Protein 6YCA (pdb70)

Foldseek 3Di:
DDKAFDDDQVVQVVLLVLLCQQVVDDDDQPGSVLLADHDFKIFDDDPNHTFWIKGWDFKWFQFAPQFTFTETEIDSGGGHPVDPPPCRVVVRLLVNLVVCVVVVGFKYKAFDPDPPPCVVQLWAQAFKFFKKKFQLVQFDFPDDADAPQKDWCFVVDDLVVQLVLCVPARFHGAMHCDVSNSVVVVVVQVVDPFGWTWMDGPRWIWTKTWDPVVQLPDDDQTEIEILDTGGPDPSSNRNRVVVVSPDPSHGMYMYPGDGPVPCSLNGGPHSVSMDTPDMDGGIGMHGSNVQVLLVSHAWDQAAWFKEQEDHDSRCVNRFIWTHHRPDIDTDDPDGQKYAYSNVCSNLRRQQDALVVCVVVVGMDGDDVCSRVRRRNTSHDDGGHDHSDHD/DDKAFDADQVVQVVLLVLLCQFVVDDDDDRSVLQADRGFKMFDDDPNDTFWTKGWDFKWFQFAPQFTFTETEIDSGGGHPVCPPPCRSVVRLLVNLVVCVVVVGFKYKAFDPDPPPPVVQLWALAFKWFKKKFQLVQFDFPDDADQPQKDWCFPVDDLVNQLVLLVLDRFGGAMHCDSSNSVVVVVVQVVDPFGWTWMDGPRWIWTKTWPPPVQLVPPDQGEIETLDTGGPDPSRNRNRVVVVSPDPSHRMYMYPGHGPPDCSLNGGPHSVSMDTPDMGGGIGMHGSNVQVLLFSHAWDQFDWFKEQEDHDSRCNNRFIWTHHRVDIDTDPDDGQKYAYSNVCSNLRRQQDALVVCVVVVGMDGPDPCSSVRRRRTSHDDGGHDHSGHD/DKDKDFDDDLVVVVVLLVLLCQQVVDDDNCVLLADGPFKMFIDDPHDTFWIKGWDFKWFQFAPQFTFTETEIDSGGGHPVDPPPCRSVVRLLVNLVVCVVVVGFKYKAFDPDPPPPVVQLWAQAFKFFKKKFQLVQFDFPDDADAPQKDWCFVVDDLVVQLVLCVPDRFGGAMHCDPSNSVVVVVVQVVDPFHWTWMDGPRWIWTKTWPPPVCLPPPDFTEIEILDTGGPDPNSNRNRVVVVSPDDSHRMYMYPGDGPPPVSLNGGPHSVSMDTPDMGGGIGMHGSNVQVLLFSHAWDQADWFKEQEDHDSRCVNRFIWTHHRVDIDTDPDDGQKYAYSRVVSNLRRQQDALVVVVVVVGMDGDDPCSSVRRRRTSHDDGGHDHSDHD/DKDKDFDDDVVVVVVLLVLLCVQVPDDDCLADPPFKIFIDDPNRTFWIKGWDFKWFQFAPQFTFTETEIDSGGGHPVDPPPCPSVVRLLVNLVVCVVVVGFKYKAFDPDPPPCVVQLWAQAAKFFKKKFQLVQFDFPDDADQPQKDWCFPVDDLVNQLVLQVLDRFGGAMHCDPSNSVVVVVVQVVDPWGWTWMDGPRWIWTKTWPPPVCLVDPPFTEIEILDTGGPDPNSNRNRVVCVSPDPSHRMYMYPGHHPPPCSLVGGPHSVSMDTPDMDGGIGMHGSNVQVLLVSHAWDQAAWFKEQEAHDSRCVNRFIWTHHRVDIDTDPPDGQKYAYSNVCSNLRRQQDALVVCVVVVGMDGDDPCRRVRRRNTSHDDGGHDHSDHD/DKDKDADDDLVSQQVLVVLLCQQVPDDDPGPVLADPDFKMFIDDPHDTFWIKGWDFKWFQFAPQFTFTETEIDSGGGHPVDPPPCRSVVRLLVNLVVCVVVVGFKYKAFDPDPPPCVVQLWAQAFKFFKKKFQLVQFDFPDDADLPQKDWCFPVDDLVNQLVLCVPARFGGAMHCDPSNSVVVVVVQVVDPFHWTWMAGPRWIWTKTWPPPVCLVPPDAGEIEILDTGGPDPSSNRSRVVCVSPDPSGRMYMYPGDGPPDCSLNGGPHSVSMDTPDMGGGIGMHGSNVQVLLVSHAWDQAAWFKEQEDHDSRCNNRFIWTHHRVDIDTDPPDGQKYAYSNVVSNLRRQQDALVVCVVVVGMDGPDPCSSVRRRRTSHDDGGHDHSDHD/DKDKDFDDDVVVVVVLLVLLCQQVPDDDDLLADHPFKIFIDDPNDTFWIKGWDFKWFQFAPQFTFTETEIDSGGGHPVDPPPCPSVVRLLVNLVVCVVVVGFKYKAFDPDPPPCVVQLWAQAFKWFKKKFQLVQFDFPDDADAPQKDWCFPVDDLVNQLVLQVLDRFGGAMHCDPSNSSVVVVVQVVDPFHWTWIDGPRWIWTKTWPPPVCQVDDDFTEIEILDTGGPDPNRNRNRVVVVSPDPSHRMYMYPGDGPVPCSLVGGPHSVSMDTPDMGGGIGMHGSNVQVLLVSHAWDQADWFKEQEAHDSRCNNRFIWTHHRVDIDTDPPDGQKYAYSRVVSNLRRPQDALVVCVVVVGMDGPDPCNSVRRCNTSHDDGGHDHSDHD

Radius of gyration: 40.38 Å; Cα contacts (8 Å, |Δi|>4): 5556; chains: 6; bounding box: 116×80×118 Å

Secondary structure (DSSP, 8-state):
-EEEE--SHHHHHHHHHHHHHHHSS------HHHH--TT--EEEESSS-EEEEEEEEEEEEEPTTS-EEEEEEEEEEEE-GGG-SSSHHHHHHHHHHHHHHHTT--EEEE--SSTTSSGGGT-EEEEEEEEEEEEGGG--BSS----TT-EE-TTT--HHHHHHHHHT--STT-B---HHHHHHHHHHHHH-SSPPEEEEETTEEEEEEES-GGGSSSSS--EEEEEEEEESSHHHHHHHHHHHHT-TT--EEEEEEEETT--GGGTBS-GGGEEEEEEEEEEEEEESSHHHHHHHS---S---EEEEEE-SS-GGG-EEEEE-SS-EEEE-SPPSEEEEHHHHHHHHTSSS-HHHHHHTT-EEE-STTHHHHHHHHH--SS--------/-EEEE--SHHHHHHHHHHHHHHHSS-----HHHH--TT--EEEEETTEEEEEEEEEEEEEEPTTS-EEEEEEEEEEEE-GGG-SSSHHHHHHHHHHHHHHHTT--EEEE--SSTTSSGGGTEEEEEEEEEEEEEGGG--BSS----TT-EE-TTT--HHHHHHHHTT--STT-B---HHHHHHHHHHHHH-SSPPEEEEETTEEEEEEES-GGGTTSSS--EEEEEEEEESSHHHHHHHHHHHHT-TT--EEEEEEEETT--HHHHBS-GGGEEEEEEEEEEEEEESSHHHHHHHS---S---EEEEEE-SS-TTT-SEEEE-SS-EEE--SPPSEEEEHHHHHHHHTSSS-HHHHHHTT-EEESSHHHHHHHHHHH--SS--------/-EEEEE--SHHHHHHHHHHHHHHHSS----TTS--TT--EEEEETTEEEEEEEEEEEEEEPTTS-EEEEEEEEEEEE-GGG-SSSHHHHHHHHHHHHHHHTT--EEEE--SSTTSSGGGTEEEEEEEEEEEEEGGG--BSS----TT-EE-TTT--HHHHHHHHTT--STT-B---HHHHHHHHHHHHH-SSPPEEEEETTEEEEEEES-GGGTTSSS--EEEEEEEEESSHHHHHHHHHHHHT-TT-SEEEEEEEETT--GGGTBS-GGGEEEEEEEEEEEEEESSHHHHHHHS---S---EEEEEE-SS-GGG-EEEEE-SS-EEEE-SPPSEEEEHHHHHHHHTTSS-HHHHHHTT-EEE-STTHHHHHHHHH--SS--------/-EEEEE--SHHHHHHHHHHHHHHTSS----S-TT--EEEEETTEEEEEEEEEEEEEEPTTS-EEEEEEEEEEEE-GGG-SSSHHHHHHHHHHHHHHHTT--EEEE--SSTTSSGGGT-EEEEEEEEEEEEGGG--BSS----TT-EE-TTT--HHHHHHHHTT--STT-B---HHHHHHHHHHHHHSSSPPEEEEETTEEEEEEES-GGGTTSSS--EEEEEEEEESSHHHHHHHHHHHHT-TT--EEEEEEEETT-SGGGTBS-GGGEEEEEEEEEEEEEESSHHHHHHHS---S---EEEEEE-SS-GGG-SEEEE-SS-EEEE-SPPSEEEEHHHHHHHHTSSS-HHHHHHTTSEEE-STTHHHHHHHHH--SS--------/-EEEEE--SHHHHHHHHHHHHHHHSS----SSSS-TT--EEEEETTEEEEEEEEEEEEEE-TTS-EEEEEEEEEEEE-GGG-SSSHHHHHHHHHHHHHHHTT--EEEE--SSTTSSGGGTEEEEEEEEEEEEEGGG--BSS----TT-EE-TTT--HHHHHHHHHT--STT-B---HHHHHHHHHHHHHSSSPPEEEEETTEEEEEEESSGGGTTSSS--EEEEEEEEESSHHHHHHHHHHHHT-TT--EEEEEEEETT--GGGTBS-GGGEEEEEEEEEEEEEESSHHHHHHHS---S---EEEEEE-SS-GGG-SEEEE-SS-EEEE-SPPSEEEEHHHHHHHHTSSS-HHHHHHTT-EEESSHHHHHHHHHHH--SS--------/-EEEEE--SHHHHHHHHHHHHHHHSS-----S-TT--EEEEETTEEEEEEEEEEEEEE-TTS-EEEEEEEEEEEE-GGG-SSSHHHHHHHHHHHHHHHTT--EEEE--SSTTSSGGGTEEE--EEEEEEEEGGG--BSS----TT-EE-TTT--HHHHHHHHTT--STT-B---HHHHHHHHHHHHH-SSPPEEEEETTEEEEEEES-GGG-SSSS--EEEEEEEEESSHHHHHHHHHHHHT-TT-SEEEEEEEETT--GGGTBS-GGGEEEEEEEE--EEEESSHHHHHHHS---S---EEEEEE-SS-GGG-EEEEE-SS-EEE--SPPSEEEEHHHHHHHHTSSS-HHHHHHTT--EESSTTHHHHHHHHH--SS--------

Nearest PDB structures (foldseek):
  6yca-assembly1_D  TM=1.003E+00  e=1.458E-87  Mycobacteroides abscessus
  6yca-assembly1_F  TM=1.001E+00  e=1.732E-85  Mycobacteroides abscessus
  6yca-assembly1_E  TM=9.999E-01  e=5.463E-85  Mycobacteroides abscessus
  6yca-assembly1_A  TM=1.001E+00  e=7.816E-84  Mycobacteroides abscessus
  6yca-assembly1_B  TM=1.000E+00  e=3.545E-83  Mycobacteroides abscessus

B-factor: mean 34.05, std 12.4, range [13.7, 95.63]

Solvent-accessible surface area: 89051 Å² total; per-residue (Å²): 120,75,32,79,47,5,155,32,182,66,37,12,99,148,2,25,79,8,19,57,14,17,13,3,0,43,57,101,54,122,52,8,93,54,10,7,48,110,37,8,1,0,0,0,16,19,183,81,93,14,0,0,2,0,0,4,23,75,11,42,1,0,0,6,62,38,51,95,5,63,0,0,6,0,19,21,20,9,21,15,21,40,34,26,190,167,48,11,40,65,39,0,1,59,99,4,0,76,35,1,44,71,107,52,12,17,0,0,0,5,23,2,16,44,4,62,34,14,59,169,8,6,1,2,28,1,3,29,15,1,39,5,122,3,48,44,108,69,3,55,56,38,94,135,35,119,50,65,52,13,45,43,66,40,109,81,27,44,48,123,35,8,26,68,40,3,95,119,3,74,62,23,2,0,1,16,21,30,109,36,30,27,65,49,61,63,43,92,34,72,89,40,118,45,113,20,30,4,0,22,19,97,45,0,0,0,34,0,41,7,86,93,24,94,96,6,67,70,78,84,56,23,30,0,35,2,65,19,10,2,9,44,30,34,102,0,0,45,8,0,2,6,10,1,14,87,2,35,8,1,24,10,0,56,1,23,50,14,8,62,37,5,2,4,42,32,5,5,51,20,21,39,2,15,50,34,58,23,54,77,24,10,2,2,0,1,0,4,43,0,45,38,0,0,59,29,10,72,21,35,126,34,77,80,4,13,0,65,3,124,7,113,42,16,96,123,0,53,26,75,0,15,0,14,51,143,138,24,100,86,12,168,116,109,8,34,0,30,8,29,6,2,1,0,0,6,2,0,0,10,17,32,36,0,34,29,0,46,37,3,31,14,13,57,43,84,45,142,45,7,15,193,43,0,13,31,1,6,29,48,20,36,55,1,9,0,13,4,79,55,113,73,35,84,46,6,136,55,164,70,39,2,106,159,2,25,84,12,20,98,13,12,16,4,0,45,111,149,54,64,8,68,81,22,11,40,127,56,7,2,2,0,0,12,36,175,76,109,14,0,0,3,0,0,4,22,78,12,42,3,1,0,4,57,44,49,96,5,62,0,0,6,0,16,22,19,9,22,20,22,37,32,25,200,157,45,10,40,63,37,0,0,54,100,5,0,72,34,1,44,75,100,49,11,17,0,0,1,5,48,12,14,42,4,62,36,16,57,156,6,7,1,2,25,1,2,27,13,1,44,4,102,2,65,40,97,64,2,58,58,39,101,133,31,122,50,69,51,15,47,46,64,38,106,82,27,45,46,125,34,8,29,66,36,4,93,113,2,74,60,21,3,0,2,15,22,26,111,35,29,28,66,55,61,63,51,106,34,75,85,45,116,46,115,20,29,5,0,18,23,91,44,0,1,0,34,0,35,7,77,100,28,96,108,7,80,51,99,54,62,22,22,0,34,3,56,20,12,1,10,47,25,31,102,0,0,53,1,0,1,6,10,2,13,79,2,32,7,2,13,5,0,55,1,22,55,21,7,64,37,6,3,3,42,31,6,4,56,13,18,36,1,12,51,29,62,19,56,79,22,9,3,4,0,1,0,4,40,0,46,36,0,0,59,31,9,77,21,25,109,25,70,81,2,13,0,57,4,122,9,114,45,18,94,122,0,49,24,70,0,5,0,7,50,137,130,22,111,95,31,168,118,92,16,46,0,37,6,27,6,2,2,0,0,5,1,0,0,9,18,32,32,0,38,18,0,42,32,3,34,12,12,60,37,115,50,125,18,8,8,171,38,0,8,22,0,4,24,42,17,34,54,2,10,1,16,4,88,54,165,70,79,37,75,49,6,130,49,175,77,41,4,79,140,3,29,71,5,19,92,11,12,15,4,0,46,110,105,6,38,96,26,11,46,115,45,6,3,1,0,0,14,16,172,65,103,17,1,1,3,0,1,4,25,76,11,39,0,1,0,3,63,43,51,94,4,63,0,0,6,0,16,20,20,10,22,20,21,33,19,24,197,145,45,6,41,64,37,0,1,58,104,3,0,74,32,0,46,72,100,50,14,17,0,0,0,5,46,9,15,43,6,62,35,15,52,162,6,7,1,0,23,1,3,31,15,1,51,5,88,2,76,45,115,53,3,57,57,39,96,135,35,123,54,69,52,13,40,42,62,40,108,89,26,46,54,126,30,13,28,65,38,3,91,114,4,75,63,23,1,0,1,15,20,24,83,37,31,26,120,53,48,77,95,120,36,78,86,45,112,43,116,22,24,8,0,16,23,95,42,0,1,0,24,0,37,9,79,100,23,102,92,6,90,44,103,53,59,22,18,0,31,2,63,21,10,1,9,44,30,32,105,0,0,44,6,0,2,8,9,2,12,74,2,40,10,1,36,2,0,43,1,22,54,15,7,65,38,5,3,3,41,32,5,4,52,19,20,40,1,14,53,32,64,23,53,70,24,9,1,4,0,1,0,5,39,0,49,34,0,0,61,32,10,73,19,26,120,27,72,80,4,10,0,56,2,122,9,118,52,22,95,119,1,51,25,71,0,18,0,13,55,137,124,15,121,92,32,171,121,83,10,30,0,22,8,31,6,3,0,0,0,1,2,0,0,11,18,34,38,0,42,29,0,44,40,4,34,12,10,61,46,93,39,140,23,5,13,183,36,0,14,21,2,6,28,47,17,35,53,2,9,0,15,4,90,56,178,61,69,33,68,51,10,140,47,200,72,31,19,122,160,3,44,86,10,19,74,13,14,14,5,1,42,100,173,29,37,42,149,34,6,2,1,0,0,17,27,172,85,91,11,0,0,3,0,0,3,23,76,12,40,1,1,0,5,62,45,49,100,4,64,0,0,6,0,15,20,21,9,22,17,24,40,36,26,197,176,46,10,41,67,40,0,1,54,97,4,0,66,34,0,48,73,101,48,12,17,0,0,0,6,46,12,19,46,4,64,34,16,55,162,6,7,2,2,27,1,3,29,13,1,39,5,98,4,57,43,109,74,3,55,56,36,100,134,32,124,52,66,50,14,46,45,63,34,106,84,26,47,42,105,34,12,28,67,33,4,90,114,3,74,63,22,1,0,1,16,22,27,84,35,28,22,100,52,58,68,81,103,37,78,82,42,120,47,117,21,28,6,0,24,19,91,46,0,1,0,28,0,34,10,74,110,25,90,98,7,87,44,99,73,57,24,26,0,28,2,56,14,10,2,10,48,27,31,107,0,0,49,2,0,2,5,10,2,14,84,1,33,9,3,31,3,0,54,2,23,54,21,10,64,39,5,2,3,42,34,5,6,64,16,19,42,1,14,47,34,58,22,56,69,24,9,1,3,0,1,0,5,43,0,47,36,0,0,59,32,8,71,19,37,128,34,75,79,5,11,0,50,5,122,8,112,42,15,96,124,1,51,26,71,0,27,0,15,55,138,125,24,138,85,45,162,106,97,17,27,0,30,7,27,6,2,2,0,0,7,2,0,0,11,18,35,38,0,34,19,0,43,33,4,32,14,10,54,45,104,36,140,52,4,16,194,42,0,15,31,1,6,32,51,19,35,55,2,8,0,18,3,83,56,157,67,76,34,80,52,9,141,46,205,76,31,19,73,154,2,31,88,8,19,94,12,17,16,7,0,40,102,93,67,37,90,18,20,46,159,36,8,4,0,0,0,15,17,174,60,101,12,0,0,2,0,0,3,25,77,12,40,2,1,0,7,62,42,49,96,4,62,0,0,7,0,17,22,22,10,22,19,19,39,33,14,195,157,45,8,39,64,37,0,1,54,102,5,0,75,32,1,46,73,96,46,13,23,0,0,1,5,49,10,16,46,3,53,35,14,56,154,7,6,1,1,26,1,2,28,13,1,53,4,88,2,59,46,97,60,3,61,59,38,102,135,34,125,45,61,46,17,51,45,62,33,106,82,26,45,50,124,31,8,29,68,31,3,88,109,2,74,63,22,1,0,2,16,19,28,110,42,29,30,79,56,56,63,61,98,33,75,82,45,118,54,115,19,29,4,0,19,21,91,48,0,1,0,33,0,36,9,72,102,32,93,104,7,92,48,97,72,44,24,22,0,33,3,60,20,12,1,9,49,30,35,106,0,0,48,5,0,2,5,10,2,14,85,2,31,9,3,22,2,0,40,2,24,56,13,6,63,36,5,2,2,41,31,6,2,58,16,19,38,2,13,51,30,59,21,51,68,23,9,2,4,0,1,0,5,40,0,48,34,0,0,60,33,8,75,20,27,112,27,68,80,4,15,0,57,3,112,7,101,42,15,99,118,1,50,23,74,0,13,0,13,52,142,130,30,90,94,13,168,112,99,19,49,2,45,6,30,6,2,1,0,0,5,1,0,0,10,17,34,34,0,40,28,0,39,38,3,30,12,13,72,36,134,55,126,12,13,7,171,36,0,9,22,1,5,28,42,18,35,54,1,10,1,17,4,82,59,175,58,74,35,74,39,6,150,45,155,53,44,7,112,156,2,36,85,11,21,69,14,14,14,4,0,43,61,140,177,28,26,46,124,40,6,1,0,0,0,13,22,177,79,92,14,0,0,3,0,0,2,24,78,10,41,0,1,0,6,58,42,50,94,3,63,0,0,6,1,17,19,18,8,22,18,22,39,26,26,198,159,44,9,41,63,39,0,1,55,100,4,0,63,30,0,48,72,102,50,11,17,0,0,0,5,44,9,18,43,3,68,36,15,57,164,8,6,2,2,27,2,4,30,14,1,44,4,84,3,64,43,104,65,3,55,56,39,105,136,35,119,57,72,49,12,45,45,66,35,105,81,28,43,48,126,34,12,29,65,35,4,94,112,2,71,65,20,1,0,2,17,21,28,87,33,27,23,117,48,46,74,103,111,39,75,83,44,108,46,113,24,29,5,0,24,20,90,42,0,1,0,18,0,39,8,82,100,26,100,106,4,69,60,58,107,51,26,17,0,28,2,51,16,11,1,10,44,25,30,106,0,0,48,7,0,2,6,10,2,12,80,3,38,11,1,36,5,0,43,0,20,53,18,8,67,40,6,2,3,39,28,5,4,59,10,21,42,2,14,52,34,58,22,54,78,23,9,1,3,0,1,0,4,39,0,41,35,0,0,63,26,8,80,25,28,118,27,70,83,4,12,0,60,4,125,10,119,47,14,96,110,0,53,28,81,0,12,0,14,47,138,122,16,125,86,40,171,117,86,10,37,0,28,7,29,5,2,1,0,0,6,2,0,1,10,18,34,35,0,38,22,0,39,32,4,30,14,11,57,40,103,45,129,19,5,12,168,38,0,10,26,1,5,28,50,16,37,56,2,10,0,15,5,85,57

Structure (mmCIF, N/CA/C/O backbone):
data_6YCA
#
_entry.id   6YCA
#
_cell.length_a   118.390
_cell.length_b   150.690
_cell.length_c   166.740
_cell.angle_alpha   90.000
_cell.angle_beta   90.000
_cell.angle_gamma   90.000
#
_symmetry.space_group_name_H-M   'P 21 21 21'
#
loop_
_entity.id
_entity.type
_entity.pdbx_description
1 polymer 'Uncharacterized N-acetyltransferase D2E76_00625'
2 non-polymer 'ACETYL COENZYME *A'
3 non-polymer 'SULFATE ION'
#
loop_
_atom_site.group_PDB
_atom_site.id
_atom_site.type_symbol
_atom_site.label_atom_id
_atom_site.label_alt_id
_atom_site.label_comp_id
_atom_site.label_asym_id
_atom_site.label_entity_id
_atom_site.label_seq_id
_atom_site.pdbx_PDB_ins_code
_atom_site.Cartn_x
_atom_site.Cartn_y
_atom_site.Cartn_z
_atom_site.occupancy
_atom_site.B_iso_or_equiv
_atom_site.auth_seq_id
_atom_site.auth_comp_id
_atom_site.auth_asym_id
_atom_site.auth_atom_id
_atom_site.pdbx_PDB_model_num
ATOM 1 N N . THR A 1 24 ? 99.49960 60.23703 79.92766 1.000 49.65227 24 THR A N 1
ATOM 2 C CA . THR A 1 24 ? 99.11756 60.25423 78.51779 1.000 58.49242 24 THR A CA 1
ATOM 3 C C . THR A 1 24 ? 100.21843 59.67309 77.62206 1.000 66.50645 24 THR A C 1
ATOM 4 O O . THR A 1 24 ? 101.37214 60.09766 77.67993 1.000 75.25503 24 THR A O 1
ATOM 8 N N . ASP A 1 25 ? 99.84851 58.69620 76.79715 1.000 58.76988 25 ASP A N 1
ATOM 9 C CA . ASP A 1 25 ? 100.78093 57.96904 75.94701 1.000 52.69556 25 ASP A CA 1
ATOM 10 C C . ASP A 1 25 ? 100.45927 58.23106 74.48032 1.000 54.49403 25 ASP A C 1
ATOM 11 O O . ASP A 1 25 ? 99.28851 58.20337 74.08294 1.000 58.81181 25 ASP A O 1
ATOM 16 N N . ILE A 1 26 ? 101.49353 58.50895 73.68683 1.000 48.44953 26 ILE A N 1
ATOM 17 C CA . ILE A 1 26 ? 101.36253 58.74944 72.25141 1.000 40.48674 26 ILE A CA 1
ATOM 18 C C . ILE A 1 26 ? 102.10584 57.62940 71.53589 1.000 44.38606 26 ILE A C 1
ATOM 19 O O . ILE A 1 26 ? 103.34216 57.59751 71.54217 1.000 56.51118 26 ILE A O 1
ATOM 24 N N . ARG A 1 27 ? 101.36572 56.71802 70.90914 1.000 41.09876 27 ARG A N 1
ATOM 25 C CA . ARG A 1 27 ? 101.97276 55.61075 70.18243 1.000 44.18111 27 ARG A CA 1
ATOM 26 C C . ARG A 1 27 ? 101.20221 55.34558 68.89504 1.000 43.05511 27 ARG A C 1
ATOM 27 O O . ARG A 1 27 ? 100.05795 55.77336 68.73200 1.000 40.85876 27 ARG A O 1
ATOM 35 N N . PHE A 1 28 ? 101.84334 54.61625 67.98243 1.000 44.23649 28 PHE A N 1
ATOM 36 C CA . PHE A 1 28 ? 101.19147 54.23561 66.73678 1.000 41.36073 28 PHE A CA 1
ATOM 37 C C . PHE A 1 28 ? 100.18562 53.12314 66.98578 1.000 47.68519 28 PHE A C 1
ATOM 38 O O . PHE A 1 28 ? 100.43050 52.20567 67.77472 1.000 58.74250 28 PHE A O 1
ATOM 46 N N . LEU A 1 29 ? 99.04822 53.20200 66.30471 1.000 44.19016 29 LEU A N 1
ATOM 47 C CA . LEU A 1 29 ? 98.06069 52.14101 66.41355 1.000 47.53764 29 LEU A CA 1
ATOM 48 C C . LEU A 1 29 ? 98.55671 50.89695 65.69244 1.000 50.71805 29 LEU A C 1
ATOM 49 O O . LEU A 1 29 ? 99.23918 50.98840 64.66737 1.000 54.99273 29 LEU A O 1
ATOM 54 N N . GLN A 1 30 ? 98.22699 49.72615 66.23840 1.000 48.84230 30 GLN A N 1
ATOM 55 C CA . GLN A 1 30 ? 98.71813 48.47580 65.66325 1.000 53.05971 30 GLN A CA 1
ATOM 56 C C . GLN A 1 30 ? 97.67023 47.36376 65.72470 1.000 56.02164 30 GLN A C 1
ATOM 57 O O . GLN A 1 30 ? 97.98781 46.20376 66.00579 1.000 59.36069 30 GLN A O 1
ATOM 63 N N . SER A 1 31 ? 96.40863 47.69808 65.45882 1.000 54.90642 31 SER A N 1
ATOM 64 C CA . SER A 1 31 ? 95.34658 46.69890 65.42832 1.000 56.28195 31 SER A CA 1
ATOM 65 C C . SER A 1 31 ? 94.15539 47.27370 64.67817 1.000 58.70456 31 SER A C 1
ATOM 66 O O . SER A 1 31 ? 93.98546 48.49203 64.58915 1.000 54.25269 31 SER A O 1
ATOM 69 N N . ARG A 1 32 ? 93.33264 46.37488 64.12969 1.000 64.10031 32 ARG A N 1
ATOM 70 C CA . ARG A 1 32 ? 92.11304 46.81278 63.45495 1.000 61.21206 32 ARG A CA 1
ATOM 71 C C . ARG A 1 32 ? 91.12081 47.43886 64.42929 1.000 58.46194 32 ARG A C 1
ATOM 72 O O . ARG A 1 32 ? 90.38372 48.35773 64.05528 1.000 54.54902 32 ARG A O 1
ATOM 80 N N . ALA A 1 33 ? 91.08890 46.96318 65.67689 1.000 58.24753 33 ALA A N 1
ATOM 81 C CA . ALA A 1 33 ? 90.21191 47.56699 66.67388 1.000 55.72544 33 ALA A CA 1
ATOM 82 C C . ALA A 1 33 ? 90.61591 49.00512 66.96754 1.000 49.53437 33 ALA A C 1
ATOM 83 O O . ALA A 1 33 ? 89.75600 49.88184 67.10205 1.000 51.87939 33 ALA A O 1
ATOM 85 N N . GLU A 1 34 ? 91.92135 49.26611 67.06616 1.000 45.84795 34 GLU A N 1
ATOM 86 C CA . GLU A 1 34 ? 92.38719 50.62337 67.32579 1.000 49.81550 34 GLU A CA 1
ATOM 87 C C . GLU A 1 34 ? 92.14443 51.54629 66.13736 1.000 54.34438 34 GLU A C 1
ATOM 88 O O . GLU A 1 34 ? 91.73317 52.69842 66.31921 1.000 56.07900 34 GLU A O 1
ATOM 94 N N . HIS A 1 35 ? 92.36909 51.05857 64.91438 1.000 55.01495 35 HIS A N 1
ATOM 95 C CA . HIS A 1 35 ? 92.13451 51.89732 63.74212 1.000 54.60682 35 HIS A CA 1
ATOM 96 C C . HIS A 1 35 ? 90.67319 52.31251 63.64130 1.000 49.40707 35 HIS A C 1
ATOM 97 O O . HIS A 1 35 ? 90.37315 53.45552 63.28019 1.000 46.25420 35 HIS A O 1
ATOM 104 N N . GLU A 1 36 ? 89.74821 51.39878 63.95336 1.000 51.38971 36 GLU A N 1
ATOM 105 C CA . GLU A 1 36 ? 88.32907 51.73756 63.87692 1.000 52.20107 36 GLU A CA 1
ATOM 106 C C . GLU A 1 36 ? 87.95358 52.77355 64.92882 1.000 50.11994 36 GLU A C 1
ATOM 107 O O . GLU A 1 36 ? 87.13192 53.66219 64.66997 1.000 43.69831 36 GLU A O 1
ATOM 113 N N . ARG A 1 37 ? 88.55626 52.68452 66.11705 1.000 52.44458 37 ARG A N 1
ATOM 114 C CA . ARG A 1 37 ? 88.26412 53.65949 67.15997 1.000 51.41767 37 ARG A CA 1
ATOM 115 C C . ARG A 1 37 ? 88.82591 55.03135 66.81476 1.000 47.49888 37 ARG A C 1
ATOM 116 O O . ARG A 1 37 ? 88.17251 56.05270 67.05755 1.000 50.46461 37 ARG A O 1
ATOM 124 N N . ALA A 1 38 ? 90.02430 55.07562 66.23135 1.000 38.52923 38 ALA A N 1
ATOM 125 C CA . ALA A 1 38 ? 90.59214 56.35148 65.81721 1.000 31.35977 38 ALA A CA 1
ATOM 126 C C . ALA A 1 38 ? 89.74403 57.03657 64.75237 1.000 32.80157 38 ALA A C 1
ATOM 127 O O . ALA A 1 38 ? 89.66166 58.27055 64.72445 1.000 34.81887 38 ALA A O 1
ATOM 129 N N . PHE A 1 39 ? 89.10016 56.26090 63.87784 1.000 34.00637 39 PHE A N 1
ATOM 130 C CA . PHE A 1 39 ? 88.21497 56.85463 62.88210 1.000 40.98878 39 PHE A CA 1
ATOM 131 C C . PHE A 1 39 ? 86.99566 57.49137 63.53558 1.000 45.31010 39 PHE A C 1
ATOM 132 O O . PHE A 1 39 ? 86.59971 58.60509 63.17313 1.000 47.62688 39 PHE A O 1
ATOM 140 N N . THR A 1 40 ? 86.38749 56.80067 64.50074 1.000 47.48700 40 THR A N 1
ATOM 141 C CA . THR A 1 40 ? 85.25140 57.37276 65.21466 1.000 45.94586 40 THR A CA 1
ATOM 142 C C . THR A 1 40 ? 85.66469 58.58957 66.03349 1.000 41.31718 40 THR A C 1
ATOM 143 O O . THR A 1 40 ? 84.88280 59.53822 66.17142 1.000 40.03095 40 THR A O 1
ATOM 147 N N . VAL A 1 41 ? 86.88144 58.57448 66.58453 1.000 35.78462 41 VAL A N 1
ATOM 148 C CA . VAL A 1 41 ? 87.37870 59.71636 67.34414 1.000 29.88927 41 VAL A CA 1
ATOM 149 C C . VAL A 1 41 ? 87.58759 60.91689 66.43316 1.000 30.76735 41 VAL A C 1
ATOM 150 O O . VAL A 1 41 ? 87.21856 62.04602 66.77750 1.000 33.91887 41 VAL A O 1
ATOM 154 N N . PHE A 1 42 ? 88.16602 60.69392 65.25238 1.000 32.95656 42 PHE A N 1
ATOM 155 C CA . PHE A 1 42 ? 88.36390 61.79231 64.31337 1.000 34.04830 42 PHE A CA 1
ATOM 156 C C . PHE A 1 42 ? 87.03584 62.33820 63.80654 1.000 31.93836 42 PHE A C 1
ATOM 157 O O . PHE A 1 42 ? 86.85526 63.55858 63.71668 1.000 30.33464 42 PHE A O 1
ATOM 165 N N . TRP A 1 43 ? 86.09725 61.45237 63.46438 1.000 30.95846 43 TRP A N 1
ATOM 166 C CA . TRP A 1 43 ? 84.79324 61.91247 63.00124 1.000 33.54163 43 TRP A CA 1
ATOM 167 C C . TRP A 1 43 ? 84.07696 62.69768 64.09014 1.000 32.56931 43 TRP A C 1
ATOM 168 O O . TRP A 1 43 ? 83.38075 63.68072 63.80705 1.000 31.10115 43 TRP A O 1
ATOM 179 N N . ARG A 1 44 ? 84.24109 62.27636 65.34460 1.000 33.73258 44 ARG A N 1
ATOM 180 C CA . ARG A 1 44 ? 83.60722 62.97373 66.45587 1.000 34.08867 44 ARG A CA 1
ATOM 181 C C . ARG A 1 44 ? 84.20658 64.36576 66.61724 1.000 36.13229 44 ARG A C 1
ATOM 182 O O . ARG A 1 44 ? 83.48771 65.33171 66.89737 1.000 38.45357 44 ARG A O 1
ATOM 190 N N . ALA A 1 45 ? 85.52845 64.48307 66.45144 1.000 32.56871 45 ALA A N 1
ATOM 191 C CA . ALA A 1 45 ? 86.18211 65.78206 66.57140 1.000 26.14717 45 ALA A CA 1
ATOM 192 C C . ALA A 1 45 ? 85.74993 66.72791 65.45601 1.000 24.98659 45 ALA A C 1
ATOM 193 O O . ALA A 1 45 ? 85.56637 67.92677 65.69420 1.000 26.98654 45 ALA A O 1
ATOM 195 N N . MET A 1 46 ? 85.57678 66.20565 64.23438 1.000 24.88031 46 MET A N 1
ATOM 196 C CA . MET A 1 46 ? 85.09819 67.00958 63.11023 1.000 26.75525 46 MET A CA 1
ATOM 197 C C . MET A 1 46 ? 83.63670 67.41008 63.25582 1.000 31.84557 46 MET A C 1
ATOM 198 O O . MET A 1 46 ? 83.17733 68.30056 62.53158 1.000 30.32193 46 MET A O 1
ATOM 203 N N . VAL A 1 47 ? 82.89494 66.74823 64.14230 1.000 32.19816 47 VAL A N 1
ATOM 204 C CA . VAL A 1 47 ? 81.50606 67.08319 64.44454 1.000 32.16929 47 VAL A CA 1
ATOM 205 C C . VAL A 1 47 ? 80.59263 66.85124 63.24811 1.000 35.43628 47 VAL A C 1
ATOM 206 O O . VAL A 1 47 ? 79.73531 65.96093 63.27417 1.000 41.08697 47 VAL A O 1
ATOM 210 N N . GLY A 1 48 ? 80.76502 67.64810 62.19543 1.000 31.72979 48 GLY A N 1
ATOM 211 C CA . GLY A 1 48 ? 79.80615 67.65457 61.10727 1.000 33.76694 48 GLY A CA 1
ATOM 212 C C . GLY A 1 48 ? 80.32410 67.10671 59.79642 1.000 37.95233 48 GLY A C 1
ATOM 213 O O . GLY A 1 48 ? 79.87453 67.51496 58.72187 1.000 43.90465 48 GLY A O 1
ATOM 214 N N . LEU A 1 49 ? 81.22838 66.15620 59.87250 1.000 35.71280 49 LEU A N 1
ATOM 215 C CA . LEU A 1 49 ? 81.73801 65.52121 58.67022 1.000 32.10402 49 LEU A CA 1
ATOM 216 C C . LEU A 1 49 ? 80.71977 64.48157 58.19884 1.000 37.97894 49 LEU A C 1
ATOM 217 O O . LEU A 1 49 ? 80.07420 63.83117 59.02599 1.000 42.97207 49 LEU A O 1
ATOM 222 N N . PRO A 1 50 ? 80.53289 64.31937 56.87955 1.000 41.14949 50 PRO A N 1
ATOM 223 C CA . PRO A 1 50 ? 79.49502 63.39550 56.38442 1.000 42.60544 50 PRO A CA 1
ATOM 224 C C . PRO A 1 50 ? 79.63350 61.93495 56.80232 1.000 47.97469 50 PRO A C 1
ATOM 225 O O . PRO A 1 50 ? 80.58537 61.54691 57.48862 1.000 45.83965 50 PRO A O 1
ATOM 229 N N . ALA A 1 51 ? 78.66829 61.11823 56.36006 1.000 56.39391 51 ALA A N 1
ATOM 230 C CA . ALA A 1 51 ? 78.41252 59.81404 56.97146 1.000 58.38405 51 ALA A CA 1
ATOM 231 C C . ALA A 1 51 ? 79.53913 58.81361 56.74237 1.000 61.77944 51 ALA A C 1
ATOM 232 O O . ALA A 1 51 ? 79.72969 57.90931 57.56432 1.000 63.81354 51 ALA A O 1
ATOM 234 N N . LEU A 1 52 ? 80.27450 58.93701 55.64206 1.000 61.51296 52 LEU A N 1
ATOM 235 C CA . LEU A 1 52 ? 81.34381 57.99233 55.33070 1.000 61.60949 52 LEU A CA 1
ATOM 236 C C . LEU A 1 52 ? 82.35914 57.91287 56.46734 1.000 61.17205 52 LEU A C 1
ATOM 237 O O . LEU A 1 52 ? 82.78761 56.82433 56.85131 1.000 64.88838 52 LEU A O 1
ATOM 242 N N . VAL A 1 55 ? 81.77800 49.81245 54.83470 1.000 76.73499 55 VAL A N 1
ATOM 243 C CA . VAL A 1 55 ? 83.00587 50.58833 54.69700 1.000 76.32212 55 VAL A CA 1
ATOM 244 C C . VAL A 1 55 ? 83.94537 50.31804 55.87657 1.000 76.49634 55 VAL A C 1
ATOM 245 O O . VAL A 1 55 ? 83.61192 50.61782 57.02275 1.000 76.35318 55 VAL A O 1
ATOM 249 N N . ALA A 1 56 ? 85.11134 49.74071 55.59528 1.000 75.28909 56 ALA A N 1
ATOM 250 C CA . ALA A 1 56 ? 86.07856 49.38427 56.62322 1.000 73.15732 56 ALA A CA 1
ATOM 251 C C . ALA A 1 56 ? 87.20587 50.40819 56.65804 1.000 73.16017 56 ALA A C 1
ATOM 252 O O . ALA A 1 56 ? 87.51764 51.04788 55.65146 1.000 74.14136 56 ALA A O 1
ATOM 254 N N . ALA A 1 57 ? 87.81254 50.57138 57.83644 1.000 74.38113 57 ALA A N 1
ATOM 255 C CA . ALA A 1 57 ? 88.93078 51.50394 57.94658 1.000 71.57142 57 ALA A CA 1
ATOM 256 C C . ALA A 1 57 ? 90.16957 50.97394 57.23499 1.000 71.89540 57 ALA A C 1
ATOM 257 O O . ALA A 1 57 ? 90.98745 51.76207 56.74645 1.000 68.77990 57 ALA A O 1
ATOM 259 N N . ASP A 1 58 ? 90.30301 49.64659 57.14185 1.000 72.05866 58 ASP A N 1
ATOM 260 C CA . ASP A 1 58 ? 91.46285 49.04251 56.49406 1.000 69.71925 58 ASP A CA 1
ATOM 261 C C . ASP A 1 58 ? 91.55258 49.41142 55.01358 1.000 69.70271 58 ASP A C 1
ATOM 262 O O . ASP A 1 58 ? 92.65501 49.44823 54.45378 1.000 71.41853 58 ASP A O 1
ATOM 267 N N . GLU A 1 59 ? 90.41989 49.70346 54.36339 1.000 69.14868 59 GLU A N 1
ATOM 268 C CA . GLU A 1 59 ? 90.45908 49.98637 52.92995 1.000 70.03040 59 GLU A CA 1
ATOM 269 C C . GLU A 1 59 ? 90.81084 51.44140 52.64867 1.000 59.98455 59 GLU A C 1
ATOM 270 O O . GLU A 1 59 ? 91.35804 51.74724 51.58440 1.000 58.54738 59 GLU A O 1
ATOM 276 N N . LEU A 1 60 ? 90.51847 52.34564 53.57789 1.000 53.97015 60 LEU A N 1
ATOM 277 C CA . LEU A 1 60 ? 90.79572 53.75889 53.37558 1.000 54.88419 60 LEU A CA 1
ATOM 278 C C . LEU A 1 60 ? 92.05769 54.23762 54.08016 1.000 55.94906 60 LEU A C 1
ATOM 279 O O . LEU A 1 60 ? 92.37045 55.42888 54.00977 1.000 54.81435 60 LEU A O 1
ATOM 284 N N . LEU A 1 61 ? 92.79255 53.35089 54.74430 1.000 58.31631 61 LEU A N 1
ATOM 285 C CA . LEU A 1 61 ? 93.95982 53.73682 55.52095 1.000 57.27291 61 LEU A CA 1
ATOM 286 C C . LEU A 1 61 ? 95.20756 53.01972 55.02617 1.000 58.48100 61 LEU A C 1
ATOM 287 O O . LEU A 1 61 ? 95.13922 51.95038 54.41160 1.000 62.35436 61 LEU A O 1
ATOM 292 N N . GLU A 1 62 ? 96.35651 53.62300 55.32202 1.000 56.09455 62 GLU A N 1
ATOM 293 C CA . GLU A 1 62 ? 97.65143 52.99499 55.11280 1.000 55.59019 62 GLU A CA 1
ATOM 294 C C . GLU A 1 62 ? 98.16896 52.60871 56.49007 1.000 57.17312 62 GLU A C 1
ATOM 295 O O . GLU A 1 62 ? 98.41122 53.48202 57.33397 1.000 60.00383 62 GLU A O 1
ATOM 301 N N . LEU A 1 63 ? 98.34571 51.30869 56.71075 1.000 54.84295 63 LEU A N 1
ATOM 302 C CA . LEU A 1 63 ? 98.67653 50.81841 58.04148 1.000 55.08126 63 LEU A CA 1
ATOM 303 C C . LEU A 1 63 ? 100.10147 51.18442 58.43083 1.000 52.54741 63 LEU A C 1
ATOM 304 O O . LEU A 1 63 ? 101.03795 51.02760 57.64398 1.000 54.68317 63 LEU A O 1
ATOM 309 N N . GLY A 1 64 ? 100.25223 51.71668 59.63907 1.000 46.39835 64 GLY A N 1
ATOM 310 C CA . GLY A 1 64 ? 101.56220 52.00779 60.18313 1.000 43.11603 64 GLY A CA 1
ATOM 311 C C . GLY A 1 64 ? 101.93084 53.46643 60.19731 1.000 35.29940 64 GLY A C 1
ATOM 312 O O . GLY A 1 64 ? 103.11142 53.79639 60.35817 1.000 34.08607 64 GLY A O 1
ATOM 313 N N . ARG A 1 65 ? 100.95338 54.35046 60.06604 1.000 33.68932 65 ARG A N 1
ATOM 314 C CA . ARG A 1 65 ? 101.19539 55.77940 59.99775 1.000 32.53211 65 ARG A CA 1
ATOM 315 C C . ARG A 1 65 ? 100.22018 56.52897 60.88723 1.000 28.80839 65 ARG A C 1
ATOM 316 O O . ARG A 1 65 ? 100.20246 57.76365 60.86803 1.000 27.08292 65 ARG A O 1
ATOM 324 N N . TYR A 1 66 ? 99.41719 55.81549 61.66598 1.000 30.00208 66 TYR A N 1
ATOM 325 C CA . TYR A 1 66 ? 98.35899 56.41714 62.45502 1.000 29.24792 66 TYR A CA 1
ATOM 326 C C . TYR A 1 66 ? 98.81976 56.46375 63.90275 1.000 36.47589 66 TYR A C 1
ATOM 327 O O . TYR A 1 66 ? 99.03441 55.42071 64.52980 1.000 45.66358 66 TYR A O 1
ATOM 336 N N . LEU A 1 67 ? 98.96616 57.67288 64.42427 1.000 34.12490 67 LEU A N 1
ATOM 337 C CA . LEU A 1 67 ? 99.34494 57.87888 65.80756 1.000 35.50911 67 LEU A CA 1
ATOM 338 C C . LEU A 1 67 ? 98.08536 58.03828 66.63995 1.000 38.57389 67 LEU A C 1
ATOM 339 O O . LEU A 1 67 ? 97.08846 58.60215 66.17988 1.000 39.80204 67 LEU A O 1
ATOM 344 N N . GLY A 1 68 ? 98.13493 57.53423 67.86277 1.000 38.56049 68 GLY A N 1
ATOM 345 C CA . GLY A 1 68 ? 97.00596 57.61761 68.76038 1.000 31.71474 68 GLY A CA 1
ATOM 346 C C . GLY A 1 68 ? 97.42159 58.24502 70.07272 1.000 32.40964 68 GLY A C 1
ATOM 347 O O . GLY A 1 68 ? 98.55878 58.10994 70.52097 1.000 33.56336 68 GLY A O 1
ATOM 348 N N . ALA A 1 69 ? 96.47621 58.94780 70.67898 1.000 33.91856 69 ALA A N 1
ATOM 349 C CA . ALA A 1 69 ? 96.66883 59.58082 71.97360 1.000 36.91522 69 ALA A CA 1
ATOM 350 C C . ALA A 1 69 ? 95.79090 58.84357 72.97051 1.000 44.67802 69 ALA A C 1
ATOM 351 O O . ALA A 1 69 ? 94.56334 58.82993 72.82804 1.000 53.28474 69 ALA A O 1
ATOM 353 N N . PHE A 1 70 ? 96.41833 58.22123 73.96302 1.000 41.36341 70 PHE A N 1
ATOM 354 C CA . PHE A 1 70 ? 95.72306 57.40075 74.94433 1.000 40.74577 70 PHE A CA 1
ATOM 355 C C . PHE A 1 70 ? 95.83965 58.07543 76.30234 1.000 39.61103 70 PHE A C 1
ATOM 356 O O . PHE A 1 70 ? 96.94970 58.38025 76.75015 1.000 40.57752 70 PHE A O 1
ATOM 364 N N . VAL A 1 71 ? 94.69997 58.32017 76.94551 1.000 39.74859 71 VAL A N 1
ATOM 365 C CA . VAL A 1 71 ? 94.65833 58.75941 78.33691 1.000 48.79758 71 VAL A CA 1
ATOM 366 C C . VAL A 1 71 ? 93.91647 57.70234 79.14504 1.000 51.82676 71 VAL A C 1
ATOM 367 O O . VAL A 1 71 ? 92.76910 57.35800 78.82974 1.000 52.57282 71 VAL A O 1
ATOM 371 N N . GLN A 1 72 ? 94.58423 57.16914 80.16445 1.000 52.96633 72 GLN A N 1
ATOM 372 C CA . GLN A 1 72 ? 94.07022 56.05881 80.95881 1.000 55.12652 72 GLN A CA 1
ATOM 373 C C . GLN A 1 72 ? 93.64170 54.90765 80.04656 1.000 55.05125 72 GLN A C 1
ATOM 374 O O . GLN A 1 72 ? 92.49269 54.46319 80.05122 1.000 53.31933 72 GLN A O 1
ATOM 380 N N . GLY A 1 73 ? 94.61751 54.40053 79.29819 1.000 59.24854 73 GLY A N 1
ATOM 381 C CA . GLY A 1 73 ? 94.38497 53.29291 78.36873 1.000 63.13919 73 GLY A CA 1
ATOM 382 C C . GLY A 1 73 ? 93.16785 53.44730 77.48207 1.000 61.17097 73 GLY A C 1
ATOM 383 O O . GLY A 1 73 ? 92.44406 52.47246 77.24334 1.000 69.34348 73 GLY A O 1
ATOM 384 N N . GLU A 1 74 ? 92.93081 54.65194 76.96968 1.000 50.97980 74 GLU A N 1
ATOM 385 C CA . GLU A 1 74 ? 91.73606 54.93682 76.18523 1.000 50.74273 74 GLU A CA 1
ATOM 386 C C . GLU A 1 74 ? 92.10422 55.87927 75.05194 1.000 48.12468 74 GLU A C 1
ATOM 387 O O . GLU A 1 74 ? 92.66127 56.95332 75.29559 1.000 48.62825 74 GLU A O 1
ATOM 393 N N . LEU A 1 75 ? 91.78462 55.48559 73.82071 1.000 44.05952 75 LEU A N 1
ATOM 394 C CA . LEU A 1 75 ? 92.13454 56.29973 72.66437 1.000 41.99765 75 LEU A CA 1
ATOM 395 C C . LEU A 1 75 ? 91.20643 57.50579 72.59490 1.000 45.07329 75 LEU A C 1
ATOM 396 O O . LEU A 1 75 ? 89.98740 57.35543 72.45645 1.000 47.50142 75 LEU A O 1
ATOM 401 N N . ILE A 1 76 ? 91.78629 58.70682 72.67938 1.000 40.30476 76 ILE A N 1
ATOM 402 C CA . ILE A 1 76 ? 91.01560 59.93871 72.75229 1.000 35.05720 76 ILE A CA 1
ATOM 403 C C . ILE A 1 76 ? 91.42454 60.97787 71.71869 1.000 34.03000 76 ILE A C 1
ATOM 404 O O . ILE A 1 76 ? 90.88197 62.08530 71.72169 1.000 31.73495 76 ILE A O 1
ATOM 409 N N . GLY A 1 77 ? 92.36781 60.66142 70.83802 1.000 34.93112 77 GLY A N 1
ATOM 410 C CA . GLY A 1 77 ? 92.79431 61.57903 69.79470 1.000 31.18384 77 GLY A CA 1
ATOM 411 C C . GLY A 1 77 ? 93.77785 60.87747 68.88704 1.000 31.36249 77 GLY A C 1
ATOM 412 O O . GLY A 1 77 ? 94.24211 59.77247 69.18088 1.000 37.03734 77 GLY A O 1
ATOM 413 N N . GLY A 1 78 ? 94.09158 61.52776 67.77057 1.000 26.36872 78 GLY A N 1
ATOM 414 C CA . GLY A 1 78 ? 95.00988 60.90091 66.83645 1.000 27.68391 78 GLY A CA 1
ATOM 415 C C . GLY A 1 78 ? 95.39208 61.81363 65.69467 1.000 34.16243 78 GLY A C 1
ATOM 416 O O . GLY A 1 78 ? 94.84418 62.90625 65.52472 1.000 39.78023 78 GLY A O 1
ATOM 417 N N . ALA A 1 79 ? 96.36235 61.33710 64.91391 1.000 34.37273 79 ALA A N 1
ATOM 418 C CA . ALA A 1 79 ? 96.84577 62.03332 63.72700 1.000 29.55237 79 ALA A CA 1
ATOM 419 C C . ALA A 1 79 ? 97.43522 60.99152 62.78537 1.000 30.64856 79 ALA A C 1
ATOM 420 O O . ALA A 1 79 ? 98.20467 60.12868 63.22011 1.000 30.40326 79 ALA A O 1
ATOM 422 N N . ASP A 1 80 ? 97.06313 61.06476 61.51099 1.000 29.67737 80 ASP A N 1
ATOM 423 C CA . ASP A 1 80 ? 97.42763 60.08442 60.49683 1.000 31.83627 80 ASP A CA 1
ATOM 424 C C . ASP A 1 80 ? 98.10857 60.78129 59.32600 1.000 35.98568 80 ASP A C 1
ATOM 425 O O . ASP A 1 80 ? 98.09697 62.00950 59.20822 1.000 39.46309 80 ASP A O 1
ATOM 430 N N . SER A 1 81 ? 98.70445 59.97867 58.44890 1.000 33.87482 81 SER A N 1
ATOM 431 C CA . SER A 1 81 ? 99.33767 60.50487 57.24768 1.000 30.16306 81 SER A CA 1
ATOM 432 C C . SER A 1 81 ? 99.41842 59.39719 56.20669 1.000 32.32427 81 SER A C 1
ATOM 433 O O . SER A 1 81 ? 99.23597 58.21585 56.50906 1.000 33.38212 81 SER A O 1
ATOM 436 N N . TYR A 1 82 ? 99.69108 59.80077 54.96855 1.000 28.59902 82 TYR A N 1
ATOM 437 C CA . TYR A 1 82 ? 99.83779 58.88342 53.85135 1.000 24.88840 82 TYR A CA 1
ATOM 438 C C . TYR A 1 82 ? 101.18651 59.10273 53.18526 1.000 24.02529 82 TYR A C 1
ATOM 439 O O . TYR A 1 82 ? 101.68893 60.22712 53.11890 1.000 23.60108 82 TYR A O 1
ATOM 448 N N . THR A 1 83 ? 101.76318 58.01608 52.68118 1.000 25.58122 83 THR A N 1
ATOM 449 C CA . THR A 1 83 ? 102.97921 58.10692 51.88397 1.000 25.89128 83 THR A CA 1
ATOM 450 C C . THR A 1 83 ? 102.63124 58.73989 50.54251 1.000 25.10140 83 THR A C 1
ATOM 451 O O . THR A 1 83 ? 101.83320 58.18773 49.77860 1.000 26.35725 83 THR A O 1
ATOM 455 N N . SER A 1 84 ? 103.22415 59.89385 50.25042 1.000 23.60968 84 SER A N 1
ATOM 456 C CA . SER A 1 84 ? 102.83924 60.65874 49.07565 1.000 22.93220 84 SER A CA 1
ATOM 457 C C . SER A 1 84 ? 104.06940 61.35101 48.50225 1.000 24.68033 84 SER A C 1
ATOM 458 O O . SER A 1 84 ? 105.17980 61.23240 49.02989 1.000 22.62727 84 SER A O 1
ATOM 461 N N . TRP A 1 85 ? 103.86000 62.08149 47.40762 1.000 25.43788 85 TRP A N 1
ATOM 462 C CA . TRP A 1 85 ? 104.87537 62.95924 46.84677 1.000 25.92716 85 TRP A CA 1
ATOM 463 C C . TRP A 1 85 ? 104.27412 64.34095 46.61153 1.000 25.39325 85 TRP A C 1
ATOM 464 O O . TRP A 1 85 ? 103.05498 64.51925 46.62363 1.000 27.38561 85 TRP A O 1
ATOM 475 N N . LEU A 1 86 ? 105.14712 65.32842 46.42393 1.000 21.64977 86 LEU A N 1
ATOM 476 C CA . LEU A 1 86 ? 104.72538 66.70006 46.16739 1.000 23.09886 86 LEU A CA 1
ATOM 477 C C . LEU A 1 86 ? 105.65226 67.30842 45.12925 1.000 27.69679 86 LEU A C 1
ATOM 478 O O . LEU A 1 86 ? 106.87710 67.20319 45.25080 1.000 28.38274 86 LEU A O 1
ATOM 483 N N . THR A 1 87 ? 105.06662 67.94362 44.11721 1.000 29.70778 87 THR A N 1
ATOM 484 C CA . THR A 1 87 ? 105.82583 68.55316 43.03158 1.000 31.93995 87 THR A CA 1
ATOM 485 C C . THR A 1 87 ? 106.25593 69.96414 43.42606 1.000 27.88333 87 THR A C 1
ATOM 486 O O . THR A 1 87 ? 105.40998 70.83485 43.65342 1.000 23.94356 87 THR A O 1
ATOM 490 N N . VAL A 1 88 ? 107.56652 70.18338 43.49892 1.000 26.84483 88 VAL A N 1
ATOM 491 C CA . VAL A 1 88 ? 108.15569 71.47110 43.86381 1.000 29.57184 88 VAL A CA 1
ATOM 492 C C . VAL A 1 88 ? 108.54644 72.21338 42.58743 1.000 32.42128 88 VAL A C 1
ATOM 493 O O . VAL A 1 88 ? 108.59587 71.59264 41.51517 1.000 34.55836 88 VAL A O 1
ATOM 497 N N . PRO A 1 89 ? 108.81374 73.52211 42.63984 1.000 29.51440 89 PRO A N 1
ATOM 498 C CA . PRO A 1 89 ? 109.19517 74.24873 41.42004 1.000 26.55721 89 PRO A CA 1
ATOM 499 C C . PRO A 1 89 ? 110.36022 73.59128 40.69524 1.000 26.12611 89 PRO A C 1
ATOM 500 O O . PRO A 1 89 ? 111.39334 73.27787 41.28911 1.000 34.01378 89 PRO A O 1
ATOM 504 N N . GLY A 1 90 ? 110.18881 73.40035 39.38999 1.000 21.43863 90 GLY A N 1
ATOM 505 C CA . GLY A 1 90 ? 111.12903 72.66115 38.58291 1.000 22.59051 90 GLY A CA 1
ATOM 506 C C . GLY A 1 90 ? 110.67627 71.26849 38.20990 1.000 24.12155 90 GLY A C 1
ATOM 507 O O . GLY A 1 90 ? 111.33143 70.62280 37.38393 1.000 23.96046 90 GLY A O 1
ATOM 508 N N . GLY A 1 91 ? 109.58755 70.78503 38.80089 1.000 24.90998 91 GLY A N 1
ATOM 509 C CA . GLY A 1 91 ? 109.00567 69.51058 38.44632 1.000 27.41866 91 GLY A CA 1
ATOM 510 C C . GLY A 1 91 ? 109.41680 68.35047 39.32321 1.000 28.38861 91 GLY A C 1
ATOM 511 O O . GLY A 1 91 ? 108.79527 67.28537 39.23987 1.000 31.70844 91 GLY A O 1
ATOM 512 N N . SER A 1 92 ? 110.43558 68.52270 40.15724 1.000 30.22775 92 SER A N 1
ATOM 513 C CA . SER A 1 92 ? 110.90678 67.43302 40.99976 1.000 31.36119 92 SER A CA 1
ATOM 514 C C . SER A 1 92 ? 109.82261 67.00566 41.99004 1.000 33.83730 92 SER A C 1
ATOM 515 O O . SER A 1 92 ? 109.05083 67.82971 42.48816 1.000 30.13479 92 SER A O 1
ATOM 518 N N . ARG A 1 93 ? 109.76411 65.69969 42.26662 1.000 35.31544 93 ARG A N 1
ATOM 519 C CA . ARG A 1 93 ? 108.73951 65.08927 43.11324 1.000 25.93353 93 ARG A CA 1
ATOM 520 C C . ARG A 1 93 ? 109.38540 64.65335 44.42375 1.000 23.43108 93 ARG A C 1
ATOM 521 O O . ARG A 1 93 ? 110.12024 63.66051 44.46096 1.000 23.06510 93 ARG A O 1
ATOM 529 N N . VAL A 1 94 ? 109.11543 65.39124 45.49430 1.000 20.90830 94 VAL A N 1
ATOM 530 C CA . VAL A 1 94 ? 109.80269 65.17812 46.76585 1.000 21.14768 94 VAL A CA 1
ATOM 531 C C . VAL A 1 94 ? 108.98307 64.23707 47.64160 1.000 21.76764 94 VAL A C 1
ATOM 532 O O . VAL A 1 94 ? 107.75723 64.15480 47.47685 1.000 21.51514 94 VAL A O 1
ATOM 536 N N . PRO A 1 95 ? 109.60778 63.49578 48.55892 1.000 22.24043 95 PRO A N 1
ATOM 537 C CA . PRO A 1 95 ? 108.82985 62.67518 49.49276 1.000 22.53631 95 PRO A CA 1
ATOM 538 C C . PRO A 1 95 ? 107.97216 63.55706 50.38945 1.000 43.61915 95 PRO A C 1
ATOM 539 O O . PRO A 1 95 ? 108.46672 64.46745 51.05900 1.000 41.60381 95 PRO A O 1
ATOM 543 N N . HIS A 1 96 ? 106.67517 63.27420 50.40357 1.000 38.13412 96 HIS A N 1
ATOM 544 C CA . HIS A 1 96 ? 105.69845 64.14245 51.03701 1.000 30.94042 96 HIS A CA 1
ATOM 545 C C . HIS A 1 96 ? 104.78107 63.31380 51.92229 1.000 30.35957 96 HIS A C 1
ATOM 546 O O . HIS A 1 96 ? 104.29416 62.25572 51.51132 1.000 28.51159 96 HIS A O 1
ATOM 553 N N . ALA A 1 97 ? 104.50753 63.82473 53.12018 1.000 29.24879 97 ALA A N 1
ATOM 554 C CA . ALA A 1 97 ? 103.61886 63.16959 54.07422 1.000 24.84190 97 ALA A CA 1
ATOM 555 C C . ALA A 1 97 ? 102.29242 63.91773 54.09259 1.000 28.31788 97 ALA A C 1
ATOM 556 O O . ALA A 1 97 ? 102.21669 65.05558 54.57108 1.000 30.30926 97 ALA A O 1
ATOM 558 N N . ALA A 1 98 ? 101.25378 63.27845 53.56112 1.000 29.78218 98 ALA A N 1
ATOM 559 C CA . ALA A 1 98 ? 99.91538 63.85966 53.50509 1.000 29.17347 98 ALA A CA 1
ATOM 560 C C . ALA A 1 98 ? 99.23201 63.61994 54.84850 1.000 31.37368 98 ALA A C 1
ATOM 561 O O . ALA A 1 98 ? 98.62611 62.57365 55.08898 1.000 32.00901 98 ALA A O 1
ATOM 563 N N . VAL A 1 99 ? 99.33457 64.61017 55.73611 1.000 27.32571 99 VAL A N 1
ATOM 564 C CA . VAL A 1 99 ? 98.79414 64.50833 57.08765 1.000 22.87397 99 VAL A CA 1
ATOM 565 C C . VAL A 1 99 ? 97.29194 64.74129 57.05695 1.000 28.82564 99 VAL A C 1
ATOM 566 O O . VAL A 1 99 ? 96.79701 65.63448 56.35644 1.000 37.83682 99 VAL A O 1
ATOM 570 N N . THR A 1 100 ? 96.56077 63.93531 57.82047 1.000 25.78692 100 THR A N 1
ATOM 571 C CA . THR A 1 100 ? 95.11215 64.05879 57.91246 1.000 26.27806 100 THR A CA 1
ATOM 572 C C . THR A 1 100 ? 94.65329 63.30891 59.15968 1.000 27.81230 100 THR A C 1
ATOM 573 O O . THR A 1 100 ? 95.46720 62.79514 59.93276 1.000 24.58280 100 THR A O 1
ATOM 577 N N . HIS A 1 101 ? 93.33467 63.26682 59.35913 1.000 27.00493 101 HIS A N 1
ATOM 578 C CA . HIS A 1 101 ? 92.70837 62.54646 60.46694 1.000 25.11322 101 HIS A CA 1
ATOM 579 C C . HIS A 1 101 ? 93.09047 63.10209 61.83919 1.000 28.02982 101 HIS A C 1
ATOM 580 O O . HIS A 1 101 ? 92.98061 62.39696 62.84802 1.000 32.84266 101 HIS A O 1
ATOM 587 N N . ILE A 1 102 ? 93.55091 64.34811 61.90244 1.000 23.07163 102 ILE A N 1
ATOM 588 C CA . ILE A 1 102 ? 93.92952 64.95688 63.17255 1.000 23.62288 102 ILE A CA 1
ATOM 589 C C . ILE A 1 102 ? 92.66610 65.35555 63.92093 1.000 23.98503 102 ILE A C 1
ATOM 590 O O . ILE A 1 102 ? 91.77719 66.00206 63.35666 1.000 30.82936 102 ILE A O 1
ATOM 595 N N . GLY A 1 103 ? 92.58310 64.97891 65.19444 1.000 22.56076 103 GLY A N 1
ATOM 596 C CA . GLY A 1 103 ? 91.43273 65.33432 66.00358 1.000 23.69289 103 GLY A CA 1
ATOM 597 C C . GLY A 1 103 ? 91.50864 64.82223 67.42813 1.000 30.95802 103 GLY A C 1
ATOM 598 O O . GLY A 1 103 ? 92.08837 63.76247 67.68235 1.000 36.08393 103 GLY A O 1
ATOM 599 N N . VAL A 1 104 ? 90.95092 65.58093 68.37120 1.000 29.74437 104 VAL A N 1
ATOM 600 C CA . VAL A 1 104 ? 90.88106 65.19172 69.77493 1.000 29.21813 104 VAL A CA 1
ATOM 601 C C . VAL A 1 104 ? 89.44965 65.39328 70.25909 1.000 31.80090 104 VAL A C 1
ATOM 602 O O . VAL A 1 104 ? 88.80709 66.39052 69.90941 1.000 31.32979 104 VAL A O 1
ATOM 606 N N . LEU A 1 105 ? 88.94651 64.45023 71.06015 1.000 29.67859 105 LEU A N 1
ATOM 607 C CA . LEU A 1 105 ? 87.59868 64.59804 71.59294 1.000 31.43735 105 LEU A CA 1
ATOM 608 C C . LEU A 1 105 ? 87.49920 65.85825 72.44996 1.000 32.64153 105 LEU A C 1
ATOM 609 O O . LEU A 1 105 ? 88.46233 66.24198 73.11974 1.000 35.06965 105 LEU A O 1
ATOM 614 N N . PRO A 1 106 ? 86.33923 66.51990 72.44913 1.000 33.32537 106 PRO A N 1
ATOM 615 C CA . PRO A 1 106 ? 86.19780 67.75643 73.23549 1.000 35.45894 106 PRO A CA 1
ATOM 616 C C . PRO A 1 106 ? 86.39610 67.55885 74.72697 1.000 40.37572 106 PRO A C 1
ATOM 617 O O . PRO A 1 106 ? 86.64252 68.54076 75.43987 1.000 43.30731 106 PRO A O 1
ATOM 621 N N . THR A 1 107 ? 86.30453 66.32567 75.22162 1.000 40.69511 107 THR A N 1
ATOM 622 C CA . THR A 1 107 ? 86.54084 66.04909 76.63142 1.000 38.75359 107 THR A CA 1
ATOM 623 C C . THR A 1 107 ? 88.02084 66.00077 76.98713 1.000 42.13248 107 THR A C 1
ATOM 624 O O . THR A 1 107 ? 88.34833 65.79019 78.16105 1.000 45.75415 107 THR A O 1
ATOM 628 N N . HIS A 1 108 ? 88.92360 66.18874 76.01392 1.000 39.60532 108 HIS A N 1
ATOM 629 C CA . HIS A 1 108 ? 90.35323 66.10739 76.29453 1.000 36.49678 108 HIS A CA 1
ATOM 630 C C . HIS A 1 108 ? 91.14257 67.16864 75.54080 1.000 35.04938 108 HIS A C 1
ATOM 631 O O . HIS A 1 108 ? 92.33236 66.98236 75.26260 1.000 33.16715 108 HIS A O 1
ATOM 638 N N . THR A 1 109 ? 90.50486 68.28713 75.21899 1.000 36.68702 109 THR A N 1
ATOM 639 C CA . THR A 1 109 ? 91.15493 69.36684 74.49683 1.000 36.20454 109 THR A CA 1
ATOM 640 C C . THR A 1 109 ? 91.83148 70.33489 75.46208 1.000 40.88892 109 THR A C 1
ATOM 641 O O . THR A 1 109 ? 91.59458 70.32327 76.67298 1.000 44.15417 109 THR A O 1
ATOM 645 N N . ARG A 1 110 ? 92.69292 71.17909 74.89537 1.000 39.89360 110 ARG A N 1
ATOM 646 C CA . ARG A 1 110 ? 93.39899 72.22669 75.63335 1.000 40.84290 110 ARG A CA 1
ATOM 647 C C . ARG A 1 110 ? 94.27206 71.62819 76.73231 1.000 42.97605 110 ARG A C 1
ATOM 648 O O . ARG A 1 110 ? 94.40140 72.18545 77.82395 1.000 44.61587 110 ARG A O 1
ATOM 656 N N . ARG A 1 111 ? 94.87768 70.47797 76.43435 1.000 41.79218 111 ARG A N 1
ATOM 657 C CA . ARG A 1 111 ? 95.76865 69.79363 77.36036 1.000 40.21249 111 ARG A CA 1
ATOM 658 C C . ARG A 1 111 ? 97.13189 69.50429 76.74513 1.000 36.81862 111 ARG A C 1
ATOM 659 O O . ARG A 1 111 ? 97.91552 68.75432 77.33476 1.000 37.43886 111 ARG A O 1
ATOM 667 N N . GLY A 1 112 ? 97.44073 70.07529 75.58570 1.000 37.83830 112 GLY A N 1
ATOM 668 C CA . GLY A 1 112 ? 98.71466 69.81510 74.95114 1.000 38.95670 112 GLY A CA 1
ATOM 669 C C . GLY A 1 112 ? 98.78657 68.52877 74.15857 1.000 36.71254 112 GLY A C 1
ATOM 670 O O . GLY A 1 112 ? 99.88975 68.12232 73.77273 1.000 38.88966 112 GLY A O 1
ATOM 671 N N . ILE A 1 113 ? 97.64943 67.87567 73.89740 1.000 31.69442 113 ILE A N 1
ATOM 672 C CA . ILE A 1 113 ? 97.67836 66.56897 73.24385 1.000 32.92862 113 ILE A CA 1
ATOM 673 C C . ILE A 1 113 ? 98.02351 66.69744 71.76307 1.000 36.11226 113 ILE A C 1
ATOM 674 O O . ILE A 1 113 ? 98.82595 65.92012 71.23292 1.000 40.91696 113 ILE A O 1
ATOM 679 N N . LEU A 1 114 ? 97.43083 67.67304 71.07049 1.000 33.73186 114 LEU A N 1
ATOM 680 C CA . LEU A 1 114 ? 97.77345 67.88087 69.66659 1.000 29.70704 114 LEU A CA 1
ATOM 681 C C . LEU A 1 114 ? 99.24927 68.22477 69.50297 1.000 29.50503 114 LEU A C 1
ATOM 682 O O . LEU A 1 114 ? 99.90674 67.74560 68.57056 1.000 35.63166 114 LEU A O 1
ATOM 687 N N . THR A 1 115 ? 99.78493 69.06273 70.39269 1.000 28.06611 115 THR A N 1
ATOM 688 C CA . THR A 1 115 ? 101.20882 69.37137 70.34151 1.000 32.84607 115 THR A CA 1
ATOM 689 C C . THR A 1 115 ? 102.04214 68.10350 70.46819 1.000 41.56007 115 THR A C 1
ATOM 690 O O . THR A 1 115 ? 103.04265 67.93159 69.76039 1.000 42.81385 115 THR A O 1
ATOM 694 N N . ALA A 1 116 ? 101.62881 67.19001 71.34690 1.000 41.98185 116 ALA A N 1
ATOM 695 C CA . ALA A 1 116 ? 102.32454 65.91433 71.45374 1.000 37.60089 116 ALA A CA 1
ATOM 696 C C . ALA A 1 116 ? 102.18091 65.10384 70.17447 1.000 34.98335 116 ALA A C 1
ATOM 697 O O . ALA A 1 116 ? 103.13780 64.45496 69.73670 1.000 36.68287 116 ALA A O 1
ATOM 699 N N . LEU A 1 117 ? 100.99477 65.13751 69.55703 1.000 31.29705 117 LEU A N 1
ATOM 700 C CA . LEU A 1 117 ? 100.77581 64.40030 68.31584 1.000 28.62323 117 LEU A CA 1
ATOM 701 C C . LEU A 1 117 ? 101.60547 64.97864 67.17766 1.000 31.64409 117 LEU A C 1
ATOM 702 O O . LEU A 1 117 ? 102.29056 64.24019 66.45932 1.000 36.53224 117 LEU A O 1
ATOM 707 N N . VAL A 1 118 ? 101.57242 66.30290 67.01156 1.000 28.24316 118 VAL A N 1
ATOM 708 C CA . VAL A 1 118 ? 102.29387 66.92928 65.90911 1.000 25.98751 118 VAL A CA 1
ATOM 709 C C . VAL A 1 118 ? 103.79670 66.76315 66.08730 1.000 31.66098 118 VAL A C 1
ATOM 710 O O . VAL A 1 118 ? 104.52169 66.49489 65.12183 1.000 33.04832 118 VAL A O 1
ATOM 714 N N . THR A 1 119 ? 104.28949 66.92395 67.31974 1.000 34.09871 119 THR A N 1
ATOM 715 C CA . THR A 1 119 ? 105.71651 66.75172 67.58042 1.000 35.46003 119 THR A CA 1
ATOM 716 C C . THR A 1 119 ? 106.16750 65.33570 67.25137 1.000 38.57594 119 THR A C 1
ATOM 717 O O . THR A 1 119 ? 107.20464 65.13484 66.61026 1.000 40.43167 119 THR A O 1
ATOM 721 N N . ARG A 1 120 ? 105.40077 64.33802 67.69525 1.000 43.43409 120 ARG A N 1
ATOM 722 C CA . ARG A 1 120 ? 105.72814 62.94691 67.39238 1.000 45.87440 120 ARG A CA 1
ATOM 723 C C . ARG A 1 120 ? 105.58991 62.65381 65.90193 1.000 38.29605 120 ARG A C 1
ATOM 724 O O . ARG A 1 120 ? 106.41493 61.93599 65.32366 1.000 35.72115 120 ARG A O 1
ATOM 732 N N . GLN A 1 121 ? 104.55549 63.20658 65.26497 1.000 29.20576 121 GLN A N 1
ATOM 733 C CA . GLN A 1 121 ? 104.31849 62.93845 63.85147 1.000 26.34188 121 GLN A CA 1
ATOM 734 C C . GLN A 1 121 ? 105.44478 63.49340 62.98666 1.000 36.44146 121 GLN A C 1
ATOM 735 O O . GLN A 1 121 ? 105.98050 62.79094 62.12197 1.000 45.66155 121 GLN A O 1
ATOM 741 N N . LEU A 1 122 ? 105.82170 64.75626 63.20912 1.000 35.49433 122 LEU A N 1
ATOM 742 C CA . LEU A 1 122 ? 106.85756 65.37507 62.38565 1.000 35.30994 122 LEU A CA 1
ATOM 743 C C . LEU A 1 122 ? 108.20874 64.68316 62.55639 1.000 38.01705 122 LEU A C 1
ATOM 744 O O . LEU A 1 122 ? 108.94864 64.50716 61.58040 1.000 41.67144 122 LEU A O 1
ATOM 749 N N . THR A 1 123 ? 108.55732 64.29179 63.78585 1.000 31.67410 123 THR A N 1
ATOM 750 C CA . THR A 1 123 ? 109.80572 63.55897 63.98420 1.000 32.10581 123 THR A CA 1
ATOM 751 C C . THR A 1 123 ? 109.78187 62.21193 63.26963 1.000 34.92783 123 THR A C 1
ATOM 752 O O . THR A 1 123 ? 110.80348 61.77430 62.72649 1.000 37.44764 123 THR A O 1
ATOM 756 N N . ASP A 1 124 ? 108.62727 61.53593 63.26416 1.000 32.01912 124 ASP A N 1
ATOM 757 C CA . ASP A 1 124 ? 108.52182 60.26606 62.55087 1.000 30.70745 124 ASP A CA 1
ATOM 758 C C . ASP A 1 124 ? 108.62289 60.46899 61.04488 1.000 29.28635 124 ASP A C 1
ATOM 759 O O . ASP A 1 124 ? 109.24486 59.66237 60.34220 1.000 30.20134 124 ASP A O 1
ATOM 764 N N . ILE A 1 125 ? 108.00014 61.53191 60.53197 1.000 32.28855 125 ILE A N 1
ATOM 765 C CA . ILE A 1 125 ? 108.10666 61.85631 59.11223 1.000 32.25174 125 ILE A CA 1
ATOM 766 C C . ILE A 1 125 ? 109.56025 62.11523 58.72792 1.000 37.99216 125 ILE A C 1
ATOM 767 O O . ILE A 1 125 ? 110.02607 61.67546 57.66801 1.000 40.52708 125 ILE A O 1
ATOM 772 N N . ALA A 1 126 ? 110.30378 62.81740 59.59179 1.000 33.57314 126 ALA A N 1
ATOM 773 C CA . ALA A 1 126 ? 111.71887 63.06046 59.33196 1.000 28.82480 126 ALA A CA 1
ATOM 774 C C . ALA A 1 126 ? 112.49564 61.75325 59.28245 1.000 32.59892 126 ALA A C 1
ATOM 775 O O . ALA A 1 126 ? 113.34211 61.55722 58.40401 1.000 40.88698 126 ALA A O 1
ATOM 777 N N . GLY A 1 127 ? 112.22313 60.84668 60.22176 1.000 33.01169 127 GLY A N 1
ATOM 778 C CA . GLY A 1 127 ? 112.91766 59.57444 60.25801 1.000 34.74464 127 GLY A CA 1
ATOM 779 C C . GLY A 1 127 ? 112.64499 58.69740 59.05754 1.000 37.61302 127 GLY A C 1
ATOM 780 O O . GLY A 1 127 ? 113.46722 57.83214 58.73196 1.000 42.86758 127 GLY A O 1
ATOM 781 N N . ARG A 1 128 ? 111.50446 58.88902 58.39743 1.000 34.78930 128 ARG A N 1
ATOM 782 C CA . ARG A 1 128 ? 111.19654 58.14928 57.18091 1.000 38.55869 128 ARG A CA 1
ATOM 783 C C . ARG A 1 128 ? 111.92067 58.69308 55.95724 1.000 38.20693 128 ARG A C 1
ATOM 784 O O . ARG A 1 128 ? 111.80782 58.10029 54.87954 1.000 41.88326 128 ARG A O 1
ATOM 792 N N . GLY A 1 129 ? 112.66998 59.78447 56.09734 1.000 31.23403 129 GLY A N 1
ATOM 793 C CA . GLY A 1 129 ? 113.33139 60.40098 54.96796 1.000 30.14760 129 GLY A CA 1
ATOM 794 C C . GLY A 1 129 ? 112.47429 61.33745 54.14633 1.000 33.70918 129 GLY A C 1
ATOM 795 O O . GLY A 1 129 ? 112.91355 61.76437 53.07228 1.000 38.39527 129 GLY A O 1
ATOM 796 N N . GLU A 1 130 ? 111.26523 61.66475 54.60425 1.000 34.33530 130 GLU A N 1
ATOM 797 C CA . GLU A 1 130 ? 110.38777 62.58890 53.89415 1.000 30.88492 130 GLU A CA 1
ATOM 798 C C . GLU A 1 130 ? 110.70480 64.02159 54.30317 1.000 31.41002 130 GLU A C 1
ATOM 799 O O . GLU A 1 130 ? 111.00760 64.29049 55.46886 1.000 36.12227 130 GLU A O 1
ATOM 805 N N . ILE A 1 131 ? 110.65145 64.94210 53.33722 1.000 30.68162 131 ILE A N 1
ATOM 806 C CA . ILE A 1 131 ? 111.17692 66.28327 53.57495 1.000 34.45623 131 ILE A CA 1
ATOM 807 C C . ILE A 1 131 ? 110.09814 67.33567 53.79642 1.000 30.69721 131 ILE A C 1
ATOM 808 O O . ILE A 1 131 ? 110.39378 68.38626 54.38477 1.000 32.40936 131 ILE A O 1
ATOM 813 N N . VAL A 1 132 ? 108.87389 67.10443 53.32949 1.000 30.65368 132 VAL A N 1
ATOM 814 C CA . VAL A 1 132 ? 107.77521 68.03696 53.54069 1.000 28.50876 132 VAL A CA 1
ATOM 815 C C . VAL A 1 132 ? 106.53934 67.26629 53.97832 1.000 31.68250 132 VAL A C 1
ATOM 816 O O . VAL A 1 132 ? 106.39338 66.07031 53.70075 1.000 33.45521 132 VAL A O 1
ATOM 820 N N . ALA A 1 133 ? 105.65075 67.96833 54.67834 1.000 28.53516 133 ALA A N 1
ATOM 821 C CA . ALA A 1 133 ? 104.33525 67.46978 55.04771 1.000 22.84807 133 ALA A CA 1
ATOM 822 C C . ALA A 1 133 ? 103.32196 68.57009 54.77947 1.000 28.15150 133 ALA A C 1
ATOM 823 O O . ALA A 1 133 ? 103.62317 69.75557 54.95319 1.000 31.89288 133 ALA A O 1
ATOM 825 N N . SER A 1 134 ? 102.13121 68.17958 54.33051 1.000 27.23709 134 SER A N 1
ATOM 826 C CA . SER A 1 134 ? 101.07389 69.13433 54.03308 1.000 23.03277 134 SER A CA 1
ATOM 827 C C . SER A 1 134 ? 99.73971 68.56448 54.48731 1.000 28.29890 134 SER A C 1
ATOM 828 O O . SER A 1 134 ? 99.57786 67.35041 54.63158 1.000 31.85090 134 SER A O 1
ATOM 831 N N . LEU A 1 135 ? 98.77859 69.45967 54.70808 1.000 29.23679 135 LEU A N 1
ATOM 832 C CA . LEU A 1 135 ? 97.44599 69.06190 55.14226 1.000 28.53943 135 LEU A CA 1
ATOM 833 C C . LEU A 1 135 ? 96.43762 70.08157 54.63782 1.000 18.88120 135 LEU A C 1
ATOM 834 O O . LEU A 1 135 ? 96.79706 71.09471 54.03791 1.000 17.37364 135 LEU A O 1
ATOM 839 N N . ARG A 1 136 ? 95.16224 69.79074 54.87116 1.000 17.38334 136 ARG A N 1
ATOM 840 C CA . ARG A 1 136 ? 94.07777 70.73178 54.61363 1.000 19.12038 136 ARG A CA 1
ATOM 841 C C . ARG A 1 136 ? 93.47825 71.08024 55.96972 1.000 22.49352 136 ARG A C 1
ATOM 842 O O . ARG A 1 136 ? 92.86916 70.22698 56.62300 1.000 27.13638 136 ARG A O 1
ATOM 850 N N . ALA A 1 137 ? 93.63879 72.33358 56.38396 1.000 18.82069 137 ALA A N 1
ATOM 851 C CA . ALA A 1 137 ? 93.28825 72.73257 57.73845 1.000 19.82573 137 ALA A CA 1
ATOM 852 C C . ALA A 1 137 ? 91.79205 72.98919 57.86805 1.000 22.25772 137 ALA A C 1
ATOM 853 O O . ALA A 1 137 ? 91.19106 73.68120 57.04006 1.000 21.47076 137 ALA A O 1
ATOM 855 N N . SER A 1 138 ? 91.19147 72.42998 58.91839 1.000 27.88348 138 SER A N 1
ATOM 856 C CA . SER A 1 138 ? 89.79837 72.74018 59.21283 1.000 32.64386 138 SER A CA 1
ATOM 857 C C . SER A 1 138 ? 89.65395 74.14286 59.79018 1.000 38.38987 138 SER A C 1
ATOM 858 O O . SER A 1 138 ? 88.62414 74.79841 59.58779 1.000 43.56168 138 SER A O 1
ATOM 861 N N . GLU A 1 139 ? 90.65935 74.60535 60.52342 1.000 34.21544 139 GLU A N 1
ATOM 862 C CA . GLU A 1 139 ? 90.71563 75.96387 61.03429 1.000 30.74412 139 GLU A CA 1
ATOM 863 C C . GLU A 1 139 ? 92.07744 76.55841 60.70712 1.000 31.55194 139 GLU A C 1
ATOM 864 O O . GLU A 1 139 ? 93.09060 75.85083 60.70177 1.000 33.33137 139 GLU A O 1
ATOM 870 N N . ALA A 1 140 ? 92.09461 77.84813 60.39062 1.000 31.14988 140 ALA A N 1
ATOM 871 C CA . ALA A 1 140 ? 93.33571 78.50879 60.01465 1.000 32.02170 140 ALA A CA 1
ATOM 872 C C . ALA A 1 140 ? 94.14622 78.98928 61.22004 1.000 33.45964 140 ALA A C 1
ATOM 873 O O . ALA A 1 140 ? 95.13469 79.70767 61.03743 1.000 33.04936 140 ALA A O 1
ATOM 875 N N . VAL A 1 141 ? 93.77459 78.58941 62.43508 1.000 31.85104 141 VAL A N 1
ATOM 876 C CA . VAL A 1 141 ? 94.41104 79.06889 63.65466 1.000 29.55652 141 VAL A CA 1
ATOM 877 C C . VAL A 1 141 ? 95.10027 77.93929 64.41668 1.000 29.97431 141 VAL A C 1
ATOM 878 O O . VAL A 1 141 ? 95.42685 78.09055 65.58874 1.000 33.16752 141 VAL A O 1
ATOM 882 N N . ILE A 1 142 ? 95.32629 76.80570 63.76621 1.000 29.24358 142 ILE A N 1
ATOM 883 C CA . ILE A 1 142 ? 95.78829 75.60323 64.44720 1.000 30.44081 142 ILE A CA 1
ATOM 884 C C . ILE A 1 142 ? 97.26504 75.33618 64.19715 1.000 26.75898 142 ILE A C 1
ATOM 885 O O . ILE A 1 142 ? 98.04047 75.17676 65.13838 1.000 24.99537 142 ILE A O 1
ATOM 890 N N . TYR A 1 143 ? 97.67489 75.28143 62.93094 1.000 26.12017 143 TYR A N 1
ATOM 891 C CA . TYR A 1 143 ? 98.90797 74.59374 62.57618 1.000 29.21272 143 TYR A CA 1
ATOM 892 C C . TYR A 1 143 ? 100.11591 75.49929 62.36753 1.000 32.25838 143 TYR A C 1
ATOM 893 O O . TYR A 1 143 ? 101.23264 74.97935 62.26293 1.000 33.62091 143 TYR A O 1
ATOM 902 N N . ARG A 1 144 ? 99.94339 76.82461 62.31399 1.000 32.12501 144 ARG A N 1
ATOM 903 C CA . ARG A 1 144 ? 101.10875 77.67192 62.06929 1.000 29.57717 144 ARG A CA 1
ATOM 904 C C . ARG A 1 144 ? 102.08365 77.65136 63.23844 1.000 26.24882 144 ARG A C 1
ATOM 905 O O . ARG A 1 144 ? 103.29310 77.80597 63.03553 1.000 26.48781 144 ARG A O 1
ATOM 913 N N . ARG A 1 145 ? 101.58438 77.45257 64.45990 1.000 26.72390 145 ARG A N 1
ATOM 914 C CA . ARG A 1 145 ? 102.46765 77.34859 65.61164 1.000 28.04299 145 ARG A CA 1
ATOM 915 C C . ARG A 1 145 ? 103.38817 76.14018 65.53261 1.000 29.03816 145 ARG A C 1
ATOM 916 O O . ARG A 1 145 ? 104.35850 76.07368 66.29378 1.000 32.06133 145 ARG A O 1
ATOM 924 N N . PHE A 1 146 ? 103.11950 75.19250 64.63654 1.000 27.85878 146 PHE A N 1
ATOM 925 C CA . PHE A 1 146 ? 103.95501 74.00863 64.48041 1.000 28.80576 146 PHE A CA 1
ATOM 926 C C . PHE A 1 146 ? 104.85656 74.08222 63.25336 1.000 30.90802 146 PHE A C 1
ATOM 927 O O . PHE A 1 146 ? 105.50475 73.08838 62.91525 1.000 31.04650 146 PHE A O 1
ATOM 935 N N . GLY A 1 147 ? 104.91935 75.23446 62.58711 1.000 32.09925 147 GLY A N 1
ATOM 936 C CA . GLY A 1 147 ? 105.75049 75.40717 61.41399 1.000 31.65896 147 GLY A CA 1
ATOM 937 C C . GLY A 1 147 ? 105.03837 75.28866 60.08397 1.000 32.64922 147 GLY A C 1
ATOM 938 O O . GLY A 1 147 ? 105.69173 75.41893 59.04108 1.000 34.23487 147 GLY A O 1
ATOM 939 N N . TYR A 1 148 ? 103.72814 75.04946 60.08277 1.000 35.76886 148 TYR A N 1
ATOM 940 C CA . TYR A 1 148 ? 102.96394 74.96392 58.84472 1.000 32.62087 148 TYR A CA 1
ATOM 941 C C . TYR A 1 148 ? 102.66078 76.35643 58.30326 1.000 35.26780 148 TYR A C 1
ATOM 942 O O . TYR A 1 148 ? 102.20504 77.23528 59.04090 1.000 42.05102 148 TYR A O 1
ATOM 951 N N . GLY A 1 149 ? 102.89903 76.54902 57.01295 1.000 29.68684 149 GLY A N 1
ATOM 952 C CA . GLY A 1 149 ? 102.58651 77.80442 56.36052 1.000 27.37856 149 GLY A CA 1
ATOM 953 C C . GLY A 1 149 ? 101.69165 77.56895 55.16289 1.000 25.23666 149 GLY A C 1
ATOM 954 O O . GLY A 1 149 ? 101.72572 76.51110 54.53566 1.000 25.42552 149 GLY A O 1
ATOM 955 N N . ILE A 1 150 ? 100.85450 78.56272 54.87265 1.000 23.00922 150 ILE A N 1
ATOM 956 C CA . ILE A 1 150 ? 99.95961 78.47131 53.72105 1.000 21.85930 150 ILE A CA 1
ATOM 957 C C . ILE A 1 150 ? 100.79456 78.61462 52.45280 1.000 27.72489 150 ILE A C 1
ATOM 958 O O . ILE A 1 150 ? 101.29121 79.70252 52.15010 1.000 32.85922 150 ILE A O 1
ATOM 963 N N . ALA A 1 151 ? 100.94419 77.52333 51.70165 1.000 28.58694 151 ALA A N 1
ATOM 964 C CA . ALA A 1 151 ? 101.82758 77.51605 50.54101 1.000 27.14870 151 ALA A CA 1
ATOM 965 C C . ALA A 1 151 ? 101.10243 77.63302 49.20778 1.000 24.06214 151 ALA A C 1
ATOM 966 O O . ALA A 1 151 ? 101.68729 78.15099 48.24978 1.000 21.04047 151 ALA A O 1
ATOM 968 N N . THR A 1 152 ? 99.85914 77.15750 49.10853 1.000 21.08237 152 THR A N 1
ATOM 969 C CA . THR A 1 152 ? 99.07133 77.31414 47.89334 1.000 22.96242 152 THR A CA 1
ATOM 970 C C . THR A 1 152 ? 97.65920 77.73310 48.26250 1.000 19.14351 152 THR A C 1
ATOM 971 O O . THR A 1 152 ? 97.16957 77.42725 49.35226 1.000 21.17171 152 THR A O 1
ATOM 975 N N . SER A 1 153 ? 96.99809 78.40653 47.32484 1.000 17.46946 153 SER A N 1
ATOM 976 C CA . SER A 1 153 ? 95.59879 78.77090 47.46751 1.000 21.54370 153 SER A CA 1
ATOM 977 C C . SER A 1 153 ? 94.85055 78.33810 46.21616 1.000 28.03504 153 SER A C 1
ATOM 978 O O . SER A 1 153 ? 95.44194 78.12716 45.15287 1.000 28.62508 153 SER A O 1
ATOM 981 N N . SER A 1 154 ? 93.53690 78.19785 46.36155 1.000 28.71641 154 SER A N 1
ATOM 982 C CA . SER A 1 154 ? 92.66119 77.77839 45.28127 1.000 28.11000 154 SER A CA 1
ATOM 983 C C . SER A 1 154 ? 91.54943 78.80162 45.08914 1.000 26.67594 154 SER A C 1
ATOM 984 O O . SER A 1 154 ? 91.19137 79.54391 46.00851 1.000 30.81993 154 SER A O 1
ATOM 987 N N . ALA A 1 155 ? 91.00839 78.84057 43.87479 1.000 23.97944 155 ALA A N 1
ATOM 988 C CA . ALA A 1 155 ? 89.95938 79.78691 43.52203 1.000 25.71636 155 ALA A CA 1
ATOM 989 C C . ALA A 1 155 ? 88.77071 79.04951 42.92016 1.000 25.85289 155 ALA A C 1
ATOM 990 O O . ALA A 1 155 ? 88.88139 77.90384 42.46710 1.000 23.60904 155 ALA A O 1
ATOM 992 N N . THR A 1 156 ? 87.62631 79.73282 42.92772 1.000 23.93992 156 THR A N 1
ATOM 993 C CA . THR A 1 156 ? 86.38309 79.23240 42.36160 1.000 15.66839 156 THR A CA 1
ATOM 994 C C . THR A 1 156 ? 85.86932 80.22313 41.33091 1.000 15.83648 156 THR A C 1
ATOM 995 O O . THR A 1 156 ? 85.68212 81.40413 41.63881 1.000 16.17492 156 THR A O 1
ATOM 999 N N . TYR A 1 157 ? 85.62419 79.74103 40.12011 1.000 15.71411 157 TYR A N 1
ATOM 1000 C CA . TYR A 1 157 ? 85.18211 80.58261 39.02144 1.000 20.05358 157 TYR A CA 1
ATOM 1001 C C . TYR A 1 157 ? 83.74724 80.24866 38.62893 1.000 23.94090 157 TYR A C 1
ATOM 1002 O O . TYR A 1 157 ? 83.35779 79.07708 38.59335 1.000 25.75093 157 TYR A O 1
ATOM 1011 N N . ARG A 1 158 ? 82.96620 81.28811 38.34195 1.000 21.19487 158 ARG A N 1
ATOM 1012 C CA . ARG A 1 158 ? 81.65555 81.16290 37.71513 1.000 20.72968 158 ARG A CA 1
ATOM 1013 C C . ARG A 1 158 ? 81.73023 81.81710 36.34429 1.000 27.22836 158 ARG A C 1
ATOM 1014 O O . ARG A 1 158 ? 82.02955 83.01264 36.23692 1.000 30.27490 158 ARG A O 1
ATOM 1022 N N . ILE A 1 159 ? 81.48109 81.02934 35.30355 1.000 24.15094 159 ILE A N 1
ATOM 1023 C CA . ILE A 1 159 ? 81.51749 81.49384 33.92528 1.000 18.81631 159 ILE A CA 1
ATOM 1024 C C . ILE A 1 159 ? 80.08515 81.57507 33.42125 1.000 24.86110 159 ILE A C 1
ATOM 1025 O O . ILE A 1 159 ? 79.33504 80.59609 33.51165 1.000 30.12299 159 ILE A O 1
ATOM 1030 N N . GLN A 1 160 ? 79.69894 82.73782 32.90380 1.000 25.47562 160 GLN A N 1
ATOM 1031 C CA . GLN A 1 160 ? 78.41125 82.88438 32.23040 1.000 25.58800 160 GLN A CA 1
ATOM 1032 C C . GLN A 1 160 ? 78.62847 82.47594 30.77673 1.000 25.69599 160 GLN A C 1
ATOM 1033 O O . GLN A 1 160 ? 79.17963 83.24042 29.98053 1.000 31.80810 160 GLN A O 1
ATOM 1039 N N . ARG A 1 161 ? 78.21017 81.25180 30.43612 1.000 23.21365 161 ARG A N 1
ATOM 1040 C CA . ARG A 1 161 ? 78.61540 80.63578 29.17127 1.000 22.80272 161 ARG A CA 1
ATOM 1041 C C . ARG A 1 161 ? 78.19897 81.45106 27.95275 1.000 21.55411 161 ARG A C 1
ATOM 1042 O O . ARG A 1 161 ? 78.91673 81.45674 26.94671 1.000 20.41472 161 ARG A O 1
ATOM 1050 N N . ARG A 1 162 ? 77.04070 82.11900 28.00666 1.000 25.12125 162 ARG A N 1
ATOM 1051 C CA . ARG A 1 162 ? 76.58634 82.89923 26.85680 1.000 24.74647 162 ARG A CA 1
ATOM 1052 C C . ARG A 1 162 ? 77.55851 84.02123 26.52337 1.000 22.10083 162 ARG A C 1
ATOM 1053 O O . ARG A 1 162 ? 77.67575 84.41403 25.35865 1.000 22.74685 162 ARG A O 1
ATOM 1061 N N . ARG A 1 163 ? 78.24700 84.55802 27.52663 1.000 21.66089 163 ARG A N 1
ATOM 1062 C CA . ARG A 1 163 ? 79.22532 85.61991 27.33653 1.000 22.08055 163 ARG A CA 1
ATOM 1063 C C . ARG A 1 163 ? 80.64164 85.10690 27.08940 1.000 25.69674 163 ARG A C 1
ATOM 1064 O O . ARG A 1 163 ? 81.55791 85.92052 26.91694 1.000 24.28012 163 ARG A O 1
ATOM 1072 N N . ALA A 1 164 ? 80.85207 83.79395 27.09043 1.000 29.80804 164 ALA A N 1
ATOM 1073 C CA . ALA A 1 164 ? 82.19979 83.22612 27.04391 1.000 28.17683 164 ALA A CA 1
ATOM 1074 C C . ALA A 1 164 ? 82.53386 82.67217 25.65755 1.000 29.75672 164 ALA A C 1
ATOM 1075 O O . ALA A 1 164 ? 82.81821 81.49110 25.48468 1.000 40.24799 164 ALA A O 1
ATOM 1077 N N . ALA A 1 165 ? 82.52395 83.54745 24.66105 1.000 26.47121 165 ALA A N 1
ATOM 1078 C CA . ALA A 1 165 ? 83.01780 83.14586 23.35024 1.000 22.39489 165 ALA A CA 1
ATOM 1079 C C . ALA A 1 165 ? 84.54375 83.24521 23.31893 1.000 26.45660 165 ALA A C 1
ATOM 1080 O O . ALA A 1 165 ? 85.11359 84.19910 23.85512 1.000 31.79556 165 ALA A O 1
ATOM 1082 N N . PRO A 1 166 ? 85.22308 82.28205 22.69451 1.000 24.52678 166 PRO A N 1
ATOM 1083 C CA . PRO A 1 166 ? 86.69189 82.25632 22.74441 1.000 22.12218 166 PRO A CA 1
ATOM 1084 C C . PRO A 1 166 ? 87.31882 83.43596 22.01714 1.000 28.18855 166 PRO A C 1
ATOM 1085 O O . PRO A 1 166 ? 86.85749 83.85137 20.95204 1.000 33.01040 166 PRO A O 1
ATOM 1089 N N . LEU A 1 167 ? 88.38777 83.97281 22.61246 1.000 28.41366 167 LEU A N 1
ATOM 1090 C CA . LEU A 1 167 ? 89.12992 85.06483 21.98982 1.000 30.32099 167 LEU A CA 1
ATOM 1091 C C . LEU A 1 167 ? 89.81950 84.60182 20.71397 1.000 42.14472 167 LEU A C 1
ATOM 1092 O O . LEU A 1 167 ? 89.76819 85.28161 19.68091 1.000 48.61089 167 LEU A O 1
ATOM 1097 N N . ARG A 1 168 ? 90.48411 83.45610 20.77531 1.000 45.34211 168 ARG A N 1
ATOM 1098 C CA . ARG A 1 168 ? 91.06949 82.80482 19.62526 1.000 42.53156 168 ARG A CA 1
ATOM 1099 C C . ARG A 1 168 ? 90.33930 81.48776 19.42531 1.000 37.61516 168 ARG A C 1
ATOM 1100 O O . ARG A 1 168 ? 89.79778 80.93494 20.38664 1.000 37.57162 168 ARG A O 1
ATOM 1108 N N . PRO A 1 169 ? 90.28891 80.96568 18.20247 1.000 35.87781 169 PRO A N 1
ATOM 1109 C CA . PRO A 1 169 ? 89.57948 79.69968 17.98224 1.000 35.32345 169 PRO A CA 1
ATOM 1110 C C . PRO A 1 169 ? 90.19205 78.57312 18.80431 1.000 32.80126 169 PRO A C 1
ATOM 1111 O O . PRO A 1 169 ? 91.41410 78.46159 18.93329 1.000 31.35971 169 PRO A O 1
ATOM 1115 N N . ILE A 1 170 ? 89.32255 77.74627 19.38019 1.000 28.74318 170 ILE A N 1
ATOM 1116 C CA . ILE A 1 170 ? 89.72674 76.63140 20.22814 1.000 23.34282 170 ILE A CA 1
ATOM 1117 C C . ILE A 1 170 ? 89.32607 75.34166 19.53341 1.000 23.27450 170 ILE A C 1
ATOM 1118 O O . ILE A 1 170 ? 88.15012 75.14838 19.20098 1.000 23.22639 170 ILE A O 1
ATOM 1123 N N . ASP A 1 171 ? 90.29666 74.45864 19.31873 1.000 30.01807 171 ASP A N 1
ATOM 1124 C CA . ASP A 1 171 ? 89.99859 73.17685 18.70718 1.000 36.23564 171 ASP A CA 1
ATOM 1125 C C . ASP A 1 171 ? 89.42106 72.22957 19.75687 1.000 40.47252 171 ASP A C 1
ATOM 1126 O O . ASP A 1 171 ? 89.63107 72.39322 20.96123 1.000 48.59777 171 ASP A O 1
ATOM 1131 N N . THR A 1 172 ? 88.76929 71.17028 19.27310 1.000 32.16474 172 THR A N 1
ATOM 1132 C CA . THR A 1 172 ? 88.09104 70.22739 20.16905 1.000 26.57607 172 THR A CA 1
ATOM 1133 C C . THR A 1 172 ? 87.75169 68.93031 19.45169 1.000 33.26237 172 THR A C 1
ATOM 1134 O O . THR A 1 172 ? 86.91906 68.17034 19.95696 1.000 33.67782 172 THR A O 1
ATOM 1138 N N . GLY A 1 173 ? 88.35976 68.65635 18.29475 1.000 34.77207 173 GLY A N 1
ATOM 1139 C CA . GLY A 1 173 ? 88.10170 67.40962 17.60436 1.000 28.13986 173 GLY A CA 1
ATOM 1140 C C . GLY A 1 173 ? 88.62198 66.21880 18.37307 1.000 29.27537 173 GLY A C 1
ATOM 1141 O O . GLY A 1 173 ? 88.04403 65.13064 18.29913 1.000 41.30013 173 GLY A O 1
ATOM 1142 N N . ALA A 1 174 ? 89.70686 66.40555 19.12841 1.000 24.65987 174 ALA A N 1
ATOM 1143 C CA . ALA A 1 174 ? 90.27394 65.33394 19.93897 1.000 27.58268 174 ALA A CA 1
ATOM 1144 C C . ALA A 1 174 ? 89.49158 65.07992 21.22084 1.000 24.58473 174 ALA A C 1
ATOM 1145 O O . ALA A 1 174 ? 89.87038 64.19223 21.99269 1.000 27.71524 174 ALA A O 1
ATOM 1147 N N . ILE A 1 175 ? 88.42498 65.84043 21.46787 1.000 22.82989 175 ILE A N 1
ATOM 1148 C CA . ILE A 1 175 ? 87.59179 65.62123 22.64118 1.000 22.02848 175 ILE A CA 1
ATOM 1149 C C . ILE A 1 175 ? 86.74949 64.37265 22.42714 1.000 23.92389 175 ILE A C 1
ATOM 1150 O O . ILE A 1 175 ? 86.18270 64.16130 21.34536 1.000 26.79555 175 ILE A O 1
ATOM 1155 N N . ALA A 1 176 ? 86.66999 63.52934 23.45478 1.000 23.33496 176 ALA A N 1
ATOM 1156 C CA . ALA A 1 176 ? 85.89219 62.30014 23.39085 1.000 23.04356 176 ALA A CA 1
ATOM 1157 C C . ALA A 1 176 ? 85.03690 62.18001 24.64335 1.000 22.49719 176 ALA A C 1
ATOM 1158 O O . ALA A 1 176 ? 85.53019 62.37728 25.75634 1.000 21.84814 176 ALA A O 1
ATOM 1160 N N . LEU A 1 177 ? 83.75870 61.85948 24.46291 1.000 22.88697 177 LEU A N 1
ATOM 1161 C CA . LEU A 1 177 ? 82.87640 61.64259 25.59878 1.000 22.66530 177 LEU A CA 1
ATOM 1162 C C . LEU A 1 177 ? 83.10180 60.22901 26.10682 1.000 28.18943 177 LEU A C 1
ATOM 1163 O O . LEU A 1 177 ? 83.05586 59.27010 25.32939 1.000 30.94385 177 LEU A O 1
ATOM 1168 N N . LEU A 1 178 ? 83.33732 60.09716 27.41300 1.000 33.98936 178 LEU A N 1
ATOM 1169 C CA . LEU A 1 178 ? 83.69728 58.81045 27.99193 1.000 37.95601 178 LEU A CA 1
ATOM 1170 C C . LEU A 1 178 ? 82.91803 58.56134 29.27766 1.000 47.65032 178 LEU A C 1
ATOM 1171 O O . LEU A 1 178 ? 83.36022 57.80181 30.14120 1.000 62.00234 178 LEU A O 1
ATOM 1176 N N . ASP A 1 179 ? 81.73871 59.17222 29.39731 1.000 42.62757 179 ASP A N 1
ATOM 1177 C CA . ASP A 1 179 ? 81.00740 59.28122 30.65684 1.000 35.15867 179 ASP A CA 1
ATOM 1178 C C . ASP A 1 179 ? 80.89807 57.97507 31.43247 1.000 32.68707 179 ASP A C 1
ATOM 1179 O O . ASP A 1 179 ? 81.54674 57.81205 32.47142 1.000 34.82461 179 ASP A O 1
ATOM 1184 N N . ALA A 1 180 ? 80.11502 57.02402 30.93064 1.000 27.85902 180 ALA A N 1
ATOM 1185 C CA . ALA A 1 180 ? 79.91891 55.80157 31.69530 1.000 29.44411 180 ALA A CA 1
ATOM 1186 C C . ALA A 1 180 ? 81.05018 54.80968 31.48446 1.000 32.85167 180 ALA A C 1
ATOM 1187 O O . ALA A 1 180 ? 81.20952 53.89230 32.29698 1.000 36.64079 180 ALA A O 1
ATOM 1189 N N . ALA A 1 181 ? 81.83277 54.97223 30.41620 1.000 32.90382 181 ALA A N 1
ATOM 1190 C CA . ALA A 1 181 ? 82.98963 54.12343 30.16900 1.000 33.71761 181 ALA A CA 1
ATOM 1191 C C . ALA A 1 181 ? 84.22018 54.56324 30.95219 1.000 32.95167 181 ALA A C 1
ATOM 1192 O O . ALA A 1 181 ? 85.25526 53.89446 30.87415 1.000 38.68311 181 ALA A O 1
ATOM 1194 N N . ALA A 1 182 ? 84.12905 55.64872 31.71555 1.000 27.98998 182 ALA A N 1
ATOM 1195 C CA . ALA A 1 182 ? 85.25276 56.12385 32.50881 1.000 28.44120 182 ALA A CA 1
ATOM 1196 C C . ALA A 1 182 ? 85.42516 55.26884 33.75783 1.000 35.59625 182 ALA A C 1
ATOM 1197 O O . ALA A 1 182 ? 84.45103 54.77438 34.33297 1.000 37.52173 182 ALA A O 1
ATOM 1199 N N . SER A 1 183 ? 86.67841 55.06309 34.15222 1.000 40.12040 183 SER A N 1
ATOM 1200 C CA . SER A 1 183 ? 87.00371 54.29915 35.34361 1.000 41.24266 183 SER A CA 1
ATOM 1201 C C . SER A 1 183 ? 87.90069 55.09500 36.27640 1.000 49.58150 183 SER A C 1
ATOM 1202 O O . SER A 1 183 ? 88.68584 55.93177 35.82026 1.000 55.85583 183 SER A O 1
ATOM 1205 N N . PRO A 1 184 ? 87.82403 54.84090 37.58611 1.000 51.05278 184 PRO A N 1
ATOM 1206 C CA . PRO A 1 184 ? 88.80637 55.44581 38.50015 1.000 45.19225 184 PRO A CA 1
ATOM 1207 C C . PRO A 1 184 ? 90.22994 55.03080 38.17928 1.000 40.41627 184 PRO A C 1
ATOM 1208 O O . PRO A 1 184 ? 91.15569 55.83793 38.32503 1.000 38.72019 184 PRO A O 1
ATOM 1212 N N . GLU A 1 185 ? 90.42489 53.80008 37.70346 1.000 41.09241 185 GLU A N 1
ATOM 1213 C CA . GLU A 1 185 ? 91.76495 53.34391 37.35372 1.000 43.72904 185 GLU A CA 1
ATOM 1214 C C . GLU A 1 185 ? 92.26806 54.00034 36.07739 1.000 38.57008 185 GLU A C 1
ATOM 1215 O O . GLU A 1 185 ? 93.46971 54.25301 35.94839 1.000 34.34405 185 GLU A O 1
ATOM 1221 N N . GLY A 1 186 ? 91.37686 54.26324 35.12098 1.000 39.93177 186 GLY A N 1
ATOM 1222 C CA . GLY A 1 186 ? 91.79546 54.92912 33.89761 1.000 39.99709 186 GLY A CA 1
ATOM 1223 C C . GLY A 1 186 ? 92.07228 56.40472 34.11179 1.000 40.82928 186 GLY A C 1
ATOM 1224 O O . GLY A 1 186 ? 93.01534 56.96210 33.54214 1.000 40.92354 186 GLY A O 1
ATOM 1225 N N . LEU A 1 187 ? 91.23840 57.06346 34.91697 1.000 37.87972 187 LEU A N 1
ATOM 1226 C CA . LEU A 1 187 ? 91.47096 58.46587 35.22821 1.000 27.39408 187 LEU A CA 1
ATOM 1227 C C . LEU A 1 187 ? 92.71075 58.64505 36.08999 1.000 28.61984 187 LEU A C 1
ATOM 1228 O O . LEU A 1 187 ? 93.41967 59.64930 35.95206 1.000 33.83043 187 LEU A O 1
ATOM 1233 N N . ALA A 1 188 ? 92.99015 57.68827 36.97958 1.000 24.71309 188 ALA A N 1
ATOM 1234 C CA . ALA A 1 188 ? 94.20098 57.77455 37.78629 1.000 22.82505 188 ALA A CA 1
ATOM 1235 C C . ALA A 1 188 ? 95.44646 57.68522 36.92238 1.000 23.28839 188 ALA A C 1
ATOM 1236 O O . ALA A 1 188 ? 96.44525 58.35371 37.20917 1.000 23.04366 188 ALA A O 1
ATOM 1238 N N . ALA A 1 189 ? 95.39405 56.89564 35.84515 1.000 24.06649 189 ALA A N 1
ATOM 1239 C CA . ALA A 1 189 ? 96.52687 56.80907 34.92975 1.000 24.68797 189 ALA A CA 1
ATOM 1240 C C . ALA A 1 189 ? 96.76070 58.13607 34.21354 1.000 30.81984 189 ALA A C 1
ATOM 1241 O O . ALA A 1 189 ? 97.91035 58.51594 33.95962 1.000 33.65996 189 ALA A O 1
ATOM 1243 N N . ILE A 1 190 ? 95.68940 58.85910 33.88191 1.000 22.97024 190 ILE A N 1
ATOM 1244 C CA . ILE A 1 190 ? 95.87022 60.17373 33.27812 1.000 26.55297 190 ILE A CA 1
ATOM 1245 C C . ILE A 1 190 ? 96.44288 61.14468 34.30206 1.000 30.09882 190 ILE A C 1
ATOM 1246 O O . ILE A 1 190 ? 97.35516 61.92268 33.99700 1.000 36.02746 190 ILE A O 1
ATOM 1251 N N . TYR A 1 191 ? 95.94063 61.09565 35.54043 1.000 25.60250 191 TYR A N 1
ATOM 1252 C CA . TYR A 1 191 ? 96.43594 62.00639 36.56745 1.000 23.94334 191 TYR A CA 1
ATOM 1253 C C . TYR A 1 191 ? 97.89802 61.73567 36.89932 1.000 22.79878 191 TYR A C 1
ATOM 1254 O O . TYR A 1 191 ? 98.63318 62.66708 37.24525 1.000 23.15043 191 TYR A O 1
ATOM 1263 N N . GLU A 1 192 ? 98.33911 60.48050 36.77602 1.000 22.31781 192 GLU A N 1
ATOM 1264 C CA . GLU A 1 192 ? 99.67332 60.10600 37.23471 1.000 23.15876 192 GLU A CA 1
ATOM 1265 C C . GLU A 1 192 ? 100.76703 60.96661 36.61401 1.000 25.09894 192 GLU A C 1
ATOM 1266 O O . GLU A 1 192 ? 101.79175 61.22088 37.25777 1.000 27.27567 192 GLU A O 1
ATOM 1272 N N . ARG A 1 193 ? 100.57269 61.43947 35.38427 1.000 26.49870 193 ARG A N 1
ATOM 1273 C CA . ARG A 1 193 ? 101.56429 62.28753 34.73565 1.000 26.85402 193 ARG A CA 1
ATOM 1274 C C . ARG A 1 193 ? 101.42654 63.76890 35.08633 1.000 27.18230 193 ARG A C 1
ATOM 1275 O O . ARG A 1 193 ? 101.88471 64.62280 34.31886 1.000 27.87295 193 ARG A O 1
ATOM 1283 N N . ALA A 1 194 ? 100.79810 64.08373 36.22061 1.000 26.09239 194 ALA A N 1
ATOM 1284 C CA . ALA A 1 194 ? 100.63309 65.46821 36.64128 1.000 22.07361 194 ALA A CA 1
ATOM 1285 C C . ALA A 1 194 ? 101.99667 66.07721 36.92934 1.000 24.83712 194 ALA A C 1
ATOM 1286 O O . ALA A 1 194 ? 102.80082 65.50202 37.67087 1.000 25.88502 194 ALA A O 1
ATOM 1288 N N . ALA A 1 195 ? 102.25508 67.25014 36.34461 1.000 25.49286 195 ALA A N 1
ATOM 1289 C CA . ALA A 1 195 ? 103.54548 67.90441 36.48490 1.000 21.95989 195 ALA A CA 1
ATOM 1290 C C . ALA A 1 195 ? 103.47347 69.33321 37.00128 1.000 21.36470 195 ALA A C 1
ATOM 1291 O O . ALA A 1 195 ? 104.52406 69.96498 37.15455 1.000 22.01065 195 ALA A O 1
ATOM 1293 N N . TRP A 1 196 ? 102.28568 69.85299 37.29664 1.000 20.29688 196 TRP A N 1
ATOM 1294 C CA . TRP A 1 196 ? 102.17287 71.22998 37.74854 1.000 19.84471 196 TRP A CA 1
ATOM 1295 C C . TRP A 1 196 ? 102.63358 71.35750 39.19511 1.000 25.23325 196 TRP A C 1
ATOM 1296 O O . TRP A 1 196 ? 102.49421 70.42965 39.99872 1.000 27.27238 196 TRP A O 1
ATOM 1307 N N . THR A 1 197 ? 103.20819 72.51776 39.51362 1.000 27.05260 197 THR A N 1
ATOM 1308 C CA . THR A 1 197 ? 103.74868 72.74836 40.84650 1.000 29.26493 197 THR A CA 1
ATOM 1309 C C . THR A 1 197 ? 102.62603 72.77081 41.87508 1.000 32.77851 197 THR A C 1
ATOM 1310 O O . THR A 1 197 ? 101.60526 73.43958 41.68224 1.000 35.31104 197 THR A O 1
ATOM 1314 N N . GLY A 1 198 ? 102.82116 72.03434 42.97173 1.000 27.01294 198 GLY A N 1
ATOM 1315 C CA . GLY A 1 198 ? 101.82916 71.87884 44.00785 1.000 19.34115 198 GLY A CA 1
ATOM 1316 C C . GLY A 1 198 ? 101.07514 70.56629 43.96314 1.000 18.85809 198 GLY A C 1
ATOM 1317 O O . GLY A 1 198 ? 100.43229 70.20322 44.95391 1.000 18.40920 198 GLY A O 1
ATOM 1318 N N . SER A 1 199 ? 101.14873 69.84427 42.84885 1.000 21.98636 199 SER A N 1
ATOM 1319 C CA . SER A 1 199 ? 100.44766 68.57472 42.72341 1.000 21.60138 199 SER A CA 1
ATOM 1320 C C . SER A 1 199 ? 100.98530 67.54878 43.71760 1.000 23.16806 199 SER A C 1
ATOM 1321 O O . SER A 1 199 ? 102.16890 67.53823 44.06403 1.000 29.17701 199 SER A O 1
ATOM 1324 N N . VAL A 1 200 ? 100.08415 66.70027 44.20707 1.000 19.36186 200 VAL A N 1
ATOM 1325 C CA . VAL A 1 200 ? 100.41556 65.67061 45.17914 1.000 20.06335 200 VAL A CA 1
ATOM 1326 C C . VAL A 1 200 ? 99.92451 64.33384 44.64563 1.000 21.44676 200 VAL A C 1
ATOM 1327 O O . VAL A 1 200 ? 99.06980 64.26852 43.75895 1.000 25.37150 200 VAL A O 1
ATOM 1331 N N . ALA A 1 201 ? 100.49190 63.25912 45.18577 1.000 21.37484 201 ALA A N 1
ATOM 1332 C CA . ALA A 1 201 ? 100.08430 61.92387 44.77508 1.000 21.96420 201 ALA A CA 1
ATOM 1333 C C . ALA A 1 201 ? 98.63669 61.65816 45.17113 1.000 22.91627 201 ALA A C 1
ATOM 1334 O O . ALA A 1 201 ? 98.17448 62.08455 46.23419 1.000 24.98535 201 ALA A O 1
ATOM 1336 N N . ARG A 1 202 ? 97.92434 60.93359 44.30705 1.000 21.73443 202 ARG A N 1
ATOM 1337 C CA . ARG A 1 202 ? 96.58649 60.42680 44.59386 1.000 22.30224 202 ARG A CA 1
ATOM 1338 C C . ARG A 1 202 ? 96.68279 58.91531 44.73033 1.000 28.50350 202 ARG A C 1
ATOM 1339 O O . ARG A 1 202 ? 96.57746 58.18756 43.73214 1.000 32.72118 202 ARG A O 1
ATOM 1347 N N . PRO A 1 203 ? 96.90188 58.39544 45.93468 1.000 33.21686 203 PRO A N 1
ATOM 1348 C CA . PRO A 1 203 ? 97.07863 56.95046 46.10838 1.000 32.82019 203 PRO A CA 1
ATOM 1349 C C . PRO A 1 203 ? 95.78445 56.21788 45.81036 1.000 32.98443 203 PRO A C 1
ATOM 1350 O O . PRO A 1 203 ? 94.71964 56.84555 45.70878 1.000 29.69267 203 PRO A O 1
ATOM 1354 N N . PRO A 1 204 ? 95.82887 54.88940 45.67762 1.000 33.91014 204 PRO A N 1
ATOM 1355 C CA . PRO A 1 204 ? 94.57910 54.13696 45.48381 1.000 32.60621 204 PRO A CA 1
ATOM 1356 C C . PRO A 1 204 ? 93.54213 54.38510 46.56469 1.000 28.15622 204 PRO A C 1
ATOM 1357 O O . PRO A 1 204 ? 92.34158 54.35090 46.26709 1.000 27.75565 204 PRO A O 1
ATOM 1361 N N . GLN A 1 205 ? 93.96341 54.61672 47.81381 1.000 28.62842 205 GLN A N 1
ATOM 1362 C CA . GLN A 1 205 ? 92.99638 54.90550 48.86994 1.000 30.51031 205 GLN A CA 1
ATOM 1363 C C . GLN A 1 205 ? 92.22130 56.18485 48.58516 1.000 35.46781 205 GLN A C 1
ATOM 1364 O O . GLN A 1 205 ? 91.04264 56.28604 48.94519 1.000 42.47527 205 GLN A O 1
ATOM 1370 N N . TRP A 1 206 ? 92.85477 57.16600 47.93332 1.000 31.99530 206 TRP A N 1
ATOM 1371 C CA . TRP A 1 206 ? 92.14124 58.39206 47.59103 1.000 26.63084 206 TRP A CA 1
ATOM 1372 C C . TRP A 1 206 ? 91.05531 58.11620 46.55746 1.000 30.63731 206 TRP A C 1
ATOM 1373 O O . TRP A 1 206 ? 89.94835 58.65841 46.65063 1.000 32.53303 206 TRP A O 1
ATOM 1384 N N . TRP A 1 207 ? 91.34789 57.26474 45.57067 1.000 32.26347 207 TRP A N 1
ATOM 1385 C CA . TRP A 1 207 ? 90.34594 56.93663 44.56367 1.000 32.93971 207 TRP A CA 1
ATOM 1386 C C . TRP A 1 207 ? 89.27724 56.02221 45.15288 1.000 39.76310 207 TRP A C 1
ATOM 1387 O O . TRP A 1 207 ? 88.09341 56.13166 44.80591 1.000 40.92642 207 TRP A O 1
ATOM 1398 N N . ARG A 1 208 ? 89.68547 55.12402 46.06353 1.000 43.90597 208 ARG A N 1
ATOM 1399 C CA . ARG A 1 208 ? 88.74310 54.27699 46.78580 1.000 44.63070 208 ARG A CA 1
ATOM 1400 C C . ARG A 1 208 ? 87.76316 55.13778 47.57643 1.000 43.44706 208 ARG A C 1
ATOM 1401 O O . ARG A 1 208 ? 86.56199 54.84763 47.61528 1.000 46.89400 208 ARG A O 1
ATOM 1409 N N . LEU A 1 209 ? 88.25143 56.23571 48.16855 1.000 39.82330 209 LEU A N 1
ATOM 1410 C CA . LEU A 1 209 ? 87.36746 57.14363 48.89326 1.000 39.02047 209 LEU A CA 1
ATOM 1411 C C . LEU A 1 209 ? 86.37412 57.82076 47.95640 1.000 45.17804 209 LEU A C 1
ATOM 1412 O O . LEU A 1 209 ? 85.18726 57.94298 48.28024 1.000 53.57858 209 LEU A O 1
ATOM 1417 N N . HIS A 1 210 ? 86.83286 58.24932 46.78267 1.000 41.83449 210 HIS A N 1
ATOM 1418 C CA . HIS A 1 210 ? 85.95144 58.92840 45.84519 1.000 37.77100 210 HIS A CA 1
ATOM 1419 C C . HIS A 1 210 ? 85.04928 57.97511 45.07619 1.000 41.81707 210 HIS A C 1
ATOM 1420 O O . HIS A 1 210 ? 84.01806 58.41481 44.55662 1.000 44.72964 210 HIS A O 1
ATOM 1427 N N . GLU A 1 211 ? 85.39584 56.68517 45.00960 1.000 43.98063 211 GLU A N 1
ATOM 1428 C CA . GLU A 1 211 ? 84.45379 55.69732 44.49066 1.000 48.13293 211 GLU A CA 1
ATOM 1429 C C . GLU A 1 211 ? 83.18703 55.65295 45.33765 1.000 55.95302 211 GLU A C 1
ATOM 1430 O O . GLU A 1 211 ? 82.07979 55.52224 44.80528 1.000 60.38892 211 GLU A O 1
ATOM 1436 N N . LEU A 1 212 ? 83.32728 55.77123 46.65968 1.000 56.54375 212 LEU A N 1
ATOM 1437 C CA . LEU A 1 212 ? 82.15216 55.79351 47.52733 1.000 53.33803 212 LEU A CA 1
ATOM 1438 C C . LEU A 1 212 ? 81.37100 57.09246 47.40487 1.000 52.41147 212 LEU A C 1
ATOM 1439 O O . LEU A 1 212 ? 80.13342 57.08102 47.43854 1.000 59.76634 212 LEU A O 1
ATOM 1444 N N . PHE A 1 213 ? 82.06747 58.22435 47.29572 1.000 42.86278 213 PHE A N 1
ATOM 1445 C CA . PHE A 1 213 ? 81.35577 59.48882 47.16434 1.000 47.72688 213 PHE A CA 1
ATOM 1446 C C . PHE A 1 213 ? 80.48888 59.48806 45.91387 1.000 56.11462 213 PHE A C 1
ATOM 1447 O O . PHE A 1 213 ? 79.35289 59.97674 45.93623 1.000 64.38403 213 PHE A O 1
ATOM 1455 N N . ASP A 1 214 ? 81.00273 58.92334 44.81762 1.000 52.41774 214 ASP A N 1
ATOM 1456 C CA . ASP A 1 214 ? 80.24178 58.88469 43.57346 1.000 48.47032 214 ASP A CA 1
ATOM 1457 C C . ASP A 1 214 ? 79.03366 57.96096 43.67575 1.000 46.25258 214 ASP A C 1
ATOM 1458 O O . ASP A 1 214 ? 77.97483 58.25404 43.10737 1.000 51.34962 214 ASP A O 1
ATOM 1463 N N . ALA A 1 215 ? 79.16524 56.84699 44.40036 1.000 37.48009 215 ALA A N 1
ATOM 1464 C CA . ALA A 1 215 ? 78.05155 55.91040 44.50627 1.000 39.08690 215 ALA A CA 1
ATOM 1465 C C . ALA A 1 215 ? 76.90934 56.47245 45.34028 1.000 49.43842 215 ALA A C 1
ATOM 1466 O O . ALA A 1 215 ? 75.74126 56.18010 45.06125 1.000 53.69429 215 ALA A O 1
ATOM 1468 N N . ALA A 1 216 ? 77.21811 57.29550 46.34422 1.000 50.77928 216 ALA A N 1
ATOM 1469 C CA . ALA A 1 216 ? 76.16647 57.85042 47.18854 1.000 51.28663 216 ALA A CA 1
ATOM 1470 C C . ALA A 1 216 ? 75.35240 58.90463 46.45083 1.000 54.15497 216 ALA A C 1
ATOM 1471 O O . ALA A 1 216 ? 74.16537 59.08764 46.74617 1.000 54.09046 216 ALA A O 1
ATOM 1473 N N . ASP A 1 217 ? 75.96797 59.60327 45.50133 1.000 55.18869 217 ASP A N 1
ATOM 1474 C CA . ASP A 1 217 ? 75.28239 60.64928 44.75422 1.000 52.21423 217 ASP A CA 1
ATOM 1475 C C . ASP A 1 217 ? 74.53081 60.02716 43.58141 1.000 53.89509 217 ASP A C 1
ATOM 1476 O O . ASP A 1 217 ? 75.15528 59.37726 42.73569 1.000 60.21790 217 ASP A O 1
ATOM 1481 N N . PRO A 1 218 ? 73.20773 60.18735 43.49546 1.000 50.52375 218 PRO A N 1
ATOM 1482 C CA . PRO A 1 218 ? 72.48629 59.62769 42.34219 1.000 47.38384 218 PRO A CA 1
ATOM 1483 C C . PRO A 1 218 ? 72.84085 60.29971 41.02899 1.000 45.77958 218 PRO A C 1
ATOM 1484 O O . PRO A 1 218 ? 72.71291 59.66672 39.97366 1.000 48.19036 218 PRO A O 1
ATOM 1488 N N . VAL A 1 219 ? 73.27517 61.55831 41.05789 1.000 40.71094 219 VAL A N 1
ATOM 1489 C CA . VAL A 1 219 ? 73.68970 62.25976 39.84568 1.000 42.03556 219 VAL A CA 1
ATOM 1490 C C . VAL A 1 219 ? 75.09048 61.78184 39.48722 1.000 45.61164 219 VAL A C 1
ATOM 1491 O O . VAL A 1 219 ? 76.05400 62.05748 40.20460 1.000 51.83901 219 VAL A O 1
ATOM 1495 N N . LYS A 1 220 ? 75.20437 61.08481 38.38160 1.000 40.50247 220 LYS A N 1
ATOM 1496 C CA . LYS A 1 220 ? 76.50592 60.58321 37.97772 1.000 34.76628 220 LYS A CA 1
ATOM 1497 C C . LYS A 1 220 ? 77.25700 61.64654 37.18832 1.000 38.01802 220 LYS A C 1
ATOM 1498 O O . LYS A 1 220 ? 76.64549 62.44240 36.46789 1.000 42.69458 220 LYS A O 1
ATOM 1504 N N . PRO A 1 221 ? 78.58046 61.69047 37.30941 1.000 33.62459 221 PRO A N 1
ATOM 1505 C CA . PRO A 1 221 ? 79.34189 62.75636 36.65791 1.000 28.17903 221 PRO A CA 1
ATOM 1506 C C . PRO A 1 221 ? 79.67254 62.41728 35.21509 1.000 25.22762 221 PRO A C 1
ATOM 1507 O O . PRO A 1 221 ? 79.93161 61.26993 34.84860 1.000 27.14809 221 PRO A O 1
ATOM 1511 N N . TYR A 1 222 ? 79.66105 63.45123 34.38711 1.000 20.89222 222 TYR A N 1
ATOM 1512 C CA . TYR A 1 222 ? 80.15293 63.31329 33.03071 1.000 27.36375 222 TYR A CA 1
ATOM 1513 C C . TYR A 1 222 ? 81.67263 63.33504 33.05967 1.000 30.11002 222 TYR A C 1
ATOM 1514 O O . TYR A 1 222 ? 82.28255 64.05152 33.85836 1.000 29.75830 222 TYR A O 1
ATOM 1523 N N . VAL A 1 223 ? 82.28467 62.51704 32.21100 1.000 33.10432 223 VAL A N 1
ATOM 1524 C CA . VAL A 1 223 ? 83.73486 62.44478 32.10122 1.000 32.58400 223 VAL A CA 1
ATOM 1525 C C . VAL A 1 223 ? 84.08198 62.62785 30.63407 1.000 31.23392 223 VAL A C 1
ATOM 1526 O O . VAL A 1 223 ? 83.76889 61.76666 29.80139 1.000 31.09443 223 VAL A O 1
ATOM 1530 N N . VAL A 1 224 ? 84.72013 63.74505 30.31938 1.000 28.57024 224 VAL A N 1
ATOM 1531 C CA . VAL A 1 224 ? 85.15192 64.07002 28.97077 1.000 27.26572 224 VAL A CA 1
ATOM 1532 C C . VAL A 1 224 ? 86.67026 64.06185 28.94905 1.000 28.03326 224 VAL A C 1
ATOM 1533 O O . VAL A 1 224 ? 87.31990 64.59455 29.85624 1.000 29.05910 224 VAL A O 1
ATOM 1537 N N . THR A 1 225 ? 87.23279 63.44364 27.92164 1.000 27.92330 225 THR A N 1
ATOM 1538 C CA . THR A 1 225 ? 88.65776 63.18892 27.86337 1.000 25.41378 225 THR A CA 1
ATOM 1539 C C . THR A 1 225 ? 89.29036 63.91631 26.68442 1.000 28.62398 225 THR A C 1
ATOM 1540 O O . THR A 1 225 ? 88.62450 64.28832 25.71300 1.000 30.25922 225 THR A O 1
ATOM 1544 N N . HIS A 1 226 ? 90.59851 64.10995 26.79859 1.000 31.04685 226 HIS A N 1
ATOM 1545 C CA . HIS A 1 226 ? 91.51025 64.60345 25.78289 1.000 30.43928 226 HIS A CA 1
ATOM 1546 C C . HIS A 1 226 ? 92.73190 63.69810 25.80780 1.000 35.08963 226 HIS A C 1
ATOM 1547 O O . HIS A 1 226 ? 92.98823 63.04104 26.82190 1.000 45.32729 226 HIS A O 1
ATOM 1554 N N . PRO A 1 227 ? 93.47204 63.58706 24.69534 1.000 28.54746 227 PRO A N 1
ATOM 1555 C CA . PRO A 1 227 ? 94.70506 62.78708 24.72656 1.000 24.04068 227 PRO A CA 1
ATOM 1556 C C . PRO A 1 227 ? 95.66246 63.15198 25.85687 1.000 23.62704 227 PRO A C 1
ATOM 1557 O O . PRO A 1 227 ? 96.46759 62.31505 26.27394 1.000 25.21238 227 PRO A O 1
ATOM 1561 N N . ASP A 1 228 ? 95.57503 64.37649 26.38534 1.000 22.70459 228 ASP A N 1
ATOM 1562 C CA . ASP A 1 228 ? 96.48228 64.82135 27.43705 1.000 22.37651 228 ASP A CA 1
ATOM 1563 C C . ASP A 1 228 ? 95.74402 65.39543 28.64413 1.000 27.39591 228 ASP A C 1
ATOM 1564 O O . ASP A 1 228 ? 96.27393 66.26689 29.33861 1.000 34.75648 228 ASP A O 1
ATOM 1569 N N . GLY A 1 229 ? 94.53882 64.91457 28.92388 1.000 21.14106 229 GLY A N 1
ATOM 1570 C CA . GLY A 1 229 ? 93.82351 65.36172 30.10361 1.000 19.74244 229 GLY A CA 1
ATOM 1571 C C . GLY A 1 229 ? 92.37232 64.93368 30.06456 1.000 23.23973 229 GLY A C 1
ATOM 1572 O O . GLY A 1 229 ? 91.91953 64.26920 29.12868 1.000 33.26396 229 GLY A O 1
ATOM 1573 N N . TYR A 1 230 ? 91.64141 65.34156 31.10295 1.000 18.79108 230 TYR A N 1
ATOM 1574 C CA . TYR A 1 230 ? 90.22005 65.02800 31.20818 1.000 24.95839 230 TYR A CA 1
ATOM 1575 C C . TYR A 1 230 ? 89.51300 66.10477 32.02450 1.000 19.98932 230 TYR A C 1
ATOM 1576 O O . TYR A 1 230 ? 90.14510 66.97987 32.62275 1.000 17.45509 230 TYR A O 1
ATOM 1585 N N . VAL A 1 231 ? 88.18370 66.01866 32.05771 1.000 18.50058 231 VAL A N 1
ATOM 1586 C CA . VAL A 1 231 ? 87.37093 66.93944 32.84910 1.000 19.05418 231 VAL A CA 1
ATOM 1587 C C . VAL A 1 231 ? 86.10956 66.21865 33.31114 1.000 20.49287 231 VAL A C 1
ATOM 1588 O O . VAL A 1 231 ? 85.44018 65.54937 32.51859 1.000 21.57194 231 VAL A O 1
ATOM 1592 N N . ARG A 1 232 ? 85.80553 66.33852 34.60336 1.000 19.14224 232 ARG A N 1
ATOM 1593 C CA . ARG A 1 232 ? 84.59042 65.80808 35.21182 1.000 17.86900 232 ARG A CA 1
ATOM 1594 C C . ARG A 1 232 ? 83.66665 66.96346 35.56577 1.000 17.58964 232 ARG A C 1
ATOM 1595 O O . ARG A 1 232 ? 84.11213 67.96053 36.14191 1.000 20.66472 232 ARG A O 1
ATOM 1603 N N . TYR A 1 233 ? 82.38603 66.83063 35.23114 1.000 18.05738 233 TYR A N 1
ATOM 1604 C CA . TYR A 1 233 ? 81.41275 67.85802 35.57828 1.000 18.53876 233 TYR A CA 1
ATOM 1605 C C . TYR A 1 233 ? 80.05309 67.23258 35.86051 1.000 18.94630 233 TYR A C 1
ATOM 1606 O O . TYR A 1 233 ? 79.70282 66.19027 35.30152 1.000 21.54318 233 TYR A O 1
ATOM 1615 N N . ARG A 1 234 ? 79.28547 67.89223 36.72876 1.000 19.73798 234 ARG A N 1
ATOM 1616 C CA . ARG A 1 234 ? 78.00300 67.38617 37.19047 1.000 24.18234 234 ARG A CA 1
ATOM 1617 C C . ARG A 1 234 ? 76.93529 68.46992 37.11371 1.000 26.82732 234 ARG A C 1
ATOM 1618 O O . ARG A 1 234 ? 77.18431 69.61839 37.49997 1.000 31.09176 234 ARG A O 1
ATOM 1626 N N . PRO A 1 235 ? 75.73317 68.13417 36.64526 1.000 25.55624 235 PRO A N 1
ATOM 1627 C CA . PRO A 1 235 ? 74.63547 69.10786 36.66821 1.000 23.64376 235 PRO A CA 1
ATOM 1628 C C . PRO A 1 235 ? 74.12462 69.28997 38.09027 1.000 26.18648 235 PRO A C 1
ATOM 1629 O O . PRO A 1 235 ? 74.13744 68.36173 38.90369 1.000 26.16783 235 PRO A O 1
ATOM 1633 N N . GLN A 1 236 ? 73.65966 70.50544 38.38633 1.000 29.40434 236 GLN A N 1
ATOM 1634 C CA . GLN A 1 236 ? 73.20952 70.82219 39.73780 1.000 32.32666 236 GLN A CA 1
ATOM 1635 C C . GLN A 1 236 ? 71.74135 70.51636 40.00506 1.000 39.50560 236 GLN A C 1
ATOM 1636 O O . GLN A 1 236 ? 71.38646 69.37566 40.31796 1.000 51.71778 236 GLN A O 1
ATOM 1642 N N . ASP A 1 237 ? 70.88379 71.52853 39.93464 1.000 38.16953 237 ASP A N 1
ATOM 1643 C CA . ASP A 1 237 ? 69.48992 71.37468 40.34810 1.000 41.30285 237 ASP A CA 1
ATOM 1644 C C . ASP A 1 237 ? 68.69891 70.69262 39.23172 1.000 44.06694 237 ASP A C 1
ATOM 1645 O O . ASP A 1 237 ? 67.89574 71.29852 38.51909 1.000 54.22249 237 ASP A O 1
ATOM 1650 N N . THR A 1 238 ? 68.93562 69.38464 39.10487 1.000 36.34871 238 THR A N 1
ATOM 1651 C CA . THR A 1 238 ? 68.35136 68.61960 38.00944 1.000 33.30145 238 THR A CA 1
ATOM 1652 C C . THR A 1 238 ? 66.83493 68.54921 38.12029 1.000 33.29672 238 THR A C 1
ATOM 1653 O O . THR A 1 238 ? 66.14784 68.37046 37.10628 1.000 31.81525 238 THR A O 1
ATOM 1657 N N . ALA A 1 239 ? 66.29769 68.66846 39.33655 1.000 33.07487 239 ALA A N 1
ATOM 1658 C CA . ALA A 1 239 ? 64.85003 68.64977 39.50000 1.000 36.27472 239 ALA A CA 1
ATOM 1659 C C . ALA A 1 239 ? 64.19157 69.83697 38.80731 1.000 40.84812 239 ALA A C 1
ATOM 1660 O O . ALA A 1 239 ? 63.01691 69.75765 38.43010 1.000 44.82336 239 ALA A O 1
ATOM 1662 N N . GLU A 1 240 ? 64.91812 70.94370 38.63995 1.000 38.98596 240 GLU A N 1
ATOM 1663 C CA . GLU A 1 240 ? 64.40526 72.14227 37.98189 1.000 43.92074 240 GLU A CA 1
ATOM 1664 C C . GLU A 1 240 ? 65.27887 72.54895 36.79785 1.000 41.78456 240 GLU A C 1
ATOM 1665 O O . GLU A 1 240 ? 65.56556 73.72878 36.58847 1.000 46.65952 240 GLU A O 1
ATOM 1671 N N . TRP A 1 241 ? 65.69127 71.57525 35.98896 1.000 36.90175 241 TRP A N 1
ATOM 1672 C CA . TRP A 1 241 ? 66.64075 71.86177 34.92119 1.000 31.46441 241 TRP A CA 1
ATOM 1673 C C . TRP A 1 241 ? 66.01554 72.69030 33.80451 1.000 38.56748 241 TRP A C 1
ATOM 1674 O O . TRP A 1 241 ? 66.54956 73.73863 33.42817 1.000 41.90882 241 TRP A O 1
ATOM 1685 N N . PHE A 1 242 ? 64.87122 72.25639 33.27870 1.000 44.29645 242 PHE A N 1
ATOM 1686 C CA . PHE A 1 242 ? 64.30862 72.92185 32.10538 1.000 50.82149 242 PHE A CA 1
ATOM 1687 C C . PHE A 1 242 ? 63.67863 74.25680 32.45053 1.000 57.87680 242 PHE A C 1
ATOM 1688 O O . PHE A 1 242 ? 63.91606 75.26223 31.77037 1.000 62.32451 242 PHE A O 1
ATOM 1696 N N . SER A 1 243 ? 62.91028 74.30281 33.52349 1.000 58.94502 243 SER A N 1
ATOM 1697 C CA . SER A 1 243 ? 62.22457 75.53946 33.82852 1.000 61.62154 243 SER A CA 1
ATOM 1698 C C . SER A 1 243 ? 63.11654 76.38277 34.72984 1.000 55.75727 243 SER A C 1
ATOM 1699 O O . SER A 1 243 ? 64.30433 76.09400 34.90838 1.000 49.03028 243 SER A O 1
ATOM 1702 N N . SER A 1 244 ? 62.54959 77.46709 35.25947 1.000 62.54118 244 SER A N 1
ATOM 1703 C CA . SER A 1 244 ? 63.28433 78.40193 36.10515 1.000 68.73244 244 SER A CA 1
ATOM 1704 C C . SER A 1 244 ? 64.29808 79.14227 35.24037 1.000 62.32275 244 SER A C 1
ATOM 1705 O O . SER A 1 244 ? 63.93129 79.74276 34.22414 1.000 61.06530 244 SER A O 1
ATOM 1708 N N . SER A 1 245 ? 65.56664 79.10436 35.63047 1.000 54.47843 245 SER A N 1
ATOM 1709 C CA . SER A 1 245 ? 66.63231 79.73921 34.86409 1.000 49.45397 245 SER A CA 1
ATOM 1710 C C . SER A 1 245 ? 67.96932 79.25499 35.41303 1.000 47.27424 245 SER A C 1
ATOM 1711 O O . SER A 1 245 ? 68.02654 78.38276 36.28519 1.000 48.47209 245 SER A O 1
ATOM 1714 N N . ALA A 1 246 ? 69.04269 79.86794 34.91139 1.000 41.93906 246 ALA A N 1
ATOM 1715 C CA . ALA A 1 246 ? 70.43388 79.53317 35.20560 1.000 35.57384 246 ALA A CA 1
ATOM 1716 C C . ALA A 1 246 ? 70.67895 78.04730 35.43426 1.000 33.58530 246 ALA A C 1
ATOM 1717 O O . ALA A 1 246 ? 70.81791 77.60463 36.57915 1.000 35.38489 246 ALA A O 1
ATOM 1719 N N . ARG A 1 247 ? 70.76674 77.27993 34.35089 1.000 28.74604 247 ARG A N 1
ATOM 1720 C CA . ARG A 1 247 ? 71.20002 75.89075 34.42758 1.000 24.23239 247 ARG A CA 1
ATOM 1721 C C . ARG A 1 247 ? 72.70042 75.83418 34.69535 1.000 21.81444 247 ARG A C 1
ATOM 1722 O O . ARG A 1 247 ? 73.49478 76.30943 33.87953 1.000 21.17026 247 ARG A O 1
ATOM 1730 N N . THR A 1 248 ? 73.09645 75.25129 35.82406 1.000 21.57128 248 THR A N 1
ATOM 1731 C CA . THR A 1 248 ? 74.49138 75.24819 36.24329 1.000 20.50268 248 THR A CA 1
ATOM 1732 C C . THR A 1 248 ? 75.05962 73.83201 36.26208 1.000 20.18916 248 THR A C 1
ATOM 1733 O O . THR A 1 248 ? 74.38890 72.88634 36.68600 1.000 20.86088 248 THR A O 1
ATOM 1737 N N . ILE A 1 249 ? 76.30229 73.69614 35.79751 1.000 19.31372 249 ILE A N 1
ATOM 1738 C CA . ILE A 1 249 ? 77.09757 72.48965 35.99033 1.000 18.97861 249 ILE A CA 1
ATOM 1739 C C . ILE A 1 249 ? 78.27405 72.82864 36.89733 1.000 18.65489 249 ILE A C 1
ATOM 1740 O O . ILE A 1 249 ? 78.71362 73.97887 36.99308 1.000 18.31727 249 ILE A O 1
ATOM 1745 N N . SER A 1 250 ? 78.81082 71.80108 37.54668 1.000 21.27956 250 SER A N 1
ATOM 1746 C CA . SER A 1 250 ? 79.91459 71.95428 38.48605 1.000 20.67720 250 SER A CA 1
ATOM 1747 C C . SER A 1 250 ? 81.06110 71.05018 38.05878 1.000 20.59359 250 SER A C 1
ATOM 1748 O O . SER A 1 250 ? 80.89335 69.82903 37.96767 1.000 22.88062 250 SER A O 1
ATOM 1751 N N . VAL A 1 251 ? 82.22401 71.64539 37.82081 1.000 17.87212 251 VAL A N 1
ATOM 1752 C CA . VAL A 1 251 ? 83.42409 70.91685 37.42301 1.000 18.95004 251 VAL A CA 1
ATOM 1753 C C . VAL A 1 251 ? 84.24195 70.66340 38.68460 1.000 22.48744 251 VAL A C 1
ATOM 1754 O O . VAL A 1 251 ? 84.75434 71.60384 39.30221 1.000 18.58008 251 VAL A O 1
ATOM 1758 N N . ASP A 1 252 ? 84.36427 69.39295 39.07895 1.000 29.99108 252 ASP A N 1
ATOM 1759 C CA . ASP A 1 252 ? 85.11949 69.04839 40.27875 1.000 34.98775 252 ASP A CA 1
ATOM 1760 C C . ASP A 1 252 ? 86.57598 68.68393 40.01023 1.000 34.74990 252 ASP A C 1
ATOM 1761 O O . ASP A 1 252 ? 87.38911 68.73412 40.94079 1.000 44.80554 252 ASP A O 1
ATOM 1766 N N . ASP A 1 253 ? 86.93447 68.33628 38.77614 1.000 21.47151 253 ASP A N 1
ATOM 1767 C CA . ASP A 1 253 ? 88.31584 67.97057 38.47661 1.000 24.23611 253 ASP A CA 1
ATOM 1768 C C . ASP A 1 253 ? 88.61550 68.33248 37.02884 1.000 23.61006 253 ASP A C 1
ATOM 1769 O O . ASP A 1 253 ? 87.89485 67.90995 36.11756 1.000 25.64639 253 ASP A O 1
ATOM 1774 N N . LEU A 1 254 ? 89.66123 69.13220 36.82172 1.000 17.95653 254 LEU A N 1
ATOM 1775 C CA . LEU A 1 254 ? 90.14225 69.47636 35.48693 1.000 17.62519 254 LEU A CA 1
ATOM 1776 C C . LEU A 1 254 ? 91.64525 69.22077 35.49295 1.000 24.27299 254 LEU A C 1
ATOM 1777 O O . LEU A 1 254 ? 92.41587 70.01563 36.03718 1.000 28.65817 254 LEU A O 1
ATOM 1782 N N . VAL A 1 255 ? 92.06291 68.11947 34.88140 1.000 27.22487 255 VAL A N 1
ATOM 1783 C CA . VAL A 1 255 ? 93.46815 67.75020 34.79418 1.000 23.93758 255 VAL A CA 1
ATOM 1784 C C . VAL A 1 255 ? 93.89650 67.93231 33.34796 1.000 28.75333 255 VAL A C 1
ATOM 1785 O O . VAL A 1 255 ? 93.32129 67.31350 32.44517 1.000 32.36201 255 VAL A O 1
ATOM 1789 N N . ALA A 1 256 ? 94.89966 68.78097 33.12312 1.000 29.12236 256 ALA A N 1
ATOM 1790 C CA . ALA A 1 256 ? 95.38515 69.06179 31.77376 1.000 31.43938 256 ALA A CA 1
ATOM 1791 C C . ALA A 1 256 ? 96.90203 69.15456 31.81806 1.000 35.29717 256 ALA A C 1
ATOM 1792 O O . ALA A 1 256 ? 97.44793 70.08409 32.42045 1.000 38.93385 256 ALA A O 1
ATOM 1794 N N . HIS A 1 257 ? 97.57529 68.21189 31.15499 1.000 31.24931 257 HIS A N 1
ATOM 1795 C CA . HIS A 1 257 ? 99.03008 68.12794 31.14002 1.000 24.49043 257 HIS A CA 1
ATOM 1796 C C . HIS A 1 257 ? 99.64543 68.86325 29.96464 1.000 24.26821 257 HIS A C 1
ATOM 1797 O O . HIS A 1 257 ? 100.85590 68.75525 29.74304 1.000 32.19982 257 HIS A O 1
ATOM 1804 N N . SER A 1 258 ? 98.84126 69.60797 29.21523 1.000 21.29311 258 SER A N 1
ATOM 1805 C CA . SER A 1 258 ? 99.29652 70.29775 28.02395 1.000 22.14890 258 SER A CA 1
ATOM 1806 C C . SER A 1 258 ? 98.44718 71.54575 27.86045 1.000 26.20990 258 SER A C 1
ATOM 1807 O O . SER A 1 258 ? 97.29329 71.58179 28.29408 1.000 35.30606 258 SER A O 1
ATOM 1810 N N . ASP A 1 259 ? 99.03102 72.58052 27.25032 1.000 27.78962 259 ASP A N 1
ATOM 1811 C CA . ASP A 1 259 ? 98.25503 73.78522 26.96599 1.000 33.91075 259 ASP A CA 1
ATOM 1812 C C . ASP A 1 259 ? 97.08482 73.47423 26.04121 1.000 31.90651 259 ASP A C 1
ATOM 1813 O O . ASP A 1 259 ? 95.98061 74.00117 26.22268 1.000 28.46823 259 ASP A O 1
ATOM 1818 N N . GLU A 1 260 ? 97.30632 72.60610 25.04976 1.000 29.74808 260 GLU A N 1
ATOM 1819 C CA . GLU A 1 260 ? 96.23122 72.22614 24.13943 1.000 24.93907 260 GLU A CA 1
ATOM 1820 C C . GLU A 1 260 ? 95.12957 71.47518 24.87377 1.000 21.54316 260 GLU A C 1
ATOM 1821 O O . GLU A 1 260 ? 93.94100 71.70611 24.62503 1.000 21.61915 260 GLU A O 1
ATOM 1827 N N . ALA A 1 261 ? 95.50136 70.59590 25.80440 1.000 21.22469 261 ALA A N 1
ATOM 1828 C CA . ALA A 1 261 ? 94.49167 69.88748 26.58263 1.000 20.38455 261 ALA A CA 1
ATOM 1829 C C . ALA A 1 261 ? 93.66873 70.85488 27.42371 1.000 22.58983 261 ALA A C 1
ATOM 1830 O O . ALA A 1 261 ? 92.45171 70.68391 27.55972 1.000 26.52563 261 ALA A O 1
ATOM 1832 N N . TYR A 1 262 ? 94.31450 71.87937 27.99299 1.000 21.14210 262 TYR A N 1
ATOM 1833 C CA . TYR A 1 262 ? 93.59658 72.85468 28.80835 1.000 18.47450 262 TYR A CA 1
ATOM 1834 C C . TYR A 1 262 ? 92.55597 73.59927 27.98055 1.000 19.46679 262 TYR A C 1
ATOM 1835 O O . TYR A 1 262 ? 91.38350 73.68545 28.36537 1.000 18.17680 262 TYR A O 1
ATOM 1844 N N . ARG A 1 263 ? 92.96677 74.13896 26.82877 1.000 21.23025 263 ARG A N 1
ATOM 1845 C CA . ARG A 1 263 ? 92.03530 74.89875 26.00028 1.000 19.46779 263 ARG A CA 1
ATOM 1846 C C . ARG A 1 263 ? 90.94357 74.00652 25.42521 1.000 19.64123 263 ARG A C 1
ATOM 1847 O O . ARG A 1 263 ? 89.77263 74.40199 25.38681 1.000 24.59952 263 ARG A O 1
ATOM 1855 N N . ALA A 1 264 ? 91.29990 72.79443 24.98827 1.000 19.83498 264 ALA A N 1
ATOM 1856 C CA . ALA A 1 264 ? 90.29533 71.89678 24.42907 1.000 19.95789 264 ALA A CA 1
ATOM 1857 C C . ALA A 1 264 ? 89.26388 71.50658 25.47999 1.000 20.79973 264 ALA A C 1
ATOM 1858 O O . ALA A 1 264 ? 88.05771 71.52193 25.21012 1.000 24.69326 264 ALA A O 1
ATOM 1860 N N . LEU A 1 265 ? 89.71702 71.18441 26.69549 1.000 21.31206 265 LEU A N 1
ATOM 1861 C CA . LEU A 1 265 ? 88.78865 70.79831 27.75453 1.000 20.95456 265 LEU A CA 1
ATOM 1862 C C . LEU A 1 265 ? 87.91459 71.96565 28.18977 1.000 19.70212 265 LEU A C 1
ATOM 1863 O O . LEU A 1 265 ? 86.70193 71.80377 28.36409 1.000 21.25815 265 LEU A O 1
ATOM 1868 N N . VAL A 1 266 ? 88.51026 73.14270 28.38932 1.000 21.47061 266 VAL A N 1
ATOM 1869 C CA . VAL A 1 266 ? 87.71927 74.32362 28.73069 1.000 22.55844 266 VAL A CA 1
ATOM 1870 C C . VAL A 1 266 ? 86.78039 74.68889 27.58819 1.000 23.41673 266 VAL A C 1
ATOM 1871 O O . VAL A 1 266 ? 85.60948 75.02967 27.80856 1.000 20.18543 266 VAL A O 1
ATOM 1875 N N . GLY A 1 267 ? 87.27627 74.61401 26.34925 1.000 23.10246 267 GLY A N 1
ATOM 1876 C CA . GLY A 1 267 ? 86.43189 74.89182 25.20099 1.000 22.33298 267 GLY A CA 1
ATOM 1877 C C . GLY A 1 267 ? 85.24806 73.95446 25.08629 1.000 20.59184 267 GLY A C 1
ATOM 1878 O O . GLY A 1 267 ? 84.16688 74.36794 24.66127 1.000 27.12912 267 GLY A O 1
ATOM 1879 N N . HIS A 1 268 ? 85.42463 72.69041 25.47936 1.000 18.73079 268 HIS A N 1
ATOM 1880 C CA . HIS A 1 268 ? 84.29992 71.76243 25.49003 1.000 18.86780 268 HIS A CA 1
ATOM 1881 C C . HIS A 1 268 ? 83.18629 72.27217 26.39102 1.000 21.26794 268 HIS A C 1
ATOM 1882 O O . HIS A 1 268 ? 82.00564 72.21515 26.02645 1.000 22.94571 268 HIS A O 1
ATOM 1889 N N . LEU A 1 269 ? 83.54939 72.77930 27.57214 1.000 24.98033 269 LEU A N 1
ATOM 1890 C CA . LEU A 1 269 ? 82.56341 73.31568 28.50248 1.000 21.57692 269 LEU A CA 1
ATOM 1891 C C . LEU A 1 269 ? 81.89541 74.56211 27.93845 1.000 22.69326 269 LEU A C 1
ATOM 1892 O O . LEU A 1 269 ? 80.67561 74.72314 28.05120 1.000 28.06635 269 LEU A O 1
ATOM 1897 N N . LEU A 1 270 ? 82.67218 75.45171 27.31755 1.000 20.61294 270 LEU A N 1
ATOM 1898 C CA . LEU A 1 270 ? 82.09190 76.67959 26.79085 1.000 21.90272 270 LEU A CA 1
ATOM 1899 C C . LEU A 1 270 ? 81.12276 76.41851 25.64913 1.000 21.22587 270 LEU A C 1
ATOM 1900 O O . LEU A 1 270 ? 80.23966 77.24432 25.40471 1.000 26.64191 270 LEU A O 1
ATOM 1905 N N . ASP A 1 271 ? 81.22309 75.26635 24.99386 1.000 21.89595 271 ASP A N 1
ATOM 1906 C CA . ASP A 1 271 ? 80.40526 74.94152 23.83550 1.000 26.51495 271 ASP A CA 1
ATOM 1907 C C . ASP A 1 271 ? 79.29111 73.95637 24.16980 1.000 28.99512 271 ASP A C 1
ATOM 1908 O O . ASP A 1 271 ? 78.60047 73.48257 23.26125 1.000 35.15750 271 ASP A O 1
ATOM 1913 N N . LEU A 1 272 ? 79.09961 73.64399 25.44984 1.000 22.75541 272 LEU A N 1
ATOM 1914 C CA . LEU A 1 272 ? 78.08488 72.68793 25.87264 1.000 20.15715 272 LEU A CA 1
ATOM 1915 C C . LEU A 1 272 ? 76.70115 73.32524 25.83978 1.000 24.41222 272 LEU A C 1
ATOM 1916 O O . LEU A 1 272 ? 76.44492 74.30431 26.54769 1.000 28.36641 272 LEU A O 1
ATOM 1921 N N . ASP A 1 273 ? 75.80377 72.75069 25.04555 1.000 26.50747 273 ASP A N 1
ATOM 1922 C CA . ASP A 1 273 ? 74.48274 73.32628 24.85672 1.000 27.89219 273 ASP A CA 1
ATOM 1923 C C . ASP A 1 273 ? 73.64052 73.12994 26.11154 1.000 30.54972 273 ASP A C 1
ATOM 1924 O O . ASP A 1 273 ? 73.84189 72.18361 26.87862 1.000 30.42190 273 ASP A O 1
ATOM 1929 N N . LEU A 1 274 ? 72.69429 74.05163 26.31260 1.000 31.31802 274 LEU A N 1
ATOM 1930 C CA . LEU A 1 274 ? 71.77603 74.07674 27.45089 1.000 28.75124 274 LEU A CA 1
ATOM 1931 C C . LEU A 1 274 ? 72.41354 74.51111 28.76411 1.000 29.90292 274 LEU A C 1
ATOM 1932 O O . LEU A 1 274 ? 71.70107 74.69754 29.75559 1.000 37.02524 274 LEU A O 1
ATOM 1937 N N . VAL A 1 275 ? 73.72962 74.67469 28.80515 1.000 22.98388 275 VAL A N 1
ATOM 1938 C CA . VAL A 1 275 ? 74.39557 75.07535 30.03810 1.000 22.45274 275 VAL A CA 1
ATOM 1939 C C . VAL A 1 275 ? 74.46753 76.59448 30.08216 1.000 22.06874 275 VAL A C 1
ATOM 1940 O O . VAL A 1 275 ? 74.90126 77.23638 29.11716 1.000 23.74174 275 VAL A O 1
ATOM 1944 N N . ASP A 1 276 ? 74.02700 77.16893 31.19874 1.000 21.01091 276 ASP A N 1
ATOM 1945 C CA . ASP A 1 276 ? 74.03507 78.60835 31.41435 1.000 21.13652 276 ASP A CA 1
ATOM 1946 C C . ASP A 1 276 ? 75.21033 79.08407 32.25535 1.000 20.31580 276 ASP A C 1
ATOM 1947 O O . ASP A 1 276 ? 75.79981 80.12370 31.94718 1.000 20.18802 276 ASP A O 1
ATOM 1952 N N . VAL A 1 277 ? 75.56382 78.35684 33.31450 1.000 19.87848 277 VAL A N 1
ATOM 1953 C CA . VAL A 1 277 ? 76.62828 78.75534 34.22811 1.000 19.20884 277 VAL A CA 1
ATOM 1954 C C . VAL A 1 277 ? 77.58576 77.58636 34.39860 1.000 20.08916 277 VAL A C 1
ATOM 1955 O O . VAL A 1 277 ? 77.15412 76.45510 34.63825 1.000 26.63068 277 VAL A O 1
ATOM 1959 N N . ILE A 1 278 ? 78.88080 77.85684 34.29156 1.000 20.15748 278 ILE A N 1
ATOM 1960 C CA . ILE A 1 278 ? 79.91412 76.85061 34.50546 1.000 26.75188 278 ILE A CA 1
ATOM 1961 C C . ILE A 1 278 ? 80.68133 77.24568 35.75883 1.000 34.12267 278 ILE A C 1
ATOM 1962 O O . ILE A 1 278 ? 81.26267 78.33581 35.81992 1.000 45.73636 278 ILE A O 1
ATOM 1967 N N . GLU A 1 279 ? 80.69449 76.36962 36.75734 1.000 31.44446 279 GLU A N 1
ATOM 1968 C CA . GLU A 1 279 ? 81.41901 76.63095 37.99476 1.000 32.09487 279 GLU A CA 1
ATOM 1969 C C . GLU A 1 279 ? 82.60334 75.68178 38.09643 1.000 30.49548 279 GLU A C 1
ATOM 1970 O O . GLU A 1 279 ? 82.42729 74.45916 38.11891 1.000 37.09818 279 GLU A O 1
ATOM 1976 N N . LEU A 1 280 ? 83.80145 76.25093 38.14309 1.000 23.39492 280 LEU A N 1
ATOM 1977 C CA . LEU A 1 280 ? 85.04380 75.50774 38.27337 1.000 19.92087 280 LEU A CA 1
ATOM 1978 C C . LEU A 1 280 ? 85.55297 75.72255 39.68795 1.000 23.48805 280 LEU A C 1
ATOM 1979 O O . LEU A 1 280 ? 85.58450 76.85959 40.16588 1.000 34.08014 280 LEU A O 1
ATOM 1984 N N . GLY A 1 281 ? 85.92072 74.64151 40.36635 1.000 24.43035 281 GLY A N 1
ATOM 1985 C CA . GLY A 1 281 ? 86.47616 74.75393 41.69371 1.000 27.42521 281 GLY A CA 1
ATOM 1986 C C . GLY A 1 281 ? 86.77477 73.41319 42.32938 1.000 33.30800 281 GLY A C 1
ATOM 1987 O O . GLY A 1 281 ? 85.99691 72.45978 42.21657 1.000 42.09050 281 GLY A O 1
ATOM 1988 N N . PRO A 1 282 ? 87.91656 73.31393 43.02989 1.000 28.09885 282 PRO A N 1
ATOM 1989 C CA . PRO A 1 282 ? 88.93520 74.35997 43.14547 1.000 23.13727 282 PRO A CA 1
ATOM 1990 C C . PRO A 1 282 ? 89.84394 74.41119 41.92290 1.000 19.97565 282 PRO A C 1
ATOM 1991 O O . PRO A 1 282 ? 90.10153 73.37046 41.32198 1.000 15.08468 282 PRO A O 1
ATOM 1995 N N . ARG A 1 283 ? 90.30603 75.60221 41.56545 1.000 22.41868 283 ARG A N 1
ATOM 1996 C CA . ARG A 1 283 ? 91.19772 75.83284 40.43996 1.000 22.28492 283 ARG A CA 1
ATOM 1997 C C . ARG A 1 283 ? 92.34136 76.73016 40.88574 1.000 18.49996 283 ARG A C 1
ATOM 1998 O O . ARG A 1 283 ? 92.27713 77.34489 41.95641 1.000 19.30687 283 ARG A O 1
ATOM 2006 N N . PRO A 1 284 ? 93.42513 76.79731 40.11007 1.000 15.33781 284 PRO A N 1
ATOM 2007 C CA . PRO A 1 284 ? 94.52424 77.70545 40.45846 1.000 15.65503 284 PRO A CA 1
ATOM 2008 C C . PRO A 1 284 ? 94.06868 79.15736 40.49592 1.000 15.75332 284 PRO A C 1
ATOM 2009 O O . PRO A 1 284 ? 93.18399 79.57516 39.74550 1.000 15.69163 284 PRO A O 1
ATOM 2013 N N . ILE A 1 285 ? 94.68896 79.93329 41.39030 1.000 16.01703 285 ILE A N 1
ATOM 2014 C CA . ILE A 1 285 ? 94.33869 81.34589 41.50765 1.000 16.27444 285 ILE A CA 1
ATOM 2015 C C . ILE A 1 285 ? 94.77932 82.15093 40.29051 1.000 17.67871 285 ILE A C 1
ATOM 2016 O O . ILE A 1 285 ? 94.31348 83.27952 40.10063 1.000 26.39489 285 ILE A O 1
ATOM 2021 N N . ASP A 1 286 ? 95.67070 81.60962 39.45997 1.000 16.93441 286 ASP A N 1
ATOM 2022 C CA . ASP A 1 286 ? 96.10360 82.27216 38.23513 1.000 17.52604 286 ASP A CA 1
ATOM 2023 C C . ASP A 1 286 ? 95.65410 81.51872 36.98714 1.000 23.70612 286 ASP A C 1
ATOM 2024 O O . ASP A 1 286 ? 96.29876 81.60517 35.93793 1.000 26.80472 286 ASP A O 1
ATOM 2029 N N . ASP A 1 287 ? 94.54142 80.79729 37.08721 1.000 16.74544 287 ASP A N 1
ATOM 2030 C CA . ASP A 1 287 ? 94.01689 80.06418 35.94780 1.000 19.49513 287 ASP A CA 1
ATOM 2031 C C . ASP A 1 287 ? 93.69780 81.04554 34.82650 1.000 23.53271 287 ASP A C 1
ATOM 2032 O O . ASP A 1 287 ? 92.96638 82.01872 35.05151 1.000 34.54650 287 ASP A O 1
ATOM 2037 N N . PRO A 1 288 ? 94.23853 80.85209 33.63144 1.000 19.92058 288 PRO A N 1
ATOM 2038 C CA . PRO A 1 288 ? 94.04365 81.84740 32.56808 1.000 18.57452 288 PRO A CA 1
ATOM 2039 C C . PRO A 1 288 ? 92.66744 81.82214 31.91458 1.000 18.10923 288 PRO A C 1
ATOM 2040 O O . PRO A 1 288 ? 92.56035 82.10196 30.71789 1.000 20.95260 288 PRO A O 1
ATOM 2044 N N . LEU A 1 289 ? 91.61502 81.48834 32.66970 1.000 17.42414 289 LEU A N 1
ATOM 2045 C CA . LEU A 1 289 ? 90.25690 81.57339 32.12917 1.000 17.37518 289 LEU A CA 1
ATOM 2046 C C . LEU A 1 289 ? 89.90209 82.95492 31.59459 1.000 24.93674 289 LEU A C 1
ATOM 2047 O O . LEU A 1 289 ? 89.36016 83.03837 30.47766 1.000 30.19224 289 LEU A O 1
ATOM 2052 N N . PRO A 1 290 ? 90.15691 84.05792 32.30464 1.000 22.30067 290 PRO A N 1
ATOM 2053 C CA . PRO A 1 290 ? 89.80668 85.37158 31.74294 1.000 23.27089 290 PRO A CA 1
ATOM 2054 C C . PRO A 1 290 ? 90.46809 85.66542 30.41071 1.000 24.25266 290 PRO A C 1
ATOM 2055 O O . PRO A 1 290 ? 89.93189 86.46378 29.63326 1.000 26.11713 290 PRO A O 1
ATOM 2059 N N . HIS A 1 291 ? 91.59511 85.03363 30.10861 1.000 20.00065 291 HIS A N 1
ATOM 2060 C CA . HIS A 1 291 ? 92.31477 85.29860 28.87306 1.000 36.37783 291 HIS A CA 1
ATOM 2061 C C . HIS A 1 291 ? 91.86003 84.43024 27.70725 1.000 34.84194 291 HIS A C 1
ATOM 2062 O O . HIS A 1 291 ? 92.35309 84.61121 26.58826 1.000 33.06732 291 HIS A O 1
ATOM 2069 N N . LEU A 1 292 ? 90.94403 83.49212 27.93882 1.000 35.52035 292 LEU A N 1
ATOM 2070 C CA . LEU A 1 292 ? 90.44145 82.64111 26.86983 1.000 32.58351 292 LEU A CA 1
ATOM 2071 C C . LEU A 1 292 ? 89.25355 83.23865 26.12991 1.000 31.67540 292 LEU A C 1
ATOM 2072 O O . LEU A 1 292 ? 88.94910 82.79252 25.01931 1.000 37.83300 292 LEU A O 1
ATOM 2077 N N . VAL A 1 293 ? 88.58860 84.23722 26.70089 1.000 25.92480 293 VAL A N 1
ATOM 2078 C CA . VAL A 1 293 ? 87.32607 84.73199 26.17001 1.000 27.02661 293 VAL A CA 1
ATOM 2079 C C . VAL A 1 293 ? 87.45650 86.20530 25.81641 1.000 30.84836 293 VAL A C 1
ATOM 2080 O O . VAL A 1 293 ? 88.23660 86.94718 26.42380 1.000 38.17912 293 VAL A O 1
ATOM 2084 N N . THR A 1 294 ? 86.66283 86.62975 24.82876 1.000 27.51841 294 THR A N 1
ATOM 2085 C CA . THR A 1 294 ? 86.64764 88.03069 24.42807 1.000 28.23531 294 THR A CA 1
ATOM 2086 C C . THR A 1 294 ? 86.09735 88.92976 25.52370 1.000 29.58179 294 THR A C 1
ATOM 2087 O O . THR A 1 294 ? 86.40911 90.12567 25.53547 1.000 24.85037 294 THR A O 1
ATOM 2091 N N . ASP A 1 295 ? 85.26963 88.38524 26.42285 1.000 26.18300 295 ASP A N 1
ATOM 2092 C CA . ASP A 1 295 ? 84.68286 89.12476 27.53741 1.000 24.45761 295 ASP A CA 1
ATOM 2093 C C . ASP A 1 295 ? 85.23262 88.56142 28.83895 1.000 21.89525 295 ASP A C 1
ATOM 2094 O O . ASP A 1 295 ? 84.59427 87.70387 29.46699 1.000 21.09501 295 ASP A O 1
ATOM 2099 N N . PRO A 1 296 ? 86.37664 89.05442 29.31950 1.000 22.00872 296 PRO A N 1
ATOM 2100 C CA . PRO A 1 296 ? 86.94293 88.52056 30.57270 1.000 21.11241 296 PRO A CA 1
ATOM 2101 C C . PRO A 1 296 ? 85.99050 88.58107 31.75328 1.000 24.51297 296 PRO A C 1
ATOM 2102 O O . PRO A 1 296 ? 86.11059 87.76433 32.67710 1.000 25.35661 296 PRO A O 1
ATOM 2106 N N . ARG A 1 297 ? 85.03980 89.51456 31.75113 1.000 22.76827 297 ARG A N 1
ATOM 2107 C CA . ARG A 1 297 ? 84.08535 89.61877 32.84649 1.000 27.61496 297 ARG A CA 1
ATOM 2108 C C . ARG A 1 297 ? 83.01659 88.53403 32.81690 1.000 30.70404 297 ARG A C 1
ATOM 2109 O O . ARG A 1 297 ? 82.19793 88.46866 33.74270 1.000 32.24242 297 ARG A O 1
ATOM 2117 N N . ALA A 1 298 ? 82.99883 87.69286 31.77866 1.000 29.27451 298 ALA A N 1
ATOM 2118 C CA . ALA A 1 298 ? 82.18646 86.48643 31.81515 1.000 19.93818 298 ALA A CA 1
ATOM 2119 C C . ALA A 1 298 ? 82.70790 85.48219 32.83157 1.000 19.02495 298 ALA A C 1
ATOM 2120 O O . ALA A 1 298 ? 81.97974 84.56041 33.20690 1.000 18.69462 298 ALA A O 1
ATOM 2122 N N . VAL A 1 299 ? 83.93961 85.64874 33.29340 1.000 18.74444 299 VAL A N 1
ATOM 2123 C CA . VAL A 1 299 ? 84.55845 84.75677 34.26330 1.000 21.85992 299 VAL A CA 1
ATOM 2124 C C . VAL A 1 299 ? 84.67885 85.53582 35.56277 1.000 25.44659 299 VAL A C 1
ATOM 2125 O O . VAL A 1 299 ? 85.40243 86.53609 35.63355 1.000 36.68137 299 VAL A O 1
ATOM 2129 N N . ALA A 1 300 ? 83.96624 85.08903 36.58901 1.000 20.95158 300 ALA A N 1
ATOM 2130 C CA . ALA A 1 300 ? 83.94783 85.75872 37.87906 1.000 22.26693 300 ALA A CA 1
ATOM 2131 C C . ALA A 1 300 ? 84.54893 84.84595 38.93419 1.000 28.36517 300 ALA A C 1
ATOM 2132 O O . ALA A 1 300 ? 84.27701 83.64085 38.95531 1.000 35.97791 300 ALA A O 1
ATOM 2134 N N . VAL A 1 301 ? 85.37028 85.42578 39.80387 1.000 21.38738 301 VAL A N 1
ATOM 2135 C CA . VAL A 1 301 ? 85.93183 84.69599 40.93273 1.000 17.91821 301 VAL A CA 1
ATOM 2136 C C . VAL A 1 301 ? 84.88008 84.67819 42.03734 1.000 22.83308 301 VAL A C 1
ATOM 2137 O O . VAL A 1 301 ? 84.53908 85.72023 42.60015 1.000 21.94356 301 VAL A O 1
ATOM 2141 N N . ALA A 1 302 ? 84.32453 83.50085 42.31199 1.000 31.70938 302 ALA A N 1
ATOM 2142 C CA . ALA A 1 302 ? 83.30040 83.34875 43.33690 1.000 35.61345 302 ALA A CA 1
ATOM 2143 C C . ALA A 1 302 ? 83.87766 83.10765 44.72658 1.000 36.89560 302 ALA A C 1
ATOM 2144 O O . ALA A 1 302 ? 83.10960 83.01249 45.69107 1.000 36.99568 302 ALA A O 1
ATOM 2146 N N . GLY A 1 303 ? 85.20103 83.00647 44.85286 1.000 33.01758 303 GLY A N 1
ATOM 2147 C CA . GLY A 1 303 ? 85.82000 82.80852 46.14839 1.000 29.00324 303 GLY A CA 1
ATOM 2148 C C . GLY A 1 303 ? 87.26464 82.36260 46.07359 1.000 26.62398 303 GLY A C 1
ATOM 2149 O O . GLY A 1 303 ? 87.68189 81.74914 45.08814 1.000 31.90135 303 GLY A O 1
ATOM 2150 N N . ILE A 1 304 ? 88.04499 82.68324 47.10221 1.000 23.27542 304 ILE A N 1
ATOM 2151 C CA . ILE A 1 304 ? 89.43881 82.26032 47.20152 1.000 26.37743 304 ILE A CA 1
ATOM 2152 C C . ILE A 1 304 ? 89.69758 81.81366 48.63180 1.000 26.66226 304 ILE A C 1
ATOM 2153 O O . ILE A 1 304 ? 89.33919 82.52094 49.58031 1.000 29.32364 304 ILE A O 1
ATOM 2158 N N . ARG A 1 305 ? 90.32301 80.64610 48.78802 1.000 20.94980 305 ARG A N 1
ATOM 2159 C CA . ARG A 1 305 ? 90.53222 80.05321 50.09877 1.000 21.49495 305 ARG A CA 1
ATOM 2160 C C . ARG A 1 305 ? 91.93663 79.46942 50.16082 1.000 22.56699 305 ARG A C 1
ATOM 2161 O O . ARG A 1 305 ? 92.50678 79.07516 49.13798 1.000 23.12431 305 ARG A O 1
ATOM 2169 N N . ASP A 1 306 ? 92.49726 79.43332 51.37003 1.000 20.92000 306 ASP A N 1
ATOM 2170 C CA . ASP A 1 306 ? 93.78190 78.77634 51.56924 1.000 17.85431 306 ASP A CA 1
ATOM 2171 C C . ASP A 1 306 ? 93.65909 77.29060 51.25723 1.000 18.89858 306 ASP A C 1
ATOM 2172 O O . ASP A 1 306 ? 92.60781 76.67428 51.45424 1.000 19.84158 306 ASP A O 1
ATOM 2177 N N . GLU A 1 307 ? 94.74140 76.71866 50.73330 1.000 22.91505 307 GLU A N 1
ATOM 2178 C CA . GLU A 1 307 ? 94.71713 75.31529 50.33781 1.000 25.73704 307 GLU A CA 1
ATOM 2179 C C . GLU A 1 307 ? 95.79497 74.50574 51.04581 1.000 26.07603 307 GLU A C 1
ATOM 2180 O O . GLU A 1 307 ? 95.50984 73.79772 52.01754 1.000 30.34529 307 GLU A O 1
ATOM 2186 N N . THR A 1 308 ? 97.03069 74.59123 50.56037 1.000 17.58432 308 THR A N 1
ATOM 2187 C CA . THR A 1 308 ? 98.10636 73.77187 51.09746 1.000 18.80507 308 THR A CA 1
ATOM 2188 C C . THR A 1 308 ? 98.69953 74.44482 52.32786 1.000 21.04798 308 THR A C 1
ATOM 2189 O O . THR A 1 308 ? 99.22784 75.55913 52.24160 1.000 23.29855 308 THR A O 1
ATOM 2193 N N . TRP A 1 309 ? 98.61434 73.77097 53.46884 1.000 20.44317 309 TRP A N 1
ATOM 2194 C CA . TRP A 1 309 ? 99.36494 74.15111 54.65991 1.000 20.96064 309 TRP A CA 1
ATOM 2195 C C . TRP A 1 309 ? 100.62503 73.29181 54.65061 1.000 21.09568 309 TRP A C 1
ATOM 2196 O O . TRP A 1 309 ? 100.58290 72.10202 54.97350 1.000 21.79670 309 TRP A O 1
ATOM 2207 N N . LEU A 1 310 ? 101.73934 73.89293 54.24568 1.000 20.98492 310 LEU A N 1
ATOM 2208 C CA . LEU A 1 310 ? 102.98820 73.18131 54.02045 1.000 21.60680 310 LEU A CA 1
ATOM 2209 C C . LEU A 1 310 ? 103.90072 73.31248 55.23175 1.000 22.11994 310 LEU A C 1
ATOM 2210 O O . LEU A 1 310 ? 104.03021 74.39449 55.81098 1.000 22.30093 310 LEU A O 1
ATOM 2215 N N . ARG A 1 311 ? 104.51959 72.19791 55.61805 1.000 22.82121 311 ARG A N 1
ATOM 2216 C CA . ARG A 1 311 ? 105.46989 72.15141 56.72703 1.000 25.14183 311 ARG A CA 1
ATOM 2217 C C . ARG A 1 311 ? 106.76583 71.53433 56.21835 1.000 30.58120 311 ARG A C 1
ATOM 2218 O O . ARG A 1 311 ? 106.78819 70.35784 55.84334 1.000 37.18680 311 ARG A O 1
ATOM 2226 N N . LEU A 1 312 ? 107.83920 72.32328 56.19859 1.000 26.78543 312 LEU A N 1
ATOM 2227 C CA . LEU A 1 312 ? 109.14927 71.84063 55.76911 1.000 26.07417 312 LEU A CA 1
ATOM 2228 C C . LEU A 1 312 ? 109.77180 71.01272 56.89005 1.000 28.50528 312 LEU A C 1
ATOM 2229 O O . LEU A 1 312 ? 110.11788 71.54696 57.95032 1.000 30.31077 312 LEU A O 1
ATOM 2234 N N . VAL A 1 313 ? 109.92366 69.70768 56.65129 1.000 27.60816 313 VAL A N 1
ATOM 2235 C CA . VAL A 1 313 ? 110.47811 68.80838 57.65952 1.000 28.80686 313 VAL A CA 1
ATOM 2236 C C . VAL A 1 313 ? 112.00335 68.80666 57.61785 1.000 30.11549 313 VAL A C 1
ATOM 2237 O O . VAL A 1 313 ? 112.66423 68.87979 58.65968 1.000 33.92946 313 VAL A O 1
ATOM 2241 N N . ASP A 1 314 ? 112.58852 68.71360 56.42449 1.000 30.21710 314 ASP A N 1
ATOM 2242 C CA . ASP A 1 314 ? 114.03422 68.84899 56.23730 1.000 31.54862 314 ASP A CA 1
ATOM 2243 C C . ASP A 1 314 ? 114.24270 70.05820 55.33059 1.000 34.76377 314 ASP A C 1
ATOM 2244 O O . ASP A 1 314 ? 114.11503 69.95581 54.10720 1.000 41.32166 314 ASP A O 1
ATOM 2249 N N . VAL A 1 315 ? 114.55658 71.20542 55.93356 1.000 34.10011 315 VAL A N 1
ATOM 2250 C CA . VAL A 1 315 ? 114.63080 72.45157 55.17458 1.000 32.76126 315 VAL A CA 1
ATOM 2251 C C . VAL A 1 315 ? 115.72963 72.39572 54.11917 1.000 35.21382 315 VAL A C 1
ATOM 2252 O O . VAL A 1 315 ? 115.52052 72.80227 52.96959 1.000 34.47531 315 VAL A O 1
ATOM 2256 N N . GLU A 1 316 ? 116.91271 71.89088 54.48202 1.000 33.54580 316 GLU A N 1
ATOM 2257 C CA . GLU A 1 316 ? 118.02214 71.88228 53.53202 1.000 34.77876 316 GLU A CA 1
ATOM 2258 C C . GLU A 1 316 ? 117.69739 71.03023 52.30974 1.000 36.43049 316 GLU A C 1
ATOM 2259 O O . GLU A 1 316 ? 117.90731 71.45456 51.16650 1.000 34.90351 316 GLU A O 1
ATOM 2265 N N . ALA A 1 317 ? 117.16818 69.82657 52.53156 1.000 35.07306 317 ALA A N 1
ATOM 2266 C CA . ALA A 1 317 ? 116.83920 68.95264 51.41171 1.000 34.44649 317 ALA A CA 1
ATOM 2267 C C . ALA A 1 317 ? 115.70326 69.51435 50.56735 1.000 32.02357 317 ALA A C 1
ATOM 2268 O O . ALA A 1 317 ? 115.68346 69.31444 49.34804 1.000 31.98275 317 ALA A O 1
ATOM 2270 N N . ALA A 1 318 ? 114.75335 70.21502 51.18897 1.000 33.17004 318 ALA A N 1
ATOM 2271 C CA . ALA A 1 318 ? 113.68154 70.84174 50.42285 1.000 31.82923 318 ALA A CA 1
ATOM 2272 C C . ALA A 1 318 ? 114.23099 71.94684 49.52975 1.000 33.86977 318 ALA A C 1
ATOM 2273 O O . ALA A 1 318 ? 113.91771 72.00799 48.33429 1.000 36.44430 318 ALA A O 1
ATOM 2275 N N . LEU A 1 319 ? 115.07047 72.82096 50.09364 1.000 31.72211 319 LEU A N 1
ATOM 2276 C CA . LEU A 1 319 ? 115.65781 73.90521 49.31428 1.000 31.87433 319 LEU A CA 1
ATOM 2277 C C . LEU A 1 319 ? 116.51193 73.37802 48.17086 1.000 32.35065 319 LEU A C 1
ATOM 2278 O O . LEU A 1 319 ? 116.64542 74.04280 47.13749 1.000 32.57051 319 LEU A O 1
ATOM 2283 N N . ALA A 1 320 ? 117.10263 72.19678 48.33669 1.000 33.23627 320 ALA A N 1
ATOM 2284 C CA . ALA A 1 320 ? 117.94759 71.64502 47.28978 1.000 34.53523 320 ALA A CA 1
ATOM 2285 C C . ALA A 1 320 ? 117.13325 70.97306 46.19502 1.000 33.64136 320 ALA A C 1
ATOM 2286 O O . ALA A 1 320 ? 117.59523 70.88741 45.05252 1.000 37.53276 320 ALA A O 1
ATOM 2288 N N . ALA A 1 321 ? 115.92185 70.51260 46.51176 1.000 32.08449 321 ALA A N 1
ATOM 2289 C CA . ALA A 1 321 ? 115.12022 69.78300 45.53813 1.000 31.31935 321 ALA A CA 1
ATOM 2290 C C . ALA A 1 321 ? 114.45471 70.68370 44.51081 1.000 33.18303 321 ALA A C 1
ATOM 2291 O O . ALA A 1 321 ? 114.06910 70.19379 43.44340 1.000 35.64910 321 ALA A O 1
ATOM 2293 N N . ARG A 1 322 ? 114.29242 71.96906 44.80881 1.000 37.45792 322 ARG A N 1
ATOM 2294 C CA . ARG A 1 322 ? 113.69268 72.91799 43.88265 1.000 35.67673 322 ARG A CA 1
ATOM 2295 C C . ARG A 1 322 ? 114.77248 73.64394 43.09010 1.000 32.06422 322 ARG A C 1
ATOM 2296 O O . ARG A 1 322 ? 115.95554 73.62432 43.43555 1.000 32.40720 322 ARG A O 1
ATOM 2304 N N . THR A 1 323 ? 114.34874 74.25231 41.99252 1.000 33.43897 323 THR A N 1
ATOM 2305 C CA . THR A 1 323 ? 115.21335 75.02052 41.11140 1.000 35.31845 323 THR A CA 1
ATOM 2306 C C . THR A 1 323 ? 115.08644 76.52091 41.35529 1.000 32.16063 323 THR A C 1
ATOM 2307 O O . THR A 1 323 ? 114.10846 77.00648 41.92824 1.000 30.41933 323 THR A O 1
ATOM 2311 N N . TYR A 1 324 ? 116.11426 77.24981 40.91960 1.000 33.48125 324 TYR A N 1
ATOM 2312 C CA . TYR A 1 324 ? 116.19181 78.69435 41.07616 1.000 35.90525 324 TYR A CA 1
ATOM 2313 C C . TYR A 1 324 ? 116.70187 79.30547 39.77877 1.000 38.38938 324 TYR A C 1
ATOM 2314 O O . TYR A 1 324 ? 117.10544 78.59856 38.85229 1.000 42.61575 324 TYR A O 1
ATOM 2323 N N . THR A 1 325 ? 116.69280 80.63590 39.71935 1.000 38.01099 325 THR A N 1
ATOM 2324 C CA . THR A 1 325 ? 117.20697 81.33980 38.55484 1.000 39.79005 325 THR A CA 1
ATOM 2325 C C . THR A 1 325 ? 118.70860 81.57313 38.69857 1.000 42.58771 325 THR A C 1
ATOM 2326 O O . THR A 1 325 ? 119.28303 81.46710 39.78320 1.000 45.30586 325 THR A O 1
ATOM 2330 N N . ASP A 1 326 ? 119.34404 81.93228 37.58426 1.000 46.71322 326 ASP A N 1
ATOM 2331 C CA . ASP A 1 326 ? 120.79495 82.11840 37.55414 1.000 57.92247 326 ASP A CA 1
ATOM 2332 C C . ASP A 1 326 ? 121.16027 83.44764 38.21512 1.000 65.54988 326 ASP A C 1
ATOM 2333 O O . ASP A 1 326 ? 121.60503 84.40717 37.58028 1.000 73.09161 326 ASP A O 1
ATOM 2338 N N . GLY A 1 327 ? 120.96438 83.48535 39.53297 1.000 61.50185 327 GLY A N 1
ATOM 2339 C CA . GLY A 1 327 ? 121.29533 84.63453 40.33961 1.000 59.25681 327 GLY A CA 1
ATOM 2340 C C . GLY A 1 327 ? 122.43496 84.34636 41.30358 1.000 59.23111 327 GLY A C 1
ATOM 2341 O O . GLY A 1 327 ? 122.95460 83.23754 41.39779 1.000 65.58135 327 GLY A O 1
ATOM 2342 N N . ALA A 1 328 ? 122.81237 85.38763 42.03119 1.000 54.18317 328 ALA A N 1
ATOM 2343 C CA . ALA A 1 328 ? 123.84235 85.23923 43.04186 1.000 52.97223 328 ALA A CA 1
ATOM 2344 C C . ALA A 1 328 ? 123.25129 84.60324 44.30067 1.000 50.65174 328 ALA A C 1
ATOM 2345 O O . ALA A 1 328 ? 122.07217 84.79726 44.61107 1.000 49.18677 328 ALA A O 1
ATOM 2347 N N . PRO A 1 329 ? 124.04756 83.82438 45.02991 1.000 51.17450 329 PRO A N 1
ATOM 2348 C CA . PRO A 1 329 ? 123.52216 83.13185 46.21151 1.000 47.21542 329 PRO A CA 1
ATOM 2349 C C . PRO A 1 329 ? 123.04141 84.10001 47.28365 1.000 44.46423 329 PRO A C 1
ATOM 2350 O O . PRO A 1 329 ? 123.56366 85.20500 47.44582 1.000 45.87033 329 PRO A O 1
ATOM 2354 N N . VAL A 1 330 ? 122.01907 83.66647 48.01241 1.000 42.39717 330 VAL A N 1
ATOM 2355 C CA . VAL A 1 330 ? 121.48202 84.38592 49.15799 1.000 42.40734 330 VAL A CA 1
ATOM 2356 C C . VAL A 1 330 ? 121.53616 83.45497 50.36160 1.000 45.14499 330 VAL A C 1
ATOM 2357 O O . VAL A 1 330 ? 121.25537 82.25752 50.24148 1.000 48.37668 330 VAL A O 1
ATOM 2361 N N . VAL A 1 331 ? 121.90408 83.99878 51.51837 1.000 44.33426 331 VAL A N 1
ATOM 2362 C CA . VAL A 1 331 ? 121.99528 83.22629 52.75277 1.000 44.10068 331 VAL A CA 1
ATOM 2363 C C . VAL A 1 331 ? 120.75046 83.49905 53.58426 1.000 45.36516 331 VAL A C 1
ATOM 2364 O O . VAL A 1 331 ? 120.46530 84.65213 53.93053 1.000 48.33541 331 VAL A O 1
ATOM 2368 N N . ILE A 1 332 ? 120.00288 82.44212 53.89117 1.000 43.68097 332 ILE A N 1
ATOM 2369 C CA . ILE A 1 332 ? 118.75224 82.53342 54.63748 1.000 40.70871 332 ILE A CA 1
ATOM 2370 C C . ILE A 1 332 ? 118.95129 81.88459 55.99979 1.000 39.62496 332 ILE A C 1
ATOM 2371 O O . ILE A 1 332 ? 119.31771 80.70640 56.08452 1.000 45.84399 332 ILE A O 1
ATOM 2376 N N . GLU A 1 333 ? 118.70828 82.64319 57.06490 1.000 37.23192 333 GLU A N 1
ATOM 2377 C CA . GLU A 1 333 ? 118.72321 82.09104 58.41357 1.000 42.33493 333 GLU A CA 1
ATOM 2378 C C . GLU A 1 333 ? 117.30120 81.67805 58.77953 1.000 42.25830 333 GLU A C 1
ATOM 2379 O O . GLU A 1 333 ? 116.39556 82.51880 58.83218 1.000 39.13173 333 GLU A O 1
ATOM 2385 N N . VAL A 1 334 ? 117.11021 80.38666 59.03564 1.000 41.48733 334 VAL A N 1
ATOM 2386 C CA . VAL A 1 334 ? 115.79634 79.80965 59.29019 1.000 37.61334 334 VAL A CA 1
ATOM 2387 C C . VAL A 1 334 ? 115.68054 79.48853 60.77288 1.000 37.01483 334 VAL A C 1
ATOM 2388 O O . VAL A 1 334 ? 116.61013 78.92690 61.36818 1.000 36.88789 334 VAL A O 1
ATOM 2392 N N . GLN A 1 335 ? 114.54562 79.85143 61.36720 1.000 33.18612 335 GLN A N 1
ATOM 2393 C CA . GLN A 1 335 ? 114.23363 79.51993 62.75015 1.000 36.46274 335 GLN A CA 1
ATOM 2394 C C . GLN A 1 335 ? 113.18808 78.41631 62.78322 1.000 39.23320 335 GLN A C 1
ATOM 2395 O O . GLN A 1 335 ? 112.13863 78.53152 62.14288 1.000 43.30947 335 GLN A O 1
ATOM 2401 N N . ASP A 1 336 ? 113.46849 77.35919 63.54115 1.000 41.42203 336 ASP A N 1
ATOM 2402 C CA . ASP A 1 336 ? 112.57786 76.20843 63.63638 1.000 40.00757 336 ASP A CA 1
ATOM 2403 C C . ASP A 1 336 ? 112.62115 75.69206 65.06405 1.000 42.04573 336 ASP A C 1
ATOM 2404 O O . ASP A 1 336 ? 113.66459 75.22175 65.52289 1.000 51.59600 336 ASP A O 1
ATOM 2409 N N . THR A 1 337 ? 111.48995 75.77994 65.76258 1.000 38.44379 337 THR A N 1
ATOM 2410 C CA . THR A 1 337 ? 111.44686 75.36480 67.15977 1.000 38.99879 337 THR A CA 1
ATOM 2411 C C . THR A 1 337 ? 111.21388 73.86574 67.30356 1.000 39.28598 337 THR A C 1
ATOM 2412 O O . THR A 1 337 ? 111.88570 73.20745 68.10453 1.000 40.15071 337 THR A O 1
ATOM 2416 N N . LEU A 1 338 ? 110.27707 73.30604 66.53550 1.000 40.04265 338 LEU A N 1
ATOM 2417 C CA . LEU A 1 338 ? 109.96973 71.88675 66.67872 1.000 40.83782 338 LEU A CA 1
ATOM 2418 C C . LEU A 1 338 ? 111.11501 71.01538 66.18621 1.000 42.84801 338 LEU A C 1
ATOM 2419 O O . LEU A 1 338 ? 111.42980 69.98947 66.79973 1.000 44.88517 338 LEU A O 1
ATOM 2424 N N . LEU A 1 339 ? 111.75225 71.40434 65.08465 1.000 43.23550 339 LEU A N 1
ATOM 2425 C CA . LEU A 1 339 ? 112.84149 70.63426 64.48992 1.000 43.22801 339 LEU A CA 1
ATOM 2426 C C . LEU A 1 339 ? 114.09258 71.49962 64.50976 1.000 44.08119 339 LEU A C 1
ATOM 2427 O O . LEU A 1 339 ? 114.40302 72.17778 63.51772 1.000 44.80975 339 LEU A O 1
ATOM 2432 N N . PRO A 1 340 ? 114.84623 71.50255 65.61469 1.000 44.55948 340 PRO A N 1
ATOM 2433 C CA . PRO A 1 340 ? 116.05538 72.34388 65.68845 1.000 45.12299 340 PRO A CA 1
ATOM 2434 C C . PRO A 1 340 ? 117.12036 71.97363 64.67252 1.000 43.80837 340 PRO A C 1
ATOM 2435 O O . PRO A 1 340 ? 118.05841 72.75732 64.47387 1.000 39.17121 340 PRO A O 1
ATOM 2439 N N . HIS A 1 341 ? 117.00881 70.80366 64.03786 1.000 45.88179 341 HIS A N 1
ATOM 2440 C CA . HIS A 1 341 ? 117.92667 70.44185 62.96561 1.000 47.06536 341 HIS A CA 1
ATOM 2441 C C . HIS A 1 341 ? 117.86385 71.44625 61.82011 1.000 46.90510 341 HIS A C 1
ATOM 2442 O O . HIS A 1 341 ? 118.85420 71.63520 61.10545 1.000 50.96146 341 HIS A O 1
ATOM 2449 N N . ASN A 1 342 ? 116.71705 72.10446 61.63578 1.000 42.53357 342 ASN A N 1
ATOM 2450 C CA . ASN A 1 342 ? 116.54870 73.09516 60.57864 1.000 40.15353 342 ASN A CA 1
ATOM 2451 C C . ASN A 1 342 ? 117.00763 74.49346 60.97428 1.000 39.02057 342 ASN A C 1
ATOM 2452 O O . ASN A 1 342 ? 117.17941 75.34507 60.09430 1.000 37.82498 342 ASN A O 1
ATOM 2457 N N . ALA A 1 343 ? 117.20833 74.75389 62.26409 1.000 39.56342 343 ALA A N 1
ATOM 2458 C CA . ALA A 1 343 ? 117.65466 76.06705 62.71016 1.000 38.19853 343 ALA A CA 1
ATOM 2459 C C . ALA A 1 343 ? 119.11163 76.29182 62.33338 1.000 38.89503 343 ALA A C 1
ATOM 2460 O O . ALA A 1 343 ? 120.01524 75.94521 63.09907 1.000 42.32961 343 ALA A O 1
ATOM 2462 N N . ALA A 1 344 ? 119.34717 76.87006 61.16112 1.000 38.37366 344 ALA A N 1
ATOM 2463 C CA . ALA A 1 344 ? 120.69540 77.08999 60.65566 1.000 41.57237 344 ALA A CA 1
ATOM 2464 C C . ALA A 1 344 ? 120.63104 78.15188 59.56229 1.000 44.61575 344 ALA A C 1
ATOM 2465 O O . ALA A 1 344 ? 119.58954 78.77959 59.34373 1.000 45.61314 344 ALA A O 1
ATOM 2467 N N . ARG A 1 345 ? 121.75857 78.37608 58.89312 1.000 45.01368 345 ARG A N 1
ATOM 2468 C CA . ARG A 1 345 ? 121.84450 79.29908 57.76992 1.000 43.93473 345 ARG A CA 1
ATOM 2469 C C . ARG A 1 345 ? 122.15029 78.50739 56.50774 1.000 46.04929 345 ARG A C 1
ATOM 2470 O O . ARG A 1 345 ? 123.06573 77.67819 56.50196 1.000 52.71918 345 ARG A O 1
ATOM 2478 N N . PHE A 1 346 ? 121.39136 78.76215 55.44366 1.000 42.65582 346 PHE A N 1
ATOM 2479 C CA . PHE A 1 346 ? 121.53620 78.03431 54.18995 1.000 44.96382 346 PHE A CA 1
ATOM 2480 C C . PHE A 1 346 ? 121.82817 79.00844 53.06086 1.000 48.41634 346 PHE A C 1
ATOM 2481 O O . PHE A 1 346 ? 121.07987 79.96892 52.85465 1.000 50.95657 346 PHE A O 1
ATOM 2489 N N . SER A 1 347 ? 122.90847 78.75216 52.32923 1.000 48.34963 347 SER A N 1
ATOM 2490 C CA . SER A 1 347 ? 123.21979 79.49099 51.11295 1.000 46.49485 347 SER A CA 1
ATOM 2491 C C . SER A 1 347 ? 122.53500 78.77908 49.95346 1.000 41.38268 347 SER A C 1
ATOM 2492 O O . SER A 1 347 ? 122.91307 77.66010 49.59503 1.000 44.32432 347 SER A O 1
ATOM 2495 N N . VAL A 1 348 ? 121.52408 79.41729 49.37313 1.000 39.96465 348 VAL A N 1
ATOM 2496 C CA . VAL A 1 348 ? 120.73795 78.83381 48.29235 1.000 41.83781 348 VAL A CA 1
ATOM 2497 C C . VAL A 1 348 ? 121.12034 79.51384 46.98473 1.000 41.37351 348 VAL A C 1
ATOM 2498 O O . VAL A 1 348 ? 121.16724 80.74723 46.90413 1.000 40.15574 348 VAL A O 1
ATOM 2502 N N . SER A 1 349 ? 121.41291 78.70812 45.96976 1.000 41.70558 349 SER A N 1
ATOM 2503 C CA . SER A 1 349 ? 121.72532 79.21610 44.64493 1.000 45.20579 349 SER A CA 1
ATOM 2504 C C . SER A 1 349 ? 121.37989 78.13640 43.63374 1.000 53.25108 349 SER A C 1
ATOM 2505 O O . SER A 1 349 ? 121.15658 76.97513 43.98580 1.000 55.83346 349 SER A O 1
ATOM 2508 N N . SER A 1 350 ? 121.33836 78.53386 42.36129 1.000 59.01045 350 SER A N 1
ATOM 2509 C CA . SER A 1 350 ? 121.02589 77.58577 41.29793 1.000 61.35580 350 SER A CA 1
ATOM 2510 C C . SER A 1 350 ? 122.04913 76.45439 41.19298 1.000 60.33726 350 SER A C 1
ATOM 2511 O O . SER A 1 350 ? 121.73596 75.40707 40.61613 1.000 58.79818 350 SER A O 1
ATOM 2514 N N . ASP A 1 351 ? 123.25366 76.62579 41.74139 1.000 60.12860 351 ASP A N 1
ATOM 2515 C CA . ASP A 1 351 ? 124.28997 75.60267 41.63776 1.000 62.15318 351 ASP A CA 1
ATOM 2516 C C . ASP A 1 351 ? 124.37738 74.69268 42.85540 1.000 64.31970 351 ASP A C 1
ATOM 2517 O O . ASP A 1 351 ? 124.58229 73.48574 42.70164 1.000 67.72315 351 ASP A O 1
ATOM 2522 N N . LYS A 1 352 ? 124.22210 75.23076 44.06180 1.000 62.00750 352 LYS A N 1
ATOM 2523 C CA . LYS A 1 352 ? 124.46103 74.43876 45.25931 1.000 58.38111 352 LYS A CA 1
ATOM 2524 C C . LYS A 1 352 ? 123.67269 75.04005 46.41247 1.000 55.92833 352 LYS A C 1
ATOM 2525 O O . LYS A 1 352 ? 123.46190 76.25447 46.47344 1.000 54.22229 352 LYS A O 1
ATOM 2531 N N . VAL A 1 353 ? 123.21952 74.16740 47.30772 1.000 53.27215 353 VAL A N 1
ATOM 2532 C CA . VAL A 1 353 ? 122.55930 74.55384 48.54773 1.000 45.85325 353 VAL A CA 1
ATOM 2533 C C . VAL A 1 353 ? 123.31689 73.89914 49.68978 1.000 48.98183 353 VAL A C 1
ATOM 2534 O O . VAL A 1 353 ? 123.34456 72.66674 49.79692 1.000 53.37663 353 VAL A O 1
ATOM 2538 N N . ARG A 1 354 ? 123.91340 74.71850 50.54953 1.000 43.18683 354 ARG A N 1
ATOM 2539 C CA . ARG A 1 354 ? 124.75298 74.22969 51.63162 1.000 49.37458 354 ARG A CA 1
ATOM 2540 C C . ARG A 1 354 ? 124.44380 75.00253 52.90257 1.000 44.52977 354 ARG A C 1
ATOM 2541 O O . ARG A 1 354 ? 123.94311 76.12933 52.86690 1.000 43.21633 354 ARG A O 1
ATOM 2549 N N . ARG A 1 355 ? 124.76099 74.37892 54.03316 1.000 44.58600 355 ARG A N 1
ATOM 2550 C CA . ARG A 1 355 ? 124.70921 75.06631 55.31157 1.000 44.59798 355 ARG A CA 1
ATOM 2551 C C . ARG A 1 355 ? 125.90483 75.99969 55.40291 1.000 48.98764 355 ARG A C 1
ATOM 2552 O O . ARG A 1 355 ? 127.01145 75.65754 54.97388 1.000 52.43042 355 ARG A O 1
ATOM 2560 N N . THR A 1 356 ? 125.67815 77.18927 55.95051 1.000 46.38449 356 THR A N 1
ATOM 2561 C CA . THR A 1 356 ? 126.70825 78.21202 55.96559 1.000 53.36899 356 THR A CA 1
ATOM 2562 C C . THR A 1 356 ? 126.71849 78.90490 57.31523 1.000 53.40229 356 THR A C 1
ATOM 2563 O O . THR A 1 356 ? 125.73602 78.88361 58.05955 1.000 54.40745 356 THR A O 1
ATOM 2567 N N . GLN A 1 357 ? 127.86313 79.49874 57.63164 1.000 52.78940 357 GLN A N 1
ATOM 2568 C CA . GLN A 1 357 ? 127.98576 80.39184 58.76805 1.000 54.80283 357 GLN A CA 1
ATOM 2569 C C . GLN A 1 357 ? 128.17542 81.84861 58.36725 1.000 57.80668 357 GLN A C 1
ATOM 2570 O O . GLN A 1 357 ? 128.38317 82.69217 59.24511 1.000 61.37873 357 GLN A O 1
ATOM 2576 N N . HIS A 1 358 ? 128.14037 82.16407 57.07166 1.000 57.36686 358 HIS A N 1
ATOM 2577 C CA . HIS A 1 358 ? 128.22939 83.55423 56.64302 1.000 60.51458 358 HIS A CA 1
ATOM 2578 C C . HIS A 1 358 ? 127.06295 84.34397 57.22456 1.000 57.12612 358 HIS A C 1
ATOM 2579 O O . HIS A 1 358 ? 126.01258 83.78732 57.55933 1.000 52.36188 358 HIS A O 1
ATOM 2586 N N . THR A 1 359 ? 127.26178 85.64688 57.37237 1.000 57.34980 359 THR A N 1
ATOM 2587 C CA . THR A 1 359 ? 126.19452 86.48835 57.88458 1.000 59.39455 359 THR A CA 1
ATOM 2588 C C . THR A 1 359 ? 124.99959 86.37976 56.94348 1.000 59.08039 359 THR A C 1
ATOM 2589 O O . THR A 1 359 ? 125.17154 86.46609 55.71858 1.000 62.54354 359 THR A O 1
ATOM 2593 N N . PRO A 1 360 ? 123.79280 86.16658 57.46000 1.000 52.44786 360 PRO A N 1
ATOM 2594 C CA . PRO A 1 360 ? 122.64812 85.91965 56.57938 1.000 47.05669 360 PRO A CA 1
ATOM 2595 C C . PRO A 1 360 ? 122.16312 87.18968 55.90100 1.000 47.39495 360 PRO A C 1
ATOM 2596 O O . PRO A 1 360 ? 122.35041 88.30756 56.38488 1.000 53.41034 360 PRO A O 1
ATOM 2600 N N . ASP A 1 361 ? 121.52419 86.99250 54.75131 1.000 44.06320 361 ASP A N 1
ATOM 2601 C CA . ASP A 1 361 ? 120.83198 88.07088 54.06147 1.000 44.25220 361 ASP A CA 1
ATOM 2602 C C . ASP A 1 361 ? 119.37870 88.19136 54.48611 1.000 44.24557 361 ASP A C 1
ATOM 2603 O O . ASP A 1 361 ? 118.78951 89.26868 54.34591 1.000 45.75086 361 ASP A O 1
ATOM 2608 N N . ILE A 1 362 ? 118.78378 87.10877 54.98185 1.000 44.55569 362 ILE A N 1
ATOM 2609 C CA . ILE A 1 362 ? 117.36050 87.07652 55.30300 1.000 42.82737 362 ILE A CA 1
ATOM 2610 C C . ILE A 1 362 ? 117.14618 86.17045 56.50929 1.000 43.64533 362 ILE A C 1
ATOM 2611 O O . ILE A 1 362 ? 117.78128 85.11901 56.63003 1.000 44.05380 362 ILE A O 1
ATOM 2616 N N . SER A 1 363 ? 116.25229 86.58381 57.40708 1.000 35.87445 363 SER A N 1
ATOM 2617 C CA . SER A 1 363 ? 115.85107 85.77975 58.55434 1.000 37.27796 363 SER A CA 1
ATOM 2618 C C . SER A 1 363 ? 114.34945 85.55250 58.47421 1.000 33.53076 363 SER A C 1
ATOM 2619 O O . SER A 1 363 ? 113.58983 86.49418 58.22916 1.000 33.08715 363 SER A O 1
ATOM 2622 N N . VAL A 1 364 ? 113.92722 84.29908 58.63894 1.000 33.29292 364 VAL A N 1
ATOM 2623 C CA . VAL A 1 364 ? 112.51913 83.94095 58.51866 1.000 31.01715 364 VAL A CA 1
ATOM 2624 C C . VAL A 1 364 ? 112.30012 82.67385 59.33374 1.000 38.75641 364 VAL A C 1
ATOM 2625 O O . VAL A 1 364 ? 113.20565 81.84673 59.47114 1.000 46.20052 364 VAL A O 1
ATOM 2629 N N . ASP A 1 365 ? 111.09478 82.52223 59.88252 1.000 39.74378 365 ASP A N 1
ATOM 2630 C CA . ASP A 1 365 ? 110.72708 81.27779 60.54528 1.000 39.65078 365 ASP A CA 1
ATOM 2631 C C . ASP A 1 365 ? 110.27888 80.23351 59.52456 1.000 32.32348 365 ASP A C 1
ATOM 2632 O O . ASP A 1 365 ? 109.85811 80.55438 58.41031 1.000 27.64135 365 ASP A O 1
ATOM 2637 N N . VAL A 1 366 ? 110.34925 78.96349 59.93648 1.000 33.43251 366 VAL A N 1
ATOM 2638 C CA . VAL A 1 366 ? 110.12215 77.85647 59.00832 1.000 32.63544 366 VAL A CA 1
ATOM 2639 C C . VAL A 1 366 ? 108.71599 77.88886 58.41877 1.000 34.75787 366 VAL A C 1
ATOM 2640 O O . VAL A 1 366 ? 108.49964 77.43246 57.28844 1.000 36.33153 366 VAL A O 1
ATOM 2644 N N . ALA A 1 367 ? 107.74157 78.42208 59.15892 1.000 33.66420 367 ALA A N 1
ATOM 2645 C CA . ALA A 1 367 ? 106.38492 78.50936 58.62736 1.000 30.04426 367 ALA A CA 1
ATOM 2646 C C . ALA A 1 367 ? 106.32192 79.45730 57.43520 1.000 29.15453 367 ALA A C 1
ATOM 2647 O O . ALA A 1 367 ? 105.70843 79.14072 56.40924 1.000 24.26298 367 ALA A O 1
ATOM 2649 N N . ALA A 1 368 ? 106.94665 80.63340 57.55485 1.000 33.30146 368 ALA A N 1
ATOM 2650 C CA . ALA A 1 368 ? 106.90876 81.59619 56.45910 1.000 33.27596 368 ALA A CA 1
ATOM 2651 C C . ALA A 1 368 ? 107.75526 81.14774 55.27485 1.000 29.22340 368 ALA A C 1
ATOM 2652 O O . ALA A 1 368 ? 107.40678 81.43791 54.12371 1.000 27.48187 368 ALA A O 1
ATOM 2654 N N . LEU A 1 369 ? 108.85977 80.44145 55.52939 1.000 26.16731 369 LEU A N 1
ATOM 2655 C CA . LEU A 1 369 ? 109.64903 79.89458 54.42961 1.000 26.29292 369 LEU A CA 1
ATOM 2656 C C . LEU A 1 369 ? 108.83226 78.90227 53.61167 1.000 29.32100 369 LEU A C 1
ATOM 2657 O O . LEU A 1 369 ? 108.96703 78.83414 52.38409 1.000 33.79018 369 LEU A O 1
ATOM 2662 N N . GLY A 1 370 ? 107.98549 78.11675 54.27586 1.000 28.82158 370 GLY A N 1
ATOM 2663 C CA . GLY A 1 370 ? 107.08621 77.24184 53.54826 1.000 27.72026 370 GLY A CA 1
ATOM 2664 C C . GLY A 1 370 ? 106.09804 77.99480 52.68016 1.000 25.91198 370 GLY A C 1
ATOM 2665 O O . GLY A 1 370 ? 105.76037 77.54200 51.58426 1.000 26.46689 370 GLY A O 1
ATOM 2666 N N . SER A 1 371 ? 105.63584 79.15964 53.14116 1.000 26.17376 371 SER A N 1
ATOM 2667 C CA . SER A 1 371 ? 104.69845 79.94295 52.34111 1.000 30.19903 371 SER A CA 1
ATOM 2668 C C . SER A 1 371 ? 105.32794 80.37798 51.02380 1.000 36.43708 371 SER A C 1
ATOM 2669 O O . SER A 1 371 ? 104.64360 80.45502 49.99590 1.000 39.35478 371 SER A O 1
ATOM 2672 N N . VAL A 1 372 ? 106.63042 80.67453 51.03840 1.000 36.53991 372 VAL A N 1
ATOM 2673 C CA . VAL A 1 372 ? 107.33764 81.06518 49.82290 1.000 32.25246 372 VAL A CA 1
ATOM 2674 C C . VAL A 1 372 ? 107.78878 79.86117 49.00615 1.000 30.77222 372 VAL A C 1
ATOM 2675 O O . VAL A 1 372 ? 107.96479 79.98059 47.78511 1.000 31.83149 372 VAL A O 1
ATOM 2679 N N . TYR A 1 373 ? 107.94294 78.69606 49.64416 1.000 24.68165 373 TYR A N 1
ATOM 2680 C CA . TYR A 1 373 ? 108.71679 77.61103 49.04756 1.000 23.87230 373 TYR A CA 1
ATOM 2681 C C . TYR A 1 373 ? 108.15628 77.17397 47.69788 1.000 24.49032 373 TYR A C 1
ATOM 2682 O O . TYR A 1 373 ? 108.91880 76.86321 46.77516 1.000 23.91533 373 TYR A O 1
ATOM 2691 N N . LEU A 1 374 ? 106.83424 77.16025 47.55376 1.000 28.43025 374 LEU A N 1
ATOM 2692 C CA . LEU A 1 374 ? 106.20551 76.65886 46.33985 1.000 27.45396 374 LEU A CA 1
ATOM 2693 C C . LEU A 1 374 ? 105.96467 77.73671 45.29405 1.000 33.20228 374 LEU A C 1
ATOM 2694 O O . LEU A 1 374 ? 105.41670 77.43305 44.22810 1.000 38.15723 374 LEU A O 1
ATOM 2699 N N . GLY A 1 375 ? 106.36050 78.97686 45.56635 1.000 30.87257 375 GLY A N 1
ATOM 2700 C CA . GLY A 1 375 ? 106.13238 80.07100 44.65017 1.000 27.17384 375 GLY A CA 1
ATOM 2701 C C . GLY A 1 375 ? 104.81353 80.78298 44.83695 1.000 24.04614 375 GLY A C 1
ATOM 2702 O O . GLY A 1 375 ? 104.50106 81.68878 44.05321 1.000 21.29025 375 GLY A O 1
ATOM 2703 N N . GLY A 1 376 ? 104.02679 80.39687 45.84349 1.000 25.47809 376 GLY A N 1
ATOM 2704 C CA . GLY A 1 376 ? 102.74597 81.01975 46.11570 1.000 23.77955 376 GLY A CA 1
ATOM 2705 C C . GLY A 1 376 ? 102.80965 82.31962 46.86527 1.000 20.27415 376 GLY A C 1
ATOM 2706 O O . GLY A 1 376 ? 101.77115 82.95685 47.04642 1.000 23.64781 376 GLY A O 1
ATOM 2707 N N . ASN A 1 377 ? 103.99582 82.71655 47.31675 1.000 21.20060 377 ASN A N 1
ATOM 2708 C CA . ASN A 1 377 ? 104.19834 83.99528 47.97842 1.000 21.85216 377 ASN A CA 1
ATOM 2709 C C . ASN A 1 377 ? 105.60275 84.47063 47.65128 1.000 23.05474 377 ASN A C 1
ATOM 2710 O O . ASN A 1 377 ? 106.48762 83.67653 47.32069 1.000 24.83603 377 ASN A O 1
ATOM 2715 N N . THR A 1 378 ? 105.80415 85.77511 47.75089 1.000 23.81566 378 THR A N 1
ATOM 2716 C CA . THR A 1 378 ? 107.11306 86.35483 47.50945 1.000 26.51647 378 THR A CA 1
ATOM 2717 C C . THR A 1 378 ? 107.68485 86.90403 48.80707 1.000 27.49405 378 THR A C 1
ATOM 2718 O O . THR A 1 378 ? 106.97241 87.11035 49.79244 1.000 30.23867 378 THR A O 1
ATOM 2722 N N . TRP A 1 379 ? 108.99422 87.14191 48.79242 1.000 28.90299 379 TRP A N 1
ATOM 2723 C CA . TRP A 1 379 ? 109.64985 87.67199 49.97880 1.000 31.25467 379 TRP A CA 1
ATOM 2724 C C . TRP A 1 379 ? 109.20852 89.09992 50.27085 1.000 33.39053 379 TRP A C 1
ATOM 2725 O O . TRP A 1 379 ? 109.12754 89.49076 51.44129 1.000 37.82324 379 TRP A O 1
ATOM 2736 N N . THR A 1 380 ? 108.89783 89.88363 49.23243 1.000 28.92690 380 THR A N 1
ATOM 2737 C CA . THR A 1 380 ? 108.50241 91.26985 49.45764 1.000 29.56622 380 THR A CA 1
ATOM 2738 C C . THR A 1 380 ? 107.20529 91.34802 50.24100 1.000 32.81106 380 THR A C 1
ATOM 2739 O O . THR A 1 380 ? 107.08398 92.14424 51.17799 1.000 38.98551 380 THR A O 1
ATOM 2743 N N . ARG A 1 381 ? 106.22040 90.53086 49.87603 1.000 35.54786 381 ARG A N 1
ATOM 2744 C CA . ARG A 1 381 ? 104.93467 90.62651 50.55365 1.000 34.96293 381 ARG A CA 1
ATOM 2745 C C . ARG A 1 381 ? 105.00063 90.06636 51.96618 1.000 35.34869 381 ARG A C 1
ATOM 2746 O O . ARG A 1 381 ? 104.36110 90.60752 52.87383 1.000 42.97135 381 ARG A O 1
ATOM 2754 N N . LEU A 1 382 ? 105.78701 89.01267 52.18321 1.000 29.31829 382 LEU A N 1
ATOM 2755 C CA . LEU A 1 382 ? 105.94040 88.50187 53.53949 1.000 28.68951 382 LEU A CA 1
ATOM 2756 C C . LEU A 1 382 ? 106.74968 89.46682 54.39831 1.000 30.73846 382 LEU A C 1
ATOM 2757 O O . LEU A 1 382 ? 106.48523 89.60640 55.59847 1.000 33.40968 382 LEU A O 1
ATOM 2762 N N . GLU A 1 383 ? 107.74222 90.13815 53.80459 1.000 28.60424 383 GLU A N 1
ATOM 2763 C CA . GLU A 1 383 ? 108.44939 91.19286 54.52544 1.000 33.85429 383 GLU A CA 1
ATOM 2764 C C . GLU A 1 383 ? 107.49986 92.31817 54.91010 1.000 32.55424 383 GLU A C 1
ATOM 2765 O O . GLU A 1 383 ? 107.62643 92.90967 55.98987 1.000 33.82472 383 GLU A O 1
ATOM 2771 N N . ARG A 1 384 ? 106.54917 92.63405 54.02774 1.000 30.30453 384 ARG A N 1
ATOM 2772 C CA . ARG A 1 384 ? 105.56332 93.66797 54.32177 1.000 33.25005 384 ARG A CA 1
ATOM 2773 C C . ARG A 1 384 ? 104.68817 93.27319 55.50413 1.000 35.60133 384 ARG A C 1
ATOM 2774 O O . ARG A 1 384 ? 104.33043 94.11744 56.33382 1.000 39.81241 384 ARG A O 1
ATOM 2782 N N . ALA A 1 385 ? 104.35791 91.98953 55.61559 1.000 31.21906 385 ALA A N 1
ATOM 2783 C CA . ALA A 1 385 ? 103.55810 91.50474 56.73044 1.000 27.68860 385 ALA A CA 1
ATOM 2784 C C . ALA A 1 385 ? 104.35763 91.36481 58.01400 1.000 28.91787 385 ALA A C 1
ATOM 2785 O O . ALA A 1 385 ? 103.77456 91.04214 59.05223 1.000 32.37697 385 ALA A O 1
ATOM 2787 N N . GLY A 1 386 ? 105.66564 91.59581 57.97193 1.000 30.46639 386 GLY A N 1
ATOM 2788 C CA . GLY A 1 386 ? 106.47367 91.50909 59.16912 1.000 32.70186 386 GLY A CA 1
ATOM 2789 C C . GLY A 1 386 ? 106.95499 90.12343 59.51158 1.000 30.20805 386 GLY A C 1
ATOM 2790 O O . GLY A 1 386 ? 107.29821 89.86845 60.66841 1.000 30.55230 386 GLY A O 1
ATOM 2791 N N . LEU A 1 387 ? 106.98139 89.21304 58.54281 1.000 32.49957 387 LEU A N 1
ATOM 2792 C CA . LEU A 1 387 ? 107.42501 87.84629 58.76621 1.000 28.58561 387 LEU A CA 1
ATOM 2793 C C . LEU A 1 387 ? 108.80443 87.58042 58.19198 1.000 31.11501 387 LEU A C 1
ATOM 2794 O O . LEU A 1 387 ? 109.28723 86.44792 58.28457 1.000 36.04928 387 LEU A O 1
ATOM 2799 N N . VAL A 1 388 ? 109.44868 88.58717 57.60314 1.000 32.35525 388 VAL A N 1
ATOM 2800 C CA . VAL A 1 388 ? 110.77577 88.44466 57.01146 1.000 33.94440 388 VAL A CA 1
ATOM 2801 C C . VAL A 1 388 ? 111.61977 89.64763 57.41110 1.000 32.64182 388 VAL A C 1
ATOM 2802 O O . VAL A 1 388 ? 111.16132 90.79144 57.32990 1.000 32.94576 388 VAL A O 1
ATOM 2806 N N . SER A 1 389 ? 112.84628 89.38555 57.85100 1.000 34.33373 389 SER A N 1
ATOM 2807 C CA . SER A 1 389 ? 113.80319 90.41236 58.23428 1.000 36.00561 389 SER A CA 1
ATOM 2808 C C . SER A 1 389 ? 114.96099 90.39778 57.24516 1.000 40.58716 389 SER A C 1
ATOM 2809 O O . SER A 1 389 ? 115.58547 89.35059 57.03457 1.000 42.83664 389 SER A O 1
ATOM 2812 N N . ALA A 1 390 ? 115.24964 91.55020 56.64097 1.000 39.59557 390 ALA A N 1
ATOM 2813 C CA . ALA A 1 390 ? 116.32322 91.64707 55.66173 1.000 39.26437 390 ALA A CA 1
ATOM 2814 C C . ALA A 1 390 ? 117.52859 92.33375 56.29449 1.000 46.17483 390 ALA A C 1
ATOM 2815 O O . ALA A 1 390 ? 117.37720 93.26425 57.09022 1.000 54.88346 390 ALA A O 1
ATOM 2817 N N . GLN A 1 391 ? 118.72895 91.84622 55.96412 1.000 48.81554 391 GLN A N 1
ATOM 2818 C CA . GLN A 1 391 ? 119.97127 92.38066 56.51397 1.000 53.80867 391 GLN A CA 1
ATOM 2819 C C . GLN A 1 391 ? 120.80204 93.19635 55.53798 1.000 61.60537 391 GLN A C 1
ATOM 2820 O O . GLN A 1 391 ? 121.74074 93.86860 55.97549 1.000 65.74513 391 GLN A O 1
ATOM 2826 N N . SER A 1 392 ? 120.50353 93.14564 54.24581 1.000 63.37143 392 SER A N 1
ATOM 2827 C CA . SER A 1 392 ? 121.28758 93.84660 53.24476 1.000 61.97745 392 SER A CA 1
ATOM 2828 C C . SER A 1 392 ? 120.38697 94.59248 52.27396 1.000 59.48637 392 SER A C 1
ATOM 2829 O O . SER A 1 392 ? 119.26967 94.15270 51.98452 1.000 55.67806 392 SER A O 1
ATOM 2832 N N . PRO A 1 393 ? 120.85545 95.72639 51.75407 1.000 61.17359 393 PRO A N 1
ATOM 2833 C CA . PRO A 1 393 ? 120.08821 96.45154 50.72915 1.000 64.14034 393 PRO A CA 1
ATOM 2834 C C . PRO A 1 393 ? 119.93254 95.58866 49.48722 1.000 67.00452 393 PRO A C 1
ATOM 2835 O O . PRO A 1 393 ? 120.91651 95.12289 48.90657 1.000 69.06502 393 PRO A O 1
ATOM 2839 N N . GLY A 1 394 ? 118.68299 95.36768 49.08265 1.000 66.30887 394 GLY A N 1
ATOM 2840 C CA . GLY A 1 394 ? 118.41465 94.55802 47.91440 1.000 60.33402 394 GLY A CA 1
ATOM 2841 C C . GLY A 1 394 ? 118.33913 93.07254 48.18228 1.000 51.67829 394 GLY A C 1
ATOM 2842 O O . GLY A 1 394 ? 118.10673 92.30193 47.24216 1.000 49.03287 394 GLY A O 1
ATOM 2843 N N . ALA A 1 395 ? 118.55700 92.64715 49.42982 1.000 47.91034 395 ALA A N 1
ATOM 2844 C CA . ALA A 1 395 ? 118.48333 91.22965 49.76986 1.000 43.79225 395 ALA A CA 1
ATOM 2845 C C . ALA A 1 395 ? 117.10383 90.65827 49.47435 1.000 42.91592 395 ALA A C 1
ATOM 2846 O O . ALA A 1 395 ? 116.98217 89.51422 49.02040 1.000 43.64784 395 ALA A O 1
ATOM 2848 N N . ILE A 1 396 ? 116.05154 91.43626 49.73552 1.000 43.02862 396 ILE A N 1
ATOM 2849 C CA . ILE A 1 396 ? 114.69547 90.97657 49.44758 1.000 36.04163 396 ILE A CA 1
ATOM 2850 C C . ILE A 1 396 ? 114.49050 90.79132 47.94868 1.000 35.79700 396 ILE A C 1
ATOM 2851 O O . ILE A 1 396 ? 113.93301 89.78004 47.50600 1.000 34.41762 396 ILE A O 1
ATOM 2856 N N . ARG A 1 397 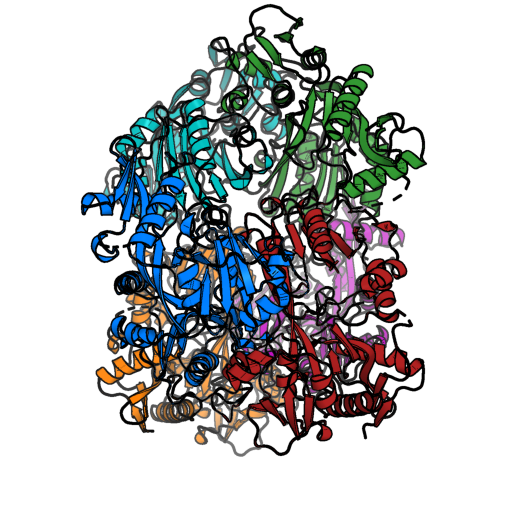? 114.92084 91.76704 47.14134 1.000 38.96545 397 ARG A N 1
ATOM 2857 C CA . ARG A 1 397 ? 114.75232 91.60913 45.69609 1.000 41.82336 397 ARG A CA 1
ATOM 2858 C C . ARG A 1 397 ? 115.61555 90.48778 45.13280 1.000 37.93043 397 ARG A C 1
ATOM 2859 O O . ARG A 1 397 ? 115.17292 89.74842 44.24418 1.000 36.67771 397 ARG A O 1
ATOM 2867 N N . ALA A 1 398 ? 116.84249 90.34136 45.63882 1.000 40.76792 398 ALA A N 1
ATOM 2868 C CA . ALA A 1 398 ? 117.71628 89.26021 45.18328 1.000 41.38600 398 ALA A CA 1
ATOM 2869 C C . ALA A 1 398 ? 117.12620 87.89274 45.50667 1.000 41.44261 398 ALA A C 1
ATOM 2870 O O . ALA A 1 398 ? 117.24513 86.95013 44.71297 1.000 45.21434 398 ALA A O 1
ATOM 2872 N N . ALA A 1 399 ? 116.52102 87.75448 46.68533 1.000 36.56734 399 ALA A N 1
ATOM 2873 C CA . ALA A 1 399 ? 115.87629 86.49484 47.02670 1.000 34.88270 399 ALA A CA 1
ATOM 2874 C C . ALA A 1 399 ? 114.67684 86.24358 46.12854 1.000 35.95385 399 ALA A C 1
ATOM 2875 O O . ALA A 1 399 ? 114.46371 85.11569 45.66721 1.000 36.40730 399 ALA A O 1
ATOM 2877 N N . ASP A 1 400 ? 113.88087 87.28708 45.87301 1.000 37.13784 400 ASP A N 1
ATOM 2878 C CA . ASP A 1 400 ? 112.73541 87.14582 44.97936 1.000 40.36795 400 ASP A CA 1
ATOM 2879 C C . ASP A 1 400 ? 113.16238 86.81991 43.55289 1.000 40.14470 400 ASP A C 1
ATOM 2880 O O . ASP A 1 400 ? 112.44882 86.09791 42.84272 1.000 36.50440 400 ASP A O 1
ATOM 2885 N N . ALA A 1 401 ? 114.31596 87.33592 43.11699 1.000 38.73440 401 ALA A N 1
ATOM 2886 C CA . ALA A 1 401 ? 114.81696 86.99630 41.78951 1.000 40.05988 401 ALA A CA 1
ATOM 2887 C C . ALA A 1 401 ? 115.13157 85.50856 41.68885 1.000 42.36940 401 ALA A C 1
ATOM 2888 O O . ALA A 1 401 ? 114.88888 84.88121 40.64956 1.000 43.21876 401 ALA A O 1
ATOM 2890 N N . LEU A 1 402 ? 115.65803 84.92557 42.76980 1.000 40.39550 402 LEU A N 1
ATOM 2891 C CA . LEU A 1 402 ? 115.99793 83.50624 42.77379 1.000 35.90282 402 LEU A CA 1
ATOM 2892 C C . LEU A 1 402 ? 114.74780 82.63840 42.82534 1.000 38.13164 402 LEU A C 1
ATOM 2893 O O . LEU A 1 402 ? 114.62528 81.66440 42.07331 1.000 47.23383 402 LEU A O 1
ATOM 2898 N N . PHE A 1 403 ? 113.81164 82.97355 43.71566 1.000 32.96676 403 PHE A N 1
ATOM 2899 C CA . PHE A 1 403 ? 112.66523 82.12317 44.01829 1.000 32.09499 403 PHE A CA 1
ATOM 2900 C C . PHE A 1 403 ? 111.48728 82.29771 43.06423 1.000 33.27554 403 PHE A C 1
ATOM 2901 O O . PHE A 1 403 ? 110.52955 81.52227 43.15754 1.000 33.90428 403 PHE A O 1
ATOM 2909 N N . SER A 1 404 ? 111.52928 83.27829 42.16340 1.000 35.78312 404 SER A N 1
ATOM 2910 C CA . SER A 1 404 ? 110.37697 83.58724 41.32447 1.000 38.51700 404 SER A CA 1
ATOM 2911 C C . SER A 1 404 ? 109.97075 82.38639 40.47777 1.000 34.19088 404 SER A C 1
ATOM 2912 O O . SER A 1 404 ? 110.81532 81.59760 40.04056 1.000 28.13379 404 SER A O 1
ATOM 2915 N N . THR A 1 405 ? 108.65693 82.23338 40.28395 1.000 26.77177 405 THR A N 1
ATOM 2916 C CA . THR A 1 405 ? 108.08475 81.20234 39.42686 1.000 25.25429 405 THR A CA 1
ATOM 2917 C C . THR A 1 405 ? 107.02643 81.82197 38.52114 1.000 28.19854 405 THR A C 1
ATOM 2918 O O . THR A 1 405 ? 106.46177 82.87674 38.82079 1.000 30.56318 405 THR A O 1
ATOM 2922 N N . GLY A 1 406 ? 106.74173 81.13997 37.41406 1.000 29.83418 406 GLY A N 1
ATOM 2923 C CA . GLY A 1 406 ? 105.79957 81.65601 36.43934 1.000 31.25462 406 GLY A CA 1
ATOM 2924 C C . GLY A 1 406 ? 104.34729 81.33351 36.73016 1.000 35.29564 406 GLY A C 1
ATOM 2925 O O . GLY A 1 406 ? 103.44388 82.04244 36.27461 1.000 40.94565 406 GLY A O 1
ATOM 2926 N N . THR A 1 407 ? 104.10337 80.26840 37.48807 1.000 29.94918 407 THR A N 1
ATOM 2927 C CA . THR A 1 407 ? 102.75264 79.82534 37.79842 1.000 23.19632 407 THR A CA 1
ATOM 2928 C C . THR A 1 407 ? 102.55823 79.77392 39.30469 1.000 20.11191 407 THR A C 1
ATOM 2929 O O . THR A 1 407 ? 103.47906 79.42180 40.04939 1.000 23.53830 407 THR A O 1
ATOM 2933 N N . GLN A 1 408 ? 101.35915 80.12848 39.74587 1.000 19.28787 408 GLN A N 1
ATOM 2934 C CA . GLN A 1 408 ? 101.02239 79.96389 41.14572 1.000 22.91224 408 GLN A CA 1
ATOM 2935 C C . GLN A 1 408 ? 100.84699 78.47866 41.45174 1.000 32.29308 408 GLN A C 1
ATOM 2936 O O . GLN A 1 408 ? 100.21153 77.75328 40.67700 1.000 39.25233 408 GLN A O 1
ATOM 2942 N N . PRO A 1 409 ? 101.39408 77.99867 42.56496 1.000 26.67491 409 PRO A N 1
ATOM 2943 C CA . PRO A 1 409 ? 101.25867 76.58060 42.89976 1.000 23.29031 409 PRO A CA 1
ATOM 2944 C C . PRO A 1 409 ? 99.82376 76.24968 43.26119 1.000 23.13214 409 PRO A C 1
ATOM 2945 O O . PRO A 1 409 ? 99.06124 77.09666 43.73210 1.000 26.70975 409 PRO A O 1
ATOM 2949 N N . PHE A 1 410 ? 99.46402 74.98915 43.04539 1.000 22.13601 410 PHE A N 1
ATOM 2950 C CA . PHE A 1 410 ? 98.07993 74.57102 43.19400 1.000 21.20377 410 PHE A CA 1
ATOM 2951 C C . PHE A 1 410 ? 98.03561 73.05407 43.27522 1.000 20.44383 410 PHE A C 1
ATOM 2952 O O . PHE A 1 410 ? 98.66467 72.37148 42.46190 1.000 23.02934 410 PHE A O 1
ATOM 2960 N N . ALA A 1 411 ? 97.31188 72.53469 44.26199 1.000 17.62462 411 ALA A N 1
ATOM 2961 C CA . ALA A 1 411 ? 97.10607 71.09801 44.43567 1.000 20.85370 411 ALA A CA 1
ATOM 2962 C C . ALA A 1 411 ? 95.64485 70.80070 44.11579 1.000 30.49395 411 ALA A C 1
ATOM 2963 O O . ALA A 1 411 ? 94.76800 71.00395 44.95703 1.000 46.85953 411 ALA A O 1
ATOM 2965 N N . GLY A 1 412 ? 95.37321 70.29222 42.92153 1.000 24.10956 412 GLY A N 1
ATOM 2966 C CA . GLY A 1 412 ? 93.98846 70.04899 42.55044 1.000 27.99295 412 GLY A CA 1
ATOM 2967 C C . GLY A 1 412 ? 93.27104 68.96223 43.33253 1.000 30.55942 412 GLY A C 1
ATOM 2968 O O . GLY A 1 412 ? 92.18798 68.51972 42.93512 1.000 32.93205 412 GLY A O 1
ATOM 2969 N N . THR A 1 413 ? 93.85279 68.53546 44.45334 1.000 25.14764 413 THR A N 1
ATOM 2970 C CA . THR A 1 413 ? 93.36517 67.39240 45.20901 1.000 22.14113 413 THR A CA 1
ATOM 2971 C C . THR A 1 413 ? 93.37478 67.70658 46.69791 1.000 21.91506 413 THR A C 1
ATOM 2972 O O . THR A 1 413 ? 94.27889 68.38708 47.19201 1.000 20.48065 413 THR A O 1
ATOM 2976 N N . ASN A 1 414 ? 92.36276 67.20483 47.40647 1.000 22.10033 414 ASN A N 1
ATOM 2977 C CA . ASN A 1 414 ? 92.23828 67.37395 48.84640 1.000 22.95072 414 ASN A CA 1
ATOM 2978 C C . ASN A 1 414 ? 92.30363 66.02028 49.54204 1.000 28.27424 414 ASN A C 1
ATOM 2979 O O . ASN A 1 414 ? 92.04076 64.97275 48.94397 1.000 30.72486 414 ASN A O 1
ATOM 2984 N N . PHE A 1 415 ? 92.68219 66.05654 50.81635 1.000 24.22446 415 PHE A N 1
ATOM 2985 C CA . PHE A 1 415 ? 92.79106 64.84917 51.62726 1.000 20.82010 415 PHE A CA 1
ATOM 2986 C C . PHE A 1 415 ? 92.66184 65.16963 53.11673 1.000 21.42609 415 PHE A C 1
ATOM 2987 O O . PHE A 1 415 ? 92.56763 64.27078 53.95065 1.000 22.44363 415 PHE A O 1
ATOM 2996 N N . THR B 1 24 ? 77.30283 60.94702 6.88828 1.000 52.25433 24 THR B N 1
ATOM 2997 C CA . THR B 1 24 ? 76.18972 61.04464 7.82913 1.000 53.95116 24 THR B CA 1
ATOM 2998 C C . THR B 1 24 ? 74.89536 60.42617 7.28506 1.000 53.03122 24 THR B C 1
ATOM 2999 O O . THR B 1 24 ? 74.43575 60.76342 6.19198 1.000 55.50532 24 THR B O 1
ATOM 3003 N N . ASP B 1 25 ? 74.32896 59.49571 8.05263 1.000 49.45266 25 ASP B N 1
ATOM 3004 C CA . ASP B 1 25 ? 73.13059 58.76470 7.66304 1.000 49.18192 25 ASP B CA 1
ATOM 3005 C C . ASP B 1 25 ? 71.99851 59.05846 8.63504 1.000 41.54883 25 ASP B C 1
ATOM 3006 O O . ASP B 1 25 ? 72.16990 58.92809 9.84986 1.000 38.49478 25 ASP B O 1
ATOM 3011 N N . ILE B 1 26 ? 70.83542 59.40690 8.09594 1.000 42.48891 26 ILE B N 1
ATOM 3012 C CA . ILE B 1 26 ? 69.64315 59.69966 8.88273 1.000 40.15265 26 ILE B CA 1
ATOM 3013 C C . ILE B 1 26 ? 68.62286 58.62206 8.55276 1.000 50.50049 26 ILE B C 1
ATOM 3014 O O . ILE B 1 26 ? 68.05903 58.60117 7.45189 1.000 58.06955 26 ILE B O 1
ATOM 3019 N N . ARG B 1 27 ? 68.38419 57.72070 9.49867 1.000 44.77622 27 ARG B N 1
ATOM 3020 C CA . ARG B 1 27 ? 67.42582 56.64599 9.30227 1.000 40.48996 27 ARG B CA 1
ATOM 3021 C C . ARG B 1 27 ? 66.64553 56.41932 10.58882 1.000 48.40999 27 ARG B C 1
ATOM 3022 O O . ARG B 1 27 ? 67.00967 56.91141 11.66055 1.000 35.62640 27 ARG B O 1
ATOM 3030 N N . PHE B 1 28 ? 65.53916 55.69465 10.45497 1.000 50.66528 28 PHE B N 1
ATOM 3031 C CA . PHE B 1 28 ? 64.72309 55.32030 11.59804 1.000 38.58866 28 PHE B CA 1
ATOM 3032 C C . PHE B 1 28 ? 65.38835 54.19892 12.38430 1.000 37.85744 28 PHE B C 1
ATOM 3033 O O . PHE B 1 28 ? 66.01163 53.30070 11.81077 1.000 39.41660 28 PHE B O 1
ATOM 3041 N N . LEU B 1 29 ? 65.26797 54.26933 13.70722 1.000 36.04413 29 LEU B N 1
ATOM 3042 C CA . LEU B 1 29 ? 65.76629 53.20638 14.56605 1.000 41.78745 29 LEU B CA 1
ATOM 3043 C C . LEU B 1 29 ? 64.90645 51.95651 14.42143 1.000 45.27211 29 LEU B C 1
ATOM 3044 O O . LEU B 1 29 ? 63.70649 52.02625 14.14103 1.000 40.15622 29 LEU B O 1
ATOM 3049 N N . GLN B 1 30 ? 65.53459 50.79970 14.61868 1.000 40.18842 30 GLN B N 1
ATOM 3050 C CA . GLN B 1 30 ? 64.85414 49.54044 14.35948 1.000 48.00214 30 GLN B CA 1
ATOM 3051 C C . GLN B 1 30 ? 65.07997 48.53247 15.48000 1.000 44.70847 30 GLN B C 1
ATOM 3052 O O . GLN B 1 30 ? 64.11579 47.99370 16.03230 1.000 46.49328 30 GLN B O 1
ATOM 3058 N N . SER B 1 31 ? 66.33663 48.27182 15.83035 1.000 46.50652 31 SER B N 1
ATOM 3059 C CA . SER B 1 31 ? 66.61934 47.32170 16.89584 1.000 51.02174 31 SER B CA 1
ATOM 3060 C C . SER B 1 31 ? 66.42821 47.96585 18.26404 1.000 44.20778 31 SER B C 1
ATOM 3061 O O . SER B 1 31 ? 66.55071 49.18073 18.42653 1.000 40.97349 31 SER B O 1
ATOM 3064 N N . ARG B 1 32 ? 66.13133 47.12787 19.25940 1.000 53.05337 32 ARG B N 1
ATOM 3065 C CA . ARG B 1 32 ? 65.96197 47.63050 20.61830 1.000 46.75741 32 ARG B CA 1
ATOM 3066 C C . ARG B 1 32 ? 67.25856 48.17683 21.18621 1.000 44.00105 32 ARG B C 1
ATOM 3067 O O . ARG B 1 32 ? 67.23011 49.10779 21.99690 1.000 44.23659 32 ARG B O 1
ATOM 3075 N N . ALA B 1 33 ? 68.39750 47.62112 20.77331 1.000 44.58836 33 ALA B N 1
ATOM 3076 C CA . ALA B 1 33 ? 69.67602 48.16767 21.20700 1.000 42.95037 33 ALA B CA 1
ATOM 3077 C C . ALA B 1 33 ? 69.82076 49.61266 20.74888 1.000 38.82429 33 ALA B C 1
ATOM 3078 O O . ALA B 1 33 ? 70.31231 50.46605 21.49632 1.000 36.71068 33 ALA B O 1
ATOM 3080 N N . GLU B 1 34 ? 69.36161 49.91325 19.53372 1.000 38.09157 34 GLU B N 1
ATOM 3081 C CA . GLU B 1 34 ? 69.43134 51.28107 19.03771 1.000 34.95972 34 GLU B CA 1
ATOM 3082 C C . GLU B 1 34 ? 68.51836 52.19347 19.84038 1.000 33.05108 34 GLU B C 1
ATOM 3083 O O . GLU B 1 34 ? 68.88086 53.33877 20.13435 1.000 38.31166 34 GLU B O 1
ATOM 3089 N N . HIS B 1 35 ? 67.32758 51.70268 20.20226 1.000 45.08821 35 HIS B N 1
ATOM 3090 C CA . HIS B 1 35 ? 66.42073 52.49221 21.03071 1.000 37.25928 35 HIS B CA 1
ATOM 3091 C C . HIS B 1 35 ? 67.03194 52.78130 22.39912 1.000 36.52160 35 HIS B C 1
ATOM 3092 O O . HIS B 1 35 ? 66.90134 53.89535 22.91730 1.000 33.94388 35 HIS B O 1
ATOM 3099 N N . GLU B 1 36 ? 67.70839 51.79557 23.00254 1.000 40.77911 36 GLU B N 1
ATOM 3100 C CA . GLU B 1 36 ? 68.34992 52.04161 24.29240 1.000 39.11657 36 GLU B CA 1
ATOM 3101 C C . GLU B 1 36 ? 69.48568 53.05124 24.14801 1.000 33.36424 36 GLU B C 1
ATOM 3102 O O . GLU B 1 36 ? 69.65189 53.93371 24.99645 1.000 33.82415 36 GLU B O 1
ATOM 3108 N N . ARG B 1 37 ? 70.24904 52.97090 23.05812 1.000 33.25937 37 ARG B N 1
ATOM 3109 C CA . ARG B 1 37 ? 71.36339 53.89762 22.89153 1.000 29.26979 37 ARG B CA 1
ATOM 3110 C C . ARG B 1 37 ? 70.86769 55.31692 22.63395 1.000 26.68781 37 ARG B C 1
ATOM 3111 O O . ARG B 1 37 ? 71.45518 56.28660 23.12962 1.000 25.15830 37 ARG B O 1
ATOM 3119 N N . ALA B 1 38 ? 69.78248 55.45860 21.86759 1.000 29.78750 38 ALA B N 1
ATOM 3120 C CA . ALA B 1 38 ? 69.22330 56.77960 21.59391 1.000 31.04673 38 ALA B CA 1
ATOM 3121 C C . ALA B 1 38 ? 68.75226 57.48546 22.85900 1.000 30.06104 38 ALA B C 1
ATOM 3122 O O . ALA B 1 38 ? 68.80183 58.71842 22.93444 1.000 25.92250 38 ALA B O 1
ATOM 3124 N N . PHE B 1 39 ? 68.27970 56.73065 23.85165 1.000 31.32168 39 PHE B N 1
ATOM 3125 C CA . PHE B 1 39 ? 67.88895 57.34194 25.11627 1.000 30.81055 39 PHE B CA 1
ATOM 3126 C C . PHE B 1 39 ? 69.09280 57.91796 25.84642 1.000 33.32157 39 PHE B C 1
ATOM 3127 O O . PHE B 1 39 ? 69.02552 59.02944 26.38077 1.000 42.55748 39 PHE B O 1
ATOM 3135 N N . THR B 1 40 ? 70.20341 57.18053 25.88596 1.000 29.66656 40 THR B N 1
ATOM 3136 C CA . THR B 1 40 ? 71.40048 57.72538 26.51431 1.000 25.86709 40 THR B CA 1
ATOM 3137 C C . THR B 1 40 ? 71.92786 58.93245 25.74686 1.000 22.86759 40 THR B C 1
ATOM 3138 O O . THR B 1 40 ? 72.41963 59.88381 26.36244 1.000 24.87103 40 THR B O 1
ATOM 3142 N N . VAL B 1 41 ? 71.81038 58.92254 24.41437 1.000 22.52520 41 VAL B N 1
ATOM 3143 C CA . VAL B 1 41 ? 72.24939 60.05862 23.60627 1.000 22.65889 41 VAL B CA 1
ATOM 3144 C C . VAL B 1 41 ? 71.37946 61.28012 23.87572 1.000 21.34716 41 VAL B C 1
ATOM 3145 O O . VAL B 1 41 ? 71.87394 62.41221 23.94861 1.000 19.46694 41 VAL B O 1
ATOM 3149 N N . PHE B 1 42 ? 70.07158 61.07659 24.01105 1.000 23.68850 42 PHE B N 1
ATOM 3150 C CA . PHE B 1 42 ? 69.18822 62.18941 24.33383 1.000 21.21592 42 PHE B CA 1
ATOM 3151 C C . PHE B 1 42 ? 69.49879 62.74483 25.71810 1.000 28.22937 42 PHE B C 1
ATOM 3152 O O . PHE B 1 42 ? 69.52017 63.96662 25.91352 1.000 30.18286 42 PHE B O 1
ATOM 3160 N N . TRP B 1 43 ? 69.74842 61.85833 26.68713 1.000 23.92927 43 TRP B N 1
ATOM 3161 C CA . TRP B 1 43 ? 70.10336 62.29250 28.03461 1.000 26.25614 43 TRP B CA 1
ATOM 3162 C C . TRP B 1 43 ? 71.39844 63.10001 28.03632 1.000 28.52345 43 TRP B C 1
ATOM 3163 O O . TRP B 1 43 ? 71.54526 64.04848 28.81690 1.000 30.60889 43 TRP B O 1
ATOM 3174 N N . ARG B 1 44 ? 72.35463 62.73126 27.17873 1.000 20.07329 44 ARG B N 1
ATOM 3175 C CA . ARG B 1 44 ? 73.59916 63.48860 27.08333 1.000 19.39469 44 ARG B CA 1
ATOM 3176 C C . ARG B 1 44 ? 73.34409 64.89435 26.57028 1.000 22.97116 44 ARG B C 1
ATOM 3177 O O . ARG B 1 44 ? 73.92993 65.86511 27.06687 1.000 27.71987 44 ARG B O 1
ATOM 3185 N N . ALA B 1 45 ? 72.47323 65.02333 25.57270 1.000 19.01663 45 ALA B N 1
ATOM 3186 C CA . ALA B 1 45 ? 72.20111 66.33821 25.02139 1.000 19.39503 45 ALA B CA 1
ATOM 3187 C C . ALA B 1 45 ? 71.50450 67.22797 26.03958 1.000 20.31536 45 ALA B C 1
ATOM 3188 O O . ALA B 1 45 ? 71.82301 68.41698 26.14592 1.000 21.75182 45 ALA B O 1
ATOM 3190 N N . MET B 1 46 ? 70.57111 66.66821 26.81713 1.000 21.03576 46 MET B N 1
ATOM 3191 C CA . MET B 1 46 ? 69.87360 67.46971 27.81508 1.000 22.71631 46 MET B CA 1
ATOM 3192 C C . MET B 1 46 ? 70.75490 67.80346 29.00965 1.000 23.92608 46 MET B C 1
ATOM 3193 O O . MET B 1 46 ? 70.43785 68.73509 29.75531 1.000 30.39025 46 MET B O 1
ATOM 3198 N N . VAL B 1 47 ? 71.84835 67.06917 29.20331 1.000 21.50892 47 VAL B N 1
ATOM 3199 C CA . VAL B 1 47 ? 72.80007 67.31788 30.28321 1.000 22.71189 47 VAL B CA 1
ATOM 3200 C C . VAL B 1 47 ? 72.20251 67.05611 31.66321 1.000 25.90864 47 VAL B C 1
ATOM 3201 O O . VAL B 1 47 ? 72.65813 66.16097 32.38530 1.000 30.58905 47 VAL B O 1
ATOM 3205 N N . GLY B 1 48 ? 71.19769 67.83971 32.05080 1.000 26.36110 48 GLY B N 1
ATOM 3206 C CA . GLY B 1 48 ? 70.73036 67.81892 33.42660 1.000 28.58265 48 GLY B CA 1
ATOM 3207 C C . GLY B 1 48 ? 69.35203 67.24551 33.69529 1.000 32.47545 48 GLY B C 1
ATOM 3208 O O . GLY B 1 48 ? 68.66728 67.69067 34.62008 1.000 37.42572 48 GLY B O 1
ATOM 3209 N N . LEU B 1 49 ? 68.93323 66.26270 32.90836 1.000 32.80479 49 LEU B N 1
ATOM 3210 C CA . LEU B 1 49 ? 67.67845 65.56346 33.16009 1.000 35.90249 49 LEU B CA 1
ATOM 3211 C C . LEU B 1 49 ? 67.86733 64.49277 34.23803 1.000 41.52925 49 LEU B C 1
ATOM 3212 O O . LEU B 1 49 ? 68.93038 63.86931 34.31604 1.000 46.91143 49 LEU B O 1
ATOM 3217 N N . PRO B 1 50 ? 66.87327 64.29605 35.12119 1.000 37.99678 50 PRO B N 1
ATOM 3218 C CA . PRO B 1 50 ? 66.94219 63.23432 36.13343 1.000 38.70897 50 PRO B CA 1
ATOM 3219 C C . PRO B 1 50 ? 66.97415 61.84787 35.48047 1.000 40.74381 50 PRO B C 1
ATOM 3220 O O . PRO B 1 50 ? 67.29600 60.84699 36.12672 1.000 48.66485 50 PRO B O 1
ATOM 3224 N N . ALA B 1 54 ? 65.67359 53.71504 36.04455 1.000 58.74674 54 ALA B N 1
ATOM 3225 C CA . ALA B 1 54 ? 65.99462 52.44072 35.40680 1.000 58.57285 54 ALA B CA 1
ATOM 3226 C C . ALA B 1 54 ? 64.73685 51.73935 34.89472 1.000 59.17403 54 ALA B C 1
ATOM 3227 O O . ALA B 1 54 ? 64.06383 51.02572 35.64166 1.000 55.58406 54 ALA B O 1
ATOM 3229 N N . VAL B 1 55 ? 64.43195 51.94248 33.61448 1.000 60.06962 55 VAL B N 1
ATOM 3230 C CA . VAL B 1 55 ? 63.24321 51.36744 32.99034 1.000 58.84465 55 VAL B CA 1
ATOM 3231 C C . VAL B 1 55 ? 63.55364 51.07143 31.52949 1.000 52.94656 55 VAL B C 1
ATOM 3232 O O . VAL B 1 55 ? 64.30177 51.80732 30.87971 1.000 49.52795 55 VAL B O 1
ATOM 3236 N N . ALA B 1 56 ? 62.99017 49.97510 31.02314 1.000 53.58624 56 ALA B N 1
ATOM 3237 C CA . ALA B 1 56 ? 63.19480 49.60302 29.63085 1.000 55.21121 56 ALA B CA 1
ATOM 3238 C C . ALA B 1 56 ? 62.60315 50.65643 28.70149 1.000 50.43868 56 ALA B C 1
ATOM 3239 O O . ALA B 1 56 ? 61.52585 51.20220 28.95497 1.000 53.19909 56 ALA B O 1
ATOM 3241 N N . ALA B 1 57 ? 63.31741 50.92925 27.60744 1.000 45.22553 57 ALA B N 1
ATOM 3242 C CA . ALA B 1 57 ? 62.91207 51.98467 26.68626 1.000 40.99096 57 ALA B CA 1
ATOM 3243 C C . ALA B 1 57 ? 61.59991 51.66509 25.97905 1.000 48.38016 57 ALA B C 1
ATOM 3244 O O . ALA B 1 57 ? 60.87536 52.58607 25.58454 1.000 49.61760 57 ALA B O 1
ATOM 3246 N N . ASP B 1 58 ? 61.27657 50.37903 25.80685 1.000 52.70206 58 ASP B N 1
ATOM 3247 C CA . ASP B 1 58 ? 60.07287 50.00855 25.06499 1.000 55.48927 58 ASP B CA 1
ATOM 3248 C C . ASP B 1 58 ? 58.80038 50.47062 25.76750 1.000 54.72871 58 ASP B C 1
ATOM 3249 O O . ASP B 1 58 ? 57.78111 50.70946 25.10808 1.000 57.23198 58 ASP B O 1
ATOM 3254 N N . GLU B 1 59 ? 58.83504 50.60022 27.09696 1.000 49.89048 59 GLU B N 1
ATOM 3255 C CA . GLU B 1 59 ? 57.64730 51.02807 27.82946 1.000 46.68926 59 GLU B CA 1
ATOM 3256 C C . GLU B 1 59 ? 57.33064 52.50169 27.59695 1.000 44.70786 59 GLU B C 1
ATOM 3257 O O . GLU B 1 59 ? 56.16888 52.90603 27.71498 1.000 44.53127 59 GLU B O 1
ATOM 3263 N N . LEU B 1 60 ? 58.34166 53.31843 27.29450 1.000 44.52659 60 LEU B N 1
ATOM 3264 C CA . LEU B 1 60 ? 58.16709 54.74994 27.06773 1.000 42.19259 60 LEU B CA 1
ATOM 3265 C C . LEU B 1 60 ? 58.22020 55.16916 25.59980 1.000 43.92547 60 LEU B C 1
ATOM 3266 O O . LEU B 1 60 ? 58.12784 56.36710 25.31658 1.000 40.88230 60 LEU B O 1
ATOM 3271 N N . LEU B 1 61 ? 58.36485 54.23530 24.66255 1.000 45.69302 61 LEU B N 1
ATOM 3272 C CA . LEU B 1 61 ? 58.57743 54.58500 23.26606 1.000 40.00819 61 LEU B CA 1
ATOM 3273 C C . LEU B 1 61 ? 57.51098 53.99367 22.34902 1.000 46.24670 61 LEU B C 1
ATOM 3274 O O . LEU B 1 61 ? 56.80343 53.04470 22.69844 1.000 52.68251 61 LEU B O 1
ATOM 3279 N N . GLU B 1 62 ? 57.41463 54.58909 21.16122 1.000 48.32362 62 GLU B N 1
ATOM 3280 C CA . GLU B 1 62 ? 56.63741 54.06974 20.04109 1.000 49.87607 62 GLU B CA 1
ATOM 3281 C C . GLU B 1 62 ? 57.62358 53.47309 19.04395 1.000 53.91136 62 GLU B C 1
ATOM 3282 O O . GLU B 1 62 ? 58.57677 54.14302 18.63041 1.000 55.69653 62 GLU B O 1
ATOM 3288 N N . LEU B 1 63 ? 57.37913 52.21957 18.65490 1.000 56.82221 63 LEU B N 1
ATOM 3289 C CA . LEU B 1 63 ? 58.38704 51.41721 17.96328 1.000 57.35705 63 LEU B CA 1
ATOM 3290 C C . LEU B 1 63 ? 58.77107 52.00275 16.60451 1.000 57.97547 63 LEU B C 1
ATOM 3291 O O . LEU B 1 63 ? 59.96016 52.11688 16.27989 1.000 61.60407 63 LEU B O 1
ATOM 3296 N N . GLY B 1 64 ? 57.78975 52.40867 15.81094 1.000 51.38080 64 GLY B N 1
ATOM 3297 C CA . GLY B 1 64 ? 58.06905 52.90933 14.47685 1.000 50.35333 64 GLY B CA 1
ATOM 3298 C C . GLY B 1 64 ? 58.22399 54.40234 14.27580 1.000 47.55242 64 GLY B C 1
ATOM 3299 O O . GLY B 1 64 ? 57.97295 54.89101 13.17030 1.000 54.45825 64 GLY B O 1
ATOM 3300 N N . ARG B 1 65 ? 58.64103 55.15221 15.29386 1.000 38.10080 65 ARG B N 1
ATOM 3301 C CA . ARG B 1 65 ? 58.56977 56.60124 15.17845 1.000 28.74042 65 ARG B CA 1
ATOM 3302 C C . ARG B 1 65 ? 59.82851 57.35609 15.59989 1.000 28.48646 65 ARG B C 1
ATOM 3303 O O . ARG B 1 65 ? 59.80681 58.59146 15.62447 1.000 30.25819 65 ARG B O 1
ATOM 3311 N N . TYR B 1 66 ? 60.92900 56.67198 15.89020 1.000 29.94340 66 TYR B N 1
ATOM 3312 C CA . TYR B 1 66 ? 62.13630 57.31120 16.40374 1.000 25.83590 66 TYR B CA 1
ATOM 3313 C C . TYR B 1 66 ? 63.15101 57.43268 15.27153 1.000 27.13637 66 TYR B C 1
ATOM 3314 O O . TYR B 1 66 ? 63.57846 56.42439 14.70052 1.000 39.40612 66 TYR B O 1
ATOM 3323 N N . LEU B 1 67 ? 63.53450 58.66400 14.95576 1.000 24.99759 67 LEU B N 1
ATOM 3324 C CA . LEU B 1 67 ? 64.51475 58.93991 13.91598 1.000 24.68098 67 LEU B CA 1
ATOM 3325 C C . LEU B 1 67 ? 65.89964 59.02752 14.53964 1.000 27.02310 67 LEU B C 1
ATOM 3326 O O . LEU B 1 67 ? 66.06037 59.57429 15.63219 1.000 30.74017 67 LEU B O 1
ATOM 3331 N N . GLY B 1 68 ? 66.90174 58.52165 13.82851 1.000 29.46382 68 GLY B N 1
ATOM 3332 C CA . GLY B 1 68 ? 68.26232 58.50897 14.33430 1.000 28.89289 68 GLY B CA 1
ATOM 3333 C C . GLY B 1 68 ? 69.25018 59.13444 13.37195 1.000 31.21906 68 GLY B C 1
ATOM 3334 O O . GLY B 1 68 ? 69.09263 59.07243 12.15156 1.000 35.86053 68 GLY B O 1
ATOM 3335 N N . ALA B 1 69 ? 70.29152 59.73838 13.94627 1.000 27.47671 69 ALA B N 1
ATOM 3336 C CA . ALA B 1 69 ? 71.37044 60.37734 13.19785 1.000 25.82550 69 ALA B CA 1
ATOM 3337 C C . ALA B 1 69 ? 72.66592 59.60465 13.41383 1.000 27.09831 69 ALA B C 1
ATOM 3338 O O . ALA B 1 69 ? 73.16240 59.52372 14.54052 1.000 37.56337 69 ALA B O 1
ATOM 3340 N N . PHE B 1 70 ? 73.21243 59.04505 12.34097 1.000 28.84072 70 PHE B N 1
ATOM 3341 C CA . PHE B 1 70 ? 74.40068 58.20400 12.40760 1.000 36.48085 70 PHE B CA 1
ATOM 3342 C C . PHE B 1 70 ? 75.55271 58.83834 11.63341 1.000 48.92674 70 PHE B C 1
ATOM 3343 O O . PHE B 1 70 ? 75.41026 59.15684 10.44711 1.000 58.73264 70 PHE B O 1
ATOM 3351 N N . VAL B 1 71 ? 76.69017 59.01159 12.30549 1.000 43.41539 71 VAL B N 1
ATOM 3352 C CA . VAL B 1 71 ? 77.96465 59.36617 11.68288 1.000 38.35624 71 VAL B CA 1
ATOM 3353 C C . VAL B 1 71 ? 78.92846 58.21768 11.92258 1.000 38.42591 71 VAL B C 1
ATOM 3354 O O . VAL B 1 71 ? 79.13862 57.81230 13.07268 1.000 35.57906 71 VAL B O 1
ATOM 3358 N N . GLN B 1 72 ? 79.51795 57.71071 10.84379 1.000 38.73221 72 GLN B N 1
ATOM 3359 C CA . GLN B 1 72 ? 80.25874 56.44128 10.87408 1.000 40.15517 72 GLN B CA 1
ATOM 3360 C C . GLN B 1 72 ? 79.25022 55.40962 11.38587 1.000 46.22104 72 GLN B C 1
ATOM 3361 O O . GLN B 1 72 ? 78.05696 55.50923 11.05886 1.000 51.40798 72 GLN B O 1
ATOM 3367 N N . GLY B 1 73 ? 79.66231 54.41991 12.16768 1.000 45.49508 73 GLY B N 1
ATOM 3368 C CA . GLY B 1 73 ? 78.65278 53.51662 12.68406 1.000 44.65867 73 GLY B CA 1
ATOM 3369 C C . GLY B 1 73 ? 77.88451 54.05396 13.87005 1.000 39.54218 73 GLY B C 1
ATOM 3370 O O . GLY B 1 73 ? 76.87255 53.46557 14.26310 1.000 37.43055 73 GLY B O 1
ATOM 3371 N N . GLU B 1 74 ? 78.32723 55.18298 14.41805 1.000 37.68986 74 GLU B N 1
ATOM 3372 C CA . GLU B 1 74 ? 77.92055 55.63335 15.74032 1.000 40.96901 74 GLU B CA 1
ATOM 3373 C C . GLU B 1 74 ? 76.66086 56.48800 15.66524 1.000 38.52659 74 GLU B C 1
ATOM 3374 O O . GLU B 1 74 ? 76.58726 57.43785 14.87703 1.000 37.83523 74 GLU B O 1
ATOM 3380 N N . LEU B 1 75 ? 75.67372 56.14470 16.48898 1.000 33.53118 75 LEU B N 1
ATOM 3381 C CA . LEU B 1 75 ? 74.48812 56.97407 16.64997 1.000 29.42938 75 LEU B CA 1
ATOM 3382 C C . LEU B 1 75 ? 74.83114 58.13703 17.56861 1.000 27.80937 75 LEU B C 1
ATOM 3383 O O . LEU B 1 75 ? 75.21970 57.92971 18.72222 1.000 30.08427 75 LEU B O 1
ATOM 3388 N N . ILE B 1 76 ? 74.67578 59.36227 17.06611 1.000 26.45983 76 ILE B N 1
ATOM 3389 C CA . ILE B 1 76 ? 75.09462 60.55147 17.79320 1.000 25.21172 76 ILE B CA 1
ATOM 3390 C C . ILE B 1 76 ? 73.98549 61.57561 17.95140 1.000 27.27181 76 ILE B C 1
ATOM 3391 O O . ILE B 1 76 ? 74.23445 62.66362 18.47150 1.000 30.45844 76 ILE B O 1
ATOM 3396 N N . GLY B 1 77 ? 72.77700 61.27623 17.49519 1.000 25.42059 77 GLY B N 1
ATOM 3397 C CA . GLY B 1 77 ? 71.66587 62.19245 17.66251 1.000 25.13471 77 GLY B CA 1
ATOM 3398 C C . GLY B 1 77 ? 70.39465 61.53794 17.17892 1.000 26.18790 77 GLY B C 1
ATOM 3399 O O . GLY B 1 77 ? 70.41828 60.48439 16.53531 1.000 23.37550 77 GLY B O 1
ATOM 3400 N N . GLY B 1 78 ? 69.27698 62.18931 17.48610 1.000 24.85363 78 GLY B N 1
ATOM 3401 C CA . GLY B 1 78 ? 67.99277 61.63428 17.10242 1.000 25.41976 78 GLY B CA 1
ATOM 3402 C C . GLY B 1 78 ? 66.85882 62.59063 17.38846 1.000 28.15967 78 GLY B C 1
ATOM 3403 O O . GLY B 1 78 ? 67.03232 63.63554 18.02144 1.000 24.86243 78 GLY B O 1
ATOM 3404 N N . ALA B 1 79 ? 65.67972 62.19639 16.91303 1.000 33.84072 79 ALA B N 1
ATOM 3405 C CA . ALA B 1 79 ? 64.44650 62.94968 17.09129 1.000 27.35585 79 ALA B CA 1
ATOM 3406 C C . ALA B 1 79 ? 63.30808 61.94484 17.04300 1.000 23.21202 79 ALA B C 1
ATOM 3407 O O . ALA B 1 79 ? 63.30610 61.05714 16.18783 1.000 22.27266 79 ALA B O 1
ATOM 3409 N N . ASP B 1 80 ? 62.37300 62.06138 17.98036 1.000 22.44183 80 ASP B N 1
ATOM 3410 C CA . ASP B 1 80 ? 61.30323 61.09258 18.15935 1.000 24.61781 80 ASP B CA 1
ATOM 3411 C C . ASP B 1 80 ? 59.95308 61.80504 18.11530 1.000 25.98344 80 ASP B C 1
ATOM 3412 O O . ASP B 1 80 ? 59.87260 63.03616 18.12292 1.000 24.43847 80 ASP B O 1
ATOM 3417 N N . SER B 1 81 ? 58.87943 61.01976 18.05906 1.000 27.66761 81 SER B N 1
ATOM 3418 C CA . SER B 1 81 ? 57.52882 61.57060 18.08999 1.000 29.74596 81 SER B CA 1
ATOM 3419 C C . SER B 1 81 ? 56.56668 60.49040 18.56526 1.000 32.20905 81 SER B C 1
ATOM 3420 O O . SER B 1 81 ? 56.91242 59.30927 18.63226 1.000 37.67925 81 SER B O 1
ATOM 3423 N N . TYR B 1 82 ? 55.35640 60.91742 18.92350 1.000 28.22292 82 TYR B N 1
ATOM 3424 C CA . TYR B 1 82 ? 54.28901 60.01307 19.32989 1.000 25.75412 82 TYR B CA 1
ATOM 3425 C C . TYR B 1 82 ? 53.05251 60.28422 18.48086 1.000 27.85101 82 TYR B C 1
ATOM 3426 O O . TYR B 1 82 ? 52.79495 61.42164 18.07580 1.000 25.86475 82 TYR B O 1
ATOM 3435 N N . THR B 1 83 ? 52.29253 59.22766 18.20204 1.000 32.90172 83 THR B N 1
ATOM 3436 C CA . THR B 1 83 ? 50.99964 59.38615 17.54461 1.000 31.33607 83 THR B CA 1
ATOM 3437 C C . THR B 1 83 ? 50.02592 60.00654 18.53939 1.000 25.45842 83 THR B C 1
ATOM 3438 O O . THR B 1 83 ? 49.74709 59.41937 19.58989 1.000 25.15445 83 THR B O 1
ATOM 3442 N N . SER B 1 84 ? 49.50426 61.18626 18.21438 1.000 23.43938 84 SER B N 1
ATOM 3443 C CA . SER B 1 84 ? 48.72283 61.95851 19.16961 1.000 23.05433 84 SER B CA 1
ATOM 3444 C C . SER B 1 84 ? 47.61131 62.69974 18.43787 1.000 23.10573 84 SER B C 1
ATOM 3445 O O . SER B 1 84 ? 47.45237 62.58620 17.21931 1.000 23.50106 84 SER B O 1
ATOM 3448 N N . TRP B 1 85 ? 46.82012 63.44356 19.20644 1.000 25.36295 85 TRP B N 1
ATOM 3449 C CA . TRP B 1 85 ? 45.84634 64.37555 18.66192 1.000 28.20721 85 TRP B CA 1
ATOM 3450 C C . TRP B 1 85 ? 45.99303 65.72710 19.34928 1.000 26.48454 85 TRP B C 1
ATOM 3451 O O . TRP B 1 85 ? 46.59135 65.83990 20.42119 1.000 26.48877 85 TRP B O 1
ATOM 3462 N N . LEU B 1 86 ? 45.43245 66.75701 18.71828 1.000 22.86332 86 LEU B N 1
ATOM 3463 C CA . LEU B 1 86 ? 45.46508 68.11120 19.25449 1.000 21.29076 86 LEU B CA 1
ATOM 3464 C C . LEU B 1 86 ? 44.11764 68.76326 18.98576 1.000 22.10423 86 LEU B C 1
ATOM 3465 O O . LEU B 1 86 ? 43.59923 68.67910 17.86778 1.000 22.67671 86 LEU B O 1
ATOM 3470 N N . THR B 1 87 ? 43.54334 69.38583 20.01481 1.000 22.37043 87 THR B N 1
ATOM 3471 C CA . THR B 1 87 ? 42.24345 70.03845 19.90321 1.000 26.69643 87 THR B CA 1
ATOM 3472 C C . THR B 1 87 ? 42.43475 71.46165 19.38203 1.000 28.78242 87 THR B C 1
ATOM 3473 O O . THR B 1 87 ? 43.04228 72.30040 20.05629 1.000 35.05611 87 THR B O 1
ATOM 3477 N N . VAL B 1 88 ? 41.89911 71.73505 18.19668 1.000 24.87502 88 VAL B N 1
ATOM 3478 C CA . VAL B 1 88 ? 42.02495 73.03995 17.55249 1.000 24.84706 88 VAL B CA 1
ATOM 3479 C C . VAL B 1 88 ? 40.75415 73.83389 17.84037 1.000 27.78232 88 VAL B C 1
ATOM 3480 O O . VAL B 1 88 ? 39.76251 73.24705 18.29772 1.000 25.71839 88 VAL B O 1
ATOM 3484 N N . PRO B 1 89 ? 40.73922 75.15245 17.62656 1.000 31.78197 89 PRO B N 1
ATOM 3485 C CA . PRO B 1 89 ? 39.51667 75.93120 17.87067 1.000 26.88767 89 PRO B CA 1
ATOM 3486 C C . PRO B 1 89 ? 38.30810 75.35678 17.14332 1.000 28.00042 89 PRO B C 1
ATOM 3487 O O . PRO B 1 89 ? 38.35222 75.07103 15.94403 1.000 29.22036 89 PRO B O 1
ATOM 3491 N N . GLY B 1 90 ? 37.20989 75.21094 17.88000 1.000 28.87798 90 GLY B N 1
ATOM 3492 C CA . GLY B 1 90 ? 36.02209 74.54773 17.39152 1.000 30.03279 90 GLY B CA 1
ATOM 3493 C C . GLY B 1 90 ? 35.80977 73.16159 17.95514 1.000 29.81488 90 GLY B C 1
ATOM 3494 O O . GLY B 1 90 ? 34.73376 72.58640 17.75539 1.000 30.99262 90 GLY B O 1
ATOM 3495 N N . GLY B 1 91 ? 36.80158 72.61138 18.65048 1.000 29.25305 91 GLY B N 1
ATOM 3496 C CA . GLY B 1 91 ? 36.67613 71.33474 19.31619 1.000 30.23108 91 GLY B CA 1
ATOM 3497 C C . GLY B 1 91 ? 37.19476 70.15753 18.52492 1.000 31.57452 91 GLY B C 1
ATOM 3498 O O . GLY B 1 91 ? 37.33938 69.06728 19.09228 1.000 30.35668 91 GLY B O 1
ATOM 3499 N N . SER B 1 92 ? 37.47894 70.34630 17.23833 1.000 34.23452 92 SER B N 1
ATOM 3500 C CA . SER B 1 92 ? 37.94379 69.25017 16.40370 1.000 30.39871 92 SER B CA 1
ATOM 3501 C C . SER B 1 92 ? 39.27441 68.72636 16.92300 1.000 29.29245 92 SER B C 1
ATOM 3502 O O . SER B 1 92 ? 40.11962 69.48586 17.40309 1.000 25.55396 92 SER B O 1
ATOM 3505 N N . ARG B 1 93 ? 39.45585 67.41763 16.82341 1.000 31.34874 93 ARG B N 1
ATOM 3506 C CA . ARG B 1 93 ? 40.62594 66.73497 17.35835 1.000 27.43140 93 ARG B CA 1
ATOM 3507 C C . ARG B 1 93 ? 41.45877 66.29768 16.16229 1.000 25.75438 93 ARG B C 1
ATOM 3508 O O . ARG B 1 93 ? 41.09817 65.35441 15.45212 1.000 26.81970 93 ARG B O 1
ATOM 3516 N N . VAL B 1 94 ? 42.55820 67.00025 15.93287 1.000 24.59881 94 VAL B N 1
ATOM 3517 C CA . VAL B 1 94 ? 43.32769 66.87935 14.70044 1.000 25.19901 94 VAL B CA 1
ATOM 3518 C C . VAL B 1 94 ? 44.47545 65.88509 14.85437 1.000 27.48122 94 VAL B C 1
ATOM 3519 O O . VAL B 1 94 ? 45.00712 65.73129 15.96230 1.000 26.06827 94 VAL B O 1
ATOM 3523 N N . PRO B 1 95 ? 44.89824 65.19895 13.78771 1.000 37.88503 95 PRO B N 1
ATOM 3524 C CA . PRO B 1 95 ? 46.06680 64.30694 13.90104 1.000 36.57839 95 PRO B CA 1
ATOM 3525 C C . PRO B 1 95 ? 47.31944 65.11085 14.21869 1.000 31.23384 95 PRO B C 1
ATOM 3526 O O . PRO B 1 95 ? 47.68829 66.03888 13.49361 1.000 27.61451 95 PRO B O 1
ATOM 3530 N N . HIS B 1 96 ? 47.98511 64.73718 15.30718 1.000 28.93665 96 HIS B N 1
ATOM 3531 C CA . HIS B 1 96 ? 49.06818 65.53105 15.86607 1.000 26.02203 96 HIS B CA 1
ATOM 3532 C C . HIS B 1 96 ? 50.25898 64.63489 16.15860 1.000 23.08042 96 HIS B C 1
ATOM 3533 O O . HIS B 1 96 ? 50.09559 63.51291 16.64022 1.000 26.78663 96 HIS B O 1
ATOM 3540 N N . ALA B 1 97 ? 51.45472 65.12931 15.86141 1.000 24.27780 97 ALA B N 1
ATOM 3541 C CA . ALA B 1 97 ? 52.69417 64.40978 16.13259 1.000 25.78022 97 ALA B CA 1
ATOM 3542 C C . ALA B 1 97 ? 53.36839 65.06627 17.32906 1.000 27.08250 97 ALA B C 1
ATOM 3543 O O . ALA B 1 97 ? 53.87887 66.18642 17.22286 1.000 29.86644 97 ALA B O 1
ATOM 3545 N N . ALA B 1 98 ? 53.38371 64.36447 18.45946 1.000 23.17241 98 ALA B N 1
ATOM 3546 C CA . ALA B 1 98 ? 53.99068 64.88115 19.68457 1.000 21.80068 98 ALA B CA 1
ATOM 3547 C C . ALA B 1 98 ? 55.49124 64.64741 19.58459 1.000 26.00620 98 ALA B C 1
ATOM 3548 O O . ALA B 1 98 ? 55.99453 63.56883 19.90651 1.000 28.07097 98 ALA B O 1
ATOM 3550 N N . VAL B 1 99 ? 56.21450 65.67831 19.11806 1.000 24.91655 99 VAL B N 1
ATOM 3551 C CA . VAL B 1 99 ? 57.65536 65.58650 18.88629 1.000 23.13328 99 VAL B CA 1
ATOM 3552 C C . VAL B 1 99 ? 58.40198 65.71947 20.20916 1.000 20.74870 99 VAL B C 1
ATOM 3553 O O . VAL B 1 99 ? 58.07553 66.57508 21.04125 1.000 25.35944 99 VAL B O 1
ATOM 3557 N N . THR B 1 100 ? 59.41168 64.87250 20.40909 1.000 17.24426 100 THR B N 1
ATOM 3558 C CA . THR B 1 100 ? 60.22157 64.91458 21.62209 1.000 19.23217 100 THR B CA 1
ATOM 3559 C C . THR B 1 100 ? 61.50424 64.11687 21.39818 1.000 19.39626 100 THR B C 1
ATOM 3560 O O . THR B 1 100 ? 61.73959 63.56266 20.32021 1.000 18.04115 100 THR B O 1
ATOM 3564 N N . HIS B 1 101 ? 62.32102 64.04069 22.45146 1.000 17.89768 101 HIS B N 1
ATOM 3565 C CA . HIS B 1 101 ? 63.57780 63.29328 22.46383 1.000 18.52395 101 HIS B CA 1
ATOM 3566 C C . HIS B 1 101 ? 64.60449 63.83935 21.47439 1.000 18.07758 101 HIS B C 1
ATOM 3567 O O . HIS B 1 101 ? 65.55371 63.13685 21.11410 1.000 18.72652 101 HIS B O 1
ATOM 3574 N N . ILE B 1 102 ? 64.44470 65.08653 21.03814 1.000 17.20910 102 ILE B N 1
ATOM 3575 C CA . ILE B 1 102 ? 65.35652 65.68482 20.06779 1.000 17.85604 102 ILE B CA 1
ATOM 3576 C C . ILE B 1 102 ? 66.65346 66.07134 20.76390 1.000 22.30371 102 ILE B C 1
ATOM 3577 O O . ILE B 1 102 ? 66.64027 66.74611 21.79941 1.000 33.88918 102 ILE B O 1
ATOM 3582 N N . GLY B 1 103 ? 67.77925 65.67734 20.17976 1.000 17.58218 103 GLY B N 1
ATOM 3583 C CA . GLY B 1 103 ? 69.06413 66.01805 20.75210 1.000 17.77507 103 GLY B CA 1
ATOM 3584 C C . GLY B 1 103 ? 70.24096 65.51033 19.94933 1.000 19.95511 103 GLY B C 1
ATOM 3585 O O . GLY B 1 103 ? 70.16240 64.45325 19.31866 1.000 29.41254 103 GLY B O 1
ATOM 3586 N N . VAL B 1 104 ? 71.34021 66.25759 19.96219 1.000 18.61347 104 VAL B N 1
ATOM 3587 C CA . VAL B 1 104 ? 72.57088 65.87245 19.28347 1.000 19.48762 104 VAL B CA 1
ATOM 3588 C C . VAL B 1 104 ? 73.71517 65.97231 20.28246 1.000 19.88545 104 VAL B C 1
ATOM 3589 O O . VAL B 1 104 ? 73.74983 66.89008 21.10900 1.000 24.88927 104 VAL B O 1
ATOM 3593 N N . LEU B 1 105 ? 74.63135 65.01150 20.22570 1.000 20.91773 105 LEU B N 1
ATOM 3594 C CA . LEU B 1 105 ? 75.76235 65.00790 21.13910 1.000 21.54559 105 LEU B CA 1
ATOM 3595 C C . LEU B 1 105 ? 76.59750 66.26873 20.93240 1.000 21.44821 105 LEU B C 1
ATOM 3596 O O . LEU B 1 105 ? 76.70935 66.76132 19.80447 1.000 22.68409 105 LEU B O 1
ATOM 3601 N N . PRO B 1 106 ? 77.18898 66.82428 21.99207 1.000 21.59927 106 PRO B N 1
ATOM 3602 C CA . PRO B 1 106 ? 77.98790 68.04738 21.82368 1.000 24.69705 106 PRO B CA 1
ATOM 3603 C C . PRO B 1 106 ? 79.18799 67.87613 20.90393 1.000 27.23914 106 PRO B C 1
ATOM 3604 O O . PRO B 1 106 ? 79.72529 68.87967 20.41623 1.000 24.58626 106 PRO B O 1
ATOM 3608 N N . THR B 1 107 ? 79.62088 66.64320 20.64835 1.000 23.55170 107 THR B N 1
ATOM 3609 C CA . THR B 1 107 ? 80.71547 66.37211 19.72604 1.000 24.72768 107 THR B CA 1
ATOM 3610 C C . THR B 1 107 ? 80.29659 66.41256 18.25916 1.000 24.76498 107 THR B C 1
ATOM 3611 O O . THR B 1 107 ? 81.13423 66.16341 17.38363 1.000 25.95020 107 THR B O 1
ATOM 3615 N N . HIS B 1 108 ? 79.02652 66.69252 17.96298 1.000 24.42167 108 HIS B N 1
ATOM 3616 C CA . HIS B 1 108 ? 78.56624 66.69928 16.57977 1.000 28.92635 108 HIS B CA 1
ATOM 3617 C C . HIS B 1 108 ? 77.58822 67.84123 16.31909 1.000 34.83072 108 HIS B C 1
ATOM 3618 O O . HIS B 1 108 ? 76.74425 67.74688 15.41913 1.000 35.36195 108 HIS B O 1
ATOM 3625 N N . THR B 1 109 ? 77.69476 68.92899 17.07689 1.000 37.86030 109 THR B N 1
ATOM 3626 C CA . THR B 1 109 ? 76.77924 70.04894 16.92279 1.000 38.63955 109 THR B CA 1
ATOM 3627 C C . THR B 1 109 ? 77.27510 71.03276 15.86803 1.000 43.02984 109 THR B C 1
ATOM 3628 O O . THR B 1 109 ? 78.44364 71.02895 15.47293 1.000 48.06576 109 THR B O 1
ATOM 3632 N N . ARG B 1 110 ? 76.35570 71.88937 15.42025 1.000 37.13168 110 ARG B N 1
ATOM 3633 C CA . ARG B 1 110 ? 76.65853 72.93001 14.43759 1.000 32.69593 110 ARG B CA 1
ATOM 3634 C C . ARG B 1 110 ? 77.19474 72.32949 13.14388 1.000 32.46090 110 ARG B C 1
ATOM 3635 O O . ARG B 1 110 ? 78.10542 72.86905 12.51211 1.000 34.03056 110 ARG B O 1
ATOM 3643 N N . ARG B 1 111 ? 76.63409 71.18102 12.76288 1.000 30.46168 111 ARG B N 1
ATOM 3644 C CA . ARG B 1 111 ? 77.01119 70.50353 11.53184 1.000 26.56870 111 ARG B CA 1
ATOM 3645 C C . ARG B 1 111 ? 75.80883 70.17548 10.65622 1.000 26.15834 111 ARG B C 1
ATOM 3646 O O . ARG B 1 111 ? 75.93986 69.38672 9.71543 1.000 27.35708 111 ARG B O 1
ATOM 3654 N N . GLY B 1 112 ? 74.64386 70.74813 10.95023 1.000 25.83034 112 GLY B N 1
ATOM 3655 C CA . GLY B 1 112 ? 73.44328 70.51378 10.17627 1.000 27.39306 112 GLY B CA 1
ATOM 3656 C C . GLY B 1 112 ? 72.69706 69.24798 10.51781 1.000 30.74638 112 GLY B C 1
ATOM 3657 O O . GLY B 1 112 ? 71.77188 68.87723 9.78510 1.000 32.85711 112 GLY B O 1
ATOM 3658 N N . ILE B 1 113 ? 73.05286 68.58313 11.61825 1.000 31.25837 113 ILE B N 1
ATOM 3659 C CA . ILE B 1 113 ? 72.45311 67.28883 11.92888 1.000 27.72790 113 ILE B CA 1
ATOM 3660 C C . ILE B 1 113 ? 71.01893 67.45091 12.41515 1.000 23.77435 113 ILE B C 1
ATOM 3661 O O . ILE B 1 113 ? 70.12658 66.69483 12.00958 1.000 22.07649 113 ILE B O 1
ATOM 3666 N N . LEU B 1 114 ? 70.77077 68.43201 13.28837 1.000 20.80059 114 LEU B N 1
ATOM 3667 C CA . LEU B 1 114 ? 69.40202 68.68961 13.72606 1.000 22.02691 114 LEU B CA 1
ATOM 3668 C C . LEU B 1 114 ? 68.51431 69.09217 12.55621 1.000 25.25524 114 LEU B C 1
ATOM 3669 O O . LEU B 1 114 ? 67.37709 68.61882 12.43809 1.000 25.66737 114 LEU B O 1
ATOM 3674 N N . THR B 1 115 ? 69.01885 69.96536 11.68085 1.000 27.41713 115 THR B N 1
ATOM 3675 C CA . THR B 1 115 ? 68.25536 70.36382 10.50233 1.000 31.38836 115 THR B CA 1
ATOM 3676 C C . THR B 1 115 ? 67.92033 69.16236 9.62376 1.000 27.71517 115 THR B C 1
ATOM 3677 O O . THR B 1 115 ? 66.81538 69.07338 9.07372 1.000 23.98663 115 THR B O 1
ATOM 3681 N N . ALA B 1 116 ? 68.86647 68.23341 9.47014 1.000 26.97186 116 ALA B N 1
ATOM 3682 C CA . ALA B 1 116 ? 68.58156 67.01132 8.72629 1.000 31.68457 116 ALA B CA 1
ATOM 3683 C C . ALA B 1 116 ? 67.52756 66.17016 9.43708 1.000 34.86943 116 ALA B C 1
ATOM 3684 O O . ALA B 1 116 ? 66.66407 65.56582 8.78824 1.000 38.76583 116 ALA B O 1
ATOM 3686 N N . LEU B 1 117 ? 67.58238 66.12094 10.77106 1.000 30.16356 117 LEU B N 1
ATOM 3687 C CA . LEU B 1 117 ? 66.59914 65.35576 11.52958 1.000 27.31503 117 LEU B CA 1
ATOM 3688 C C . LEU B 1 117 ? 65.21126 65.97605 11.41239 1.000 32.35462 117 LEU B C 1
ATOM 3689 O O . LEU B 1 117 ? 64.22739 65.27405 11.15075 1.000 37.98998 117 LEU B O 1
ATOM 3694 N N . VAL B 1 118 ? 65.11752 67.29738 11.59529 1.000 28.73718 118 VAL B N 1
ATOM 3695 C CA . VAL B 1 118 ? 63.82494 67.97903 11.56552 1.000 20.22649 118 VAL B CA 1
ATOM 3696 C C . VAL B 1 118 ? 63.21083 67.91929 10.17381 1.000 21.54666 118 VAL B C 1
ATOM 3697 O O . VAL B 1 118 ? 62.00441 67.69227 10.02480 1.000 21.61846 118 VAL B O 1
ATOM 3701 N N . THR B 1 119 ? 64.02505 68.12191 9.13443 1.000 22.81407 119 THR B N 1
ATOM 3702 C CA . THR B 1 119 ? 63.51659 68.05229 7.76733 1.000 27.86022 119 THR B CA 1
ATOM 3703 C C . THR B 1 119 ? 62.95783 66.66845 7.46327 1.000 26.11498 119 THR B C 1
ATOM 3704 O O . THR B 1 119 ? 61.86555 66.53650 6.89824 1.000 25.78855 119 THR B O 1
ATOM 3708 N N . ARG B 1 120 ? 63.70100 65.62080 7.82898 1.000 26.27953 120 ARG B N 1
ATOM 3709 C CA . ARG B 1 120 ? 63.21470 64.26230 7.61586 1.000 30.60328 120 ARG B CA 1
ATOM 3710 C C . ARG B 1 120 ? 61.99323 63.97887 8.48003 1.000 32.64423 120 ARG B C 1
ATOM 3711 O O . ARG B 1 120 ? 61.03888 63.33758 8.02496 1.000 36.61543 120 ARG B O 1
ATOM 3719 N N . GLN B 1 121 ? 62.00042 64.46631 9.72405 1.000 26.03466 121 GLN B N 1
ATOM 3720 C CA . GLN B 1 121 ? 60.89345 64.20682 10.63853 1.000 24.06361 121 GLN B CA 1
ATOM 3721 C C . GLN B 1 121 ? 59.60395 64.84681 10.14056 1.000 31.39344 121 GLN B C 1
ATOM 3722 O O . GLN B 1 121 ? 58.54625 64.20469 10.12082 1.000 33.99113 121 GLN B O 1
ATOM 3728 N N . LEU B 1 122 ? 59.67046 66.12562 9.75323 1.000 31.56496 122 LEU B N 1
ATOM 3729 C CA . LEU B 1 122 ? 58.47781 66.82911 9.28753 1.000 32.55605 122 LEU B CA 1
ATOM 3730 C C . LEU B 1 122 ? 57.93151 66.21995 7.99843 1.000 24.41781 122 LEU B C 1
ATOM 3731 O O . LEU B 1 122 ? 56.71296 66.09696 7.83142 1.000 24.80632 122 LEU B O 1
ATOM 3736 N N . THR B 1 123 ? 58.81565 65.83261 7.07511 1.000 25.71228 123 THR B N 1
ATOM 3737 C CA . THR B 1 123 ? 58.36462 65.17470 5.85079 1.000 29.58762 123 THR B CA 1
ATOM 3738 C C . THR B 1 123 ? 57.69302 63.84162 6.15925 1.000 28.04762 123 THR B C 1
ATOM 3739 O O . THR B 1 123 ? 56.67288 63.49495 5.55178 1.000 29.24182 123 THR B O 1
ATOM 3743 N N . ASP B 1 124 ? 58.23866 63.09270 7.12204 1.000 27.17985 124 ASP B N 1
ATOM 3744 C CA . ASP B 1 124 ? 57.63210 61.82617 7.52147 1.000 27.66863 124 ASP B CA 1
ATOM 3745 C C . ASP B 1 124 ? 56.29287 62.03782 8.21963 1.000 30.19978 124 ASP B C 1
ATOM 3746 O O . ASP B 1 124 ? 55.35468 61.25742 8.02122 1.000 32.98573 124 ASP B O 1
ATOM 3751 N N . ILE B 1 125 ? 56.19025 63.06841 9.06097 1.000 26.14533 125 ILE B N 1
ATOM 3752 C CA . ILE B 1 125 ? 54.91345 63.37204 9.70167 1.000 24.96639 125 ILE B CA 1
ATOM 3753 C C . ILE B 1 125 ? 53.84340 63.67563 8.65986 1.000 30.25961 125 ILE B C 1
ATOM 3754 O O . ILE B 1 125 ? 52.68392 63.26753 8.80422 1.000 36.36844 125 ILE B O 1
ATOM 3759 N N . ALA B 1 126 ? 54.21226 64.38931 7.59242 1.000 28.83016 126 ALA B N 1
ATOM 3760 C CA . ALA B 1 126 ? 53.24869 64.69157 6.53790 1.000 27.86815 126 ALA B CA 1
ATOM 3761 C C . ALA B 1 126 ? 52.74934 63.41728 5.87361 1.000 32.52164 126 ALA B C 1
ATOM 3762 O O . ALA B 1 126 ? 51.54207 63.23816 5.67516 1.000 33.93311 126 ALA B O 1
ATOM 3764 N N . GLY B 1 127 ? 53.66730 62.50249 5.55385 1.000 33.25212 127 GLY B N 1
ATOM 3765 C CA . GLY B 1 127 ? 53.29849 61.26749 4.88641 1.000 32.56813 127 GLY B CA 1
ATOM 3766 C C . GLY B 1 127 ? 52.40418 60.37332 5.71273 1.000 32.45998 127 GLY B C 1
ATOM 3767 O O . GLY B 1 127 ? 51.66568 59.55731 5.15141 1.000 42.14987 127 GLY B O 1
ATOM 3768 N N . ARG B 1 128 ? 52.45545 60.50203 7.03403 1.000 30.57142 128 ARG B N 1
ATOM 3769 C CA . ARG B 1 128 ? 51.57235 59.74954 7.91055 1.000 30.57374 128 ARG B CA 1
ATOM 3770 C C . ARG B 1 128 ? 50.16666 60.32468 7.95269 1.000 31.20584 128 ARG B C 1
ATOM 3771 O O . ARG B 1 128 ? 49.30765 59.76355 8.63665 1.000 34.33543 128 ARG B O 1
ATOM 3779 N N . GLY B 1 129 ? 49.91582 61.42835 7.25653 1.000 31.31102 129 GLY B N 1
ATOM 3780 C CA . GLY B 1 129 ? 48.62101 62.07005 7.29542 1.000 33.30130 129 GLY B CA 1
ATOM 3781 C C . GLY B 1 129 ? 48.39512 62.97536 8.48409 1.000 30.38481 129 GLY B C 1
ATOM 3782 O O . GLY B 1 129 ? 47.27560 63.46367 8.66971 1.000 29.72534 129 GLY B O 1
ATOM 3783 N N . GLU B 1 130 ? 49.41429 63.22181 9.29497 1.000 26.94529 130 GLU B N 1
ATOM 3784 C CA . GLU B 1 130 ? 49.27327 64.12481 10.42392 1.000 29.48754 130 GLU B CA 1
ATOM 3785 C C . GLU B 1 130 ? 49.54356 65.54450 9.95676 1.000 33.73522 130 GLU B C 1
ATOM 3786 O O . GLU B 1 130 ? 50.44296 65.78490 9.14692 1.000 37.00508 130 GLU B O 1
ATOM 3792 N N . ILE B 1 131 ? 48.75441 66.48276 10.46494 1.000 31.77318 131 ILE B N 1
ATOM 3793 C CA . ILE B 1 131 ? 48.75578 67.83814 9.93716 1.000 33.26422 131 ILE B CA 1
ATOM 3794 C C . ILE B 1 131 ? 49.47003 68.84676 10.83049 1.000 29.49533 131 ILE B C 1
ATOM 3795 O O . ILE B 1 131 ? 49.85307 69.91778 10.33510 1.000 23.13105 131 ILE B O 1
ATOM 3800 N N . VAL B 1 132 ? 49.65787 68.55254 12.11781 1.000 29.10764 132 VAL B N 1
ATOM 3801 C CA . VAL B 1 132 ? 50.37020 69.44337 13.02453 1.000 23.76428 132 VAL B CA 1
ATOM 3802 C C . VAL B 1 132 ? 51.38727 68.64307 13.82354 1.000 19.78730 132 VAL B C 1
ATOM 3803 O O . VAL B 1 132 ? 51.25182 67.43024 14.01295 1.000 20.13908 132 VAL B O 1
ATOM 3807 N N . ALA B 1 133 ? 52.42298 69.33841 14.27876 1.000 18.98636 133 ALA B N 1
ATOM 3808 C CA . ALA B 1 133 ? 53.41678 68.79600 15.18742 1.000 18.22779 133 ALA B CA 1
ATOM 3809 C C . ALA B 1 133 ? 53.68124 69.84104 16.25749 1.000 28.18599 133 ALA B C 1
ATOM 3810 O O . ALA B 1 133 ? 53.64923 71.04333 15.97702 1.000 31.80096 133 ALA B O 1
ATOM 3812 N N . SER B 1 134 ? 53.91524 69.38736 17.48599 1.000 23.41726 134 SER B N 1
ATOM 3813 C CA . SER B 1 134 ? 54.18354 70.29569 18.59018 1.000 18.83541 134 SER B CA 1
ATOM 3814 C C . SER B 1 134 ? 55.27518 69.71017 19.47311 1.000 16.17734 134 SER B C 1
ATOM 3815 O O . SER B 1 134 ? 55.53766 68.50484 19.45428 1.000 16.35669 134 SER B O 1
ATOM 3818 N N . LEU B 1 135 ? 55.93195 70.58734 20.22960 1.000 15.86448 135 LEU B N 1
ATOM 3819 C CA . LEU B 1 135 ? 56.99466 70.17225 21.13445 1.000 17.72709 135 LEU B CA 1
ATOM 3820 C C . LEU B 1 135 ? 57.07286 71.14843 22.30002 1.000 20.18014 135 LEU B C 1
ATOM 3821 O O . LEU B 1 135 ? 56.38450 72.17151 22.32985 1.000 25.98647 135 LEU B O 1
ATOM 3826 N N . ARG B 1 136 ? 57.91779 70.80930 23.27291 1.000 18.91895 136 ARG B N 1
ATOM 3827 C CA . ARG B 1 136 ? 58.26698 71.69456 24.37949 1.000 16.01365 136 ARG B CA 1
ATOM 3828 C C . ARG B 1 136 ? 59.74919 72.01711 24.24858 1.000 19.65568 136 ARG B C 1
ATOM 3829 O O . ARG B 1 136 ? 60.59341 71.12671 24.38993 1.000 21.09357 136 ARG B O 1
ATOM 3837 N N . ALA B 1 137 ? 60.06406 73.28607 23.99003 1.000 23.64366 137 ALA B N 1
ATOM 3838 C CA . ALA B 1 137 ? 61.43160 73.68565 23.68033 1.000 21.29027 137 ALA B CA 1
ATOM 3839 C C . ALA B 1 137 ? 62.25947 73.85940 24.95114 1.000 22.78767 137 ALA B C 1
ATOM 3840 O O . ALA B 1 137 ? 61.83255 74.52171 25.90023 1.000 16.77221 137 ALA B O 1
ATOM 3842 N N . SER B 1 138 ? 63.45228 73.26073 24.96072 1.000 25.36879 138 SER B N 1
ATOM 3843 C CA . SER B 1 138 ? 64.40777 73.47406 26.04223 1.000 25.27645 138 SER B CA 1
ATOM 3844 C C . SER B 1 138 ? 65.07324 74.83738 25.94086 1.000 24.78182 138 SER B C 1
ATOM 3845 O O . SER B 1 138 ? 65.46042 75.41488 26.96171 1.000 27.88914 138 SER B O 1
ATOM 3848 N N . GLU B 1 139 ? 65.25428 75.33517 24.72336 1.000 26.03450 139 GLU B N 1
ATOM 3849 C CA . GLU B 1 139 ? 65.71939 76.68751 24.46374 1.000 29.13186 139 GLU B CA 1
ATOM 3850 C C . GLU B 1 139 ? 64.77662 77.31907 23.45417 1.000 25.36382 139 GLU B C 1
ATOM 3851 O O . GLU B 1 139 ? 64.31603 76.65051 22.52277 1.000 19.60684 139 GLU B O 1
ATOM 3857 N N . ALA B 1 140 ? 64.48203 78.60391 23.64797 1.000 25.37518 140 ALA B N 1
ATOM 3858 C CA . ALA B 1 140 ? 63.51658 79.30011 22.80782 1.000 23.81942 140 ALA B CA 1
ATOM 3859 C C . ALA B 1 140 ? 64.12509 79.83516 21.51758 1.000 21.79018 140 ALA B C 1
ATOM 3860 O O . ALA B 1 140 ? 63.45170 80.56597 20.78502 1.000 19.74182 140 ALA B O 1
ATOM 3862 N N . VAL B 1 141 ? 65.35546 79.44754 21.20057 1.000 23.00580 141 VAL B N 1
ATOM 3863 C CA . VAL B 1 141 ? 66.10164 80.00220 20.08250 1.000 21.26703 141 VAL B CA 1
ATOM 3864 C C . VAL B 1 141 ? 66.39975 78.93590 19.02511 1.000 22.40520 141 VAL B C 1
ATOM 3865 O O . VAL B 1 141 ? 67.20846 79.15053 18.12681 1.000 26.79793 141 VAL B O 1
ATOM 3869 N N . ILE B 1 142 ? 65.71084 77.80274 19.09110 1.000 22.79515 142 ILE B N 1
ATOM 3870 C CA . ILE B 1 142 ? 66.05528 76.63155 18.29076 1.000 25.38150 142 ILE B CA 1
ATOM 3871 C C . ILE B 1 142 ? 65.10628 76.43312 17.11393 1.000 26.98935 142 ILE B C 1
ATOM 3872 O O . ILE B 1 142 ? 65.54481 76.33196 15.96856 1.000 26.96351 142 ILE B O 1
ATOM 3877 N N . TYR B 1 143 ? 63.79786 76.37745 17.37741 1.000 25.22470 143 TYR B N 1
ATOM 3878 C CA . TYR B 1 143 ? 62.85135 75.74307 16.46440 1.000 23.72180 143 TYR B CA 1
ATOM 3879 C C . TYR B 1 143 ? 62.08445 76.68956 15.54542 1.000 23.89528 143 TYR B C 1
ATOM 3880 O O . TYR B 1 143 ? 61.38404 76.20670 14.64911 1.000 22.97052 143 TYR B O 1
ATOM 3889 N N . ARG B 1 144 ? 62.17852 78.00773 15.72800 1.000 22.60085 144 ARG B N 1
ATOM 3890 C CA . ARG B 1 144 ? 61.40924 78.88149 14.84882 1.000 20.50536 144 ARG B CA 1
ATOM 3891 C C . ARG B 1 144 ? 61.92381 78.83285 13.41571 1.000 21.82974 144 ARG B C 1
ATOM 3892 O O . ARG B 1 144 ? 61.14342 79.01237 12.47362 1.000 27.78295 144 ARG B O 1
ATOM 3900 N N . ARG B 1 145 ? 63.21981 78.57154 13.22601 1.000 21.70364 145 ARG B N 1
ATOM 3901 C CA . ARG B 1 145 ? 63.76269 78.46176 11.87592 1.000 22.96242 145 ARG B CA 1
ATOM 3902 C C . ARG B 1 145 ? 63.15957 77.30371 11.08937 1.000 28.56443 145 ARG B C 1
ATOM 3903 O O . ARG B 1 145 ? 63.29833 77.26846 9.86148 1.000 28.60340 145 ARG B O 1
ATOM 3911 N N . PHE B 1 146 ? 62.48171 76.36646 11.75171 1.000 28.28351 146 PHE B N 1
ATOM 3912 C CA . PHE B 1 146 ? 61.87441 75.23543 11.06431 1.000 26.90399 146 PHE B CA 1
ATOM 3913 C C . PHE B 1 146 ? 60.36771 75.38676 10.89736 1.000 27.41831 146 PHE B C 1
ATOM 3914 O O . PHE B 1 146 ? 59.70983 74.44260 10.44959 1.000 28.65112 146 PHE B O 1
ATOM 3922 N N . GLY B 1 147 ? 59.80847 76.54940 11.23248 1.000 21.88410 147 GLY B N 1
ATOM 3923 C CA . GLY B 1 147 ? 58.38647 76.78227 11.09229 1.000 22.21151 147 GLY B CA 1
ATOM 3924 C C . GLY B 1 147 ? 57.56723 76.60787 12.35386 1.000 21.95461 147 GLY B C 1
ATOM 3925 O O . GLY B 1 147 ? 56.34088 76.77194 12.29965 1.000 21.95075 147 GLY B O 1
ATOM 3926 N N . TYR B 1 148 ? 58.19561 76.26689 13.47810 1.000 26.43247 148 TYR B N 1
ATOM 3927 C CA . TYR B 1 148 ? 57.49030 76.14449 14.74784 1.000 27.86564 148 TYR B CA 1
ATOM 3928 C C . TYR B 1 148 ? 57.26344 77.53203 15.33801 1.000 31.71884 148 TYR B C 1
ATOM 3929 O O . TYR B 1 148 ? 58.18902 78.34937 15.39760 1.000 32.66491 148 TYR B O 1
ATOM 3938 N N . GLY B 1 149 ? 56.03949 77.79398 15.78033 1.000 29.41274 149 GLY B N 1
ATOM 3939 C CA . GLY B 1 149 ? 55.71884 79.05076 16.42673 1.000 20.97269 149 GLY B CA 1
ATOM 3940 C C . GLY B 1 149 ? 55.10813 78.82133 17.79294 1.000 18.74662 149 GLY B C 1
ATOM 3941 O O . GLY B 1 149 ? 54.42439 77.82734 18.03245 1.000 23.20976 149 GLY B O 1
ATOM 3942 N N . ILE B 1 150 ? 55.36412 79.76411 18.69695 1.000 18.94713 150 ILE B N 1
ATOM 3943 C CA . ILE B 1 150 ? 54.79357 79.67243 20.03732 1.000 18.66401 150 ILE B CA 1
ATOM 3944 C C . ILE B 1 150 ? 53.29266 79.90619 19.91060 1.000 18.61600 150 ILE B C 1
ATOM 3945 O O . ILE B 1 150 ? 52.85053 81.03073 19.65988 1.000 19.11091 150 ILE B O 1
ATOM 3950 N N . ALA B 1 151 ? 52.50708 78.84402 20.08342 1.000 21.00826 151 ALA B N 1
ATOM 3951 C CA . ALA B 1 151 ? 51.06597 78.89688 19.86443 1.000 20.18242 151 ALA B CA 1
ATOM 3952 C C . ALA B 1 151 ? 50.25776 78.96247 21.14761 1.000 19.64249 151 ALA B C 1
ATOM 3953 O O . ALA B 1 151 ? 49.12206 79.45069 21.12137 1.000 18.51592 151 ALA B O 1
ATOM 3955 N N . THR B 1 152 ? 50.79144 78.43598 22.25076 1.000 20.07292 152 THR B N 1
ATOM 3956 C CA . THR B 1 152 ? 50.14888 78.52658 23.55357 1.000 19.62466 152 THR B CA 1
ATOM 3957 C C . THR B 1 152 ? 51.19538 78.88863 24.59430 1.000 17.79004 152 THR B C 1
ATOM 3958 O O . THR B 1 152 ? 52.38880 78.63078 24.42163 1.000 17.76877 152 THR B O 1
ATOM 3962 N N . SER B 1 153 ? 50.72572 79.48745 25.68630 1.000 18.75280 153 SER B N 1
ATOM 3963 C CA . SER B 1 153 ? 51.55041 79.77514 26.84897 1.000 18.24830 153 SER B CA 1
ATOM 3964 C C . SER B 1 153 ? 50.83671 79.27263 28.09662 1.000 18.08520 153 SER B C 1
ATOM 3965 O O . SER B 1 153 ? 49.62925 79.02239 28.08824 1.000 17.92896 153 SER B O 1
ATOM 3968 N N . SER B 1 154 ? 51.60762 79.09851 29.16466 1.000 18.24931 154 SER B N 1
ATOM 3969 C CA . SER B 1 154 ? 51.10473 78.63059 30.44592 1.000 21.24019 154 SER B CA 1
ATOM 3970 C C . SER B 1 154 ? 51.47219 79.63293 31.53210 1.000 22.02220 154 SER B C 1
ATOM 3971 O O . SER B 1 154 ? 52.44864 80.37747 31.41149 1.000 28.31676 154 SER B O 1
ATOM 3974 N N . ALA B 1 155 ? 50.68987 79.63603 32.61070 1.000 22.73146 155 ALA B N 1
ATOM 3975 C CA . ALA B 1 155 ? 50.87984 80.58207 33.70311 1.000 25.46565 155 ALA B CA 1
ATOM 3976 C C . ALA B 1 155 ? 51.01334 79.84661 35.02870 1.000 30.88944 155 ALA B C 1
ATOM 3977 O O . ALA B 1 155 ? 50.63404 78.67988 35.16242 1.000 39.70461 155 ALA B O 1
ATOM 3979 N N . THR B 1 156 ? 51.57348 80.55057 36.00952 1.000 27.52762 156 THR B N 1
ATOM 3980 C CA . THR B 1 156 ? 51.72853 80.04841 37.36806 1.000 24.93399 156 THR B CA 1
ATOM 3981 C C . THR B 1 156 ? 51.06746 81.03759 38.31535 1.000 22.93554 156 THR B C 1
ATOM 3982 O O . THR B 1 156 ? 51.42336 82.22089 38.32325 1.000 23.38896 156 THR B O 1
ATOM 3986 N N . TYR B 1 157 ? 50.12028 80.55387 39.11556 1.000 22.19425 157 TYR B N 1
ATOM 3987 C CA . TYR B 1 157 ? 49.37324 81.37909 40.05418 1.000 23.77875 157 TYR B CA 1
ATOM 3988 C C . TYR B 1 157 ? 49.73226 80.98781 41.47988 1.000 24.83107 157 TYR B C 1
ATOM 3989 O O . TYR B 1 157 ? 49.88275 79.80116 41.78255 1.000 30.38165 157 TYR B O 1
ATOM 3998 N N . ARG B 1 158 ? 49.88118 81.98191 42.35415 1.000 25.10027 158 ARG B N 1
ATOM 3999 C CA . ARG B 1 158 ? 49.99824 81.73866 43.78757 1.000 25.94751 158 ARG B CA 1
ATOM 4000 C C . ARG B 1 158 ? 48.81201 82.39500 44.47899 1.000 29.32732 158 ARG B C 1
ATOM 4001 O O . ARG B 1 158 ? 48.64024 83.61707 44.40271 1.000 27.52690 158 ARG B O 1
ATOM 4009 N N . ILE B 1 159 ? 48.00110 81.58243 45.15266 1.000 26.11210 159 ILE B N 1
ATOM 4010 C CA . ILE B 1 159 ? 46.77512 82.03305 45.80259 1.000 26.61486 159 ILE B CA 1
ATOM 4011 C C . ILE B 1 159 ? 46.99948 82.10834 47.30483 1.000 32.28778 159 ILE B C 1
ATOM 4012 O O . ILE B 1 159 ? 47.46492 81.14161 47.92070 1.000 34.52497 159 ILE B O 1
ATOM 4017 N N . GLN B 1 160 ? 46.68436 83.26032 47.89332 1.000 29.30084 160 GLN B N 1
ATOM 4018 C CA . GLN B 1 160 ? 46.72228 83.43700 49.34330 1.000 31.61833 160 GLN B CA 1
ATOM 4019 C C . GLN B 1 160 ? 45.37177 82.98084 49.88129 1.000 32.92063 160 GLN B C 1
ATOM 4020 O O . GLN B 1 160 ? 44.39503 83.73169 49.84656 1.000 40.17604 160 GLN B O 1
ATOM 4026 N N . ARG B 1 161 ? 45.32021 81.74980 50.40011 1.000 29.69379 161 ARG B N 1
ATOM 4027 C CA . ARG B 1 161 ? 44.03207 81.09790 50.63595 1.000 29.07822 161 ARG B CA 1
ATOM 4028 C C . ARG B 1 161 ? 43.15626 81.87728 51.61093 1.000 30.41888 161 ARG B C 1
ATOM 4029 O O . ARG B 1 161 ? 41.92915 81.90695 51.46235 1.000 30.18404 161 ARG B O 1
ATOM 4037 N N . ARG B 1 162 ? 43.76038 82.49603 52.62498 1.000 31.99405 162 ARG B N 1
ATOM 4038 C CA . ARG B 1 162 ? 42.96727 83.24981 53.58894 1.000 36.23861 162 ARG B CA 1
ATOM 4039 C C . ARG B 1 162 ? 42.23024 84.41385 52.94125 1.000 40.69889 162 ARG B C 1
ATOM 4040 O O . ARG B 1 162 ? 41.13238 84.77473 53.38115 1.000 45.04936 162 ARG B O 1
ATOM 4048 N N . ARG B 1 163 ? 42.80038 85.00708 51.89949 1.000 40.49244 163 ARG B N 1
ATOM 4049 C CA . ARG B 1 163 ? 42.14696 86.11640 51.22235 1.000 38.97094 163 ARG B CA 1
ATOM 4050 C C . ARG B 1 163 ? 41.22502 85.65112 50.10678 1.000 37.91426 163 ARG B C 1
ATOM 4051 O O . ARG B 1 163 ? 40.57378 86.48454 49.47080 1.000 45.78716 163 ARG B O 1
ATOM 4059 N N . ALA B 1 164 ? 41.15142 84.34961 49.85768 1.000 33.02382 164 ALA B N 1
ATOM 4060 C CA . ALA B 1 164 ? 40.42980 83.82287 48.70098 1.000 32.89216 164 ALA B CA 1
ATOM 4061 C C . ALA B 1 164 ? 39.08481 83.23207 49.11617 1.000 36.41538 164 ALA B C 1
ATOM 4062 O O . ALA B 1 164 ? 38.79688 82.05291 48.91905 1.000 40.62845 164 ALA B O 1
ATOM 4064 N N . ALA B 1 165 ? 38.25657 84.07483 49.68466 1.000 35.75778 165 ALA B N 1
ATOM 4065 C CA . ALA B 1 165 ? 36.88876 83.64006 49.89862 1.000 31.04529 165 ALA B CA 1
ATOM 4066 C C . ALA B 1 165 ? 36.11195 83.80554 48.59481 1.000 30.58615 165 ALA B C 1
ATOM 4067 O O . ALA B 1 165 ? 36.32908 84.77409 47.86085 1.000 30.98114 165 ALA B O 1
ATOM 4069 N N . PRO B 1 166 ? 35.23540 82.86473 48.26611 1.000 29.89473 166 PRO B N 1
ATOM 4070 C CA . PRO B 1 166 ? 34.55947 82.91290 46.96429 1.000 31.42883 166 PRO B CA 1
ATOM 4071 C C . PRO B 1 166 ? 33.62586 84.10823 46.83140 1.000 37.67386 166 PRO B C 1
ATOM 4072 O O . PRO B 1 166 ? 32.94997 84.50722 47.78258 1.000 38.76689 166 PRO B O 1
ATOM 4076 N N . LEU B 1 167 ? 33.61868 84.69254 45.62987 1.000 39.05473 167 LEU B N 1
ATOM 4077 C CA . LEU B 1 167 ? 32.70140 85.78629 45.32710 1.000 37.47883 167 LEU B CA 1
ATOM 4078 C C . LEU B 1 167 ? 31.25784 85.29950 45.34153 1.000 42.23091 167 LEU B C 1
ATOM 4079 O O . LEU B 1 167 ? 30.37307 85.95361 45.90537 1.000 44.20717 167 LEU B O 1
ATOM 4084 N N . ARG B 1 168 ? 31.00004 84.15975 44.70730 1.000 46.18837 168 ARG B N 1
ATOM 4085 C CA . ARG B 1 168 ? 29.71617 83.48788 44.72980 1.000 44.93891 168 ARG B CA 1
ATOM 4086 C C . ARG B 1 168 ? 29.88818 82.14525 45.42726 1.000 48.40425 168 ARG B C 1
ATOM 4087 O O . ARG B 1 168 ? 30.99091 81.59045 45.42887 1.000 51.77436 168 ARG B O 1
ATOM 4095 N N . PRO B 1 169 ? 28.83527 81.60789 46.04486 1.000 50.61005 169 PRO B N 1
ATOM 4096 C CA . PRO B 1 169 ? 28.96363 80.30865 46.72337 1.000 46.53001 169 PRO B CA 1
ATOM 4097 C C . PRO B 1 169 ? 29.35699 79.21078 45.74288 1.000 42.69821 169 PRO B C 1
ATOM 4098 O O . PRO B 1 169 ? 28.87566 79.16631 44.60869 1.000 46.02583 169 PRO B O 1
ATOM 4102 N N . ILE B 1 170 ? 30.25019 78.32586 46.18405 1.000 38.14277 170 ILE B N 1
ATOM 4103 C CA . ILE B 1 170 ? 30.76950 77.24659 45.34798 1.000 34.63004 170 ILE B CA 1
ATOM 4104 C C . ILE B 1 170 ? 30.31307 75.91034 45.92001 1.000 40.56603 170 ILE B C 1
ATOM 4105 O O . ILE B 1 170 ? 30.63811 75.57121 47.06499 1.000 41.30767 170 ILE B O 1
ATOM 4110 N N . ASP B 1 171 ? 29.61495 75.12735 45.09880 1.000 45.06359 171 ASP B N 1
ATOM 4111 C CA . ASP B 1 171 ? 29.07927 73.83538 45.51524 1.000 43.90168 171 ASP B CA 1
ATOM 4112 C C . ASP B 1 171 ? 30.16637 72.76645 45.45516 1.000 42.78059 171 ASP B C 1
ATOM 4113 O O . ASP B 1 171 ? 30.67016 72.44342 44.37429 1.000 46.19214 171 ASP B O 1
ATOM 4118 N N . THR B 1 172 ? 30.51181 72.20185 46.61195 1.000 37.49018 172 THR B N 1
ATOM 4119 C CA . THR B 1 172 ? 31.56026 71.19171 46.71771 1.000 31.52114 172 THR B CA 1
ATOM 4120 C C . THR B 1 172 ? 31.02660 69.85081 47.21120 1.000 28.41517 172 THR B C 1
ATOM 4121 O O . THR B 1 172 ? 31.80317 69.01481 47.68008 1.000 27.16119 172 THR B O 1
ATOM 4125 N N . GLY B 1 173 ? 29.71350 69.63159 47.11815 1.000 30.23333 173 GLY B N 1
ATOM 4126 C CA . GLY B 1 173 ? 29.13464 68.38516 47.59281 1.000 31.25137 173 GLY B CA 1
ATOM 4127 C C . GLY B 1 173 ? 29.52376 67.16234 46.78566 1.000 30.25534 173 GLY B C 1
ATOM 4128 O O . GLY B 1 173 ? 29.62748 66.06315 47.33719 1.000 30.26195 173 GLY B O 1
ATOM 4129 N N . ALA B 1 174 ? 29.72568 67.32167 45.47867 1.000 30.50578 174 ALA B N 1
ATOM 4130 C CA . ALA B 1 174 ? 30.12326 66.20599 44.62744 1.000 31.00909 174 ALA B CA 1
ATOM 4131 C C . ALA B 1 174 ? 31.60768 65.87333 44.73168 1.000 34.42512 174 ALA B C 1
ATOM 4132 O O . ALA B 1 174 ? 32.06536 64.93082 44.07739 1.000 42.28062 174 ALA B O 1
ATOM 4134 N N . ILE B 1 175 ? 32.35989 66.60763 45.54850 1.000 27.86620 175 ILE B N 1
ATOM 4135 C CA . ILE B 1 175 ? 33.78297 66.35269 45.71006 1.000 26.04131 175 ILE B CA 1
ATOM 4136 C C . ILE B 1 175 ? 33.99692 65.06924 46.49663 1.000 26.66500 175 ILE B C 1
ATOM 4137 O O . ILE B 1 175 ? 33.31543 64.81011 47.49857 1.000 31.12607 175 ILE B O 1
ATOM 4142 N N . ALA B 1 176 ? 34.94714 64.25293 46.03888 1.000 26.37358 176 ALA B N 1
ATOM 4143 C CA . ALA B 1 176 ? 35.27484 62.98337 46.67532 1.000 28.82864 176 ALA B CA 1
ATOM 4144 C C . ALA B 1 176 ? 36.78278 62.87676 46.83700 1.000 28.92517 176 ALA B C 1
ATOM 4145 O O . ALA B 1 176 ? 37.53132 63.17613 45.90156 1.000 34.30647 176 ALA B O 1
ATOM 4147 N N . LEU B 1 177 ? 37.22514 62.46529 48.02408 1.000 26.84447 177 LEU B N 1
ATOM 4148 C CA . LEU B 1 177 ? 38.64223 62.23643 48.26502 1.000 26.53384 177 LEU B CA 1
ATOM 4149 C C . LEU B 1 177 ? 39.02856 60.85713 47.74739 1.000 31.06466 177 LEU B C 1
ATOM 4150 O O . LEU B 1 177 ? 38.38737 59.85461 48.08412 1.000 35.01886 177 LEU B O 1
ATOM 4155 N N . LEU B 1 178 ? 40.09079 60.80759 46.93768 1.000 28.86920 178 LEU B N 1
ATOM 4156 C CA . LEU B 1 178 ? 40.50217 59.57247 46.28547 1.000 35.25891 178 LEU B CA 1
ATOM 4157 C C . LEU B 1 178 ? 42.01504 59.38605 46.36448 1.000 43.99518 178 LEU B C 1
ATOM 4158 O O . LEU B 1 178 ? 42.61509 58.74875 45.49247 1.000 54.71619 178 LEU B O 1
ATOM 4163 N N . ASP B 1 179 ? 42.63993 59.93394 47.40508 1.000 38.91822 179 ASP B N 1
ATOM 4164 C CA . ASP B 1 179 ? 44.08866 60.09513 47.48373 1.000 38.87335 179 ASP B CA 1
ATOM 4165 C C . ASP B 1 179 ? 44.89388 58.85618 47.09077 1.000 37.59062 179 ASP B C 1
ATOM 4166 O O . ASP B 1 179 ? 45.51523 58.83153 46.02284 1.000 36.67741 179 ASP B O 1
ATOM 4171 N N . ALA B 1 180 ? 44.88103 57.81885 47.92057 1.000 34.96357 180 ALA B N 1
ATOM 4172 C CA . ALA B 1 180 ? 45.68649 56.64094 47.63218 1.000 31.66698 180 ALA B CA 1
ATOM 4173 C C . ALA B 1 180 ? 44.98042 55.65497 46.71659 1.000 33.98742 180 ALA B C 1
ATOM 4174 O O . ALA B 1 180 ? 45.64931 54.82537 46.08841 1.000 32.79332 180 ALA B O 1
ATOM 4176 N N . ALA B 1 181 ? 43.65476 55.74351 46.60621 1.000 35.03168 181 ALA B N 1
ATOM 4177 C CA . ALA B 1 181 ? 42.88520 54.85757 45.74297 1.000 34.53362 181 ALA B CA 1
ATOM 4178 C C . ALA B 1 181 ? 42.90558 55.27299 44.27586 1.000 32.82350 181 ALA B C 1
ATOM 4179 O O . ALA B 1 181 ? 42.28305 54.59761 43.45247 1.000 36.24311 181 ALA B O 1
ATOM 4181 N N . ALA B 1 182 ? 43.58519 56.35758 43.92410 1.000 28.94145 182 ALA B N 1
ATOM 4182 C CA . ALA B 1 182 ? 43.65426 56.77371 42.53324 1.000 30.34563 182 ALA B CA 1
ATOM 4183 C C . ALA B 1 182 ? 44.63289 55.88361 41.78323 1.000 29.83827 182 ALA B C 1
ATOM 4184 O O . ALA B 1 182 ? 45.65478 55.46275 42.33085 1.000 33.03163 182 ALA B O 1
ATOM 4186 N N . SER B 1 183 ? 44.31000 55.59177 40.52611 1.000 31.43810 183 SER B N 1
ATOM 4187 C CA . SER B 1 183 ? 45.14991 54.77563 39.66815 1.000 32.99813 183 SER B CA 1
ATOM 4188 C C . SER B 1 183 ? 45.49613 55.54301 38.39985 1.000 36.68878 183 SER B C 1
ATOM 4189 O O . SER B 1 183 ? 44.72435 56.40244 37.96134 1.000 41.82331 183 SER B O 1
ATOM 4192 N N . PRO B 1 184 ? 46.64822 55.25999 37.78780 1.000 32.82075 184 PRO B N 1
ATOM 4193 C CA . PRO B 1 184 ? 46.94061 55.87658 36.48455 1.000 29.79133 184 PRO B CA 1
ATOM 4194 C C . PRO B 1 184 ? 45.91010 55.54041 35.42732 1.000 30.38179 184 PRO B C 1
ATOM 4195 O O . PRO B 1 184 ? 45.62443 56.37777 34.56547 1.000 36.34013 184 PRO B O 1
ATOM 4199 N N . GLU B 1 185 ? 45.32064 54.34736 35.48024 1.000 33.78042 185 GLU B N 1
ATOM 4200 C CA . GLU B 1 185 ? 44.29960 53.99448 34.50165 1.000 38.56218 185 GLU B CA 1
ATOM 4201 C C . GLU B 1 185 ? 43.00248 54.74999 34.76267 1.000 37.09723 185 GLU B C 1
ATOM 4202 O O . GLU B 1 185 ? 42.31008 55.14802 33.81934 1.000 39.67451 185 GLU B O 1
ATOM 4208 N N . GLY B 1 186 ? 42.67024 54.98309 36.03328 1.000 30.10873 186 GLY B N 1
ATOM 4209 C CA . GLY B 1 186 ? 41.43253 55.67950 36.34172 1.000 29.74823 186 GLY B CA 1
ATOM 4210 C C . GLY B 1 186 ? 41.49217 57.15591 36.00688 1.000 45.86802 186 GLY B C 1
ATOM 4211 O O . GLY B 1 186 ? 40.52460 57.72696 35.49494 1.000 46.31626 186 GLY B O 1
ATOM 4212 N N . LEU B 1 187 ? 42.62674 57.79517 36.29397 1.000 48.45450 187 LEU B N 1
ATOM 4213 C CA . LEU B 1 187 ? 42.79738 59.20103 35.95420 1.000 25.24560 187 LEU B CA 1
ATOM 4214 C C . LEU B 1 187 ? 42.87373 59.40385 34.44618 1.000 35.12252 187 LEU B C 1
ATOM 4215 O O . LEU B 1 187 ? 42.41247 60.43193 33.93311 1.000 24.34145 187 LEU B O 1
ATOM 4220 N N . ALA B 1 188 ? 43.44469 58.43546 33.72374 1.000 25.92451 188 ALA B N 1
ATOM 4221 C CA . ALA B 1 188 ? 43.48200 58.51650 32.26917 1.000 26.01151 188 ALA B CA 1
ATOM 4222 C C . ALA B 1 188 ? 42.08425 58.48131 31.66882 1.000 26.82126 188 ALA B C 1
ATOM 4223 O O . ALA B 1 188 ? 41.84109 59.10358 30.62894 1.000 33.37487 188 ALA B O 1
ATOM 4225 N N . ALA B 1 189 ? 41.15796 57.75948 32.30232 1.000 28.00447 189 ALA B N 1
ATOM 4226 C CA . ALA B 1 189 ? 39.78502 57.72199 31.81285 1.000 29.01792 189 ALA B CA 1
ATOM 4227 C C . ALA B 1 189 ? 39.11273 59.07978 31.95407 1.000 44.29180 189 ALA B C 1
ATOM 4228 O O . ALA B 1 189 ? 38.31607 59.47868 31.09529 1.000 45.98555 189 ALA B O 1
ATOM 4230 N N . ILE B 1 190 ? 39.40789 59.79869 33.03752 1.000 38.65806 190 ILE B N 1
ATOM 4231 C CA . ILE B 1 190 ? 38.85443 61.13823 33.19881 1.000 34.95938 190 ILE B CA 1
ATOM 4232 C C . ILE B 1 190 ? 39.50673 62.11432 32.22624 1.000 24.68095 190 ILE B C 1
ATOM 4233 O O . ILE B 1 190 ? 38.83075 62.97360 31.64719 1.000 28.09562 190 ILE B O 1
ATOM 4238 N N . TYR B 1 191 ? 40.82889 62.00895 32.03404 1.000 24.00249 191 TYR B N 1
ATOM 4239 C CA . TYR B 1 191 ? 41.50368 62.95069 31.14316 1.000 25.63915 191 TYR B CA 1
ATOM 4240 C C . TYR B 1 191 ? 41.05748 62.79912 29.69383 1.000 28.73796 191 TYR B C 1
ATOM 4241 O O . TYR B 1 191 ? 41.04657 63.78902 28.95465 1.000 32.68038 191 TYR B O 1
ATOM 4250 N N . GLU B 1 192 ? 40.69609 61.58115 29.27072 1.000 25.11834 192 GLU B N 1
ATOM 4251 C CA . GLU B 1 192 ? 40.37400 61.32913 27.86710 1.000 26.02862 192 GLU B CA 1
ATOM 4252 C C . GLU B 1 192 ? 39.27943 62.25591 27.35007 1.000 30.20763 192 GLU B C 1
ATOM 4253 O O . GLU B 1 192 ? 39.26752 62.59980 26.16285 1.000 31.43779 192 GLU B O 1
ATOM 4259 N N . ARG B 1 193 ? 38.38656 62.70934 28.22434 1.000 26.13776 193 ARG B N 1
ATOM 4260 C CA . ARG B 1 193 ? 37.28107 63.57256 27.83568 1.000 32.80086 193 ARG B CA 1
ATOM 4261 C C . ARG B 1 193 ? 37.67944 65.04009 27.71150 1.000 39.04671 193 ARG B C 1
ATOM 4262 O O . ARG B 1 193 ? 36.79578 65.90684 27.72298 1.000 46.33430 193 ARG B O 1
ATOM 4270 N N . ALA B 1 194 ? 38.97306 65.33076 27.57683 1.000 34.73249 194 ALA B N 1
ATOM 4271 C CA . ALA B 1 194 ? 39.44472 66.70638 27.48928 1.000 24.37997 194 ALA B CA 1
ATOM 4272 C C . ALA B 1 194 ? 38.95827 67.35535 26.19972 1.000 23.40621 194 ALA B C 1
ATOM 4273 O O . ALA B 1 194 ? 39.12668 66.79736 25.11166 1.000 29.82275 194 ALA B O 1
ATOM 4275 N N . ALA B 1 195 ? 38.36086 68.54438 26.31833 1.000 23.02057 195 ALA B N 1
ATOM 4276 C CA . ALA B 1 195 ? 37.81457 69.24102 25.16100 1.000 23.62784 195 ALA B CA 1
ATOM 4277 C C . ALA B 1 195 ? 38.31375 70.67106 24.98322 1.000 24.50078 195 ALA B C 1
ATOM 4278 O O . ALA B 1 195 ? 37.89198 71.33716 24.03294 1.000 28.07895 195 ALA B O 1
ATOM 4280 N N . TRP B 1 196 ? 39.19225 71.16177 25.85116 1.000 24.85733 196 TRP B N 1
ATOM 4281 C CA . TRP B 1 196 ? 39.66713 72.53328 25.73902 1.000 23.02941 196 TRP B CA 1
ATOM 4282 C C . TRP B 1 196 ? 40.69014 72.67926 24.61847 1.000 27.25907 196 TRP B C 1
ATOM 4283 O O . TRP B 1 196 ? 41.44554 71.75342 24.31110 1.000 27.39037 196 TRP B O 1
ATOM 4294 N N . THR B 1 197 ? 40.69480 73.85822 23.99625 1.000 31.77282 197 THR B N 1
ATOM 4295 C CA . THR B 1 197 ? 41.58112 74.10949 22.86682 1.000 29.43151 197 THR B CA 1
ATOM 4296 C C . THR B 1 197 ? 43.03587 74.08436 23.32211 1.000 25.42040 197 THR B C 1
ATOM 4297 O O . THR B 1 197 ? 43.41121 74.74899 24.29478 1.000 21.98732 197 THR B O 1
ATOM 4301 N N . GLY B 1 198 ? 43.85620 73.31822 22.60691 1.000 22.14582 198 GLY B N 1
ATOM 4302 C CA . GLY B 1 198 ? 45.23189 73.10898 22.96475 1.000 18.56114 198 GLY B CA 1
ATOM 4303 C C . GLY B 1 198 ? 45.48625 71.80019 23.67794 1.000 23.48530 198 GLY B C 1
ATOM 4304 O O . GLY B 1 198 ? 46.64543 71.37804 23.78033 1.000 18.11420 198 GLY B O 1
ATOM 4305 N N . SER B 1 199 ? 44.43512 71.15022 24.17281 1.000 25.28895 199 SER B N 1
ATOM 4306 C CA . SER B 1 199 ? 44.61204 69.88656 24.87020 1.000 28.26963 199 SER B CA 1
ATOM 4307 C C . SER B 1 199 ? 45.18011 68.84792 23.91373 1.000 32.00804 199 SER B C 1
ATOM 4308 O O . SER B 1 199 ? 44.83542 68.80864 22.72916 1.000 31.39119 199 SER B O 1
ATOM 4311 N N . VAL B 1 200 ? 46.05076 67.99446 24.44345 1.000 32.11551 200 VAL B N 1
ATOM 4312 C CA . VAL B 1 200 ? 46.75479 67.00493 23.64893 1.000 27.63572 200 VAL B CA 1
ATOM 4313 C C . VAL B 1 200 ? 46.53223 65.63216 24.27276 1.000 31.24028 200 VAL B C 1
ATOM 4314 O O . VAL B 1 200 ? 46.20176 65.50423 25.45327 1.000 31.83339 200 VAL B O 1
ATOM 4318 N N . ALA B 1 201 ? 46.70665 64.59825 23.45393 1.000 31.24140 201 ALA B N 1
ATOM 4319 C CA . ALA B 1 201 ? 46.52790 63.22840 23.91325 1.000 26.18553 201 ALA B CA 1
ATOM 4320 C C . ALA B 1 201 ? 47.57251 62.86404 24.96056 1.000 27.97971 201 ALA B C 1
ATOM 4321 O O . ALA B 1 201 ? 48.71643 63.32326 24.90631 1.000 29.90320 201 ALA B O 1
ATOM 4323 N N . ARG B 1 202 ? 47.16206 62.05106 25.93759 1.000 31.76165 202 ARG B N 1
ATOM 4324 C CA . ARG B 1 202 ? 48.06963 61.44878 26.91243 1.000 30.28200 202 ARG B CA 1
ATOM 4325 C C . ARG B 1 202 ? 48.10610 59.94180 26.69478 1.000 31.23073 202 ARG B C 1
ATOM 4326 O O . ARG B 1 202 ? 47.32874 59.19966 27.31552 1.000 33.30834 202 ARG B O 1
ATOM 4334 N N . PRO B 1 203 ? 49.00580 59.43872 25.85236 1.000 30.35743 203 PRO B N 1
ATOM 4335 C CA . PRO B 1 203 ? 49.03727 57.99897 25.54680 1.000 28.72835 203 PRO B CA 1
ATOM 4336 C C . PRO B 1 203 ? 49.43093 57.19879 26.77386 1.000 32.12889 203 PRO B C 1
ATOM 4337 O O . PRO B 1 203 ? 49.83221 57.77731 27.79428 1.000 29.04547 203 PRO B O 1
ATOM 4341 N N . PRO B 1 204 ? 49.31061 55.86750 26.72816 1.000 42.41206 204 PRO B N 1
ATOM 4342 C CA . PRO B 1 204 ? 49.79061 55.05633 27.86030 1.000 31.25234 204 PRO B CA 1
ATOM 4343 C C . PRO B 1 204 ? 51.24976 55.29076 28.21566 1.000 31.35635 204 PRO B C 1
ATOM 4344 O O . PRO B 1 204 ? 51.59688 55.23423 29.40058 1.000 31.42296 204 PRO B O 1
ATOM 4348 N N . GLN B 1 205 ? 52.11820 55.54895 27.23070 1.000 31.56322 205 GLN B N 1
ATOM 4349 C CA . GLN B 1 205 ? 53.52178 55.81848 27.53456 1.000 31.90203 205 GLN B CA 1
ATOM 4350 C C . GLN B 1 205 ? 53.68553 57.07249 28.38306 1.000 42.61693 205 GLN B C 1
ATOM 4351 O O . GLN B 1 205 ? 54.60293 57.14594 29.20852 1.000 42.89357 205 GLN B O 1
ATOM 4357 N N . TRP B 1 206 ? 52.81412 58.06730 28.19302 1.000 29.53311 206 TRP B N 1
ATOM 4358 C CA . TRP B 1 206 ? 52.87176 59.27681 29.00654 1.000 28.60112 206 TRP B CA 1
ATOM 4359 C C . TRP B 1 206 ? 52.50887 58.96998 30.45105 1.000 34.69484 206 TRP B C 1
ATOM 4360 O O . TRP B 1 206 ? 53.08506 59.54730 31.38123 1.000 32.09148 206 TRP B O 1
ATOM 4371 N N . TRP B 1 207 ? 51.52124 58.09509 30.65344 1.000 33.24589 207 TRP B N 1
ATOM 4372 C CA . TRP B 1 207 ? 51.12147 57.71749 32.00387 1.000 31.87498 207 TRP B CA 1
ATOM 4373 C C . TRP B 1 207 ? 52.16397 56.82091 32.65935 1.000 29.89772 207 TRP B C 1
ATOM 4374 O O . TRP B 1 207 ? 52.38041 56.89567 33.87450 1.000 29.92363 207 TRP B O 1
ATOM 4385 N N . ARG B 1 208 ? 52.81429 55.96278 31.87278 1.000 31.12245 208 ARG B N 1
ATOM 4386 C CA . ARG B 1 208 ? 53.90433 55.15456 32.40675 1.000 38.16317 208 ARG B CA 1
ATOM 4387 C C . ARG B 1 208 ? 55.04754 56.03518 32.89829 1.000 34.76828 208 ARG B C 1
ATOM 4388 O O . ARG B 1 208 ? 55.65703 55.75325 33.93810 1.000 33.46020 208 ARG B O 1
ATOM 4396 N N . LEU B 1 209 ? 55.34258 57.11585 32.16916 1.000 31.72484 209 LEU B N 1
ATOM 4397 C CA . LEU B 1 209 ? 56.41295 58.02084 32.57861 1.000 31.85416 209 LEU B CA 1
ATOM 4398 C C . LEU B 1 209 ? 56.08788 58.71948 33.89204 1.000 33.32987 209 LEU B C 1
ATOM 4399 O O . LEU B 1 209 ? 56.96193 58.87547 34.75240 1.000 37.07828 209 LEU B O 1
ATOM 4404 N N . HIS B 1 210 ? 54.83659 59.14105 34.07092 1.000 32.65121 210 HIS B N 1
ATOM 4405 C CA . HIS B 1 210 ? 54.45636 59.80926 35.30868 1.000 31.55701 210 HIS B CA 1
ATOM 4406 C C . HIS B 1 210 ? 54.25175 58.84478 36.46842 1.000 32.77533 210 HIS B C 1
ATOM 4407 O O . HIS B 1 210 ? 54.29664 59.27690 37.62578 1.000 34.75457 210 HIS B O 1
ATOM 4414 N N . GLU B 1 211 ? 54.03812 57.55519 36.19106 1.000 32.89489 211 GLU B N 1
ATOM 4415 C CA . GLU B 1 211 ? 54.12769 56.56162 37.25452 1.000 37.94407 211 GLU B CA 1
ATOM 4416 C C . GLU B 1 211 ? 55.52304 56.55908 37.86131 1.000 40.19823 211 GLU B C 1
ATOM 4417 O O . GLU B 1 211 ? 55.68319 56.40581 39.07987 1.000 36.35801 211 GLU B O 1
ATOM 4423 N N . LEU B 1 212 ? 56.54742 56.73621 37.02075 1.000 42.88346 212 LEU B N 1
ATOM 4424 C CA . LEU B 1 212 ? 57.91881 56.74334 37.51397 1.000 43.89097 212 LEU B CA 1
ATOM 4425 C C . LEU B 1 212 ? 58.22143 58.01421 38.29747 1.000 47.64502 212 LEU B C 1
ATOM 4426 O O . LEU B 1 212 ? 58.88148 57.96363 39.34132 1.000 54.18549 212 LEU B O 1
ATOM 4431 N N . PHE B 1 213 ? 57.75387 59.16395 37.80900 1.000 44.10241 213 PHE B N 1
ATOM 4432 C CA . PHE B 1 213 ? 57.98703 60.41210 38.52575 1.000 43.24136 213 PHE B CA 1
ATOM 4433 C C . PHE B 1 213 ? 57.34065 60.38902 39.90620 1.000 42.93671 213 PHE B C 1
ATOM 4434 O O . PHE B 1 213 ? 57.92082 60.88981 40.87614 1.000 43.47738 213 PHE B O 1
ATOM 4442 N N . ASP B 1 214 ? 56.14189 59.80866 40.01914 1.000 42.10214 214 ASP B N 1
ATOM 4443 C CA . ASP B 1 214 ? 55.49854 59.71584 41.32794 1.000 42.50128 214 ASP B CA 1
ATOM 4444 C C . ASP B 1 214 ? 56.26487 58.77793 42.25809 1.000 44.98035 214 ASP B C 1
ATOM 4445 O O . ASP B 1 214 ? 56.33147 59.01396 43.46972 1.000 46.45265 214 ASP B O 1
ATOM 4450 N N . ALA B 1 215 ? 56.85065 57.70863 41.71285 1.000 45.89543 215 ALA B N 1
ATOM 4451 C CA . ALA B 1 215 ? 57.60424 56.77768 42.54859 1.000 46.01784 215 ALA B CA 1
ATOM 4452 C C . ALA B 1 215 ? 58.90489 57.39071 43.05214 1.000 48.26910 215 ALA B C 1
ATOM 4453 O O . ALA B 1 215 ? 59.36882 57.04177 44.14372 1.000 47.49392 215 ALA B O 1
ATOM 4455 N N . ALA B 1 216 ? 59.51011 58.29232 42.27231 1.000 50.36666 216 ALA B N 1
ATOM 4456 C CA . ALA B 1 216 ? 60.76673 58.90924 42.68614 1.000 49.67358 216 ALA B CA 1
ATOM 4457 C C . ALA B 1 216 ? 60.55608 59.92123 43.80258 1.000 50.65332 216 ALA B C 1
ATOM 4458 O O . ALA B 1 216 ? 61.44446 60.10940 44.64270 1.000 53.51183 216 ALA B O 1
ATOM 4460 N N . ASP B 1 217 ? 59.39644 60.57636 43.82781 1.000 47.40525 217 ASP B N 1
ATOM 4461 C CA . ASP B 1 217 ? 59.09955 61.57791 44.84172 1.000 44.90577 217 ASP B CA 1
ATOM 4462 C C . ASP B 1 217 ? 58.54468 60.89408 46.08347 1.000 44.90983 217 ASP B C 1
ATOM 4463 O O . ASP B 1 217 ? 57.50791 60.22238 45.99545 1.000 43.47905 217 ASP B O 1
ATOM 4468 N N . PRO B 1 218 ? 59.18819 61.03112 47.24543 1.000 48.55408 218 PRO B N 1
ATOM 4469 C CA . PRO B 1 218 ? 58.63103 60.41286 48.45692 1.000 49.05086 218 PRO B CA 1
ATOM 4470 C C . PRO B 1 218 ? 57.31419 61.02772 48.90136 1.000 48.64850 218 PRO B C 1
ATOM 4471 O O . PRO B 1 218 ? 56.51437 60.33871 49.54693 1.000 50.98404 218 PRO B O 1
ATOM 4475 N N . VAL B 1 219 ? 57.05988 62.29436 48.57772 1.000 45.53723 219 VAL B N 1
ATOM 4476 C CA . VAL B 1 219 ? 55.79701 62.94061 48.92883 1.000 41.01675 219 VAL B CA 1
ATOM 4477 C C . VAL B 1 219 ? 54.74101 62.49649 47.92166 1.000 38.70413 219 VAL B C 1
ATOM 4478 O O . VAL B 1 219 ? 54.82900 62.81218 46.73411 1.000 39.65923 219 VAL B O 1
ATOM 4482 N N . LYS B 1 220 ? 53.75416 61.76054 48.38973 1.000 36.55773 220 LYS B N 1
ATOM 4483 C CA . LYS B 1 220 ? 52.74156 61.28522 47.46222 1.000 36.83617 220 LYS B CA 1
ATOM 4484 C C . LYS B 1 220 ? 51.64184 62.32724 47.29116 1.000 28.84989 220 LYS B C 1
ATOM 4485 O O . LYS B 1 220 ? 51.31425 63.05189 48.23441 1.000 31.32650 220 LYS B O 1
ATOM 4491 N N . PRO B 1 221 ? 51.05242 62.42508 46.10201 1.000 25.42132 221 PRO B N 1
ATOM 4492 C CA . PRO B 1 221 ? 50.07280 63.48199 45.84375 1.000 26.97249 221 PRO B CA 1
ATOM 4493 C C . PRO B 1 221 ? 48.66099 63.10063 46.25384 1.000 24.10383 221 PRO B C 1
ATOM 4494 O O . PRO B 1 221 ? 48.23577 61.94871 46.16348 1.000 24.14399 221 PRO B O 1
ATOM 4498 N N . TYR B 1 222 ? 47.93153 64.10742 46.71674 1.000 22.77195 222 TYR B N 1
ATOM 4499 C CA . TYR B 1 222 ? 46.50719 63.95628 46.94923 1.000 22.34609 222 TYR B CA 1
ATOM 4500 C C . TYR B 1 222 ? 45.77641 64.04343 45.61956 1.000 22.11514 222 TYR B C 1
ATOM 4501 O O . TYR B 1 222 ? 46.16987 64.80042 44.73046 1.000 21.89897 222 TYR B O 1
ATOM 4510 N N . VAL B 1 223 ? 44.72404 63.24657 45.47262 1.000 22.36914 223 VAL B N 1
ATOM 4511 C CA . VAL B 1 223 ? 43.91224 63.24226 44.26337 1.000 25.37623 223 VAL B CA 1
ATOM 4512 C C . VAL B 1 223 ? 42.46179 63.40891 44.68451 1.000 26.39898 223 VAL B C 1
ATOM 4513 O O . VAL B 1 223 ? 41.89320 62.52345 45.33452 1.000 30.25591 223 VAL B O 1
ATOM 4517 N N . VAL B 1 224 ? 41.86517 64.53841 44.32392 1.000 29.14350 224 VAL B N 1
ATOM 4518 C CA . VAL B 1 224 ? 40.47067 64.83333 44.62261 1.000 28.84015 224 VAL B CA 1
ATOM 4519 C C . VAL B 1 224 ? 39.69706 64.85748 43.31418 1.000 28.17149 224 VAL B C 1
ATOM 4520 O O . VAL B 1 224 ? 40.14704 65.45972 42.33202 1.000 26.25965 224 VAL B O 1
ATOM 4524 N N . THR B 1 225 ? 38.53607 64.20624 43.30025 1.000 27.50570 225 THR B N 1
ATOM 4525 C CA . THR B 1 225 ? 37.77261 64.01124 42.07837 1.000 29.10077 225 THR B CA 1
ATOM 4526 C C . THR B 1 225 ? 36.41636 64.70328 42.15234 1.000 30.05256 225 THR B C 1
ATOM 4527 O O . THR B 1 225 ? 35.90640 65.03066 43.22848 1.000 30.01732 225 THR B O 1
ATOM 4531 N N . HIS B 1 226 ? 35.85951 64.93286 40.97309 1.000 28.32815 226 HIS B N 1
ATOM 4532 C CA . HIS B 1 226 ? 34.51488 65.43245 40.73995 1.000 27.58705 226 HIS B CA 1
ATOM 4533 C C . HIS B 1 226 ? 33.93632 64.58840 39.62475 1.000 28.07385 226 HIS B C 1
ATOM 4534 O O . HIS B 1 226 ? 34.68555 63.98246 38.84357 1.000 27.83849 226 HIS B O 1
ATOM 4541 N N . PRO B 1 227 ? 32.60659 64.47549 39.53381 1.000 29.59109 227 PRO B N 1
ATOM 4542 C CA . PRO B 1 227 ? 32.00712 63.72655 38.42095 1.000 31.59880 227 PRO B CA 1
ATOM 4543 C C . PRO B 1 227 ? 32.51647 64.12222 37.03751 1.000 32.73273 227 PRO B C 1
ATOM 4544 O O . PRO B 1 227 ? 32.46226 63.31039 36.10765 1.000 31.75359 227 PRO B O 1
ATOM 4548 N N . ASP B 1 228 ? 33.04564 65.34224 36.88883 1.000 33.68232 228 ASP B N 1
ATOM 4549 C CA . ASP B 1 228 ? 33.52781 65.82114 35.59686 1.000 33.26600 228 ASP B CA 1
ATOM 4550 C C . ASP B 1 228 ? 34.96078 66.33488 35.66539 1.000 31.68937 228 ASP B C 1
ATOM 4551 O O . ASP B 1 228 ? 35.33461 67.22316 34.89613 1.000 33.66152 228 ASP B O 1
ATOM 4556 N N . GLY B 1 229 ? 35.78029 65.78877 36.55534 1.000 29.73873 229 GLY B N 1
ATOM 4557 C CA . GLY B 1 229 ? 37.17206 66.19184 36.59900 1.000 27.59224 229 GLY B CA 1
ATOM 4558 C C . GLY B 1 229 ? 37.86053 65.71020 37.85693 1.000 27.43582 229 GLY B C 1
ATOM 4559 O O . GLY B 1 229 ? 37.27298 65.02799 38.69903 1.000 34.96806 229 GLY B O 1
ATOM 4560 N N . TYR B 1 230 ? 39.13220 66.08958 37.96963 1.000 29.83374 230 TYR B N 1
ATOM 4561 C CA . TYR B 1 230 ? 39.93289 65.73811 39.13323 1.000 30.13113 230 TYR B CA 1
ATOM 4562 C C . TYR B 1 230 ? 41.00261 66.79974 39.34142 1.000 29.38259 230 TYR B C 1
ATOM 4563 O O . TYR B 1 230 ? 41.20601 67.67933 38.50279 1.000 23.62647 230 TYR B O 1
ATOM 4572 N N . VAL B 1 231 ? 41.69648 66.69899 40.47304 1.000 31.60947 231 VAL B N 1
ATOM 4573 C CA . VAL B 1 231 ? 42.79509 67.60515 40.80090 1.000 31.01275 231 VAL B CA 1
ATOM 4574 C C . VAL B 1 231 ? 43.81232 66.86685 41.66575 1.000 34.46363 231 VAL B C 1
ATOM 4575 O O . VAL B 1 231 ? 43.45287 66.21272 42.65086 1.000 30.00439 231 VAL B O 1
ATOM 4579 N N . ARG B 1 232 ? 45.08482 66.97318 41.28760 1.000 38.57737 232 ARG B N 1
ATOM 4580 C CA . ARG B 1 232 ? 46.20395 66.41316 42.03484 1.000 31.78183 232 ARG B CA 1
ATOM 4581 C C . ARG B 1 232 ? 46.96899 67.54782 42.69783 1.000 29.11418 232 ARG B C 1
ATOM 4582 O O . ARG B 1 232 ? 47.29779 68.54369 42.04231 1.000 22.82678 232 ARG B O 1
ATOM 4590 N N . TYR B 1 233 ? 47.26615 67.39168 43.98677 1.000 31.41904 233 TYR B N 1
ATOM 4591 C CA . TYR B 1 233 ? 48.06289 68.38537 44.69262 1.000 30.44806 233 TYR B CA 1
ATOM 4592 C C . TYR B 1 233 ? 48.94264 67.72280 45.74332 1.000 27.34334 233 TYR B C 1
ATOM 4593 O O . TYR B 1 233 ? 48.58125 66.70416 46.33887 1.000 23.66910 233 TYR B O 1
ATOM 4602 N N . ARG B 1 234 ? 50.09375 68.34217 45.97937 1.000 23.52965 234 ARG B N 1
ATOM 4603 C CA . ARG B 1 234 ? 51.13163 67.83144 46.85193 1.000 25.14891 234 ARG B CA 1
ATOM 4604 C C . ARG B 1 234 ? 51.57884 68.92549 47.81060 1.000 24.68654 234 ARG B C 1
ATOM 4605 O O . ARG B 1 234 ? 51.77930 70.07431 47.39636 1.000 26.56665 234 ARG B O 1
ATOM 4613 N N . PRO B 1 235 ? 51.74726 68.60519 49.09280 1.000 25.12477 235 PRO B N 1
ATOM 4614 C CA . PRO B 1 235 ? 52.26228 69.60333 50.03684 1.000 29.34538 235 PRO B CA 1
ATOM 4615 C C . PRO B 1 235 ? 53.76121 69.79721 49.86001 1.000 27.89443 235 PRO B C 1
ATOM 4616 O O . PRO B 1 235 ? 54.50545 68.84881 49.59117 1.000 26.10980 235 PRO B O 1
ATOM 4620 N N . GLN B 1 236 ? 54.20945 71.03646 50.04208 1.000 26.47419 236 GLN B N 1
ATOM 4621 C CA . GLN B 1 236 ? 55.63133 71.32605 49.93260 1.000 29.26868 236 GLN B CA 1
ATOM 4622 C C . GLN B 1 236 ? 56.28087 71.16993 51.30946 1.000 32.58301 236 GLN B C 1
ATOM 4623 O O . GLN B 1 236 ? 55.67882 70.59585 52.21772 1.000 37.45190 236 GLN B O 1
ATOM 4629 N N . ASP B 1 237 ? 57.47139 71.74562 51.48622 1.000 30.27369 237 ASP B N 1
ATOM 4630 C CA . ASP B 1 237 ? 58.39224 71.53668 52.60293 1.000 31.63051 237 ASP B CA 1
ATOM 4631 C C . ASP B 1 237 ? 57.78435 70.88856 53.84563 1.000 31.52215 237 ASP B C 1
ATOM 4632 O O . ASP B 1 237 ? 57.57905 71.55357 54.86715 1.000 36.47733 237 ASP B O 1
ATOM 4637 N N . THR B 1 238 ? 57.51238 69.57812 53.76409 1.000 30.68435 238 THR B N 1
ATOM 4638 C CA . THR B 1 238 ? 56.80950 68.88445 54.84184 1.000 32.28433 238 THR B CA 1
ATOM 4639 C C . THR B 1 238 ? 57.64534 68.78523 56.11119 1.000 34.73482 238 THR B C 1
ATOM 4640 O O . THR B 1 238 ? 57.08594 68.71676 57.21124 1.000 34.71945 238 THR B O 1
ATOM 4644 N N . ALA B 1 239 ? 58.97376 68.76064 55.98751 1.000 36.38072 239 ALA B N 1
ATOM 4645 C CA . ALA B 1 239 ? 59.81733 68.70004 57.17497 1.000 35.46774 239 ALA B CA 1
ATOM 4646 C C . ALA B 1 239 ? 59.65235 69.93974 58.03748 1.000 36.88482 239 ALA B C 1
ATOM 4647 O O . ALA B 1 239 ? 59.90880 69.88376 59.24486 1.000 38.72874 239 ALA B O 1
ATOM 4649 N N . GLU B 1 240 ? 59.23546 71.05290 57.44001 1.000 36.50734 240 GLU B N 1
ATOM 4650 C CA . GLU B 1 240 ? 58.99200 72.30963 58.13133 1.000 42.73428 240 GLU B CA 1
ATOM 4651 C C . GLU B 1 240 ? 57.54597 72.74456 57.93684 1.000 43.91367 240 GLU B C 1
ATOM 4652 O O . GLU B 1 240 ? 57.26101 73.91038 57.66647 1.000 52.88041 240 GLU B O 1
ATOM 4658 N N . TRP B 1 241 ? 56.61111 71.80200 58.05694 1.000 41.67711 241 TRP B N 1
ATOM 4659 C CA . TRP B 1 241 ? 55.20644 72.11367 57.80572 1.000 40.96439 241 TRP B CA 1
ATOM 4660 C C . TRP B 1 241 ? 54.65201 73.03153 58.88793 1.000 45.99442 241 TRP B C 1
ATOM 4661 O O . TRP B 1 241 ? 53.97859 74.02390 58.58852 1.000 51.03952 241 TRP B O 1
ATOM 4672 N N . PHE B 1 242 ? 54.90017 72.70154 60.15185 1.000 46.87696 242 PHE B N 1
ATOM 4673 C CA . PHE B 1 242 ? 54.43145 73.49943 61.28263 1.000 52.20613 242 PHE B CA 1
ATOM 4674 C C . PHE B 1 242 ? 55.25842 74.76649 61.52276 1.000 56.09678 242 PHE B C 1
ATOM 4675 O O . PHE B 1 242 ? 55.10859 75.39990 62.57168 1.000 50.07805 242 PHE B O 1
ATOM 4683 N N . SER B 1 243 ? 56.15240 75.11324 60.59723 1.000 57.03552 243 SER B N 1
ATOM 4684 C CA . SER B 1 243 ? 56.99329 76.30353 60.67618 1.000 62.26720 243 SER B CA 1
ATOM 4685 C C . SER B 1 243 ? 56.16387 77.57949 60.77886 1.000 65.46698 243 SER B C 1
ATOM 4686 O O . SER B 1 243 ? 54.94586 77.54943 60.57219 1.000 66.38496 243 SER B O 1
ATOM 4689 N N . SER B 1 244 ? 56.82849 78.68502 61.14204 1.000 68.96778 244 SER B N 1
ATOM 4690 C CA . SER B 1 244 ? 56.20432 80.00093 61.29722 1.000 75.07038 244 SER B CA 1
ATOM 4691 C C . SER B 1 244 ? 54.97988 80.22511 60.40931 1.000 71.96289 244 SER B C 1
ATOM 4692 O O . SER B 1 244 ? 53.88748 80.50779 60.91444 1.000 81.24209 244 SER B O 1
ATOM 4695 N N . SER B 1 245 ? 55.13465 80.10353 59.09174 1.000 59.24183 245 SER B N 1
ATOM 4696 C CA . SER B 1 245 ? 54.00736 80.27682 58.17202 1.000 58.34860 245 SER B CA 1
ATOM 4697 C C . SER B 1 245 ? 54.41868 79.81792 56.77381 1.000 55.47311 245 SER B C 1
ATOM 4698 O O . SER B 1 245 ? 55.48988 79.22808 56.58181 1.000 56.94007 245 SER B O 1
ATOM 4701 N N . ALA B 1 246 ? 53.53374 80.08141 55.80118 1.000 48.70219 246 ALA B N 1
ATOM 4702 C CA . ALA B 1 246 ? 53.71288 79.74270 54.38308 1.000 42.47164 246 ALA B CA 1
ATOM 4703 C C . ALA B 1 246 ? 53.64128 78.23921 54.08155 1.000 38.54859 246 ALA B C 1
ATOM 4704 O O . ALA B 1 246 ? 54.47582 77.69888 53.35450 1.000 37.08541 246 ALA B O 1
ATOM 4706 N N . ARG B 1 247 ? 52.63488 77.56170 54.63641 1.000 37.57808 247 ARG B N 1
ATOM 4707 C CA . ARG B 1 247 ? 52.37024 76.18639 54.22259 1.000 34.55468 247 ARG B CA 1
ATOM 4708 C C . ARG B 1 247 ? 51.81373 76.19958 52.80469 1.000 34.71576 247 ARG B C 1
ATOM 4709 O O . ARG B 1 247 ? 50.70636 76.69835 52.57509 1.000 32.70005 247 ARG B O 1
ATOM 4717 N N . THR B 1 248 ? 52.55188 75.63070 51.85683 1.000 32.12508 248 THR B N 1
ATOM 4718 C CA . THR B 1 248 ? 52.17399 75.70460 50.45290 1.000 31.84857 248 THR B CA 1
ATOM 4719 C C . THR B 1 248 ? 51.87235 74.31433 49.90893 1.000 30.57918 248 THR B C 1
ATOM 4720 O O . THR B 1 248 ? 52.55231 73.33861 50.24272 1.000 30.31797 248 THR B O 1
ATOM 4724 N N . ILE B 1 249 ? 50.84347 74.22986 49.07421 1.000 31.81224 249 ILE B N 1
ATOM 4725 C CA . ILE B 1 249 ? 50.58143 73.03484 48.29028 1.000 31.10679 249 ILE B CA 1
ATOM 4726 C C . ILE B 1 249 ? 50.82762 73.38099 46.82805 1.000 31.45295 249 ILE B C 1
ATOM 4727 O O . ILE B 1 249 ? 50.78074 74.54603 46.41994 1.000 37.05017 249 ILE B O 1
ATOM 4732 N N . SER B 1 250 ? 51.10040 72.35233 46.03038 1.000 26.21794 250 SER B N 1
ATOM 4733 C CA . SER B 1 250 ? 51.39561 72.52733 44.61400 1.000 24.25650 250 SER B CA 1
ATOM 4734 C C . SER B 1 250 ? 50.44146 71.66253 43.80934 1.000 24.73762 250 SER B C 1
ATOM 4735 O O . SER B 1 250 ? 50.39331 70.44314 44.00060 1.000 30.55726 250 SER B O 1
ATOM 4738 N N . VAL B 1 251 ? 49.68767 72.28873 42.91535 1.000 23.98502 251 VAL B N 1
ATOM 4739 C CA . VAL B 1 251 ? 48.75307 71.58705 42.04602 1.000 26.11923 251 VAL B CA 1
ATOM 4740 C C . VAL B 1 251 ? 49.45421 71.35221 40.71274 1.000 27.74363 251 VAL B C 1
ATOM 4741 O O . VAL B 1 251 ? 49.73064 72.29811 39.96376 1.000 30.49264 251 VAL B O 1
ATOM 4745 N N . ASP B 1 252 ? 49.73926 70.08801 40.40787 1.000 24.31721 252 ASP B N 1
ATOM 4746 C CA . ASP B 1 252 ? 50.39824 69.75462 39.15450 1.000 30.28494 252 ASP B CA 1
ATOM 4747 C C . ASP B 1 252 ? 49.42273 69.41309 38.03750 1.000 33.86079 252 ASP B C 1
ATOM 4748 O O . ASP B 1 252 ? 49.81630 69.43849 36.86633 1.000 39.69912 252 ASP B O 1
ATOM 4753 N N . ASP B 1 253 ? 48.16825 69.10555 38.36273 1.000 25.05803 253 ASP B N 1
ATOM 4754 C CA . ASP B 1 253 ? 47.18197 68.75985 37.34447 1.000 25.53439 253 ASP B CA 1
ATOM 4755 C C . ASP B 1 253 ? 45.80119 69.17078 37.83541 1.000 27.35662 253 ASP B C 1
ATOM 4756 O O . ASP B 1 253 ? 45.37139 68.74597 38.91438 1.000 27.88999 253 ASP B O 1
ATOM 4761 N N . LEU B 1 254 ? 45.11183 69.99812 37.04898 1.000 27.84300 254 LEU B N 1
ATOM 4762 C CA . LEU B 1 254 ? 43.72691 70.38198 37.31950 1.000 27.68833 254 LEU B CA 1
ATOM 4763 C C . LEU B 1 254 ? 42.96194 70.15442 36.02118 1.000 28.48629 254 LEU B C 1
ATOM 4764 O O . LEU B 1 254 ? 43.05501 70.96008 35.08922 1.000 28.84477 254 LEU B O 1
ATOM 4769 N N . VAL B 1 255 ? 42.19243 69.07325 35.97215 1.000 28.00096 255 VAL B N 1
ATOM 4770 C CA . VAL B 1 255 ? 41.39876 68.71246 34.80433 1.000 28.70461 255 VAL B CA 1
ATOM 4771 C C . VAL B 1 255 ? 39.93225 68.94601 35.14417 1.000 29.47886 255 VAL B C 1
ATOM 4772 O O . VAL B 1 255 ? 39.41026 68.36787 36.10470 1.000 37.98285 255 VAL B O 1
ATOM 4776 N N . ALA B 1 256 ? 39.26973 69.79963 34.36640 1.000 26.43468 256 ALA B N 1
ATOM 4777 C CA . ALA B 1 256 ? 37.86907 70.13752 34.60031 1.000 28.11479 256 ALA B CA 1
ATOM 4778 C C . ALA B 1 256 ? 37.16172 70.24291 33.26073 1.000 27.59918 256 ALA B C 1
ATOM 4779 O O . ALA B 1 256 ? 37.47414 71.13171 32.46184 1.000 31.26220 256 ALA B O 1
ATOM 4781 N N . HIS B 1 257 ? 36.20676 69.34755 33.02340 1.000 26.73863 257 HIS B N 1
ATOM 4782 C CA . HIS B 1 257 ? 35.47188 69.29736 31.76761 1.000 28.20711 257 HIS B CA 1
ATOM 4783 C C . HIS B 1 257 ? 34.17555 70.09232 31.80746 1.000 30.07816 257 HIS B C 1
ATOM 4784 O O . HIS B 1 257 ? 33.40674 70.05155 30.83988 1.000 29.15645 257 HIS B O 1
ATOM 4791 N N . SER B 1 258 ? 33.93217 70.83361 32.88445 1.000 31.66276 258 SER B N 1
ATOM 4792 C CA . SER B 1 258 ? 32.68315 71.55359 33.05685 1.000 28.74021 258 SER B CA 1
ATOM 4793 C C . SER B 1 258 ? 32.94411 72.78502 33.90778 1.000 28.00385 258 SER B C 1
ATOM 4794 O O . SER B 1 258 ? 33.88923 72.81316 34.69995 1.000 26.48700 258 SER B O 1
ATOM 4797 N N . ASP B 1 259 ? 32.12382 73.82353 33.71081 1.000 31.70017 259 ASP B N 1
ATOM 4798 C CA . ASP B 1 259 ? 32.22720 74.99240 34.57976 1.000 28.27719 259 ASP B CA 1
ATOM 4799 C C . ASP B 1 259 ? 31.93967 74.62373 36.02850 1.000 29.44638 259 ASP B C 1
ATOM 4800 O O . ASP B 1 259 ? 32.65227 75.06145 36.93821 1.000 26.89085 259 ASP B O 1
ATOM 4805 N N . GLU B 1 260 ? 30.92374 73.78510 36.26192 1.000 33.04876 260 GLU B N 1
ATOM 4806 C CA . GLU B 1 260 ? 30.61485 73.38679 37.63144 1.000 32.11444 260 GLU B CA 1
ATOM 4807 C C . GLU B 1 260 ? 31.74547 72.56050 38.23356 1.000 28.90510 260 GLU B C 1
ATOM 4808 O O . GLU B 1 260 ? 32.10916 72.75508 39.39851 1.000 36.33527 260 GLU B O 1
ATOM 4814 N N . ALA B 1 261 ? 32.33898 71.66111 37.44699 1.000 28.97643 261 ALA B N 1
ATOM 4815 C CA . ALA B 1 261 ? 33.47534 70.89188 37.94226 1.000 27.40098 261 ALA B CA 1
ATOM 4816 C C . ALA B 1 261 ? 34.65584 71.80421 38.25415 1.000 34.05941 261 ALA B C 1
ATOM 4817 O O . ALA B 1 261 ? 35.36792 71.59959 39.24507 1.000 22.95062 261 ALA B O 1
ATOM 4819 N N . TYR B 1 262 ? 34.87059 72.82368 37.41922 1.000 27.62468 262 TYR B N 1
ATOM 4820 C CA . TYR B 1 262 ? 35.97543 73.75055 37.63201 1.000 20.89093 262 TYR B CA 1
ATOM 4821 C C . TYR B 1 262 ? 35.83910 74.47633 38.96122 1.000 20.50928 262 TYR B C 1
ATOM 4822 O O . TYR B 1 262 ? 36.80574 74.58411 39.72452 1.000 20.33895 262 TYR B O 1
ATOM 4831 N N . ARG B 1 263 ? 34.65008 75.01337 39.23905 1.000 22.23572 263 ARG B N 1
ATOM 4832 C CA . ARG B 1 263 ? 34.44773 75.75227 40.48012 1.000 24.43953 263 ARG B CA 1
ATOM 4833 C C . ARG B 1 263 ? 34.55362 74.83879 41.69776 1.000 27.50517 263 ARG B C 1
ATOM 4834 O O . ARG B 1 263 ? 35.17134 75.20877 42.70335 1.000 25.61516 263 ARG B O 1
ATOM 4842 N N . ALA B 1 264 ? 33.99142 73.62919 41.61502 1.000 28.39887 264 ALA B N 1
ATOM 4843 C CA . ALA B 1 264 ? 34.03574 72.71696 42.75428 1.000 24.73242 264 ALA B CA 1
ATOM 4844 C C . ALA B 1 264 ? 35.46429 72.31108 43.08805 1.000 25.58219 264 ALA B C 1
ATOM 4845 O O . ALA B 1 264 ? 35.84278 72.25632 44.26433 1.000 29.22185 264 ALA B O 1
ATOM 4847 N N . LEU B 1 265 ? 36.27409 72.01752 42.06932 1.000 26.74938 265 LEU B N 1
ATOM 4848 C CA . LEU B 1 265 ? 37.64706 71.59950 42.33094 1.000 24.30257 265 LEU B CA 1
ATOM 4849 C C . LEU B 1 265 ? 38.46255 72.74318 42.91555 1.000 18.83697 265 LEU B C 1
ATOM 4850 O O . LEU B 1 265 ? 39.18230 72.56213 43.90318 1.000 18.02401 265 LEU B O 1
ATOM 4855 N N . VAL B 1 266 ? 38.36235 73.93193 42.32016 1.000 19.90099 266 VAL B N 1
ATOM 4856 C CA . VAL B 1 266 ? 39.04834 75.09286 42.88152 1.000 20.20141 266 VAL B CA 1
ATOM 4857 C C . VAL B 1 266 ? 38.46998 75.44928 44.24811 1.000 19.56872 266 VAL B C 1
ATOM 4858 O O . VAL B 1 266 ? 39.20843 75.78934 45.18216 1.000 16.99179 266 VAL B O 1
ATOM 4862 N N . GLY B 1 267 ? 37.14357 75.36910 44.39081 1.000 21.85068 267 GLY B N 1
ATOM 4863 C CA . GLY B 1 267 ? 36.53430 75.60969 45.68770 1.000 26.36479 267 GLY B CA 1
ATOM 4864 C C . GLY B 1 267 ? 37.01825 74.64566 46.75320 1.000 28.19961 267 GLY B C 1
ATOM 4865 O O . GLY B 1 267 ? 37.15693 75.02066 47.92175 1.000 29.25705 267 GLY B O 1
ATOM 4866 N N . HIS B 1 268 ? 37.29017 73.39745 46.37099 1.000 25.23211 268 HIS B N 1
ATOM 4867 C CA . HIS B 1 268 ? 37.88825 72.46502 47.31746 1.000 26.99154 268 HIS B CA 1
ATOM 4868 C C . HIS B 1 268 ? 39.24396 72.96980 47.79971 1.000 25.49128 268 HIS B C 1
ATOM 4869 O O . HIS B 1 268 ? 39.56753 72.85932 48.98828 1.000 29.43440 268 HIS B O 1
ATOM 4876 N N . LEU B 1 269 ? 40.05841 73.51156 46.88619 1.000 22.74802 269 LEU B N 1
ATOM 4877 C CA . LEU B 1 269 ? 41.36189 74.04505 47.27755 1.000 19.70828 269 LEU B CA 1
ATOM 4878 C C . LEU B 1 269 ? 41.22425 75.26691 48.17755 1.000 18.03396 269 LEU B C 1
ATOM 4879 O O . LEU B 1 269 ? 41.93383 75.38253 49.18219 1.000 16.19900 269 LEU B O 1
ATOM 4884 N N . LEU B 1 270 ? 40.30751 76.18025 47.84549 1.000 17.73345 270 LEU B N 1
ATOM 4885 C CA . LEU B 1 270 ? 40.14832 77.39953 48.63132 1.000 23.92004 270 LEU B CA 1
ATOM 4886 C C . LEU B 1 270 ? 39.65604 77.12196 50.05183 1.000 29.46073 270 LEU B C 1
ATOM 4887 O O . LEU B 1 270 ? 39.80160 77.98662 50.92371 1.000 29.22489 270 LEU B O 1
ATOM 4892 N N . ASP B 1 271 ? 39.07931 75.94380 50.30300 1.000 32.33619 271 ASP B N 1
ATOM 4893 C CA . ASP B 1 271 ? 38.52003 75.58662 51.60406 1.000 34.15705 271 ASP B CA 1
ATOM 4894 C C . ASP B 1 271 ? 39.36574 74.57472 52.37233 1.000 34.38638 271 ASP B C 1
ATOM 4895 O O . ASP B 1 271 ? 38.93192 74.09605 53.42455 1.000 35.20605 271 ASP B O 1
ATOM 4900 N N . LEU B 1 272 ? 40.55852 74.24087 51.88659 1.000 33.38981 272 LEU B N 1
ATOM 4901 C CA . LEU B 1 272 ? 41.39624 73.24957 52.55249 1.000 26.26880 272 LEU B CA 1
ATOM 4902 C C . LEU B 1 272 ? 42.03940 73.85120 53.79361 1.000 22.36651 272 LEU B C 1
ATOM 4903 O O . LEU B 1 272 ? 42.80157 74.81931 53.69885 1.000 22.05072 272 LEU B O 1
ATOM 4908 N N . ASP B 1 273 ? 41.74095 73.27717 54.95392 1.000 22.27391 273 ASP B N 1
ATOM 4909 C CA . ASP B 1 273 ? 42.25657 73.82475 56.19827 1.000 25.58084 273 ASP B CA 1
ATOM 4910 C C . ASP B 1 273 ? 43.74003 73.50230 56.32872 1.000 29.86339 273 ASP B C 1
ATOM 4911 O O . ASP B 1 273 ? 44.21912 72.47567 55.84346 1.000 35.25117 273 ASP B O 1
ATOM 4916 N N . LEU B 1 274 ? 44.46664 74.40604 56.97743 1.000 28.51983 274 LEU B N 1
ATOM 4917 C CA . LEU B 1 274 ? 45.90222 74.39123 57.22371 1.000 27.21608 274 LEU B CA 1
ATOM 4918 C C . LEU B 1 274 ? 46.72483 74.86868 56.03328 1.000 33.13747 274 LEU B C 1
ATOM 4919 O O . LEU B 1 274 ? 47.93397 75.02372 56.17669 1.000 45.81628 274 LEU B O 1
ATOM 4924 N N . VAL B 1 275 ? 46.12922 75.11091 54.86926 1.000 27.58170 275 VAL B N 1
ATOM 4925 C CA . VAL B 1 275 ? 46.88339 75.55893 53.70269 1.000 25.35692 275 VAL B CA 1
ATOM 4926 C C . VAL B 1 275 ? 46.92070 77.07954 53.70637 1.000 26.81803 275 VAL B C 1
ATOM 4927 O O . VAL B 1 275 ? 45.87853 77.73498 53.81466 1.000 30.52265 275 VAL B O 1
ATOM 4931 N N . ASP B 1 276 ? 48.11841 77.64503 53.57468 1.000 27.10209 276 ASP B N 1
ATOM 4932 C CA . ASP B 1 276 ? 48.28990 79.09312 53.54128 1.000 23.29399 276 ASP B CA 1
ATOM 4933 C C . ASP B 1 276 ? 48.41447 79.64479 52.13144 1.000 21.88462 276 ASP B C 1
ATOM 4934 O O . ASP B 1 276 ? 47.82509 80.68585 51.82372 1.000 25.96822 276 ASP B O 1
ATOM 4939 N N . VAL B 1 277 ? 49.16890 78.96991 51.26941 1.000 21.15892 277 VAL B N 1
ATOM 4940 C CA . VAL B 1 277 ? 49.39716 79.40607 49.89861 1.000 21.40853 277 VAL B CA 1
ATOM 4941 C C . VAL B 1 277 ? 49.09492 78.23108 48.98162 1.000 20.58356 277 VAL B C 1
ATOM 4942 O O . VAL B 1 277 ? 49.53651 77.10712 49.24417 1.000 20.36844 277 VAL B O 1
ATOM 4946 N N . ILE B 1 278 ? 48.33713 78.48821 47.91758 1.000 17.61449 278 ILE B N 1
ATOM 4947 C CA . ILE B 1 278 ? 48.01420 77.49056 46.90518 1.000 16.76000 278 ILE B CA 1
ATOM 4948 C C . ILE B 1 278 ? 48.72409 77.90829 45.63041 1.000 19.66357 278 ILE B C 1
ATOM 4949 O O . ILE B 1 278 ? 48.50605 79.01653 45.12572 1.000 30.18218 278 ILE B O 1
ATOM 4954 N N . GLU B 1 279 ? 49.56463 77.02797 45.10297 1.000 22.98256 279 GLU B N 1
ATOM 4955 C CA . GLU B 1 279 ? 50.32359 77.30653 43.89202 1.000 22.54931 279 GLU B CA 1
ATOM 4956 C C . GLU B 1 279 ? 49.78661 76.43309 42.76360 1.000 26.09140 279 GLU B C 1
ATOM 4957 O O . GLU B 1 279 ? 49.82072 75.20210 42.85422 1.000 39.83982 279 GLU B O 1
ATOM 4963 N N . LEU B 1 280 ? 49.27408 77.07115 41.71698 1.000 17.03861 280 LEU B N 1
ATOM 4964 C CA . LEU B 1 280 ? 48.75739 76.39152 40.53703 1.000 20.16884 280 LEU B CA 1
ATOM 4965 C C . LEU B 1 280 ? 49.74231 76.59134 39.39608 1.000 24.44078 280 LEU B C 1
ATOM 4966 O O . LEU B 1 280 ? 50.15413 77.72172 39.11557 1.000 28.79632 280 LEU B O 1
ATOM 4971 N N . GLY B 1 281 ? 50.10682 75.50571 38.73069 1.000 26.59779 281 GLY B N 1
ATOM 4972 C CA . GLY B 1 281 ? 50.99224 75.60082 37.59913 1.000 24.44447 281 GLY B CA 1
ATOM 4973 C C . GLY B 1 281 ? 51.30781 74.25162 36.99706 1.000 28.17619 281 GLY B C 1
ATOM 4974 O O . GLY B 1 281 ? 51.49464 73.25572 37.70523 1.000 35.71616 281 GLY B O 1
ATOM 4975 N N . PRO B 1 282 ? 51.36299 74.18868 35.65884 1.000 26.93725 282 PRO B N 1
ATOM 4976 C CA . PRO B 1 282 ? 51.03034 75.28389 34.74421 1.000 28.78057 282 PRO B CA 1
ATOM 4977 C C . PRO B 1 282 ? 49.52463 75.38416 34.53885 1.000 33.23529 282 PRO B C 1
ATOM 4978 O O . PRO B 1 282 ? 48.84275 74.36478 34.61941 1.000 39.01354 282 PRO B O 1
ATOM 4982 N N . ARG B 1 283 ? 49.01542 76.58826 34.32006 1.000 30.93951 283 ARG B N 1
ATOM 4983 C CA . ARG B 1 283 ? 47.60009 76.83100 34.09121 1.000 26.75751 283 ARG B CA 1
ATOM 4984 C C . ARG B 1 283 ? 47.42053 77.75349 32.89553 1.000 25.43282 283 ARG B C 1
ATOM 4985 O O . ARG B 1 283 ? 48.37852 78.39635 32.44819 1.000 19.81214 283 ARG B O 1
ATOM 4993 N N . PRO B 1 284 ? 46.20686 77.82480 32.33415 1.000 28.31673 284 PRO B N 1
ATOM 4994 C CA . PRO B 1 284 ? 45.96694 78.74583 31.21571 1.000 25.99847 284 PRO B CA 1
ATOM 4995 C C . PRO B 1 284 ? 46.22997 80.18507 31.62803 1.000 21.95134 284 PRO B C 1
ATOM 4996 O O . PRO B 1 284 ? 45.97769 80.58409 32.76742 1.000 19.19210 284 PRO B O 1
ATOM 5000 N N . ILE B 1 285 ? 46.72245 80.97969 30.67458 1.000 23.69835 285 ILE B N 1
ATOM 5001 C CA . ILE B 1 285 ? 47.01013 82.37820 30.98309 1.000 22.92441 285 ILE B CA 1
ATOM 5002 C C . ILE B 1 285 ? 45.74075 83.19031 31.23691 1.000 20.16296 285 ILE B C 1
ATOM 5003 O O . ILE B 1 285 ? 45.82134 84.28412 31.80846 1.000 21.45440 285 ILE B O 1
ATOM 5008 N N . ASP B 1 286 ? 44.56518 82.67991 30.84853 1.000 18.50057 286 ASP B N 1
ATOM 5009 C CA . ASP B 1 286 ? 43.29332 83.34503 31.11895 1.000 18.31754 286 ASP B CA 1
ATOM 5010 C C . ASP B 1 286 ? 42.42280 82.55108 32.08890 1.000 18.78007 286 ASP B C 1
ATOM 5011 O O . ASP B 1 286 ? 41.19361 82.59787 32.00668 1.000 18.47358 286 ASP B O 1
ATOM 5016 N N . ASP B 1 287 ? 43.04572 81.80019 32.98965 1.000 20.46526 287 ASP B N 1
ATOM 5017 C CA . ASP B 1 287 ? 42.30577 81.04973 33.99350 1.000 26.75195 287 ASP B CA 1
ATOM 5018 C C . ASP B 1 287 ? 41.52704 82.03013 34.86093 1.000 27.81946 287 ASP B C 1
ATOM 5019 O O . ASP B 1 287 ? 42.12893 82.95794 35.42509 1.000 31.27033 287 ASP B O 1
ATOM 5024 N N . PRO B 1 288 ? 40.20552 81.88526 34.97891 1.000 21.22460 288 PRO B N 1
ATOM 5025 C CA . PRO B 1 288 ? 39.40691 82.91318 35.66537 1.000 19.70786 288 PRO B CA 1
ATOM 5026 C C . PRO B 1 288 ? 39.47373 82.87069 37.18554 1.000 16.14663 288 PRO B C 1
ATOM 5027 O O . PRO B 1 288 ? 38.50938 83.26200 37.84973 1.000 17.01895 288 PRO B O 1
ATOM 5031 N N . LEU B 1 289 ? 40.60463 82.44354 37.74742 1.000 15.06898 289 LEU B N 1
ATOM 5032 C CA . LEU B 1 289 ? 40.78495 82.46924 39.19899 1.000 15.68917 289 LEU B CA 1
ATOM 5033 C C . LEU B 1 289 ? 40.54138 83.84306 39.81070 1.000 23.00919 289 LEU B C 1
ATOM 5034 O O . LEU B 1 289 ? 39.84611 83.91656 40.83653 1.000 26.78579 289 LEU B O 1
ATOM 5039 N N . PRO B 1 290 ? 41.07355 84.94740 39.26780 1.000 22.87334 290 PRO B N 1
ATOM 5040 C CA . PRO B 1 290 ? 40.77565 86.25891 39.86476 1.000 22.73831 290 PRO B CA 1
ATOM 5041 C C . PRO B 1 290 ? 39.29562 86.58146 39.91949 1.000 28.40358 290 PRO B C 1
ATOM 5042 O O . PRO B 1 290 ? 38.89499 87.39933 40.75472 1.000 34.33276 290 PRO B O 1
ATOM 5046 N N . HIS B 1 291 ? 38.47013 85.96997 39.06568 1.000 26.34475 291 HIS B N 1
ATOM 5047 C CA . HIS B 1 291 ? 37.03432 86.22276 39.07560 1.000 25.92074 291 HIS B CA 1
ATOM 5048 C C . HIS B 1 291 ? 36.25491 85.30659 40.01136 1.000 23.58826 291 HIS B C 1
ATOM 5049 O O . HIS B 1 291 ? 35.04985 85.51878 40.19392 1.000 23.18928 291 HIS B O 1
ATOM 5056 N N . LEU B 1 292 ? 36.90222 84.31351 40.62106 1.000 20.63297 292 LEU B N 1
ATOM 5057 C CA . LEU B 1 292 ? 36.20717 83.43394 41.55096 1.000 26.60623 292 LEU B CA 1
ATOM 5058 C C . LEU B 1 292 ? 36.18587 83.97106 42.97094 1.000 35.55650 292 LEU B C 1
ATOM 5059 O O . LEU B 1 292 ? 35.38757 83.49565 43.78538 1.000 45.25811 292 LEU B O 1
ATOM 5064 N N . VAL B 1 293 ? 37.02480 84.95008 43.28341 1.000 29.40163 293 VAL B N 1
ATOM 5065 C CA . VAL B 1 293 ? 37.23561 85.37054 44.65909 1.000 28.36521 293 VAL B CA 1
ATOM 5066 C C . VAL B 1 293 ? 36.85983 86.83575 44.82093 1.000 29.88968 293 VAL B C 1
ATOM 5067 O O . VAL B 1 293 ? 36.92361 87.62944 43.87613 1.000 31.66447 293 VAL B O 1
ATOM 5071 N N . THR B 1 294 ? 36.45409 87.18735 46.04297 1.000 30.44909 294 THR B N 1
ATOM 5072 C CA . THR B 1 294 ? 36.11743 88.57311 46.34114 1.000 34.89979 294 THR B CA 1
ATOM 5073 C C . THR B 1 294 ? 37.34707 89.46862 46.26686 1.000 41.31386 294 THR B C 1
ATOM 5074 O O . THR B 1 294 ? 37.22680 90.66662 45.98130 1.000 42.49018 294 THR B O 1
ATOM 5078 N N . ASP B 1 295 ? 38.53536 88.90321 46.49195 1.000 41.05432 295 ASP B N 1
ATOM 5079 C CA . ASP B 1 295 ? 39.78845 89.65037 46.47224 1.000 33.43327 295 ASP B CA 1
ATOM 5080 C C . ASP B 1 295 ? 40.62744 89.15531 45.30374 1.000 24.84361 295 ASP B C 1
ATOM 5081 O O . ASP B 1 295 ? 41.45004 88.24424 45.46795 1.000 22.48252 295 ASP B O 1
ATOM 5086 N N . PRO B 1 296 ? 40.47667 89.73537 44.11082 1.000 16.40121 296 PRO B N 1
ATOM 5087 C CA . PRO B 1 296 ? 41.27197 89.27062 42.96222 1.000 15.99879 296 PRO B CA 1
ATOM 5088 C C . PRO B 1 296 ? 42.76853 89.30705 43.20921 1.000 20.43714 296 PRO B C 1
ATOM 5089 O O . PRO B 1 296 ? 43.50779 88.51623 42.60805 1.000 22.26362 296 PRO B O 1
ATOM 5093 N N . ARG B 1 297 ? 43.23986 90.20396 44.07809 1.000 22.47982 297 ARG B N 1
ATOM 5094 C CA . ARG B 1 297 ? 44.65937 90.28981 44.38992 1.000 20.96668 297 ARG B CA 1
ATOM 5095 C C . ARG B 1 297 ? 45.12363 89.18644 45.32796 1.000 21.57390 297 ARG B C 1
ATOM 5096 O O . ARG B 1 297 ? 46.32793 89.08309 45.58426 1.000 20.08199 297 ARG B O 1
ATOM 5104 N N . ALA B 1 298 ? 44.20058 88.36962 45.84899 1.000 22.53982 298 ALA B N 1
ATOM 5105 C CA . ALA B 1 298 ? 44.59009 87.13487 46.51798 1.000 17.64090 298 ALA B CA 1
ATOM 5106 C C . ALA B 1 298 ? 45.16421 86.12389 45.53863 1.000 17.24876 298 ALA B C 1
ATOM 5107 O O . ALA B 1 298 ? 45.82308 85.16976 45.96000 1.000 17.64521 298 ALA B O 1
ATOM 5109 N N . VAL B 1 299 ? 44.93734 86.31900 44.24705 1.000 16.62602 299 VAL B N 1
ATOM 5110 C CA . VAL B 1 299 ? 45.45382 85.44854 43.20236 1.000 16.63119 299 VAL B CA 1
ATOM 5111 C C . VAL B 1 299 ? 46.49917 86.25598 42.45303 1.000 17.88579 299 VAL B C 1
ATOM 5112 O O . VAL B 1 299 ? 46.17023 87.25466 41.80309 1.000 25.78781 299 VAL B O 1
ATOM 5116 N N . ALA B 1 300 ? 47.75490 85.82957 42.53638 1.000 17.23664 300 ALA B N 1
ATOM 5117 C CA . ALA B 1 300 ? 48.86703 86.53088 41.91347 1.000 25.05756 300 ALA B CA 1
ATOM 5118 C C . ALA B 1 300 ? 49.49583 85.66016 40.83668 1.000 35.71164 300 ALA B C 1
ATOM 5119 O O . ALA B 1 300 ? 49.69329 84.45663 41.03161 1.000 41.45670 300 ALA B O 1
ATOM 5121 N N . VAL B 1 301 ? 49.81069 86.27472 39.70014 1.000 35.57160 301 VAL B N 1
ATOM 5122 C CA . VAL B 1 301 ? 50.50513 85.58068 38.62233 1.000 27.03291 301 VAL B CA 1
ATOM 5123 C C . VAL B 1 301 ? 51.99412 85.59315 38.94468 1.000 32.53307 301 VAL B C 1
ATOM 5124 O O . VAL B 1 301 ? 52.63753 86.64371 38.89885 1.000 41.70976 301 VAL B O 1
ATOM 5128 N N . ALA B 1 302 ? 52.53962 84.42857 39.28560 1.000 29.44999 302 ALA B N 1
ATOM 5129 C CA . ALA B 1 302 ? 53.94883 84.29532 39.63081 1.000 25.44318 302 ALA B CA 1
ATOM 5130 C C . ALA B 1 302 ? 54.84762 84.03948 38.42657 1.000 35.84219 302 ALA B C 1
ATOM 5131 O O . ALA B 1 302 ? 56.06770 83.94953 38.59706 1.000 45.77591 302 ALA B O 1
ATOM 5133 N N . GLY B 1 303 ? 54.29014 83.91898 37.22229 1.000 35.25782 303 GLY B N 1
ATOM 5134 C CA . GLY B 1 303 ? 55.12079 83.68559 36.05513 1.000 37.41578 303 GLY B CA 1
ATOM 5135 C C . GLY B 1 303 ? 54.37662 83.24638 34.81030 1.000 32.87567 303 GLY B C 1
ATOM 5136 O O . GLY B 1 303 ? 53.30029 82.64809 34.89420 1.000 39.32377 303 GLY B O 1
ATOM 5137 N N . ILE B 1 304 ? 54.94429 83.54428 33.64427 1.000 21.17554 304 ILE B N 1
ATOM 5138 C CA . ILE B 1 304 ? 54.36552 83.15852 32.36234 1.000 26.47971 304 ILE B CA 1
ATOM 5139 C C . ILE B 1 304 ? 55.48022 82.63420 31.46775 1.000 32.87216 304 ILE B C 1
ATOM 5140 O O . ILE B 1 304 ? 56.53057 83.27276 31.33840 1.000 41.84111 304 ILE B O 1
ATOM 5145 N N . ARG B 1 305 ? 55.23625 81.49061 30.82561 1.000 24.01856 305 ARG B N 1
ATOM 5146 C CA . ARG B 1 305 ? 56.23588 80.78536 30.04066 1.000 20.37590 305 ARG B CA 1
ATOM 5147 C C . ARG B 1 305 ? 55.60694 80.31816 28.73883 1.000 18.06234 305 ARG B C 1
ATOM 5148 O O . ARG B 1 305 ? 54.40234 80.05539 28.67422 1.000 17.20047 305 ARG B O 1
ATOM 5156 N N . ASP B 1 306 ? 56.42731 80.23468 27.69356 1.000 18.50710 306 ASP B N 1
ATOM 5157 C CA . ASP B 1 306 ? 55.96549 79.62843 26.45532 1.000 19.07458 306 ASP B CA 1
ATOM 5158 C C . ASP B 1 306 ? 55.68589 78.14678 26.68738 1.000 25.63739 306 ASP B C 1
ATOM 5159 O O . ASP B 1 306 ? 56.36549 77.47773 27.47362 1.000 25.09239 306 ASP B O 1
ATOM 5164 N N . GLU B 1 307 ? 54.67520 77.63204 25.98540 1.000 27.09873 307 GLU B N 1
ATOM 5165 C CA . GLU B 1 307 ? 54.26025 76.24427 26.15330 1.000 20.73838 307 GLU B CA 1
ATOM 5166 C C . GLU B 1 307 ? 54.35440 75.45414 24.85651 1.000 22.64666 307 GLU B C 1
ATOM 5167 O O . GLU B 1 307 ? 55.32029 74.71158 24.65001 1.000 30.67801 307 GLU B O 1
ATOM 5173 N N . THR B 1 308 ? 53.35146 75.58581 23.99148 1.000 17.50215 308 THR B N 1
ATOM 5174 C CA . THR B 1 308 ? 53.28239 74.80191 22.76506 1.000 17.83617 308 THR B CA 1
ATOM 5175 C C . THR B 1 308 ? 54.07097 75.49372 21.66182 1.000 18.57407 308 THR B C 1
ATOM 5176 O O . THR B 1 308 ? 53.75159 76.62342 21.27566 1.000 19.13308 308 THR B O 1
ATOM 5180 N N . TRP B 1 309 ? 55.08870 74.81456 21.15121 1.000 18.72169 309 TRP B N 1
ATOM 5181 C CA . TRP B 1 309 ? 55.75387 75.22244 19.92179 1.000 18.87647 309 TRP B CA 1
ATOM 5182 C C . TRP B 1 309 ? 55.08347 74.42344 18.81357 1.000 19.81932 309 TRP B C 1
ATOM 5183 O O . TRP B 1 309 ? 55.33898 73.22803 18.65600 1.000 22.01287 309 TRP B O 1
ATOM 5194 N N . LEU B 1 310 ? 54.19006 75.08037 18.07557 1.000 20.00176 310 LEU B N 1
ATOM 5195 C CA . LEU B 1 310 ? 53.34242 74.43053 17.08530 1.000 21.52456 310 LEU B CA 1
ATOM 5196 C C . LEU B 1 310 ? 53.93992 74.57317 15.69186 1.000 21.90134 310 LEU B C 1
ATOM 5197 O O . LEU B 1 310 ? 54.40787 75.64911 15.30855 1.000 18.41950 310 LEU B O 1
ATOM 5202 N N . ARG B 1 311 ? 53.92209 73.47591 14.93932 1.000 27.92357 311 ARG B N 1
ATOM 5203 C CA . ARG B 1 311 ? 54.40641 73.44757 13.56430 1.000 30.50624 311 ARG B CA 1
ATOM 5204 C C . ARG B 1 311 ? 53.27504 72.91309 12.69793 1.000 33.99337 311 ARG B C 1
ATOM 5205 O O . ARG B 1 311 ? 52.86688 71.75646 12.84712 1.000 33.36924 311 ARG B O 1
ATOM 5213 N N . LEU B 1 312 ? 52.75254 73.75841 11.81403 1.000 34.66306 312 LEU B N 1
ATOM 5214 C CA . LEU B 1 312 ? 51.69775 73.35220 10.89161 1.000 31.04658 312 LEU B CA 1
ATOM 5215 C C . LEU B 1 312 ? 52.32627 72.54094 9.76359 1.000 32.11574 312 LEU B C 1
ATOM 5216 O O . LEU B 1 312 ? 53.10316 73.07349 8.96287 1.000 32.20599 312 LEU B O 1
ATOM 5221 N N . VAL B 1 313 ? 52.00698 71.25069 9.70589 1.000 29.45218 313 VAL B N 1
ATOM 5222 C CA . VAL B 1 313 ? 52.56939 70.37777 8.67814 1.000 27.54927 313 VAL B CA 1
ATOM 5223 C C . VAL B 1 313 ? 51.75946 70.42879 7.38620 1.000 27.54910 313 VAL B C 1
ATOM 5224 O O . VAL B 1 313 ? 52.32899 70.48987 6.29457 1.000 29.66464 313 VAL B O 1
ATOM 5228 N N . ASP B 1 314 ? 50.43220 70.38268 7.47821 1.000 25.74673 314 ASP B N 1
ATOM 5229 C CA . ASP B 1 314 ? 49.54625 70.60173 6.33407 1.000 25.18133 314 ASP B CA 1
ATOM 5230 C C . ASP B 1 314 ? 48.70383 71.83360 6.65240 1.000 28.34368 314 ASP B C 1
ATOM 5231 O O . ASP B 1 314 ? 47.67862 71.73419 7.33547 1.000 27.26130 314 ASP B O 1
ATOM 5236 N N . VAL B 1 315 ? 49.12716 72.98742 6.12864 1.000 29.69266 315 VAL B N 1
ATOM 5237 C CA . VAL B 1 315 ? 48.47825 74.25114 6.46896 1.000 25.57935 315 VAL B CA 1
ATOM 5238 C C . VAL B 1 315 ? 47.01883 74.24856 6.03206 1.000 26.36518 315 VAL B C 1
ATOM 5239 O O . VAL B 1 315 ? 46.13188 74.68012 6.78074 1.000 21.85925 315 VAL B O 1
ATOM 5243 N N . GLU B 1 316 ? 46.74264 73.76396 4.81836 1.000 31.06414 316 GLU B N 1
ATOM 5244 C CA . GLU B 1 316 ? 45.36790 73.77074 4.32516 1.000 27.42234 316 GLU B CA 1
ATOM 5245 C C . GLU B 1 316 ? 44.46173 72.89962 5.18612 1.000 24.58132 316 GLU B C 1
ATOM 5246 O O . GLU B 1 316 ? 43.35537 73.31063 5.55575 1.000 24.64788 316 GLU B O 1
ATOM 5252 N N . ALA B 1 317 ? 44.91252 71.68884 5.51645 1.000 25.01093 317 ALA B N 1
ATOM 5253 C CA . ALA B 1 317 ? 44.09033 70.81717 6.34770 1.000 25.58163 317 ALA B CA 1
ATOM 5254 C C . ALA B 1 317 ? 43.93460 71.36969 7.75859 1.000 30.97169 317 ALA B C 1
ATOM 5255 O O . ALA B 1 317 ? 42.86464 71.22841 8.36323 1.000 35.71643 317 ALA B O 1
ATOM 5257 N N . ALA B 1 318 ? 44.97051 72.02440 8.28786 1.000 23.10110 318 ALA B N 1
ATOM 5258 C CA . ALA B 1 318 ? 44.86047 72.62058 9.61433 1.000 23.55500 318 ALA B CA 1
ATOM 5259 C C . ALA B 1 318 ? 43.85485 73.76482 9.62067 1.000 32.09914 318 ALA B C 1
ATOM 5260 O O . ALA B 1 318 ? 42.96360 73.81400 10.47611 1.000 42.11734 318 ALA B O 1
ATOM 5262 N N . LEU B 1 319 ? 43.96838 74.68529 8.65833 1.000 27.55574 319 LEU B N 1
ATOM 5263 C CA . LEU B 1 319 ? 43.03794 75.80664 8.59656 1.000 25.11358 319 LEU B CA 1
ATOM 5264 C C . LEU B 1 319 ? 41.60561 75.33936 8.38501 1.000 29.06059 319 LEU B C 1
ATOM 5265 O O . LEU B 1 319 ? 40.66394 75.99162 8.85079 1.000 35.48032 319 LEU B O 1
ATOM 5270 N N . ALA B 1 320 ? 41.41746 74.21116 7.70290 1.000 24.72882 320 ALA B N 1
ATOM 5271 C CA . ALA B 1 320 ? 40.07141 73.73463 7.42396 1.000 25.67259 320 ALA B CA 1
ATOM 5272 C C . ALA B 1 320 ? 39.44954 73.00966 8.60742 1.000 27.95429 320 ALA B C 1
ATOM 5273 O O . ALA B 1 320 ? 38.21930 72.93738 8.69332 1.000 28.64568 320 ALA B O 1
ATOM 5275 N N . ALA B 1 321 ? 40.26798 72.45885 9.50568 1.000 29.95970 321 ALA B N 1
ATOM 5276 C CA . ALA B 1 321 ? 39.75716 71.70442 10.64266 1.000 32.51041 321 ALA B CA 1
ATOM 5277 C C . ALA B 1 321 ? 39.25650 72.58887 11.77808 1.000 31.25186 321 ALA B C 1
ATOM 5278 O O . ALA B 1 321 ? 38.47733 72.11718 12.61371 1.000 31.77346 321 ALA B O 1
ATOM 5280 N N . ARG B 1 322 ? 39.69066 73.84132 11.84234 1.000 28.27890 322 ARG B N 1
ATOM 5281 C CA . ARG B 1 322 ? 39.24032 74.74768 12.88716 1.000 27.55744 322 ARG B CA 1
ATOM 5282 C C . ARG B 1 322 ? 38.05579 75.57735 12.40603 1.000 31.99173 322 ARG B C 1
ATOM 5283 O O . ARG B 1 322 ? 37.78776 75.68735 11.20851 1.000 39.27546 322 ARG B O 1
ATOM 5291 N N . THR B 1 323 ? 37.33431 76.14915 13.36216 1.000 30.42759 323 THR B N 1
ATOM 5292 C CA . THR B 1 323 ? 36.17261 76.97457 13.07140 1.000 29.73373 323 THR B CA 1
ATOM 5293 C C . THR B 1 323 ? 36.53377 78.45499 13.13012 1.000 30.18812 323 THR B C 1
ATOM 5294 O O . THR B 1 323 ? 37.52100 78.86045 13.75258 1.000 27.81264 323 THR B O 1
ATOM 5298 N N . TYR B 1 324 ? 35.70764 79.26263 12.46560 1.000 28.91975 324 TYR B N 1
ATOM 5299 C CA . TYR B 1 324 ? 35.88838 80.70659 12.41105 1.000 26.34056 324 TYR B CA 1
ATOM 5300 C C . TYR B 1 324 ? 34.53319 81.36078 12.62213 1.000 24.81459 324 TYR B C 1
ATOM 5301 O O . TYR B 1 324 ? 33.49457 80.69608 12.64980 1.000 29.73787 324 TYR B O 1
ATOM 5310 N N . THR B 1 325 ? 34.54655 82.67782 12.75799 1.000 23.51220 325 THR B N 1
ATOM 5311 C CA . THR B 1 325 ? 33.32001 83.43373 12.95154 1.000 26.06651 325 THR B CA 1
ATOM 5312 C C . THR B 1 325 ? 32.69814 83.83602 11.61324 1.000 28.36524 325 THR B C 1
ATOM 5313 O O . THR B 1 325 ? 33.30567 83.71450 10.54771 1.000 28.32709 325 THR B O 1
ATOM 5317 N N . ASP B 1 326 ? 31.46177 84.32644 11.67994 1.000 29.78328 326 ASP B N 1
ATOM 5318 C CA . ASP B 1 326 ? 30.74241 84.69774 10.47121 1.000 37.43151 326 ASP B CA 1
ATOM 5319 C C . ASP B 1 326 ? 31.30655 85.99535 9.91413 1.000 49.06666 326 ASP B C 1
ATOM 5320 O O . ASP B 1 326 ? 30.64695 87.03769 9.96210 1.000 61.21248 326 ASP B O 1
ATOM 5325 N N . GLY B 1 327 ? 32.52810 85.94571 9.38688 1.000 45.96636 327 GLY B N 1
ATOM 5326 C CA . GLY B 1 327 ? 33.15669 87.09121 8.77634 1.000 44.96577 327 GLY B CA 1
ATOM 5327 C C . GLY B 1 327 ? 33.33414 86.90781 7.27744 1.000 46.16889 327 GLY B C 1
ATOM 5328 O O . GLY B 1 327 ? 33.00234 85.87913 6.69390 1.000 51.44705 327 GLY B O 1
ATOM 5329 N N . ALA B 1 328 ? 33.86270 87.95052 6.65968 1.000 44.22411 328 ALA B N 1
ATOM 5330 C CA . ALA B 1 328 ? 34.16348 87.88670 5.24242 1.000 44.88661 328 ALA B CA 1
ATOM 5331 C C . ALA B 1 328 ? 35.47038 87.12597 5.03414 1.000 41.76870 328 ALA B C 1
ATOM 5332 O O . ALA B 1 328 ? 36.36285 87.17056 5.88642 1.000 45.70492 328 ALA B O 1
ATOM 5334 N N . PRO B 1 329 ? 35.60141 86.41393 3.91469 1.000 33.33721 329 PRO B N 1
ATOM 5335 C CA . PRO B 1 329 ? 36.80458 85.60220 3.69063 1.000 31.62749 329 PRO B CA 1
ATOM 5336 C C . PRO B 1 329 ? 38.06014 86.45820 3.62411 1.000 34.31478 329 PRO B C 1
ATOM 5337 O O . PRO B 1 329 ? 38.04074 87.60249 3.16689 1.000 38.92758 329 PRO B O 1
ATOM 5341 N N . VAL B 1 330 ? 39.16348 85.88542 4.09156 1.000 32.52322 330 VAL B N 1
ATOM 5342 C CA . VAL B 1 330 ? 40.47345 86.51493 4.01706 1.000 33.37082 330 VAL B CA 1
ATOM 5343 C C . VAL B 1 330 ? 41.41971 85.57221 3.28795 1.000 33.68972 330 VAL B C 1
ATOM 5344 O O . VAL B 1 330 ? 41.41706 84.36094 3.53412 1.000 35.71032 330 VAL B O 1
ATOM 5348 N N . VAL B 1 331 ? 42.24097 86.12987 2.40408 1.000 33.56858 331 VAL B N 1
ATOM 5349 C CA . VAL B 1 331 ? 43.21796 85.35745 1.64522 1.000 30.23663 331 VAL B CA 1
ATOM 5350 C C . VAL B 1 331 ? 44.57067 85.54424 2.31303 1.000 25.27614 331 VAL B C 1
ATOM 5351 O O . VAL B 1 331 ? 45.06322 86.67359 2.43230 1.000 25.15977 331 VAL B O 1
ATOM 5355 N N . ILE B 1 332 ? 45.16283 84.44147 2.76068 1.000 23.96927 332 ILE B N 1
ATOM 5356 C CA . ILE B 1 332 ? 46.43386 84.45529 3.47428 1.000 23.16984 332 ILE B CA 1
ATOM 5357 C C . ILE B 1 332 ? 47.48498 83.79758 2.58896 1.000 27.71473 332 ILE B C 1
ATOM 5358 O O . ILE B 1 332 ? 47.30932 82.65317 2.15153 1.000 31.74295 332 ILE B O 1
ATOM 5363 N N . GLU B 1 333 ? 48.56605 84.51964 2.30450 1.000 29.55986 333 GLU B N 1
ATOM 5364 C CA . GLU B 1 333 ? 49.70188 83.94514 1.59275 1.000 30.14713 333 GLU B CA 1
ATOM 5365 C C . GLU B 1 333 ? 50.71702 83.45189 2.61786 1.000 28.08874 333 GLU B C 1
ATOM 5366 O O . GLU B 1 333 ? 51.23041 84.23922 3.42221 1.000 25.43487 333 GLU B O 1
ATOM 5372 N N . VAL B 1 334 ? 51.00072 82.15123 2.58683 1.000 28.18446 334 VAL B N 1
ATOM 5373 C CA . VAL B 1 334 ? 51.85476 81.49453 3.56781 1.000 24.33587 334 VAL B CA 1
ATOM 5374 C C . VAL B 1 334 ? 53.20548 81.19779 2.93798 1.000 23.97536 334 VAL B C 1
ATOM 5375 O O . VAL B 1 334 ? 53.28445 80.71929 1.80108 1.000 29.78498 334 VAL B O 1
ATOM 5379 N N . GLN B 1 335 ? 54.26541 81.47437 3.68577 1.000 22.55806 335 GLN B N 1
ATOM 5380 C CA . GLN B 1 335 ? 55.62631 81.15621 3.28553 1.000 23.07390 335 GLN B CA 1
ATOM 5381 C C . GLN B 1 335 ? 56.07599 79.92768 4.06043 1.000 26.73290 335 GLN B C 1
ATOM 5382 O O . GLN B 1 335 ? 55.95201 79.88580 5.28944 1.000 29.83735 335 GLN B O 1
ATOM 5388 N N . ASP B 1 336 ? 56.57858 78.92450 3.34364 1.000 27.71645 336 ASP B N 1
ATOM 5389 C CA . ASP B 1 336 ? 57.05376 77.69063 3.96522 1.000 27.27199 336 ASP B CA 1
ATOM 5390 C C . ASP B 1 336 ? 58.25557 77.19416 3.17664 1.000 29.92977 336 ASP B C 1
ATOM 5391 O O . ASP B 1 336 ? 58.12220 76.82742 2.00464 1.000 33.50021 336 ASP B O 1
ATOM 5396 N N . THR B 1 337 ? 59.42696 77.19383 3.81317 1.000 30.88921 337 THR B N 1
ATOM 5397 C CA . THR B 1 337 ? 60.65048 76.75490 3.15125 1.000 32.58806 337 THR B CA 1
ATOM 5398 C C . THR B 1 337 ? 60.86361 75.24764 3.23319 1.000 35.40260 337 THR B C 1
ATOM 5399 O O . THR B 1 337 ? 61.24365 74.62691 2.23416 1.000 38.17534 337 THR B O 1
ATOM 5403 N N . LEU B 1 338 ? 60.64271 74.64416 4.40515 1.000 34.73317 338 LEU B N 1
ATOM 5404 C CA . LEU B 1 338 ? 60.85136 73.20430 4.53858 1.000 37.38607 338 LEU B CA 1
ATOM 5405 C C . LEU B 1 338 ? 59.79345 72.40316 3.78580 1.000 41.40357 338 LEU B C 1
ATOM 5406 O O . LEU B 1 338 ? 60.10625 71.36936 3.18187 1.000 42.15533 338 LEU B O 1
ATOM 5411 N N . LEU B 1 339 ? 58.53552 72.84876 3.82212 1.000 41.43817 339 LEU B N 1
ATOM 5412 C CA . LEU B 1 339 ? 57.42508 72.15081 3.17305 1.000 39.02373 339 LEU B CA 1
ATOM 5413 C C . LEU B 1 339 ? 56.80478 73.06346 2.12391 1.000 39.95504 339 LEU B C 1
ATOM 5414 O O . LEU B 1 339 ? 55.82102 73.76516 2.40411 1.000 43.94744 339 LEU B O 1
ATOM 5419 N N . PRO B 1 340 ? 57.33594 73.07748 0.89754 1.000 37.15228 340 PRO B N 1
ATOM 5420 C CA . PRO B 1 340 ? 56.77939 73.96178 -0.14229 1.000 36.14432 340 PRO B CA 1
ATOM 5421 C C . PRO B 1 340 ? 55.33814 73.64950 -0.51793 1.000 35.84819 340 PRO B C 1
ATOM 5422 O O . PRO B 1 340 ? 54.70337 74.47367 -1.19188 1.000 35.35782 340 PRO B O 1
ATOM 5426 N N . HIS B 1 341 ? 54.81261 72.48537 -0.12322 1.000 34.76195 341 HIS B N 1
ATOM 5427 C CA . HIS B 1 341 ? 53.40274 72.19073 -0.35201 1.000 36.24573 341 HIS B CA 1
ATOM 5428 C C . HIS B 1 341 ? 52.50456 73.21058 0.33264 1.000 35.80194 341 HIS B C 1
ATOM 5429 O O . HIS B 1 341 ? 51.39893 73.48264 -0.14716 1.000 37.86159 341 HIS B O 1
ATOM 5436 N N . ASN B 1 342 ? 52.95843 73.78583 1.44800 1.000 33.93329 342 ASN B N 1
ATOM 5437 C CA . ASN B 1 342 ? 52.18396 74.79491 2.15737 1.000 31.81664 342 ASN B CA 1
ATOM 5438 C C . ASN B 1 342 ? 52.41812 76.20661 1.64277 1.000 30.23335 342 ASN B C 1
ATOM 5439 O O . ASN B 1 342 ? 51.61552 77.09790 1.94290 1.000 32.71299 342 ASN B O 1
ATOM 5444 N N . ALA B 1 343 ? 53.48379 76.43203 0.87558 1.000 30.11388 343 ALA B N 1
ATOM 5445 C CA . ALA B 1 343 ? 53.76261 77.75819 0.33811 1.000 32.87285 343 ALA B CA 1
ATOM 5446 C C . ALA B 1 343 ? 52.76561 78.10337 -0.76192 1.000 37.32215 343 ALA B C 1
ATOM 5447 O O . ALA B 1 343 ? 53.00081 77.79940 -1.93674 1.000 45.05758 343 ALA B O 1
ATOM 5449 N N . ALA B 1 344 ? 51.65302 78.73334 -0.39506 1.000 31.58680 344 ALA B N 1
ATOM 5450 C CA . ALA B 1 344 ? 50.59256 79.04278 -1.34638 1.000 28.60862 344 ALA B CA 1
ATOM 5451 C C . ALA B 1 344 ? 49.69267 80.11649 -0.74389 1.000 30.22207 344 ALA B C 1
ATOM 5452 O O . ALA B 1 344 ? 49.99076 80.67723 0.31515 1.000 31.01249 344 ALA B O 1
ATOM 5454 N N . ARG B 1 345 ? 48.58799 80.40720 -1.42734 1.000 33.03044 345 ARG B N 1
ATOM 5455 C CA . ARG B 1 345 ? 47.58236 81.35282 -0.95988 1.000 31.15578 345 ARG B CA 1
ATOM 5456 C C . ARG B 1 345 ? 46.29835 80.60010 -0.64697 1.000 34.97132 345 ARG B C 1
ATOM 5457 O O . ARG B 1 345 ? 45.80543 79.83096 -1.47918 1.000 39.68665 345 ARG B O 1
ATOM 5465 N N . PHE B 1 346 ? 45.74728 80.84524 0.53737 1.000 31.08396 346 PHE B N 1
ATOM 5466 C CA . PHE B 1 346 ? 44.55658 80.15796 1.01417 1.000 28.71097 346 PHE B CA 1
ATOM 5467 C C . PHE B 1 346 ? 43.47438 81.17662 1.33418 1.000 25.43877 346 PHE B C 1
ATOM 5468 O O . PHE B 1 346 ? 43.71867 82.13987 2.07019 1.000 24.75929 346 PHE B O 1
ATOM 5476 N N . SER B 1 347 ? 42.28328 80.96006 0.78053 1.000 27.70706 347 SER B N 1
ATOM 5477 C CA . SER B 1 347 ? 41.11026 81.76250 1.10953 1.000 31.05359 347 SER B CA 1
ATOM 5478 C C . SER B 1 347 ? 40.46628 81.14083 2.33743 1.000 31.48946 347 SER B C 1
ATOM 5479 O O . SER B 1 347 ? 39.88525 80.05508 2.25878 1.000 39.20071 347 SER B O 1
ATOM 5482 N N . VAL B 1 348 ? 40.53960 81.83731 3.46267 1.000 26.56028 348 VAL B N 1
ATOM 5483 C CA . VAL B 1 348 ? 40.06538 81.30986 4.73378 1.000 26.51195 348 VAL B CA 1
ATOM 5484 C C . VAL B 1 348 ? 38.74504 81.97770 5.08198 1.000 29.18243 348 VAL B C 1
ATOM 5485 O O . VAL B 1 348 ? 38.64891 83.21224 5.11523 1.000 30.69492 348 VAL B O 1
ATOM 5489 N N . SER B 1 349 ? 37.73067 81.16187 5.35322 1.000 27.65657 349 SER B N 1
ATOM 5490 C CA . SER B 1 349 ? 36.44055 81.67128 5.79080 1.000 29.80133 349 SER B CA 1
ATOM 5491 C C . SER B 1 349 ? 35.72456 80.58068 6.56635 1.000 31.87791 349 SER B C 1
ATOM 5492 O O . SER B 1 349 ? 36.07449 79.40129 6.48284 1.000 33.90299 349 SER B O 1
ATOM 5495 N N . SER B 1 350 ? 34.69592 80.99247 7.30784 1.000 33.84273 350 SER B N 1
ATOM 5496 C CA . SER B 1 350 ? 33.88880 80.03406 8.05088 1.000 32.64505 350 SER B CA 1
ATOM 5497 C C . SER B 1 350 ? 33.17374 79.05561 7.12699 1.000 35.37071 350 SER B C 1
ATOM 5498 O O . SER B 1 350 ? 32.70899 78.00929 7.58933 1.000 38.65027 350 SER B O 1
ATOM 5501 N N . ASP B 1 351 ? 33.07115 79.37195 5.83672 1.000 34.31272 351 ASP B N 1
ATOM 5502 C CA . ASP B 1 351 ? 32.34046 78.54857 4.88387 1.000 37.17759 351 ASP B CA 1
ATOM 5503 C C . ASP B 1 351 ? 33.23565 77.57294 4.13337 1.000 37.38832 351 ASP B C 1
ATOM 5504 O O . ASP B 1 351 ? 32.82504 76.43585 3.87857 1.000 37.37945 351 ASP B O 1
ATOM 5509 N N . LYS B 1 352 ? 34.43676 77.99338 3.74266 1.000 36.39605 352 LYS B N 1
ATOM 5510 C CA . LYS B 1 352 ? 35.29306 77.13276 2.93923 1.000 37.61274 352 LYS B CA 1
ATOM 5511 C C . LYS B 1 352 ? 36.73612 77.59644 3.08160 1.000 31.21359 352 LYS B C 1
ATOM 5512 O O . LYS B 1 352 ? 37.00260 78.78806 3.26039 1.000 29.09124 352 LYS B O 1
ATOM 5518 N N . VAL B 1 353 ? 37.65805 76.63744 3.01430 1.000 29.28651 353 VAL B N 1
ATOM 5519 C CA . VAL B 1 353 ? 39.09300 76.90224 2.99157 1.000 27.89206 353 VAL B CA 1
ATOM 5520 C C . VAL B 1 353 ? 39.65121 76.25477 1.73257 1.000 35.40101 353 VAL B C 1
ATOM 5521 O O . VAL B 1 353 ? 39.63322 75.02483 1.60350 1.000 43.94830 353 VAL B O 1
ATOM 5525 N N . ARG B 1 354 ? 40.13845 77.07463 0.80199 1.000 28.86295 354 ARG B N 1
ATOM 5526 C CA . ARG B 1 354 ? 40.60862 76.56518 -0.47851 1.000 40.08433 354 ARG B CA 1
ATOM 5527 C C . ARG B 1 354 ? 41.86719 77.31672 -0.88683 1.000 36.73621 354 ARG B C 1
ATOM 5528 O O . ARG B 1 354 ? 42.13033 78.42867 -0.42214 1.000 35.19110 354 ARG B O 1
ATOM 5536 N N . ARG B 1 355 ? 42.64488 76.69100 -1.76700 1.000 33.66162 355 ARG B N 1
ATOM 5537 C CA . ARG B 1 355 ? 43.77010 77.35885 -2.40316 1.000 31.33632 355 ARG B CA 1
ATOM 5538 C C . ARG B 1 355 ? 43.26207 78.30725 -3.48007 1.000 30.12043 355 ARG B C 1
ATOM 5539 O O . ARG B 1 355 ? 42.31039 77.99597 -4.20053 1.000 31.61389 355 ARG B O 1
ATOM 5547 N N . THR B 1 356 ? 43.90546 79.46833 -3.58966 1.000 34.18584 356 THR B N 1
ATOM 5548 C CA . THR B 1 356 ? 43.45513 80.52693 -4.48209 1.000 38.61213 356 THR B CA 1
ATOM 5549 C C . THR B 1 356 ? 44.65699 81.11372 -5.19903 1.000 37.31016 356 THR B C 1
ATOM 5550 O O . THR B 1 356 ? 45.79721 81.00472 -4.74047 1.000 35.85908 356 THR B O 1
ATOM 5554 N N . GLN B 1 357 ? 44.38555 81.75157 -6.33220 1.000 37.04475 357 GLN B N 1
ATOM 5555 C CA . GLN B 1 357 ? 45.38694 82.54339 -7.02057 1.000 39.92134 357 GLN B CA 1
ATOM 5556 C C . GLN B 1 357 ? 45.13132 84.03377 -6.86167 1.000 41.85365 357 GLN B C 1
ATOM 5557 O O . GLN B 1 357 ? 45.91453 84.84221 -7.37268 1.000 42.93212 357 GLN B O 1
ATOM 5563 N N . HIS B 1 358 ? 44.06334 84.41538 -6.16001 1.000 42.67630 358 HIS B N 1
ATOM 5564 C CA . HIS B 1 358 ? 43.76328 85.82240 -5.93446 1.000 41.87563 358 HIS B CA 1
ATOM 5565 C C . HIS B 1 358 ? 44.85889 86.47761 -5.10153 1.000 42.04208 358 HIS B C 1
ATOM 5566 O O . HIS B 1 358 ? 45.53805 85.82709 -4.30383 1.000 47.46777 358 HIS B O 1
ATOM 5573 N N . THR B 1 359 ? 45.03839 87.77549 -5.30639 1.000 40.87289 359 THR B N 1
ATOM 5574 C CA . THR B 1 359 ? 46.02800 88.51860 -4.54103 1.000 37.31744 359 THR B CA 1
ATOM 5575 C C . THR B 1 359 ? 45.66492 88.48796 -3.05958 1.000 38.20626 359 THR B C 1
ATOM 5576 O O . THR B 1 359 ? 44.49366 88.68676 -2.70625 1.000 40.50713 359 THR B O 1
ATOM 5580 N N . PRO B 1 360 ? 46.62150 88.23194 -2.17699 1.000 35.67424 360 PRO B N 1
ATOM 5581 C CA . PRO B 1 360 ? 46.31418 88.05759 -0.75454 1.000 34.17527 360 PRO B CA 1
ATOM 5582 C C . PRO B 1 360 ? 46.00665 89.37079 -0.04480 1.000 38.54722 360 PRO B C 1
ATOM 5583 O O . PRO B 1 360 ? 46.40260 90.45893 -0.46801 1.000 40.50711 360 PRO B O 1
ATOM 5587 N N . ASP B 1 361 ? 45.27607 89.24080 1.06422 1.000 40.49123 361 ASP B N 1
ATOM 5588 C CA . ASP B 1 361 ? 45.05652 90.34987 1.98457 1.000 41.72289 361 ASP B CA 1
ATOM 5589 C C . ASP B 1 361 ? 46.13288 90.42730 3.05540 1.000 41.42747 361 ASP B C 1
ATOM 5590 O O . ASP B 1 361 ? 46.40678 91.51426 3.58043 1.000 40.23624 361 ASP B O 1
ATOM 5595 N N . ILE B 1 362 ? 46.76212 89.29966 3.36662 1.000 39.86011 362 ILE B N 1
ATOM 5596 C CA . ILE B 1 362 ? 47.72892 89.19748 4.45117 1.000 35.42675 362 ILE B CA 1
ATOM 5597 C C . ILE B 1 362 ? 48.80269 88.20973 4.02515 1.000 35.70129 362 ILE B C 1
ATOM 5598 O O . ILE B 1 362 ? 48.50790 87.18725 3.39948 1.000 38.03768 362 ILE B O 1
ATOM 5603 N N . SER B 1 363 ? 50.05389 88.52811 4.34359 1.000 34.45869 363 SER B N 1
ATOM 5604 C CA . SER B 1 363 ? 51.18203 87.65425 4.05698 1.000 34.23585 363 SER B CA 1
ATOM 5605 C C . SER B 1 363 ? 51.88811 87.32680 5.36316 1.000 30.85644 363 SER B C 1
ATOM 5606 O O . SER B 1 363 ? 52.12515 88.21992 6.18185 1.000 34.73152 363 SER B O 1
ATOM 5609 N N . VAL B 1 364 ? 52.18911 86.04556 5.57269 1.000 26.05340 364 VAL B N 1
ATOM 5610 C CA . VAL B 1 364 ? 52.78896 85.59107 6.82127 1.000 26.40108 364 VAL B CA 1
ATOM 5611 C C . VAL B 1 364 ? 53.58141 84.31488 6.55506 1.000 29.43384 364 VAL B C 1
ATOM 5612 O O . VAL B 1 364 ? 53.28143 83.56428 5.62341 1.000 33.32566 364 VAL B O 1
ATOM 5616 N N . ASP B 1 365 ? 54.63236 84.09552 7.34871 1.000 26.97602 365 ASP B N 1
ATOM 5617 C CA . ASP B 1 365 ? 55.34769 82.82524 7.32058 1.000 29.24798 365 ASP B CA 1
ATOM 5618 C C . ASP B 1 365 ? 54.63635 81.79984 8.20391 1.000 28.27994 365 ASP B C 1
ATOM 5619 O O . ASP B 1 365 ? 53.87177 82.14777 9.10751 1.000 27.39051 365 ASP B O 1
ATOM 5624 N N . VAL B 1 366 ? 54.91039 80.51755 7.93743 1.000 25.96720 366 VAL B N 1
ATOM 5625 C CA . VAL B 1 366 ? 54.16845 79.43895 8.59140 1.000 21.53662 366 VAL B CA 1
ATOM 5626 C C . VAL B 1 366 ? 54.36695 79.45254 10.10357 1.000 23.68049 366 VAL B C 1
ATOM 5627 O O . VAL B 1 366 ? 53.47663 79.03866 10.85813 1.000 23.72678 366 VAL B O 1
ATOM 5631 N N . ALA B 1 367 ? 55.51825 79.93579 10.57558 1.000 24.93268 367 ALA B N 1
ATOM 5632 C CA . ALA B 1 367 ? 55.75939 79.96871 12.01450 1.000 23.34348 367 ALA B CA 1
ATOM 5633 C C . ALA B 1 367 ? 54.77857 80.90114 12.71029 1.000 20.93283 367 ALA B C 1
ATOM 5634 O O . ALA B 1 367 ? 54.15434 80.52920 13.71013 1.000 21.86242 367 ALA B O 1
ATOM 5636 N N . ALA B 1 368 ? 54.60452 82.11102 12.17395 1.000 20.90046 368 ALA B N 1
ATOM 5637 C CA . ALA B 1 368 ? 53.68756 83.05637 12.79767 1.000 21.39329 368 ALA B CA 1
ATOM 5638 C C . ALA B 1 368 ? 52.23945 82.62964 12.61903 1.000 24.18330 368 ALA B C 1
ATOM 5639 O O . ALA B 1 368 ? 51.40663 82.89604 13.49216 1.000 33.79147 368 ALA B O 1
ATOM 5641 N N . LEU B 1 369 ? 51.91709 81.97429 11.50190 1.000 20.93709 369 LEU B N 1
ATOM 5642 C CA . LEU B 1 369 ? 50.57689 81.42209 11.34582 1.000 17.42488 369 LEU B CA 1
ATOM 5643 C C . LEU B 1 369 ? 50.30390 80.37419 12.41238 1.000 18.97882 369 LEU B C 1
ATOM 5644 O O . LEU B 1 369 ? 49.19970 80.31444 12.96536 1.000 25.00543 369 LEU B O 1
ATOM 5649 N N . GLY B 1 370 ? 51.31423 79.56828 12.74828 1.000 17.08694 370 GLY B N 1
ATOM 5650 C CA . GLY B 1 370 ? 51.14837 78.62185 13.83467 1.000 16.87494 370 GLY B CA 1
ATOM 5651 C C . GLY B 1 370 ? 50.86300 79.30900 15.15532 1.000 19.30776 370 GLY B C 1
ATOM 5652 O O . GLY B 1 370 ? 50.07353 78.81452 15.96005 1.000 26.58629 370 GLY B O 1
ATOM 5653 N N . SER B 1 371 ? 51.47417 80.47717 15.38124 1.000 18.16322 371 SER B N 1
ATOM 5654 C CA . SER B 1 371 ? 51.23038 81.21738 16.61759 1.000 25.23848 371 SER B CA 1
ATOM 5655 C C . SER B 1 371 ? 49.78028 81.67339 16.72558 1.000 31.88883 371 SER B C 1
ATOM 5656 O O . SER B 1 371 ? 49.20979 81.69484 17.82263 1.000 43.10207 371 SER B O 1
ATOM 5659 N N . VAL B 1 372 ? 49.16609 82.04444 15.60134 1.000 22.33985 372 VAL B N 1
ATOM 5660 C CA . VAL B 1 372 ? 47.78065 82.49709 15.63625 1.000 18.54653 372 VAL B CA 1
ATOM 5661 C C . VAL B 1 372 ? 46.80168 81.33353 15.63484 1.000 19.75310 372 VAL B C 1
ATOM 5662 O O . VAL B 1 372 ? 45.65934 81.49441 16.08602 1.000 22.10162 372 VAL B O 1
ATOM 5666 N N . TYR B 1 373 ? 47.23504 80.15917 15.16442 1.000 16.51016 373 TYR B N 1
ATOM 5667 C CA . TYR B 1 373 ? 46.29897 79.11331 14.76049 1.000 16.39086 373 TYR B CA 1
ATOM 5668 C C . TYR B 1 373 ? 45.38493 78.67405 15.90143 1.000 21.35492 373 TYR B C 1
ATOM 5669 O O . TYR B 1 373 ? 44.19509 78.41513 15.68332 1.000 23.51447 373 TYR B O 1
ATOM 5678 N N . LEU B 1 374 ? 45.91131 78.59441 17.12171 1.000 24.36322 374 LEU B N 1
ATOM 5679 C CA . LEU B 1 374 ? 45.14493 78.10376 18.26035 1.000 20.77873 374 LEU B CA 1
ATOM 5680 C C . LEU B 1 374 ? 44.44248 79.20627 19.04001 1.000 23.34534 374 LEU B C 1
ATOM 5681 O O . LEU B 1 374 ? 43.77394 78.90958 20.03560 1.000 28.20754 374 LEU B O 1
ATOM 5686 N N . GLY B 1 375 ? 44.57146 80.46013 18.61728 1.000 23.73973 375 GLY B N 1
ATOM 5687 C CA . GLY B 1 375 ? 43.96757 81.57148 19.31892 1.000 23.38425 375 GLY B CA 1
ATOM 5688 C C . GLY B 1 375 ? 44.82837 82.20584 20.38598 1.000 21.60170 375 GLY B C 1
ATOM 5689 O O . GLY B 1 375 ? 44.35405 83.11332 21.07865 1.000 17.38850 375 GLY B O 1
ATOM 5690 N N . GLY B 1 376 ? 46.07131 81.75723 20.54677 1.000 24.28501 376 GLY B N 1
ATOM 5691 C CA . GLY B 1 376 ? 46.99192 82.30932 21.52151 1.000 20.60045 376 GLY B CA 1
ATOM 5692 C C . GLY B 1 376 ? 47.66704 83.59603 21.12427 1.000 14.40493 376 GLY B C 1
ATOM 5693 O O . GLY B 1 376 ? 48.44123 84.14334 21.91330 1.000 14.46461 376 GLY B O 1
ATOM 5694 N N . ASN B 1 377 ? 47.43433 84.05489 19.89601 1.000 14.71629 377 ASN B N 1
ATOM 5695 C CA . ASN B 1 377 ? 47.93406 85.32432 19.39360 1.000 22.10044 377 ASN B CA 1
ATOM 5696 C C . ASN B 1 377 ? 46.92498 85.86206 18.39324 1.000 29.97081 377 ASN B C 1
ATOM 5697 O O . ASN B 1 377 ? 46.12446 85.11392 17.82653 1.000 44.05474 377 ASN B O 1
ATOM 5702 N N . THR B 1 378 ? 46.96059 87.17239 18.19358 1.000 23.94814 378 THR B N 1
ATOM 5703 C CA . THR B 1 378 ? 46.10067 87.84164 17.23352 1.000 22.81147 378 THR B CA 1
ATOM 5704 C C . THR B 1 378 ? 46.93930 88.39753 16.08861 1.000 22.62478 378 THR B C 1
ATOM 5705 O O . THR B 1 378 ? 48.16338 88.52382 16.18546 1.000 26.58892 378 THR B O 1
ATOM 5709 N N . TRP B 1 379 ? 46.26164 88.72259 14.98711 1.000 18.13139 379 TRP B N 1
ATOM 5710 C CA . TRP B 1 379 ? 46.97180 89.24728 13.82830 1.000 18.91440 379 TRP B CA 1
ATOM 5711 C C . TRP B 1 379 ? 47.52770 90.64192 14.08046 1.000 28.91448 379 TRP B C 1
ATOM 5712 O O . TRP B 1 379 ? 48.59764 90.97849 13.55926 1.000 35.75935 379 TRP B O 1
ATOM 5723 N N . THR B 1 380 ? 46.83337 91.46010 14.87937 1.000 31.29510 380 THR B N 1
ATOM 5724 C CA . THR B 1 380 ? 47.31294 92.81626 15.13379 1.000 32.42311 380 THR B CA 1
ATOM 5725 C C . THR B 1 380 ? 48.63865 92.79414 15.87973 1.000 34.40103 380 THR B C 1
ATOM 5726 O O . THR B 1 380 ? 49.55846 93.55380 15.55307 1.000 41.10732 380 THR B O 1
ATOM 5730 N N . ARG B 1 381 ? 48.75848 91.92396 16.88293 1.000 30.25802 381 ARG B N 1
ATOM 5731 C CA . ARG B 1 381 ? 49.96453 91.91959 17.69963 1.000 29.48399 381 ARG B CA 1
ATOM 5732 C C . ARG B 1 381 ? 51.15306 91.36330 16.93099 1.000 28.51700 381 ARG B C 1
ATOM 5733 O O . ARG B 1 381 ? 52.27823 91.85653 17.07970 1.000 29.89396 381 ARG B O 1
ATOM 5741 N N . LEU B 1 382 ? 50.92503 90.35587 16.08471 1.000 24.64327 382 LEU B N 1
ATOM 5742 C CA . LEU B 1 382 ? 52.01916 89.84990 15.26449 1.000 21.74245 382 LEU B CA 1
ATOM 5743 C C . LEU B 1 382 ? 52.38977 90.84557 14.17511 1.000 24.53873 382 LEU B C 1
ATOM 5744 O O . LEU B 1 382 ? 53.57645 91.03061 13.87516 1.000 28.02955 382 LEU B O 1
ATOM 5749 N N . GLU B 1 383 ? 51.39183 91.52838 13.60360 1.000 23.28836 383 GLU B N 1
ATOM 5750 C CA . GLU B 1 383 ? 51.68648 92.60199 12.66210 1.000 27.01839 383 GLU B CA 1
ATOM 5751 C C . GLU B 1 383 ? 52.50658 93.69294 13.33064 1.000 27.73142 383 GLU B C 1
ATOM 5752 O O . GLU B 1 383 ? 53.41333 94.26363 12.71364 1.000 30.82013 383 GLU B O 1
ATOM 5758 N N . ARG B 1 384 ? 52.20752 93.98892 14.59854 1.000 24.38562 384 ARG B N 1
ATOM 5759 C CA . ARG B 1 384 ? 52.96279 95.01011 15.31263 1.000 26.38271 384 ARG B CA 1
ATOM 5760 C C . ARG B 1 384 ? 54.41890 94.59869 15.47782 1.000 29.58050 384 ARG B C 1
ATOM 5761 O O . ARG B 1 384 ? 55.32169 95.44329 15.42381 1.000 30.95193 384 ARG B O 1
ATOM 5769 N N . ALA B 1 385 ? 54.66666 93.30375 15.67116 1.000 30.49377 385 ALA B N 1
ATOM 5770 C CA . ALA B 1 385 ? 56.02183 92.78429 15.77997 1.000 29.84034 385 ALA B CA 1
ATOM 5771 C C . ALA B 1 385 ? 56.71770 92.63946 14.43185 1.000 29.09395 385 ALA B C 1
ATOM 5772 O O . ALA B 1 385 ? 57.90328 92.29055 14.40260 1.000 29.81361 385 ALA B O 1
ATOM 5774 N N . GLY B 1 386 ? 56.02267 92.90209 13.32694 1.000 26.70971 386 GLY B N 1
ATOM 5775 C CA . GLY B 1 386 ? 56.62302 92.81727 12.00957 1.000 27.84107 386 GLY B CA 1
ATOM 5776 C C . GLY B 1 386 ? 56.61690 91.44360 11.38270 1.000 28.04592 386 GLY B C 1
ATOM 5777 O O . GLY B 1 386 ? 57.41525 91.18858 10.47405 1.000 26.27358 386 GLY B O 1
ATOM 5778 N N . LEU B 1 387 ? 55.73497 90.55589 11.82934 1.000 27.33152 387 LEU B N 1
ATOM 5779 C CA . LEU B 1 387 ? 55.65670 89.18800 11.34255 1.000 26.27226 387 LEU B CA 1
ATOM 5780 C C . LEU B 1 387 ? 54.47108 88.96403 10.41543 1.000 24.57799 387 LEU B C 1
ATOM 5781 O O . LEU B 1 387 ? 54.24917 87.83063 9.97904 1.000 28.02290 387 LEU B O 1
ATOM 5786 N N . VAL B 1 388 ? 53.69364 90.00777 10.13141 1.000 23.93771 388 VAL B N 1
ATOM 5787 C CA . VAL B 1 388 ? 52.53409 89.93834 9.24870 1.000 24.86782 388 VAL B CA 1
ATOM 5788 C C . VAL B 1 388 ? 52.54277 91.17790 8.36253 1.000 34.28950 388 VAL B C 1
ATOM 5789 O O . VAL B 1 388 ? 52.72104 92.29643 8.85681 1.000 39.07581 388 VAL B O 1
ATOM 5793 N N . SER B 1 389 ? 52.33451 90.98930 7.06237 1.000 29.50414 389 SER B N 1
ATOM 5794 C CA . SER B 1 389 ? 52.27620 92.08931 6.10638 1.000 32.94077 389 SER B CA 1
ATOM 5795 C C . SER B 1 389 ? 50.85025 92.20319 5.58252 1.000 34.25343 389 SER B C 1
ATOM 5796 O O . SER B 1 389 ? 50.30221 91.23402 5.04596 1.000 34.52577 389 SER B O 1
ATOM 5799 N N . ALA B 1 390 ? 50.25467 93.38217 5.73984 1.000 36.54954 390 ALA B N 1
ATOM 5800 C CA . ALA B 1 390 ? 48.88656 93.64443 5.31538 1.000 38.18968 390 ALA B CA 1
ATOM 5801 C C . ALA B 1 390 ? 48.86713 94.52627 4.07403 1.000 42.26411 390 ALA B C 1
ATOM 5802 O O . ALA B 1 390 ? 49.68096 95.44616 3.93941 1.000 44.27459 390 ALA B O 1
ATOM 5804 N N . GLN B 1 391 ? 47.92079 94.25080 3.17682 1.000 45.19720 391 GLN B N 1
ATOM 5805 C CA . GLN B 1 391 ? 47.74259 95.03949 1.96557 1.000 53.97969 391 GLN B CA 1
ATOM 5806 C C . GLN B 1 391 ? 46.57371 96.01173 2.07424 1.000 63.83836 391 GLN B C 1
ATOM 5807 O O . GLN B 1 391 ? 46.43847 96.89670 1.22157 1.000 66.44249 391 GLN B O 1
ATOM 5813 N N . SER B 1 392 ? 45.72975 95.85815 3.09121 1.000 67.48528 392 SER B N 1
ATOM 5814 C CA . SER B 1 392 ? 44.63193 96.75768 3.40293 1.000 70.95269 392 SER B CA 1
ATOM 5815 C C . SER B 1 392 ? 44.64788 96.98594 4.90941 1.000 70.09857 392 SER B C 1
ATOM 5816 O O . SER B 1 392 ? 45.04405 96.09121 5.66613 1.000 62.66983 392 SER B O 1
ATOM 5819 N N . PRO B 1 393 ? 44.23392 98.17062 5.37023 1.000 73.50196 393 PRO B N 1
ATOM 5820 C CA . PRO B 1 393 ? 44.17312 98.38169 6.83088 1.000 71.18959 393 PRO B CA 1
ATOM 5821 C C . PRO B 1 393 ? 43.21376 97.43400 7.53212 1.000 68.04624 393 PRO B C 1
ATOM 5822 O O . PRO B 1 393 ? 43.59640 96.76430 8.50519 1.000 55.92104 393 PRO B O 1
ATOM 5826 N N . GLY B 1 394 ? 41.97594 97.34189 7.04733 1.000 70.19145 394 GLY B N 1
ATOM 5827 C CA . GLY B 1 394 ? 41.00879 96.44395 7.64100 1.000 65.59058 394 GLY B CA 1
ATOM 5828 C C . GLY B 1 394 ? 41.25766 94.97383 7.39732 1.000 56.58343 394 GLY B C 1
ATOM 5829 O O . GLY B 1 394 ? 40.52080 94.14785 7.94394 1.000 55.48742 394 GLY B O 1
ATOM 5830 N N . ALA B 1 395 ? 42.26634 94.61812 6.59484 1.000 50.60852 395 ALA B N 1
ATOM 5831 C CA . ALA B 1 395 ? 42.56264 93.20532 6.37887 1.000 43.89086 395 ALA B CA 1
ATOM 5832 C C . ALA B 1 395 ? 42.95287 92.52913 7.68654 1.000 41.44692 395 ALA B C 1
ATOM 5833 O O . ALA B 1 395 ? 42.52529 91.40214 7.96614 1.000 38.10334 395 ALA B O 1
ATOM 5835 N N . ILE B 1 396 ? 43.75484 93.21499 8.50608 1.000 40.66091 396 ILE B N 1
ATOM 5836 C CA . ILE B 1 396 ? 44.13868 92.68618 9.81160 1.000 32.79640 396 ILE B CA 1
ATOM 5837 C C . ILE B 1 396 ? 42.91315 92.55968 10.70415 1.000 35.25521 396 ILE B C 1
ATOM 5838 O O . ILE B 1 396 ? 42.71073 91.53926 11.37251 1.000 38.80773 396 ILE B O 1
ATOM 5843 N N . ARG B 1 397 ? 42.06205 93.59080 10.70713 1.000 40.50121 397 ARG B N 1
ATOM 5844 C CA . ARG B 1 397 ? 40.86312 93.57036 11.53671 1.000 39.72366 397 ARG B CA 1
ATOM 5845 C C . ARG B 1 397 ? 39.90844 92.48122 11.07051 1.000 41.69171 397 ARG B C 1
ATOM 5846 O O . ARG B 1 397 ? 39.28758 91.80096 11.89393 1.000 40.45318 397 ARG B O 1
ATOM 5854 N N . ALA B 1 398 ? 39.78386 92.29355 9.75305 1.000 43.95789 398 ALA B N 1
ATOM 5855 C CA . ALA B 1 398 ? 38.93512 91.21891 9.25513 1.000 38.18363 398 ALA B CA 1
ATOM 5856 C C . ALA B 1 398 ? 39.48237 89.85847 9.66339 1.000 33.19059 398 ALA B C 1
ATOM 5857 O O . ALA B 1 398 ? 38.72197 88.97661 10.07897 1.000 32.47149 398 ALA B O 1
ATOM 5859 N N . ALA B 1 399 ? 40.80323 89.67601 9.57067 1.000 31.43006 399 ALA B N 1
ATOM 5860 C CA . ALA B 1 399 ? 41.39937 88.39302 9.92678 1.000 29.44773 399 ALA B CA 1
ATOM 5861 C C . ALA B 1 399 ? 41.23866 88.09266 11.40992 1.000 26.81881 399 ALA B C 1
ATOM 5862 O O . ALA B 1 399 ? 40.92543 86.95855 11.78270 1.000 26.83656 399 ALA B O 1
ATOM 5864 N N . ASP B 1 400 ? 41.44913 89.08864 12.27328 1.000 27.07393 400 ASP B N 1
ATOM 5865 C CA . ASP B 1 400 ? 41.24066 88.86464 13.70053 1.000 30.78620 400 ASP B CA 1
ATOM 5866 C C . ASP B 1 400 ? 39.78238 88.56441 14.01474 1.000 35.00617 400 ASP B C 1
ATOM 5867 O O . ASP B 1 400 ? 39.49258 87.79234 14.93471 1.000 37.93412 400 ASP B O 1
ATOM 5872 N N . ALA B 1 401 ? 38.85356 89.15229 13.26207 1.000 31.44945 401 ALA B N 1
ATOM 5873 C CA . ALA B 1 401 ? 37.44613 88.85245 13.48171 1.000 31.75501 401 ALA B CA 1
ATOM 5874 C C . ALA B 1 401 ? 37.15105 87.38345 13.20476 1.000 33.63684 401 ALA B C 1
ATOM 5875 O O . ALA B 1 401 ? 36.33924 86.76432 13.90163 1.000 36.64410 401 ALA B O 1
ATOM 5877 N N . LEU B 1 402 ? 37.80602 86.80752 12.19185 1.000 33.15618 402 LEU B N 1
ATOM 5878 C CA . LEU B 1 402 ? 37.57784 85.40649 11.84329 1.000 30.33907 402 LEU B CA 1
ATOM 5879 C C . LEU B 1 402 ? 38.22786 84.46284 12.85042 1.000 28.17593 402 LEU B C 1
ATOM 5880 O O . LEU B 1 402 ? 37.59620 83.51062 13.32488 1.000 29.02806 402 LEU B O 1
ATOM 5885 N N . PHE B 1 403 ? 39.49379 84.70951 13.18458 1.000 27.82904 403 PHE B N 1
ATOM 5886 C CA . PHE B 1 403 ? 40.29653 83.76990 13.95608 1.000 29.52986 403 PHE B CA 1
ATOM 5887 C C . PHE B 1 403 ? 40.11631 83.89565 15.46482 1.000 35.23941 403 PHE B C 1
ATOM 5888 O O . PHE B 1 403 ? 40.59896 83.02223 16.19515 1.000 35.85643 403 PHE B O 1
ATOM 5896 N N . SER B 1 404 ? 39.44428 84.94450 15.94776 1.000 38.14266 404 SER B N 1
ATOM 5897 C CA . SER B 1 404 ? 39.34488 85.17545 17.38650 1.000 38.53224 404 SER B CA 1
ATOM 5898 C C . SER B 1 404 ? 38.62000 84.03179 18.07941 1.000 38.02499 404 SER B C 1
ATOM 5899 O O . SER B 1 404 ? 37.67224 83.45433 17.53890 1.000 42.73938 404 SER B O 1
ATOM 5902 N N . THR B 1 405 ? 39.07195 83.71284 19.29091 1.000 31.35683 405 THR B N 1
ATOM 5903 C CA . THR B 1 405 ? 38.45600 82.68524 20.11463 1.000 27.11778 405 THR B CA 1
ATOM 5904 C C . THR B 1 405 ? 38.22222 83.23730 21.51178 1.000 25.58418 405 THR B C 1
ATOM 5905 O O . THR B 1 405 ? 38.86388 84.19948 21.93977 1.000 32.23465 405 THR B O 1
ATOM 5909 N N . GLY B 1 406 ? 37.30752 82.59162 22.23554 1.000 25.37785 406 GLY B N 1
ATOM 5910 C CA . GLY B 1 406 ? 36.93629 83.07139 23.55450 1.000 33.03648 406 GLY B CA 1
ATOM 5911 C C . GLY B 1 406 ? 37.86391 82.64149 24.66838 1.000 34.58455 406 GLY B C 1
ATOM 5912 O O . GLY B 1 406 ? 37.88329 83.28423 25.72390 1.000 37.42098 406 GLY B O 1
ATOM 5913 N N . THR B 1 407 ? 38.61779 81.56328 24.46911 1.000 29.73145 407 THR B N 1
ATOM 5914 C CA . THR B 1 407 ? 39.53291 81.04879 25.47638 1.000 30.07316 407 THR B CA 1
ATOM 5915 C C . THR B 1 407 ? 40.93881 81.00156 24.90140 1.000 32.22124 407 THR B C 1
ATOM 5916 O O . THR B 1 407 ? 41.12462 80.73641 23.70948 1.000 36.87964 407 THR B O 1
ATOM 5920 N N . GLN B 1 408 ? 41.92166 81.28310 25.74763 1.000 30.84882 408 GLN B N 1
ATOM 5921 C CA . GLN B 1 408 ? 43.30862 81.12407 25.34471 1.000 24.10499 408 GLN B CA 1
ATOM 5922 C C . GLN B 1 408 ? 43.65020 79.63863 25.24955 1.000 22.41582 408 GLN B C 1
ATOM 5923 O O . GLN B 1 408 ? 43.25691 78.85231 26.11803 1.000 26.87607 408 GLN B O 1
ATOM 5929 N N . PRO B 1 409 ? 44.36736 79.22150 24.21067 1.000 18.97959 409 PRO B N 1
ATOM 5930 C CA . PRO B 1 409 ? 44.72054 77.80654 24.08977 1.000 20.81185 409 PRO B CA 1
ATOM 5931 C C . PRO B 1 409 ? 45.70753 77.40903 25.16981 1.000 27.28405 409 PRO B C 1
ATOM 5932 O O . PRO B 1 409 ? 46.48117 78.22643 25.67364 1.000 34.73652 409 PRO B O 1
ATOM 5936 N N . PHE B 1 410 ? 45.67042 76.12814 25.52019 1.000 29.18145 410 PHE B N 1
ATOM 5937 C CA . PHE B 1 410 ? 46.40574 75.62883 26.67029 1.000 26.57425 410 PHE B CA 1
ATOM 5938 C C . PHE B 1 410 ? 46.45700 74.11508 26.58114 1.000 27.57260 410 PHE B C 1
ATOM 5939 O O . PHE B 1 410 ? 45.45645 73.48020 26.24038 1.000 28.37244 410 PHE B O 1
ATOM 5947 N N . ALA B 1 411 ? 47.61373 73.54190 26.89993 1.000 25.49320 411 ALA B N 1
ATOM 5948 C CA . ALA B 1 411 ? 47.77367 72.09512 26.86180 1.000 22.65492 411 ALA B CA 1
ATOM 5949 C C . ALA B 1 411 ? 47.70077 71.47131 28.24761 1.000 21.64971 411 ALA B C 1
ATOM 5950 O O . ALA B 1 411 ? 46.87259 70.58588 28.48475 1.000 24.57851 411 ALA B O 1
ATOM 5952 N N . GLY B 1 412 ? 48.53359 71.93574 29.17235 1.000 21.27286 412 GLY B N 1
ATOM 5953 C CA . GLY B 1 412 ? 48.58537 71.39363 30.51198 1.000 23.60691 412 GLY B CA 1
ATOM 5954 C C . GLY B 1 412 ? 49.27477 70.06270 30.62370 1.000 26.10917 412 GLY B C 1
ATOM 5955 O O . GLY B 1 412 ? 49.19663 69.42542 31.67926 1.000 37.49638 412 GLY B O 1
ATOM 5956 N N . THR B 1 413 ? 49.93488 69.61870 29.56167 1.000 24.12693 413 THR B N 1
ATOM 5957 C CA . THR B 1 413 ? 50.62812 68.34339 29.52912 1.000 24.99026 413 THR B CA 1
ATOM 5958 C C . THR B 1 413 ? 51.94270 68.57576 28.80137 1.000 23.32872 413 THR B C 1
ATOM 5959 O O . THR B 1 413 ? 51.99508 69.34757 27.83830 1.000 22.09689 413 THR B O 1
ATOM 5963 N N . ASN B 1 414 ? 53.00515 67.93837 29.27910 1.000 24.63837 414 ASN B N 1
ATOM 5964 C CA . ASN B 1 414 ? 54.31403 68.05812 28.65851 1.000 23.54833 414 ASN B CA 1
ATOM 5965 C C . ASN B 1 414 ? 54.80336 66.70137 28.17669 1.000 24.90571 414 ASN B C 1
ATOM 5966 O O . ASN B 1 414 ? 54.38059 65.65056 28.66427 1.000 27.22433 414 ASN B O 1
ATOM 5971 N N . PHE B 1 415 ? 55.69066 66.73758 27.19365 1.000 23.71916 415 PHE B N 1
ATOM 5972 C CA . PHE B 1 415 ? 56.25264 65.51581 26.64166 1.000 25.10375 415 PHE B CA 1
ATOM 5973 C C . PHE B 1 415 ? 57.59124 65.83944 26.00411 1.000 28.88955 415 PHE B C 1
ATOM 5974 O O . PHE B 1 415 ? 58.37198 64.93850 25.68936 1.000 30.72274 415 PHE B O 1
ATOM 5983 N N . VAL C 1 23 ? 99.58318 111.40053 84.10537 1.000 54.05601 23 VAL C N 1
ATOM 5984 C CA . VAL C 1 23 ? 99.60600 111.31876 82.64912 1.000 62.86728 23 VAL C CA 1
ATOM 5985 C C . VAL C 1 23 ? 98.20772 111.55665 82.07553 1.000 62.49250 23 VAL C C 1
ATOM 5986 O O . VAL C 1 23 ? 98.05857 112.04147 80.95209 1.000 59.42710 23 VAL C O 1
ATOM 5990 N N . THR C 1 24 ? 97.18327 111.22649 82.86047 1.000 64.75788 24 THR C N 1
ATOM 5991 C CA . THR C 1 24 ? 95.79418 111.38676 82.44775 1.000 63.74317 24 THR C CA 1
ATOM 5992 C C . THR C 1 24 ? 95.02774 112.15851 83.51411 1.000 60.19453 24 THR C C 1
ATOM 5993 O O . THR C 1 24 ? 95.03587 111.77937 84.69011 1.000 58.15153 24 THR C O 1
ATOM 5997 N N . ASP C 1 25 ? 94.35697 113.22851 83.09388 1.000 58.47823 25 ASP C N 1
ATOM 5998 C CA . ASP C 1 25 ? 93.63850 114.13373 83.98255 1.000 56.66048 25 ASP C CA 1
ATOM 5999 C C . ASP C 1 25 ? 92.14118 114.04120 83.70726 1.000 49.05733 25 ASP C C 1
ATOM 6000 O O . ASP C 1 25 ? 91.71340 114.09392 82.54946 1.000 47.77795 25 ASP C O 1
ATOM 6005 N N . ILE C 1 26 ? 91.35275 113.88196 84.76883 1.000 45.39787 26 ILE C N 1
ATOM 6006 C CA . ILE C 1 26 ? 89.89835 113.76134 84.67943 1.000 41.52743 26 ILE C CA 1
ATOM 6007 C C . ILE C 1 26 ? 89.26091 114.93146 85.42048 1.000 42.77754 26 ILE C C 1
ATOM 6008 O O . ILE C 1 26 ? 89.34001 115.00857 86.65357 1.000 44.57600 26 ILE C O 1
ATOM 6013 N N . ARG C 1 27 ? 88.63533 115.84452 84.67808 1.000 43.77877 27 ARG C N 1
ATOM 6014 C CA . ARG C 1 27 ? 87.94303 116.98103 85.27215 1.000 46.45667 27 ARG C CA 1
ATOM 6015 C C . ARG C 1 27 ? 86.64226 117.22016 84.51973 1.000 44.69453 27 ARG C C 1
ATOM 6016 O O . ARG C 1 27 ? 86.42442 116.69020 83.42733 1.000 39.18839 27 ARG C O 1
ATOM 6024 N N . PHE C 1 28 ? 85.75915 117.99928 85.13865 1.000 48.24550 28 PHE C N 1
ATOM 6025 C CA . PHE C 1 28 ? 84.52078 118.39528 84.48716 1.000 41.00404 28 PHE C CA 1
ATOM 6026 C C . PHE C 1 28 ? 84.77939 119.49577 83.46977 1.000 44.36592 28 PHE C C 1
ATOM 6027 O O . PHE C 1 28 ? 85.61322 120.38091 83.68208 1.000 45.24774 28 PHE C O 1
ATOM 6035 N N . LEU C 1 29 ? 84.07070 119.42143 82.35138 1.000 45.43070 29 LEU C N 1
ATOM 6036 C CA . LEU C 1 29 ? 84.13860 120.47471 81.35615 1.000 47.95641 29 LEU C CA 1
ATOM 6037 C C . LEU C 1 29 ? 83.43205 121.71867 81.87448 1.000 51.95284 29 LEU C C 1
ATOM 6038 O O . LEU C 1 29 ? 82.47015 121.63996 82.64520 1.000 54.23410 29 LEU C O 1
ATOM 6043 N N . GLN C 1 30 ? 83.92096 122.87885 81.44176 1.000 55.92948 30 GLN C N 1
ATOM 6044 C CA . GLN C 1 30 ? 83.39560 124.15294 81.91947 1.000 59.10471 30 GLN C CA 1
ATOM 6045 C C . GLN C 1 30 ? 83.20163 125.20600 80.83699 1.000 65.34217 30 GLN C C 1
ATOM 6046 O O . GLN C 1 30 ? 82.62682 126.25617 81.13882 1.000 79.85708 30 GLN C O 1
ATOM 6052 N N . SER C 1 31 ? 83.63160 124.97087 79.59714 1.000 55.81466 31 SER C N 1
ATOM 6053 C CA . SER C 1 31 ? 83.48265 125.93759 78.52010 1.000 55.26224 31 SER C CA 1
ATOM 6054 C C . SER C 1 31 ? 82.70223 125.33239 77.35988 1.000 57.59288 31 SER C C 1
ATOM 6055 O O . SER C 1 31 ? 82.65342 124.11088 77.17975 1.000 55.36312 31 SER C O 1
ATOM 6058 N N . ARG C 1 32 ? 82.07454 126.20913 76.56853 1.000 61.59900 32 ARG C N 1
ATOM 6059 C CA . ARG C 1 32 ? 81.36987 125.73040 75.38326 1.000 60.65443 32 ARG C CA 1
ATOM 6060 C C . ARG C 1 32 ? 82.32221 125.15672 74.34620 1.000 59.41901 32 ARG C C 1
ATOM 6061 O O . ARG C 1 32 ? 81.95041 124.23031 73.61689 1.000 56.19500 32 ARG C O 1
ATOM 6069 N N . ALA C 1 33 ? 83.54641 125.68359 74.27270 1.000 54.29158 33 ALA C N 1
ATOM 6070 C CA . ALA C 1 33 ? 84.54513 125.11545 73.37338 1.000 53.33659 33 ALA C CA 1
ATOM 6071 C C . ALA C 1 33 ? 84.88590 123.68316 73.76507 1.000 60.88387 33 ALA C C 1
ATOM 6072 O O . ALA C 1 33 ? 85.04754 122.81734 72.89659 1.000 57.75931 33 ALA C O 1
ATOM 6074 N N . GLU C 1 34 ? 85.00635 123.41697 75.06912 1.000 49.16270 34 GLU C N 1
ATOM 6075 C CA . GLU C 1 34 ? 85.26540 122.05531 75.52556 1.000 48.72229 34 GLU C CA 1
ATOM 6076 C C . GLU C 1 34 ? 84.05220 121.15828 75.31087 1.000 45.06371 34 GLU C C 1
ATOM 6077 O O . GLU C 1 34 ? 84.19807 119.99444 74.92076 1.000 41.43508 34 GLU C O 1
ATOM 6083 N N . HIS C 1 35 ? 82.84615 121.68075 75.55381 1.000 48.74366 35 HIS C N 1
ATOM 6084 C CA . HIS C 1 35 ? 81.64596 120.88641 75.31335 1.000 49.39489 35 HIS C CA 1
ATOM 6085 C C . HIS C 1 35 ? 81.52671 120.50853 73.84179 1.000 51.59548 35 HIS C C 1
ATOM 6086 O O . HIS C 1 35 ? 81.15235 119.37665 73.51369 1.000 54.40528 35 HIS C O 1
ATOM 6093 N N . GLU C 1 36 ? 81.86041 121.43515 72.93766 1.000 53.74432 36 GLU C N 1
ATOM 6094 C CA . GLU C 1 36 ? 81.74379 121.13990 71.51128 1.000 54.84705 36 GLU C CA 1
ATOM 6095 C C . GLU C 1 36 ? 82.74502 120.06814 71.08944 1.000 56.33022 36 GLU C C 1
ATOM 6096 O O . GLU C 1 36 ? 82.42229 119.19863 70.26943 1.000 60.74242 36 GLU C O 1
ATOM 6102 N N . ARG C 1 37 ? 83.96261 120.10334 71.65610 1.000 53.17046 37 ARG C N 1
ATOM 6103 C CA . ARG C 1 37 ? 84.97060 119.09122 71.34484 1.000 47.53719 37 ARG C CA 1
ATOM 6104 C C . ARG C 1 37 ? 84.61290 117.74386 71.95917 1.000 41.24181 37 ARG C C 1
ATOM 6105 O O . ARG C 1 37 ? 84.86358 116.69865 71.35308 1.000 41.73108 37 ARG C O 1
ATOM 6113 N N . ALA C 1 38 ? 84.02967 117.74193 73.15980 1.000 41.23804 38 ALA C N 1
ATOM 6114 C CA . ALA C 1 38 ? 83.58427 116.48139 73.73968 1.000 36.82092 38 ALA C CA 1
ATOM 6115 C C . ALA C 1 38 ? 82.53468 115.81466 72.86298 1.000 34.19472 38 ALA C C 1
ATOM 6116 O O . ALA C 1 38 ? 82.46250 114.58110 72.80835 1.000 33.64689 38 ALA C O 1
ATOM 6118 N N . PHE C 1 39 ? 81.70826 116.60820 72.17855 1.000 36.78160 39 PHE C N 1
ATOM 6119 C CA . PHE C 1 39 ? 80.78534 116.03331 71.20642 1.000 43.54928 39 PHE C CA 1
ATOM 6120 C C . PHE C 1 39 ? 81.53208 115.44002 70.01992 1.000 40.66551 39 PHE C C 1
ATOM 6121 O O . PHE C 1 39 ? 81.19753 114.34337 69.55798 1.000 40.60009 39 PHE C O 1
ATOM 6129 N N . THR C 1 40 ? 82.55516 116.14298 69.52521 1.000 38.67177 40 THR C N 1
ATOM 6130 C CA . THR C 1 40 ? 83.34280 115.62532 68.41172 1.000 36.08295 40 THR C CA 1
ATOM 6131 C C . THR C 1 40 ? 84.07858 114.34990 68.80163 1.000 36.06940 40 THR C C 1
ATOM 6132 O O . THR C 1 40 ? 84.19466 113.42015 67.99479 1.000 35.21066 40 THR C O 1
ATOM 6136 N N . VAL C 1 41 ? 84.56132 114.27621 70.04279 1.000 35.74173 41 VAL C N 1
ATOM 6137 C CA . VAL C 1 41 ? 85.23180 113.06588 70.50761 1.000 33.97652 41 VAL C CA 1
ATOM 6138 C C . VAL C 1 41 ? 84.24534 111.91055 70.62988 1.000 35.28590 41 VAL C C 1
ATOM 6139 O O . VAL C 1 41 ? 84.54535 110.77639 70.24006 1.000 36.63305 41 VAL C O 1
ATOM 6143 N N . PHE C 1 42 ? 83.04969 112.17810 71.15601 1.000 35.77516 42 PHE C N 1
ATOM 6144 C CA . PHE C 1 42 ? 82.05848 111.11705 71.29461 1.000 33.12663 42 PHE C CA 1
ATOM 6145 C C . PHE C 1 42 ? 81.61672 110.59120 69.93655 1.000 32.98786 42 PHE C C 1
ATOM 6146 O O . PHE C 1 42 ? 81.49995 109.37657 69.74347 1.000 32.10299 42 PHE C O 1
ATOM 6154 N N . TRP C 1 43 ? 81.36411 111.48867 68.98273 1.000 37.87146 43 TRP C N 1
ATOM 6155 C CA . TRP C 1 43 ? 80.99272 111.05028 67.64117 1.000 40.86458 43 TRP C CA 1
ATOM 6156 C C . TRP C 1 43 ? 82.11461 110.25675 66.98977 1.000 40.04462 43 TRP C C 1
ATOM 6157 O O . TRP C 1 43 ? 81.86473 109.25769 66.30579 1.000 41.47667 43 TRP C O 1
ATOM 6168 N N . ARG C 1 44 ? 83.36065 110.67197 67.21128 1.000 40.22813 44 ARG C N 1
ATOM 6169 C CA . ARG C 1 44 ? 84.48515 109.96635 66.61172 1.000 37.77126 44 ARG C CA 1
ATOM 6170 C C . ARG C 1 44 ? 84.59242 108.56491 67.19687 1.000 35.99687 44 ARG C C 1
ATOM 6171 O O . ARG C 1 44 ? 84.87706 107.60143 66.47618 1.000 41.98763 44 ARG C O 1
ATOM 6179 N N . ALA C 1 45 ? 84.36205 108.43676 68.50618 1.000 30.59112 45 ALA C N 1
ATOM 6180 C CA . ALA C 1 45 ? 84.42048 107.13034 69.15017 1.000 27.21860 45 ALA C CA 1
ATOM 6181 C C . ALA C 1 45 ? 83.30221 106.21558 68.66077 1.000 27.91606 45 ALA C C 1
ATOM 6182 O O . ALA C 1 45 ? 83.52193 105.01434 68.46851 1.000 33.44659 45 ALA C O 1
ATOM 6184 N N . MET C 1 46 ? 82.10137 106.76255 68.43590 1.000 28.65885 46 MET C N 1
ATOM 6185 C CA . MET C 1 46 ? 80.99621 105.94675 67.93505 1.000 29.25138 46 MET C CA 1
ATOM 6186 C C . MET C 1 46 ? 81.19427 105.52409 66.48679 1.000 29.34149 46 MET C C 1
ATOM 6187 O O . MET C 1 46 ? 80.50491 104.60961 66.02522 1.000 29.82845 46 MET C O 1
ATOM 6192 N N . VAL C 1 47 ? 82.10085 106.18064 65.76322 1.000 31.41331 47 VAL C N 1
ATOM 6193 C CA . VAL C 1 47 ? 82.43780 105.84208 64.38314 1.000 32.88683 47 VAL C CA 1
ATOM 6194 C C . VAL C 1 47 ? 81.26852 106.10432 63.43926 1.000 32.79675 47 VAL C C 1
ATOM 6195 O O . VAL C 1 47 ? 81.34431 106.98569 62.57566 1.000 36.40388 47 VAL C O 1
ATOM 6199 N N . GLY C 1 48 ? 80.18454 105.34673 63.58536 1.000 31.02761 48 GLY C N 1
ATOM 6200 C CA . GLY C 1 48 ? 79.11849 105.40994 62.60331 1.000 33.65184 48 GLY C CA 1
ATOM 6201 C C . GLY C 1 48 ? 77.81509 106.01162 63.08986 1.000 37.25824 48 GLY C C 1
ATOM 6202 O O . GLY C 1 48 ? 76.74096 105.64936 62.60208 1.000 38.47198 48 GLY C O 1
ATOM 6203 N N . LEU C 1 49 ? 77.89237 106.94248 64.03750 1.000 40.60784 49 LEU C N 1
ATOM 6204 C CA . LEU C 1 49 ? 76.69961 107.65041 64.48069 1.000 39.51319 49 LEU C CA 1
ATOM 6205 C C . LEU C 1 49 ? 76.38530 108.79084 63.51231 1.000 48.20576 49 LEU C C 1
ATOM 6206 O O . LEU C 1 49 ? 77.29712 109.49022 63.05905 1.000 54.41337 49 LEU C O 1
ATOM 6211 N N . PRO C 1 50 ? 75.10408 108.99884 63.16723 1.000 48.24413 50 PRO C N 1
ATOM 6212 C CA . PRO C 1 50 ? 74.72059 110.09790 62.26633 1.000 42.87368 50 PRO C CA 1
ATOM 6213 C C . PRO C 1 50 ? 75.01318 111.47133 62.86863 1.000 39.33549 50 PRO C C 1
ATOM 6214 O O . PRO C 1 50 ? 74.95926 112.46970 62.15060 1.000 46.59114 50 PRO C O 1
ATOM 6218 N N . ALA C 1 56 ? 73.98263 123.36796 67.25198 1.000 59.60625 56 ALA C N 1
ATOM 6219 C CA . ALA C 1 56 ? 74.57564 123.70466 68.54194 1.000 64.11421 56 ALA C CA 1
ATOM 6220 C C . ALA C 1 56 ? 74.42170 122.54447 69.51808 1.000 67.81647 56 ALA C C 1
ATOM 6221 O O . ALA C 1 56 ? 73.39046 121.86973 69.53365 1.000 70.68388 56 ALA C O 1
ATOM 6223 N N . ALA C 1 57 ? 75.45238 122.31365 70.33159 1.000 67.89283 57 ALA C N 1
ATOM 6224 C CA . ALA C 1 57 ? 75.44684 121.21047 71.28534 1.000 65.13007 57 ALA C CA 1
ATOM 6225 C C . ALA C 1 57 ? 75.00686 121.61724 72.68397 1.000 68.72545 57 ALA C C 1
ATOM 6226 O O . ALA C 1 57 ? 74.45787 120.78244 73.41111 1.000 69.83877 57 ALA C O 1
ATOM 6228 N N . ASP C 1 58 ? 75.23052 122.87379 73.08180 1.000 69.68820 58 ASP C N 1
ATOM 6229 C CA . ASP C 1 58 ? 74.83442 123.30883 74.41774 1.000 71.07593 58 ASP C CA 1
ATOM 6230 C C . ASP C 1 58 ? 73.32422 123.36666 74.58961 1.000 69.53321 58 ASP C C 1
ATOM 6231 O O . ASP C 1 58 ? 72.84136 123.33188 75.72672 1.000 72.44973 58 ASP C O 1
ATOM 6236 N N . GLU C 1 59 ? 72.57312 123.46548 73.49221 1.000 67.68436 59 GLU C N 1
ATOM 6237 C CA . GLU C 1 59 ? 71.11857 123.40287 73.57965 1.000 68.64723 59 GLU C CA 1
ATOM 6238 C C . GLU C 1 59 ? 70.63306 121.98644 73.86919 1.000 66.08126 59 GLU C C 1
ATOM 6239 O O . GLU C 1 59 ? 69.53706 121.80568 74.41468 1.000 69.79913 59 GLU C O 1
ATOM 6245 N N . LEU C 1 60 ? 71.42676 120.97779 73.50926 1.000 60.86773 60 LEU C N 1
ATOM 6246 C CA . LEU C 1 60 ? 71.09173 119.57804 73.73526 1.000 57.99942 60 LEU C CA 1
ATOM 6247 C C . LEU C 1 60 ? 71.78712 118.99108 74.95631 1.000 58.30851 60 LEU C C 1
ATOM 6248 O O . LEU C 1 60 ? 71.66223 117.78684 75.20602 1.000 58.77376 60 LEU C O 1
ATOM 6253 N N . LEU C 1 61 ? 72.52091 119.80070 75.71459 1.000 56.68679 61 LEU C N 1
ATOM 6254 C CA . LEU C 1 61 ? 73.28689 119.31870 76.85114 1.000 52.92961 61 LEU C CA 1
ATOM 6255 C C . LEU C 1 61 ? 72.81760 119.98724 78.13431 1.000 55.57983 61 LEU C C 1
ATOM 6256 O O . LEU C 1 61 ? 72.20267 121.05782 78.12304 1.000 59.99099 61 LEU C O 1
ATOM 6261 N N . GLU C 1 62 ? 73.09982 119.31788 79.24517 1.000 54.58845 62 GLU C N 1
ATOM 6262 C CA . GLU C 1 62 ? 72.91656 119.86951 80.57911 1.000 54.10047 62 GLU C CA 1
ATOM 6263 C C . GLU C 1 62 ? 74.30428 120.15136 81.14208 1.000 58.17294 62 GLU C C 1
ATOM 6264 O O . GLU C 1 62 ? 75.12650 119.23253 81.25782 1.000 62.88296 62 GLU C O 1
ATOM 6270 N N . LEU C 1 63 ? 74.56978 121.41020 81.48840 1.000 55.42652 63 LEU C N 1
ATOM 6271 C CA . LEU C 1 63 ? 75.91185 121.77061 81.91636 1.000 56.20566 63 LEU C CA 1
ATOM 6272 C C . LEU C 1 63 ? 76.21772 121.11350 83.25908 1.000 55.18914 63 LEU C C 1
ATOM 6273 O O . LEU C 1 63 ? 75.35183 120.52372 83.91126 1.000 56.49745 63 LEU C O 1
ATOM 6278 N N . GLY C 1 64 ? 77.45900 121.27779 83.70232 1.000 54.73243 64 GLY C N 1
ATOM 6279 C CA . GLY C 1 64 ? 77.91025 120.76500 84.97986 1.000 52.08528 64 GLY C CA 1
ATOM 6280 C C . GLY C 1 64 ? 77.78455 119.26986 85.19253 1.000 47.96943 64 GLY C C 1
ATOM 6281 O O . GLY C 1 64 ? 77.77651 118.81009 86.33901 1.000 48.51309 64 GLY C O 1
ATOM 6282 N N . ARG C 1 65 ? 77.67894 118.49368 84.11048 1.000 44.46556 65 ARG C N 1
ATOM 6283 C CA . ARG C 1 65 ? 77.53298 117.05010 84.25294 1.000 38.15842 65 ARG C CA 1
ATOM 6284 C C . ARG C 1 65 ? 78.39681 116.25308 83.28625 1.000 35.62540 65 ARG C C 1
ATOM 6285 O O . ARG C 1 65 ? 78.31194 115.01906 83.28521 1.000 32.67534 65 ARG C O 1
ATOM 6293 N N . TYR C 1 66 ? 79.23643 116.90330 82.49213 1.000 34.17725 66 TYR C N 1
ATOM 6294 C CA . TYR C 1 66 ? 80.02038 116.24957 81.45328 1.000 33.11285 66 TYR C CA 1
ATOM 6295 C C . TYR C 1 66 ? 81.46586 116.15728 81.92225 1.000 34.19111 66 TYR C C 1
ATOM 6296 O O . TYR C 1 66 ? 82.11382 117.18335 82.15731 1.000 42.13255 66 TYR C O 1
ATOM 6305 N N . LEU C 1 67 ? 81.96520 114.93204 82.05619 1.000 34.17459 67 LEU C N 1
ATOM 6306 C CA . LEU C 1 67 ? 83.34124 114.69439 82.46553 1.000 37.08293 67 LEU C CA 1
ATOM 6307 C C . LEU C 1 67 ? 84.22271 114.55645 81.23668 1.000 40.67783 67 LEU C C 1
ATOM 6308 O O . LEU C 1 67 ? 83.80504 113.99704 80.21962 1.000 41.89598 67 LEU C O 1
ATOM 6313 N N . GLY C 1 68 ? 85.44719 115.05540 81.34070 1.000 41.10552 68 GLY C N 1
ATOM 6314 C CA . GLY C 1 68 ? 86.38137 115.00164 80.23615 1.000 36.56205 68 GLY C CA 1
ATOM 6315 C C . GLY C 1 68 ? 87.68063 114.34869 80.65239 1.000 35.90973 68 GLY C C 1
ATOM 6316 O O . GLY C 1 68 ? 88.13257 114.47441 81.79057 1.000 36.81903 68 GLY C O 1
ATOM 6317 N N . ALA C 1 69 ? 88.28157 113.64320 79.70039 1.000 37.98985 69 ALA C N 1
ATOM 6318 C CA . ALA C 1 69 ? 89.55290 112.96390 79.89390 1.000 35.68821 69 ALA C CA 1
ATOM 6319 C C . ALA C 1 69 ? 90.59016 113.65580 79.02679 1.000 37.38189 69 ALA C C 1
ATOM 6320 O O . ALA C 1 69 ? 90.50499 113.61156 77.79394 1.000 36.80010 69 ALA C O 1
ATOM 6322 N N . PHE C 1 70 ? 91.58232 114.25846 79.66932 1.000 41.83466 70 PHE C N 1
ATOM 6323 C CA . PHE C 1 70 ? 92.59475 115.05273 78.99324 1.000 46.40925 70 PHE C CA 1
ATOM 6324 C C . PHE C 1 70 ? 93.93468 114.35041 79.14223 1.000 42.77897 70 PHE C C 1
ATOM 6325 O O . PHE C 1 70 ? 94.35366 114.03520 80.25996 1.000 43.67839 70 PHE C O 1
ATOM 6333 N N . VAL C 1 71 ? 94.59912 114.10546 78.01747 1.000 42.93049 71 VAL C N 1
ATOM 6334 C CA . VAL C 1 71 ? 95.94506 113.54934 77.99779 1.000 44.39194 71 VAL C CA 1
ATOM 6335 C C . VAL C 1 71 ? 96.87967 114.57228 77.37763 1.000 46.75436 71 VAL C C 1
ATOM 6336 O O . VAL C 1 71 ? 96.67421 114.99909 76.23568 1.000 46.43157 71 VAL C O 1
ATOM 6340 N N . GLN C 1 72 ? 97.89985 114.96722 78.13519 1.000 60.01084 72 GLN C N 1
ATOM 6341 C CA . GLN C 1 72 ? 98.85887 115.99203 77.71559 1.000 62.48878 72 GLN C CA 1
ATOM 6342 C C . GLN C 1 72 ? 98.18624 117.27213 77.21994 1.000 59.55034 72 GLN C C 1
ATOM 6343 O O . GLN C 1 72 ? 98.70919 117.96422 76.34450 1.000 61.09482 72 GLN C O 1
ATOM 6349 N N . GLY C 1 73 ? 97.01171 117.59565 77.76729 1.000 57.19685 73 GLY C N 1
ATOM 6350 C CA . GLY C 1 73 ? 96.31534 118.82853 77.46702 1.000 56.61382 73 GLY C CA 1
ATOM 6351 C C . GLY C 1 73 ? 95.09743 118.67989 76.57322 1.000 50.41951 73 GLY C C 1
ATOM 6352 O O . GLY C 1 73 ? 94.14966 119.46439 76.70655 1.000 49.53382 73 GLY C O 1
ATOM 6353 N N . GLU C 1 74 ? 95.10084 117.71466 75.65757 1.000 47.61966 74 GLU C N 1
ATOM 6354 C CA . GLU C 1 74 ? 94.01858 117.61230 74.68629 1.000 45.78626 74 GLU C CA 1
ATOM 6355 C C . GLU C 1 74 ? 92.90610 116.69996 75.18562 1.000 43.12379 74 GLU C C 1
ATOM 6356 O O . GLU C 1 74 ? 93.15767 115.69571 75.85703 1.000 42.17015 74 GLU C O 1
ATOM 6362 N N . LEU C 1 75 ? 91.66988 117.06613 74.85553 1.000 42.18329 75 LEU C N 1
ATOM 6363 C CA . LEU C 1 75 ? 90.50329 116.29155 75.25475 1.000 39.82142 75 LEU C CA 1
ATOM 6364 C C . LEU C 1 75 ? 90.35035 115.10263 74.31593 1.000 38.45508 75 LEU C C 1
ATOM 6365 O O . LEU C 1 75 ? 90.18336 115.27943 73.10443 1.000 42.07042 75 LEU C O 1
ATOM 6370 N N . ILE C 1 76 ? 90.39619 113.89134 74.87678 1.000 36.47606 76 ILE C N 1
ATOM 6371 C CA . ILE C 1 76 ? 90.38861 112.66523 74.09078 1.000 35.09412 76 ILE C CA 1
ATOM 6372 C C . ILE C 1 76 ? 89.30136 111.68506 74.50450 1.000 35.17106 76 ILE C C 1
ATOM 6373 O O . ILE C 1 76 ? 89.22998 110.58778 73.94957 1.000 32.81772 76 ILE C O 1
ATOM 6378 N N . GLY C 1 77 ? 88.45641 112.03700 75.46565 1.000 37.36594 77 GLY C N 1
ATOM 6379 C CA . GLY C 1 77 ? 87.38269 111.15461 75.88590 1.000 32.99883 77 GLY C CA 1
ATOM 6380 C C . GLY C 1 77 ? 86.50801 111.86188 76.89400 1.000 32.07131 77 GLY C C 1
ATOM 6381 O O . GLY C 1 77 ? 86.84814 112.93667 77.39791 1.000 32.14788 77 GLY C O 1
ATOM 6382 N N . GLY C 1 78 ? 85.37326 111.23789 77.19345 1.000 29.02667 78 GLY C N 1
ATOM 6383 C CA . GLY C 1 78 ? 84.45285 111.85631 78.12947 1.000 29.06054 78 GLY C CA 1
ATOM 6384 C C . GLY C 1 78 ? 83.30919 110.93805 78.49127 1.000 28.62546 78 GLY C C 1
ATOM 6385 O O . GLY C 1 78 ? 83.13886 109.85687 77.92234 1.000 26.10453 78 GLY C O 1
ATOM 6386 N N . ALA C 1 79 ? 82.52370 111.39646 79.46283 1.000 30.73669 79 ALA C N 1
ATOM 6387 C CA . ALA C 1 79 ? 81.34117 110.68671 79.93018 1.000 26.97010 79 ALA C CA 1
ATOM 6388 C C . ALA C 1 79 ? 80.38693 111.72557 80.49774 1.000 29.74747 79 ALA C C 1
ATOM 6389 O O . ALA C 1 79 ? 80.80705 112.59669 81.26477 1.000 33.08621 79 ALA C O 1
ATOM 6391 N N . ASP C 1 80 ? 79.11696 111.64199 80.10532 1.000 28.49465 80 ASP C N 1
ATOM 6392 C CA . ASP C 1 80 ? 78.11261 112.64595 80.42853 1.000 27.58010 80 ASP C CA 1
ATOM 6393 C C . ASP C 1 80 ? 76.91498 111.96724 81.08643 1.000 27.43364 80 ASP C C 1
ATOM 6394 O O . ASP C 1 80 ? 76.79642 110.73743 81.09489 1.000 27.66303 80 ASP C O 1
ATOM 6399 N N . SER C 1 81 ? 76.01968 112.78200 81.64414 1.000 26.67789 81 SER C N 1
ATOM 6400 C CA . SER C 1 81 ? 74.78372 112.28120 82.23430 1.000 25.88012 81 SER C CA 1
ATOM 6401 C C . SER C 1 81 ? 73.76092 113.41066 82.29856 1.000 33.90634 81 SER C C 1
ATOM 6402 O O . SER C 1 81 ? 74.09439 114.58690 82.14813 1.000 33.61143 81 SER C O 1
ATOM 6405 N N . TYR C 1 82 ? 72.50229 113.03496 82.53104 1.000 34.99237 82 TYR C N 1
ATOM 6406 C CA . TYR C 1 82 ? 71.40185 113.98242 82.65350 1.000 31.84682 82 TYR C CA 1
ATOM 6407 C C . TYR C 1 82 ? 70.69032 113.76346 83.98210 1.000 29.23152 82 TYR C C 1
ATOM 6408 O O . TYR C 1 82 ? 70.60615 112.63731 84.47853 1.000 26.71029 82 TYR C O 1
ATOM 6417 N N . THR C 1 83 ? 70.17529 114.85107 84.55494 1.000 30.28823 83 THR C N 1
ATOM 6418 C CA . THR C 1 83 ? 69.33326 114.75289 85.74268 1.000 30.50935 83 THR C CA 1
ATOM 6419 C C . THR C 1 83 ? 67.98858 114.15723 85.34393 1.000 29.85922 83 THR C C 1
ATOM 6420 O O . THR C 1 83 ? 67.25506 114.75306 84.54736 1.000 37.95649 83 THR C O 1
ATOM 6424 N N . SER C 1 84 ? 67.65656 112.99181 85.89617 1.000 28.15092 84 SER C N 1
ATOM 6425 C CA . SER C 1 84 ? 66.46966 112.26011 85.46942 1.000 32.57053 84 SER C CA 1
ATOM 6426 C C . SER C 1 84 ? 65.87206 111.51092 86.65520 1.000 26.73550 84 SER C C 1
ATOM 6427 O O . SER C 1 84 ? 66.38441 111.56203 87.77598 1.000 26.82938 84 SER C O 1
ATOM 6430 N N . TRP C 1 85 ? 64.77723 110.80263 86.39509 1.000 26.22500 85 TRP C N 1
ATOM 6431 C CA . TRP C 1 85 ? 64.18837 109.89703 87.36790 1.000 29.46383 85 TRP C CA 1
ATOM 6432 C C . TRP C 1 85 ? 63.92603 108.53916 86.72544 1.000 27.15503 85 TRP C C 1
ATOM 6433 O O . TRP C 1 85 ? 63.91230 108.40066 85.49905 1.000 25.56569 85 TRP C O 1
ATOM 6444 N N . LEU C 1 86 ? 63.70819 107.53266 87.57359 1.000 26.73935 86 LEU C N 1
ATOM 6445 C CA . LEU C 1 86 ? 63.43756 106.17276 87.11944 1.000 25.55080 86 LEU C CA 1
ATOM 6446 C C . LEU C 1 86 ? 62.34399 105.56874 87.98454 1.000 24.50743 86 LEU C C 1
ATOM 6447 O O . LEU C 1 86 ? 62.42642 105.61998 89.21588 1.000 26.03225 86 LEU C O 1
ATOM 6452 N N . THR C 1 87 ? 61.33767 104.97781 87.34203 1.000 23.16821 87 THR C N 1
ATOM 6453 C CA . THR C 1 87 ? 60.20733 104.38555 88.04990 1.000 30.53566 87 THR C CA 1
ATOM 6454 C C . THR C 1 87 ? 60.54971 102.95624 88.46097 1.000 31.80544 87 THR C C 1
ATOM 6455 O O . THR C 1 87 ? 60.77190 102.09507 87.60226 1.000 30.52446 87 THR C O 1
ATOM 6459 N N . VAL C 1 88 ? 60.58710 102.71278 89.77031 1.000 30.68363 88 VAL C N 1
ATOM 6460 C CA . VAL C 1 88 ? 60.92577 101.41483 90.35613 1.000 25.73082 88 VAL C CA 1
ATOM 6461 C C . VAL C 1 88 ? 59.65291 100.66227 90.73956 1.000 27.00786 88 VAL C C 1
ATOM 6462 O O . VAL C 1 88 ? 58.57430 101.27251 90.77837 1.000 32.47215 88 VAL C O 1
ATOM 6466 N N . PRO C 1 89 ? 59.71372 99.35359 91.00518 1.000 25.27667 89 PRO C N 1
ATOM 6467 C CA . PRO C 1 89 ? 58.49940 98.62000 91.38492 1.000 21.05067 89 PRO C CA 1
ATOM 6468 C C . PRO C 1 89 ? 57.78515 99.26817 92.55891 1.000 28.34557 89 PRO C C 1
ATOM 6469 O O . PRO C 1 89 ? 58.39657 99.60387 93.57491 1.000 36.22482 89 PRO C O 1
ATOM 6473 N N . GLY C 1 90 ? 56.47404 99.44859 92.40879 1.000 27.18765 90 GLY C N 1
ATOM 6474 C CA . GLY C 1 90 ? 55.67195 100.15509 93.38149 1.000 23.98815 90 GLY C CA 1
ATOM 6475 C C . GLY C 1 90 ? 55.29989 101.56193 92.97610 1.000 24.86385 90 GLY C C 1
ATOM 6476 O O . GLY C 1 90 ? 54.45574 102.17733 93.64012 1.000 26.15489 90 GLY C O 1
ATOM 6477 N N . GLY C 1 91 ? 55.90438 102.08438 91.90730 1.000 24.41686 91 GLY C N 1
ATOM 6478 C CA . GLY C 1 91 ? 55.56363 103.37938 91.36262 1.000 28.44539 91 GLY C CA 1
ATOM 6479 C C . GLY C 1 91 ? 56.44947 104.52034 91.80812 1.000 35.34714 91 GLY C C 1
ATOM 6480 O O . GLY C 1 91 ? 56.35217 105.61261 91.23640 1.000 40.85585 91 GLY C O 1
ATOM 6481 N N . SER C 1 92 ? 57.29596 104.30935 92.81167 1.000 35.39291 92 SER C N 1
ATOM 6482 C CA . SER C 1 92 ? 58.13447 105.38847 93.31187 1.000 31.29650 92 SER C CA 1
ATOM 6483 C C . SER C 1 92 ? 59.08697 105.85723 92.21856 1.000 26.57374 92 SER C C 1
ATOM 6484 O O . SER C 1 92 ? 59.53927 105.06804 91.38441 1.000 26.26866 92 SER C O 1
ATOM 6487 N N . ARG C 1 93 ? 59.36174 107.15780 92.20244 1.000 26.15172 93 ARG C N 1
ATOM 6488 C CA . ARG C 1 93 ? 60.16841 107.78863 91.16015 1.000 25.99538 93 ARG C CA 1
ATOM 6489 C C . ARG C 1 93 ? 61.49496 108.20100 91.79677 1.000 30.25613 93 ARG C C 1
ATOM 6490 O O . ARG C 1 93 ? 61.56539 109.20629 92.50623 1.000 42.36088 93 ARG C O 1
ATOM 6498 N N . VAL C 1 94 ? 62.54950 107.43596 91.53374 1.000 26.51178 94 VAL C N 1
ATOM 6499 C CA . VAL C 1 94 ? 63.81856 107.60699 92.24378 1.000 25.99448 94 VAL C CA 1
ATOM 6500 C C . VAL C 1 94 ? 64.77451 108.50709 91.46673 1.000 24.75983 94 VAL C C 1
ATOM 6501 O O . VAL C 1 94 ? 64.70956 108.55718 90.23085 1.000 24.31742 94 VAL C O 1
ATOM 6505 N N . PRO C 1 95 ? 65.68354 109.21296 92.14227 1.000 34.81814 95 PRO C N 1
ATOM 6506 C CA . PRO C 1 95 ? 66.67099 110.03836 91.42985 1.000 26.13596 95 PRO C CA 1
ATOM 6507 C C . PRO C 1 95 ? 67.58287 109.18244 90.56472 1.000 35.57653 95 PRO C C 1
ATOM 6508 O O . PRO C 1 95 ? 68.18625 108.21323 91.03053 1.000 40.85737 95 PRO C O 1
ATOM 6512 N N . HIS C 1 96 ? 67.67528 109.54423 89.29303 1.000 31.68422 96 HIS C N 1
ATOM 6513 C CA . HIS C 1 96 ? 68.34328 108.71802 88.30011 1.000 26.31545 96 HIS C CA 1
ATOM 6514 C C . HIS C 1 96 ? 69.30149 109.56281 87.47657 1.000 25.47265 96 HIS C C 1
ATOM 6515 O O . HIS C 1 96 ? 69.00547 110.71436 87.14949 1.000 28.64788 96 HIS C O 1
ATOM 6522 N N . ALA C 1 97 ? 70.46721 108.99841 87.17955 1.000 25.59664 97 ALA C N 1
ATOM 6523 C CA . ALA C 1 97 ? 71.46618 109.64001 86.33475 1.000 26.72040 97 ALA C CA 1
ATOM 6524 C C . ALA C 1 97 ? 71.44310 108.93452 84.98599 1.000 22.11969 97 ALA C C 1
ATOM 6525 O O . ALA C 1 97 ? 71.87586 107.78393 84.87636 1.000 20.99031 97 ALA C O 1
ATOM 6527 N N . ALA C 1 98 ? 70.94218 109.62306 83.96330 1.000 22.73023 98 ALA C N 1
ATOM 6528 C CA . ALA C 1 98 ? 70.86068 109.06133 82.61695 1.000 22.63199 98 ALA C CA 1
ATOM 6529 C C . ALA C 1 98 ? 72.22211 109.24056 81.96744 1.000 22.14509 98 ALA C C 1
ATOM 6530 O O . ALA C 1 98 ? 72.52458 110.28254 81.38972 1.000 25.53496 98 ALA C O 1
ATOM 6532 N N . VAL C 1 99 ? 73.05284 108.20874 82.06363 1.000 21.12777 99 VAL C N 1
ATOM 6533 C CA . VAL C 1 99 ? 74.42419 108.27817 81.57198 1.000 21.30400 99 VAL C CA 1
ATOM 6534 C C . VAL C 1 99 ? 74.44165 108.10076 80.06082 1.000 24.67468 99 VAL C C 1
ATOM 6535 O O . VAL C 1 99 ? 73.73595 107.24765 79.50923 1.000 34.87330 99 VAL C O 1
ATOM 6539 N N . THR C 1 100 ? 75.25355 108.90517 79.38255 1.000 23.92097 100 THR C N 1
ATOM 6540 C CA . THR C 1 100 ? 75.38762 108.80771 77.93452 1.000 28.24238 100 THR C CA 1
ATOM 6541 C C . THR C 1 100 ? 76.65557 109.54305 77.51314 1.000 30.14361 100 THR C C 1
ATOM 6542 O O . THR C 1 100 ? 77.41719 110.04024 78.34795 1.000 30.02170 100 THR C O 1
ATOM 6546 N N . HIS C 1 101 ? 76.87649 109.60107 76.19904 1.000 27.78099 101 HIS C N 1
ATOM 6547 C CA . HIS C 1 101 ? 78.00474 110.30972 75.59705 1.000 25.96448 101 HIS C CA 1
ATOM 6548 C C . HIS C 1 101 ? 79.35163 109.72121 75.99364 1.000 27.15011 101 HIS C C 1
ATOM 6549 O O . HIS C 1 101 ? 80.37969 110.39751 75.89344 1.000 27.17994 101 HIS C O 1
ATOM 6556 N N . ILE C 1 102 ? 79.36692 108.47196 76.44697 1.000 30.19679 102 ILE C N 1
ATOM 6557 C CA . ILE C 1 102 ? 80.61170 107.82715 76.84628 1.000 34.48221 102 ILE C CA 1
ATOM 6558 C C . ILE C 1 102 ? 81.38247 107.41124 75.60125 1.000 38.93102 102 ILE C C 1
ATOM 6559 O O . ILE C 1 102 ? 80.82941 106.77383 74.69763 1.000 41.25816 102 ILE C O 1
ATOM 6564 N N . GLY C 1 103 ? 82.66582 107.76680 75.55551 1.000 39.51819 103 GLY C N 1
ATOM 6565 C CA . GLY C 1 103 ? 83.51792 107.41812 74.43613 1.000 36.14172 103 GLY C CA 1
ATOM 6566 C C . GLY C 1 103 ? 84.94450 107.91098 74.57795 1.000 32.10187 103 GLY C C 1
ATOM 6567 O O . GLY C 1 103 ? 85.18975 108.97061 75.16079 1.000 31.76121 103 GLY C O 1
ATOM 6568 N N . VAL C 1 104 ? 85.89316 107.14625 74.04181 1.000 29.77690 104 VAL C N 1
ATOM 6569 C CA . VAL C 1 104 ? 87.30874 107.49400 74.04590 1.000 28.95531 104 VAL C CA 1
ATOM 6570 C C . VAL C 1 104 ? 87.83042 107.35715 72.62174 1.000 28.39803 104 VAL C C 1
ATOM 6571 O O . VAL C 1 104 ? 87.44063 106.43285 71.89974 1.000 31.16367 104 VAL C O 1
ATOM 6575 N N . LEU C 1 105 ? 88.69604 108.28358 72.20986 1.000 29.82346 105 LEU C N 1
ATOM 6576 C CA . LEU C 1 105 ? 89.25974 108.21905 70.86884 1.000 35.04685 105 LEU C CA 1
ATOM 6577 C C . LEU C 1 105 ? 90.04782 106.92074 70.69568 1.000 37.01217 105 LEU C C 1
ATOM 6578 O O . LEU C 1 105 ? 90.65486 106.42294 71.64900 1.000 36.92576 105 LEU C O 1
ATOM 6583 N N . PRO C 1 106 ? 90.04381 106.34164 69.49069 1.000 36.49529 106 PRO C N 1
ATOM 6584 C CA . PRO C 1 106 ? 90.76772 105.07541 69.28631 1.000 35.12028 106 PRO C CA 1
ATOM 6585 C C . PRO C 1 106 ? 92.26286 105.18074 69.51987 1.000 35.10530 106 PRO C C 1
ATOM 6586 O O . PRO C 1 106 ? 92.91070 104.15543 69.76111 1.000 33.55521 106 PRO C O 1
ATOM 6590 N N . THR C 1 107 ? 92.82773 106.38420 69.48552 1.000 39.44052 107 THR C N 1
ATOM 6591 C CA . THR C 1 107 ? 94.24288 106.57996 69.77183 1.000 39.33785 107 THR C CA 1
ATOM 6592 C C . THR C 1 107 ? 94.55938 106.57563 71.26200 1.000 39.09551 107 THR C C 1
ATOM 6593 O O . THR C 1 107 ? 95.72389 106.76362 71.62501 1.000 41.69196 107 THR C O 1
ATOM 6597 N N . HIS C 1 108 ? 93.56219 106.38015 72.13358 1.000 37.94831 108 HIS C N 1
ATOM 6598 C CA . HIS C 1 108 ? 93.79619 106.39811 73.57425 1.000 38.42814 108 HIS C CA 1
ATOM 6599 C C . HIS C 1 108 ? 93.02060 105.29838 74.29537 1.000 39.37747 108 HIS C C 1
ATOM 6600 O O . HIS C 1 108 ? 92.71848 105.43022 75.48684 1.000 41.91025 108 HIS C O 1
ATOM 6607 N N . THR C 1 109 ? 92.72369 104.19723 73.61473 1.000 41.18295 109 THR C N 1
ATOM 6608 C CA . THR C 1 109 ? 91.97802 103.11964 74.24735 1.000 43.25986 109 THR C CA 1
ATOM 6609 C C . THR C 1 109 ? 92.92869 102.17393 74.98077 1.000 45.87199 109 THR C C 1
ATOM 6610 O O . THR C 1 109 ? 94.14180 102.18008 74.76623 1.000 47.10881 109 THR C O 1
ATOM 6614 N N . ARG C 1 110 ? 92.35043 101.35894 75.86568 1.000 44.82338 110 ARG C N 1
ATOM 6615 C CA . ARG C 1 110 ? 93.08466 100.33177 76.62072 1.000 42.99628 110 ARG C CA 1
ATOM 6616 C C . ARG C 1 110 ? 94.19070 100.92573 77.49191 1.000 46.30582 110 ARG C C 1
ATOM 6617 O O . ARG C 1 110 ? 95.26617 100.34009 77.65433 1.000 48.24016 110 ARG C O 1
ATOM 6625 N N . ARG C 1 111 ? 93.90963 102.09157 78.08130 1.000 44.21752 111 ARG C N 1
ATOM 6626 C CA . ARG C 1 111 ? 94.84408 102.76177 78.97157 1.000 42.27265 111 ARG C CA 1
ATOM 6627 C C . ARG C 1 111 ? 94.18363 103.06932 80.30855 1.000 38.08599 111 ARG C C 1
ATOM 6628 O O . ARG C 1 111 ? 94.74049 103.82988 81.10176 1.000 39.61623 111 ARG C O 1
ATOM 6636 N N . GLY C 1 112 ? 93.00367 102.50873 80.56861 1.000 39.36333 112 GLY C N 1
ATOM 6637 C CA . GLY C 1 112 ? 92.28766 102.74470 81.80716 1.000 43.51215 112 GLY C CA 1
ATOM 6638 C C . GLY C 1 112 ? 91.47169 104.01728 81.85911 1.000 42.64547 112 GLY C C 1
ATOM 6639 O O . GLY C 1 112 ? 91.01770 104.39630 82.94661 1.000 43.21030 112 GLY C O 1
ATOM 6640 N N . ILE C 1 113 ? 91.25244 104.67695 80.71866 1.000 38.87225 113 ILE C N 1
ATOM 6641 C CA . ILE C 1 113 ? 90.61305 105.98946 80.72134 1.000 35.34510 113 ILE C CA 1
ATOM 6642 C C . ILE C 1 113 ? 89.12220 105.87817 81.01724 1.000 31.59615 113 ILE C C 1
ATOM 6643 O O . ILE C 1 113 ? 88.57726 106.65506 81.80993 1.000 37.96783 113 ILE C O 1
ATOM 6648 N N . LEU C 1 114 ? 88.43623 104.91956 80.39106 1.000 28.82408 114 LEU C N 1
ATOM 6649 C CA . LEU C 1 114 ? 87.02021 104.72384 80.68988 1.000 27.17048 114 LEU C CA 1
ATOM 6650 C C . LEU C 1 114 ? 86.81039 104.33868 82.14837 1.000 30.08632 114 LEU C C 1
ATOM 6651 O O . LEU C 1 114 ? 85.91532 104.87042 82.81690 1.000 33.64541 114 LEU C O 1
ATOM 6656 N N . THR C 1 115 ? 87.64202 103.43283 82.66597 1.000 30.44979 115 THR C N 1
ATOM 6657 C CA . THR C 1 115 ? 87.53923 103.05988 84.07133 1.000 32.80204 115 THR C CA 1
ATOM 6658 C C . THR C 1 115 ? 87.70750 104.27981 84.96726 1.000 36.69490 115 THR C C 1
ATOM 6659 O O . THR C 1 115 ? 87.00202 104.42636 85.97236 1.000 37.65564 115 THR C O 1
ATOM 6663 N N . ALA C 1 116 ? 88.63662 105.16973 84.61291 1.000 37.65568 116 ALA C N 1
ATOM 6664 C CA . ALA C 1 116 ? 88.79110 106.41839 85.35083 1.000 38.65784 116 ALA C CA 1
ATOM 6665 C C . ALA C 1 116 ? 87.56155 107.30384 85.19516 1.000 36.88447 116 ALA C C 1
ATOM 6666 O O . ALA C 1 116 ? 87.15307 107.98519 86.14318 1.000 37.37323 116 ALA C O 1
ATOM 6668 N N . LEU C 1 117 ? 86.97074 107.31971 83.99951 1.000 34.61461 117 LEU C N 1
ATOM 6669 C CA . LEU C 1 117 ? 85.77598 108.12322 83.76848 1.000 33.71310 117 LEU C CA 1
ATOM 6670 C C . LEU C 1 117 ? 84.59184 107.58943 84.56514 1.000 36.55440 117 LEU C C 1
ATOM 6671 O O . LEU C 1 117 ? 83.86108 108.36009 85.19822 1.000 42.28120 117 LEU C O 1
ATOM 6676 N N . VAL C 1 118 ? 84.37541 106.27133 84.52918 1.000 29.17648 118 VAL C N 1
ATOM 6677 C CA . VAL C 1 118 ? 83.21930 105.68590 85.20379 1.000 25.65952 118 VAL C CA 1
ATOM 6678 C C . VAL C 1 118 ? 83.34311 105.80537 86.72150 1.000 28.70336 118 VAL C C 1
ATOM 6679 O O . VAL C 1 118 ? 82.35722 106.08228 87.41674 1.000 34.21260 118 VAL C O 1
ATOM 6683 N N . THR C 1 119 ? 84.54333 105.58059 87.26225 1.000 29.40546 119 THR C N 1
ATOM 6684 C CA . THR C 1 119 ? 84.73596 105.67468 88.70716 1.000 30.02802 119 THR C CA 1
ATOM 6685 C C . THR C 1 119 ? 84.42617 107.07729 89.21354 1.000 39.20005 119 THR C C 1
ATOM 6686 O O . THR C 1 119 ? 83.73577 107.24845 90.22505 1.000 43.19695 119 THR C O 1
ATOM 6690 N N . ARG C 1 120 ? 84.93815 108.09810 88.52602 1.000 34.94408 120 ARG C N 1
ATOM 6691 C CA . ARG C 1 120 ? 84.64668 109.46771 88.93089 1.000 34.00838 120 ARG C CA 1
ATOM 6692 C C . ARG C 1 120 ? 83.16988 109.78385 88.75625 1.000 35.57782 120 ARG C C 1
ATOM 6693 O O . ARG C 1 120 ? 82.56621 110.44837 89.60529 1.000 43.58060 120 ARG C O 1
ATOM 6701 N N . GLN C 1 121 ? 82.56814 109.29280 87.67238 1.000 29.17913 121 GLN C N 1
ATOM 6702 C CA . GLN C 1 121 ? 81.17542 109.61032 87.38142 1.000 27.99453 121 GLN C CA 1
ATOM 6703 C C . GLN C 1 121 ? 80.24835 109.03688 88.44199 1.000 28.62711 121 GLN C C 1
ATOM 6704 O O . GLN C 1 121 ? 79.37731 109.74031 88.96518 1.000 39.26481 121 GLN C O 1
ATOM 6710 N N . LEU C 1 122 ? 80.41775 107.75308 88.76816 1.000 28.94786 122 LEU C N 1
ATOM 6711 C CA . LEU C 1 122 ? 79.55509 107.12519 89.76252 1.000 26.42556 122 LEU C CA 1
ATOM 6712 C C . LEU C 1 122 ? 79.73921 107.76731 91.13129 1.000 36.53846 122 LEU C C 1
ATOM 6713 O O . LEU C 1 122 ? 78.76722 107.96550 91.86991 1.000 28.31324 122 LEU C O 1
ATOM 6718 N N . THR C 1 123 ? 80.98225 108.09811 91.48841 1.000 40.30815 123 THR C N 1
ATOM 6719 C CA . THR C 1 123 ? 81.22297 108.79658 92.74489 1.000 32.23000 123 THR C CA 1
ATOM 6720 C C . THR C 1 123 ? 80.56497 110.16945 92.73511 1.000 35.29818 123 THR C C 1
ATOM 6721 O O . THR C 1 123 ? 79.99529 110.59813 93.74409 1.000 36.80365 123 THR C O 1
ATOM 6725 N N . ASP C 1 124 ? 80.61777 110.86682 91.59492 1.000 36.77366 124 ASP C N 1
ATOM 6726 C CA . ASP C 1 124 ? 79.94616 112.15923 91.47858 1.000 35.27459 124 ASP C CA 1
ATOM 6727 C C . ASP C 1 124 ? 78.43162 112.00319 91.51436 1.000 33.88372 124 ASP C C 1
ATOM 6728 O O . ASP C 1 124 ? 77.73605 112.80547 92.14810 1.000 33.88141 124 ASP C O 1
ATOM 6733 N N . ILE C 1 125 ? 77.90341 110.97987 90.83716 1.000 29.68710 125 ILE C N 1
ATOM 6734 C CA . ILE C 1 125 ? 76.46969 110.71080 90.89325 1.000 30.47710 125 ILE C CA 1
ATOM 6735 C C . ILE C 1 125 ? 76.03496 110.44499 92.32914 1.000 33.64666 125 ILE C C 1
ATOM 6736 O O . ILE C 1 125 ? 74.96746 110.89649 92.76395 1.000 34.94700 125 ILE C O 1
ATOM 6741 N N . ALA C 1 126 ? 76.86142 109.71848 93.09133 1.000 32.64274 126 ALA C N 1
ATOM 6742 C CA . ALA C 1 126 ? 76.53393 109.43929 94.48575 1.000 30.65219 126 ALA C CA 1
ATOM 6743 C C . ALA C 1 126 ? 76.44265 110.72231 95.29631 1.000 36.63033 126 ALA C C 1
ATOM 6744 O O . ALA C 1 126 ? 75.50704 110.90104 96.08429 1.000 36.23068 126 ALA C O 1
ATOM 6746 N N . GLY C 1 127 ? 77.39962 111.63291 95.10892 1.000 34.49770 127 GLY C N 1
ATOM 6747 C CA . GLY C 1 127 ? 77.39537 112.87861 95.85071 1.000 37.03185 127 GLY C CA 1
ATOM 6748 C C . GLY C 1 127 ? 76.20970 113.76336 95.54126 1.000 37.08858 127 GLY C C 1
ATOM 6749 O O . GLY C 1 127 ? 75.81989 114.57743 96.38129 1.000 40.81799 127 GLY C O 1
ATOM 6750 N N . ARG C 1 128 ? 75.61644 113.61377 94.36102 1.000 35.17453 128 ARG C N 1
ATOM 6751 C CA . ARG C 1 128 ? 74.43165 114.37397 93.98948 1.000 35.36081 128 ARG C CA 1
ATOM 6752 C C . ARG C 1 128 ? 73.16509 113.84554 94.64452 1.000 34.66511 128 ARG C C 1
ATOM 6753 O O . ARG C 1 128 ? 72.08998 114.41015 94.42052 1.000 34.99597 128 ARG C O 1
ATOM 6761 N N . GLY C 1 129 ? 73.25607 112.76737 95.41674 1.000 33.88579 129 GLY C N 1
ATOM 6762 C CA . GLY C 1 129 ? 72.08689 112.17442 96.02860 1.000 33.22905 129 GLY C CA 1
ATOM 6763 C C . GLY C 1 129 ? 71.29134 111.26600 95.12269 1.000 34.87769 129 GLY C C 1
ATOM 6764 O O . GLY C 1 129 ? 70.20468 110.82344 95.51157 1.000 37.08062 129 GLY C O 1
ATOM 6765 N N . GLU C 1 130 ? 71.79583 110.96738 93.93132 1.000 33.57434 130 GLU C N 1
ATOM 6766 C CA . GLU C 1 130 ? 71.10589 110.08672 93.00278 1.000 33.06151 130 GLU C CA 1
ATOM 6767 C C . GLU C 1 130 ? 71.47185 108.63609 93.29312 1.000 30.71119 130 GLU C C 1
ATOM 6768 O O . GLU C 1 130 ? 72.62877 108.31763 93.58458 1.000 26.44360 130 GLU C O 1
ATOM 6774 N N . ILE C 1 131 ? 70.47763 107.75614 93.20669 1.000 30.48000 131 ILE C N 1
ATOM 6775 C CA . ILE C 1 131 ? 70.62520 106.39339 93.69978 1.000 30.50104 131 ILE C CA 1
ATOM 6776 C C . ILE C 1 131 ? 70.79771 105.34333 92.60499 1.000 26.48679 131 ILE C C 1
ATOM 6777 O O . ILE C 1 131 ? 71.33882 104.26413 92.89223 1.000 24.66381 131 ILE C O 1
ATOM 6782 N N . VAL C 1 132 ? 70.37260 105.61435 91.37214 1.000 25.11632 132 VAL C N 1
ATOM 6783 C CA . VAL C 1 132 ? 70.56156 104.68614 90.26516 1.000 26.96194 132 VAL C CA 1
ATOM 6784 C C . VAL C 1 132 ? 71.09668 105.44711 89.06356 1.000 25.58090 132 VAL C C 1
ATOM 6785 O O . VAL C 1 132 ? 70.87257 106.65098 88.91083 1.000 30.69479 132 VAL C O 1
ATOM 6789 N N . ALA C 1 133 ? 71.80217 104.72480 88.20185 1.000 23.47194 133 ALA C N 1
ATOM 6790 C CA . ALA C 1 133 ? 72.27059 105.23918 86.92721 1.000 21.06785 133 ALA C CA 1
ATOM 6791 C C . ALA C 1 133 ? 71.99024 104.18178 85.87685 1.000 23.01884 133 ALA C C 1
ATOM 6792 O O . ALA C 1 133 ? 72.09241 102.98334 86.15612 1.000 27.69793 133 ALA C O 1
ATOM 6794 N N . SER C 1 134 ? 71.62174 104.62205 84.67716 1.000 21.38730 134 SER C N 1
ATOM 6795 C CA . SER C 1 134 ? 71.31521 103.69838 83.59693 1.000 22.76523 134 SER C CA 1
ATOM 6796 C C . SER C 1 134 ? 71.87129 104.24613 82.29234 1.000 20.91001 134 SER C C 1
ATOM 6797 O O . SER C 1 134 ? 72.11395 105.44890 82.15621 1.000 20.42257 134 SER C O 1
ATOM 6800 N N . LEU C 1 135 ? 72.08292 103.34239 81.33364 1.000 17.83457 135 LEU C N 1
ATOM 6801 C CA . LEU C 1 135 ? 72.59264 103.72517 80.02392 1.000 18.17028 135 LEU C CA 1
ATOM 6802 C C . LEU C 1 135 ? 72.09728 102.74467 78.96960 1.000 21.14472 135 LEU C C 1
ATOM 6803 O O . LEU C 1 135 ? 71.49146 101.71573 79.27456 1.000 22.91023 135 LEU C O 1
ATOM 6808 N N . ARG C 1 136 ? 72.38383 103.07182 77.71630 1.000 18.48870 136 ARG C N 1
ATOM 6809 C CA . ARG C 1 136 ? 72.15026 102.17823 76.59360 1.000 18.65652 136 ARG C CA 1
ATOM 6810 C C . ARG C 1 136 ? 73.51669 101.80078 76.04015 1.000 25.14596 136 ARG C C 1
ATOM 6811 O O . ARG C 1 136 ? 74.26662 102.67093 75.58610 1.000 25.45122 136 ARG C O 1
ATOM 6819 N N . ALA C 1 137 ? 73.85643 100.51739 76.12427 1.000 24.13273 137 ALA C N 1
ATOM 6820 C CA . ALA C 1 137 ? 75.19914 100.06565 75.79233 1.000 19.51317 137 ALA C CA 1
ATOM 6821 C C . ALA C 1 137 ? 75.35293 99.91110 74.28559 1.000 19.50472 137 ALA C C 1
ATOM 6822 O O . ALA C 1 137 ? 74.49726 99.32014 73.62154 1.000 19.84014 137 ALA C O 1
ATOM 6824 N N . SER C 1 138 ? 76.44256 100.45616 73.74376 1.000 19.93981 138 SER C N 1
ATOM 6825 C CA . SER C 1 138 ? 76.76022 100.20040 72.34609 1.000 20.79084 138 SER C CA 1
ATOM 6826 C C . SER C 1 138 ? 77.30939 98.79299 72.15636 1.000 22.76104 138 SER C C 1
ATOM 6827 O O . SER C 1 138 ? 77.08141 98.17213 71.11253 1.000 22.91289 138 SER C O 1
ATOM 6830 N N . GLU C 1 139 ? 78.03838 98.28420 73.14729 1.000 28.54106 139 GLU C N 1
ATOM 6831 C CA . GLU C 1 139 ? 78.52678 96.91306 73.17895 1.000 32.17819 139 GLU C CA 1
ATOM 6832 C C . GLU C 1 139 ? 78.17658 96.30471 74.52774 1.000 30.59269 139 GLU C C 1
ATOM 6833 O O . GLU C 1 139 ? 78.20910 96.98955 75.55553 1.000 29.05467 139 GLU C O 1
ATOM 6839 N N . ALA C 1 140 ? 77.82562 95.02273 74.51816 1.000 30.48170 140 ALA C N 1
ATOM 6840 C CA . ALA C 1 140 ? 77.38016 94.34226 75.72617 1.000 31.46776 140 ALA C CA 1
ATOM 6841 C C . ALA C 1 140 ? 78.52461 93.81404 76.58426 1.000 31.03387 140 ALA C C 1
ATOM 6842 O O . ALA C 1 140 ? 78.26636 93.06538 77.53072 1.000 34.68949 140 ALA C O 1
ATOM 6844 N N . VAL C 1 141 ? 79.76786 94.19206 76.30034 1.000 28.71287 141 VAL C N 1
ATOM 6845 C CA . VAL C 1 141 ? 80.92263 93.64772 77.00191 1.000 25.47971 141 VAL C CA 1
ATOM 6846 C C . VAL C 1 141 ? 81.66529 94.72632 77.78496 1.000 26.22943 141 VAL C C 1
ATOM 6847 O O . VAL C 1 141 ? 82.78806 94.51179 78.22234 1.000 26.83562 141 VAL C O 1
ATOM 6851 N N . ILE C 1 142 ? 81.03229 95.87324 77.99702 1.000 27.03539 142 ILE C N 1
ATOM 6852 C CA . ILE C 1 142 ? 81.70830 97.05152 78.52690 1.000 28.01371 142 ILE C CA 1
ATOM 6853 C C . ILE C 1 142 ? 81.39447 97.28506 79.99819 1.000 24.37056 142 ILE C C 1
ATOM 6854 O O . ILE C 1 142 ? 82.30340 97.40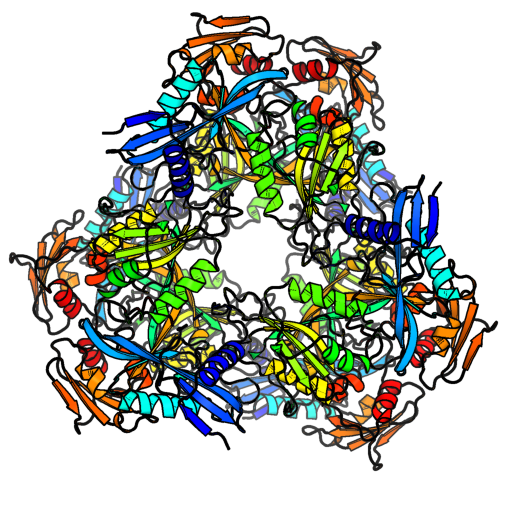070 80.81866 1.000 22.69980 142 ILE C O 1
ATOM 6859 N N . TYR C 1 143 ? 80.11213 97.34613 80.35781 1.000 24.14948 143 TYR C N 1
ATOM 6860 C CA . TYR C 1 143 ? 79.72025 98.00847 81.59370 1.000 29.48207 143 TYR C CA 1
ATOM 6861 C C . TYR C 1 143 ? 79.47275 97.08917 82.78639 1.000 31.00510 143 TYR C C 1
ATOM 6862 O O . TYR C 1 143 ? 79.34101 97.59950 83.90409 1.000 37.59520 143 TYR C O 1
ATOM 6871 N N . ARG C 1 144 ? 79.41745 95.76471 82.60882 1.000 26.84829 144 ARG C N 1
ATOM 6872 C CA . ARG C 1 144 ? 79.17887 94.92315 83.78083 1.000 24.03429 144 ARG C CA 1
ATOM 6873 C C . ARG C 1 144 ? 80.34356 94.95897 84.76384 1.000 28.50066 144 ARG C C 1
ATOM 6874 O O . ARG C 1 144 ? 80.13149 94.83401 85.97651 1.000 34.34859 144 ARG C O 1
ATOM 6882 N N . ARG C 1 145 ? 81.56735 95.16414 84.27737 1.000 24.69509 145 ARG C N 1
ATOM 6883 C CA . ARG C 1 145 ? 82.70163 95.27470 85.18467 1.000 25.91690 145 ARG C CA 1
ATOM 6884 C C . ARG C 1 145 ? 82.58472 96.47131 86.12262 1.000 25.66211 145 ARG C C 1
ATOM 6885 O O . ARG C 1 145 ? 83.32723 96.53851 87.10872 1.000 27.18744 145 ARG C O 1
ATOM 6893 N N . PHE C 1 146 ? 81.67522 97.40804 85.84360 1.000 28.59319 146 PHE C N 1
ATOM 6894 C CA . PHE C 1 146 ? 81.45693 98.58605 86.67601 1.000 31.85426 146 PHE C CA 1
ATOM 6895 C C . PHE C 1 146 ? 80.18164 98.50195 87.50820 1.000 31.95398 146 PHE C C 1
ATOM 6896 O O . PHE C 1 146 ? 79.79003 99.50029 88.12179 1.000 34.37810 146 PHE C O 1
ATOM 6904 N N . GLY C 1 147 ? 79.51179 97.35084 87.52812 1.000 29.83801 147 GLY C N 1
ATOM 6905 C CA . GLY C 1 147 ? 78.31288 97.17655 88.32064 1.000 22.46303 147 GLY C CA 1
ATOM 6906 C C . GLY C 1 147 ? 77.00833 97.36064 87.57635 1.000 22.74076 147 GLY C C 1
ATOM 6907 O O . GLY C 1 147 ? 75.94131 97.22507 88.19115 1.000 20.52277 147 GLY C O 1
ATOM 6908 N N . TYR C 1 148 ? 77.05433 97.66431 86.28096 1.000 22.10928 148 TYR C N 1
ATOM 6909 C CA . TYR C 1 148 ? 75.84107 97.80666 85.48794 1.000 21.24841 148 TYR C CA 1
ATOM 6910 C C . TYR C 1 148 ? 75.30645 96.42663 85.12309 1.000 22.03198 148 TYR C C 1
ATOM 6911 O O . TYR C 1 148 ? 76.05563 95.57041 84.64066 1.000 30.89406 148 TYR C O 1
ATOM 6920 N N . GLY C 1 149 ? 74.01305 96.21822 85.33394 1.000 19.28546 149 GLY C N 1
ATOM 6921 C CA . GLY C 1 149 ? 73.37379 94.96899 84.96633 1.000 18.57416 149 GLY C CA 1
ATOM 6922 C C . GLY C 1 149 ? 72.18419 95.21579 84.06238 1.000 19.75223 149 GLY C C 1
ATOM 6923 O O . GLY C 1 149 ? 71.49939 96.23321 84.16658 1.000 22.88722 149 GLY C O 1
ATOM 6924 N N . ILE C 1 150 ? 71.93607 94.25834 83.17061 1.000 17.78224 150 ILE C N 1
ATOM 6925 C CA . ILE C 1 150 ? 70.81253 94.38802 82.24524 1.000 17.26084 150 ILE C CA 1
ATOM 6926 C C . ILE C 1 150 ? 69.51931 94.23531 83.03680 1.000 19.23906 150 ILE C C 1
ATOM 6927 O O . ILE C 1 150 ? 69.19378 93.14186 83.50512 1.000 22.11026 150 ILE C O 1
ATOM 6932 N N . ALA C 1 151 ? 68.78186 95.33320 83.19216 1.000 20.92851 151 ALA C N 1
ATOM 6933 C CA . ALA C 1 151 ? 67.58888 95.34773 84.02761 1.000 20.29983 151 ALA C CA 1
ATOM 6934 C C . ALA C 1 151 ? 66.29663 95.28767 83.23744 1.000 15.06121 151 ALA C C 1
ATOM 6935 O O . ALA C 1 151 ? 65.28523 94.82562 83.77341 1.000 14.65713 151 ALA C O 1
ATOM 6937 N N . THR C 1 152 ? 66.29059 95.78014 81.99990 1.000 15.21437 152 THR C N 1
ATOM 6938 C CA . THR C 1 152 ? 65.12478 95.68246 81.13450 1.000 20.45540 152 THR C CA 1
ATOM 6939 C C . THR C 1 152 ? 65.56740 95.27812 79.73736 1.000 21.37283 152 THR C C 1
ATOM 6940 O O . THR C 1 152 ? 66.69750 95.54031 79.31847 1.000 22.32218 152 THR C O 1
ATOM 6944 N N . SER C 1 153 ? 64.64434 94.65350 79.01081 1.000 21.53116 153 SER C N 1
ATOM 6945 C CA . SER C 1 153 ? 64.82680 94.32499 77.60611 1.000 20.17178 153 SER C CA 1
ATOM 6946 C C . SER C 1 153 ? 63.60783 94.80173 76.83042 1.000 25.31256 153 SER C C 1
ATOM 6947 O O . SER C 1 153 ? 62.53661 95.04160 77.39493 1.000 29.87546 153 SER C O 1
ATOM 6950 N N . SER C 1 154 ? 63.78564 94.96937 75.52749 1.000 24.17777 154 SER C N 1
ATOM 6951 C CA . SER C 1 154 ? 62.70507 95.43014 74.67492 1.000 23.91506 154 SER C CA 1
ATOM 6952 C C . SER C 1 154 ? 62.48848 94.45405 73.52634 1.000 27.82594 154 SER C C 1
ATOM 6953 O O . SER C 1 154 ? 63.38189 93.69180 73.14345 1.000 26.69829 154 SER C O 1
ATOM 6956 N N . ALA C 1 155 ? 61.27729 94.48209 72.98593 1.000 27.96282 155 ALA C N 1
ATOM 6957 C CA . ALA C 1 155 ? 60.89689 93.59797 71.90389 1.000 27.72062 155 ALA C CA 1
ATOM 6958 C C . ALA C 1 155 ? 60.35104 94.42391 70.74929 1.000 24.42533 155 ALA C C 1
ATOM 6959 O O . ALA C 1 155 ? 59.94245 95.57541 70.91752 1.000 20.12412 155 ALA C O 1
ATOM 6961 N N . THR C 1 156 ? 60.35464 93.81300 69.56841 1.000 25.38535 156 THR C N 1
ATOM 6962 C CA . THR C 1 156 ? 59.79749 94.39858 68.36024 1.000 26.89166 156 THR C CA 1
ATOM 6963 C C . THR C 1 156 ? 58.75457 93.43964 67.81447 1.000 29.74955 156 THR C C 1
ATOM 6964 O O . THR C 1 156 ? 59.04383 92.25836 67.60356 1.000 38.88607 156 THR C O 1
ATOM 6968 N N . TYR C 1 157 ? 57.54408 93.93757 67.60803 1.000 25.87949 157 TYR C N 1
ATOM 6969 C CA . TYR C 1 157 ? 56.43550 93.11959 67.14568 1.000 25.46906 157 TYR C CA 1
ATOM 6970 C C . TYR C 1 157 ? 56.04778 93.52190 65.73076 1.000 27.38357 157 TYR C C 1
ATOM 6971 O O . TYR C 1 157 ? 56.06150 94.70651 65.38673 1.000 32.43714 157 TYR C O 1
ATOM 6980 N N . ARG C 1 158 ? 55.73662 92.52197 64.90975 1.000 26.37114 158 ARG C N 1
ATOM 6981 C CA . ARG C 1 158 ? 55.13708 92.69994 63.59122 1.000 21.21677 158 ARG C CA 1
ATOM 6982 C C . ARG C 1 158 ? 53.76315 92.04155 63.61083 1.000 18.59056 158 ARG C C 1
ATOM 6983 O O . ARG C 1 158 ? 53.65599 90.83719 63.86759 1.000 17.54043 158 ARG C O 1
ATOM 6991 N N . ILE C 1 159 ? 52.71682 92.82953 63.36676 1.000 17.47990 159 ILE C N 1
ATOM 6992 C CA . ILE C 1 159 ? 51.33766 92.34898 63.37923 1.000 18.33935 159 ILE C CA 1
ATOM 6993 C C . ILE C 1 159 ? 50.83304 92.25760 61.94547 1.000 18.64972 159 ILE C C 1
ATOM 6994 O O . ILE C 1 159 ? 50.86498 93.24976 61.20693 1.000 18.64938 159 ILE C O 1
ATOM 6999 N N . GLN C 1 160 ? 50.32776 91.08163 61.56833 1.000 22.20595 160 GLN C N 1
ATOM 7000 C CA . GLN C 1 160 ? 49.69199 90.87170 60.26656 1.000 24.26741 160 GLN C CA 1
ATOM 7001 C C . GLN C 1 160 ? 48.24058 91.31889 60.39025 1.000 26.66572 160 GLN C C 1
ATOM 7002 O O . GLN C 1 160 ? 47.39425 90.58535 60.90786 1.000 30.12576 160 GLN C O 1
ATOM 7008 N N . ARG C 1 161 ? 47.95164 92.52943 59.89658 1.000 25.08722 161 ARG C N 1
ATOM 7009 C CA . ARG C 1 161 ? 46.70817 93.21266 60.25134 1.000 21.86131 161 ARG C CA 1
ATOM 7010 C C . ARG C 1 161 ? 45.46358 92.43322 59.83351 1.000 19.84297 161 ARG C C 1
ATOM 7011 O O . ARG C 1 161 ? 44.45755 92.44156 60.55198 1.000 19.33871 161 ARG C O 1
ATOM 7019 N N . ARG C 1 162 ? 45.50019 91.76368 58.67659 1.000 22.33675 162 ARG C N 1
ATOM 7020 C CA . ARG C 1 162 ? 44.32152 91.01868 58.23154 1.000 28.18167 162 ARG C CA 1
ATOM 7021 C C . ARG C 1 162 ? 43.95463 89.89986 59.19748 1.000 31.91326 162 ARG C C 1
ATOM 7022 O O . ARG C 1 162 ? 42.77781 89.54611 59.32098 1.000 38.57963 162 ARG C O 1
ATOM 7030 N N . ARG C 1 163 ? 44.93971 89.32219 59.87329 1.000 29.23768 163 ARG C N 1
ATOM 7031 C CA . ARG C 1 163 ? 44.70739 88.24770 60.82483 1.000 26.99478 163 ARG C CA 1
ATOM 7032 C C . ARG C 1 163 ? 44.42765 88.75489 62.23312 1.000 30.95381 163 ARG C C 1
ATOM 7033 O O . ARG C 1 163 ? 44.21825 87.93906 63.13928 1.000 33.28471 163 ARG C O 1
ATOM 7041 N N . ALA C 1 164 ? 44.43346 90.07025 62.44161 1.000 31.23925 164 ALA C N 1
ATOM 7042 C CA . ALA C 1 164 ? 44.35205 90.64801 63.78474 1.000 25.86499 164 ALA C CA 1
ATOM 7043 C C . ALA C 1 164 ? 42.96458 91.22087 64.07394 1.000 29.75046 164 ALA C C 1
ATOM 7044 O O . ALA C 1 164 ? 42.79913 92.40347 64.34800 1.000 35.25926 164 ALA C O 1
ATOM 7046 N N . ALA C 1 165 ? 41.96139 90.36273 64.03891 1.000 33.94321 165 ALA C N 1
ATOM 7047 C CA . ALA C 1 165 ? 40.66047 90.81099 64.51610 1.000 33.22614 165 ALA C CA 1
ATOM 7048 C C . ALA C 1 165 ? 40.61543 90.71146 66.04205 1.000 34.77274 165 ALA C C 1
ATOM 7049 O O . ALA C 1 165 ? 41.11437 89.73720 66.61554 1.000 37.45819 165 ALA C O 1
ATOM 7051 N N . PRO C 1 166 ? 40.03148 91.69965 66.72063 1.000 27.54252 166 PRO C N 1
ATOM 7052 C CA . PRO C 1 166 ? 40.06140 91.70331 68.18905 1.000 25.21357 166 PRO C CA 1
ATOM 7053 C C . PRO C 1 166 ? 39.25253 90.55910 68.78621 1.000 31.29365 166 PRO C C 1
ATOM 7054 O O . PRO C 1 166 ? 38.16491 90.22373 68.31156 1.000 31.96931 166 PRO C O 1
ATOM 7058 N N . LEU C 1 167 ? 39.79943 89.96680 69.85163 1.000 33.03466 167 LEU C N 1
ATOM 7059 C CA . LEU C 1 167 ? 39.09897 88.90204 70.56298 1.000 32.21553 167 LEU C CA 1
ATOM 7060 C C . LEU C 1 167 ? 37.84297 89.43858 71.23895 1.000 34.06438 167 LEU C C 1
ATOM 7061 O O . LEU C 1 167 ? 36.76146 88.85088 71.12618 1.000 35.22554 167 LEU C O 1
ATOM 7066 N N . ARG C 1 168 ? 37.96523 90.55976 71.93000 1.000 34.91545 168 ARG C N 1
ATOM 7067 C CA . ARG C 1 168 ? 36.84309 91.24497 72.53516 1.000 33.51798 168 ARG C CA 1
ATOM 7068 C C . ARG C 1 168 ? 36.63845 92.58644 71.84804 1.000 38.37791 168 ARG C C 1
ATOM 7069 O O . ARG C 1 168 ? 37.59259 93.16334 71.31722 1.000 42.19445 168 ARG C O 1
ATOM 7077 N N . PRO C 1 169 ? 35.41272 93.10882 71.82994 1.000 41.81691 169 PRO C N 1
ATOM 7078 C CA . PRO C 1 169 ? 35.18697 94.40747 71.18621 1.000 43.58957 169 PRO C CA 1
ATOM 7079 C C . PRO C 1 169 ? 36.00603 95.48984 71.87163 1.000 46.39483 169 PRO C C 1
ATOM 7080 O O . PRO C 1 169 ? 36.10782 95.53563 73.09993 1.000 55.91003 169 PRO C O 1
ATOM 7084 N N . ILE C 1 170 ? 36.60606 96.35726 71.06360 1.000 36.56495 170 ILE C N 1
ATOM 7085 C CA . ILE C 1 170 ? 37.44703 97.43848 71.55930 1.000 29.61351 170 ILE C CA 1
ATOM 7086 C C . ILE C 1 170 ? 36.76944 98.75093 71.21008 1.000 33.06208 170 ILE C C 1
ATOM 7087 O O . ILE C 1 170 ? 36.46183 99.00613 70.03944 1.000 33.20140 170 ILE C O 1
ATOM 7092 N N . ASP C 1 171 ? 36.53085 99.58261 72.21600 1.000 38.26266 171 ASP C N 1
ATOM 7093 C CA . ASP C 1 171 ? 35.90506 100.85549 71.91727 1.000 42.92759 171 ASP C CA 1
ATOM 7094 C C . ASP C 1 171 ? 36.96510 101.80765 71.37266 1.000 41.17207 171 ASP C C 1
ATOM 7095 O O . ASP C 1 171 ? 38.16491 101.61000 71.56856 1.000 43.38002 171 ASP C O 1
ATOM 7100 N N . THR C 1 172 ? 36.50513 102.89385 70.74987 1.000 41.87677 172 THR C N 1
ATOM 7101 C CA . THR C 1 172 ? 37.44187 103.81194 70.08957 1.000 40.77830 172 THR C CA 1
ATOM 7102 C C . THR C 1 172 ? 36.81079 105.16671 69.80458 1.000 42.62759 172 THR C C 1
ATOM 7103 O O . THR C 1 172 ? 37.33183 105.89931 68.95577 1.000 40.36276 172 THR C O 1
ATOM 7107 N N . GLY C 1 173 ? 35.70236 105.51803 70.45623 1.000 46.91670 173 GLY C N 1
ATOM 7108 C CA . GLY C 1 173 ? 35.12161 106.83108 70.25769 1.000 50.00883 173 GLY C CA 1
ATOM 7109 C C . GLY C 1 173 ? 35.99605 107.93709 70.80889 1.000 49.21649 173 GLY C C 1
ATOM 7110 O O . GLY C 1 173 ? 36.00579 109.05064 70.27373 1.000 57.19884 173 GLY C O 1
ATOM 7111 N N . ALA C 1 174 ? 36.74162 107.65142 71.87819 1.000 35.33648 174 ALA C N 1
ATOM 7112 C CA . ALA C 1 174 ? 37.63646 108.63569 72.47017 1.000 25.32221 174 ALA C CA 1
ATOM 7113 C C . ALA C 1 174 ? 38.92837 108.81186 71.68147 1.000 23.10515 174 ALA C C 1
ATOM 7114 O O . ALA C 1 174 ? 39.76668 109.63486 72.06466 1.000 30.76532 174 ALA C O 1
ATOM 7116 N N . ILE C 1 175 ? 39.10828 108.06411 70.59505 1.000 22.30201 175 ILE C N 1
ATOM 7117 C CA . ILE C 1 175 ? 40.28243 108.22813 69.75084 1.000 21.97079 175 ILE C CA 1
ATOM 7118 C C . ILE C 1 175 ? 40.13903 109.51541 68.95199 1.000 26.18946 175 ILE C C 1
ATOM 7119 O O . ILE C 1 175 ? 39.06246 109.81929 68.41985 1.000 36.88382 175 ILE C O 1
ATOM 7124 N N . ALA C 1 176 ? 41.21888 110.28964 68.86992 1.000 21.64515 176 ALA C N 1
ATOM 7125 C CA . ALA C 1 176 ? 41.21488 111.54400 68.12677 1.000 23.37731 176 ALA C CA 1
ATOM 7126 C C . ALA C 1 176 ? 42.44727 111.61471 67.23867 1.000 28.27882 176 ALA C C 1
ATOM 7127 O O . ALA C 1 176 ? 43.56081 111.32009 67.68823 1.000 33.41979 176 ALA C O 1
ATOM 7129 N N . LEU C 1 177 ? 42.24311 111.98372 65.97646 1.000 27.65642 177 LEU C N 1
ATOM 7130 C CA . LEU C 1 177 ? 43.35481 112.20392 65.06231 1.000 27.12166 177 LEU C CA 1
ATOM 7131 C C . LEU C 1 177 ? 43.88470 113.61488 65.28548 1.000 32.49902 177 LEU C C 1
ATOM 7132 O O . LEU C 1 177 ? 43.11676 114.58270 65.26151 1.000 34.82190 177 LEU C O 1
ATOM 7137 N N . LEU C 1 178 ? 45.19963 113.73586 65.48513 1.000 33.44330 178 LEU C N 1
ATOM 7138 C CA . LEU C 1 178 ? 45.80637 115.01272 65.84256 1.000 35.21531 178 LEU C CA 1
ATOM 7139 C C . LEU C 1 178 ? 47.07062 115.28369 65.03824 1.000 44.45008 178 LEU C C 1
ATOM 7140 O O . LEU C 1 178 ? 47.92958 116.05086 65.47901 1.000 57.48382 178 LEU C O 1
ATOM 7145 N N . ASP C 1 179 ? 47.17333 114.70712 63.84177 1.000 37.28434 179 ASP C N 1
ATOM 7146 C CA . ASP C 1 179 ? 48.42925 114.61936 63.10413 1.000 33.82507 179 ASP C CA 1
ATOM 7147 C C . ASP C 1 179 ? 49.20094 115.93819 63.06784 1.000 38.32187 179 ASP C C 1
ATOM 7148 O O . ASP C 1 179 ? 50.22009 116.08591 63.75249 1.000 37.80248 179 ASP C O 1
ATOM 7153 N N . ALA C 1 180 ? 48.70743 116.92232 62.32257 1.000 38.82934 180 ALA C N 1
ATOM 7154 C CA . ALA C 1 180 ? 49.43594 118.17688 62.20346 1.000 32.96045 180 ALA C CA 1
ATOM 7155 C C . ALA C 1 180 ? 49.14344 119.12503 63.35236 1.000 31.75315 180 ALA C C 1
ATOM 7156 O O . ALA C 1 180 ? 49.91690 120.06125 63.57804 1.000 32.45129 180 ALA C O 1
ATOM 7158 N N . ALA C 1 181 ? 48.04508 118.90830 64.07305 1.000 30.15582 181 ALA C N 1
ATOM 7159 C CA . ALA C 1 181 ? 47.69738 119.72452 65.22541 1.000 30.09735 181 ALA C CA 1
ATOM 7160 C C . ALA C 1 181 ? 48.41891 119.29705 66.49768 1.000 32.01908 181 ALA C C 1
ATOM 7161 O O . ALA C 1 181 ? 48.19862 119.90906 67.54707 1.000 35.99541 181 ALA C O 1
ATOM 7163 N N . ALA C 1 182 ? 49.24997 118.26000 66.43753 1.000 30.81946 182 ALA C N 1
ATOM 7164 C CA . ALA C 1 182 ? 50.00880 117.80789 67.59593 1.000 31.25330 182 ALA C CA 1
ATOM 7165 C C . ALA C 1 182 ? 51.21158 118.71054 67.84696 1.000 35.51546 182 ALA C C 1
ATOM 7166 O O . ALA C 1 182 ? 51.81996 119.24637 66.91646 1.000 42.07499 182 ALA C O 1
ATOM 7168 N N . SER C 1 183 ? 51.54690 118.88578 69.12187 1.000 35.03460 183 SER C N 1
ATOM 7169 C CA . SER C 1 183 ? 52.72146 119.67130 69.45341 1.000 37.96784 183 SER C CA 1
ATOM 7170 C C . SER C 1 183 ? 53.68143 118.82331 70.27369 1.000 39.65870 183 SER C C 1
ATOM 7171 O O . SER C 1 183 ? 53.24969 117.94290 71.02546 1.000 44.14496 183 SER C O 1
ATOM 7174 N N . PRO C 1 184 ? 54.98797 119.06967 70.16053 1.000 36.49869 184 PRO C N 1
ATOM 7175 C CA . PRO C 1 184 ? 55.93508 118.37327 71.04528 1.000 34.29526 184 PRO C CA 1
ATOM 7176 C C . PRO C 1 184 ? 55.67525 118.65128 72.51046 1.000 39.73568 184 PRO C C 1
ATOM 7177 O O . PRO C 1 184 ? 55.89739 117.77228 73.35334 1.000 42.76712 184 PRO C O 1
ATOM 7181 N N . GLU C 1 185 ? 55.18309 119.84898 72.83504 1.000 41.77744 185 GLU C N 1
ATOM 7182 C CA . GLU C 1 185 ? 54.88551 120.17847 74.22202 1.000 40.63915 185 GLU C CA 1
ATOM 7183 C C . GLU C 1 185 ? 53.66915 119.41430 74.72697 1.000 37.48502 185 GLU C C 1
ATOM 7184 O O . GLU C 1 185 ? 53.61830 119.04908 75.90578 1.000 40.52454 185 GLU C O 1
ATOM 7190 N N . GLY C 1 186 ? 52.69384 119.14620 73.85571 1.000 35.59176 186 GLY C N 1
ATOM 7191 C CA . GLY C 1 186 ? 51.50972 118.42106 74.29119 1.000 38.01561 186 GLY C CA 1
ATOM 7192 C C . GLY C 1 186 ? 51.78445 116.95447 74.57017 1.000 36.91557 186 GLY C C 1
ATOM 7193 O O . GLY C 1 186 ? 51.27782 116.39219 75.54626 1.000 35.48193 186 GLY C O 1
ATOM 7194 N N . LEU C 1 187 ? 52.59172 116.31474 73.72307 1.000 32.57958 187 LEU C N 1
ATOM 7195 C CA . LEU C 1 187 ? 52.96374 114.92799 73.97703 1.000 28.80296 187 LEU C CA 1
ATOM 7196 C C . LEU C 1 187 ? 53.84742 114.80120 75.21216 1.000 28.15363 187 LEU C C 1
ATOM 7197 O O . LEU C 1 187 ? 53.76880 113.79490 75.92802 1.000 27.14759 187 LEU C O 1
ATOM 7202 N N . ALA C 1 188 ? 54.68988 115.80229 75.47985 1.000 26.50810 188 ALA C N 1
ATOM 7203 C CA . ALA C 1 188 ? 55.48162 115.77862 76.70286 1.000 24.87292 188 ALA C CA 1
ATOM 7204 C C . ALA C 1 188 ? 54.59258 115.86312 77.93500 1.000 29.15970 188 ALA C C 1
ATOM 7205 O O . ALA C 1 188 ? 54.91221 115.27484 78.97580 1.000 26.49085 188 ALA C O 1
ATOM 7207 N N . ALA C 1 189 ? 53.47707 116.59004 77.83894 1.000 25.74645 189 ALA C N 1
ATOM 7208 C CA . ALA C 1 189 ? 52.54229 116.64434 78.95370 1.000 26.04002 189 ALA C CA 1
ATOM 7209 C C . ALA C 1 189 ? 51.88124 115.29440 79.17386 1.000 39.47550 189 ALA C C 1
ATOM 7210 O O . ALA C 1 189 ? 51.65730 114.88918 80.31984 1.000 42.24508 189 ALA C O 1
ATOM 7212 N N . ILE C 1 190 ? 51.57334 114.57759 78.08827 1.000 30.03458 190 ILE C N 1
ATOM 7213 C CA . ILE C 1 190 ? 50.98921 113.24662 78.22380 1.000 23.17684 190 ILE C CA 1
ATOM 7214 C C . ILE C 1 190 ? 52.01761 112.26107 78.75615 1.000 22.67574 190 ILE C C 1
ATOM 7215 O O . ILE C 1 190 ? 51.70328 111.41375 79.59922 1.000 21.00699 190 ILE C O 1
ATOM 7220 N N . TYR C 1 191 ? 53.25851 112.34165 78.26596 1.000 28.85882 191 TYR C N 1
ATOM 7221 C CA . TYR C 1 191 ? 54.27682 111.40154 78.72319 1.000 28.32790 191 TYR C CA 1
ATOM 7222 C C . TYR C 1 191 ? 54.59359 111.59189 80.19925 1.000 30.90484 191 TYR C C 1
ATOM 7223 O O . TYR C 1 191 ? 54.92876 110.62109 80.88987 1.000 28.95379 191 TYR C O 1
ATOM 7232 N N . GLU C 1 192 ? 54.47736 112.82601 80.69650 1.000 27.90072 192 GLU C N 1
ATOM 7233 C CA . GLU C 1 192 ? 54.87294 113.12563 82.06774 1.000 24.80743 192 GLU C CA 1
ATOM 7234 C C . GLU C 1 192 ? 54.14988 112.24384 83.08412 1.000 22.48575 192 GLU C C 1
ATOM 7235 O O . GLU C 1 192 ? 54.68937 111.97638 84.16472 1.000 22.54332 192 GLU C O 1
ATOM 7241 N N . ARG C 1 193 ? 52.94336 111.76773 82.75629 1.000 22.06315 193 ARG C N 1
ATOM 7242 C CA . ARG C 1 193 ? 52.16968 110.92559 83.66205 1.000 21.76334 193 ARG C CA 1
ATOM 7243 C C . ARG C 1 193 ? 52.59567 109.47259 83.62342 1.000 31.77448 193 ARG C C 1
ATOM 7244 O O . ARG C 1 193 ? 51.83785 108.61567 84.09268 1.000 30.25491 193 ARG C O 1
ATOM 7252 N N . ALA C 1 194 ? 53.79573 109.18215 83.12369 1.000 30.74897 194 ALA C N 1
ATOM 7253 C CA . ALA C 1 194 ? 54.24535 107.80312 82.99607 1.000 24.49908 194 ALA C CA 1
ATOM 7254 C C . ALA C 1 194 ? 54.38246 107.15718 84.36593 1.000 24.37381 194 ALA C C 1
ATOM 7255 O O . ALA C 1 194 ? 55.01740 107.70888 85.26959 1.000 28.21138 194 ALA C O 1
ATOM 7257 N N . ALA C 1 195 ? 53.77670 105.97980 84.51621 1.000 21.23155 195 ALA C N 1
ATOM 7258 C CA . ALA C 1 195 ? 53.80198 105.25882 85.77706 1.000 19.72605 195 ALA C CA 1
ATOM 7259 C C . ALA C 1 195 ? 54.30058 103.82935 85.64288 1.000 18.16376 195 ALA C C 1
ATOM 7260 O O . ALA C 1 195 ? 54.34998 103.11655 86.65057 1.000 19.32233 195 ALA C O 1
ATOM 7262 N N . TRP C 1 196 ? 54.66853 103.38801 84.44341 1.000 17.36713 196 TRP C N 1
ATOM 7263 C CA . TRP C 1 196 ? 55.10091 102.01089 84.26750 1.000 18.90880 196 TRP C CA 1
ATOM 7264 C C . TRP C 1 196 ? 56.52272 101.81910 84.78322 1.000 18.31811 196 TRP C C 1
ATOM 7265 O O . TRP C 1 196 ? 57.35198 102.73246 84.74016 1.000 16.01232 196 TRP C O 1
ATOM 7276 N N . THR C 1 197 ? 56.78622 100.62259 85.30682 1.000 22.21973 197 THR C N 1
ATOM 7277 C CA . THR C 1 197 ? 58.08445 100.33641 85.90280 1.000 21.36066 197 THR C CA 1
ATOM 7278 C C . THR C 1 197 ? 59.16238 100.33195 84.83144 1.000 23.23659 197 THR C C 1
ATOM 7279 O O . THR C 1 197 ? 59.02977 99.65705 83.80434 1.000 24.47816 197 THR C O 1
ATOM 7283 N N . GLY C 1 198 ? 60.23978 101.07660 85.08473 1.000 22.99661 198 GLY C N 1
ATOM 7284 C CA . GLY C 1 198 ? 61.31915 101.24910 84.14290 1.000 24.05230 198 GLY C CA 1
ATOM 7285 C C . GLY C 1 198 ? 61.26657 102.54873 83.36558 1.000 26.91168 198 GLY C C 1
ATOM 7286 O O . GLY C 1 198 ? 62.27271 102.93427 82.75779 1.000 27.07809 198 GLY C O 1
ATOM 7287 N N . SER C 1 199 ? 60.12087 103.22655 83.36647 1.000 26.03413 199 SER C N 1
ATOM 7288 C CA . SER C 1 199 ? 59.99569 104.48082 82.64309 1.000 27.24272 199 SER C CA 1
ATOM 7289 C C . SER C 1 199 ? 60.92447 105.52546 83.24422 1.000 23.54244 199 SER C C 1
ATOM 7290 O O . SER C 1 199 ? 61.10071 105.59843 84.46333 1.000 21.18123 199 SER C O 1
ATOM 7293 N N . VAL C 1 200 ? 61.49040 106.36331 82.37548 1.000 24.25806 200 VAL C N 1
ATOM 7294 C CA . VAL C 1 200 ? 62.46447 107.37038 82.76587 1.000 23.35941 200 VAL C CA 1
ATOM 7295 C C . VAL C 1 200 ? 61.99159 108.73169 82.28087 1.000 26.03201 200 VAL C C 1
ATOM 7296 O O . VAL C 1 200 ? 61.13826 108.84519 81.39938 1.000 29.51812 200 VAL C O 1
ATOM 7300 N N . ALA C 1 201 ? 62.54410 109.77214 82.89331 1.000 28.06229 201 ALA C N 1
ATOM 7301 C CA . ALA C 1 201 ? 62.19814 111.13004 82.50949 1.000 27.83433 201 ALA C CA 1
ATOM 7302 C C . ALA C 1 201 ? 62.65530 111.41911 81.08679 1.000 32.79403 201 ALA C C 1
ATOM 7303 O O . ALA C 1 201 ? 63.72409 110.97526 80.65216 1.000 37.00445 201 ALA C O 1
ATOM 7305 N N . ARG C 1 202 ? 61.84113 112.19165 80.36701 1.000 31.03340 202 ARG C N 1
ATOM 7306 C CA . ARG C 1 202 ? 62.20130 112.72915 79.05945 1.000 26.62481 202 ARG C CA 1
ATOM 7307 C C . ARG C 1 202 ? 62.37386 114.23020 79.23486 1.000 26.60279 202 ARG C C 1
ATOM 7308 O O . ARG C 1 202 ? 61.40211 114.99235 79.12911 1.000 27.33241 202 ARG C O 1
ATOM 7316 N N . PRO C 1 203 ? 63.58632 114.70204 79.51161 1.000 29.40683 203 PRO C N 1
ATOM 7317 C CA . PRO C 1 203 ? 63.79320 116.12005 79.80752 1.000 28.47363 203 PRO C CA 1
ATOM 7318 C C . PRO C 1 203 ? 63.47740 116.97444 78.59512 1.000 37.38907 203 PRO C C 1
ATOM 7319 O O . PRO C 1 203 ? 63.27365 116.44821 77.48928 1.000 32.72034 203 PRO C O 1
ATOM 7323 N N . PRO C 1 204 ? 63.40273 118.29914 78.76500 1.000 40.52269 204 PRO C N 1
ATOM 7324 C CA . PRO C 1 204 ? 63.20203 119.16484 77.59063 1.000 40.51271 204 PRO C CA 1
ATOM 7325 C C . PRO C 1 204 ? 64.26536 118.95688 76.52639 1.000 32.58918 204 PRO C C 1
ATOM 7326 O O . PRO C 1 204 ? 63.97048 119.03065 75.32645 1.000 32.58575 204 PRO C O 1
ATOM 7330 N N . GLN C 1 205 ? 65.50254 118.67526 76.94950 1.000 40.06572 205 GLN C N 1
ATOM 7331 C CA . GLN C 1 205 ? 66.58709 118.41755 76.00848 1.000 43.85795 205 GLN C CA 1
ATOM 7332 C C . GLN C 1 205 ? 66.30157 117.19386 75.14518 1.000 44.25380 205 GLN C C 1
ATOM 7333 O O . GLN C 1 205 ? 66.71779 117.14087 73.98148 1.000 48.93233 205 GLN C O 1
ATOM 7339 N N . TRP C 1 206 ? 65.60525 116.19932 75.69755 1.000 37.62669 206 TRP C N 1
ATOM 7340 C CA . TRP C 1 206 ? 65.28355 115.00157 74.93055 1.000 37.67283 206 TRP C CA 1
ATOM 7341 C C . TRP C 1 206 ? 64.27271 115.29580 73.82780 1.000 43.95500 206 TRP C C 1
ATOM 7342 O O . TRP C 1 206 ? 64.40450 114.79125 72.70591 1.000 47.34180 206 TRP C O 1
ATOM 7353 N N . TRP C 1 207 ? 63.26066 116.11547 74.12117 1.000 40.80914 207 TRP C N 1
ATOM 7354 C CA . TRP C 1 207 ? 62.26208 116.41888 73.10404 1.000 36.74252 207 TRP C CA 1
ATOM 7355 C C . TRP C 1 207 ? 62.84799 117.31115 72.02136 1.000 45.99883 207 TRP C C 1
ATOM 7356 O O . TRP C 1 207 ? 62.50190 117.17343 70.84258 1.000 51.30436 207 TRP C O 1
ATOM 7367 N N . ARG C 1 208 ? 63.73735 118.23140 72.40168 1.000 48.73249 208 ARG C N 1
ATOM 7368 C CA . ARG C 1 208 ? 64.42179 119.04541 71.40542 1.000 47.60617 208 ARG C CA 1
ATOM 7369 C C . ARG C 1 208 ? 65.24539 118.17286 70.47098 1.000 49.18809 208 ARG C C 1
ATOM 7370 O O . ARG C 1 208 ? 65.34439 118.45019 69.26957 1.000 54.56167 208 ARG C O 1
ATOM 7378 N N . LEU C 1 209 ? 65.85498 117.11938 71.01335 1.000 47.26292 209 LEU C N 1
ATOM 7379 C CA . LEU C 1 209 ? 66.62855 116.20241 70.18572 1.000 43.74476 209 LEU C CA 1
ATOM 7380 C C . LEU C 1 209 ? 65.73291 115.48268 69.18386 1.000 43.99458 209 LEU C C 1
ATOM 7381 O O . LEU C 1 209 ? 66.10476 115.31441 68.01613 1.000 49.28084 209 LEU C O 1
ATOM 7386 N N . HIS C 1 210 ? 64.53866 115.06946 69.61309 1.000 37.77969 210 HIS C N 1
ATOM 7387 C CA . HIS C 1 210 ? 63.62054 114.38711 68.70865 1.000 32.20902 210 HIS C CA 1
ATOM 7388 C C . HIS C 1 210 ? 62.89121 115.33890 67.76980 1.000 33.39847 210 HIS C C 1
ATOM 7389 O O . HIS C 1 210 ? 62.35801 114.89074 66.74917 1.000 31.27654 210 HIS C O 1
ATOM 7396 N N . GLU C 1 211 ? 62.84665 116.63475 68.09208 1.000 38.07584 211 GLU C N 1
ATOM 7397 C CA . GLU C 1 211 ? 62.44662 117.62196 67.09379 1.000 40.33475 211 GLU C CA 1
ATOM 7398 C C . GLU C 1 211 ? 63.40857 117.62458 65.91122 1.000 47.27068 211 GLU C C 1
ATOM 7399 O O . GLU C 1 211 ? 62.99272 117.82110 64.76267 1.000 51.94127 211 GLU C O 1
ATOM 7405 N N . LEU C 1 212 ? 64.70325 117.41298 66.17311 1.000 46.03182 212 LEU C N 1
ATOM 7406 C CA . LEU C 1 212 ? 65.68145 117.39421 65.08894 1.000 47.00309 212 LEU C CA 1
ATOM 7407 C C . LEU C 1 212 ? 65.52110 116.15546 64.21617 1.000 49.11332 212 LEU C C 1
ATOM 7408 O O . LEU C 1 212 ? 65.61673 116.24454 62.98652 1.000 53.63045 212 LEU C O 1
ATOM 7413 N N . PHE C 1 213 ? 65.28223 114.99078 64.82865 1.000 47.36135 213 PHE C N 1
ATOM 7414 C CA . PHE C 1 213 ? 65.07012 113.78073 64.03955 1.000 46.43899 213 PHE C CA 1
ATOM 7415 C C . PHE C 1 213 ? 63.82884 113.90538 63.16376 1.000 47.33600 213 PHE C C 1
ATOM 7416 O O . PHE C 1 213 ? 63.85375 113.53864 61.98310 1.000 50.13701 213 PHE C O 1
ATOM 7424 N N . ASP C 1 214 ? 62.74330 114.45571 63.71406 1.000 48.68676 214 ASP C N 1
ATOM 7425 C CA . ASP C 1 214 ? 61.50348 114.58006 62.95018 1.000 50.40892 214 ASP C CA 1
ATOM 7426 C C . ASP C 1 214 ? 61.63043 115.58457 61.80924 1.000 55.24132 214 ASP C C 1
ATOM 7427 O O . ASP C 1 214 ? 61.02882 115.39861 60.74414 1.000 59.50989 214 ASP C O 1
ATOM 7432 N N . ALA C 1 215 ? 62.40095 116.65631 62.00916 1.000 52.26742 215 ALA C N 1
ATOM 7433 C CA . ALA C 1 215 ? 62.56793 117.64201 60.94608 1.000 46.71774 215 ALA C CA 1
ATOM 7434 C C . ALA C 1 215 ? 63.40468 117.09917 59.79234 1.000 47.74787 215 ALA C C 1
ATOM 7435 O O . ALA C 1 215 ? 63.17421 117.46861 58.63453 1.000 45.12478 215 ALA C O 1
ATOM 7437 N N . ALA C 1 216 ? 64.36436 116.21514 60.08247 1.000 48.67032 216 ALA C N 1
ATOM 7438 C CA . ALA C 1 216 ? 65.22239 115.67626 59.03202 1.000 50.50237 216 ALA C CA 1
ATOM 7439 C C . ALA C 1 216 ? 64.49041 114.67331 58.14608 1.000 53.52266 216 ALA C C 1
ATOM 7440 O O . ALA C 1 216 ? 64.81026 114.55486 56.95752 1.000 57.48007 216 ALA C O 1
ATOM 7442 N N . ASP C 1 217 ? 63.51292 113.95354 58.69106 1.000 51.60380 217 ASP C N 1
ATOM 7443 C CA . ASP C 1 217 ? 62.78791 112.95587 57.91226 1.000 47.08941 217 ASP C CA 1
ATOM 7444 C C . ASP C 1 217 ? 61.67462 113.64126 57.13186 1.000 47.77647 217 ASP C C 1
ATOM 7445 O O . ASP C 1 217 ? 60.82977 114.30802 57.73851 1.000 52.68585 217 ASP C O 1
ATOM 7450 N N . PRO C 1 218 ? 61.64898 113.53054 55.80008 1.000 46.83785 218 PRO C N 1
ATOM 7451 C CA . PRO C 1 218 ? 60.55874 114.16250 55.03921 1.000 45.37353 218 PRO C CA 1
ATOM 7452 C C . PRO C 1 218 ? 59.19490 113.55396 55.31692 1.000 42.40856 218 PRO C C 1
ATOM 7453 O O . PRO C 1 218 ? 58.17920 114.23383 55.12160 1.000 41.85675 218 PRO C O 1
ATOM 7457 N N . VAL C 1 219 ? 59.13905 112.29180 55.73784 1.000 37.23313 219 VAL C N 1
ATOM 7458 C CA . VAL C 1 219 ? 57.87787 111.64470 56.08982 1.000 33.86507 219 VAL C CA 1
ATOM 7459 C C . VAL C 1 219 ? 57.49484 112.09055 57.49822 1.000 32.72541 219 VAL C C 1
ATOM 7460 O O . VAL C 1 219 ? 58.17907 111.76358 58.46948 1.000 33.71988 219 VAL C O 1
ATOM 7464 N N . LYS C 1 220 ? 56.39869 112.85420 57.61131 1.000 29.01581 220 LYS C N 1
ATOM 7465 C CA . LYS C 1 220 ? 55.98110 113.28628 58.93559 1.000 29.17572 220 LYS C CA 1
ATOM 7466 C C . LYS C 1 220 ? 55.05842 112.25176 59.58069 1.000 29.51668 220 LYS C C 1
ATOM 7467 O O . LYS C 1 220 ? 54.27145 111.59222 58.88967 1.000 31.33766 220 LYS C O 1
ATOM 7473 N N . PRO C 1 221 ? 55.12714 112.10299 60.90402 1.000 25.38288 221 PRO C N 1
ATOM 7474 C CA . PRO C 1 221 ? 54.37293 111.04826 61.58850 1.000 23.46911 221 PRO C CA 1
ATOM 7475 C C . PRO C 1 221 ? 52.94840 111.43530 61.95300 1.000 23.72071 221 PRO C C 1
ATOM 7476 O O . PRO C 1 221 ? 52.63703 112.58617 62.26241 1.000 30.60456 221 PRO C O 1
ATOM 7480 N N . TYR C 1 222 ? 52.07743 110.42989 61.91594 1.000 20.88311 222 TYR C N 1
ATOM 7481 C CA . TYR C 1 222 ? 50.72447 110.56914 62.43101 1.000 20.54614 222 TYR C CA 1
ATOM 7482 C C . TYR C 1 222 ? 50.75931 110.51173 63.95045 1.000 26.84522 222 TYR C C 1
ATOM 7483 O O . TYR C 1 222 ? 51.56127 109.78123 64.53923 1.000 35.02507 222 TYR C O 1
ATOM 7492 N N . VAL C 1 223 ? 49.90927 111.31464 64.58539 1.000 25.33791 223 VAL C N 1
ATOM 7493 C CA . VAL C 1 223 ? 49.79317 111.35884 66.03770 1.000 23.12483 223 VAL C CA 1
ATOM 7494 C C . VAL C 1 223 ? 48.32020 111.18123 66.37825 1.000 26.76646 223 VAL C C 1
ATOM 7495 O O . VAL C 1 223 ? 47.49864 112.05766 66.08118 1.000 26.81858 223 VAL C O 1
ATOM 7499 N N . VAL C 1 224 ? 47.98620 110.05266 66.99512 1.000 27.95906 224 VAL C N 1
ATOM 7500 C CA . VAL C 1 224 ? 46.62650 109.73258 67.40912 1.000 23.68962 224 VAL C CA 1
ATOM 7501 C C . VAL C 1 224 ? 46.59596 109.72146 68.92821 1.000 19.33755 224 VAL C C 1
ATOM 7502 O O . VAL C 1 224 ? 47.50563 109.18031 69.56785 1.000 18.70450 224 VAL C O 1
ATOM 7506 N N . THR C 1 225 ? 45.56802 110.33822 69.50818 1.000 20.99683 225 THR C N 1
ATOM 7507 C CA . THR C 1 225 ? 45.50398 110.52048 70.95090 1.000 24.32988 225 THR C CA 1
ATOM 7508 C C . THR C 1 225 ? 44.30299 109.80347 71.55869 1.000 29.51893 225 THR C C 1
ATOM 7509 O O . THR C 1 225 ? 43.32583 109.47259 70.88125 1.000 35.88740 225 THR C O 1
ATOM 7513 N N . HIS C 1 226 ? 44.41054 109.56171 72.85953 1.000 26.97200 226 HIS C N 1
ATOM 7514 C CA . HIS C 1 226 ? 43.35203 109.08704 73.73242 1.000 22.44213 226 HIS C CA 1
ATOM 7515 C C . HIS C 1 226 ? 43.45181 109.94895 74.97962 1.000 21.27721 226 HIS C C 1
ATOM 7516 O O . HIS C 1 226 ? 44.52879 110.47896 75.27336 1.000 21.21535 226 HIS C O 1
ATOM 7523 N N . PRO C 1 227 ? 42.35382 110.13095 75.71618 1.000 22.18606 227 PRO C N 1
ATOM 7524 C CA . PRO C 1 227 ? 42.42792 110.92075 76.95285 1.000 23.09874 227 PRO C CA 1
ATOM 7525 C C . PRO C 1 227 ? 43.54683 110.50709 77.89862 1.000 23.87802 227 PRO C C 1
ATOM 7526 O O . PRO C 1 227 ? 43.98564 111.31918 78.72133 1.000 23.19834 227 PRO C O 1
ATOM 7530 N N . ASP C 1 228 ? 44.04182 109.26652 77.77050 1.000 25.56207 228 ASP C N 1
ATOM 7531 C CA . ASP C 1 228 ? 45.08480 108.74768 78.65087 1.000 24.45521 228 ASP C CA 1
ATOM 7532 C C . ASP C 1 228 ? 46.27841 108.19551 77.87868 1.000 22.60007 228 ASP C C 1
ATOM 7533 O O . ASP C 1 228 ? 46.96320 107.28671 78.35951 1.000 19.12555 228 ASP C O 1
ATOM 7538 N N . GLY C 1 229 ? 46.55818 108.73263 76.69826 1.000 23.42013 229 GLY C N 1
ATOM 7539 C CA . GLY C 1 229 ? 47.73806 108.30354 75.97571 1.000 22.11325 229 GLY C CA 1
ATOM 7540 C C . GLY C 1 229 ? 47.72106 108.76641 74.53627 1.000 24.07192 229 GLY C C 1
ATOM 7541 O O . GLY C 1 229 ? 46.79379 109.44125 74.07935 1.000 26.02858 229 GLY C O 1
ATOM 7542 N N . TYR C 1 230 ? 48.77412 108.36857 73.82211 1.000 25.82109 230 TYR C N 1
ATOM 7543 C CA . TYR C 1 230 ? 48.92658 108.68871 72.41001 1.000 23.56483 230 TYR C CA 1
ATOM 7544 C C . TYR C 1 230 ? 49.75558 107.60103 71.74023 1.000 23.79400 230 TYR C C 1
ATOM 7545 O O . TYR C 1 230 ? 50.31372 106.71992 72.39766 1.000 26.07831 230 TYR C O 1
ATOM 7554 N N . VAL C 1 231 ? 49.83331 107.67800 70.41434 1.000 22.01384 231 VAL C N 1
ATOM 7555 C CA . VAL C 1 231 ? 50.64584 106.76276 69.61564 1.000 22.21365 231 VAL C CA 1
ATOM 7556 C C . VAL C 1 231 ? 51.11641 107.49715 68.36469 1.000 26.62230 231 VAL C C 1
ATOM 7557 O O . VAL C 1 231 ? 50.32607 108.17282 67.69679 1.000 27.99794 231 VAL C O 1
ATOM 7561 N N . ARG C 1 232 ? 52.41149 107.39268 68.06614 1.000 27.49108 232 ARG C N 1
ATOM 7562 C CA . ARG C 1 232 ? 52.99870 107.97220 66.86371 1.000 28.09883 232 ARG C CA 1
ATOM 7563 C C . ARG C 1 232 ? 53.34703 106.85977 65.88935 1.000 28.69783 232 ARG C C 1
ATOM 7564 O O . ARG C 1 232 ? 53.98184 105.87222 66.27296 1.000 31.71979 232 ARG C O 1
ATOM 7572 N N . TYR C 1 233 ? 52.97189 107.03771 64.62544 1.000 27.11414 233 TYR C N 1
ATOM 7573 C CA . TYR C 1 233 ? 53.31807 106.05722 63.60775 1.000 23.70973 233 TYR C CA 1
ATOM 7574 C C . TYR C 1 233 ? 53.59269 106.73403 62.27282 1.000 21.17208 233 TYR C C 1
ATOM 7575 O O . TYR C 1 233 ? 53.04067 107.79072 61.95860 1.000 21.85181 233 TYR C O 1
ATOM 7584 N N . ARG C 1 234 ? 54.44352 106.08421 61.48807 1.000 21.24176 234 ARG C N 1
ATOM 7585 C CA . ARG C 1 234 ? 54.96944 106.52350 60.21260 1.000 24.96117 234 ARG C CA 1
ATOM 7586 C C . ARG C 1 234 ? 54.80060 105.41054 59.18910 1.000 26.79978 234 ARG C C 1
ATOM 7587 O O . ARG C 1 234 ? 55.01870 104.23397 59.50730 1.000 29.64726 234 ARG C O 1
ATOM 7595 N N . PRO C 1 235 ? 54.38555 105.73754 57.96988 1.000 23.00145 235 PRO C N 1
ATOM 7596 C CA . PRO C 1 235 ? 54.38942 104.73718 56.90092 1.000 23.38248 235 PRO C CA 1
ATOM 7597 C C . PRO C 1 235 ? 55.80529 104.50816 56.39658 1.000 23.12360 235 PRO C C 1
ATOM 7598 O O . PRO C 1 235 ? 56.63000 105.42471 56.34579 1.000 23.21206 235 PRO C O 1
ATOM 7602 N N . GLN C 1 236 ? 56.08396 103.26294 56.01732 1.000 23.74188 236 GLN C N 1
ATOM 7603 C CA . GLN C 1 236 ? 57.38656 102.92494 55.46171 1.000 24.37705 236 GLN C CA 1
ATOM 7604 C C . GLN C 1 236 ? 57.31490 103.11012 53.94419 1.000 25.26032 236 GLN C C 1
ATOM 7605 O O . GLN C 1 236 ? 56.37505 103.72869 53.44425 1.000 32.59614 236 GLN C O 1
ATOM 7611 N N . ASP C 1 237 ? 58.25760 102.52631 53.20359 1.000 25.19627 237 ASP C N 1
ATOM 7612 C CA . ASP C 1 237 ? 58.49200 102.74787 51.77327 1.000 28.36040 237 ASP C CA 1
ATOM 7613 C C . ASP C 1 237 ? 57.34453 103.38570 50.98994 1.000 32.24996 237 ASP C C 1
ATOM 7614 O O . ASP C 1 237 ? 56.65325 102.70974 50.22087 1.000 37.32687 237 ASP C O 1
ATOM 7619 N N . THR C 1 238 ? 57.14619 104.69761 51.17913 1.000 30.36838 238 THR C N 1
ATOM 7620 C CA . THR C 1 238 ? 55.99109 105.38044 50.59668 1.000 28.94641 238 THR C CA 1
ATOM 7621 C C . THR C 1 238 ? 56.06552 105.46341 49.07665 1.000 30.37317 238 THR C C 1
ATOM 7622 O O . THR C 1 238 ? 55.02407 105.52645 48.41585 1.000 29.74621 238 THR C O 1
ATOM 7626 N N . ALA C 1 239 ? 57.27160 105.49266 48.50445 1.000 33.23763 239 ALA C N 1
ATOM 7627 C CA . ALA C 1 239 ? 57.39498 105.55120 47.05294 1.000 34.15679 239 ALA C CA 1
ATOM 7628 C C . ALA C 1 239 ? 56.82944 104.31156 46.38338 1.000 40.83091 239 ALA C C 1
ATOM 7629 O O . ALA C 1 239 ? 56.39613 104.38166 45.22874 1.000 40.43375 239 ALA C O 1
ATOM 7631 N N . GLU C 1 240 ? 56.80378 103.18887 47.08545 1.000 48.81588 240 GLU C N 1
ATOM 7632 C CA . GLU C 1 240 ? 56.30105 101.93518 46.54621 1.000 52.55028 240 GLU C CA 1
ATOM 7633 C C . GLU C 1 240 ? 55.12484 101.42914 47.37440 1.000 51.25801 240 GLU C C 1
ATOM 7634 O O . GLU C 1 240 ? 54.99442 100.23569 47.65466 1.000 61.63665 240 GLU C O 1
ATOM 7640 N N . TRP C 1 241 ? 54.23247 102.35518 47.73346 1.000 35.92342 241 TRP C N 1
ATOM 7641 C CA . TRP C 1 241 ? 53.11461 102.05364 48.62402 1.000 31.60573 241 TRP C CA 1
ATOM 7642 C C . TRP C 1 241 ? 52.07754 101.16533 47.93835 1.000 37.26531 241 TRP C C 1
ATOM 7643 O O . TRP C 1 241 ? 51.64949 100.14885 48.49736 1.000 42.76208 241 TRP C O 1
ATOM 7654 N N . PHE C 1 242 ? 51.66352 101.53305 46.72843 1.000 39.17387 242 PHE C N 1
ATOM 7655 C CA . PHE C 1 242 ? 50.63866 100.83579 45.95216 1.000 45.40955 242 PHE C CA 1
ATOM 7656 C C . PHE C 1 242 ? 51.11852 99.55421 45.27632 1.000 51.16085 242 PHE C C 1
ATOM 7657 O O . PHE C 1 242 ? 50.39108 99.01846 44.43326 1.000 52.71289 242 PHE C O 1
ATOM 7665 N N . SER C 1 243 ? 52.29875 99.04468 45.61534 1.000 54.08837 243 SER C N 1
ATOM 7666 C CA . SER C 1 243 ? 52.83252 97.86105 44.96201 1.000 51.25422 243 SER C CA 1
ATOM 7667 C C . SER C 1 243 ? 52.38126 96.61877 45.72655 1.000 54.74851 243 SER C C 1
ATOM 7668 O O . SER C 1 243 ? 51.82539 96.69966 46.82647 1.000 53.04109 243 SER C O 1
ATOM 7671 N N . SER C 1 244 ? 52.60112 95.44841 45.12642 1.000 60.06743 244 SER C N 1
ATOM 7672 C CA . SER C 1 244 ? 52.13156 94.19463 45.70738 1.000 57.11167 244 SER C CA 1
ATOM 7673 C C . SER C 1 244 ? 53.01164 93.74433 46.86438 1.000 52.10634 244 SER C C 1
ATOM 7674 O O . SER C 1 244 ? 53.18342 92.54507 47.09571 1.000 55.57096 244 SER C O 1
ATOM 7677 N N . SER C 1 245 ? 53.56145 94.70185 47.59855 1.000 47.19351 245 SER C N 1
ATOM 7678 C CA . SER C 1 245 ? 54.39059 94.43984 48.75996 1.000 46.92971 245 SER C CA 1
ATOM 7679 C C . SER C 1 245 ? 53.68081 95.01606 49.97372 1.000 46.48151 245 SER C C 1
ATOM 7680 O O . SER C 1 245 ? 53.09147 96.09768 49.90021 1.000 56.98451 245 SER C O 1
ATOM 7683 N N . ALA C 1 246 ? 53.74448 94.28446 51.08301 1.000 38.13395 246 ALA C N 1
ATOM 7684 C CA . ALA C 1 246 ? 53.06680 94.62030 52.33064 1.000 38.28711 246 ALA C CA 1
ATOM 7685 C C . ALA C 1 246 ? 53.26909 96.07139 52.75610 1.000 32.16388 246 ALA C C 1
ATOM 7686 O O . ALA C 1 246 ? 54.36943 96.45949 53.15945 1.000 44.91407 246 ALA C O 1
ATOM 7688 N N . ARG C 1 247 ? 52.21984 96.88267 52.64237 1.000 22.00669 247 ARG C N 1
ATOM 7689 C CA . ARG C 1 247 ? 52.25430 98.24606 53.15387 1.000 21.52305 247 ARG C CA 1
ATOM 7690 C C . ARG C 1 247 ? 52.40909 98.21955 54.67054 1.000 23.70953 247 ARG C C 1
ATOM 7691 O O . ARG C 1 247 ? 51.51866 97.74567 55.38542 1.000 29.41597 247 ARG C O 1
ATOM 7699 N N . THR C 1 248 ? 53.52905 98.74807 55.16288 1.000 24.54412 248 THR C N 1
ATOM 7700 C CA . THR C 1 248 ? 53.89046 98.66609 56.57178 1.000 24.88907 248 THR C CA 1
ATOM 7701 C C . THR C 1 248 ? 53.93246 100.05339 57.19595 1.000 27.39107 248 THR C C 1
ATOM 7702 O O . THR C 1 248 ? 54.39247 101.01399 56.56895 1.000 33.17952 248 THR C O 1
ATOM 7706 N N . ILE C 1 249 ? 53.44492 100.15055 58.43283 1.000 24.21787 249 ILE C N 1
ATOM 7707 C CA . ILE C 1 249 ? 53.62291 101.33808 59.25918 1.000 24.75096 249 ILE C CA 1
ATOM 7708 C C . ILE C 1 249 ? 54.52724 100.97179 60.42430 1.000 26.84550 249 ILE C C 1
ATOM 7709 O O . ILE C 1 249 ? 54.62205 99.81126 60.82999 1.000 26.37999 249 ILE C O 1
ATOM 7714 N N . SER C 1 250 ? 55.18646 101.98440 60.98138 1.000 31.52271 250 SER C N 1
ATOM 7715 C CA . SER C 1 250 ? 56.12480 101.78900 62.08005 1.000 28.87684 250 SER C CA 1
ATOM 7716 C C . SER C 1 250 ? 55.72570 102.68865 63.23836 1.000 22.55468 250 SER C C 1
ATOM 7717 O O . SER C 1 250 ? 55.65265 103.91088 63.08096 1.000 28.63162 250 SER C O 1
ATOM 7720 N N . VAL C 1 251 ? 55.47975 102.08729 64.39557 1.000 17.62583 251 VAL C N 1
ATOM 7721 C CA . VAL C 1 251 ? 55.10564 102.80957 65.60507 1.000 17.98149 251 VAL C CA 1
ATOM 7722 C C . VAL C 1 251 ? 56.37191 103.01862 66.42222 1.000 23.23586 251 VAL C C 1
ATOM 7723 O O . VAL C 1 251 ? 56.98499 102.05371 66.89202 1.000 29.03890 251 VAL C O 1
ATOM 7727 N N . ASP C 1 252 ? 56.78277 104.27646 66.57802 1.000 28.51966 252 ASP C N 1
ATOM 7728 C CA . ASP C 1 252 ? 57.97912 104.59384 67.35040 1.000 30.34875 252 ASP C CA 1
ATOM 7729 C C . ASP C 1 252 ? 57.70602 104.93349 68.81031 1.000 25.65382 252 ASP C C 1
ATOM 7730 O O . ASP C 1 252 ? 58.64728 104.92043 69.60956 1.000 33.97438 252 ASP C O 1
ATOM 7735 N N . ASP C 1 253 ? 56.46571 105.25961 69.17710 1.000 18.44238 253 ASP C N 1
ATOM 7736 C CA . ASP C 1 253 ? 56.14431 105.59283 70.56480 1.000 22.86109 253 ASP C CA 1
ATOM 7737 C C . ASP C 1 253 ? 54.68697 105.24255 70.83630 1.000 20.78264 253 ASP C C 1
ATOM 7738 O O . ASP C 1 253 ? 53.79392 105.72697 70.13404 1.000 20.27732 253 ASP C O 1
ATOM 7743 N N . LEU C 1 254 ? 54.43844 104.42026 71.85724 1.000 21.28599 254 LEU C N 1
ATOM 7744 C CA . LEU C 1 254 ? 53.07917 104.10176 72.29301 1.000 21.21105 254 LEU C CA 1
ATOM 7745 C C . LEU C 1 254 ? 53.00749 104.33874 73.79266 1.000 24.74594 254 LEU C C 1
ATOM 7746 O O . LEU C 1 254 ? 53.50767 103.52513 74.57369 1.000 33.33789 254 LEU C O 1
ATOM 7751 N N . VAL C 1 255 ? 52.36758 105.43182 74.19284 1.000 24.03822 255 VAL C N 1
ATOM 7752 C CA . VAL C 1 255 ? 52.20794 105.79535 75.59591 1.000 27.06025 255 VAL C CA 1
ATOM 7753 C C . VAL C 1 255 ? 50.75093 105.57609 75.98012 1.000 31.35887 255 VAL C C 1
ATOM 7754 O O . VAL C 1 255 ? 49.84685 106.16247 75.37394 1.000 35.17430 255 VAL C O 1
ATOM 7758 N N . ALA C 1 256 ? 50.52180 104.72596 76.97891 1.000 28.15474 256 ALA C N 1
ATOM 7759 C CA . ALA C 1 256 ? 49.17548 104.41928 77.44854 1.000 25.40247 256 ALA C CA 1
ATOM 7760 C C . ALA C 1 256 ? 49.20899 104.30177 78.96362 1.000 26.74212 256 ALA C C 1
ATOM 7761 O O . ALA C 1 2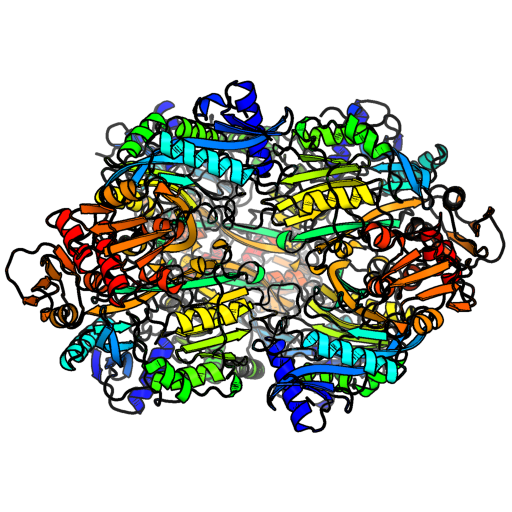56 ? 49.86289 103.40461 79.50093 1.000 30.65867 256 ALA C O 1
ATOM 7763 N N . HIS C 1 257 ? 48.51380 105.20430 79.65055 1.000 25.28022 257 HIS C N 1
ATOM 7764 C CA . HIS C 1 257 ? 48.49084 105.21881 81.10651 1.000 24.68591 257 HIS C CA 1
ATOM 7765 C C . HIS C 1 257 ? 47.32400 104.43607 81.69486 1.000 29.01368 257 HIS C C 1
ATOM 7766 O O . HIS C 1 257 ? 47.10777 104.49056 82.90926 1.000 34.15868 257 HIS C O 1
ATOM 7773 N N . SER C 1 258 ? 46.56213 103.72659 80.86669 1.000 27.78421 258 SER C N 1
ATOM 7774 C CA . SER C 1 258 ? 45.41027 102.97349 81.33658 1.000 26.42580 258 SER C CA 1
ATOM 7775 C C . SER C 1 258 ? 45.17886 101.80149 80.39699 1.000 29.48755 258 SER C C 1
ATOM 7776 O O . SER C 1 258 ? 45.57570 101.83520 79.22849 1.000 28.78423 258 SER C O 1
ATOM 7779 N N . ASP C 1 259 ? 44.55128 100.75175 80.93056 1.000 30.49594 259 ASP C N 1
ATOM 7780 C CA . ASP C 1 259 ? 44.19503 99.60885 80.09963 1.000 24.41860 259 ASP C CA 1
ATOM 7781 C C . ASP C 1 259 ? 43.27570 100.04134 78.96207 1.000 21.11626 259 ASP C C 1
ATOM 7782 O O . ASP C 1 259 ? 43.41199 99.57002 77.82678 1.000 22.91724 259 ASP C O 1
ATOM 7787 N N . GLU C 1 260 ? 42.34697 100.96061 79.24408 1.000 19.72166 260 GLU C N 1
ATOM 7788 C CA . GLU C 1 260 ? 41.44143 101.44653 78.20809 1.000 20.09937 260 GLU C CA 1
ATOM 7789 C C . GLU C 1 260 ? 42.19502 102.20174 77.12292 1.000 23.35502 260 GLU C C 1
ATOM 7790 O O . GLU C 1 260 ? 41.89529 102.05399 75.93267 1.000 32.31479 260 GLU C O 1
ATOM 7796 N N . ALA C 1 261 ? 43.17608 103.01772 77.50997 1.000 19.94149 261 ALA C N 1
ATOM 7797 C CA . ALA C 1 261 ? 43.96993 103.72388 76.51112 1.000 18.60029 261 ALA C CA 1
ATOM 7798 C C . ALA C 1 261 ? 44.78977 102.75283 75.67295 1.000 19.80768 261 ALA C C 1
ATOM 7799 O O . ALA C 1 261 ? 44.91814 102.92896 74.45558 1.000 18.24284 261 ALA C O 1
ATOM 7801 N N . TYR C 1 262 ? 45.34579 101.71860 76.30701 1.000 17.96906 262 TYR C N 1
ATOM 7802 C CA . TYR C 1 262 ? 46.14555 100.74121 75.57828 1.000 17.56987 262 TYR C CA 1
ATOM 7803 C C . TYR C 1 262 ? 45.30971 100.03618 74.52211 1.000 18.58679 262 TYR C C 1
ATOM 7804 O O . TYR C 1 262 ? 45.71596 99.93288 73.35874 1.000 18.31043 262 TYR C O 1
ATOM 7813 N N . ARG C 1 263 ? 44.13358 99.53897 74.91172 1.000 17.45565 263 ARG C N 1
ATOM 7814 C CA . ARG C 1 263 ? 43.29667 98.81711 73.96008 1.000 17.97948 263 ARG C CA 1
ATOM 7815 C C . ARG C 1 263 ? 42.77680 99.73721 72.86357 1.000 24.00192 263 ARG C C 1
ATOM 7816 O O . ARG C 1 263 ? 42.74825 99.35394 71.68736 1.000 26.47348 263 ARG C O 1
ATOM 7824 N N . ALA C 1 264 ? 42.37706 100.95907 73.22689 1.000 24.75076 264 ALA C N 1
ATOM 7825 C CA . ALA C 1 264 ? 41.84519 101.88806 72.23613 1.000 19.28288 264 ALA C CA 1
ATOM 7826 C C . ALA C 1 264 ? 42.90612 102.28305 71.21753 1.000 19.31335 264 ALA C C 1
ATOM 7827 O O . ALA C 1 264 ? 42.63332 102.32257 70.01161 1.000 19.75943 264 ALA C O 1
ATOM 7829 N N . LEU C 1 265 ? 44.12453 102.57164 71.67900 1.000 18.33409 265 LEU C N 1
ATOM 7830 C CA . LEU C 1 265 ? 45.17624 102.98053 70.75581 1.000 17.90880 265 LEU C CA 1
ATOM 7831 C C . LEU C 1 265 ? 45.58292 101.83163 69.84360 1.000 21.05011 265 LEU C C 1
ATOM 7832 O O . LEU C 1 265 ? 45.70987 102.00661 68.62625 1.000 28.47384 265 LEU C O 1
ATOM 7837 N N . VAL C 1 266 ? 45.78482 100.64340 70.41081 1.000 21.45764 266 VAL C N 1
ATOM 7838 C CA . VAL C 1 266 ? 46.12249 99.49033 69.58241 1.000 22.08232 266 VAL C CA 1
ATOM 7839 C C . VAL C 1 266 ? 44.96974 99.14949 68.64718 1.000 23.42022 266 VAL C C 1
ATOM 7840 O O . VAL C 1 266 ? 45.17675 98.85711 67.46027 1.000 19.50852 266 VAL C O 1
ATOM 7844 N N . GLY C 1 267 ? 43.73535 99.21516 69.15797 1.000 24.25079 267 GLY C N 1
ATOM 7845 C CA . GLY C 1 267 ? 42.57972 98.97355 68.31347 1.000 24.36710 267 GLY C CA 1
ATOM 7846 C C . GLY C 1 267 ? 42.49892 99.93617 67.14777 1.000 27.96180 267 GLY C C 1
ATOM 7847 O O . GLY C 1 267 ? 42.04761 99.56633 66.06079 1.000 33.37309 267 GLY C O 1
ATOM 7848 N N . HIS C 1 268 ? 42.94224 101.17742 67.34993 1.000 26.89395 268 HIS C N 1
ATOM 7849 C CA . HIS C 1 268 ? 43.00417 102.12112 66.24190 1.000 27.35421 268 HIS C CA 1
ATOM 7850 C C . HIS C 1 268 ? 43.92327 101.61557 65.14135 1.000 31.11376 268 HIS C C 1
ATOM 7851 O O . HIS C 1 268 ? 43.59300 101.71460 63.95484 1.000 37.81350 268 HIS C O 1
ATOM 7858 N N . LEU C 1 269 ? 45.08490 101.07364 65.51738 1.000 29.68374 269 LEU C N 1
ATOM 7859 C CA . LEU C 1 269 ? 46.02672 100.56189 64.52656 1.000 26.29940 269 LEU C CA 1
ATOM 7860 C C . LEU C 1 269 ? 45.45380 99.36153 63.78700 1.000 25.89496 269 LEU C C 1
ATOM 7861 O O . LEU C 1 269 ? 45.59374 99.25477 62.56297 1.000 25.41052 269 LEU C O 1
ATOM 7866 N N . LEU C 1 270 ? 44.78947 98.45690 64.50885 1.000 26.16246 270 LEU C N 1
ATOM 7867 C CA . LEU C 1 270 ? 44.23645 97.26296 63.88043 1.000 24.19969 270 LEU C CA 1
ATOM 7868 C C . LEU C 1 270 ? 43.14419 97.60040 62.87542 1.000 27.71885 270 LEU C C 1
ATOM 7869 O O . LEU C 1 270 ? 42.81301 96.76087 62.03184 1.000 37.24405 270 LEU C O 1
ATOM 7874 N N . ASP C 1 271 ? 42.59307 98.81171 62.93488 1.000 23.70140 271 ASP C N 1
ATOM 7875 C CA . ASP C 1 271 ? 41.47650 99.21972 62.09316 1.000 27.29742 271 ASP C CA 1
ATOM 7876 C C . ASP C 1 271 ? 41.88636 100.15811 60.95437 1.000 26.69082 271 ASP C C 1
ATOM 7877 O O . ASP C 1 271 ? 41.01380 100.72844 60.28756 1.000 33.60804 271 ASP C O 1
ATOM 7882 N N . LEU C 1 272 ? 43.18548 100.34719 60.72304 1.000 19.42211 272 LEU C N 1
ATOM 7883 C CA . LEU C 1 272 ? 43.64269 101.18963 59.62160 1.000 21.71309 272 LEU C CA 1
ATOM 7884 C C . LEU C 1 272 ? 43.44783 100.42702 58.31512 1.000 32.99504 272 LEU C C 1
ATOM 7885 O O . LEU C 1 272 ? 44.01829 99.34762 58.13283 1.000 36.48039 272 LEU C O 1
ATOM 7890 N N . ASP C 1 273 ? 42.68350 101.01018 57.38778 1.000 32.98965 273 ASP C N 1
ATOM 7891 C CA . ASP C 1 273 ? 42.17295 100.24602 56.25028 1.000 40.08500 273 ASP C CA 1
ATOM 7892 C C . ASP C 1 273 ? 43.24975 99.85822 55.23417 1.000 46.42902 273 ASP C C 1
ATOM 7893 O O . ASP C 1 273 ? 43.19442 98.75908 54.66366 1.000 52.30133 273 ASP C O 1
ATOM 7898 N N . LEU C 1 274 ? 44.22455 100.72653 54.97929 1.000 35.59826 274 LEU C N 1
ATOM 7899 C CA . LEU C 1 274 ? 45.23009 100.43978 53.95708 1.000 28.93421 274 LEU C CA 1
ATOM 7900 C C . LEU C 1 274 ? 46.48980 99.75779 54.48291 1.000 24.15574 274 LEU C C 1
ATOM 7901 O O . LEU C 1 274 ? 47.36377 99.40745 53.68281 1.000 25.65686 274 LEU C O 1
ATOM 7906 N N . VAL C 1 275 ? 46.59927 99.54323 55.78584 1.000 22.13750 275 VAL C N 1
ATOM 7907 C CA . VAL C 1 275 ? 47.81159 99.00729 56.39310 1.000 22.13440 275 VAL C CA 1
ATOM 7908 C C . VAL C 1 275 ? 47.78317 97.48535 56.37290 1.000 30.29461 275 VAL C C 1
ATOM 7909 O O . VAL C 1 275 ? 46.77388 96.86467 56.72943 1.000 38.72967 275 VAL C O 1
ATOM 7913 N N . ASP C 1 276 ? 48.88764 96.88452 55.92566 1.000 23.24330 276 ASP C N 1
ATOM 7914 C CA . ASP C 1 276 ? 49.05419 95.43745 55.90774 1.000 19.69959 276 ASP C CA 1
ATOM 7915 C C . ASP C 1 276 ? 49.84398 94.91589 57.09942 1.000 19.44381 276 ASP C C 1
ATOM 7916 O O . ASP C 1 276 ? 49.48486 93.87936 57.66524 1.000 19.50039 276 ASP C O 1
ATOM 7921 N N . VAL C 1 277 ? 50.91680 95.60210 57.48910 1.000 22.94377 277 VAL C N 1
ATOM 7922 C CA . VAL C 1 277 ? 51.77825 95.18038 58.59038 1.000 23.82780 277 VAL C CA 1
ATOM 7923 C C . VAL C 1 277 ? 51.98809 96.35428 59.53968 1.000 26.76492 277 VAL C C 1
ATOM 7924 O O . VAL C 1 277 ? 52.25545 97.47755 59.09826 1.000 29.97594 277 VAL C O 1
ATOM 7928 N N . ILE C 1 278 ? 51.86379 96.09195 60.83873 1.000 25.20061 278 ILE C N 1
ATOM 7929 C CA . ILE C 1 278 ? 52.09944 97.07546 61.89000 1.000 20.95552 278 ILE C CA 1
ATOM 7930 C C . ILE C 1 278 ? 53.33947 96.64771 62.66292 1.000 25.66100 278 ILE C C 1
ATOM 7931 O O . ILE C 1 278 ? 53.40977 95.51369 63.15198 1.000 36.61076 278 ILE C O 1
ATOM 7936 N N . GLU C 1 279 ? 54.32381 97.53537 62.75472 1.000 19.23593 279 GLU C N 1
ATOM 7937 C CA . GLU C 1 279 ? 55.54665 97.26618 63.49977 1.000 19.70029 279 GLU C CA 1
ATOM 7938 C C . GLU C 1 279 ? 55.58699 98.13423 64.74842 1.000 26.21838 279 GLU C C 1
ATOM 7939 O O . GLU C 1 279 ? 55.60081 99.36590 64.65452 1.000 35.75921 279 GLU C O 1
ATOM 7945 N N . LEU C 1 280 ? 55.61118 97.48942 65.90907 1.000 24.60688 280 LEU C N 1
ATOM 7946 C CA . LEU C 1 280 ? 55.73764 98.16025 67.19232 1.000 26.57957 280 LEU C CA 1
ATOM 7947 C C . LEU C 1 280 ? 57.14798 97.89534 67.69465 1.000 29.21925 280 LEU C C 1
ATOM 7948 O O . LEU C 1 280 ? 57.59642 96.74512 67.70125 1.000 36.90884 280 LEU C O 1
ATOM 7953 N N . GLY C 1 281 ? 57.85257 98.94771 68.09490 1.000 24.35508 281 GLY C N 1
ATOM 7954 C CA . GLY C 1 281 ? 59.17969 98.77567 68.63407 1.000 23.22179 281 GLY C CA 1
ATOM 7955 C C . GLY C 1 281 ? 59.86237 100.07794 68.98921 1.000 25.33002 281 GLY C C 1
ATOM 7956 O O . GLY C 1 281 ? 59.75013 101.07888 68.27608 1.000 36.63182 281 GLY C O 1
ATOM 7957 N N . PRO C 1 282 ? 60.58281 100.09569 70.11854 1.000 17.57359 282 PRO C N 1
ATOM 7958 C CA . PRO C 1 282 ? 60.65766 98.99859 71.07867 1.000 18.15401 282 PRO C CA 1
ATOM 7959 C C . PRO C 1 282 ? 59.44110 98.99361 72.00028 1.000 24.30644 282 PRO C C 1
ATOM 7960 O O . PRO C 1 282 ? 58.91860 100.05901 72.33591 1.000 27.87044 282 PRO C O 1
ATOM 7964 N N . ARG C 1 283 ? 59.00445 97.80774 72.39976 1.000 19.80027 283 ARG C N 1
ATOM 7965 C CA . ARG C 1 283 ? 57.86541 97.61807 73.28068 1.000 17.63944 283 ARG C CA 1
ATOM 7966 C C . ARG C 1 283 ? 58.26118 96.63792 74.37176 1.000 20.35907 283 ARG C C 1
ATOM 7967 O O . ARG C 1 283 ? 59.24813 95.90822 74.22692 1.000 23.42587 283 ARG C O 1
ATOM 7975 N N . PRO C 1 284 ? 57.50952 96.58822 75.47810 1.000 22.03581 284 PRO C N 1
ATOM 7976 C CA . PRO C 1 284 ? 57.83555 95.63213 76.54559 1.000 20.73481 284 PRO C CA 1
ATOM 7977 C C . PRO C 1 284 ? 57.80233 94.19716 76.04347 1.000 14.51990 284 PRO C C 1
ATOM 7978 O O . PRO C 1 284 ? 57.02118 93.84467 75.15877 1.000 15.39975 284 PRO C O 1
ATOM 7982 N N . ILE C 1 285 ? 58.66989 93.36295 76.62493 1.000 13.86727 285 ILE C N 1
ATOM 7983 C CA . ILE C 1 285 ? 58.74816 91.96083 76.22426 1.000 14.13076 285 ILE C CA 1
ATOM 7984 C C . ILE C 1 285 ? 57.50899 91.16444 76.60398 1.000 14.21066 285 ILE C C 1
ATOM 7985 O O . ILE C 1 285 ? 57.33025 90.04800 76.10843 1.000 14.57967 285 ILE C O 1
ATOM 7990 N N . ASP C 1 286 ? 56.66036 91.69623 77.48491 1.000 14.53896 286 ASP C N 1
ATOM 7991 C CA . ASP C 1 286 ? 55.40359 91.06103 77.86486 1.000 22.87874 286 ASP C CA 1
ATOM 7992 C C . ASP C 1 286 ? 54.18688 91.87167 77.41745 1.000 30.89889 286 ASP C C 1
ATOM 7993 O O . ASP C 1 286 ? 53.14162 91.83891 78.07224 1.000 35.74935 286 ASP C O 1
ATOM 7998 N N . ASP C 1 287 ? 54.31183 92.60858 76.31605 1.000 27.85592 287 ASP C N 1
ATOM 7999 C CA . ASP C 1 287 ? 53.20501 93.40385 75.79802 1.000 24.34214 287 ASP C CA 1
ATOM 8000 C C . ASP C 1 287 ? 52.04225 92.47577 75.46861 1.000 23.30261 287 ASP C C 1
ATOM 8001 O O . ASP C 1 287 ? 52.21408 91.54167 74.67133 1.000 26.89172 287 ASP C O 1
ATOM 8006 N N . PRO C 1 288 ? 50.85313 92.69083 76.04193 1.000 20.27283 288 PRO C N 1
ATOM 8007 C CA . PRO C 1 288 ? 49.76554 91.71401 75.87687 1.000 21.52908 288 PRO C CA 1
ATOM 8008 C C . PRO C 1 288 ? 49.07881 91.76109 74.52192 1.000 27.00669 288 PRO C C 1
ATOM 8009 O O . PRO C 1 288 ? 47.88158 91.47412 74.42566 1.000 30.46435 288 PRO C O 1
ATOM 8013 N N . LEU C 1 289 ? 49.82434 92.10521 73.47137 1.000 25.62663 289 LEU C N 1
ATOM 8014 C CA . LEU C 1 289 ? 49.26504 92.07317 72.12073 1.000 20.80645 289 LEU C CA 1
ATOM 8015 C C . LEU C 1 289 ? 48.70017 90.71198 71.73040 1.000 19.90467 289 LEU C C 1
ATOM 8016 O O . LEU C 1 289 ? 47.55862 90.66345 71.24051 1.000 16.88742 289 LEU C O 1
ATOM 8021 N N . PRO C 1 290 ? 49.40111 89.58815 71.92628 1.000 17.73906 290 PRO C N 1
ATOM 8022 C CA . PRO C 1 290 ? 48.82854 88.29320 71.51915 1.000 20.89491 290 PRO C CA 1
ATOM 8023 C C . PRO C 1 290 ? 47.49461 87.96239 72.16558 1.000 27.88827 290 PRO C C 1
ATOM 8024 O O . PRO C 1 290 ? 46.73605 87.16072 71.60157 1.000 30.65907 290 PRO C O 1
ATOM 8028 N N . HIS C 1 291 ? 47.18265 88.54541 73.32391 1.000 29.62041 291 HIS C N 1
ATOM 8029 C CA . HIS C 1 291 ? 45.92217 88.28022 74.00608 1.000 27.02550 291 HIS C CA 1
ATOM 8030 C C . HIS C 1 291 ? 44.79847 89.20801 73.56514 1.000 29.58832 291 HIS C C 1
ATOM 8031 O O . HIS C 1 291 ? 43.65768 89.02181 74.00266 1.000 34.29275 291 HIS C O 1
ATOM 8038 N N . LEU C 1 292 ? 45.09012 90.19625 72.71688 1.000 26.77562 292 LEU C N 1
ATOM 8039 C CA . LEU C 1 292 ? 44.07281 91.11029 72.21668 1.000 31.30440 292 LEU C CA 1
ATOM 8040 C C . LEU C 1 292 ? 43.36058 90.58268 70.98023 1.000 31.01702 292 LEU C C 1
ATOM 8041 O O . LEU C 1 292 ? 42.29804 91.10415 70.62431 1.000 31.73366 292 LEU C O 1
ATOM 8046 N N . VAL C 1 293 ? 43.91736 89.57031 70.32249 1.000 28.90481 293 VAL C N 1
ATOM 8047 C CA . VAL C 1 293 ? 43.45050 89.11568 69.02042 1.000 24.93685 293 VAL C CA 1
ATOM 8048 C C . VAL C 1 293 ? 43.03530 87.65186 69.10033 1.000 27.56361 293 VAL C C 1
ATOM 8049 O O . VAL C 1 293 ? 43.55087 86.87926 69.91657 1.000 21.17943 293 VAL C O 1
ATOM 8053 N N . THR C 1 294 ? 42.08588 87.27337 68.23573 1.000 30.00338 294 THR C N 1
ATOM 8054 C CA . THR C 1 294 ? 41.66257 85.87802 68.16957 1.000 28.87704 294 THR C CA 1
ATOM 8055 C C . THR C 1 294 ? 42.76936 84.98589 67.62702 1.000 30.53975 294 THR C C 1
ATOM 8056 O O . THR C 1 294 ? 42.81498 83.79476 67.94965 1.000 33.28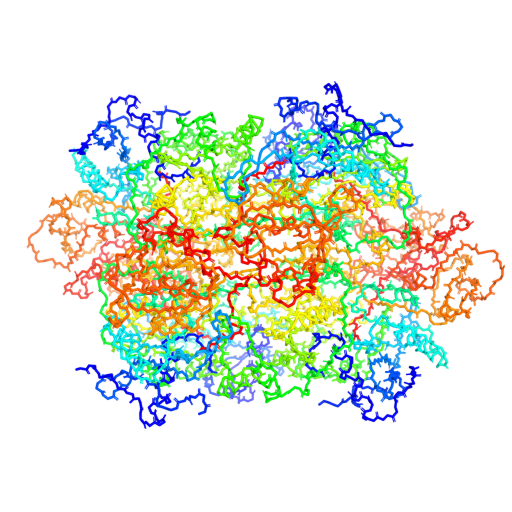459 294 THR C O 1
ATOM 8060 N N . ASP C 1 295 ? 43.67518 85.54337 66.82131 1.000 31.15482 295 ASP C N 1
ATOM 8061 C CA . ASP C 1 295 ? 44.78073 84.80374 66.21946 1.000 32.39455 295 ASP C CA 1
ATOM 8062 C C . ASP C 1 295 ? 46.07653 85.32661 66.82298 1.000 28.33234 295 ASP C C 1
ATOM 8063 O O . ASP C 1 295 ? 46.68570 86.26170 66.28239 1.000 28.04054 295 ASP C O 1
ATOM 8068 N N . PRO C 1 296 ? 46.53563 84.76246 67.94446 1.000 23.86798 296 PRO C N 1
ATOM 8069 C CA . PRO C 1 296 ? 47.78231 85.24881 68.56342 1.000 20.57787 296 PRO C CA 1
ATOM 8070 C C . PRO C 1 296 ? 48.98958 85.17558 67.64529 1.000 21.35354 296 PRO C C 1
ATOM 8071 O O . PRO C 1 296 ? 49.94137 85.94669 67.82193 1.000 19.22926 296 PRO C O 1
ATOM 8075 N N . ARG C 1 297 ? 48.99182 84.25456 66.68144 1.000 21.06949 297 ARG C N 1
ATOM 8076 C CA . ARG C 1 297 ? 50.11051 84.13623 65.75969 1.000 21.13678 297 ARG C CA 1
ATOM 8077 C C . ARG C 1 297 ? 50.11743 85.21934 64.69236 1.000 30.35599 297 ARG C C 1
ATOM 8078 O O . ARG C 1 297 ? 51.06731 85.28729 63.90569 1.000 33.40282 297 ARG C O 1
ATOM 8086 N N . ALA C 1 298 ? 49.08619 86.06174 64.64097 1.000 26.07191 298 ALA C N 1
ATOM 8087 C CA . ALA C 1 298 ? 49.15116 87.25950 63.81664 1.000 19.78800 298 ALA C CA 1
ATOM 8088 C C . ALA C 1 298 ? 50.17366 88.25340 64.34532 1.000 18.77401 298 ALA C C 1
ATOM 8089 O O . ALA C 1 298 ? 50.52994 89.19715 63.63447 1.000 18.46500 298 ALA C O 1
ATOM 8091 N N . VAL C 1 299 ? 50.62925 88.07206 65.57901 1.000 18.38821 299 VAL C N 1
ATOM 8092 C CA . VAL C 1 299 ? 51.61233 88.93666 66.21532 1.000 19.41078 299 VAL C CA 1
ATOM 8093 C C . VAL C 1 299 ? 52.89180 88.12911 66.37915 1.000 22.01754 299 VAL C C 1
ATOM 8094 O O . VAL C 1 299 ? 52.92108 87.14292 67.12503 1.000 26.78106 299 VAL C O 1
ATOM 8098 N N . ALA C 1 300 ? 53.95368 88.53993 65.69504 1.000 18.88942 300 ALA C N 1
ATOM 8099 C CA . ALA C 1 300 ? 55.22927 87.84378 65.75638 1.000 18.23725 300 ALA C CA 1
ATOM 8100 C C . ALA C 1 300 ? 56.27735 88.75757 66.36623 1.000 18.16882 300 ALA C C 1
ATOM 8101 O O . ALA C 1 300 ? 56.34319 89.94785 66.04184 1.000 17.32660 300 ALA C O 1
ATOM 8103 N N . VAL C 1 301 ? 57.08713 88.19360 67.25708 1.000 18.63260 301 VAL C N 1
ATOM 8104 C CA . VAL C 1 301 ? 58.20721 88.91065 67.85476 1.000 21.04324 301 VAL C CA 1
ATOM 8105 C C . VAL C 1 301 ? 59.38635 88.83863 66.89038 1.000 31.12151 301 VAL C C 1
ATOM 8106 O O . VAL C 1 301 ? 59.97831 87.77442 66.70078 1.000 38.16244 301 VAL C O 1
ATOM 8110 N N . ALA C 1 302 ? 59.73647 89.97556 66.28971 1.000 35.04432 302 ALA C N 1
ATOM 8111 C CA . ALA C 1 302 ? 60.80197 90.05505 65.29577 1.000 35.76899 302 ALA C CA 1
ATOM 8112 C C . ALA C 1 302 ? 62.18692 90.24320 65.90003 1.000 33.73630 302 ALA C C 1
ATOM 8113 O O . ALA C 1 302 ? 63.17092 90.28347 65.15392 1.000 38.00755 302 ALA C O 1
ATOM 8115 N N . GLY C 1 303 ? 62.29201 90.36060 67.21726 1.000 28.98743 303 GLY C N 1
ATOM 8116 C CA . GLY C 1 303 ? 63.58680 90.51624 67.84342 1.000 31.90008 303 GLY C CA 1
ATOM 8117 C C . GLY C 1 303 ? 63.48085 90.97262 69.27985 1.000 33.27583 303 GLY C C 1
ATOM 8118 O O . GLY C 1 303 ? 62.51673 91.64752 69.65481 1.000 34.60672 303 GLY C O 1
ATOM 8119 N N . ILE C 1 304 ? 64.47029 90.60678 70.09138 1.000 31.40161 304 ILE C N 1
ATOM 8120 C CA . ILE C 1 304 ? 64.52862 90.99127 71.49700 1.000 31.17996 304 ILE C CA 1
ATOM 8121 C C . ILE C 1 304 ? 65.95475 91.40583 71.81732 1.000 30.44827 304 ILE C C 1
ATOM 8122 O O . ILE C 1 304 ? 66.90146 90.67333 71.51202 1.000 33.94376 304 ILE C O 1
ATOM 8127 N N . ARG C 1 305 ? 66.10762 92.56291 72.45748 1.000 28.05701 305 ARG C N 1
ATOM 8128 C CA . ARG C 1 305 ? 67.42087 93.13251 72.71202 1.000 26.80199 305 ARG C CA 1
ATOM 8129 C C . ARG C 1 305 ? 67.44999 93.71597 74.11730 1.000 21.79186 305 ARG C C 1
ATOM 8130 O O . ARG C 1 305 ? 66.42018 94.14758 74.64778 1.000 18.39456 305 ARG C O 1
ATOM 8138 N N . ASP C 1 306 ? 68.64198 93.72748 74.71501 1.000 17.97148 306 ASP C N 1
ATOM 8139 C CA . ASP C 1 306 ? 68.81743 94.37360 76.00795 1.000 17.64428 306 ASP C CA 1
ATOM 8140 C C . ASP C 1 306 ? 68.55411 95.87040 75.88782 1.000 17.66792 306 ASP C C 1
ATOM 8141 O O . ASP C 1 306 ? 68.85210 96.49459 74.86709 1.000 18.31645 306 ASP C O 1
ATOM 8146 N N . GLU C 1 307 ? 67.99952 96.44918 76.95648 1.000 17.09236 307 GLU C N 1
ATOM 8147 C CA . GLU C 1 307 ? 67.62954 97.86083 76.96380 1.000 18.27853 307 GLU C CA 1
ATOM 8148 C C . GLU C 1 307 ? 68.34759 98.64209 78.06154 1.000 18.95801 307 GLU C C 1
ATOM 8149 O O . GLU C 1 307 ? 69.33887 99.32977 77.79087 1.000 19.96463 307 GLU C O 1
ATOM 8155 N N . THR C 1 308 ? 67.84929 98.55856 79.29424 1.000 16.97427 308 THR C N 1
ATOM 8156 C CA . THR C 1 308 ? 68.37562 99.34528 80.40437 1.000 18.49467 308 THR C CA 1
ATOM 8157 C C . THR C 1 308 ? 69.56487 98.63647 81.03711 1.000 21.63096 308 THR C C 1
ATOM 8158 O O . THR C 1 308 ? 69.42511 97.52595 81.56203 1.000 19.59687 308 THR C O 1
ATOM 8162 N N . TRP C 1 309 ? 70.72056 99.28595 81.01702 1.000 18.70716 309 TRP C N 1
ATOM 8163 C CA . TRP C 1 309 ? 71.87163 98.83911 81.79347 1.000 28.74311 309 TRP C CA 1
ATOM 8164 C C . TRP C 1 309 ? 71.85362 99.63151 83.09600 1.000 27.25441 309 TRP C C 1
ATOM 8165 O O . TRP C 1 309 ? 72.26158 100.79400 83.13585 1.000 31.04256 309 TRP C O 1
ATOM 8176 N N . LEU C 1 310 ? 71.37731 98.99298 84.16170 1.000 21.97363 310 LEU C N 1
ATOM 8177 C CA . LEU C 1 310 ? 71.12359 99.65568 85.43167 1.000 20.21355 310 LEU C CA 1
ATOM 8178 C C . LEU C 1 310 ? 72.28949 99.45701 86.39137 1.000 19.69232 310 LEU C C 1
ATOM 8179 O O . LEU C 1 310 ? 72.80975 98.34733 86.53799 1.000 22.92492 310 LEU C O 1
ATOM 8184 N N . ARG C 1 311 ? 72.67994 100.53929 87.05819 1.000 19.95999 311 ARG C N 1
ATOM 8185 C CA . ARG C 1 311 ? 73.74856 100.52819 88.04830 1.000 24.57535 311 ARG C CA 1
ATOM 8186 C C . ARG C 1 311 ? 73.19299 101.07910 89.35301 1.000 27.71725 311 ARG C C 1
ATOM 8187 O O . ARG C 1 311 ? 72.79042 102.24541 89.41610 1.000 32.89172 311 ARG C O 1
ATOM 8195 N N . LEU C 1 312 ? 73.14609 100.23896 90.38199 1.000 25.82848 312 LEU C N 1
ATOM 8196 C CA . LEU C 1 312 ? 72.68495 100.67511 91.69521 1.000 24.44935 312 LEU C CA 1
ATOM 8197 C C . LEU C 1 312 ? 73.80354 101.47638 92.35032 1.000 25.56743 312 LEU C C 1
ATOM 8198 O O . LEU C 1 312 ? 74.86075 100.92689 92.68144 1.000 23.27887 312 LEU C O 1
ATOM 8203 N N . VAL C 1 313 ? 73.57832 102.77905 92.52855 1.000 26.28943 313 VAL C N 1
ATOM 8204 C CA . VAL C 1 313 ? 74.59733 103.63114 93.13155 1.000 28.86803 313 VAL C CA 1
ATOM 8205 C C . VAL C 1 313 ? 74.50923 103.58614 94.65155 1.000 31.04699 313 VAL C C 1
ATOM 8206 O O . VAL C 1 313 ? 75.52430 103.46227 95.34569 1.000 33.72834 313 VAL C O 1
ATOM 8210 N N . ASP C 1 314 ? 73.29852 103.68347 95.18983 1.000 29.53792 314 ASP C N 1
ATOM 8211 C CA . ASP C 1 314 ? 73.04692 103.51307 96.61796 1.000 28.57310 314 ASP C CA 1
ATOM 8212 C C . ASP C 1 314 ? 72.13275 102.30080 96.74923 1.000 27.35488 314 ASP C C 1
ATOM 8213 O O . ASP C 1 314 ? 70.91481 102.41120 96.58258 1.000 30.58288 314 ASP C O 1
ATOM 8218 N N . VAL C 1 315 ? 72.72647 101.14509 97.04706 1.000 24.07730 315 VAL C N 1
ATOM 8219 C CA . VAL C 1 315 ? 71.96269 99.90264 97.07860 1.000 22.14002 315 VAL C CA 1
ATOM 8220 C C . VAL C 1 315 ? 70.88453 99.95439 98.15519 1.000 28.87347 315 VAL C C 1
ATOM 8221 O O . VAL C 1 315 ? 69.73449 99.55975 97.91992 1.000 30.11919 315 VAL C O 1
ATOM 8225 N N . GLU C 1 316 ? 71.22869 100.44334 99.34967 1.000 30.71095 316 GLU C N 1
ATOM 8226 C CA . GLU C 1 316 ? 70.23929 100.48599 100.42132 1.000 29.07097 316 GLU C CA 1
ATOM 8227 C C . GLU C 1 316 ? 69.07155 101.39516 100.05540 1.000 30.48906 316 GLU C C 1
ATOM 8228 O O . GLU C 1 316 ? 67.90473 101.02140 100.21911 1.000 33.08774 316 GLU C O 1
ATOM 8234 N N . ALA C 1 317 ? 69.36680 102.58703 99.52962 1.000 27.35387 317 ALA C N 1
ATOM 8235 C CA . ALA C 1 317 ? 68.29850 103.51694 99.17992 1.000 29.82867 317 ALA C CA 1
ATOM 8236 C C . ALA C 1 317 ? 67.43035 102.98725 98.04617 1.000 31.02442 317 ALA C C 1
ATOM 8237 O O . ALA C 1 317 ? 66.21905 103.23337 98.03029 1.000 35.92120 317 ALA C O 1
ATOM 8239 N N . ALA C 1 318 ? 68.02126 102.25948 97.09864 1.000 29.07712 318 ALA C N 1
ATOM 8240 C CA . ALA C 1 318 ? 67.23298 101.66127 96.02698 1.000 26.41839 318 ALA C CA 1
ATOM 8241 C C . ALA C 1 318 ? 66.31124 100.57088 96.56277 1.000 27.23883 318 ALA C C 1
ATOM 8242 O O . ALA C 1 318 ? 65.11217 100.55281 96.25984 1.000 25.29998 318 ALA C O 1
ATOM 8244 N N . LEU C 1 319 ? 66.85168 99.65955 97.37713 1.000 28.89903 319 LEU C N 1
ATOM 8245 C CA . LEU C 1 319 ? 66.03447 98.57976 97.92159 1.000 27.35968 319 LEU C CA 1
ATOM 8246 C C . LEU C 1 319 ? 64.89970 99.11588 98.78041 1.000 27.42437 319 LEU C C 1
ATOM 8247 O O . LEU C 1 319 ? 63.83577 98.49300 98.85938 1.000 26.36381 319 LEU C O 1
ATOM 8252 N N . ALA C 1 320 ? 65.10302 100.26843 99.42286 1.000 28.72746 320 ALA C N 1
ATOM 8253 C CA . ALA C 1 320 ? 64.07954 100.84049 100.29019 1.000 24.13121 320 ALA C CA 1
ATOM 8254 C C . ALA C 1 320 ? 63.02233 101.60566 99.50729 1.000 29.83673 320 ALA C C 1
ATOM 8255 O O . ALA C 1 320 ? 61.89624 101.75928 99.99122 1.000 31.59450 320 ALA C O 1
ATOM 8257 N N . ALA C 1 321 ? 63.36593 102.10147 98.31320 1.000 33.75151 321 ALA C N 1
ATOM 8258 C CA . ALA C 1 321 ? 62.43710 102.89297 97.51455 1.000 29.75619 321 ALA C CA 1
ATOM 8259 C C . ALA C 1 321 ? 61.41183 102.05037 96.76856 1.000 23.76005 321 ALA C C 1
ATOM 8260 O O . ALA C 1 321 ? 60.35180 102.57063 96.40441 1.000 23.00806 321 ALA C O 1
ATOM 8262 N N . ARG C 1 322 ? 61.69468 100.77628 96.53359 1.000 20.42595 322 ARG C N 1
ATOM 8263 C CA . ARG C 1 322 ? 60.76475 99.90287 95.83687 1.000 19.79364 322 ARG C CA 1
ATOM 8264 C C . ARG C 1 322 ? 59.89706 99.14884 96.83856 1.000 21.14615 322 ARG C C 1
ATOM 8265 O O . ARG C 1 322 ? 60.18805 99.09948 98.03666 1.000 20.71536 322 ARG C O 1
ATOM 8273 N N . THR C 1 323 ? 58.80036 98.59172 96.33482 1.000 21.21859 323 THR C N 1
ATOM 8274 C CA . THR C 1 323 ? 57.84763 97.84594 97.14058 1.000 23.63108 323 THR C CA 1
ATOM 8275 C C . THR C 1 323 ? 58.09208 96.34264 97.01377 1.000 22.81123 323 THR C C 1
ATOM 8276 O O . THR C 1 323 ? 58.72940 95.86854 96.06859 1.000 20.23371 323 THR C O 1
ATOM 8280 N N . TYR C 1 324 ? 57.59819 95.59730 98.00739 1.000 23.31420 324 TYR C N 1
ATOM 8281 C CA . TYR C 1 324 ? 57.72422 94.14421 98.04970 1.000 22.76898 324 TYR C CA 1
ATOM 8282 C C . TYR C 1 324 ? 56.40453 93.53163 98.49624 1.000 24.29260 324 TYR C C 1
ATOM 8283 O O . TYR C 1 324 ? 55.46717 94.23085 98.88629 1.000 28.86272 324 TYR C O 1
ATOM 8292 N N . THR C 1 325 ? 56.33816 92.20723 98.43587 1.000 26.54797 325 THR C N 1
ATOM 8293 C CA . THR C 1 325 ? 55.15900 91.48062 98.87573 1.000 29.89009 325 THR C CA 1
ATOM 8294 C C . THR C 1 325 ? 55.25117 91.16496 100.36667 1.000 38.95534 325 THR C C 1
ATOM 8295 O O . THR C 1 325 ? 56.30674 91.28353 100.99305 1.000 44.30330 325 THR C O 1
ATOM 8299 N N . ASP C 1 326 ? 54.12068 90.73822 100.93369 1.000 42.62652 326 ASP C N 1
ATOM 8300 C CA . ASP C 1 326 ? 54.03236 90.43626 102.36368 1.000 47.47639 326 ASP C CA 1
ATOM 8301 C C . ASP C 1 326 ? 54.70421 89.09418 102.65187 1.000 51.28197 326 ASP C C 1
ATOM 8302 O O . ASP C 1 326 ? 54.06708 88.08704 102.96458 1.000 63.70586 326 ASP C O 1
ATOM 8307 N N . GLY C 1 327 ? 56.03069 89.09047 102.53676 1.000 43.24002 327 GLY C N 1
ATOM 8308 C CA . GLY C 1 327 ? 56.82047 87.91984 102.82776 1.000 43.14581 327 GLY C CA 1
ATOM 8309 C C . GLY C 1 327 ? 57.69614 88.11505 104.05377 1.000 44.94530 327 GLY C C 1
ATOM 8310 O O . GLY C 1 327 ? 57.76019 89.18365 104.65455 1.000 47.82756 327 GLY C O 1
ATOM 8311 N N . ALA C 1 328 ? 58.37883 87.04018 104.41341 1.000 46.50483 328 ALA C N 1
ATOM 8312 C CA . ALA C 1 328 ? 59.32274 87.10653 105.51443 1.000 44.10854 328 ALA C CA 1
ATOM 8313 C C . ALA C 1 328 ? 60.62770 87.73176 105.02760 1.000 39.32936 328 ALA C C 1
ATOM 8314 O O . ALA C 1 328 ? 60.99756 87.58318 103.85867 1.000 36.54647 328 ALA C O 1
ATOM 8316 N N . PRO C 1 329 ? 61.33299 88.44993 105.89771 1.000 32.78670 329 PRO C N 1
ATOM 8317 C CA . PRO C 1 329 ? 62.55481 89.12766 105.46042 1.000 26.03996 329 PRO C CA 1
ATOM 8318 C C . PRO C 1 329 ? 63.60244 88.12897 104.99240 1.000 25.30032 329 PRO C C 1
ATOM 8319 O O . PRO C 1 329 ? 63.69784 87.00558 105.49423 1.000 23.84311 329 PRO C O 1
ATOM 8323 N N . VAL C 1 330 ? 64.37501 88.55039 103.99484 1.000 25.50769 330 VAL C N 1
ATOM 8324 C CA . VAL C 1 330 ? 65.52496 87.80935 103.49512 1.000 26.29712 330 VAL C CA 1
ATOM 8325 C C . VAL C 1 330 ? 66.73260 88.73183 103.56671 1.000 26.77533 330 VAL C C 1
ATOM 8326 O O . VAL C 1 330 ? 66.61666 89.93881 103.32563 1.000 27.12759 330 VAL C O 1
ATOM 8330 N N . VAL C 1 331 ? 67.88234 88.18044 103.93534 1.000 29.45450 331 VAL C N 1
ATOM 8331 C CA . VAL C 1 331 ? 69.10619 88.96535 104.04768 1.000 26.22702 331 VAL C CA 1
ATOM 8332 C C . VAL C 1 331 ? 69.94211 88.72604 102.79869 1.000 28.48655 331 VAL C C 1
ATOM 8333 O O . VAL C 1 331 ? 70.35575 87.59243 102.52225 1.000 27.42931 331 VAL C O 1
ATOM 8337 N N . ILE C 1 332 ? 70.20531 89.79650 102.05490 1.000 27.66833 332 ILE C N 1
ATOM 8338 C CA . ILE C 1 332 ? 70.94714 89.73546 100.80151 1.000 21.47829 332 ILE C CA 1
ATOM 8339 C C . ILE C 1 332 ? 72.29018 90.40203 101.03726 1.000 20.00940 332 ILE C C 1
ATOM 8340 O O . ILE C 1 332 ? 72.34687 91.58396 101.39388 1.000 19.98596 332 ILE C O 1
ATOM 8345 N N . GLU C 1 333 ? 73.36712 89.66028 100.81461 1.000 20.01306 333 GLU C N 1
ATOM 8346 C CA . GLU C 1 333 ? 74.71137 90.21031 100.89701 1.000 20.02885 333 GLU C CA 1
ATOM 8347 C C . GLU C 1 333 ? 75.12154 90.68070 99.50961 1.000 19.70409 333 GLU C C 1
ATOM 8348 O O . GLU C 1 333 ? 75.13465 89.88908 98.56062 1.000 19.95911 333 GLU C O 1
ATOM 8354 N N . VAL C 1 334 ? 75.43341 91.96744 99.38905 1.000 19.88925 334 VAL C N 1
ATOM 8355 C CA . VAL C 1 334 ? 75.76342 92.58517 98.11304 1.000 20.30867 334 VAL C CA 1
ATOM 8356 C C . VAL C 1 334 ? 77.26401 92.82529 98.06605 1.000 21.90794 334 VAL C C 1
ATOM 8357 O O . VAL C 1 334 ? 77.84509 93.36774 99.01422 1.000 22.40052 334 VAL C O 1
ATOM 8361 N N . GLN C 1 335 ? 77.87939 92.45128 96.94851 1.000 25.40137 335 GLN C N 1
ATOM 8362 C CA . GLN C 1 335 ? 79.29754 92.66730 96.70297 1.000 28.36921 335 GLN C CA 1
ATOM 8363 C C . GLN C 1 335 ? 79.44927 93.83042 95.73439 1.000 29.94914 335 GLN C C 1
ATOM 8364 O O . GLN C 1 335 ? 78.83026 93.83770 94.66516 1.000 34.11955 335 GLN C O 1
ATOM 8370 N N . ASP C 1 336 ? 80.27090 94.80854 96.10577 1.000 26.76706 336 ASP C N 1
ATOM 8371 C CA . ASP C 1 336 ? 80.47047 95.99404 95.28258 1.000 23.79492 336 ASP C CA 1
ATOM 8372 C C . ASP C 1 336 ? 81.91749 96.43764 95.41488 1.000 25.28766 336 ASP C C 1
ATOM 8373 O O . ASP C 1 336 ? 82.35026 96.83248 96.50226 1.000 29.09522 336 ASP C O 1
ATOM 8378 N N . THR C 1 337 ? 82.66599 96.36610 94.31634 1.000 25.99563 337 THR C N 1
ATOM 8379 C CA . THR C 1 337 ? 84.06911 96.75656 94.34656 1.000 28.34381 337 THR C CA 1
ATOM 8380 C C . THR C 1 337 ? 84.26645 98.25570 94.13832 1.000 37.58735 337 THR C C 1
ATOM 8381 O O . THR C 1 337 ? 85.07624 98.86929 94.84127 1.000 48.61401 337 THR C O 1
ATOM 8385 N N . LEU C 1 338 ? 83.55332 98.86342 93.18365 1.000 35.33663 338 LEU C N 1
ATOM 8386 C CA . LEU C 1 338 ? 83.73857 100.29173 92.93034 1.000 41.65061 338 LEU C CA 1
ATOM 8387 C C . LEU C 1 338 ? 83.18891 101.15175 94.06290 1.000 45.19537 338 LEU C C 1
ATOM 8388 O O . LEU C 1 338 ? 83.80096 102.15962 94.43708 1.000 50.69653 338 LEU C O 1
ATOM 8393 N N . LEU C 1 339 ? 82.03448 100.78544 94.61481 1.000 39.03692 339 LEU C N 1
ATOM 8394 C CA . LEU C 1 339 ? 81.39900 101.55667 95.68109 1.000 38.54469 339 LEU C CA 1
ATOM 8395 C C . LEU C 1 339 ? 81.30170 100.68168 96.92193 1.000 39.28915 339 LEU C C 1
ATOM 8396 O O . LEU C 1 339 ? 80.27260 100.02819 97.15654 1.000 43.32374 339 LEU C O 1
ATOM 8401 N N . PRO C 1 340 ? 82.34862 100.64514 97.74989 1.000 33.20193 340 PRO C N 1
ATOM 8402 C CA . PRO C 1 340 ? 82.31197 99.80239 98.95501 1.000 30.10937 340 PRO C CA 1
ATOM 8403 C C . PRO C 1 340 ? 81.22812 100.19171 99.94416 1.000 28.78166 340 PRO C C 1
ATOM 8404 O O . PRO C 1 340 ? 80.94739 99.40965 100.85991 1.000 30.40442 340 PRO C O 1
ATOM 8408 N N . HIS C 1 341 ? 80.62083 101.37241 99.80438 1.000 30.70836 341 HIS C N 1
ATOM 8409 C CA . HIS C 1 341 ? 79.51378 101.72722 100.68346 1.000 33.65040 341 HIS C CA 1
ATOM 8410 C C . HIS C 1 341 ? 78.37393 100.73058 100.55304 1.000 28.05123 341 HIS C C 1
ATOM 8411 O O . HIS C 1 341 ? 77.63411 100.50222 101.51485 1.000 29.29215 341 HIS C O 1
ATOM 8418 N N . ASN C 1 342 ? 78.22589 100.12307 99.37841 1.000 28.36683 342 ASN C N 1
ATOM 8419 C CA . ASN C 1 342 ? 77.18612 99.13497 99.13684 1.000 30.45254 342 ASN C CA 1
ATOM 8420 C C . ASN C 1 342 ? 77.60247 97.72379 99.51802 1.000 32.54138 342 ASN C C 1
ATOM 8421 O O . ASN C 1 342 ? 76.73598 96.85228 99.64629 1.000 36.73491 342 ASN C O 1
ATOM 8426 N N . ALA C 1 343 ? 78.89632 97.47538 99.70783 1.000 32.34258 343 ALA C N 1
ATOM 8427 C CA . ALA C 1 343 ? 79.34729 96.14065 100.07637 1.000 31.58745 343 ALA C CA 1
ATOM 8428 C C . ALA C 1 343 ? 78.95893 95.82855 101.51547 1.000 29.56675 343 ALA C C 1
ATOM 8429 O O . ALA C 1 343 ? 79.72646 96.09293 102.44699 1.000 33.51231 343 ALA C O 1
ATOM 8431 N N . ALA C 1 344 ? 77.77570 95.25354 101.70150 1.000 23.35359 344 ALA C N 1
ATOM 8432 C CA . ALA C 1 344 ? 77.25248 94.95540 103.02869 1.000 22.79981 344 ALA C CA 1
ATOM 8433 C C . ALA C 1 344 ? 76.13975 93.92076 102.88799 1.000 22.45143 344 ALA C C 1
ATOM 8434 O O . ALA C 1 344 ? 75.92215 93.35679 101.81066 1.000 24.11569 344 ALA C O 1
ATOM 8436 N N . ARG C 1 345 ? 75.45568 93.64767 103.99166 1.000 21.74161 345 ARG C N 1
ATOM 8437 C CA . ARG C 1 345 ? 74.31284 92.75154 104.01716 1.000 21.12892 345 ARG C CA 1
ATOM 8438 C C . ARG C 1 345 ? 73.07177 93.56213 104.36254 1.000 21.84119 345 ARG C C 1
ATOM 8439 O O . ARG C 1 345 ? 73.08955 94.35269 105.31126 1.000 26.57681 345 ARG C O 1
ATOM 8447 N N . PHE C 1 346 ? 72.00080 93.37248 103.59802 1.000 20.68126 346 PHE C N 1
ATOM 8448 C CA . PHE C 1 346 ? 70.76868 94.12884 103.77822 1.000 21.79439 346 PHE C CA 1
ATOM 8449 C C . PHE C 1 346 ? 69.61980 93.17281 104.04781 1.000 22.51453 346 PHE C C 1
ATOM 8450 O O . PHE C 1 346 ? 69.41210 92.21559 103.29459 1.000 27.34480 346 PHE C O 1
ATOM 8458 N N . SER C 1 347 ? 68.88612 93.42618 105.12678 1.000 22.06139 347 SER C N 1
ATOM 8459 C CA . SER C 1 347 ? 67.66586 92.68755 105.42487 1.000 22.32329 347 SER C CA 1
ATOM 8460 C C . SER C 1 347 ? 66.51435 93.39613 104.72287 1.000 26.58347 347 SER C C 1
ATOM 8461 O O . SER C 1 347 ? 66.17808 94.53612 105.05929 1.000 29.92125 347 SER C O 1
ATOM 8464 N N . VAL C 1 348 ? 65.93593 92.73551 103.72597 1.000 25.53375 348 VAL C N 1
ATOM 8465 C CA . VAL C 1 348 ? 64.88104 93.30055 102.89486 1.000 24.85219 348 VAL C CA 1
ATOM 8466 C C . VAL C 1 348 ? 63.55367 92.64766 103.25120 1.000 31.21744 348 VAL C C 1
ATOM 8467 O O . VAL C 1 348 ? 63.45422 91.41614 103.30748 1.000 36.53836 348 VAL C O 1
ATOM 8471 N N . SER C 1 349 ? 62.53852 93.47344 103.49478 1.000 30.87358 349 SER C N 1
ATOM 8472 C CA . SER C 1 349 ? 61.18275 92.99834 103.72630 1.000 30.22435 349 SER C CA 1
ATOM 8473 C C . SER C 1 349 ? 60.22724 94.11670 103.34918 1.000 35.75950 349 SER C C 1
ATOM 8474 O O . SER C 1 349 ? 60.62205 95.27501 103.19145 1.000 38.33184 349 SER C O 1
ATOM 8477 N N . SER C 1 350 ? 58.95231 93.75859 103.21340 1.000 36.94049 350 SER C N 1
ATOM 8478 C CA . SER C 1 350 ? 57.94767 94.75586 102.87655 1.000 32.43419 350 SER C CA 1
ATOM 8479 C C . SER C 1 350 ? 57.83172 95.83269 103.94316 1.000 30.11997 350 SER C C 1
ATOM 8480 O O . SER C 1 350 ? 57.32722 96.92134 103.65740 1.000 32.30636 350 SER C O 1
ATOM 8483 N N . ASP C 1 351 ? 58.31172 95.56747 105.15387 1.000 35.37333 351 ASP C N 1
ATOM 8484 C CA . ASP C 1 351 ? 58.16261 96.48909 106.27130 1.000 42.61770 351 ASP C CA 1
ATOM 8485 C C . ASP C 1 351 ? 59.37471 97.39189 106.47021 1.000 43.03402 351 ASP C C 1
ATOM 8486 O O . ASP C 1 351 ? 59.21502 98.56901 106.80547 1.000 44.00761 351 ASP C O 1
ATOM 8491 N N . LYS C 1 352 ? 60.58490 96.87820 106.26974 1.000 40.99749 352 LYS C N 1
ATOM 8492 C CA . LYS C 1 352 ? 61.77944 97.64914 106.57898 1.000 38.83367 352 LYS C CA 1
ATOM 8493 C C . LYS C 1 352 ? 62.94464 97.12464 105.74931 1.000 32.26092 352 LYS C C 1
ATOM 8494 O O . LYS C 1 352 ? 62.99713 95.94094 105.41093 1.000 32.68248 352 LYS C O 1
ATOM 8500 N N . VAL C 1 353 ? 63.85625 98.02834 105.39702 1.000 26.85123 353 VAL C N 1
ATOM 8501 C CA . VAL C 1 353 ? 65.11456 97.68842 104.73790 1.000 23.29394 353 VAL C CA 1
ATOM 8502 C C . VAL C 1 353 ? 66.24689 98.23767 105.59470 1.000 29.39409 353 VAL C C 1
ATOM 8503 O O . VAL C 1 353 ? 66.36705 99.45590 105.77189 1.000 38.57629 353 VAL C O 1
ATOM 8507 N N . ARG C 1 354 ? 67.08371 97.33991 106.10952 1.000 25.31597 354 ARG C N 1
ATOM 8508 C CA . ARG C 1 354 ? 68.11379 97.68391 107.07384 1.000 23.53942 354 ARG C CA 1
ATOM 8509 C C . ARG C 1 354 ? 69.41841 96.98436 106.74043 1.000 27.26109 354 ARG C C 1
ATOM 8510 O O . ARG C 1 354 ? 69.44227 95.92033 106.11731 1.000 30.62843 354 ARG C O 1
ATOM 8518 N N . ARG C 1 355 ? 70.51001 97.59237 107.19472 1.000 33.19229 355 ARG C N 1
ATOM 8519 C CA . ARG C 1 355 ? 71.80075 96.92324 107.21458 1.000 37.79360 355 ARG C CA 1
ATOM 8520 C C . ARG C 1 355 ? 71.84440 95.96289 108.39660 1.000 40.32101 355 ARG C C 1
ATOM 8521 O O . ARG C 1 355 ? 71.32467 96.26040 109.47743 1.000 35.44734 355 ARG C O 1
ATOM 8529 N N . THR C 1 356 ? 72.45622 94.80096 108.18577 1.000 45.82942 356 THR C N 1
ATOM 8530 C CA . THR C 1 356 ? 72.47612 93.76014 109.19980 1.000 46.76703 356 THR C CA 1
ATOM 8531 C C . THR C 1 356 ? 73.86823 93.15596 109.25623 1.000 40.32865 356 THR C C 1
ATOM 8532 O O . THR C 1 356 ? 74.64350 93.22967 108.29802 1.000 39.21640 356 THR C O 1
ATOM 8536 N N . GLN C 1 357 ? 74.17408 92.54992 110.39945 1.000 31.74729 357 GLN C N 1
ATOM 8537 C CA . GLN C 1 357 ? 75.35420 91.71848 110.53564 1.000 25.02993 357 GLN C CA 1
ATOM 8538 C C . GLN C 1 357 ? 74.98939 90.24639 110.58350 1.000 24.17550 357 GLN C C 1
ATOM 8539 O O . GLN C 1 357 ? 75.88605 89.40317 110.64979 1.000 24.29860 357 GLN C O 1
ATOM 8545 N N . HIS C 1 358 ? 73.69795 89.92273 110.51400 1.000 26.28994 358 HIS C N 1
ATOM 8546 C CA . HIS C 1 358 ? 73.23416 88.54059 110.50409 1.000 32.55783 358 HIS C CA 1
ATOM 8547 C C . HIS C 1 358 ? 73.74835 87.79851 109.27251 1.000 31.32586 358 HIS C C 1
ATOM 8548 O O . HIS C 1 358 ? 74.04075 88.39724 108.23310 1.000 35.55347 358 HIS C O 1
ATOM 8555 N N . THR C 1 359 ? 73.85643 86.47821 109.40140 1.000 26.02162 359 THR C N 1
ATOM 8556 C CA . THR C 1 359 ? 74.30843 85.64972 108.29401 1.000 25.79501 359 THR C CA 1
ATOM 8557 C C . THR C 1 359 ? 73.36599 85.83124 107.10688 1.000 26.19597 359 THR C C 1
ATOM 8558 O O . THR C 1 359 ? 72.14214 85.85706 107.29255 1.000 24.48772 359 THR C O 1
ATOM 8562 N N . PRO C 1 360 ? 73.88587 86.01286 105.89515 1.000 29.57124 360 PRO C N 1
ATOM 8563 C CA . PRO C 1 360 ? 73.00697 86.30372 104.75968 1.000 27.81536 360 PRO C CA 1
ATOM 8564 C C . PRO C 1 360 ? 72.26266 85.06339 104.29838 1.000 25.37876 360 PRO C C 1
ATOM 8565 O O . PRO C 1 360 ? 72.70597 83.92863 104.49814 1.000 24.84467 360 PRO C O 1
ATOM 8569 N N . ASP C 1 361 ? 71.10780 85.30137 103.67561 1.000 23.29340 361 ASP C N 1
ATOM 8570 C CA . ASP C 1 361 ? 70.36900 84.25319 102.98545 1.000 25.54900 361 ASP C CA 1
ATOM 8571 C C . ASP C 1 361 ? 70.78234 84.13550 101.52796 1.000 27.15554 361 ASP C C 1
ATOM 8572 O O . ASP C 1 361 ? 70.64078 83.06114 100.93389 1.000 26.42828 361 ASP C O 1
ATOM 8577 N N . ILE C 1 362 ? 71.29512 85.21651 100.94640 1.000 33.61814 362 ILE C N 1
ATOM 8578 C CA . ILE C 1 362 ? 71.64410 85.26897 99.53084 1.000 37.30773 362 ILE C CA 1
ATOM 8579 C C . ILE C 1 362 ? 72.86911 86.15814 99.35902 1.000 37.78418 362 ILE C C 1
ATOM 8580 O O . ILE C 1 362 ? 72.99707 87.19220 100.01926 1.000 44.76113 362 ILE C O 1
ATOM 8585 N N . SER C 1 363 ? 73.77744 85.74444 98.47731 1.000 35.21610 363 SER C N 1
ATOM 8586 C CA . SER C 1 363 ? 74.96406 86.51735 98.13290 1.000 37.24484 363 SER C CA 1
ATOM 8587 C C . SER C 1 363 ? 74.95229 86.80365 96.63838 1.000 33.03989 363 SER C C 1
ATOM 8588 O O . SER C 1 363 ? 74.71722 85.90038 95.83052 1.000 30.64462 363 SER C O 1
ATOM 8591 N N . VAL C 1 364 ? 75.18200 88.06210 96.27240 1.000 33.95916 364 VAL C N 1
ATOM 8592 C CA . VAL C 1 364 ? 75.13078 88.47368 94.87565 1.000 29.23557 364 VAL C CA 1
ATOM 8593 C C . VAL C 1 364 ? 75.99634 89.71449 94.69949 1.000 27.60614 364 VAL C C 1
ATOM 8594 O O . VAL C 1 364 ? 76.16316 90.51145 95.62646 1.000 25.13214 364 VAL C O 1
ATOM 8598 N N . ASP C 1 365 ? 76.56011 89.87356 93.50399 1.000 28.33337 365 ASP C N 1
ATOM 8599 C CA . ASP C 1 365 ? 77.23304 91.12463 93.19081 1.000 29.49825 365 ASP C CA 1
ATOM 8600 C C . ASP C 1 365 ? 76.20443 92.17512 92.77086 1.000 30.68837 365 ASP C C 1
ATOM 8601 O O . ASP C 1 365 ? 75.06986 91.86107 92.39737 1.000 27.17886 365 ASP C O 1
ATOM 8606 N N . VAL C 1 366 ? 76.60613 93.44389 92.87309 1.000 32.37150 366 VAL C N 1
ATOM 8607 C CA . VAL C 1 366 ? 75.67205 94.54075 92.63416 1.000 27.29740 366 VAL C CA 1
ATOM 8608 C C . VAL C 1 366 ? 75.15395 94.52768 91.20144 1.000 30.02313 366 VAL C C 1
ATOM 8609 O O . VAL C 1 366 ? 74.03355 94.98247 90.93325 1.000 32.41543 366 VAL C O 1
ATOM 8613 N N . ALA C 1 367 ? 75.94669 94.00413 90.26201 1.000 27.40150 367 ALA C N 1
ATOM 8614 C CA . ALA C 1 367 ? 75.51547 93.96676 88.86893 1.000 24.46690 367 ALA C CA 1
ATOM 8615 C C . ALA C 1 367 ? 74.28766 93.08084 88.69576 1.000 24.37632 367 ALA C C 1
ATOM 8616 O O . ALA C 1 367 ? 73.32033 93.46510 88.02823 1.000 22.64515 367 ALA C O 1
ATOM 8618 N N . ALA C 1 368 ? 74.30877 91.88252 89.28476 1.000 28.10180 368 ALA C N 1
ATOM 8619 C CA . ALA C 1 368 ? 73.15634 90.99576 89.15768 1.000 29.21801 368 ALA C CA 1
ATOM 8620 C C . ALA C 1 368 ? 71.97013 91.48954 89.97583 1.000 34.16928 368 ALA C C 1
ATOM 8621 O O . ALA C 1 368 ? 70.81733 91.28733 89.57565 1.000 34.58935 368 ALA C O 1
ATOM 8623 N N . LEU C 1 369 ? 72.22801 92.14170 91.11379 1.000 37.83107 369 LEU C N 1
ATOM 8624 C CA . LEU C 1 369 ? 71.14087 92.73706 91.88587 1.000 33.22596 369 LEU C CA 1
ATOM 8625 C C . LEU C 1 369 ? 70.41539 93.79352 91.06831 1.000 33.79194 369 LEU C C 1
ATOM 8626 O O . LEU C 1 369 ? 69.18871 93.92618 91.15697 1.000 35.21663 369 LEU C O 1
ATOM 8631 N N . GLY C 1 370 ? 71.15892 94.55272 90.26094 1.000 33.51788 370 GLY C N 1
ATOM 8632 C CA . GLY C 1 370 ? 70.52406 95.50034 89.36486 1.000 32.91784 370 GLY C CA 1
ATOM 8633 C C . GLY C 1 370 ? 69.62139 94.83525 88.34689 1.000 31.90001 370 GLY C C 1
ATOM 8634 O O . GLY C 1 370 ? 68.58177 95.38854 87.98064 1.000 35.78944 370 GLY C O 1
ATOM 8635 N N . SER C 1 371 ? 69.99587 93.63979 87.88343 1.000 29.48937 371 SER C N 1
ATOM 8636 C CA . SER C 1 371 ? 69.16894 92.92955 86.91243 1.000 29.77560 371 SER C CA 1
ATOM 8637 C C . SER C 1 371 ? 67.81516 92.55156 87.50205 1.000 36.67920 371 SER C C 1
ATOM 8638 O O . SER C 1 371 ? 66.78708 92.63246 86.81811 1.000 48.55361 371 SER C O 1
ATOM 8641 N N . VAL C 1 372 ? 67.78922 92.16694 88.77973 1.000 28.50769 372 VAL C N 1
ATOM 8642 C CA . VAL C 1 372 ? 66.53616 91.77740 89.41686 1.000 26.89103 372 VAL C CA 1
ATOM 8643 C C . VAL C 1 372 ? 65.74708 92.98407 89.89985 1.000 26.74322 372 VAL C C 1
ATOM 8644 O O . VAL C 1 372 ? 64.51844 92.89830 90.03544 1.000 32.05543 372 VAL C O 1
ATOM 8648 N N . TYR C 1 373 ? 66.41998 94.11558 90.12739 1.000 19.09428 373 TYR C N 1
ATOM 8649 C CA . TYR C 1 373 ? 65.82731 95.20065 90.90111 1.000 17.17885 373 TYR C CA 1
ATOM 8650 C C . TYR C 1 373 ? 64.52753 95.70703 90.28397 1.000 19.71624 373 TYR C C 1
ATOM 8651 O O . TYR C 1 373 ? 63.59413 96.07722 91.00624 1.000 19.68188 373 TYR C O 1
ATOM 8660 N N . LEU C 1 374 ? 64.45209 95.75552 88.95845 1.000 18.68215 374 LEU C N 1
ATOM 8661 C CA . LEU C 1 374 ? 63.27079 96.27450 88.28495 1.000 18.20667 374 LEU C CA 1
ATOM 8662 C C . LEU C 1 374 ? 62.25630 95.19752 87.93349 1.000 22.19190 374 LEU C C 1
ATOM 8663 O O . LEU C 1 374 ? 61.20224 95.51854 87.37514 1.000 24.31383 374 LEU C O 1
ATOM 8668 N N . GLY C 1 375 ? 62.52901 93.94178 88.26634 1.000 22.89699 375 GLY C N 1
ATOM 8669 C CA . GLY C 1 375 ? 61.64024 92.86293 87.90245 1.000 21.84169 375 GLY C CA 1
ATOM 8670 C C . GLY C 1 375 ? 61.93251 92.22310 86.56684 1.000 22.05288 375 GLY C C 1
ATOM 8671 O O . GLY C 1 375 ? 61.16717 91.35243 86.13769 1.000 21.32436 375 GLY C O 1
ATOM 8672 N N . GLY C 1 376 ? 63.00988 92.62742 85.89127 1.000 23.09787 376 GLY C N 1
ATOM 8673 C CA . GLY C 1 376 ? 63.34737 92.03818 84.61069 1.000 24.22625 376 GLY C CA 1
ATOM 8674 C C . GLY C 1 376 ? 64.01827 90.68957 84.68502 1.000 24.19016 376 GLY C C 1
ATOM 8675 O O . GLY C 1 376 ? 64.24863 90.07188 83.64192 1.000 24.08583 376 GLY C O 1
ATOM 8676 N N . ASN C 1 377 ? 64.33871 90.22702 85.89163 1.000 26.58489 377 ASN C N 1
ATOM 8677 C CA . ASN C 1 377 ? 64.92173 88.91191 86.11177 1.000 29.67480 377 ASN C CA 1
ATOM 8678 C C . ASN C 1 377 ? 64.45441 88.41157 87.47083 1.000 36.47784 377 ASN C C 1
ATOM 8679 O O . ASN C 1 377 ? 64.01981 89.19074 88.32572 1.000 38.53298 377 ASN C O 1
ATOM 8684 N N . THR C 1 378 ? 64.52413 87.09771 87.65559 1.000 33.33134 378 THR C N 1
ATOM 8685 C CA . THR C 1 378 ? 64.18461 86.48080 88.92691 1.000 26.66130 378 THR C CA 1
ATOM 8686 C C . THR C 1 378 ? 65.44048 85.91045 89.56903 1.000 27.13142 378 THR C C 1
ATOM 8687 O O . THR C 1 378 ? 66.46076 85.69424 88.90830 1.000 31.40801 378 THR C O 1
ATOM 8691 N N . TRP C 1 379 ? 65.35093 85.65343 90.87542 1.000 27.20303 379 TRP C N 1
ATOM 8692 C CA . TRP C 1 379 ? 66.50470 85.11575 91.58850 1.000 28.07631 379 TRP C CA 1
ATOM 8693 C C . TRP C 1 379 ? 66.82565 83.68641 91.16526 1.000 30.85679 379 TRP C C 1
ATOM 8694 O O . TRP C 1 379 ? 68.00137 83.30218 91.14424 1.000 33.25937 379 TRP C O 1
ATOM 8705 N N . THR C 1 380 ? 65.80841 82.89361 90.81016 1.000 28.87064 380 THR C N 1
ATOM 8706 C CA . THR C 1 380 ? 66.05734 81.50921 90.41817 1.000 28.09036 380 THR C CA 1
ATOM 8707 C C . THR C 1 380 ? 66.89193 81.44146 89.14933 1.000 26.88949 380 THR C C 1
ATOM 8708 O O . THR C 1 380 ? 67.85371 80.66884 89.06951 1.000 30.47291 380 THR C O 1
ATOM 8712 N N . ARG C 1 381 ? 66.55825 82.26190 88.15403 1.000 28.66529 381 ARG C N 1
ATOM 8713 C CA . ARG C 1 381 ? 67.26360 82.17652 86.88189 1.000 29.47279 381 ARG C CA 1
ATOM 8714 C C . ARG C 1 381 ? 68.68911 82.70230 86.99295 1.000 31.17526 381 ARG C C 1
ATOM 8715 O O . ARG C 1 381 ? 69.60121 82.14997 86.36668 1.000 37.80686 381 ARG C O 1
ATOM 8723 N N . LEU C 1 382 ? 68.91582 83.73217 87.80800 1.000 23.43400 382 LEU C N 1
ATOM 8724 C CA . LEU C 1 382 ? 70.27915 84.21827 87.96661 1.000 26.32329 382 LEU C CA 1
ATOM 8725 C C . LEU C 1 382 ? 71.13914 83.21912 88.73053 1.000 30.97287 382 LEU C C 1
ATOM 8726 O O . LEU C 1 382 ? 72.32115 83.04284 88.41337 1.000 33.36601 382 LEU C O 1
ATOM 8731 N N . GLU C 1 383 ? 70.56351 82.54001 89.72626 1.000 30.07384 383 GLU C N 1
ATOM 8732 C CA . GLU C 1 383 ? 71.28817 81.45329 90.37620 1.000 25.18245 383 GLU C CA 1
ATOM 8733 C C . GLU C 1 383 ? 71.61260 80.34526 89.38351 1.000 26.75375 383 GLU C C 1
ATOM 8734 O O . GLU C 1 383 ? 72.68466 79.73408 89.45341 1.000 35.38024 383 GLU C O 1
ATOM 8740 N N . ARG C 1 384 ? 70.69705 80.07462 88.44845 1.000 22.96816 384 ARG C N 1
ATOM 8741 C CA . ARG C 1 384 ? 70.95895 79.07166 87.42061 1.000 21.68025 384 ARG C CA 1
ATOM 8742 C C . ARG C 1 384 ? 72.15155 79.47542 86.56329 1.000 21.35273 384 ARG C C 1
ATOM 8743 O O . ARG C 1 384 ? 72.93365 78.62106 86.12817 1.000 22.27237 384 ARG C O 1
ATOM 8751 N N . ALA C 1 385 ? 72.31135 80.77658 86.32057 1.000 21.08875 385 ALA C N 1
ATOM 8752 C CA . ALA C 1 385 ? 73.45257 81.30636 85.58790 1.000 20.92985 385 ALA C CA 1
ATOM 8753 C C . ALA C 1 385 ? 74.71398 81.39869 86.43335 1.000 21.38839 385 ALA C C 1
ATOM 8754 O O . ALA C 1 385 ? 75.76458 81.77118 85.90254 1.000 24.42774 385 ALA C O 1
ATOM 8756 N N . GLY C 1 386 ? 74.63517 81.09249 87.72668 1.000 21.24952 386 GLY C N 1
ATOM 8757 C CA . GLY C 1 386 ? 75.80040 81.13802 88.58680 1.000 22.21747 386 GLY C CA 1
ATOM 8758 C C . GLY C 1 386 ? 76.11412 82.49915 89.15787 1.000 26.71089 386 GLY C C 1
ATOM 8759 O O . GLY C 1 386 ? 77.25317 82.73773 89.56792 1.000 27.32783 386 GLY C O 1
ATOM 8760 N N . LEU C 1 387 ? 75.13844 83.40521 89.19574 1.000 28.56347 387 LEU C N 1
ATOM 8761 C CA . LEU C 1 387 ? 75.34499 84.75733 89.69027 1.000 23.72862 387 LEU C CA 1
ATOM 8762 C C . LEU C 1 387 ? 74.72931 85.01408 91.05821 1.000 28.45313 387 LEU C C 1
ATOM 8763 O O . LEU C 1 387 ? 74.80204 86.14766 91.54389 1.000 37.32181 387 LEU C O 1
ATOM 8768 N N . VAL C 1 388 ? 74.10475 84.01342 91.67900 1.000 27.47187 388 VAL C N 1
ATOM 8769 C CA . VAL C 1 388 ? 73.50459 84.14849 93.00550 1.000 27.79788 388 VAL C CA 1
ATOM 8770 C C . VAL C 1 388 ? 73.83886 82.89559 93.80833 1.000 32.12471 388 VAL C C 1
ATOM 8771 O O . VAL C 1 388 ? 73.70132 81.77535 93.30426 1.000 35.65100 388 VAL C O 1
ATOM 8775 N N . SER C 1 389 ? 74.27863 83.08459 95.05148 1.000 28.33906 389 SER C N 1
ATOM 8776 C CA . SER C 1 389 ? 74.62181 82.00110 95.96560 1.000 25.77728 389 SER C CA 1
ATOM 8777 C C . SER C 1 389 ? 73.61532 81.97885 97.10499 1.000 32.50607 389 SER C C 1
ATOM 8778 O O . SER C 1 389 ? 73.38442 83.00807 97.74900 1.000 37.48256 389 SER C O 1
ATOM 8781 N N . ALA C 1 390 ? 73.01525 80.81763 97.35662 1.000 31.29541 390 ALA C N 1
ATOM 8782 C CA . ALA C 1 390 ? 72.04864 80.69510 98.43742 1.000 26.11694 390 ALA C CA 1
ATOM 8783 C C . ALA C 1 390 ? 72.70978 80.00131 99.61961 1.000 27.06630 390 ALA C C 1
ATOM 8784 O O . ALA C 1 390 ? 73.37891 78.97774 99.45630 1.000 29.65357 390 ALA C O 1
ATOM 8786 N N . GLN C 1 391 ? 72.48692 80.54883 100.81671 1.000 27.06846 391 GLN C N 1
ATOM 8787 C CA . GLN C 1 391 ? 73.04833 80.01227 102.04904 1.000 33.86059 391 GLN C CA 1
ATOM 8788 C C . GLN C 1 391 ? 72.03185 79.28831 102.91404 1.000 39.00751 391 GLN C C 1
ATOM 8789 O O . GLN C 1 391 ? 72.42708 78.62118 103.87551 1.000 46.64002 391 GLN C O 1
ATOM 8795 N N . SER C 1 392 ? 70.74637 79.40666 102.61345 1.000 36.56472 392 SER C N 1
ATOM 8796 C CA . SER C 1 392 ? 69.72553 78.73405 103.39055 1.000 36.63636 392 SER C CA 1
ATOM 8797 C C . SER C 1 392 ? 68.76228 78.04678 102.44172 1.000 37.75686 392 SER C C 1
ATOM 8798 O O . SER C 1 392 ? 68.51835 78.53332 101.33241 1.000 39.84467 392 SER C O 1
ATOM 8801 N N . PRO C 1 393 ? 68.20790 76.90910 102.84671 1.000 36.55706 393 PRO C N 1
ATOM 8802 C CA . PRO C 1 393 ? 67.19239 76.25669 102.01618 1.000 33.75678 393 PRO C CA 1
ATOM 8803 C C . PRO C 1 393 ? 65.97860 77.16139 101.86729 1.000 37.43212 393 PRO C C 1
ATOM 8804 O O . PRO C 1 393 ? 65.48050 77.72541 102.84489 1.000 41.41916 393 PRO C O 1
ATOM 8808 N N . GLY C 1 394 ? 65.50962 77.30937 100.63043 1.000 37.40819 394 GLY C N 1
ATOM 8809 C CA . GLY C 1 394 ? 64.34443 78.12698 100.38289 1.000 36.14664 394 GLY C CA 1
ATOM 8810 C C . GLY C 1 394 ? 64.61174 79.60825 100.28152 1.000 36.40561 394 GLY C C 1
ATOM 8811 O O . GLY C 1 394 ? 63.66693 80.37364 100.04518 1.000 34.72270 394 GLY C O 1
ATOM 8812 N N . ALA C 1 395 ? 65.86176 80.04067 100.46598 1.000 36.13876 395 ALA C N 1
ATOM 8813 C CA . ALA C 1 395 ? 66.17265 81.46223 100.37290 1.000 29.41977 395 ALA C CA 1
ATOM 8814 C C . ALA C 1 395 ? 65.86075 82.01396 98.98627 1.000 23.44888 395 ALA C C 1
ATOM 8815 O O . ALA C 1 395 ? 65.31333 83.11360 98.85805 1.000 26.47999 395 ALA C O 1
ATOM 8817 N N . ILE C 1 396 ? 66.18837 81.26355 97.93566 1.000 20.06013 396 ILE C N 1
ATOM 8818 C CA . ILE C 1 396 ? 65.88201 81.71784 96.58181 1.000 19.42673 396 ILE C CA 1
ATOM 8819 C C . ILE C 1 396 ? 64.37561 81.80840 96.38824 1.000 20.25555 396 ILE C C 1
ATOM 8820 O O . ILE C 1 396 ? 63.85511 82.79154 95.85040 1.000 20.68782 396 ILE C O 1
ATOM 8825 N N . ARG C 1 397 ? 63.65076 80.79937 96.86930 1.000 25.63129 397 ARG C N 1
ATOM 8826 C CA . ARG C 1 397 ? 62.20319 80.77562 96.72412 1.000 31.74124 397 ARG C CA 1
ATOM 8827 C C . ARG C 1 397 ? 61.58801 81.93704 97.49285 1.000 32.01901 397 ARG C C 1
ATOM 8828 O O . ARG C 1 397 ? 60.70680 82.63735 96.98179 1.000 20.24992 397 ARG C O 1
ATOM 8836 N N . ALA C 1 398 ? 62.09404 82.19444 98.70125 1.000 29.61903 398 ALA C N 1
ATOM 8837 C CA . ALA C 1 398 ? 61.59656 83.31430 99.48730 1.000 27.66629 398 ALA C CA 1
ATOM 8838 C C . ALA C 1 398 ? 61.89563 84.64229 98.80708 1.000 34.73801 398 ALA C C 1
ATOM 8839 O O . ALA C 1 398 ? 61.02563 85.51771 98.73796 1.000 40.01381 398 ALA C O 1
ATOM 8841 N N . ALA C 1 399 ? 63.10573 84.79495 98.25751 1.000 29.11804 399 ALA C N 1
ATOM 8842 C CA . ALA C 1 399 ? 63.48826 86.06421 97.64443 1.000 21.13522 399 ALA C CA 1
ATOM 8843 C C . ALA C 1 399 ? 62.63747 86.38797 96.42371 1.000 23.35839 399 ALA C C 1
ATOM 8844 O O . ALA C 1 399 ? 62.25475 87.54593 96.22319 1.000 25.81113 399 ALA C O 1
ATOM 8846 N N . ASP C 1 400 ? 62.33911 85.39107 95.58783 1.000 24.92819 400 ASP C N 1
ATOM 8847 C CA . ASP C 1 400 ? 61.47963 85.65575 94.43846 1.000 27.47445 400 ASP C CA 1
ATOM 8848 C C . ASP C 1 400 ? 60.07851 86.08014 94.85985 1.000 31.25081 400 ASP C C 1
ATOM 8849 O O . ASP C 1 400 ? 59.44581 86.88233 94.16742 1.000 37.72775 400 ASP C O 1
ATOM 8854 N N . ALA C 1 401 ? 59.58198 85.57026 95.98953 1.000 27.31764 401 ALA C N 1
ATOM 8855 C CA . ALA C 1 401 ? 58.25957 85.97273 96.45824 1.000 26.30911 401 ALA C CA 1
ATOM 8856 C C . ALA C 1 401 ? 58.21682 87.45393 96.81395 1.000 30.92457 401 ALA C C 1
ATOM 8857 O O . ALA C 1 401 ? 57.24675 88.14893 96.48567 1.000 29.59134 401 ALA C O 1
ATOM 8859 N N . LEU C 1 402 ? 59.27607 87.96806 97.44642 1.000 32.19131 402 LEU C N 1
ATOM 8860 C CA . LEU C 1 402 ? 59.29545 89.38357 97.80637 1.000 29.54433 402 LEU C CA 1
ATOM 8861 C C . LEU C 1 402 ? 59.47006 90.25868 96.57368 1.000 27.71583 402 LEU C C 1
ATOM 8862 O O . LEU C 1 402 ? 58.74947 91.24728 96.39420 1.000 34.35506 402 LEU C O 1
ATOM 8867 N N . PHE C 1 403 ? 60.41730 89.90349 95.70682 1.000 22.33054 403 PHE C N 1
ATOM 8868 C CA . PHE C 1 403 ? 60.79584 90.76104 94.59452 1.000 22.65135 403 PHE C CA 1
ATOM 8869 C C . PHE C 1 403 ? 59.89025 90.60405 93.38097 1.000 22.94802 403 PHE C C 1
ATOM 8870 O O . PHE C 1 403 ? 60.00612 91.40271 92.44683 1.000 28.77827 403 PHE C O 1
ATOM 8878 N N . SER C 1 404 ? 58.99714 89.61509 93.37545 1.000 24.58104 404 SER C N 1
ATOM 8879 C CA . SER C 1 404 ? 58.18606 89.33376 92.19563 1.000 28.56711 404 SER C CA 1
ATOM 8880 C C . SER C 1 404 ? 57.32263 90.53117 91.83472 1.000 20.04060 404 SER C C 1
ATOM 8881 O O . SER C 1 404 ? 56.83594 91.25500 92.70790 1.000 16.89472 404 SER C O 1
ATOM 8884 N N . THR C 1 405 ? 57.15123 90.74766 90.53371 1.000 21.45268 405 THR C N 1
ATOM 8885 C CA . THR C 1 405 ? 56.29588 91.80665 90.01675 1.000 21.94526 405 THR C CA 1
ATOM 8886 C C . THR C 1 405 ? 55.40609 91.26137 88.90663 1.000 18.90190 405 THR C C 1
ATOM 8887 O O . THR C 1 405 ? 55.69144 90.22476 88.30342 1.000 19.45649 405 THR C O 1
ATOM 8891 N N . GLY C 1 406 ? 54.31792 91.97585 88.63963 1.000 19.69135 406 GLY C N 1
ATOM 8892 C CA . GLY C 1 406 ? 53.35936 91.53375 87.64437 1.000 21.98298 406 GLY C CA 1
ATOM 8893 C C . GLY C 1 406 ? 53.69124 91.92248 86.21622 1.000 21.50221 406 GLY C C 1
ATOM 8894 O O . GLY C 1 406 ? 53.23963 91.26639 85.27415 1.000 25.24209 406 GLY C O 1
ATOM 8895 N N . THR C 1 407 ? 54.48665 92.97301 86.03330 1.000 16.21903 407 THR C N 1
ATOM 8896 C CA . THR C 1 407 ? 54.82425 93.47408 84.70875 1.000 14.71637 407 THR C CA 1
ATOM 8897 C C . THR C 1 407 ? 56.33181 93.47353 84.51270 1.000 14.30464 407 THR C C 1
ATOM 8898 O O . THR C 1 407 ? 57.09292 93.73601 85.44915 1.000 18.98664 407 THR C O 1
ATOM 8902 N N . GLN C 1 408 ? 56.75629 93.18135 83.29116 1.000 14.05245 408 GLN C N 1
ATOM 8903 C CA . GLN C 1 408 ? 58.16386 93.30192 82.95707 1.000 14.98583 408 GLN C CA 1
ATOM 8904 C C . GLN C 1 408 ? 58.55197 94.77669 82.87921 1.000 18.19139 408 GLN C C 1
ATOM 8905 O O . GLN C 1 408 ? 57.81619 95.58532 82.30236 1.000 19.91027 408 GLN C O 1
ATOM 8911 N N . PRO C 1 409 ? 59.69590 95.15631 83.44139 1.000 17.49563 409 PRO C N 1
ATOM 8912 C CA . PRO C 1 409 ? 60.11772 96.55479 83.36673 1.000 15.98167 409 PRO C CA 1
ATOM 8913 C C . PRO C 1 409 ? 60.47512 96.91553 81.93871 1.000 23.20864 409 PRO C C 1
ATOM 8914 O O . PRO C 1 409 ? 60.86596 96.06618 81.13359 1.000 26.38979 409 PRO C O 1
ATOM 8918 N N . PHE C 1 410 ? 60.34473 98.20169 81.63344 1.000 26.43075 410 PHE C N 1
ATOM 8919 C CA . PHE C 1 410 ? 60.46678 98.66550 80.26226 1.000 21.06397 410 PHE C CA 1
ATOM 8920 C C . PHE C 1 410 ? 60.66326 100.16995 80.29083 1.000 23.02622 410 PHE C C 1
ATOM 8921 O O . PHE C 1 410 ? 60.00901 100.87079 81.06594 1.000 26.90426 410 PHE C O 1
ATOM 8929 N N . ALA C 1 411 ? 61.56263 100.66503 79.44999 1.000 22.95389 411 ALA C N 1
ATOM 8930 C CA . ALA C 1 411 ? 61.78749 102.10102 79.40202 1.000 21.88624 411 ALA C CA 1
ATOM 8931 C C . ALA C 1 411 ? 61.11313 102.74850 78.20194 1.000 25.52072 411 ALA C C 1
ATOM 8932 O O . ALA C 1 411 ? 60.39372 103.73767 78.36058 1.000 29.85443 411 ALA C O 1
ATOM 8934 N N . GLY C 1 412 ? 61.29416 102.18748 77.00993 1.000 25.41553 412 GLY C N 1
ATOM 8935 C CA . GLY C 1 412 ? 60.74136 102.80520 75.82433 1.000 25.52358 412 GLY C CA 1
ATOM 8936 C C . GLY C 1 412 ? 61.36137 104.13220 75.46492 1.000 25.38231 412 GLY C C 1
ATOM 8937 O O . GLY C 1 412 ? 60.80356 104.85787 74.63542 1.000 26.84461 412 GLY C O 1
ATOM 8938 N N . THR C 1 413 ? 62.48523 104.48138 76.08762 1.000 18.93020 413 THR C N 1
ATOM 8939 C CA . THR C 1 413 ? 63.14478 105.75567 75.87294 1.000 19.79319 413 THR C CA 1
ATOM 8940 C C . THR C 1 413 ? 64.63758 105.49168 75.79836 1.000 19.64600 413 THR C C 1
ATOM 8941 O O . THR C 1 413 ? 65.18035 104.73754 76.60963 1.000 20.67652 413 THR C O 1
ATOM 8945 N N . ASN C 1 414 ? 65.30114 106.13721 74.84891 1.000 20.12761 414 ASN C N 1
ATOM 8946 C CA . ASN C 1 414 ? 66.73568 105.99880 74.67565 1.000 21.98046 414 ASN C CA 1
ATOM 8947 C C . ASN C 1 414 ? 67.41763 107.34694 74.84405 1.000 24.57132 414 ASN C C 1
ATOM 8948 O O . ASN C 1 414 ? 66.81317 108.40340 74.63306 1.000 23.05242 414 ASN C O 1
ATOM 8953 N N . PHE C 1 415 ? 68.68449 107.29362 75.22974 1.000 23.26483 415 PHE C N 1
ATOM 8954 C CA . PHE C 1 415 ? 69.46564 108.49415 75.44164 1.000 25.96648 415 PHE C CA 1
ATOM 8955 C C . PHE C 1 415 ? 70.93161 108.14060 75.31420 1.000 31.88850 415 PHE C C 1
ATOM 8956 O O . PHE C 1 415 ? 71.78557 109.02180 75.22627 1.000 33.33329 415 PHE C O 1
ATOM 8965 N N . VAL D 1 23 ? 79.38344 112.21793 6.28490 1.000 53.78504 23 VAL D N 1
ATOM 8966 C CA . VAL D 1 23 ? 80.58719 112.95898 6.65178 1.000 57.91173 23 VAL D CA 1
ATOM 8967 C C . VAL D 1 23 ? 80.71504 113.13792 8.16668 1.000 59.75191 23 VAL D C 1
ATOM 8968 O O . VAL D 1 23 ? 79.94702 113.87167 8.79351 1.000 63.55397 23 VAL D O 1
ATOM 8972 N N . THR D 1 24 ? 81.69459 112.44901 8.74098 1.000 54.67737 24 THR D N 1
ATOM 8973 C CA . THR D 1 24 ? 82.02507 112.53505 10.15652 1.000 50.99954 24 THR D CA 1
ATOM 8974 C C . THR D 1 24 ? 83.39407 113.18523 10.29584 1.000 52.21581 24 THR D C 1
ATOM 8975 O O . THR D 1 24 ? 84.34805 112.78598 9.61867 1.000 58.37959 24 THR D O 1
ATOM 8979 N N . ASP D 1 25 ? 83.48093 114.20428 11.14394 1.000 47.25804 25 ASP D N 1
ATOM 8980 C CA . ASP D 1 25 ? 84.70796 114.96306 11.33269 1.000 38.86868 25 ASP D CA 1
ATOM 8981 C C . ASP D 1 25 ? 85.22607 114.70672 12.74204 1.000 31.04633 25 ASP D C 1
ATOM 8982 O O . ASP D 1 25 ? 84.49192 114.88551 13.72061 1.000 29.51593 25 ASP D O 1
ATOM 8987 N N . ILE D 1 26 ? 86.49859 114.32771 12.83998 1.000 30.60788 26 ILE D N 1
ATOM 8988 C CA . ILE D 1 26 ? 87.15975 114.02840 14.10620 1.000 28.79414 26 ILE D CA 1
ATOM 8989 C C . ILE D 1 26 ? 88.23238 115.08887 14.29485 1.000 31.25373 26 ILE D C 1
ATOM 8990 O O . ILE D 1 26 ? 89.27199 115.06608 13.62387 1.000 33.90926 26 ILE D O 1
ATOM 8995 N N . ARG D 1 27 ? 87.99339 116.01161 15.21734 1.000 33.96650 27 ARG D N 1
ATOM 8996 C CA . ARG D 1 27 ? 88.93730 117.08046 15.49396 1.000 33.95070 27 ARG D CA 1
ATOM 8997 C C . ARG D 1 27 ? 88.98093 117.32537 16.99167 1.000 32.48699 27 ARG D C 1
ATOM 8998 O O . ARG D 1 27 ? 88.10165 116.89022 17.73954 1.000 28.01335 27 ARG D O 1
ATOM 9006 N N . PHE D 1 28 ? 90.02156 118.02919 17.42382 1.000 35.64306 28 PHE D N 1
ATOM 9007 C CA . PHE D 1 28 ? 90.10306 118.41683 18.82147 1.000 34.43862 28 PHE D CA 1
ATOM 9008 C C . PHE D 1 28 ? 89.11312 119.53648 19.09743 1.000 33.93452 28 PHE D C 1
ATOM 9009 O O . PHE D 1 28 ? 88.88613 120.41063 18.25671 1.000 33.00969 28 PHE D O 1
ATOM 9017 N N . LEU D 1 29 ? 88.51793 119.49962 20.28335 1.000 29.75539 29 LEU D N 1
ATOM 9018 C CA . LEU D 1 29 ? 87.61110 120.55612 20.68831 1.000 30.92013 29 LEU D CA 1
ATOM 9019 C C . LEU D 1 29 ? 88.39412 121.84510 20.85135 1.000 44.40035 29 LEU D C 1
ATOM 9020 O O . LEU D 1 29 ? 89.56824 121.83812 21.22502 1.000 46.71290 29 LEU D O 1
ATOM 9025 N N . GLN D 1 30 ? 87.71387 122.96238 20.61100 1.000 36.99438 30 GLN D N 1
ATOM 9026 C CA . GLN D 1 30 ? 88.37728 124.24271 20.49737 1.000 41.44985 30 GLN D CA 1
ATOM 9027 C C . GLN D 1 30 ? 87.73709 125.34744 21.32232 1.000 42.13864 30 GLN D C 1
ATOM 9028 O O . GLN D 1 30 ? 88.37388 126.38878 21.51586 1.000 54.46984 30 GLN D O 1
ATOM 9034 N N . SER D 1 31 ? 86.53577 125.14852 21.84897 1.000 38.82605 31 SER D N 1
ATOM 9035 C CA . SER D 1 31 ? 85.87388 126.13893 22.68169 1.000 40.50445 31 SER D CA 1
ATOM 9036 C C . SER D 1 31 ? 85.42390 125.49575 23.98601 1.000 38.55169 31 SER D C 1
ATOM 9037 O O . SER D 1 31 ? 85.25581 124.27841 24.07099 1.000 44.36062 31 SER D O 1
ATOM 9040 N N . ARG D 1 32 ? 85.23292 126.32494 25.01490 1.000 40.20812 32 ARG D N 1
ATOM 9041 C CA . ARG D 1 32 ? 84.71605 125.79918 26.27385 1.000 38.80319 32 ARG D CA 1
ATOM 9042 C C . ARG D 1 32 ? 83.30965 125.24166 26.10965 1.000 45.06120 32 ARG D C 1
ATOM 9043 O O . ARG D 1 32 ? 82.94325 124.27896 26.79203 1.000 42.03373 32 ARG D O 1
ATOM 9051 N N . ALA D 1 33 ? 82.52046 125.81174 25.19484 1.000 45.08513 33 ALA D N 1
ATOM 9052 C CA . ALA D 1 33 ? 81.18203 125.28818 24.94083 1.000 44.59695 33 ALA D CA 1
ATOM 9053 C C . ALA D 1 33 ? 81.23994 123.85725 24.43002 1.000 34.45260 33 ALA D C 1
ATOM 9054 O O . ALA D 1 33 ? 80.41503 123.01992 24.81114 1.000 32.78307 33 ALA D O 1
ATOM 9056 N N . GLU D 1 34 ? 82.20602 123.55691 23.56465 1.000 34.08865 34 GLU D N 1
ATOM 9057 C CA . GLU D 1 34 ? 82.33435 122.19526 23.06253 1.000 37.34090 34 GLU D CA 1
ATOM 9058 C C . GLU D 1 34 ? 82.78389 121.23990 24.16223 1.000 36.40793 34 GLU D C 1
ATOM 9059 O O . GLU D 1 34 ? 82.30119 120.10435 24.23912 1.000 33.06782 34 GLU D O 1
ATOM 9065 N N . HIS D 1 35 ? 83.70670 121.67788 25.02262 1.000 37.91942 35 HIS D N 1
ATOM 9066 C CA . HIS D 1 35 ? 84.12062 120.83112 26.13475 1.000 36.34572 35 HIS D CA 1
ATOM 9067 C C . HIS D 1 35 ? 82.94669 120.55075 27.05882 1.000 33.96381 35 HIS D C 1
ATOM 9068 O O . HIS D 1 35 ? 82.77743 119.42392 27.53978 1.000 32.69565 35 HIS D O 1
ATOM 9075 N N . GLU D 1 36 ? 82.11366 121.56458 27.30377 1.000 32.53976 36 GLU D N 1
ATOM 9076 C CA . GLU D 1 36 ? 80.97983 121.39067 28.20373 1.000 31.31786 36 GLU D CA 1
ATOM 9077 C C . GLU D 1 36 ? 79.93806 120.44424 27.61625 1.000 33.77652 36 GLU D C 1
ATOM 9078 O O . GLU D 1 36 ? 79.33569 119.64996 28.34608 1.000 38.05178 36 GLU D O 1
ATOM 9084 N N . ARG D 1 37 ? 79.69631 120.51493 26.30553 1.000 33.45446 37 ARG D N 1
ATOM 9085 C CA . ARG D 1 37 ? 78.75629 119.57372 25.70108 1.000 27.37606 37 ARG D CA 1
ATOM 9086 C C . ARG D 1 37 ? 79.34160 118.17076 25.59410 1.000 30.46861 37 ARG D C 1
ATOM 9087 O O . ARG D 1 37 ? 78.61288 117.18121 25.72877 1.000 38.73964 37 ARG D O 1
ATOM 9095 N N . ALA D 1 38 ? 80.64930 118.06261 25.34409 1.000 26.06343 38 ALA D N 1
ATOM 9096 C CA . ALA D 1 38 ? 81.27935 116.74799 25.31949 1.000 25.62988 38 ALA D CA 1
ATOM 9097 C C . ALA D 1 38 ? 81.08366 116.02531 26.64674 1.000 31.59289 38 ALA D C 1
ATOM 9098 O O . ALA D 1 38 ? 80.95039 114.79454 26.67368 1.000 31.69726 38 ALA D O 1
ATOM 9100 N N . PHE D 1 39 ? 81.02890 116.77635 27.75000 1.000 35.64607 39 PHE D N 1
ATOM 9101 C CA . PHE D 1 39 ? 80.65800 116.18859 29.03142 1.000 39.44144 39 PHE D CA 1
ATOM 9102 C C . PHE D 1 39 ? 79.22725 115.67907 29.00409 1.000 42.06016 39 PHE D C 1
ATOM 9103 O O . PHE D 1 39 ? 78.94036 114.58721 29.50805 1.000 49.68228 39 PHE D O 1
ATOM 9111 N N . THR D 1 40 ? 78.31434 116.45253 28.41575 1.000 38.98954 40 THR D N 1
ATOM 9112 C CA . THR D 1 40 ? 76.93332 115.99528 28.30459 1.000 38.33142 40 THR D CA 1
ATOM 9113 C C . THR D 1 40 ? 76.82635 114.76496 27.40926 1.000 34.36697 40 THR D C 1
ATOM 9114 O O . THR D 1 40 ? 76.02435 113.86227 27.67864 1.000 32.39392 40 THR D O 1
ATOM 9118 N N . VAL D 1 41 ? 77.63050 114.70211 26.34738 1.000 29.48229 41 VAL D N 1
ATOM 9119 C CA . VAL D 1 41 ? 77.59864 113.52652 25.48600 1.000 28.56605 41 VAL D CA 1
ATOM 9120 C C . VAL D 1 41 ? 78.16079 112.31078 26.21292 1.000 29.93601 41 VAL D C 1
ATOM 9121 O O . VAL D 1 41 ? 77.59943 111.21086 26.13953 1.000 28.85916 41 VAL D O 1
ATOM 9125 N N . PHE D 1 42 ? 79.26004 112.48905 26.94675 1.000 30.89346 42 PHE D N 1
ATOM 9126 C CA . PHE D 1 42 ? 79.83874 111.36091 27.66812 1.000 23.48569 42 PHE D CA 1
ATOM 9127 C C . PHE D 1 42 ? 78.89789 110.85187 28.74729 1.000 22.44251 42 PHE D C 1
ATOM 9128 O O . PHE D 1 42 ? 78.68753 109.64051 28.87217 1.000 27.11666 42 PHE D O 1
ATOM 9136 N N . TRP D 1 43 ? 78.30253 111.76263 29.52009 1.000 20.48681 43 TRP D N 1
ATOM 9137 C CA . TRP D 1 43 ? 77.36267 111.35439 30.56064 1.000 21.22492 43 TRP D CA 1
ATOM 9138 C C . TRP D 1 43 ? 76.15872 110.63544 29.96755 1.000 22.49970 43 TRP D C 1
ATOM 9139 O O . TRP D 1 43 ? 75.60706 109.71777 30.58529 1.000 23.48171 43 TRP D O 1
ATOM 9150 N N . ARG D 1 44 ? 75.71552 111.06323 28.78458 1.000 25.81881 44 ARG D N 1
ATOM 9151 C CA . ARG D 1 44 ? 74.58380 110.41161 28.13462 1.000 25.43026 44 ARG D CA 1
ATOM 9152 C C . ARG D 1 44 ? 74.95972 109.00369 27.68077 1.000 26.47331 44 ARG D C 1
ATOM 9153 O O . ARG D 1 44 ? 74.17711 108.05780 27.84034 1.000 25.16651 44 ARG D O 1
ATOM 9161 N N . ALA D 1 45 ? 76.16596 108.84388 27.13158 1.000 23.44872 45 ALA D N 1
ATOM 9162 C CA . ALA D 1 45 ? 76.59900 107.53176 26.66693 1.000 19.19329 45 ALA D CA 1
ATOM 9163 C C . ALA D 1 45 ? 76.73809 106.55742 27.82791 1.000 20.37938 45 ALA D C 1
ATOM 9164 O O . ALA D 1 45 ? 76.43869 105.36698 27.68126 1.000 23.01988 45 ALA D O 1
ATOM 9166 N N . MET D 1 46 ? 77.19514 107.04441 28.98764 1.000 20.16895 46 MET D N 1
ATOM 9167 C CA . MET D 1 46 ? 77.30001 106.20515 30.17771 1.000 28.23294 46 MET D CA 1
ATOM 9168 C C . MET D 1 46 ? 75.93732 105.83757 30.74692 1.000 30.40288 46 MET D C 1
ATOM 9169 O O . MET D 1 46 ? 75.85687 104.94328 31.59474 1.000 34.68481 46 MET D O 1
ATOM 9174 N N . VAL D 1 47 ? 74.88197 106.53720 30.32984 1.000 29.35991 47 VAL D N 1
ATOM 9175 C CA . VAL D 1 47 ? 73.50175 106.26485 30.72500 1.000 26.39855 47 VAL D CA 1
ATOM 9176 C C . VAL D 1 47 ? 73.26030 106.52160 32.20722 1.000 24.55896 47 VAL D C 1
ATOM 9177 O O . VAL D 1 47 ? 72.51866 107.44272 32.56845 1.000 31.06261 47 VAL D O 1
ATOM 9181 N N . GLY D 1 48 ? 73.85945 105.70744 33.07438 1.000 20.71986 48 GLY D N 1
ATOM 9182 C CA . GLY D 1 48 ? 73.52225 105.77595 34.48527 1.000 22.59786 48 GLY D CA 1
ATOM 9183 C C . GLY D 1 48 ? 74.63800 106.24522 35.39587 1.000 26.34802 48 GLY D C 1
ATOM 9184 O O . GLY D 1 48 ? 74.69501 105.85750 36.56710 1.000 22.44800 48 GLY D O 1
ATOM 9185 N N . LEU D 1 49 ? 75.51254 107.09123 34.88533 1.000 34.57645 49 LEU D N 1
ATOM 9186 C CA . LEU D 1 49 ? 76.57285 107.63597 35.72128 1.000 38.29214 49 LEU D CA 1
ATOM 9187 C C . LEU D 1 49 ? 76.02995 108.80665 36.54333 1.000 38.85486 49 LEU D C 1
ATOM 9188 O O . LEU D 1 49 ? 75.22093 109.59424 36.04306 1.000 43.76954 49 LEU D O 1
ATOM 9193 N N . PRO D 1 50 ? 76.43275 108.93131 37.81924 1.000 35.34368 50 PRO D N 1
ATOM 9194 C CA . PRO D 1 50 ? 75.96760 110.03210 38.67510 1.000 32.78266 50 PRO D CA 1
ATOM 9195 C C . PRO D 1 50 ? 76.39792 111.40574 38.16309 1.000 28.99111 50 PRO D C 1
ATOM 9196 O O . PRO D 1 50 ? 75.56927 112.31722 38.13254 1.000 30.18333 50 PRO D O 1
ATOM 9200 N N . GLU D 1 59 ? 86.83379 123.03049 34.57308 1.000 54.79718 59 GLU D N 1
ATOM 9201 C CA . GLU D 1 59 ? 87.64920 122.96089 35.78220 1.000 58.28784 59 GLU D CA 1
ATOM 9202 C C . GLU D 1 59 ? 88.07718 121.52461 36.03288 1.000 56.50714 59 GLU D C 1
ATOM 9203 O O . GLU D 1 59 ? 89.07658 121.27598 36.70805 1.000 59.84146 59 GLU D O 1
ATOM 9209 N N . LEU D 1 60 ? 87.29355 120.58290 35.50570 1.000 52.84693 60 LEU D N 1
ATOM 9210 C CA . LEU D 1 60 ? 87.56321 119.15928 35.65423 1.000 50.73816 60 LEU D CA 1
ATOM 9211 C C . LEU D 1 60 ? 88.25112 118.55630 34.43850 1.000 48.92196 60 LEU D C 1
ATOM 9212 O O . LEU D 1 60 ? 88.44189 117.33528 34.39759 1.000 42.98892 60 LEU D O 1
ATOM 9217 N N . LEU D 1 61 ? 88.60067 119.36819 33.44267 1.000 52.80024 61 LEU D N 1
ATOM 9218 C CA . LEU D 1 61 ? 89.19466 118.88031 32.21042 1.000 52.34665 61 LEU D CA 1
ATOM 9219 C C . LEU D 1 61 ? 90.57296 119.50623 32.03761 1.000 55.37785 61 LEU D C 1
ATOM 9220 O O . LEU D 1 61 ? 90.87157 120.55521 32.61189 1.000 61.60035 61 LEU D O 1
ATOM 9225 N N . GLU D 1 62 ? 91.41636 118.84535 31.24696 1.000 50.03143 62 GLU D N 1
ATOM 9226 C CA . GLU D 1 62 ? 92.70801 119.38541 30.82084 1.000 47.90313 62 GLU D CA 1
ATOM 9227 C C . GLU D 1 62 ? 92.60249 119.77184 29.35183 1.000 49.27210 62 GLU D C 1
ATOM 9228 O O . GLU D 1 62 ? 92.34605 118.91394 28.50682 1.000 46.17441 62 GLU D O 1
ATOM 9234 N N . LEU D 1 63 ? 92.83679 121.05055 29.04932 1.000 52.43865 63 LEU D N 1
ATOM 9235 C CA . LEU D 1 63 ? 92.58350 121.55596 27.70789 1.000 51.57740 63 LEU D CA 1
ATOM 9236 C C . LEU D 1 63 ? 93.56473 120.97425 26.68780 1.000 49.51298 63 LEU D C 1
ATOM 9237 O O . LEU D 1 63 ? 94.63335 120.45658 27.02738 1.000 44.81920 63 LEU D O 1
ATOM 9242 N N . GLY D 1 64 ? 93.20572 121.13428 25.40990 1.000 47.48548 64 GLY D N 1
ATOM 9243 C CA . GLY D 1 64 ? 93.99381 120.67506 24.28513 1.000 39.94039 64 GLY D CA 1
ATOM 9244 C C . GLY D 1 64 ? 94.16338 119.17827 24.19555 1.000 34.01856 64 GLY D C 1
ATOM 9245 O O . GLY D 1 64 ? 95.09270 118.71588 23.52454 1.000 38.06299 64 GLY D O 1
ATOM 9246 N N . ARG D 1 65 ? 93.29379 118.40099 24.84357 1.000 27.62503 65 ARG D N 1
ATOM 9247 C CA . ARG D 1 65 ? 93.47806 116.95865 24.87655 1.000 26.47316 65 ARG D CA 1
ATOM 9248 C C . ARG D 1 65 ? 92.18589 116.18482 24.64312 1.000 29.66645 65 ARG D C 1
ATOM 9249 O O . ARG D 1 65 ? 92.19736 114.95183 24.74746 1.000 24.07651 65 ARG D O 1
ATOM 9257 N N . TYR D 1 66 ? 91.08474 116.85959 24.31927 1.000 32.88185 66 TYR D N 1
ATOM 9258 C CA . TYR D 1 66 ? 89.76785 116.24559 24.18987 1.000 30.88395 66 TYR D CA 1
ATOM 9259 C C . TYR D 1 66 ? 89.41333 116.13119 22.71057 1.000 35.60018 66 TYR D C 1
ATOM 9260 O O . TYR D 1 66 ? 89.33271 117.14349 22.00677 1.000 42.93973 66 TYR D O 1
ATOM 9269 N N . LEU D 1 67 ? 89.20289 114.90586 22.24102 1.000 31.58808 67 LEU D N 1
ATOM 9270 C CA . LEU D 1 67 ? 88.82614 114.67753 20.85323 1.000 32.04032 67 LEU D CA 1
ATOM 9271 C C . LEU D 1 67 ? 87.31177 114.61649 20.71286 1.000 30.59745 67 LEU D C 1
ATOM 9272 O O . LEU D 1 67 ? 86.61312 114.08575 21.58264 1.000 27.82466 67 LEU D O 1
ATOM 9277 N N . GLY D 1 68 ? 86.81192 115.15417 19.60750 1.000 27.98721 68 GLY D N 1
ATOM 9278 C CA . GLY D 1 68 ? 85.38635 115.18565 19.35880 1.000 26.92822 68 GLY D CA 1
ATOM 9279 C C . GLY D 1 68 ? 85.02829 114.62307 18.00041 1.000 26.77991 68 GLY D C 1
ATOM 9280 O O . GLY D 1 68 ? 85.78918 114.72361 17.03854 1.000 29.71774 68 GLY D O 1
ATOM 9281 N N . ALA D 1 69 ? 83.84383 114.02052 17.93920 1.000 24.01839 69 ALA D N 1
ATOM 9282 C CA . ALA D 1 69 ? 83.27425 113.47885 16.71302 1.000 24.72696 69 ALA D CA 1
ATOM 9283 C C . ALA D 1 69 ? 82.04133 114.30209 16.36741 1.000 26.08994 69 ALA D C 1
ATOM 9284 O O . ALA D 1 69 ? 81.08382 114.34551 17.14789 1.000 25.01592 69 ALA D O 1
ATOM 9286 N N . PHE D 1 70 ? 82.07165 114.97196 15.21815 1.000 27.97915 70 PHE D N 1
ATOM 9287 C CA . PHE D 1 70 ? 80.99376 115.86050 14.80349 1.000 28.85404 70 PHE D CA 1
ATOM 9288 C C . PHE D 1 70 ? 80.33804 115.32838 13.53788 1.000 29.87843 70 PHE D C 1
ATOM 9289 O O . PHE D 1 70 ? 81.02705 115.04863 12.55243 1.000 30.97851 70 PHE D O 1
ATOM 9297 N N . VAL D 1 71 ? 79.01428 115.17138 13.57374 1.000 33.03119 71 VAL D N 1
ATOM 9298 C CA . VAL D 1 71 ? 78.21652 114.85578 12.39010 1.000 36.43542 71 VAL D CA 1
ATOM 9299 C C . VAL D 1 71 ? 77.24288 116.00254 12.16205 1.000 36.24365 71 VAL D C 1
ATOM 9300 O O . VAL D 1 71 ? 76.36213 116.24828 12.99655 1.000 32.36007 71 VAL D O 1
ATOM 9304 N N . GLN D 1 72 ? 77.38105 116.67781 11.02297 1.000 39.62747 72 GLN D N 1
ATOM 9305 C CA . GLN D 1 72 ? 76.59481 117.86696 10.69336 1.000 42.07790 72 GLN D CA 1
ATOM 9306 C C . GLN D 1 72 ? 76.55556 118.83235 11.88103 1.000 44.47365 72 GLN D C 1
ATOM 9307 O O . GLN D 1 72 ? 75.54087 118.99854 12.55783 1.000 43.55693 72 GLN D O 1
ATOM 9313 N N . GLY D 1 73 ? 77.68619 119.50661 12.07465 1.000 45.40050 73 GLY D N 1
ATOM 9314 C CA . GLY D 1 73 ? 77.86158 120.46250 13.15338 1.000 40.59089 73 GLY D CA 1
ATOM 9315 C C . GLY D 1 73 ? 77.40782 120.03923 14.54107 1.000 35.49197 73 GLY D C 1
ATOM 9316 O O . GLY D 1 73 ? 77.27047 120.89103 15.41964 1.000 37.51915 73 GLY D O 1
ATOM 9317 N N . GLU D 1 74 ? 77.18937 118.74671 14.77420 1.000 32.33397 74 GLU D N 1
ATOM 9318 C CA . GLU D 1 74 ? 76.67975 118.25759 16.04971 1.000 34.41845 74 GLU D CA 1
ATOM 9319 C C . GLU D 1 74 ? 77.65478 117.25831 16.65486 1.000 31.46621 74 GLU D C 1
ATOM 9320 O O . GLU D 1 74 ? 78.02341 116.27128 16.00878 1.000 33.02534 74 GLU D O 1
ATOM 9326 N N . LEU D 1 75 ? 78.05212 117.50844 17.89931 1.000 27.82197 75 LEU D N 1
ATOM 9327 C CA . LEU D 1 75 ? 78.97336 116.63181 18.60961 1.000 26.16371 75 LEU D CA 1
ATOM 9328 C C . LEU D 1 75 ? 78.22085 115.39836 19.09459 1.000 24.67490 75 LEU D C 1
ATOM 9329 O O . LEU D 1 75 ? 77.26445 115.51115 19.86787 1.000 24.46024 75 LEU D O 1
ATOM 9334 N N . ILE D 1 76 ? 78.66343 114.22064 18.65694 1.000 23.88848 76 ILE D N 1
ATOM 9335 C CA . ILE D 1 76 ? 77.97497 112.96607 18.93652 1.000 23.64177 76 ILE D CA 1
ATOM 9336 C C . ILE D 1 76 ? 78.86513 111.93403 19.60749 1.000 23.30213 76 ILE D C 1
ATOM 9337 O O . ILE D 1 76 ? 78.41712 110.80734 19.84433 1.000 22.43683 76 ILE D O 1
ATOM 9342 N N . GLY D 1 77 ? 80.10820 112.27845 19.91082 1.000 21.30311 77 GLY D N 1
ATOM 9343 C CA . GLY D 1 77 ? 81.00541 111.36232 20.58508 1.000 20.15584 77 GLY D CA 1
ATOM 9344 C C . GLY D 1 77 ? 82.30206 112.07099 20.89376 1.000 20.24572 77 GLY D C 1
ATOM 9345 O O . GLY D 1 77 ? 82.55642 113.18317 20.42027 1.000 21.34812 77 GLY D O 1
ATOM 9346 N N . GLY D 1 78 ? 83.12931 111.40417 21.69157 1.000 19.27274 78 GLY D N 1
ATOM 9347 C CA . GLY D 1 78 ? 84.40019 111.99513 22.06737 1.000 19.41001 78 GLY D CA 1
ATOM 9348 C C . GLY D 1 78 ? 85.26906 111.01539 22.82001 1.000 21.57538 78 GLY D C 1
ATOM 9349 O O . GLY D 1 78 ? 84.84632 109.91335 23.17905 1.000 21.62403 78 GLY D O 1
ATOM 9350 N N . ALA D 1 79 ? 86.51359 111.43621 23.02709 1.000 27.13681 79 ALA D N 1
ATOM 9351 C CA . ALA D 1 79 ? 87.49631 110.67127 23.78228 1.000 29.24332 79 ALA D CA 1
ATOM 9352 C C . ALA D 1 79 ? 88.51892 111.66052 24.31461 1.000 32.30576 79 ALA D C 1
ATOM 9353 O O . ALA D 1 79 ? 89.00889 112.50905 23.56272 1.000 38.07903 79 ALA D O 1
ATOM 9355 N N . ASP D 1 80 ? 88.84071 111.54861 25.59587 1.000 27.90800 80 ASP D N 1
ATOM 9356 C CA . ASP D 1 80 ? 89.69654 112.50440 26.27719 1.000 25.13717 80 ASP D CA 1
ATOM 9357 C C . ASP D 1 80 ? 90.86713 111.77293 26.92244 1.000 24.19450 80 ASP D C 1
ATOM 9358 O O . ASP D 1 80 ? 90.91340 110.54170 26.97400 1.000 24.58202 80 ASP D O 1
ATOM 9363 N N . SER D 1 81 ? 91.82752 112.55457 27.40608 1.000 24.20368 81 SER D N 1
ATOM 9364 C CA . SER D 1 81 ? 92.97432 112.01894 28.12340 1.000 23.37016 81 SER D CA 1
ATOM 9365 C C . SER D 1 81 ? 93.55245 113.11933 29.00472 1.000 27.73309 81 SER D C 1
ATOM 9366 O O . SER D 1 81 ? 93.20531 114.29537 28.87567 1.000 31.90954 81 SER D O 1
ATOM 9369 N N . TYR D 1 82 ? 94.41135 112.71081 29.93505 1.000 27.84184 82 TYR D N 1
ATOM 9370 C CA . TYR D 1 82 ? 95.10084 113.62197 30.83349 1.000 27.03421 82 TYR D CA 1
ATOM 9371 C C . TYR D 1 82 ? 96.60148 113.37811 30.74844 1.000 28.64877 82 TYR D C 1
ATOM 9372 O O . TYR D 1 82 ? 97.04983 112.25254 30.51845 1.000 30.79593 82 TYR D O 1
ATOM 9381 N N . THR D 1 83 ? 97.37801 114.44514 30.92294 1.000 31.13507 83 THR D N 1
ATOM 9382 C CA . THR D 1 83 ? 98.82372 114.30339 31.05199 1.000 31.05153 83 THR D CA 1
ATOM 9383 C C . THR D 1 83 ? 99.13676 113.67948 32.40541 1.000 26.45764 83 THR D C 1
ATOM 9384 O O . THR D 1 83 ? 98.79937 114.24970 33.44854 1.000 28.78972 83 THR D O 1
ATOM 9388 N N . SER D 1 84 ? 99.76605 112.50582 32.39478 1.000 22.55159 84 SER D N 1
ATOM 9389 C CA . SER D 1 84 ? 99.96238 111.74508 33.61940 1.000 22.14586 84 SER D CA 1
ATOM 9390 C C . SER D 1 84 ? 101.27905 110.98496 33.54211 1.000 22.10397 84 SER D C 1
ATOM 9391 O O . SER D 1 84 ? 102.02169 111.08186 32.56132 1.000 22.44499 84 SER D O 1
ATOM 9394 N N . TRP D 1 85 ? 101.56790 110.23063 34.60228 1.000 21.88575 85 TRP D N 1
ATOM 9395 C CA . TRP D 1 85 ? 102.66948 109.28219 34.60910 1.000 22.67481 85 TRP D CA 1
ATOM 9396 C C . TRP D 1 85 ? 102.17653 107.92659 35.09913 1.000 26.44399 85 TRP D C 1
ATOM 9397 O O . TRP D 1 85 ? 101.10173 107.80973 35.69281 1.000 31.54224 85 TRP D O 1
ATOM 9408 N N . LEU D 1 86 ? 102.97537 106.89443 34.83171 1.000 25.48672 86 LEU D N 1
ATOM 9409 C CA . LEU D 1 86 ? 102.65713 105.53487 35.24752 1.000 24.25447 86 LEU D CA 1
ATOM 9410 C C . LEU D 1 86 ? 103.94071 104.88022 35.72728 1.000 20.64877 86 LEU D C 1
ATOM 9411 O O . LEU D 1 86 ? 104.96594 104.95264 35.04278 1.000 22.05990 86 LEU D O 1
ATOM 9416 N N . THR D 1 87 ? 103.88026 104.24251 36.89553 1.000 20.33897 87 THR D N 1
ATOM 9417 C CA . THR D 1 87 ? 105.05773 103.62007 37.49357 1.000 22.54806 87 THR D CA 1
ATOM 9418 C C . THR D 1 87 ? 105.24513 102.21568 36.92593 1.000 20.65060 87 THR D C 1
ATOM 9419 O O . THR D 1 87 ? 104.40548 101.33657 37.14225 1.000 22.84497 87 THR D O 1
ATOM 9423 N N . VAL D 1 88 ? 106.35242 101.99587 36.22415 1.000 21.75860 88 VAL D N 1
ATOM 9424 C CA . VAL D 1 88 ? 106.63656 100.69349 35.62179 1.000 27.41237 88 VAL D CA 1
ATOM 9425 C C . VAL D 1 88 ? 107.56802 99.91859 36.54920 1.000 28.06637 88 VAL D C 1
ATOM 9426 O O . VAL D 1 88 ? 108.15457 100.51595 37.46358 1.000 29.24059 88 VAL D O 1
ATOM 9430 N N . PRO D 1 89 ? 107.70783 98.60251 36.38376 1.000 27.04960 89 PRO D N 1
ATOM 9431 C CA . PRO D 1 89 ? 108.60183 97.83552 37.26210 1.000 25.04231 89 PRO D CA 1
ATOM 9432 C C . PRO D 1 89 ? 110.00824 98.41191 37.30349 1.000 29.75027 89 PRO D C 1
ATOM 9433 O O . PRO D 1 89 ? 110.61230 98.70552 36.26872 1.000 36.98543 89 PRO D O 1
ATOM 9437 N N . GLY D 1 90 ? 110.52939 98.57068 38.52262 1.000 29.40340 90 GLY D N 1
ATOM 9438 C CA . GLY D 1 90 ? 111.79278 99.23306 38.75287 1.000 30.69406 90 GLY D CA 1
ATOM 9439 C C . GLY D 1 90 ? 111.68111 100.63456 39.31246 1.000 30.73872 90 GLY D C 1
ATOM 9440 O O . GLY D 1 90 ? 112.70750 101.22083 39.67898 1.000 27.57203 90 GLY D O 1
ATOM 9441 N N . GLY D 1 91 ? 110.47490 101.19685 39.36737 1.000 34.49420 91 GLY D N 1
ATOM 9442 C CA . GLY D 1 91 ? 110.24705 102.48973 39.97415 1.000 34.14502 91 GLY D CA 1
ATOM 9443 C C . GLY D 1 91 ? 110.22660 103.64765 39.00626 1.000 29.89808 91 GLY D C 1
ATOM 9444 O O . GLY D 1 91 ? 109.83352 104.75102 39.39911 1.000 31.56015 91 GLY D O 1
ATOM 9445 N N . SER D 1 92 ? 110.64556 103.43012 37.76365 1.000 26.15373 92 SER D N 1
ATOM 9446 C CA . SER D 1 92 ? 110.68409 104.49997 36.77872 1.000 25.99977 92 SER D CA 1
ATOM 9447 C C . SER D 1 92 ? 109.27794 105.02325 36.50536 1.000 29.84473 92 SER D C 1
ATOM 9448 O O . SER D 1 92 ? 108.30007 104.27015 36.51741 1.000 31.41439 92 SER D O 1
ATOM 9451 N N . ARG D 1 93 ? 109.18088 106.32845 36.27423 1.000 30.61770 93 ARG D N 1
ATOM 9452 C CA . ARG D 1 93 ? 107.90898 107.02335 36.09670 1.000 28.63984 93 ARG D CA 1
ATOM 9453 C C . ARG D 1 93 ? 107.82044 107.45700 34.63223 1.000 32.98598 93 ARG D C 1
ATOM 9454 O O . ARG D 1 93 ? 108.46517 108.42659 34.22127 1.000 38.02875 93 ARG D O 1
ATOM 9462 N N . VAL D 1 94 ? 107.01857 106.74381 33.84710 1.000 30.88870 94 VAL D N 1
ATOM 9463 C CA . VAL D 1 94 ? 106.99217 106.92572 32.39474 1.000 29.10574 94 VAL D CA 1
ATOM 9464 C C . VAL D 1 94 ? 105.89221 107.89263 31.96777 1.000 30.08476 94 VAL D C 1
ATOM 9465 O O . VAL D 1 94 ? 104.87576 108.01783 32.66594 1.000 31.29409 94 VAL D O 1
ATOM 9469 N N . PRO D 1 95 ? 106.04641 108.59012 30.83892 1.000 28.08220 95 PRO D N 1
ATOM 9470 C CA . PRO D 1 95 ? 104.95993 109.45422 30.34359 1.000 25.82148 95 PRO D CA 1
ATOM 9471 C C . PRO D 1 95 ? 103.73616 108.63036 29.97249 1.000 23.92024 95 PRO D C 1
ATOM 9472 O O . PRO D 1 95 ? 103.80106 107.71405 29.14952 1.000 20.90724 95 PRO D O 1
ATOM 9476 N N . HIS D 1 96 ? 102.60709 108.97948 30.57289 1.000 23.68507 96 HIS D N 1
ATOM 9477 C CA . HIS D 1 96 ? 101.39709 108.18199 30.47978 1.000 19.45932 96 HIS D CA 1
ATOM 9478 C C . HIS D 1 96 ? 100.20363 109.07697 30.16823 1.000 22.78709 96 HIS D C 1
ATOM 9479 O O . HIS D 1 96 ? 100.07302 110.17602 30.71784 1.000 20.20020 96 HIS D O 1
ATOM 9486 N N . ALA D 1 97 ? 99.33555 108.59966 29.28043 1.000 25.09106 97 ALA D N 1
ATOM 9487 C CA . ALA D 1 97 ? 98.10982 109.29705 28.90467 1.000 23.80513 97 ALA D CA 1
ATOM 9488 C C . ALA D 1 97 ? 96.93721 108.58156 29.56695 1.000 26.97624 97 ALA D C 1
ATOM 9489 O O . ALA D 1 97 ? 96.60323 107.44928 29.19625 1.000 25.94689 97 ALA D O 1
ATOM 9491 N N . ALA D 1 98 ? 96.31719 109.23993 30.54514 1.000 26.93222 98 ALA D N 1
ATOM 9492 C CA . ALA D 1 98 ? 95.18305 108.67453 31.27633 1.000 21.63785 98 ALA D CA 1
ATOM 9493 C C . ALA D 1 98 ? 93.91869 108.89876 30.45497 1.000 21.17005 98 ALA D C 1
ATOM 9494 O O . ALA D 1 98 ? 93.29931 109.96052 30.52326 1.000 24.15009 98 ALA D O 1
ATOM 9496 N N . VAL D 1 99 ? 93.53292 107.89223 29.67388 1.000 19.18500 99 VAL D N 1
ATOM 9497 C CA . VAL D 1 99 ? 92.40099 107.99822 28.75863 1.000 19.76410 99 VAL D CA 1
ATOM 9498 C C . VAL D 1 99 ? 91.09552 107.86720 29.52966 1.000 20.77697 99 VAL D C 1
ATOM 9499 O O . VAL D 1 99 ? 90.96578 107.01892 30.41934 1.000 25.24655 99 VAL D O 1
ATOM 9503 N N . THR D 1 100 ? 90.11731 108.70362 29.18272 1.000 20.79313 100 THR D N 1
ATOM 9504 C CA . THR D 1 100 ? 88.79982 108.66846 29.81141 1.000 21.91989 100 THR D CA 1
ATOM 9505 C C . THR D 1 100 ? 87.80471 109.42132 28.93297 1.000 22.10749 100 THR D C 1
ATOM 9506 O O . THR D 1 100 ? 88.13993 109.89823 27.84548 1.000 18.68639 100 THR D O 1
ATOM 9510 N N . HIS D 1 101 ? 86.56580 109.51728 29.42007 1.000 15.98653 101 HIS D N 1
ATOM 9511 C CA . HIS D 1 101 ? 85.48997 110.27236 28.77484 1.000 25.03743 101 HIS D CA 1
ATOM 9512 C C . HIS D 1 101 ? 85.10765 109.72377 27.40226 1.000 24.59360 101 HIS D C 1
ATOM 9513 O O . HIS D 1 101 ? 84.45984 110.41869 26.61419 1.000 25.97891 101 HIS D O 1
ATOM 9520 N N . ILE D 1 102 ? 85.45892 108.47888 27.10367 1.000 27.53032 102 ILE D N 1
ATOM 9521 C CA . ILE D 1 102 ? 85.14991 107.89877 25.80138 1.000 27.29931 102 ILE D CA 1
ATOM 9522 C C . ILE D 1 102 ? 83.67149 107.54026 25.75207 1.000 29.99387 102 ILE D C 1
ATOM 9523 O O . ILE D 1 102 ? 83.14337 106.90005 26.67016 1.000 34.96903 102 ILE D O 1
ATOM 9528 N N . GLY D 1 103 ? 82.99876 107.94762 24.67790 1.000 25.91504 103 GLY D N 1
ATOM 9529 C CA . GLY D 1 103 ? 81.59276 107.63050 24.52053 1.000 26.77050 103 GLY D CA 1
ATOM 9530 C C . GLY D 1 103 ? 80.97826 108.15737 23.23894 1.000 26.31881 103 GLY D C 1
ATOM 9531 O O . GLY D 1 103 ? 81.36352 109.22411 22.75266 1.000 25.40832 103 GLY D O 1
ATOM 9532 N N . VAL D 1 104 ? 80.01216 107.42125 22.68985 1.000 23.32408 104 VAL D N 1
ATOM 9533 C CA . VAL D 1 104 ? 79.28949 107.81716 21.48759 1.000 20.59255 104 VAL D CA 1
ATOM 9534 C C . VAL D 1 104 ? 77.79888 107.73097 21.77839 1.000 19.76193 104 VAL D C 1
ATOM 9535 O O . VAL D 1 104 ? 77.33948 106.78605 22.43062 1.000 19.86999 104 VAL D O 1
ATOM 9539 N N . LEU D 1 105 ? 77.04699 108.72072 21.29770 1.000 19.71059 105 LEU D N 1
ATOM 9540 C CA . LEU D 1 105 ? 75.61240 108.74487 21.52320 1.000 20.17394 105 LEU D CA 1
ATOM 9541 C C . LEU D 1 105 ? 74.96217 107.52117 20.88109 1.000 22.46923 105 LEU D C 1
ATOM 9542 O O . LEU D 1 105 ? 75.40679 107.05179 19.83004 1.000 23.94918 105 LEU D O 1
ATOM 9547 N N . PRO D 1 106 ? 73.90203 106.98681 21.49168 1.000 25.79739 106 PRO D N 1
ATOM 9548 C CA . PRO D 1 106 ? 73.28388 105.76131 20.95516 1.000 28.35562 106 PRO D CA 1
ATOM 9549 C C . PRO D 1 106 ? 72.71741 105.89846 19.54999 1.000 30.88523 106 PRO D C 1
ATOM 9550 O O . PRO D 1 106 ? 72.49607 104.87549 18.88973 1.000 38.22940 106 PRO D O 1
ATOM 9554 N N . THR D 1 107 ? 72.47021 107.11434 19.07006 1.000 27.77991 107 THR D N 1
ATOM 9555 C CA . THR D 1 107 ? 71.98540 107.30734 17.70853 1.000 29.76262 107 THR D CA 1
ATOM 9556 C C . THR D 1 107 ? 73.08577 107.24550 16.65349 1.000 35.43652 107 THR D C 1
ATOM 9557 O O . THR D 1 107 ? 72.77824 107.37679 15.46380 1.000 38.04053 107 THR D O 1
ATOM 9561 N N . HIS D 1 108 ? 74.35171 107.04831 17.04663 1.000 35.49926 108 HIS D N 1
ATOM 9562 C CA . HIS D 1 108 ? 75.45595 107.04096 16.09145 1.000 35.45110 108 HIS D CA 1
ATOM 9563 C C . HIS D 1 108 ? 76.48570 105.95770 16.39595 1.000 39.40841 108 HIS D C 1
ATOM 9564 O O . HIS D 1 108 ? 77.66975 106.12074 16.07882 1.000 43.46520 108 HIS D O 1
ATOM 9571 N N . THR D 1 109 ? 76.06420 104.85486 17.00669 1.000 38.10810 109 THR D N 1
ATOM 9572 C CA . THR D 1 109 ? 76.97846 103.77249 17.33727 1.000 33.95004 109 THR D CA 1
ATOM 9573 C C . THR D 1 109 ? 77.10317 102.80643 16.16429 1.000 33.84832 109 THR D C 1
ATOM 9574 O O . THR D 1 109 ? 76.30979 102.83141 15.21928 1.000 33.02347 109 THR D O 1
ATOM 9578 N N . ARG D 1 110 ? 78.13844 101.96342 16.23072 1.000 34.67329 110 ARG D N 1
ATOM 9579 C CA . ARG D 1 110 ? 78.38401 100.91240 15.23509 1.000 31.37529 110 ARG D CA 1
ATOM 9580 C C . ARG D 1 110 ? 78.56491 101.47008 13.82568 1.000 33.17218 110 ARG D C 1
ATOM 9581 O O . ARG D 1 110 ? 78.12998 100.87125 12.84070 1.000 37.91895 110 ARG D O 1
ATOM 9589 N N . ARG D 1 111 ? 79.22598 102.62141 13.72776 1.000 31.25213 111 ARG D N 1
ATOM 9590 C CA . ARG D 1 111 ? 79.51213 103.24482 12.44282 1.000 30.50330 111 ARG D CA 1
ATOM 9591 C C . ARG D 1 111 ? 80.99821 103.53769 12.28387 1.000 28.59090 111 ARG D C 1
ATOM 9592 O O . ARG D 1 111 ? 81.37700 104.28586 11.37669 1.000 29.68362 111 ARG D O 1
ATOM 9600 N N . GLY D 1 112 ? 81.84233 102.97041 13.14460 1.000 27.40660 112 GLY D N 1
ATOM 9601 C CA . GLY D 1 112 ? 83.27188 103.18779 13.10235 1.000 27.87495 112 GLY D CA 1
ATOM 9602 C C . GLY D 1 112 ? 83.75222 104.44729 13.78490 1.000 29.86992 112 GLY D C 1
ATOM 9603 O O . GLY D 1 112 ? 84.92264 104.81180 13.62347 1.000 34.31737 112 GLY D O 1
ATOM 9604 N N . ILE D 1 113 ? 82.89503 105.11716 14.55645 1.000 28.24179 113 ILE D N 1
ATOM 9605 C CA . ILE D 1 113 ? 83.27112 106.40183 15.13986 1.000 28.96239 113 ILE D CA 1
ATOM 9606 C C . ILE D 1 113 ? 84.26111 106.22566 16.29043 1.000 33.26288 113 ILE D C 1
ATOM 9607 O O . ILE D 1 113 ? 85.23244 106.98313 16.40583 1.000 37.72336 113 ILE D O 1
ATOM 9612 N N . LEU D 1 114 ? 84.03942 105.23657 17.16145 1.000 30.69398 114 LEU D N 1
ATOM 9613 C CA . LEU D 1 114 ? 85.00839 104.98612 18.22626 1.000 27.70762 114 LEU D CA 1
ATOM 9614 C C . LEU D 1 114 ? 86.36826 104.60842 17.65513 1.000 28.24160 114 LEU D C 1
ATOM 9615 O O . LEU D 1 114 ? 87.40637 105.07396 18.14298 1.000 31.34777 114 LEU D O 1
ATOM 9620 N N . THR D 1 115 ? 86.38181 103.75669 16.62581 1.000 26.59858 115 THR D N 1
ATOM 9621 C CA . THR D 1 115 ? 87.63917 103.39115 15.98287 1.000 29.68352 115 THR D CA 1
ATOM 9622 C C . THR D 1 115 ? 88.35729 104.61657 15.42775 1.000 37.48277 115 THR D C 1
ATOM 9623 O O . THR D 1 115 ? 89.58215 104.73647 15.55382 1.000 43.51329 115 THR D O 1
ATOM 9627 N N . ALA D 1 116 ? 87.61376 105.54582 14.82266 1.000 33.82061 116 ALA D N 1
ATOM 9628 C CA . ALA D 1 116 ? 88.23646 106.78220 14.36237 1.000 35.36425 116 ALA D CA 1
ATOM 9629 C C . ALA D 1 116 ? 88.74739 107.61349 15.53475 1.000 36.23881 116 ALA D C 1
ATOM 9630 O O . ALA D 1 116 ? 89.82970 108.20741 15.45422 1.000 40.34503 116 ALA D O 1
ATOM 9632 N N . LEU D 1 117 ? 87.99373 107.65345 16.63905 1.000 30.69148 117 LEU D N 1
ATOM 9633 C CA . LEU D 1 117 ? 88.43789 108.40633 17.80858 1.000 27.76547 117 LEU D CA 1
ATOM 9634 C C . LEU D 1 117 ? 89.68983 107.78871 18.41937 1.000 30.16914 117 LEU D C 1
ATOM 9635 O O . LEU D 1 117 ? 90.66973 108.49228 18.68853 1.000 30.04766 117 LEU D O 1
ATOM 9640 N N . VAL D 1 118 ? 89.68322 106.46871 18.62643 1.000 29.84779 118 VAL D N 1
ATOM 9641 C CA . VAL D 1 118 ? 90.81217 105.80946 19.27814 1.000 22.19030 118 VAL D CA 1
ATOM 9642 C C . VAL D 1 118 ? 92.06231 105.87832 18.40983 1.000 21.01264 118 VAL D C 1
ATOM 9643 O O . VAL D 1 118 ? 93.16622 106.13090 18.91084 1.000 20.87393 118 VAL D O 1
ATOM 9647 N N . THR D 1 119 ? 91.91367 105.66476 17.09867 1.000 22.42456 119 THR D N 1
ATOM 9648 C CA . THR D 1 119 ? 93.06414 105.73892 16.20263 1.000 23.91769 119 THR D CA 1
ATOM 9649 C C . THR D 1 119 ? 93.69143 107.12506 16.24628 1.000 31.90826 119 THR D C 1
ATOM 9650 O O . THR D 1 119 ? 94.91545 107.26487 16.35613 1.000 38.31470 119 THR D O 1
ATOM 9654 N N . ARG D 1 120 ? 92.85752 108.16605 16.17677 1.000 30.31513 120 ARG D N 1
ATOM 9655 C CA . ARG D 1 120 ? 93.36270 109.53133 16.25563 1.000 27.72320 120 ARG D CA 1
ATOM 9656 C C . ARG D 1 120 ? 93.98425 109.80133 17.61865 1.000 23.92685 120 ARG D C 1
ATOM 9657 O O . ARG D 1 120 ? 95.01817 110.47125 17.71648 1.000 24.72671 120 ARG D O 1
ATOM 9665 N N . GLN D 1 121 ? 93.37344 109.27608 18.68251 1.000 22.24941 121 GLN D N 1
ATOM 9666 C CA . GLN D 1 121 ? 93.88519 109.51481 20.02689 1.000 21.74461 121 GLN D CA 1
ATOM 9667 C C . GLN D 1 121 ? 95.25814 108.88713 20.22105 1.000 32.48825 121 GLN D C 1
ATOM 9668 O O . GLN D 1 121 ? 96.17810 109.53340 20.73696 1.000 41.12968 121 GLN D O 1
ATOM 9674 N N . LEU D 1 122 ? 95.41248 107.61974 19.83001 1.000 28.99566 122 LEU D N 1
ATOM 9675 C CA . LEU D 1 122 ? 96.68625 106.94237 20.04534 1.000 26.92067 122 LEU D CA 1
ATOM 9676 C C . LEU D 1 122 ? 97.81630 107.58080 19.23803 1.000 29.14198 122 LEU D C 1
ATOM 9677 O O . LEU D 1 122 ? 98.92421 107.76624 19.75551 1.000 32.64986 122 LEU D O 1
ATOM 9682 N N . THR D 1 123 ? 97.55611 107.95056 17.97947 1.000 24.44957 123 THR D N 1
ATOM 9683 C CA . THR D 1 123 ? 98.59986 108.60413 17.19236 1.000 26.72195 123 THR D CA 1
ATOM 9684 C C . THR D 1 123 ? 98.99240 109.94443 17.80373 1.000 35.35343 123 THR D C 1
ATOM 9685 O O . THR D 1 123 ? 100.17750 110.29531 17.83810 1.000 38.44294 123 THR D O 1
ATOM 9689 N N . ASP D 1 124 ? 98.01200 110.69355 18.31927 1.000 37.09068 124 ASP D N 1
ATOM 9690 C CA . ASP D 1 124 ? 98.30673 111.96469 18.97545 1.000 36.07833 124 ASP D CA 1
ATOM 9691 C C . ASP D 1 124 ? 99.08089 111.76276 20.27124 1.000 36.76401 124 ASP D C 1
ATOM 9692 O O . ASP D 1 124 ? 99.99348 112.53993 20.57781 1.000 33.42577 124 ASP D O 1
ATOM 9697 N N . ILE D 1 125 ? 98.72109 110.73629 21.05176 1.000 37.57361 125 ILE D N 1
ATOM 9698 C CA . ILE D 1 125 ? 99.46223 110.43357 22.27426 1.000 32.08670 125 ILE D CA 1
ATOM 9699 C C . ILE D 1 125 ? 100.91827 110.13657 21.94889 1.000 38.20611 125 ILE D C 1
ATOM 9700 O O . ILE D 1 125 ? 101.83406 110.57117 22.65984 1.000 44.40260 125 ILE D O 1
ATOM 9705 N N . ALA D 1 126 ? 101.15436 109.40887 20.85632 1.000 34.50057 126 ALA D N 1
ATOM 9706 C CA . ALA D 1 126 ? 102.51975 109.11415 20.44390 1.000 32.32828 126 ALA D CA 1
ATOM 9707 C C . ALA D 1 126 ? 103.27570 110.39250 20.11587 1.000 35.19126 126 ALA D C 1
ATOM 9708 O O . ALA D 1 126 ? 104.43509 110.55740 20.51286 1.000 37.59716 126 ALA D O 1
ATOM 9710 N N . GLY D 1 127 ? 102.62703 111.31577 19.40246 1.000 35.37815 127 GLY D N 1
ATOM 9711 C CA . GLY D 1 127 ? 103.28828 112.55173 19.02883 1.000 33.74265 127 GLY D CA 1
ATOM 9712 C C . GLY D 1 127 ? 103.66308 113.41266 20.21660 1.000 30.99466 127 GLY D C 1
ATOM 9713 O O . GLY D 1 127 ? 104.60520 114.20390 20.13782 1.000 36.97458 127 GLY D O 1
ATOM 9714 N N . ARG D 1 128 ? 102.94961 113.26684 21.33273 1.000 29.45143 128 ARG D N 1
ATOM 9715 C CA . ARG D 1 128 ? 103.28922 114.00318 22.54394 1.000 29.41980 128 ARG D CA 1
ATOM 9716 C C . ARG D 1 128 ? 104.47745 113.40403 23.27920 1.000 29.41532 128 ARG D C 1
ATOM 9717 O O . ARG D 1 128 ? 104.90957 113.97359 24.28735 1.000 29.71963 128 ARG D O 1
ATOM 9725 N N . GLY D 1 129 ? 105.01383 112.28145 22.80051 1.000 30.57438 129 GLY D N 1
ATOM 9726 C CA . GLY D 1 129 ? 106.10801 111.61272 23.46956 1.000 28.64514 129 GLY D CA 1
ATOM 9727 C C . GLY D 1 129 ? 105.71035 110.69934 24.60293 1.000 26.63375 129 GLY D C 1
ATOM 9728 O O . GLY D 1 129 ? 106.58984 110.24908 25.34494 1.000 27.72843 129 GLY D O 1
ATOM 9729 N N . GLU D 1 130 ? 104.41923 110.42516 24.77681 1.000 25.14261 130 GLU D N 1
ATOM 9730 C CA . GLU D 1 130 ? 103.95255 109.53253 25.82936 1.000 24.83025 130 GLU D CA 1
ATOM 9731 C C . GLU D 1 130 ? 103.98768 108.08938 25.34088 1.000 29.94654 130 GLU D C 1
ATOM 9732 O O . GLU D 1 130 ? 103.63022 107.80152 24.19497 1.000 38.38091 130 GLU D O 1
ATOM 9738 N N . ILE D 1 131 ? 104.40154 107.17703 26.22350 1.000 27.29874 131 ILE D N 1
ATOM 9739 C CA . ILE D 1 131 ? 104.71093 105.81452 25.79913 1.000 24.30807 131 ILE D CA 1
ATOM 9740 C C . ILE D 1 131 ? 103.63817 104.79569 26.17202 1.000 20.75148 131 ILE D C 1
ATOM 9741 O O . ILE D 1 131 ? 103.59536 103.71352 25.56806 1.000 21.37149 131 ILE D O 1
ATOM 9746 N N . VAL D 1 132 ? 102.79215 105.09194 27.15405 1.000 19.94364 132 VAL D N 1
ATOM 9747 C CA . VAL D 1 132 ? 101.70612 104.20459 27.54210 1.000 21.22049 132 VAL D CA 1
ATOM 9748 C C . VAL D 1 132 ? 100.41698 105.00337 27.68932 1.000 22.04129 132 VAL D C 1
ATOM 9749 O O . VAL D 1 132 ? 100.42277 106.21749 27.90811 1.000 26.84923 132 VAL D O 1
ATOM 9753 N N . ALA D 1 133 ? 99.30207 104.29814 27.53656 1.000 17.23878 133 ALA D N 1
ATOM 9754 C CA . ALA D 1 133 ? 97.97796 104.84244 27.77916 1.000 18.44078 133 ALA D CA 1
ATOM 9755 C C . ALA D 1 133 ? 97.18327 103.81687 28.57182 1.000 22.04682 133 ALA D C 1
ATOM 9756 O O . ALA D 1 133 ? 97.33709 102.61218 28.35873 1.000 30.39506 133 ALA D O 1
ATOM 9758 N N . SER D 1 134 ? 96.34945 104.28665 29.49702 1.000 18.12913 134 SER D N 1
ATOM 9759 C CA . SER D 1 134 ? 95.54488 103.38245 30.30346 1.000 19.68722 134 SER D CA 1
ATOM 9760 C C . SER D 1 134 ? 94.15484 103.96816 30.50176 1.000 25.74483 134 SER D C 1
ATOM 9761 O O . SER D 1 134 ? 93.94161 105.17622 30.37057 1.000 28.34524 134 SER D O 1
ATOM 9764 N N . LEU D 1 135 ? 93.20492 103.08500 30.80844 1.000 25.38176 135 LEU D N 1
ATOM 9765 C CA . LEU D 1 135 ? 91.82622 103.48222 31.04663 1.000 22.98010 135 LEU D CA 1
ATOM 9766 C C . LEU D 1 135 ? 91.18294 102.48855 32.00342 1.000 28.36445 135 LEU D C 1
ATOM 9767 O O . LEU D 1 135 ? 91.76722 101.46095 32.35359 1.000 35.91938 135 LEU D O 1
ATOM 9772 N N . ARG D 1 136 ? 89.96453 102.81000 32.42794 1.000 22.73563 136 ARG D N 1
ATOM 9773 C CA . ARG D 1 136 ? 89.12532 101.90073 33.20087 1.000 16.08324 136 ARG D CA 1
ATOM 9774 C C . ARG D 1 136 ? 87.90514 101.60230 32.34012 1.000 19.64968 136 ARG D C 1
ATOM 9775 O O . ARG D 1 136 ? 87.08586 102.49197 32.08776 1.000 25.43662 136 ARG D O 1
ATOM 9783 N N . ALA D 1 137 ? 87.76400 100.35302 31.91558 1.000 17.42993 137 ALA D N 1
ATOM 9784 C CA . ALA D 1 137 ? 86.75698 100.00271 30.92454 1.000 16.63212 137 ALA D CA 1
ATOM 9785 C C . ALA D 1 137 ? 85.38372 99.87492 31.56695 1.000 19.81210 137 ALA D C 1
ATOM 9786 O O . ALA D 1 137 ? 85.24160 99.26100 32.62787 1.000 23.80337 137 ALA D O 1
ATOM 9788 N N . SER D 1 138 ? 84.37292 100.48049 30.93380 1.000 19.87142 138 SER D N 1
ATOM 9789 C CA . SER D 1 138 ? 82.99840 100.25604 31.37269 1.000 16.63481 138 SER D CA 1
ATOM 9790 C C . SER D 1 138 ? 82.51485 98.87436 30.95830 1.000 17.63549 138 SER D C 1
ATOM 9791 O O . SER D 1 138 ? 81.70035 98.26677 31.66045 1.000 18.44197 138 SER D O 1
ATOM 9794 N N . GLU D 1 139 ? 82.99542 98.37639 29.81777 1.000 20.25543 139 GLU D N 1
ATOM 9795 C CA . GLU D 1 139 ? 82.74023 97.02082 29.35679 1.000 24.06329 139 GLU D CA 1
ATOM 9796 C C . GLU D 1 139 ? 84.07264 96.38063 28.99017 1.000 25.50929 139 GLU D C 1
ATOM 9797 O O . GLU D 1 139 ? 84.93626 97.02356 28.38707 1.000 24.61303 139 GLU D O 1
ATOM 9803 N N . ALA D 1 140 ? 84.23210 95.10669 29.33491 1.000 26.33335 140 ALA D N 1
ATOM 9804 C CA . ALA D 1 140 ? 85.50255 94.42777 29.12201 1.000 25.99627 140 ALA D CA 1
ATOM 9805 C C . ALA D 1 140 ? 85.65575 93.88390 27.71134 1.000 30.47966 140 ALA D C 1
ATOM 9806 O O . ALA D 1 140 ? 86.57418 93.09638 27.46019 1.000 32.40822 140 ALA D O 1
ATOM 9808 N N . VAL D 1 141 ? 84.77973 94.27680 26.79296 1.000 28.05091 141 VAL D N 1
ATOM 9809 C CA . VAL D 1 141 ? 84.74766 93.72274 25.44918 1.000 24.28240 141 VAL D CA 1
ATOM 9810 C C . VAL D 1 141 ? 85.02682 94.79191 24.38988 1.000 23.97975 141 VAL D C 1
ATOM 9811 O O . VAL D 1 141 ? 84.78734 94.57380 23.20704 1.000 22.86281 141 VAL D O 1
ATOM 9815 N N . ILE D 1 142 ? 85.56875 95.93654 24.79715 1.000 25.18412 142 ILE D N 1
ATOM 9816 C CA . ILE D 1 142 ? 85.67569 97.10660 23.92438 1.000 24.65875 142 ILE D CA 1
ATOM 9817 C C . ILE D 1 142 ? 87.09143 97.31328 23.39604 1.000 24.72557 142 ILE D C 1
ATOM 9818 O O . ILE D 1 142 ? 87.29889 97.41739 22.18683 1.000 25.53226 142 ILE D O 1
ATOM 9823 N N . TYR D 1 143 ? 88.08425 97.37774 24.28292 1.000 23.63520 143 TYR D N 1
ATOM 9824 C CA . TYR D 1 143 ? 89.35048 98.01384 23.93484 1.000 24.76758 143 TYR D CA 1
ATOM 9825 C C . TYR D 1 143 ? 90.46488 97.05727 23.52523 1.000 19.41039 143 TYR D C 1
ATOM 9826 O O . TYR D 1 143 ? 91.51234 97.53016 23.07426 1.000 19.40351 143 TYR D O 1
ATOM 9835 N N . ARG D 1 144 ? 90.29003 95.74133 23.67023 1.000 20.48435 144 ARG D N 1
ATOM 9836 C CA . ARG D 1 144 ? 91.38892 94.84838 23.31599 1.000 21.63754 144 ARG D CA 1
ATOM 9837 C C . ARG D 1 144 ? 91.66292 94.84903 21.81553 1.000 29.39115 144 ARG D C 1
ATOM 9838 O O . ARG D 1 144 ? 92.80768 94.64207 21.39584 1.000 27.90921 144 ARG D O 1
ATOM 9846 N N . ARG D 1 145 ? 90.63643 95.08424 20.99581 1.000 28.33021 145 ARG D N 1
ATOM 9847 C CA . ARG D 1 145 ? 90.82791 95.19061 19.55405 1.000 25.44217 145 ARG D CA 1
ATOM 9848 C C . ARG D 1 145 ? 91.70971 96.37043 19.16900 1.000 23.97709 145 ARG D C 1
ATOM 9849 O O . ARG D 1 145 ? 92.14455 96.44582 18.01558 1.000 25.30277 145 ARG D O 1
ATOM 9857 N N . PHE D 1 146 ? 91.96261 97.29852 20.08908 1.000 22.22865 146 PHE D N 1
ATOM 9858 C CA . PHE D 1 146 ? 92.82007 98.44723 19.83719 1.000 25.77679 146 PHE D CA 1
ATOM 9859 C C . PHE D 1 146 ? 94.19589 98.31013 20.47355 1.000 27.12227 146 PHE D C 1
ATOM 9860 O O . PHE D 1 146 ? 94.95531 99.28420 20.49763 1.000 29.00838 146 PHE D O 1
ATOM 9868 N N . GLY D 1 147 ? 94.52555 97.14191 21.01194 1.000 21.90267 147 GLY D N 1
ATOM 9869 C CA . GLY D 1 147 ? 95.81480 96.93188 21.62827 1.000 21.81245 147 GLY D CA 1
ATOM 9870 C C . GLY D 1 147 ? 95.83180 97.10278 23.12950 1.000 22.69229 147 GLY D C 1
ATOM 9871 O O . GLY D 1 147 ? 96.90024 96.95757 23.73756 1.000 27.75678 147 GLY D O 1
ATOM 9872 N N . TYR D 1 148 ? 94.69342 97.42300 23.74455 1.000 19.45431 148 TYR D N 1
ATOM 9873 C CA . TYR D 1 148 ? 94.62195 97.55556 25.19348 1.000 18.94665 148 TYR D CA 1
ATOM 9874 C C . TYR D 1 148 ? 94.54557 96.18160 25.84210 1.000 22.51353 148 TYR D C 1
ATOM 9875 O O . TYR D 1 148 ? 93.71767 95.34959 25.45734 1.000 28.74809 148 TYR D O 1
ATOM 9884 N N . GLY D 1 149 ? 95.38854 95.95820 26.84312 1.000 19.13562 149 GLY D N 1
ATOM 9885 C CA . GLY D 1 149 ? 95.38730 94.70649 27.57280 1.000 18.36653 149 GLY D CA 1
ATOM 9886 C C . GLY D 1 149 ? 95.23410 94.93317 29.06099 1.000 17.80506 149 GLY D C 1
ATOM 9887 O O . GLY D 1 149 ? 95.67602 95.94343 29.60686 1.000 21.97169 149 GLY D O 1
ATOM 9888 N N . ILE D 1 150 ? 94.58916 93.97088 29.71582 1.000 17.26255 150 ILE D N 1
ATOM 9889 C CA . ILE D 1 150 ? 94.39734 94.03951 31.16192 1.000 22.29065 150 ILE D CA 1
ATOM 9890 C C . ILE D 1 150 ? 95.74223 93.80710 31.84558 1.000 21.37515 150 ILE D C 1
ATOM 9891 O O . ILE D 1 150 ? 96.28036 92.69702 31.82069 1.000 20.01467 150 ILE D O 1
ATOM 9896 N N . ALA D 1 151 ? 96.29367 94.86217 32.44678 1.000 21.11530 151 ALA D N 1
ATOM 9897 C CA . ALA D 1 151 ? 97.62718 94.81504 33.02992 1.000 21.29266 151 ALA D CA 1
ATOM 9898 C C . ALA D 1 151 ? 97.63260 94.70684 34.54506 1.000 21.83459 151 ALA D C 1
ATOM 9899 O O . ALA D 1 151 ? 98.60055 94.18768 35.10963 1.000 27.79055 151 ALA D O 1
ATOM 9901 N N . THR D 1 152 ? 96.60660 95.21665 35.22293 1.000 20.00423 152 THR D N 1
ATOM 9902 C CA . THR D 1 152 ? 96.49763 95.08155 36.66820 1.000 19.84744 152 THR D CA 1
ATOM 9903 C C . THR D 1 152 ? 95.06891 94.70871 37.02456 1.000 17.47746 152 THR D C 1
ATOM 9904 O O . THR D 1 152 ? 94.12618 95.02755 36.29423 1.000 16.52612 152 THR D O 1
ATOM 9908 N N . SER D 1 153 ? 94.91721 94.05150 38.17064 1.000 17.07230 153 SER D N 1
ATOM 9909 C CA . SER D 1 153 ? 93.61010 93.73518 38.72154 1.000 19.12429 153 SER D CA 1
ATOM 9910 C C . SER D 1 153 ? 93.57023 94.16375 40.18228 1.000 23.38325 153 SER D C 1
ATOM 9911 O O . SER D 1 153 ? 94.60218 94.29655 40.84782 1.000 25.01544 153 SER D O 1
ATOM 9914 N N . SER D 1 154 ? 92.35838 94.36426 40.68163 1.000 25.84942 154 SER D N 1
ATOM 9915 C CA . SER D 1 154 ? 92.14428 94.79475 42.05123 1.000 26.65483 154 SER D CA 1
ATOM 9916 C C . SER D 1 154 ? 91.21959 93.81681 42.76748 1.000 24.80375 154 SER D C 1
ATOM 9917 O O . SER D 1 154 ? 90.42483 93.10602 42.14185 1.000 18.20456 154 SER D O 1
ATOM 9920 N N . ALA D 1 155 ? 91.33192 93.79143 44.09675 1.000 24.88884 155 ALA D N 1
ATOM 9921 C CA . ALA D 1 155 ? 90.56038 92.88281 44.93064 1.000 21.78946 155 ALA D CA 1
ATOM 9922 C C . ALA D 1 155 ? 89.81078 93.65963 46.00260 1.000 24.43429 155 ALA D C 1
ATOM 9923 O O . ALA D 1 155 ? 90.15374 94.79627 46.33589 1.000 23.39731 155 ALA D O 1
ATOM 9925 N N . THR D 1 156 ? 88.78052 93.01759 46.54905 1.000 29.29178 156 THR D N 1
ATOM 9926 C CA . THR D 1 156 ? 87.98500 93.56020 47.64374 1.000 27.49856 156 THR D CA 1
ATOM 9927 C C . THR D 1 156 ? 88.03847 92.56361 48.78867 1.000 27.06851 156 THR D C 1
ATOM 9928 O O . THR D 1 156 ? 87.69474 91.39222 48.60765 1.000 31.03762 156 THR D O 1
ATOM 9932 N N . TYR D 1 157 ? 88.46766 93.02441 49.95792 1.000 25.84704 157 TYR D N 1
ATOM 9933 C CA . TYR D 1 157 ? 88.61923 92.17535 51.12907 1.000 28.85964 157 TYR D CA 1
ATOM 9934 C C . TYR D 1 157 ? 87.58921 92.56717 52.18048 1.000 31.26294 157 TYR D C 1
ATOM 9935 O O . TYR D 1 157 ? 87.35506 93.75630 52.41796 1.000 35.70785 157 TYR D O 1
ATOM 9944 N N . ARG D 1 158 ? 86.98697 91.56534 52.82111 1.000 26.66865 158 ARG D N 1
ATOM 9945 C CA . ARG D 1 158 ? 86.11965 91.77456 53.97512 1.000 22.47938 158 ARG D CA 1
ATOM 9946 C C . ARG D 1 158 ? 86.77472 91.11965 55.17833 1.000 26.36514 158 ARG D C 1
ATOM 9947 O O . ARG D 1 158 ? 86.98861 89.90227 55.18880 1.000 32.75623 158 ARG D O 1
ATOM 9955 N N . ILE D 1 159 ? 87.09158 91.92895 56.18393 1.000 26.12069 159 ILE D N 1
ATOM 9956 C CA . ILE D 1 159 ? 87.77704 91.48249 57.38914 1.000 27.06944 159 ILE D CA 1
ATOM 9957 C C . ILE D 1 159 ? 86.77137 91.44141 58.52595 1.000 28.86707 159 ILE D C 1
ATOM 9958 O O . ILE D 1 159 ? 86.05849 92.42243 58.76650 1.000 33.26078 159 ILE D O 1
ATOM 9963 N N . GLN D 1 160 ? 86.69526 90.30145 59.20429 1.000 25.87064 160 GLN D N 1
ATOM 9964 C CA . GLN D 1 160 ? 85.90098 90.17011 60.42200 1.000 24.38066 160 GLN D CA 1
ATOM 9965 C C . GLN D 1 160 ? 86.78854 90.62059 61.57515 1.000 22.38972 160 GLN D C 1
ATOM 9966 O O . GLN D 1 160 ? 87.65289 89.87037 62.03732 1.000 22.94587 160 GLN D O 1
ATOM 9972 N N . ARG D 1 161 ? 86.57578 91.85611 62.04096 1.000 22.17746 161 ARG D N 1
ATOM 9973 C CA . ARG D 1 161 ? 87.54900 92.49434 62.92422 1.000 22.82940 161 ARG D CA 1
ATOM 9974 C C . ARG D 1 161 ? 87.78053 91.68964 64.19934 1.000 23.85880 161 ARG D C 1
ATOM 9975 O O . ARG D 1 161 ? 88.91065 91.61502 64.69298 1.000 26.34119 161 ARG D O 1
ATOM 9983 N N . ARG D 1 162 ? 86.73011 91.07143 64.74107 1.000 24.30959 162 ARG D N 1
ATOM 9984 C CA . ARG D 1 162 ? 86.88595 90.29575 65.96880 1.000 30.76372 162 ARG D CA 1
ATOM 9985 C C . ARG D 1 162 ? 87.83130 89.11094 65.79802 1.000 34.02832 162 ARG D C 1
ATOM 9986 O O . ARG D 1 162 ? 88.50202 88.70979 66.75747 1.000 34.65669 162 ARG D O 1
ATOM 9994 N N . ARG D 1 163 ? 87.89151 88.52886 64.60536 1.000 32.78600 163 ARG D N 1
ATOM 9995 C CA . ARG D 1 163 ? 88.78458 87.40627 64.35759 1.000 30.41712 163 ARG D CA 1
ATOM 9996 C C . ARG D 1 163 ? 90.16759 87.84072 63.89153 1.000 33.17091 163 ARG D C 1
ATOM 9997 O O . ARG D 1 163 ? 91.04243 86.98523 63.70838 1.000 37.22313 163 ARG D O 1
ATOM 10005 N N . ALA D 1 164 ? 90.39087 89.14052 63.72295 1.000 32.08330 164 ALA D N 1
ATOM 10006 C CA . ALA D 1 164 ? 91.61622 89.65552 63.11251 1.000 29.88081 164 ALA D CA 1
ATOM 10007 C C . ALA D 1 164 ? 92.56854 90.21635 64.16735 1.000 34.77840 164 ALA D C 1
ATOM 10008 O O . ALA D 1 164 ? 92.89137 91.40067 64.18715 1.000 42.68661 164 ALA D O 1
ATOM 10010 N N . ALA D 1 165 ? 93.01450 89.34755 65.05681 1.000 34.95330 165 ALA D N 1
ATOM 10011 C CA . ALA D 1 165 ? 94.07732 89.76825 65.95452 1.000 35.75035 165 ALA D CA 1
ATOM 10012 C C . ALA D 1 165 ? 95.42089 89.65184 65.23610 1.000 38.98909 165 ALA D C 1
ATOM 10013 O O . ALA D 1 165 ? 95.63798 88.70185 64.47839 1.000 44.70110 165 ALA D O 1
ATOM 10015 N N . PRO D 1 166 ? 96.32262 90.61152 65.43480 1.000 36.12993 166 PRO D N 1
ATOM 10016 C CA . PRO D 1 166 ? 97.58692 90.60710 64.68569 1.000 36.52732 166 PRO D CA 1
ATOM 10017 C C . PRO D 1 166 ? 98.48208 89.42921 65.05207 1.000 37.81960 166 PRO D C 1
ATOM 10018 O O . PRO D 1 166 ? 98.59957 89.04707 66.21895 1.000 39.07517 166 PRO D O 1
ATOM 10022 N N . LEU D 1 167 ? 99.12385 88.85789 64.02980 1.000 36.16316 167 LEU D N 1
ATOM 10023 C CA . LEU D 1 167 ? 100.07468 87.77420 64.25651 1.000 38.83865 167 LEU D CA 1
ATOM 10024 C C . LEU D 1 167 ? 101.29632 88.27110 65.02009 1.000 45.55026 167 LEU D C 1
ATOM 10025 O O . LEU D 1 167 ? 101.75491 87.62529 65.96836 1.000 50.31415 167 LEU D O 1
ATOM 10030 N N . ARG D 1 168 ? 101.84571 89.41034 64.60762 1.000 49.67699 168 ARG D N 1
ATOM 10031 C CA . ARG D 1 168 ? 102.93487 90.09725 65.27897 1.000 51.26592 168 ARG D CA 1
ATOM 10032 C C . ARG D 1 168 ? 102.44518 91.44950 65.78977 1.000 49.43620 168 ARG D C 1
ATOM 10033 O O . ARG D 1 168 ? 101.49225 92.01195 65.24022 1.000 43.53490 168 ARG D O 1
ATOM 10041 N N . PRO D 1 169 ? 103.05476 91.98199 66.85125 1.000 53.80760 169 PRO D N 1
ATOM 10042 C CA . PRO D 1 169 ? 102.62825 93.29084 67.37332 1.000 54.77731 169 PRO D CA 1
ATOM 10043 C C . PRO D 1 169 ? 102.81646 94.40441 66.34766 1.000 55.25671 169 PRO D C 1
ATOM 10044 O O . PRO D 1 169 ? 103.82337 94.45851 65.63738 1.000 60.71321 169 PRO D O 1
ATOM 10048 N N . ILE D 1 170 ? 101.83524 95.30321 66.27941 1.000 48.17563 170 ILE D N 1
ATOM 10049 C CA . ILE D 1 170 ? 101.83769 96.40959 65.32639 1.000 43.97758 170 ILE D CA 1
ATOM 10050 C C . ILE D 1 170 ? 101.93014 97.71940 66.09542 1.000 46.60061 170 ILE D C 1
ATOM 10051 O O . ILE D 1 170 ? 101.08228 98.00806 66.94935 1.000 46.30854 170 ILE D O 1
ATOM 10056 N N . ASP D 1 171 ? 102.94451 98.52203 65.77733 1.000 50.64476 171 ASP D N 1
ATOM 10057 C CA . ASP D 1 171 ? 103.15344 99.80091 66.45055 1.000 53.81795 171 ASP D CA 1
ATOM 10058 C C . ASP D 1 171 ? 102.24917 100.86975 65.83915 1.000 54.94711 171 ASP D C 1
ATOM 10059 O O . ASP D 1 171 ? 102.48498 101.33283 64.71771 1.000 56.48468 171 ASP D O 1
ATOM 10064 N N . THR D 1 172 ? 101.21498 101.26869 66.57756 1.000 52.03782 172 THR D N 1
ATOM 10065 C CA . THR D 1 172 ? 100.26558 102.27855 66.12709 1.000 47.20769 172 THR D CA 1
ATOM 10066 C C . THR D 1 172 ? 100.46602 103.61231 66.83671 1.000 45.86072 172 THR D C 1
ATOM 10067 O O . THR D 1 172 ? 99.56458 104.45580 66.83175 1.000 45.10436 172 THR D O 1
ATOM 10071 N N . GLY D 1 173 ? 101.63270 103.81433 67.45386 1.000 44.86823 173 GLY D N 1
ATOM 10072 C CA . GLY D 1 173 ? 101.89089 105.06365 68.14683 1.000 43.61496 173 GLY D CA 1
ATOM 10073 C C . GLY D 1 173 ? 102.01706 106.26145 67.22746 1.000 45.37083 173 GLY D C 1
ATOM 10074 O O . GLY D 1 173 ? 101.62995 107.37240 67.59935 1.000 51.11410 173 GLY D O 1
ATOM 10075 N N . ALA D 1 174 ? 102.54882 106.06270 66.02246 1.000 40.99368 174 ALA D N 1
ATOM 10076 C CA . ALA D 1 174 ? 102.69399 107.15831 65.07151 1.000 35.88917 174 ALA D CA 1
ATOM 10077 C C . ALA D 1 174 ? 101.39414 107.51030 64.36371 1.000 36.29777 174 ALA D C 1
ATOM 10078 O O . ALA D 1 174 ? 101.37853 108.44883 63.55967 1.000 41.19787 174 ALA D O 1
ATOM 10080 N N . ILE D 1 175 ? 100.30679 106.79927 64.65508 1.000 31.09053 175 ILE D N 1
ATOM 10081 C CA . ILE D 1 175 ? 99.02766 107.08344 64.02137 1.000 28.27624 175 ILE D CA 1
ATOM 10082 C C . ILE D 1 175 ? 98.45857 108.37642 64.58713 1.000 30.09806 175 ILE D C 1
ATOM 10083 O O . ILE D 1 175 ? 98.52512 108.62890 65.79810 1.000 34.65163 175 ILE D O 1
ATOM 10088 N N . ALA D 1 176 ? 97.92176 109.21928 63.70701 1.000 28.38692 176 ALA D N 1
ATOM 10089 C CA . ALA D 1 176 ? 97.32845 110.49124 64.09654 1.000 28.98063 176 ALA D CA 1
ATOM 10090 C C . ALA D 1 176 ? 95.98173 110.64128 63.40981 1.000 27.79930 176 ALA D C 1
ATOM 10091 O O . ALA D 1 176 ? 95.86099 110.36328 62.21379 1.000 28.49079 176 ALA D O 1
ATOM 10093 N N . LEU D 1 177 ? 94.97194 111.06824 64.16546 1.000 28.31324 177 LEU D N 1
ATOM 10094 C CA . LEU D 1 177 ? 93.65491 111.32758 63.59831 1.000 27.08670 177 LEU D CA 1
ATOM 10095 C C . LEU D 1 177 ? 93.65260 112.69655 62.93948 1.000 27.82751 177 LEU D C 1
ATOM 10096 O O . LEU D 1 177 ? 94.10554 113.67845 63.53310 1.000 30.34283 177 LEU D O 1
ATOM 10101 N N . LEU D 1 178 ? 93.17128 112.75682 61.69822 1.000 31.73393 178 LEU D N 1
ATOM 10102 C CA . LEU D 1 178 ? 93.18299 114.00767 60.95142 1.000 40.00947 178 LEU D CA 1
ATOM 10103 C C . LEU D 1 178 ? 91.86044 114.21950 60.21944 1.000 48.90262 178 LEU D C 1
ATOM 10104 O O . LEU D 1 178 ? 91.82496 114.88365 59.17940 1.000 59.46660 178 LEU D O 1
ATOM 10109 N N . ASP D 1 179 ? 90.76655 113.66575 60.75269 1.000 45.12034 179 ASP D N 1
ATOM 10110 C CA . ASP D 1 179 ? 89.50230 113.53071 60.02939 1.000 43.41645 179 ASP D CA 1
ATOM 10111 C C . ASP D 1 179 ? 89.05377 114.79508 59.29383 1.000 41.36885 179 ASP D C 1
ATOM 10112 O O . ASP D 1 179 ? 89.13969 114.86344 58.06268 1.000 42.26240 179 ASP D O 1
ATOM 10117 N N . ALA D 1 180 ? 88.59984 115.80877 60.02513 1.000 33.32740 180 ALA D N 1
ATOM 10118 C CA . ALA D 1 180 ? 88.09208 117.00921 59.37793 1.000 29.30657 180 ALA D CA 1
ATOM 10119 C C . ALA D 1 180 ? 89.18776 118.01274 59.05850 1.000 34.01684 180 ALA D C 1
ATOM 10120 O O . ALA D 1 180 ? 88.97590 118.89313 58.21809 1.000 35.45770 180 ALA D O 1
ATOM 10122 N N . ALA D 1 181 ? 90.34975 117.89821 59.70122 1.000 34.60726 181 ALA D N 1
ATOM 10123 C CA . ALA D 1 181 ? 91.47370 118.78650 59.43953 1.000 31.96006 181 ALA D CA 1
ATOM 10124 C C . ALA D 1 181 ? 92.26625 118.39503 58.19955 1.000 35.07313 181 ALA D C 1
ATOM 10125 O O . ALA D 1 181 ? 93.23676 119.08010 57.86286 1.000 42.92773 181 ALA D O 1
ATOM 10127 N N . ALA D 1 182 ? 91.88562 117.32011 57.51716 1.000 36.06346 182 ALA D N 1
ATOM 10128 C CA . ALA D 1 182 ? 92.57465 116.91019 56.30460 1.000 37.63521 182 ALA D CA 1
ATOM 10129 C C . ALA D 1 182 ? 92.15899 117.80634 55.14767 1.000 39.73991 182 ALA D C 1
ATOM 10130 O O . ALA D 1 182 ? 91.00572 118.23593 55.05758 1.000 42.17816 182 ALA D O 1
ATOM 10132 N N . SER D 1 183 ? 93.10773 118.09432 54.26507 1.000 39.82935 183 SER D N 1
ATOM 10133 C CA . SER D 1 183 ? 92.81481 118.87763 53.08061 1.000 38.63263 183 SER D CA 1
ATOM 10134 C C . SER D 1 183 ? 93.20111 118.07327 51.84618 1.000 39.31801 183 SER D C 1
ATOM 10135 O O . SER D 1 183 ? 94.08679 117.21275 51.91172 1.000 38.23500 183 SER D O 1
ATOM 10138 N N . PRO D 1 184 ? 92.53557 118.30478 50.71513 1.000 39.95861 184 PRO D N 1
ATOM 10139 C CA . PRO D 1 184 ? 92.95871 117.63342 49.47889 1.000 38.21160 184 PRO D CA 1
ATOM 10140 C C . PRO D 1 184 ? 94.38545 117.95907 49.07285 1.000 43.50339 184 PRO D C 1
ATOM 10141 O O . PRO D 1 184 ? 95.06056 117.10310 48.48826 1.000 48.92965 184 PRO D O 1
ATOM 10145 N N . GLU D 1 185 ? 94.87495 119.16420 49.37396 1.000 42.37664 185 GLU D N 1
ATOM 10146 C CA . GLU D 1 185 ? 96.25218 119.49408 49.02303 1.000 44.11939 185 GLU D CA 1
ATOM 10147 C C . GLU D 1 185 ? 97.23250 118.73659 49.90739 1.000 41.37452 185 GLU D C 1
ATOM 10148 O O . GLU D 1 185 ? 98.29882 118.31422 49.44389 1.000 38.11057 185 GLU D O 1
ATOM 10154 N N . GLY D 1 186 ? 96.87881 118.53529 51.17777 1.000 40.11067 186 GLY D N 1
ATOM 10155 C CA . GLY D 1 186 ? 97.76411 117.80845 52.06872 1.000 32.85721 186 GLY D CA 1
ATOM 10156 C C . GLY D 1 186 ? 97.79222 116.32570 51.76151 1.000 48.86659 186 GLY D C 1
ATOM 10157 O O . GLY D 1 186 ? 98.85364 115.69701 51.78218 1.000 51.68428 186 GLY D O 1
ATOM 10158 N N . LEU D 1 187 ? 96.62828 115.74819 51.46220 1.000 39.79288 187 LEU D N 1
ATOM 10159 C CA . LEU D 1 187 ? 96.57948 114.34191 51.09087 1.000 31.39327 187 LEU D CA 1
ATOM 10160 C C . LEU D 1 187 ? 97.25127 114.09835 49.74254 1.000 32.57967 187 LEU D C 1
ATOM 10161 O O . LEU D 1 187 ? 97.82991 113.02751 49.52296 1.000 34.43313 187 LEU D O 1
ATOM 10166 N N . ALA D 1 188 ? 97.17296 115.06695 48.82529 1.000 35.04400 188 ALA D N 1
ATOM 10167 C CA . ALA D 1 188 ? 97.87119 114.94128 47.55047 1.000 29.39530 188 ALA D CA 1
ATOM 10168 C C . ALA D 1 188 ? 99.38268 114.94045 47.72927 1.000 30.37131 188 ALA D C 1
ATOM 10169 O O . ALA D 1 188 ? 100.09431 114.25924 46.98118 1.000 34.99289 188 ALA D O 1
ATOM 10171 N N . ALA D 1 189 ? 99.89021 115.69419 48.70584 1.000 31.63544 189 ALA D N 1
ATOM 10172 C CA . ALA D 1 189 ? 101.32651 115.70172 48.96105 1.000 32.80987 189 ALA D CA 1
ATOM 10173 C C . ALA D 1 189 ? 101.79856 114.35590 49.48889 1.000 31.65521 189 ALA D C 1
ATOM 10174 O O . ALA D 1 189 ? 102.90651 113.91362 49.16784 1.000 38.20773 189 ALA D O 1
ATOM 10176 N N . ILE D 1 190 ? 100.97464 113.69235 50.30305 1.000 30.26430 190 ILE D N 1
ATOM 10177 C CA . ILE D 1 190 ? 101.34116 112.37320 50.80933 1.000 29.25435 190 ILE D CA 1
ATOM 10178 C C . ILE D 1 190 ? 101.31393 111.35066 49.68775 1.000 28.08664 190 ILE D C 1
ATOM 10179 O O . ILE D 1 190 ? 102.21370 110.51033 49.57627 1.000 35.23299 190 ILE D O 1
ATOM 10184 N N . TYR D 1 191 ? 100.29053 111.41291 48.83021 1.000 30.36679 191 TYR D N 1
ATOM 10185 C CA . TYR D 1 191 ? 100.18441 110.45373 47.73692 1.000 28.37932 191 TYR D CA 1
ATOM 10186 C C . TYR D 1 191 ? 101.32754 110.61062 46.74650 1.000 28.67896 191 TYR D C 1
ATOM 10187 O O . TYR D 1 191 ? 101.73997 109.62533 46.12428 1.000 26.57405 191 TYR D O 1
ATOM 10196 N N . GLU D 1 192 ? 101.84353 111.83737 46.59198 1.000 31.81820 192 GLU D N 1
ATOM 10197 C CA . GLU D 1 192 ? 102.82688 112.13236 45.55183 1.000 31.64655 192 GLU D CA 1
ATOM 10198 C C . GLU D 1 192 ? 104.05450 111.22675 45.63534 1.000 31.66068 192 GLU D C 1
ATOM 10199 O O . GLU D 1 192 ? 104.69116 110.95499 44.60974 1.000 30.58818 192 GLU D O 1
ATOM 10205 N N . ARG D 1 193 ? 104.39589 110.73293 46.83071 1.000 30.12337 193 ARG D N 1
ATOM 10206 C CA . ARG D 1 193 ? 105.55171 109.85730 46.96477 1.000 30.52445 193 ARG D CA 1
ATOM 10207 C C . ARG D 1 193 ? 105.24732 108.41269 46.59738 1.000 31.19105 193 ARG D C 1
ATOM 10208 O O . ARG D 1 193 ? 106.01310 107.51834 46.98139 1.000 34.31168 193 ARG D O 1
ATOM 10216 N N . ALA D 1 194 ? 104.17700 108.16702 45.84576 1.000 28.69783 194 ALA D N 1
ATOM 10217 C CA . ALA D 1 194 ? 103.79342 106.80471 45.50775 1.000 28.21480 194 ALA D CA 1
ATOM 10218 C C . ALA D 1 194 ? 104.86314 106.15908 44.63969 1.000 35.07036 194 ALA D C 1
ATOM 10219 O O . ALA D 1 194 ? 105.30289 106.73725 43.64024 1.000 36.47756 194 ALA D O 1
ATOM 10221 N N . ALA D 1 195 ? 105.29188 104.95810 45.03501 1.000 36.82436 195 ALA D N 1
ATOM 10222 C CA . ALA D 1 195 ? 106.34069 104.24590 44.32429 1.000 33.88120 195 ALA D CA 1
ATOM 10223 C C . ALA D 1 195 ? 105.96291 102.83031 43.91585 1.000 29.99659 195 ALA D C 1
ATOM 10224 O O . ALA D 1 195 ? 106.79957 102.13412 43.33196 1.000 33.82735 195 ALA D O 1
ATOM 10226 N N . TRP D 1 196 ? 104.74857 102.37659 44.20462 1.000 23.84832 196 TRP D N 1
ATOM 10227 C CA . TRP D 1 196 ? 104.39131 101.01168 43.85510 1.000 22.77223 196 TRP D CA 1
ATOM 10228 C C . TRP D 1 196 ? 104.09797 100.89271 42.36514 1.000 22.52896 196 TRP D C 1
ATOM 10229 O O . TRP D 1 196 ? 103.55221 101.80635 41.74091 1.000 28.38691 196 TRP D O 1
ATOM 10240 N N . THR D 1 197 ? 104.45810 99.74337 41.79985 1.000 22.08249 197 THR D N 1
ATOM 10241 C CA . THR D 1 197 ? 104.29001 99.53014 40.36955 1.000 21.77962 197 THR D CA 1
ATOM 10242 C C . THR D 1 197 ? 102.80791 99.52230 40.02457 1.000 31.00788 197 THR D C 1
ATOM 10243 O O . THR D 1 197 ? 102.00980 98.84346 40.67872 1.000 30.36630 197 THR D O 1
ATOM 10247 N N . GLY D 1 198 ? 102.43981 100.28231 38.99698 1.000 20.65118 198 GLY D N 1
ATOM 10248 C CA . GLY D 1 198 ? 101.06195 100.45292 38.60872 1.000 19.81186 198 GLY D CA 1
ATOM 10249 C C . GLY D 1 198 ? 100.44049 101.75265 39.07249 1.000 25.16170 198 GLY D C 1
ATOM 10250 O O . GLY D 1 198 ? 99.38233 102.13530 38.56124 1.000 27.90919 198 GLY D O 1
ATOM 10251 N N . SER D 1 199 ? 101.06710 102.43419 40.02759 1.000 28.92479 199 SER D N 1
ATOM 10252 C CA . SER D 1 199 ? 100.55177 103.70705 40.50945 1.000 27.31555 199 SER D CA 1
ATOM 10253 C C . SER D 1 199 ? 100.58755 104.75323 39.40072 1.000 27.65862 199 SER D C 1
ATOM 10254 O O . SER D 1 199 ? 101.48923 104.77336 38.55748 1.000 26.58810 199 SER D O 1
ATOM 10257 N N . VAL D 1 200 ? 99.58756 105.63291 39.41050 1.000 28.99980 200 VAL D N 1
ATOM 10258 C CA . VAL D 1 200 ? 99.43374 106.66171 38.39323 1.000 28.32760 200 VAL D CA 1
ATOM 10259 C C . VAL D 1 200 ? 99.33563 108.01487 39.07795 1.000 31.50974 200 VAL D C 1
ATOM 10260 O O . VAL D 1 200 ? 99.02975 108.11901 40.26767 1.000 33.93760 200 VAL D O 1
ATOM 10264 N N . ALA D 1 201 ? 99.61883 109.05816 38.30697 1.000 32.05107 201 ALA D N 1
ATOM 10265 C CA . ALA D 1 201 ? 99.52517 110.41266 38.82339 1.000 30.91364 201 ALA D CA 1
ATOM 10266 C C . ALA D 1 201 ? 98.07756 110.74226 39.16041 1.000 34.71968 201 ALA D C 1
ATOM 10267 O O . ALA D 1 201 ? 97.14552 110.28110 38.49257 1.000 33.91435 201 ALA D O 1
ATOM 10269 N N . ARG D 1 202 ? 97.89343 111.52633 40.22544 1.000 32.70667 202 ARG D N 1
ATOM 10270 C CA . ARG D 1 202 ? 96.59866 112.09408 40.58923 1.000 26.54916 202 ARG D CA 1
ATOM 10271 C C . ARG D 1 202 ? 96.67585 113.59865 40.37577 1.000 28.38906 202 ARG D C 1
ATOM 10272 O O . ARG D 1 202 ? 97.07529 114.34223 41.28532 1.000 29.22855 202 ARG D O 1
ATOM 10280 N N . PRO D 1 203 ? 96.32424 114.09318 39.19190 1.000 31.41491 203 PRO D N 1
ATOM 10281 C CA . PRO D 1 203 ? 96.45994 115.52919 38.89870 1.000 33.27329 203 PRO D CA 1
ATOM 10282 C C . PRO D 1 203 ? 95.49537 116.34930 39.73594 1.000 33.30419 203 PRO D C 1
ATOM 10283 O O . PRO D 1 203 ? 94.60807 115.79157 40.40037 1.000 30.43085 203 PRO D O 1
ATOM 10287 N N . PRO D 1 204 ? 95.64230 117.67954 39.74112 1.000 33.61629 204 PRO D N 1
ATOM 10288 C CA . PRO D 1 204 ? 94.66799 118.51152 40.46638 1.000 34.23776 204 PRO D CA 1
ATOM 10289 C C . PRO D 1 204 ? 93.22306 118.28901 40.04976 1.000 33.71333 204 PRO D C 1
ATOM 10290 O O . PRO D 1 204 ? 92.33714 118.33187 40.90919 1.000 33.28505 204 PRO D O 1
ATOM 10294 N N . GLN D 1 205 ? 92.95299 118.03061 38.76545 1.000 35.44066 205 GLN D N 1
ATOM 10295 C CA . GLN D 1 205 ? 91.57432 117.77796 38.34678 1.000 37.26252 205 GLN D CA 1
ATOM 10296 C C . GLN D 1 205 ? 90.99374 116.54238 39.02465 1.000 37.72924 205 GLN D C 1
ATOM 10297 O O . GLN D 1 205 ? 89.78860 116.49144 39.29920 1.000 39.51197 205 GLN D O 1
ATOM 10303 N N . TRP D 1 206 ? 91.83099 115.54417 39.30912 1.000 34.63742 206 TRP D N 1
ATOM 10304 C CA . TRP D 1 206 ? 91.34819 114.35164 39.99294 1.000 34.30919 206 TRP D CA 1
ATOM 10305 C C . TRP D 1 206 ? 90.92022 114.67600 41.41577 1.000 40.36295 206 TRP D C 1
ATOM 10306 O O . TRP D 1 206 ? 89.91939 114.14080 41.90644 1.000 44.76740 206 TRP D O 1
ATOM 10317 N N . TRP D 1 207 ? 91.67263 115.54251 42.09729 1.000 40.49119 207 TRP D N 1
ATOM 10318 C CA . TRP D 1 207 ? 91.33231 115.89240 43.47210 1.000 36.38086 207 TRP D CA 1
ATOM 10319 C C . TRP D 1 207 ? 90.10890 116.79631 43.54116 1.000 36.95350 207 TRP D C 1
ATOM 10320 O O . TRP D 1 207 ? 89.28802 116.65903 44.45482 1.000 40.57198 207 TRP D O 1
ATOM 10331 N N . ARG D 1 208 ? 89.95960 117.71802 42.58567 1.000 39.99989 208 ARG D N 1
ATOM 10332 C CA . ARG D 1 208 ? 88.74169 118.52301 42.53770 1.000 45.80825 208 ARG D CA 1
ATOM 10333 C C . ARG D 1 208 ? 87.51555 117.65332 42.29586 1.000 41.50157 208 ARG D C 1
ATOM 10334 O O . ARG D 1 208 ? 86.45669 117.87878 42.89322 1.000 37.61800 208 ARG D O 1
ATOM 10342 N N . LEU D 1 209 ? 87.64754 116.63366 41.44669 1.000 40.88483 209 LEU D N 1
ATOM 10343 C CA . LEU D 1 209 ? 86.51835 115.74885 41.18719 1.000 43.22448 209 LEU D CA 1
ATOM 10344 C C . LEU D 1 209 ? 86.09945 115.01403 42.45387 1.000 48.72177 209 LEU D C 1
ATOM 10345 O O . LEU D 1 209 ? 84.90279 114.85971 42.72436 1.000 55.12145 209 LEU D O 1
ATOM 10350 N N . HIS D 1 210 ? 87.06844 114.56869 43.25371 1.000 45.32277 210 HIS D N 1
ATOM 10351 C CA . HIS D 1 210 ? 86.73837 113.89612 44.50193 1.000 39.32674 210 HIS D CA 1
ATOM 10352 C C . HIS D 1 210 ? 86.34190 114.86613 45.60633 1.000 39.98982 210 HIS D C 1
ATOM 10353 O O . HIS D 1 210 ? 85.70195 114.44781 46.57756 1.000 40.47113 210 HIS D O 1
ATOM 10360 N N . GLU D 1 211 ? 86.70739 116.14477 45.48488 1.000 41.79463 211 GLU D N 1
ATOM 10361 C CA . GLU D 1 211 ? 86.12187 117.15552 46.35813 1.000 46.25509 211 GLU D CA 1
ATOM 10362 C C . GLU D 1 211 ? 84.61423 117.22699 46.16443 1.000 48.03173 211 GLU D C 1
ATOM 10363 O O . GLU D 1 211 ? 83.86107 117.37825 47.13340 1.000 49.44843 211 GLU D O 1
ATOM 10369 N N . LEU D 1 212 ? 84.15623 117.09807 44.91554 1.000 46.95271 212 LEU D N 1
ATOM 10370 C CA . LEU D 1 212 ? 82.72941 117.19331 44.62743 1.000 44.24426 212 LEU D CA 1
ATOM 10371 C C . LEU D 1 212 ? 81.97422 115.97181 45.13121 1.000 42.83275 212 LEU D C 1
ATOM 10372 O O . LEU D 1 212 ? 80.88819 116.10332 45.70850 1.000 45.32297 212 LEU D O 1
ATOM 10377 N N . PHE D 1 213 ? 82.52827 114.77574 44.92183 1.000 39.73223 213 PHE D N 1
ATOM 10378 C CA . PHE D 1 213 ? 81.86103 113.56779 45.39487 1.000 36.78525 213 PHE D CA 1
ATOM 10379 C C . PHE D 1 213 ? 81.75718 113.55003 46.91390 1.000 33.43920 213 PHE D C 1
ATOM 10380 O O . PHE D 1 213 ? 80.72170 113.16257 47.46592 1.000 38.11611 213 PHE D O 1
ATOM 10388 N N . ASP D 1 214 ? 82.81163 113.98473 47.60909 1.000 29.83942 214 ASP D N 1
ATOM 10389 C CA . ASP D 1 214 ? 82.76801 113.98997 49.06733 1.000 35.60105 214 ASP D CA 1
ATOM 10390 C C . ASP D 1 214 ? 81.74559 114.98921 49.59343 1.000 44.41236 214 ASP D C 1
ATOM 10391 O O . ASP D 1 214 ? 81.11123 114.73843 50.62550 1.000 49.26476 214 ASP D O 1
ATOM 10396 N N . ALA D 1 215 ? 81.57640 116.12459 48.90821 1.000 45.43659 215 ALA D N 1
ATOM 10397 C CA . ALA D 1 215 ? 80.57095 117.09544 49.32704 1.000 43.41096 215 ALA D CA 1
ATOM 10398 C C . ALA D 1 215 ? 79.16223 116.58150 49.06299 1.000 47.78109 215 ALA D C 1
ATOM 10399 O O . ALA D 1 215 ? 78.22980 116.91988 49.80244 1.000 51.27499 215 ALA D O 1
ATOM 10401 N N . ALA D 1 216 ? 78.99222 115.76824 48.01525 1.000 46.10948 216 ALA D N 1
ATOM 10402 C CA . ALA D 1 216 ? 77.67629 115.23692 47.67669 1.000 46.03518 216 ALA D CA 1
ATOM 10403 C C . ALA D 1 216 ? 77.23137 114.16249 48.65668 1.000 49.68167 216 ALA D C 1
ATOM 10404 O O . ALA D 1 216 ? 76.02848 113.98255 48.87321 1.000 56.38239 216 ALA D O 1
ATOM 10406 N N . ASP D 1 217 ? 78.17384 113.43784 49.23989 1.000 47.14862 217 ASP D N 1
ATOM 10407 C CA . ASP D 1 217 ? 77.84729 112.37286 50.17658 1.000 44.97616 217 ASP D CA 1
ATOM 10408 C C . ASP D 1 217 ? 77.64898 112.97071 51.56448 1.000 44.37901 217 ASP D C 1
ATOM 10409 O O . ASP D 1 217 ? 78.55671 113.63984 52.07140 1.000 48.17417 217 ASP D O 1
ATOM 10414 N N . PRO D 1 218 ? 76.48919 112.77721 52.20303 1.000 42.16874 218 PRO D N 1
ATOM 10415 C CA . PRO D 1 218 ? 76.30949 113.34402 53.55112 1.000 38.78700 218 PRO D CA 1
ATOM 10416 C C . PRO D 1 218 ? 77.23055 112.73873 54.59447 1.000 38.23582 218 PRO D C 1
ATOM 10417 O O . PRO D 1 218 ? 77.56460 113.42391 55.56726 1.000 40.40219 218 PRO D O 1
ATOM 10421 N N . VAL D 1 219 ? 77.64883 111.48504 54.43284 1.000 38.79214 219 VAL D N 1
ATOM 10422 C CA . VAL D 1 219 ? 78.58920 110.86376 55.36258 1.000 33.87186 219 VAL D CA 1
ATOM 10423 C C . VAL D 1 219 ? 80.00926 111.29021 54.99479 1.000 32.52433 219 VAL D C 1
ATOM 10424 O O . VAL D 1 219 ? 80.50566 110.98144 53.90991 1.000 34.39497 219 VAL D O 1
ATOM 10428 N N . LYS D 1 220 ? 80.64212 112.02196 55.87207 1.000 33.99307 220 LYS D N 1
ATOM 10429 C CA . LYS D 1 220 ? 81.99929 112.49108 55.64551 1.000 33.14640 220 LYS D CA 1
ATOM 10430 C C . LYS D 1 220 ? 83.00652 111.43303 56.08555 1.000 33.21224 220 LYS D C 1
ATOM 10431 O O . LYS D 1 220 ? 82.76248 110.69508 57.04583 1.000 38.77865 220 LYS D O 1
ATOM 10437 N N . PRO D 1 221 ? 84.14314 111.32833 55.40037 1.000 28.71970 221 PRO D N 1
ATOM 10438 C CA . PRO D 1 221 ? 85.09393 110.25415 55.69687 1.000 25.37894 221 PRO D CA 1
ATOM 10439 C C . PRO D 1 221 ? 86.07674 110.60955 56.79918 1.000 24.78268 221 PRO D C 1
ATOM 10440 O O . PRO D 1 221 ? 86.51140 111.75253 56.95017 1.000 24.91167 221 PRO D O 1
ATOM 10444 N N . TYR D 1 222 ? 86.43473 109.58708 57.57090 1.000 24.24884 222 TYR D N 1
ATOM 10445 C CA . TYR D 1 222 ? 87.54357 109.70068 58.50400 1.000 24.49969 222 TYR D CA 1
ATOM 10446 C C . TYR D 1 222 ? 88.85332 109.60637 57.73608 1.000 25.65008 222 TYR D C 1
ATOM 10447 O O . TYR D 1 222 ? 88.99324 108.80468 56.80848 1.000 24.37842 222 TYR D O 1
ATOM 10456 N N . VAL D 1 223 ? 89.82170 110.42066 58.13682 1.000 28.23012 223 VAL D N 1
ATOM 10457 C CA . VAL D 1 223 ? 91.12897 110.46169 57.49861 1.000 27.03198 223 VAL D CA 1
ATOM 10458 C C . VAL D 1 223 ? 92.15987 110.28967 58.60047 1.000 30.38452 223 VAL D C 1
ATOM 10459 O O . VAL D 1 223 ? 92.30992 111.16878 59.45927 1.000 39.00554 223 VAL D O 1
ATOM 10463 N N . VAL D 1 224 ? 92.85921 109.16030 58.58393 1.000 24.24954 224 VAL D N 1
ATOM 10464 C CA . VAL D 1 224 ? 93.89096 108.83540 59.55993 1.000 24.09158 224 VAL D CA 1
ATOM 10465 C C . VAL D 1 224 ? 95.23883 108.80212 58.85621 1.000 27.93512 224 VAL D C 1
ATOM 10466 O O . VAL D 1 224 ? 95.36659 108.23058 57.76784 1.000 36.57793 224 VAL D O 1
ATOM 10470 N N . THR D 1 225 ? 96.24387 109.41116 59.47733 1.000 25.33214 225 THR D N 1
ATOM 10471 C CA . THR D 1 225 ? 97.53377 109.61090 58.84081 1.000 27.87939 225 THR D CA 1
ATOM 10472 C C . THR D 1 225 ? 98.64267 108.87017 59.58446 1.000 28.93620 225 THR D C 1
ATOM 10473 O O . THR D 1 225 ? 98.52768 108.54095 60.76867 1.000 27.55196 225 THR D O 1
ATOM 10477 N N . HIS D 1 226 ? 99.72406 108.61233 58.85450 1.000 31.58348 226 HIS D N 1
ATOM 10478 C CA . HIS D 1 226 ? 100.99015 108.08928 59.34669 1.000 32.53025 226 HIS D CA 1
ATOM 10479 C C . HIS D 1 226 ? 102.08720 108.91502 58.68878 1.000 33.16547 226 HIS D C 1
ATOM 10480 O O . HIS D 1 226 ? 101.87145 109.47147 57.60628 1.000 35.50752 226 HIS D O 1
ATOM 10487 N N . PRO D 1 227 ? 103.26528 109.02691 59.32037 1.000 30.92382 227 PRO D N 1
ATOM 10488 C CA . PRO D 1 227 ? 104.36627 109.76328 58.68156 1.000 32.39414 227 PRO D CA 1
ATOM 10489 C C . PRO D 1 227 ? 104.66474 109.34107 57.24702 1.000 44.10428 227 PRO D C 1
ATOM 10490 O O . PRO D 1 227 ? 105.25361 110.11722 56.48701 1.000 44.95975 227 PRO D O 1
ATOM 10494 N N . ASP D 1 228 ? 104.26252 108.12827 56.85590 1.000 30.27968 228 ASP D N 1
ATOM 10495 C CA . ASP D 1 228 ? 104.52498 107.62242 55.51287 1.000 29.67484 228 ASP D CA 1
ATOM 10496 C C . ASP D 1 228 ? 103.24911 107.12653 54.83607 1.000 30.77755 228 ASP D C 1
ATOM 10497 O O . ASP D 1 228 ? 103.30121 106.21241 54.01099 1.000 39.25663 228 ASP D O 1
ATOM 10502 N N . GLY D 1 229 ? 102.09835 107.70442 55.15762 1.000 30.49806 229 GLY D N 1
ATOM 10503 C CA . GLY D 1 229 ? 100.87927 107.29394 54.48653 1.000 29.21673 229 GLY D CA 1
ATOM 10504 C C . GLY D 1 229 ? 99.63725 107.80720 55.18450 1.000 25.09742 229 GLY D C 1
ATOM 10505 O O . GLY D 1 229 ? 99.70321 108.55368 56.16716 1.000 25.92027 229 GLY D O 1
ATOM 10506 N N . TYR D 1 230 ? 98.49026 107.40489 54.63444 1.000 23.75148 230 TYR D N 1
ATOM 10507 C CA . TYR D 1 230 ? 97.19468 107.76566 55.19838 1.000 23.31642 230 TYR D CA 1
ATOM 10508 C C . TYR D 1 230 ? 96.17077 106.70111 54.82701 1.000 23.81453 230 TYR D C 1
ATOM 10509 O O . TYR D 1 230 ? 96.43675 105.80967 54.01650 1.000 27.41839 230 TYR D O 1
ATOM 10518 N N . VAL D 1 231 ? 94.98565 106.80779 55.42470 1.000 21.62709 231 VAL D N 1
ATOM 10519 C CA . VAL D 1 231 ? 93.88140 105.90182 55.11760 1.000 20.58739 231 VAL D CA 1
ATOM 10520 C C . VAL D 1 231 ? 92.56344 106.63953 55.32719 1.000 20.63032 231 VAL D C 1
ATOM 10521 O O . VAL D 1 231 ? 92.35010 107.26022 56.37224 1.000 21.21266 231 VAL D O 1
ATOM 10525 N N . ARG D 1 232 ? 91.67674 106.57266 54.33471 1.000 20.14451 232 ARG D N 1
ATOM 10526 C CA . ARG D 1 232 ? 90.34704 107.16198 54.42559 1.000 26.53733 232 ARG D CA 1
ATOM 10527 C C . ARG D 1 232 ? 89.31735 106.04859 54.54419 1.000 29.61254 232 ARG D C 1
ATOM 10528 O O . ARG D 1 232 ? 89.36068 105.07589 53.78429 1.000 32.97898 232 ARG D O 1
ATOM 10536 N N . TYR D 1 233 ? 88.39684 106.18634 55.49447 1.000 26.82284 233 TYR D N 1
ATOM 10537 C CA . TYR D 1 233 ? 87.34054 105.19877 55.64355 1.000 23.00228 233 TYR D CA 1
ATOM 10538 C C . TYR D 1 233 ? 86.06658 105.86501 56.13485 1.000 24.01233 233 TYR D C 1
ATOM 10539 O O . TYR D 1 233 ? 86.11181 106.85454 56.86728 1.000 29.60999 233 TYR D O 1
ATOM 10548 N N . ARG D 1 234 ? 84.92744 105.30859 55.72389 1.000 25.46271 234 ARG D N 1
ATOM 10549 C CA . ARG D 1 234 ? 83.62082 105.86069 56.05610 1.000 30.18745 234 ARG D CA 1
ATOM 10550 C C . ARG D 1 234 ? 82.67909 104.75719 56.51748 1.000 27.41056 234 ARG D C 1
ATOM 10551 O O . ARG D 1 234 ? 82.71484 103.63970 55.98671 1.000 25.85244 234 ARG D O 1
ATOM 10559 N N . PRO D 1 235 ? 81.84663 105.02677 57.51892 1.000 26.92466 235 PRO D N 1
ATOM 10560 C CA . PRO D 1 235 ? 80.88455 104.01758 57.97435 1.000 28.37224 235 PRO D CA 1
ATOM 10561 C C . PRO D 1 235 ? 79.73381 103.83015 56.99704 1.000 29.10923 235 PRO D C 1
ATOM 10562 O O . PRO D 1 235 ? 79.30607 104.76291 56.31166 1.000 35.42681 235 PRO D O 1
ATOM 10566 N N . GLN D 1 236 ? 79.23556 102.59497 56.93514 1.000 25.94446 236 GLN D N 1
ATOM 10567 C CA . GLN D 1 236 ? 78.09457 102.27852 56.09008 1.000 25.43215 236 GLN D CA 1
ATOM 10568 C C . GLN D 1 236 ? 76.81558 102.47823 56.90894 1.000 27.35522 236 GLN D C 1
ATOM 10569 O O . GLN D 1 236 ? 76.86835 103.04109 58.00419 1.000 30.43964 236 GLN D O 1
ATOM 10575 N N . ASP D 1 237 ? 75.68899 101.93274 56.43772 1.000 27.10271 237 ASP D N 1
ATOM 10576 C CA . ASP D 1 237 ? 74.33081 102.19908 56.92552 1.000 32.96975 237 ASP D CA 1
ATOM 10577 C C . ASP D 1 237 ? 74.22849 102.84296 58.30613 1.000 42.45145 237 ASP D C 1
ATOM 10578 O O . ASP D 1 237 ? 73.85657 102.18336 59.28343 1.000 49.26241 237 ASP D O 1
ATOM 10583 N N . THR D 1 238 ? 74.54302 104.14237 58.38567 1.000 43.05628 238 THR D N 1
ATOM 10584 C CA . THR D 1 238 ? 74.59387 104.82378 59.67727 1.000 36.19826 238 THR D CA 1
ATOM 10585 C C . THR D 1 238 ? 73.21745 104.93279 60.31524 1.000 32.60522 238 THR D C 1
ATOM 10586 O O . THR D 1 238 ? 73.11192 105.01566 61.54440 1.000 37.39816 238 THR D O 1
ATOM 10590 N N . ALA D 1 239 ? 72.15693 104.94825 59.50712 1.000 30.00748 239 ALA D N 1
ATOM 10591 C CA . ALA D 1 239 ? 70.81124 105.01077 60.06356 1.000 31.19477 239 ALA D CA 1
ATOM 10592 C C . ALA D 1 239 ? 70.48310 103.78497 60.90980 1.000 34.92779 239 ALA D C 1
ATOM 10593 O O . ALA D 1 239 ? 69.61609 103.86684 61.78435 1.000 37.24830 239 ALA D O 1
ATOM 10595 N N . GLU D 1 240 ? 71.14621 102.65387 60.66621 1.000 37.50542 240 GLU D N 1
ATOM 10596 C CA . GLU D 1 240 ? 70.93650 101.41965 61.41444 1.000 46.38617 240 GLU D CA 1
ATOM 10597 C C . GLU D 1 240 ? 72.23139 100.94535 62.07104 1.000 48.56305 240 GLU D C 1
ATOM 10598 O O . GLU D 1 240 ? 72.55403 99.75539 62.06417 1.000 50.25928 240 GLU D O 1
ATOM 10604 N N . TRP D 1 241 ? 72.98797 101.87021 62.66297 1.000 49.12526 241 TRP D N 1
ATOM 10605 C CA . TRP D 1 241 ? 74.28786 101.50950 63.22479 1.000 46.16001 241 TRP D CA 1
ATOM 10606 C C . TRP D 1 241 ? 74.12452 100.64776 64.47229 1.000 51.59873 241 TRP D C 1
ATOM 10607 O O . TRP D 1 241 ? 74.74462 99.58478 64.58928 1.000 55.85938 241 TRP D O 1
ATOM 10618 N N . PHE D 1 242 ? 73.29363 101.09266 65.41586 1.000 50.68919 242 PHE D N 1
ATOM 10619 C CA . PHE D 1 242 ? 73.07856 100.39806 66.68323 1.000 47.94733 242 PHE D CA 1
ATOM 10620 C C . PHE D 1 242 ? 72.13173 99.20797 66.55355 1.000 45.64019 242 PHE D C 1
ATOM 10621 O O . PHE D 1 242 ? 71.18604 99.06597 67.33572 1.000 45.56303 242 PHE D O 1
ATOM 10629 N N . SER D 1 243 ? 72.36024 98.37182 65.54846 1.000 49.97542 243 SER D N 1
ATOM 10630 C CA . SER D 1 243 ? 71.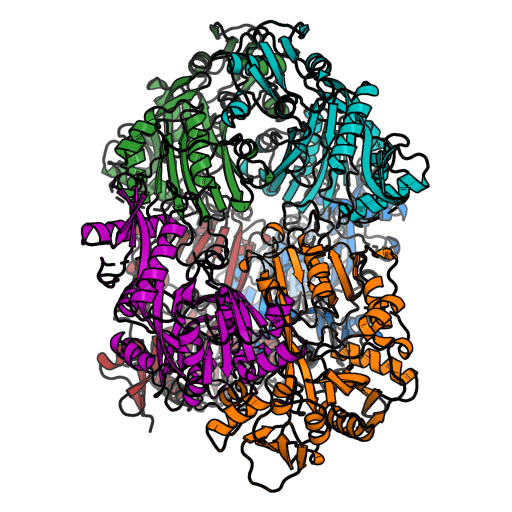54901 97.19996 65.24596 1.000 59.45195 243 SER D CA 1
ATOM 10631 C C . SER D 1 243 ? 72.42156 95.94841 65.26041 1.000 59.35435 243 SER D C 1
ATOM 10632 O O . SER D 1 243 ? 73.65203 96.01944 65.35355 1.000 61.38102 243 SER D O 1
ATOM 10635 N N . SER D 1 244 ? 71.76887 94.78587 65.19382 1.000 57.57690 244 SER D N 1
ATOM 10636 C CA . SER D 1 244 ? 72.50886 93.53011 65.18413 1.000 55.37974 244 SER D CA 1
ATOM 10637 C C . SER D 1 244 ? 73.33174 93.42843 63.91309 1.000 51.78157 244 SER D C 1
ATOM 10638 O O . SER D 1 244 ? 74.47549 92.95539 63.93242 1.000 49.26144 244 SER D O 1
ATOM 10641 N N . SER D 1 245 ? 72.76200 93.88987 62.80055 1.000 53.21943 245 SER D N 1
ATOM 10642 C CA . SER D 1 245 ? 73.44307 93.90750 61.51475 1.000 52.62139 245 SER D CA 1
ATOM 10643 C C . SER D 1 245 ? 74.83483 94.51065 61.65833 1.000 50.63264 245 SER D C 1
ATOM 10644 O O . SER D 1 245 ? 75.00177 95.59848 62.21873 1.000 55.97103 245 SER D O 1
ATOM 10647 N N . ALA D 1 246 ? 75.82794 93.77586 61.16109 1.000 39.16529 246 ALA D N 1
ATOM 10648 C CA . ALA D 1 246 ? 77.23549 94.12431 61.30634 1.000 36.01873 246 ALA D CA 1
ATOM 10649 C C . ALA D 1 246 ? 77.51608 95.57343 60.93995 1.000 31.75203 246 ALA D C 1
ATOM 10650 O O . ALA D 1 246 ? 77.28941 95.99605 59.80313 1.000 31.55062 246 ALA D O 1
ATOM 10652 N N . ARG D 1 247 ? 78.01382 96.33002 61.91583 1.000 28.87799 247 ARG D N 1
ATOM 10653 C CA . ARG D 1 247 ? 78.49767 97.68355 61.67204 1.000 26.36544 247 ARG D CA 1
ATOM 10654 C C . ARG D 1 247 ? 79.73891 97.61071 60.79382 1.000 24.29609 247 ARG D C 1
ATOM 10655 O O . ARG D 1 247 ? 80.77773 97.09098 61.21343 1.000 24.80508 247 ARG D O 1
ATOM 10663 N N . THR D 1 248 ? 79.64521 98.14658 59.58234 1.000 24.35945 248 THR D N 1
ATOM 10664 C CA . THR D 1 248 ? 80.70932 98.03487 58.59678 1.000 26.65798 248 THR D CA 1
ATOM 10665 C C . THR D 1 248 ? 81.28036 99.40534 58.24737 1.000 27.90659 248 THR D C 1
ATOM 10666 O O . THR D 1 248 ? 80.54063 100.38464 58.10788 1.000 29.09688 248 THR D O 1
ATOM 10670 N N . ILE D 1 249 ? 82.60100 99.46138 58.09125 1.000 26.76387 249 ILE D N 1
ATOM 10671 C CA . ILE D 1 249 ? 83.27332 100.61844 57.52581 1.000 24.74701 249 ILE D CA 1
ATOM 10672 C C . ILE D 1 249 ? 83.82082 100.21291 56.16552 1.000 30.30923 249 ILE D C 1
ATOM 10673 O O . ILE D 1 249 ? 84.04367 99.03286 55.87819 1.000 33.95371 249 ILE D O 1
ATOM 10678 N N . SER D 1 250 ? 84.02909 101.21085 55.31312 1.000 31.37021 250 SER D N 1
ATOM 10679 C CA . SER D 1 250 ? 84.53966 100.99239 53.96705 1.000 28.21539 250 SER D CA 1
ATOM 10680 C C . SER D 1 250 ? 85.76032 101.87610 53.77033 1.000 23.86538 250 SER D C 1
ATOM 10681 O O . SER D 1 250 ? 85.67517 103.09756 53.92784 1.000 20.41772 250 SER D O 1
ATOM 10684 N N . VAL D 1 251 ? 86.88503 101.26030 53.42169 1.000 23.31314 251 VAL D N 1
ATOM 10685 C CA . VAL D 1 251 ? 88.13592 101.96959 53.17698 1.000 19.44928 251 VAL D CA 1
ATOM 10686 C C . VAL D 1 251 ? 88.22802 102.23322 51.67703 1.000 20.34386 251 VAL D C 1
ATOM 10687 O O . VAL D 1 251 ? 88.30939 101.29686 50.87665 1.000 23.63559 251 VAL D O 1
ATOM 10691 N N . ASP D 1 252 ? 88.18310 103.50857 51.28668 1.000 20.18859 252 ASP D N 1
ATOM 10692 C CA . ASP D 1 252 ? 88.27103 103.85477 49.87186 1.000 24.38470 252 ASP D CA 1
ATOM 10693 C C . ASP D 1 252 ? 89.68604 104.17168 49.39784 1.000 21.11906 252 ASP D C 1
ATOM 10694 O O . ASP D 1 252 ? 89.94872 104.09003 48.19255 1.000 21.55282 252 ASP D O 1
ATOM 10699 N N . ASP D 1 253 ? 90.60762 104.49487 50.30305 1.000 18.34402 253 ASP D N 1
ATOM 10700 C CA . ASP D 1 253 ? 91.97387 104.82341 49.90811 1.000 20.76081 253 ASP D CA 1
ATOM 10701 C C . ASP D 1 253 ? 92.89544 104.44108 51.05391 1.000 22.10391 253 ASP D C 1
ATOM 10702 O O . ASP D 1 253 ? 92.72227 104.92905 52.17430 1.000 28.82569 253 ASP D O 1
ATOM 10707 N N . LEU D 1 254 ? 93.87410 103.58360 50.77586 1.000 18.44518 254 LEU D N 1
ATOM 10708 C CA . LEU D 1 254 ? 94.90064 103.21083 51.74651 1.000 18.81702 254 LEU D CA 1
ATOM 10709 C C . LEU D 1 254 ? 96.23384 103.39611 51.03359 1.000 29.93422 254 LEU D C 1
ATOM 10710 O O . LEU D 1 254 ? 96.63877 102.55164 50.22933 1.000 29.59632 254 LEU D O 1
ATOM 10715 N N . VAL D 1 255 ? 96.92837 104.48067 51.35484 1.000 26.93218 255 VAL D N 1
ATOM 10716 C CA . VAL D 1 255 ? 98.20591 104.80946 50.74242 1.000 24.98740 255 VAL D CA 1
ATOM 10717 C C . VAL D 1 255 ? 99.28196 104.56803 51.78443 1.000 31.76786 255 VAL D C 1
ATOM 10718 O O . VAL D 1 255 ? 99.26153 105.18214 52.85867 1.000 33.57138 255 VAL D O 1
ATOM 10722 N N . ALA D 1 256 ? 100.22244 103.67846 51.46705 1.000 34.76426 256 ALA D N 1
ATOM 10723 C CA . ALA D 1 256 ? 101.30508 103.32895 52.38224 1.000 38.32234 256 ALA D CA 1
ATOM 10724 C C . ALA D 1 256 ? 102.58509 103.19066 51.57300 1.000 39.17290 256 ALA D C 1
ATOM 10725 O O . ALA D 1 256 ? 102.70815 102.27857 50.74828 1.000 38.91545 256 ALA D O 1
ATOM 10727 N N . HIS D 1 257 ? 103.53462 104.09120 51.81867 1.000 41.04064 257 HIS D N 1
ATOM 10728 C CA . HIS D 1 257 ? 104.80632 104.12663 51.11153 1.000 38.18914 257 HIS D CA 1
ATOM 10729 C C . HIS D 1 257 ? 105.89550 103.36590 51.83938 1.000 27.35803 257 HIS D C 1
ATOM 10730 O O . HIS D 1 257 ? 107.05670 103.41739 51.42519 1.000 28.62485 257 HIS D O 1
ATOM 10737 N N . SER D 1 258 ? 105.54684 102.66329 52.90986 1.000 30.02422 258 SER D N 1
ATOM 10738 C CA . SER D 1 258 ? 106.52767 101.95269 53.70639 1.000 31.50080 258 SER D CA 1
ATOM 10739 C C . SER D 1 258 ? 105.84671 100.75242 54.34305 1.000 31.08030 258 SER D C 1
ATOM 10740 O O . SER D 1 258 ? 104.64129 100.77604 54.60896 1.000 26.06689 258 SER D O 1
ATOM 10743 N N . ASP D 1 259 ? 106.63141 99.69622 54.57663 1.000 30.26446 259 ASP D N 1
ATOM 10744 C CA . ASP D 1 259 ? 106.10260 98.53368 55.28189 1.000 27.83844 259 ASP D CA 1
ATOM 10745 C C . ASP D 1 259 ? 105.62963 98.91774 56.67504 1.000 28.73795 259 ASP D C 1
ATOM 10746 O O . ASP D 1 259 ? 104.59591 98.42698 57.14594 1.000 29.20298 259 ASP D O 1
ATOM 10751 N N . GLU D 1 260 ? 106.37323 99.80440 57.34544 1.000 29.29470 260 GLU D N 1
ATOM 10752 C CA . GLU D 1 260 ? 105.98182 100.25078 58.67737 1.000 30.09318 260 GLU D CA 1
ATOM 10753 C C . GLU D 1 260 ? 104.67544 101.03107 58.62916 1.000 33.55548 260 GLU D C 1
ATOM 10754 O O . GLU D 1 260 ? 103.79717 100.83455 59.47682 1.000 37.29638 260 GLU D O 1
ATOM 10760 N N . ALA D 1 261 ? 104.51606 101.90007 57.62888 1.000 34.52003 261 ALA D N 1
ATOM 10761 C CA . ALA D 1 261 ? 103.26633 102.64184 57.49021 1.000 35.44033 261 ALA D CA 1
ATOM 10762 C C . ALA D 1 261 ? 102.10048 101.71419 57.17305 1.000 31.38038 261 ALA D C 1
ATOM 10763 O O . ALA D 1 261 ? 100.99046 101.91173 57.67828 1.000 31.54933 261 ALA D O 1
ATOM 10765 N N . TYR D 1 262 ? 102.33519 100.69739 56.34008 1.000 30.84759 262 TYR D N 1
ATOM 10766 C CA . TYR D 1 262 ? 101.27310 99.76399 55.97371 1.000 27.07920 262 TYR D CA 1
ATOM 10767 C C . TYR D 1 262 ? 100.72174 99.03984 57.19383 1.000 23.21500 262 TYR D C 1
ATOM 10768 O O . TYR D 1 262 ? 99.50424 98.98122 57.39754 1.000 22.35029 262 TYR D O 1
ATOM 10777 N N . ARG D 1 263 ? 101.60149 98.47612 58.01799 1.000 24.37081 263 ARG D N 1
ATOM 10778 C CA . ARG D 1 263 ? 101.12525 97.74727 59.18814 1.000 30.12607 263 ARG D CA 1
ATOM 10779 C C . ARG D 1 263 ? 100.45244 98.68399 60.18827 1.000 34.76268 263 ARG D C 1
ATOM 10780 O O . ARG D 1 263 ? 99.41991 98.33497 60.77375 1.000 32.24434 263 ARG D O 1
ATOM 10788 N N . ALA D 1 264 ? 101.00638 99.88840 60.37321 1.000 34.15785 264 ALA D N 1
ATOM 10789 C CA . ALA D 1 264 ? 100.43799 100.83405 61.33107 1.000 27.68664 264 ALA D CA 1
ATOM 10790 C C . ALA D 1 264 ? 99.02896 101.25690 60.93302 1.000 24.36343 264 ALA D C 1
ATOM 10791 O O . ALA D 1 264 ? 98.14582 101.37868 61.78896 1.000 24.25219 264 ALA D O 1
ATOM 10793 N N . LEU D 1 265 ? 98.80662 101.51598 59.64372 1.000 23.50630 265 LEU D N 1
ATOM 10794 C CA . LEU D 1 265 ? 97.48364 101.92985 59.18526 1.000 22.44718 265 LEU D CA 1
ATOM 10795 C C . LEU D 1 265 ? 96.47038 100.79254 59.29889 1.000 26.68827 265 LEU D C 1
ATOM 10796 O O . LEU D 1 265 ? 95.33989 100.99757 59.75860 1.000 27.49139 265 LEU D O 1
ATOM 10801 N N . VAL D 1 266 ? 96.85228 99.58656 58.86982 1.000 28.90226 266 VAL D N 1
ATOM 10802 C CA . VAL D 1 266 ? 95.95784 98.43550 58.98893 1.000 28.89813 266 VAL D CA 1
ATOM 10803 C C . VAL D 1 266 ? 95.67549 98.11763 60.45400 1.000 28.85576 266 VAL D C 1
ATOM 10804 O O . VAL D 1 266 ? 94.54980 97.75428 60.82240 1.000 21.27009 266 VAL D O 1
ATOM 10808 N N . GLY D 1 267 ? 96.69818 98.22339 61.30678 1.000 34.62743 267 GLY D N 1
ATOM 10809 C CA . GLY D 1 267 ? 96.49459 98.00820 62.72965 1.000 34.55309 267 GLY D CA 1
ATOM 10810 C C . GLY D 1 267 ? 95.50690 98.98156 63.33938 1.000 31.46865 267 GLY D C 1
ATOM 10811 O O . GLY D 1 267 ? 94.76863 98.63022 64.26423 1.000 34.58916 267 GLY D O 1
ATOM 10812 N N . HIS D 1 268 ? 95.48003 100.21519 62.83757 1.000 27.14858 268 HIS D N 1
ATOM 10813 C CA . HIS D 1 268 ? 94.48645 101.17324 63.30168 1.000 30.34749 268 HIS D CA 1
ATOM 10814 C C . HIS D 1 268 ? 93.07817 100.66344 63.03470 1.000 35.54269 268 HIS D C 1
ATOM 10815 O O . HIS D 1 268 ? 92.19659 100.76290 63.89690 1.000 37.75928 268 HIS D O 1
ATOM 10822 N N . LEU D 1 269 ? 92.85322 100.10857 61.84225 1.000 35.54409 269 LEU D N 1
ATOM 10823 C CA . LEU D 1 269 ? 91.54196 99.57244 61.49776 1.000 29.74802 269 LEU D CA 1
ATOM 10824 C C . LEU D 1 269 ? 91.20013 98.35287 62.34771 1.000 35.13444 269 LEU D C 1
ATOM 10825 O O . LEU D 1 269 ? 90.06228 98.21171 62.81175 1.000 39.27638 269 LEU D O 1
ATOM 10830 N N . LEU D 1 270 ? 92.16809 97.45549 62.55859 1.000 34.07825 270 LEU D N 1
ATOM 10831 C CA . LEU D 1 270 ? 91.90104 96.25148 63.33824 1.000 32.93497 270 LEU D CA 1
ATOM 10832 C C . LEU D 1 270 ? 91.60606 96.55270 64.80416 1.000 36.52886 270 LEU D C 1
ATOM 10833 O O . LEU D 1 270 ? 91.01017 95.71209 65.48661 1.000 42.42440 270 LEU D O 1
ATOM 10838 N N . ASP D 1 271 ? 92.00636 97.72173 65.30426 1.000 31.41634 271 ASP D N 1
ATOM 10839 C CA . ASP D 1 271 ? 91.80513 98.08302 66.70166 1.000 28.72441 271 ASP D CA 1
ATOM 10840 C C . ASP D 1 271 ? 90.71417 99.12744 66.87735 1.000 26.79922 271 ASP D C 1
ATOM 10841 O O . ASP D 1 271 ? 90.53692 99.64885 67.98157 1.000 30.72985 271 ASP D O 1
ATOM 10846 N N . LEU D 1 272 ? 89.99394 99.45623 65.81277 1.000 27.14104 272 LEU D N 1
ATOM 10847 C CA . LEU D 1 272 ? 88.94908 100.47052 65.86676 1.000 30.39544 272 LEU D CA 1
ATOM 10848 C C . LEU D 1 272 ? 87.70150 99.89446 66.52528 1.000 31.59460 272 LEU D C 1
ATOM 10849 O O . LEU D 1 272 ? 87.14941 98.89713 66.05207 1.000 35.62813 272 LEU D O 1
ATOM 10854 N N . ASP D 1 273 ? 87.26206 100.51535 67.61562 1.000 29.48282 273 ASP D N 1
ATOM 10855 C CA . ASP D 1 273 ? 86.15370 99.97762 68.38582 1.000 32.46799 273 ASP D CA 1
ATOM 10856 C C . ASP D 1 273 ? 84.83787 100.15402 67.63079 1.000 35.63587 273 ASP D C 1
ATOM 10857 O O . ASP D 1 273 ? 84.73561 100.91914 66.66815 1.000 39.18017 273 ASP D O 1
ATOM 10862 N N . LEU D 1 274 ? 83.82703 99.40674 68.07614 1.000 35.85091 274 LEU D N 1
ATOM 10863 C CA . LEU D 1 274 ? 82.48718 99.39909 67.48940 1.000 33.76963 274 LEU D CA 1
ATOM 10864 C C . LEU D 1 274 ? 82.40075 98.87922 66.05585 1.000 28.58790 274 LEU D C 1
ATOM 10865 O O . LEU D 1 274 ? 81.29591 98.68547 65.53789 1.000 29.65873 274 LEU D O 1
ATOM 10870 N N . VAL D 1 275 ? 83.53056 98.62136 65.41426 1.000 25.54593 275 VAL D N 1
ATOM 10871 C CA . VAL D 1 275 ? 83.53283 98.15989 64.03291 1.000 24.38021 275 VAL D CA 1
ATOM 10872 C C . VAL D 1 275 ? 83.47889 96.63899 64.02551 1.000 24.05538 275 VAL D C 1
ATOM 10873 O O . VAL D 1 275 ? 84.26497 95.97847 64.71211 1.000 24.22011 275 VAL D O 1
ATOM 10877 N N . ASP D 1 276 ? 82.54566 96.07984 63.25675 1.000 23.72037 276 ASP D N 1
ATOM 10878 C CA . ASP D 1 276 ? 82.41297 94.63369 63.12500 1.000 24.14566 276 ASP D CA 1
ATOM 10879 C C . ASP D 1 276 ? 83.06630 94.09026 61.86221 1.000 24.14008 276 ASP D C 1
ATOM 10880 O O . ASP D 1 276 ? 83.73625 93.05330 61.91260 1.000 22.53142 276 ASP D O 1
ATOM 10885 N N . VAL D 1 277 ? 82.88551 94.76746 60.73032 1.000 24.48991 277 VAL D N 1
ATOM 10886 C CA . VAL D 1 277 ? 83.41120 94.32763 59.44317 1.000 24.03969 277 VAL D CA 1
ATOM 10887 C C . VAL D 1 277 ? 84.14072 95.49289 58.79452 1.000 22.86656 277 VAL D C 1
ATOM 10888 O O . VAL D 1 277 ? 83.62746 96.61667 58.77703 1.000 25.41754 277 VAL D O 1
ATOM 10892 N N . ILE D 1 278 ? 85.33224 95.22656 58.26568 1.000 20.91959 278 ILE D N 1
ATOM 10893 C CA . ILE D 1 278 ? 86.13454 96.22293 57.56509 1.000 22.15969 278 ILE D CA 1
ATOM 10894 C C . ILE D 1 278 ? 86.19768 95.81695 56.10035 1.000 27.20512 278 ILE D C 1
ATOM 10895 O O . ILE D 1 278 ? 86.61601 94.69810 55.77852 1.000 37.33493 278 ILE D O 1
ATOM 10900 N N . GLU D 1 279 ? 85.78809 96.71931 55.21344 1.000 21.71342 279 GLU D N 1
ATOM 10901 C CA . GLU D 1 279 ? 85.77757 96.46442 53.77742 1.000 23.27013 279 GLU D CA 1
ATOM 10902 C C . GLU D 1 279 ? 86.86242 97.29659 53.10434 1.000 21.69488 279 GLU D C 1
ATOM 10903 O O . GLU D 1 279 ? 86.81816 98.53011 53.14365 1.000 23.26079 279 GLU D O 1
ATOM 10909 N N . LEU D 1 280 ? 87.82769 96.61890 52.48811 1.000 23.40568 280 LEU D N 1
ATOM 10910 C CA . LEU D 1 280 ? 88.91304 97.25015 51.74844 1.000 27.08190 280 LEU D CA 1
ATOM 10911 C C . LEU D 1 280 ? 88.67526 97.01677 50.26459 1.000 33.31183 280 LEU D C 1
ATOM 10912 O O . LEU D 1 280 ? 88.48618 95.87296 49.83873 1.000 42.33308 280 LEU D O 1
ATOM 10917 N N . GLY D 1 281 ? 88.70246 98.08538 49.47658 1.000 30.57902 281 GLY D N 1
ATOM 10918 C CA . GLY D 1 281 ? 88.53514 97.95040 48.04990 1.000 27.78538 281 GLY D CA 1
ATOM 10919 C C . GLY D 1 281 ? 88.51087 99.27858 47.32730 1.000 29.31653 281 GLY D C 1
ATOM 10920 O O . GLY D 1 281 ? 87.90740 100.25253 47.78847 1.000 37.76893 281 GLY D O 1
ATOM 10921 N N . PRO D 1 282 ? 89.16452 99.34329 46.16020 1.000 24.52212 282 PRO D N 1
ATOM 10922 C CA . PRO D 1 282 ? 89.98424 98.26614 45.59542 1.000 24.54940 282 PRO D CA 1
ATOM 10923 C C . PRO D 1 282 ? 91.38609 98.21742 46.20889 1.000 25.50836 282 PRO D C 1
ATOM 10924 O O . PRO D 1 282 ? 91.95054 99.26308 46.52746 1.000 33.48173 282 PRO D O 1
ATOM 10928 N N . ARG D 1 283 ? 91.93427 97.01926 46.35885 1.000 21.63402 283 ARG D N 1
ATOM 10929 C CA . ARG D 1 283 ? 93.24667 96.78016 46.93845 1.000 20.00824 283 ARG D CA 1
ATOM 10930 C C . ARG D 1 283 ? 94.02339 95.81843 46.05358 1.000 24.41458 283 ARG D C 1
ATOM 10931 O O . ARG D 1 283 ? 93.43723 95.14151 45.20038 1.000 31.37748 283 ARG D O 1
ATOM 10939 N N . PRO D 1 284 ? 95.34938 95.72811 46.22883 1.000 21.07730 284 PRO D N 1
ATOM 10940 C CA . PRO D 1 284 ? 96.12838 94.77135 45.43108 1.000 21.69507 284 PRO D CA 1
ATOM 10941 C C . PRO D 1 284 ? 95.64798 93.34467 45.64626 1.000 23.61542 284 PRO D C 1
ATOM 10942 O O . PRO D 1 284 ? 95.24646 92.95782 46.74574 1.000 26.95248 284 PRO D O 1
ATOM 10946 N N . ILE D 1 285 ? 95.70525 92.55176 44.57305 1.000 21.69856 285 ILE D N 1
ATOM 10947 C CA . ILE D 1 285 ? 95.26075 91.16744 44.66717 1.000 21.06834 285 ILE D CA 1
ATOM 10948 C C . ILE D 1 285 ? 96.20428 90.33108 45.52216 1.000 25.11659 285 ILE D C 1
ATOM 10949 O O . ILE D 1 285 ? 95.83683 89.22664 45.94314 1.000 32.60197 285 ILE D O 1
ATOM 10954 N N . ASP D 1 286 ? 97.41457 90.82897 45.79530 1.000 19.73458 286 ASP D N 1
ATOM 10955 C CA . ASP D 1 286 ? 98.36685 90.14906 46.66551 1.000 20.92159 286 ASP D CA 1
ATOM 10956 C C . ASP D 1 286 ? 98.63228 90.92920 47.95085 1.000 24.93532 286 ASP D C 1
ATOM 10957 O O . ASP D 1 286 ? 99.72462 90.84585 48.51900 1.000 28.42021 286 ASP D O 1
ATOM 10962 N N . ASP D 1 287 ? 97.64742 91.69070 48.41264 1.000 23.44463 287 ASP D N 1
ATOM 10963 C CA . ASP D 1 287 ? 97.79945 92.46847 49.63404 1.000 24.08057 287 ASP D CA 1
ATOM 10964 C C . ASP D 1 287 ? 98.04402 91.51389 50.79491 1.000 25.12801 287 ASP D C 1
ATOM 10965 O O . ASP D 1 287 ? 97.22211 90.61713 51.03253 1.000 30.21505 287 ASP D O 1
ATOM 10970 N N . PRO D 1 288 ? 99.13145 91.66350 51.53735 1.000 24.04926 288 PRO D N 1
ATOM 10971 C CA . PRO D 1 288 ? 99.46889 90.65653 52.55306 1.000 26.66612 288 PRO D CA 1
ATOM 10972 C C . PRO D 1 288 ? 98.61473 90.73174 53.80899 1.000 24.43566 288 PRO D C 1
ATOM 10973 O O . PRO D 1 288 ? 99.10187 90.43689 54.90440 1.000 29.36310 288 PRO D O 1
ATOM 10977 N N . LEU D 1 289 ? 97.34879 91.12513 53.66858 1.000 21.32388 289 LEU D N 1
ATOM 10978 C CA . LEU D 1 289 ? 96.43953 91.10897 54.81365 1.000 21.76230 289 LEU D CA 1
ATOM 10979 C C . LEU D 1 289 ? 96.32894 89.73807 55.47282 1.000 24.16151 289 LEU D C 1
ATOM 10980 O O . LEU D 1 289 ? 96.43199 89.66688 56.71040 1.000 23.74837 289 LEU D O 1
ATOM 10985 N N . PRO D 1 290 ? 96.13414 88.63120 54.74140 1.000 22.73262 290 PRO D N 1
ATOM 10986 C CA . PRO D 1 290 ? 96.04595 87.31887 55.40939 1.000 26.95726 290 PRO D CA 1
ATOM 10987 C C . PRO D 1 290 ? 97.26966 86.94815 56.23402 1.000 29.37705 290 PRO D C 1
ATOM 10988 O O . PRO D 1 290 ? 97.15429 86.11975 57.14868 1.000 29.22626 290 PRO D O 1
ATOM 10992 N N . HIS D 1 291 ? 98.43407 87.52424 55.94240 1.000 25.89189 291 HIS D N 1
ATOM 10993 C CA . HIS D 1 291 ? 99.64336 87.22478 56.69228 1.000 24.43120 291 HIS D CA 1
ATOM 10994 C C . HIS D 1 291 ? 99.83272 88.11507 57.91143 1.000 24.94990 291 HIS D C 1
ATOM 10995 O O . HIS D 1 291 ? 100.78167 87.89620 58.67160 1.000 29.25633 291 HIS D O 1
ATOM 11002 N N . LEU D 1 292 ? 98.97133 89.11329 58.11403 1.000 24.01263 292 LEU D N 1
ATOM 11003 C CA . LEU D 1 292 ? 99.08473 89.99218 59.27152 1.000 25.31574 292 LEU D CA 1
ATOM 11004 C C . LEU D 1 292 ? 98.35687 89.46984 60.50054 1.000 30.15049 292 LEU D C 1
ATOM 11005 O O . LEU D 1 292 ? 98.62926 89.94287 61.61055 1.000 31.55516 292 LEU D O 1
ATOM 11010 N N . VAL D 1 293 ? 97.46262 88.49980 60.33626 1.000 28.69301 293 VAL D N 1
ATOM 11011 C CA . VAL D 1 293 ? 96.54237 88.09448 61.38871 1.000 29.47847 293 VAL D CA 1
ATOM 11012 C C . VAL D 1 293 ? 96.77280 86.63271 61.74516 1.000 34.63891 293 VAL D C 1
ATOM 11013 O O . VAL D 1 293 ? 97.23674 85.83671 60.92262 1.000 42.80051 293 VAL D O 1
ATOM 11017 N N . THR D 1 294 ? 96.46026 86.28599 62.99803 1.000 30.80964 294 THR D N 1
ATOM 11018 C CA . THR D 1 294 ? 96.60253 84.90021 63.43685 1.000 33.63349 294 THR D CA 1
ATOM 11019 C C . THR D 1 294 ? 95.60732 83.98496 62.73349 1.000 34.83612 294 THR D C 1
ATOM 11020 O O . THR D 1 294 ? 95.86777 82.78550 62.58332 1.000 31.19158 294 THR D O 1
ATOM 11024 N N . ASP D 1 295 ? 94.47122 84.53281 62.29517 1.000 36.87910 295 ASP D N 1
ATOM 11025 C CA . ASP D 1 295 ? 93.41419 83.79568 61.60887 1.000 32.04528 295 ASP D CA 1
ATOM 11026 C C . ASP D 1 295 ? 93.34097 84.31616 60.18222 1.000 30.72393 295 ASP D C 1
ATOM 11027 O O . ASP D 1 295 ? 92.62842 85.29423 59.91226 1.000 33.61259 295 ASP D O 1
ATOM 11032 N N . PRO D 1 296 ? 94.07609 83.72390 59.23844 1.000 25.80235 296 PRO D N 1
ATOM 11033 C CA . PRO D 1 296 ? 94.01632 84.21589 57.85152 1.000 25.73080 296 PRO D CA 1
ATOM 11034 C C . PRO D 1 296 ? 92.61878 84.20502 57.24544 1.000 25.49180 296 PRO D C 1
ATOM 11035 O O . PRO D 1 296 ? 92.31618 85.05968 56.40039 1.000 23.14894 296 PRO D O 1
ATOM 11039 N N . ARG D 1 297 ? 91.74338 83.28835 57.67143 1.000 24.52633 297 ARG D N 1
ATOM 11040 C CA . ARG D 1 297 ? 90.38986 83.23629 57.12928 1.000 24.85034 297 ARG D CA 1
ATOM 11041 C C . ARG D 1 297 ? 89.48951 84.33418 57.67478 1.000 30.80597 297 ARG D C 1
ATOM 11042 O O . ARG D 1 297 ? 88.35243 84.47098 57.20962 1.000 35.27440 297 ARG D O 1
ATOM 11050 N N . ALA D 1 298 ? 89.97545 85.12697 58.63081 1.000 31.08119 298 ALA D N 1
ATOM 11051 C CA . ALA D 1 298 ? 89.27164 86.33951 59.01833 1.000 25.73554 298 ALA D CA 1
ATOM 11052 C C . ALA D 1 298 ? 89.25709 87.36425 57.89391 1.000 21.65296 298 ALA D C 1
ATOM 11053 O O . ALA D 1 298 ? 88.48211 88.32538 57.95709 1.000 21.17678 298 ALA D O 1
ATOM 11055 N N . VAL D 1 299 ? 90.10205 87.18444 56.88098 1.000 21.16768 299 VAL D N 1
ATOM 11056 C CA . VAL D 1 299 ? 90.17292 88.06320 55.71862 1.000 26.36838 299 VAL D CA 1
ATOM 11057 C C . VAL D 1 299 ? 89.66489 87.27969 54.51610 1.000 31.11767 299 VAL D C 1
ATOM 11058 O O . VAL D 1 299 ? 90.27465 86.28032 54.11393 1.000 41.09631 299 VAL D O 1
ATOM 11062 N N . ALA D 1 300 ? 88.55292 87.72776 53.94430 1.000 23.95100 300 ALA D N 1
ATOM 11063 C CA . ALA D 1 300 ? 87.92305 87.05998 52.81643 1.000 24.51510 300 ALA D CA 1
ATOM 11064 C C . ALA D 1 300 ? 87.95441 87.96401 51.59425 1.000 28.38945 300 ALA D C 1
ATOM 11065 O O . ALA D 1 300 ? 87.72000 89.17365 51.69765 1.000 29.96036 300 ALA D O 1
ATOM 11067 N N . VAL D 1 301 ? 88.25209 87.37827 50.43748 1.000 28.21011 301 VAL D N 1
ATOM 11068 C CA . VAL D 1 301 ? 88.20803 88.12221 49.18172 1.000 25.08043 301 VAL D CA 1
ATOM 11069 C C . VAL D 1 301 ? 86.76190 88.16822 48.70229 1.000 24.46634 301 VAL D C 1
ATOM 11070 O O . VAL D 1 301 ? 86.19112 87.14669 48.31862 1.000 23.74292 301 VAL D O 1
ATOM 11074 N N . ALA D 1 302 ? 86.16605 89.35537 48.73796 1.000 30.37545 302 ALA D N 1
ATOM 11075 C CA . ALA D 1 302 ? 84.78232 89.55725 48.33955 1.000 36.72093 302 ALA D CA 1
ATOM 11076 C C . ALA D 1 302 ? 84.62688 89.78530 46.84432 1.000 46.45320 302 ALA D C 1
ATOM 11077 O O . ALA D 1 302 ? 83.49422 89.90721 46.36493 1.000 56.22334 302 ALA D O 1
ATOM 11079 N N . GLY D 1 303 ? 85.72564 89.83305 46.09745 1.000 43.09739 303 GLY D N 1
ATOM 11080 C CA . GLY D 1 303 ? 85.63558 90.03810 44.66852 1.000 40.55515 303 GLY D CA 1
ATOM 11081 C C . GLY D 1 303 ? 86.95235 90.41132 44.02585 1.000 38.91902 303 GLY D C 1
ATOM 11082 O O . GLY D 1 303 ? 87.84555 90.95668 44.68081 1.000 49.22892 303 GLY D O 1
ATOM 11083 N N . ILE D 1 304 ? 87.08870 90.09724 42.74228 1.000 25.57072 304 ILE D N 1
ATOM 11084 C CA . ILE D 1 304 ? 88.26944 90.44153 41.96248 1.000 22.45487 304 ILE D CA 1
ATOM 11085 C C . ILE D 1 304 ? 87.79750 90.94906 40.61006 1.000 29.26688 304 ILE D C 1
ATOM 11086 O O . ILE D 1 304 ? 86.95273 90.31666 39.96855 1.000 46.16020 304 ILE D O 1
ATOM 11091 N N . ARG D 1 305 ? 88.33070 92.08995 40.17910 1.000 22.70960 305 ARG D N 1
ATOM 11092 C CA . ARG D 1 305 ? 87.89062 92.72431 38.94590 1.000 23.17395 305 ARG D CA 1
ATOM 11093 C C . ARG D 1 305 ? 89.10346 93.26078 38.20011 1.000 24.53558 305 ARG D C 1
ATOM 11094 O O . ARG D 1 305 ? 90.12554 93.60001 38.80691 1.000 28.16881 305 ARG D O 1
ATOM 11102 N N . ASP D 1 306 ? 88.99223 93.31107 36.87450 1.000 18.16726 306 ASP D N 1
ATOM 11103 C CA . ASP D 1 306 ? 90.03579 93.93242 36.07499 1.000 16.42104 306 ASP D CA 1
ATOM 11104 C C . ASP D 1 306 ? 90.11833 95.42157 36.38402 1.000 18.47532 306 ASP D C 1
ATOM 11105 O O . ASP D 1 306 ? 89.11781 96.07695 36.69021 1.000 16.19955 306 ASP D O 1
ATOM 11110 N N . GLU D 1 307 ? 91.33356 95.95548 36.30976 1.000 21.92658 307 GLU D N 1
ATOM 11111 C CA . GLU D 1 307 ? 91.53889 97.35797 36.63140 1.000 16.87117 307 GLU D CA 1
ATOM 11112 C C . GLU D 1 307 ? 92.15187 98.10789 35.45974 1.000 16.66992 307 GLU D C 1
ATOM 11113 O O . GLU D 1 307 ? 91.43663 98.75953 34.69405 1.000 22.02278 307 GLU D O 1
ATOM 11119 N N . THR D 1 308 ? 93.46821 97.99468 35.29624 1.000 16.68083 308 THR D N 1
ATOM 11120 C CA . THR D 1 308 ? 94.19324 98.77729 34.30269 1.000 17.32095 308 THR D CA 1
ATOM 11121 C C . THR D 1 308 ? 94.12489 98.10349 32.93638 1.000 20.88942 308 THR D C 1
ATOM 11122 O O . THR D 1 308 ? 94.60218 96.97527 32.76237 1.000 22.21886 308 THR D O 1
ATOM 11126 N N . TRP D 1 309 ? 93.54473 98.80217 31.96762 1.000 18.48960 309 TRP D N 1
ATOM 11127 C CA . TRP D 1 309 ? 93.62040 98.42086 30.56282 1.000 19.17814 309 TRP D CA 1
ATOM 11128 C C . TRP D 1 309 ? 94.76983 99.21984 29.96569 1.000 25.50869 309 TRP D C 1
ATOM 11129 O O . TRP D 1 309 ? 94.63701 100.41546 29.69686 1.000 27.77975 309 TRP D O 1
ATOM 11140 N N . LEU D 1 310 ? 95.91071 98.56235 29.79615 1.000 25.07577 310 LEU D N 1
ATOM 11141 C CA . LEU D 1 310 ? 97.14339 99.21826 29.39188 1.000 21.06763 310 LEU D CA 1
ATOM 11142 C C . LEU D 1 310 ? 97.36419 99.05385 27.89553 1.000 21.31305 310 LEU D C 1
ATOM 11143 O O . LEU D 1 310 ? 97.17607 97.96634 27.34133 1.000 20.34206 310 LEU D O 1
ATOM 11148 N N . ARG D 1 311 ? 97.75563 100.14463 27.24363 1.000 22.86566 311 ARG D N 1
ATOM 11149 C CA . ARG D 1 311 ? 98.06863 100.13990 25.82036 1.000 22.31745 311 ARG D CA 1
ATOM 11150 C C . ARG D 1 311 ? 99.46905 100.71210 25.66034 1.000 24.55853 311 ARG D C 1
ATOM 11151 O O . ARG D 1 311 ? 99.70238 101.88574 25.96360 1.000 30.97647 311 ARG D O 1
ATOM 11159 N N . LEU D 1 312 ? 100.40051 99.88384 25.20145 1.000 23.30161 312 LEU D N 1
ATOM 11160 C CA . LEU D 1 312 ? 101.76741 100.32298 24.95676 1.000 24.38450 312 LEU D CA 1
ATOM 11161 C C . LEU D 1 312 ? 101.77941 101.11980 23.65895 1.000 25.89011 312 LEU D C 1
ATOM 11162 O O . LEU D 1 312 ? 101.52594 100.57162 22.58136 1.000 25.79985 312 LEU D O 1
ATOM 11167 N N . VAL D 1 313 ? 102.05589 102.41919 23.75952 1.000 26.82680 313 VAL D N 1
ATOM 11168 C CA . VAL D 1 313 ? 102.06310 103.26863 22.57495 1.000 28.30915 313 VAL D CA 1
ATOM 11169 C C . VAL D 1 313 ? 103.40503 103.19326 21.85772 1.000 37.68605 313 VAL D C 1
ATOM 11170 O O . VAL D 1 313 ? 103.46089 103.01680 20.63537 1.000 30.17219 313 VAL D O 1
ATOM 11174 N N . ASP D 1 314 ? 104.50266 103.28785 22.60595 1.000 38.51455 314 ASP D N 1
ATOM 11175 C CA . ASP D 1 314 ? 105.85084 103.09751 22.07318 1.000 36.63232 314 ASP D CA 1
ATOM 11176 C C . ASP D 1 314 ? 106.42627 101.87652 22.77864 1.000 29.95358 314 ASP D C 1
ATOM 11177 O O . ASP D 1 314 ? 106.94016 101.97959 23.89598 1.000 33.96553 314 ASP D O 1
ATOM 11182 N N . VAL D 1 315 ? 106.34428 100.72613 22.10966 1.000 29.32696 315 VAL D N 1
ATOM 11183 C CA . VAL D 1 315 ? 106.73119 99.46191 22.72833 1.000 28.36058 315 VAL D CA 1
ATOM 11184 C C . VAL D 1 315 ? 108.21273 99.45851 23.08851 1.000 40.58350 315 VAL D C 1
ATOM 11185 O O . VAL D 1 315 ? 108.59842 99.01535 24.17735 1.000 29.05695 315 VAL D O 1
ATOM 11189 N N . GLU D 1 316 ? 109.06752 99.94434 22.18326 1.000 46.10491 316 GLU D N 1
ATOM 11190 C CA . GLU D 1 316 ? 110.50186 99.94034 22.45517 1.000 32.54076 316 GLU D CA 1
ATOM 11191 C C . GLU D 1 316 ? 110.83559 100.80360 23.66706 1.000 33.00156 316 GLU D C 1
ATOM 11192 O O . GLU D 1 316 ? 111.57188 100.37753 24.56459 1.000 33.14165 316 GLU D O 1
ATOM 11198 N N . ALA D 1 317 ? 110.28772 102.01879 23.72059 1.000 33.85224 317 ALA D N 1
ATOM 11199 C CA . ALA D 1 317 ? 110.57140 102.89316 24.85338 1.000 36.90126 317 ALA D CA 1
ATOM 11200 C C . ALA D 1 317 ? 109.98138 102.34797 26.14744 1.000 37.59368 317 ALA D C 1
ATOM 11201 O O . ALA D 1 317 ? 110.56688 102.53221 27.21873 1.000 39.90338 317 ALA D O 1
ATOM 11203 N N . ALA D 1 318 ? 108.82983 101.67972 26.07168 1.000 36.26648 318 ALA D N 1
ATOM 11204 C CA . ALA D 1 318 ? 108.25559 101.05931 27.25987 1.000 31.03322 318 ALA D CA 1
ATOM 11205 C C . ALA D 1 318 ? 109.12802 99.90956 27.74973 1.000 31.70013 318 ALA D C 1
ATOM 11206 O O . ALA D 1 318 ? 109.42895 99.81035 28.94464 1.000 35.07892 318 ALA D O 1
ATOM 11208 N N . LEU D 1 319 ? 109.53777 99.02206 26.83845 1.000 31.92850 319 LEU D N 1
ATOM 11209 C CA . LEU D 1 319 ? 110.40537 97.91303 27.22635 1.000 32.46061 319 LEU D CA 1
ATOM 11210 C C . LEU D 1 319 ? 111.74434 98.40325 27.76195 1.000 34.25938 319 LEU D C 1
ATOM 11211 O O . LEU D 1 319 ? 112.34014 97.75644 28.63097 1.000 31.03592 319 LEU D O 1
ATOM 11216 N N . ALA D 1 320 ? 112.22258 99.54964 27.27753 1.000 39.99121 320 ALA D N 1
ATOM 11217 C CA . ALA D 1 320 ? 113.51082 100.05546 27.73003 1.000 39.41434 320 ALA D CA 1
ATOM 11218 C C . ALA D 1 320 ? 113.40776 100.78200 29.06514 1.000 42.31870 320 ALA D C 1
ATOM 11219 O O . ALA D 1 320 ? 114.39398 100.83902 29.80822 1.000 46.70496 320 ALA D O 1
ATOM 11221 N N . ALA D 1 321 ? 112.23562 101.33479 29.38902 1.000 33.02249 321 ALA D N 1
ATOM 11222 C CA . ALA D 1 321 ? 112.07056 102.08544 30.62771 1.000 33.05102 321 ALA D CA 1
ATOM 11223 C C . ALA D 1 321 ? 111.90055 101.18562 31.84187 1.000 37.34433 321 ALA D C 1
ATOM 11224 O O . ALA D 1 321 ? 112.11735 101.63916 32.97186 1.000 38.34298 321 ALA D O 1
ATOM 11226 N N . ARG D 1 322 ? 111.52233 99.93150 31.63267 1.000 33.34718 322 ARG D N 1
ATOM 11227 C CA . ARG D 1 322 ? 111.32705 98.96848 32.70148 1.000 32.30939 322 ARG D CA 1
ATOM 11228 C C . ARG D 1 322 ? 112.62200 98.18709 32.93081 1.000 38.91334 322 ARG D C 1
ATOM 11229 O O . ARG D 1 322 ? 113.47057 98.07087 32.04373 1.000 44.72977 322 ARG D O 1
ATOM 11237 N N . THR D 1 323 ? 112.76593 97.64443 34.13592 1.000 36.27533 323 THR D N 1
ATOM 11238 C CA . THR D 1 323 ? 113.92956 96.84702 34.49410 1.000 36.96072 323 THR D CA 1
ATOM 11239 C C . THR D 1 323 ? 113.62884 95.35227 34.46530 1.000 32.39955 323 THR D C 1
ATOM 11240 O O . THR D 1 323 ? 112.48031 94.91506 34.56098 1.000 29.28160 323 THR D O 1
ATOM 11244 N N . TYR D 1 324 ? 114.69870 94.56900 34.34674 1.000 36.44465 324 TYR D N 1
ATOM 11245 C CA . TYR D 1 324 ? 114.61105 93.12209 34.25623 1.000 35.98044 324 TYR D CA 1
ATOM 11246 C C . TYR D 1 324 ? 115.68619 92.51541 35.14765 1.000 37.73798 324 TYR D C 1
ATOM 11247 O O . TYR D 1 324 ? 116.54340 93.21774 35.69165 1.000 40.32363 324 TYR D O 1
ATOM 11256 N N . THR D 1 325 ? 115.64587 91.19475 35.28683 1.000 36.34678 325 THR D N 1
ATOM 11257 C CA . THR D 1 325 ? 116.64178 90.49133 36.07639 1.000 34.95060 325 THR D CA 1
ATOM 11258 C C . THR D 1 325 ? 117.86170 90.16214 35.21962 1.000 36.87336 325 THR D C 1
ATOM 11259 O O . THR D 1 325 ? 117.83910 90.25851 33.99084 1.000 36.67748 325 THR D O 1
ATOM 11263 N N . ASP D 1 326 ? 118.94335 89.76104 35.88920 1.000 40.44402 326 ASP D N 1
ATOM 11264 C CA . ASP D 1 326 ? 120.21243 89.48079 35.21483 1.000 47.71911 326 ASP D CA 1
ATOM 11265 C C . ASP D 1 326 ? 120.14464 88.12844 34.50280 1.000 50.40002 326 ASP D C 1
ATOM 11266 O O . ASP D 1 326 ? 120.79876 87.14939 34.86883 1.000 57.06734 326 ASP D O 1
ATOM 11271 N N . GLY D 1 327 ? 119.32787 88.09398 33.45045 1.000 43.95891 327 GLY D N 1
ATOM 11272 C CA . GLY D 1 327 ? 119.16765 86.92443 32.62219 1.000 38.88658 327 GLY D CA 1
ATOM 11273 C C . GLY D 1 327 ? 119.69480 87.15069 31.21491 1.000 44.47945 327 GLY D C 1
ATOM 11274 O O . GLY D 1 327 ? 120.13091 88.23557 30.84033 1.000 48.70843 327 GLY D O 1
ATOM 11275 N N . ALA D 1 328 ? 119.62556 86.08901 30.42871 1.000 46.30192 328 ALA D N 1
ATOM 11276 C CA . ALA D 1 328 ? 120.04203 86.18332 29.04350 1.000 44.77457 328 ALA D CA 1
ATOM 11277 C C . ALA D 1 328 ? 118.94733 86.85418 28.21621 1.000 44.30186 328 ALA D C 1
ATOM 11278 O O . ALA D 1 328 ? 117.75821 86.71843 28.51818 1.000 44.15864 328 ALA D O 1
ATOM 11280 N N . PRO D 1 329 ? 119.32573 87.60531 27.18362 1.000 42.89472 329 PRO D N 1
ATOM 11281 C CA . PRO D 1 329 ? 118.32265 88.32325 26.38918 1.000 40.43468 329 PRO D CA 1
ATOM 11282 C C . PRO D 1 329 ? 117.38176 87.37642 25.65773 1.000 44.79851 329 PRO D C 1
ATOM 11283 O O . PRO D 1 329 ? 117.76496 86.28743 25.22562 1.000 53.09920 329 PRO D O 1
ATOM 11287 N N . VAL D 1 330 ? 116.13411 87.81432 25.51817 1.000 40.04792 330 VAL D N 1
ATOM 11288 C CA . VAL D 1 330 ? 115.11851 87.11805 24.73914 1.000 35.25628 330 VAL D CA 1
ATOM 11289 C C . VAL D 1 330 ? 114.58771 88.09329 23.69688 1.000 32.35185 330 VAL D C 1
ATOM 11290 O O . VAL D 1 330 ? 114.43547 89.28757 23.97441 1.000 32.01033 330 VAL D O 1
ATOM 11294 N N . VAL D 1 331 ? 114.33295 87.59672 22.49173 1.000 33.24917 331 VAL D N 1
ATOM 11295 C CA . VAL D 1 331 ? 113.86491 88.43036 21.38895 1.000 33.60235 331 VAL D CA 1
ATOM 11296 C C . VAL D 1 331 ? 112.36039 88.25505 21.24650 1.000 37.49314 331 VAL D C 1
ATOM 11297 O O . VAL D 1 331 ? 111.87625 87.14359 21.00142 1.000 39.68397 331 VAL D O 1
ATOM 11301 N N . ILE D 1 332 ? 111.62552 89.35818 21.37381 1.000 38.22633 332 ILE D N 1
ATOM 11302 C CA . ILE D 1 332 ? 110.16668 89.36157 21.35092 1.000 33.19919 332 ILE D CA 1
ATOM 11303 C C . ILE D 1 332 ? 109.70099 90.03308 20.06600 1.000 34.51654 332 ILE D C 1
ATOM 11304 O O . ILE D 1 332 ? 110.02680 91.19896 19.81099 1.000 40.35424 332 ILE D O 1
ATOM 11309 N N . GLU D 1 333 ? 108.92905 89.30238 19.26667 1.000 31.13424 333 GLU D N 1
ATOM 11310 C CA . GLU D 1 333 ? 108.29687 89.84319 18.06991 1.000 34.83349 333 GLU D CA 1
ATOM 11311 C C . GLU D 1 333 ? 106.88504 90.30224 18.41586 1.000 31.76821 333 GLU D C 1
ATOM 11312 O O . GLU D 1 333 ? 106.05042 89.49483 18.84059 1.000 29.59176 333 GLU D O 1
ATOM 11318 N N . VAL D 1 334 ? 106.61831 91.59031 18.22223 1.000 33.34770 334 VAL D N 1
ATOM 11319 C CA . VAL D 1 334 ? 105.35323 92.21303 18.59492 1.000 32.18143 334 VAL D CA 1
ATOM 11320 C C . VAL D 1 334 ? 104.53507 92.49349 17.34191 1.000 31.95457 334 VAL D C 1
ATOM 11321 O O . VAL D 1 334 ? 105.05434 93.01384 16.34595 1.000 34.13173 334 VAL D O 1
ATOM 11325 N N . GLN D 1 335 ? 103.24824 92.16874 17.40508 1.000 29.69816 335 GLN D N 1
ATOM 11326 C CA . GLN D 1 335 ? 102.30215 92.47716 16.34428 1.000 32.67881 335 GLN D CA 1
ATOM 11327 C C . GLN D 1 335 ? 101.47733 93.67447 16.78644 1.000 35.85545 335 GLN D C 1
ATOM 11328 O O . GLN D 1 335 ? 100.87276 93.65146 17.86430 1.000 38.98607 335 GLN D O 1
ATOM 11334 N N . ASP D 1 336 ? 101.42823 94.70323 15.94462 1.000 33.30860 336 ASP D N 1
ATOM 11335 C CA . ASP D 1 336 ? 100.69938 95.92673 16.26398 1.000 33.88589 336 ASP D CA 1
ATOM 11336 C C . ASP D 1 336 ? 100.06523 96.42578 14.97552 1.000 33.29347 336 ASP D C 1
ATOM 11337 O O . ASP D 1 336 ? 100.77102 96.83258 14.04943 1.000 37.95296 336 ASP D O 1
ATOM 11342 N N . THR D 1 337 ? 98.73592 96.39675 14.92337 1.000 31.00202 337 THR D N 1
ATOM 11343 C CA . THR D 1 337 ? 97.98786 96.79967 13.74226 1.000 31.26495 337 THR D CA 1
ATOM 11344 C C . THR D 1 337 ? 97.74048 98.30322 13.70121 1.000 34.52551 337 THR D C 1
ATOM 11345 O O . THR D 1 337 ? 97.93374 98.93446 12.65933 1.000 41.59252 337 THR D O 1
ATOM 11349 N N . LEU D 1 338 ? 97.32647 98.89147 14.82614 1.000 35.96495 338 LEU D N 1
ATOM 11350 C CA . LEU D 1 338 ? 97.00861 100.31771 14.84251 1.000 41.06433 338 LEU D CA 1
ATOM 11351 C C . LEU D 1 338 ? 98.25986 101.17748 14.71768 1.000 43.82736 338 LEU D C 1
ATOM 11352 O O . LEU D 1 338 ? 98.24433 102.21051 14.03863 1.000 47.67784 338 LEU D O 1
ATOM 11357 N N . LEU D 1 339 ? 99.34636 100.77932 15.37879 1.000 43.14778 339 LEU D N 1
ATOM 11358 C CA . LEU D 1 339 ? 100.60211 101.52727 15.38568 1.000 40.97351 339 LEU D CA 1
ATOM 11359 C C . LEU D 1 339 ? 101.66099 100.62786 14.76473 1.000 42.51220 339 LEU D C 1
ATOM 11360 O O . LEU D 1 339 ? 102.37335 99.90857 15.48192 1.000 42.01822 339 LEU D O 1
ATOM 11365 N N . PRO D 1 340 ? 101.79775 100.63028 13.43644 1.000 44.19376 340 PRO D N 1
ATOM 11366 C CA . PRO D 1 340 ? 102.78800 99.74438 12.80006 1.000 40.60369 340 PRO D CA 1
ATOM 11367 C C . PRO D 1 340 ? 104.22426 100.05196 13.18391 1.000 35.76821 340 PRO D C 1
ATOM 11368 O O . PRO D 1 340 ? 105.10204 99.20823 12.96071 1.000 33.78923 340 PRO D O 1
ATOM 11372 N N . HIS D 1 341 ? 104.48674 101.22211 13.77256 1.000 34.49027 341 HIS D N 1
ATOM 11373 C CA . HIS D 1 341 ? 105.83093 101.53976 14.23898 1.000 35.24571 341 HIS D CA 1
ATOM 11374 C C . HIS D 1 341 ? 106.32322 100.53152 15.26769 1.000 33.82731 341 HIS D C 1
ATOM 11375 O O . HIS D 1 341 ? 107.52835 100.27022 15.35297 1.000 34.46519 341 HIS D O 1
ATOM 11382 N N . ASN D 1 342 ? 105.41136 99.94125 16.03703 1.000 32.26913 342 ASN D N 1
ATOM 11383 C CA . ASN D 1 342 ? 105.75730 98.95605 17.05177 1.000 30.77831 342 ASN D CA 1
ATOM 11384 C C . ASN D 1 342 ? 105.86174 97.54338 16.50268 1.000 30.22359 342 ASN D C 1
ATOM 11385 O O . ASN D 1 342 ? 106.39597 96.67047 17.19149 1.000 31.84732 342 ASN D O 1
ATOM 11390 N N . ALA D 1 343 ? 105.35902 97.29401 15.29519 1.000 30.60234 343 ALA D N 1
ATOM 11391 C CA . ALA D 1 343 ? 105.43122 95.96700 14.69708 1.000 30.23247 343 ALA D CA 1
ATOM 11392 C C . ALA D 1 343 ? 106.85561 95.64303 14.26897 1.000 31.62887 343 ALA D C 1
ATOM 11393 O O . ALA D 1 343 ? 107.24951 95.93966 13.13659 1.000 35.01004 343 ALA D O 1
ATOM 11395 N N . ALA D 1 344 ? 107.63126 95.04225 15.16559 1.000 30.91776 344 ALA D N 1
ATOM 11396 C CA . ALA D 1 344 ? 109.03039 94.72152 14.90788 1.000 32.09319 344 ALA D CA 1
ATOM 11397 C C . ALA D 1 344 ? 109.48472 93.69996 15.94384 1.000 31.28286 344 ALA D C 1
ATOM 11398 O O . ALA D 1 344 ? 108.68217 93.20312 16.74085 1.000 29.82883 344 ALA D O 1
ATOM 11400 N N . ARG D 1 345 ? 110.78379 93.40569 15.94729 1.000 34.91690 345 ARG D N 1
ATOM 11401 C CA . ARG D 1 345 ? 111.39751 92.47965 16.89165 1.000 33.59357 345 ARG D CA 1
ATOM 11402 C C . ARG D 1 345 ? 112.32979 93.24440 17.82147 1.000 36.58457 345 ARG D C 1
ATOM 11403 O O . ARG D 1 345 ? 113.15249 94.04334 17.36104 1.000 41.82204 345 ARG D O 1
ATOM 11411 N N . PHE D 1 346 ? 112.19938 92.99978 19.12489 1.000 33.54138 346 PHE D N 1
ATOM 11412 C CA . PHE D 1 346 ? 112.96671 93.70579 20.14357 1.000 34.32467 346 PHE D CA 1
ATOM 11413 C C . PHE D 1 346 ? 113.74770 92.69928 20.97564 1.000 33.67367 346 PHE D C 1
ATOM 11414 O O . PHE D 1 346 ? 113.16934 91.74287 21.50267 1.000 31.69531 346 PHE D O 1
ATOM 11422 N N . SER D 1 347 ? 115.05562 92.91773 21.09358 1.000 34.74867 347 SER D N 1
ATOM 11423 C CA . SER D 1 347 ? 115.90507 92.12738 21.97952 1.000 35.33785 347 SER D CA 1
ATOM 11424 C C . SER D 1 347 ? 115.89017 92.78168 23.35577 1.000 35.17216 347 SER D C 1
ATOM 11425 O O . SER D 1 347 ? 116.39324 93.89612 23.52835 1.000 36.24691 347 SER D O 1
ATOM 11428 N N . VAL D 1 348 ? 115.31383 92.08823 24.33100 1.000 33.77133 348 VAL D N 1
ATOM 11429 C CA . VAL D 1 348 ? 115.11152 92.60798 25.67589 1.000 33.30981 348 VAL D CA 1
ATOM 11430 C C . VAL D 1 348 ? 116.10769 91.95342 26.62167 1.000 40.69986 348 VAL D C 1
ATOM 11431 O O . VAL D 1 348 ? 116.25500 90.72575 26.62267 1.000 45.83517 348 VAL D O 1
ATOM 11435 N N . SER D 1 349 ? 116.80636 92.77319 27.40655 1.000 35.58618 349 SER D N 1
ATOM 11436 C CA . SER D 1 349 ? 117.69151 92.27934 28.45370 1.000 40.50858 349 SER D CA 1
ATOM 11437 C C . SER D 1 349 ? 117.83526 93.36770 29.50615 1.000 44.33051 349 SER D C 1
ATOM 11438 O O . SER D 1 349 ? 117.52705 94.53731 29.26001 1.000 44.48355 349 SER D O 1
ATOM 11441 N N . SER D 1 350 ? 118.33648 92.97212 30.67985 1.000 47.07119 350 SER D N 1
ATOM 11442 C CA . SER D 1 350 ? 118.52987 93.93437 31.75973 1.000 44.38789 350 SER D CA 1
ATOM 11443 C C . SER D 1 350 ? 119.52492 95.02153 31.39002 1.000 44.59897 350 SER D C 1
ATOM 11444 O O . SER D 1 350 ? 119.53105 96.08461 32.01994 1.000 44.91688 350 SER D O 1
ATOM 11447 N N . ASP D 1 351 ? 120.36324 94.78005 30.38738 1.000 48.74028 351 ASP D N 1
ATOM 11448 C CA . ASP D 1 351 ? 121.38521 95.73335 29.98131 1.000 53.84830 351 ASP D CA 1
ATOM 11449 C C . ASP D 1 351 ? 120.98035 96.59528 28.79208 1.000 59.64852 351 ASP D C 1
ATOM 11450 O O . ASP D 1 351 ? 121.38874 97.76019 28.71850 1.000 61.64539 351 ASP D O 1
ATOM 11455 N N . LYS D 1 352 ? 120.19754 96.06045 27.85677 1.000 57.80561 352 LYS D N 1
ATOM 11456 C CA . LYS D 1 352 ? 120.00602 96.73819 26.58747 1.000 53.17631 352 LYS D CA 1
ATOM 11457 C C . LYS D 1 352 ? 118.67924 96.30737 25.98273 1.000 48.86166 352 LYS D C 1
ATOM 11458 O O . LYS D 1 352 ? 118.30535 95.13750 26.07619 1.000 43.96444 352 LYS D O 1
ATOM 11464 N N . VAL D 1 353 ? 117.97613 97.25130 25.35950 1.000 49.25552 353 VAL D N 1
ATOM 11465 C CA . VAL D 1 353 ? 116.76433 96.96992 24.59729 1.000 38.04745 353 VAL D CA 1
ATOM 11466 C C . VAL D 1 353 ? 116.91952 97.62550 23.22950 1.000 44.67753 353 VAL D C 1
ATOM 11467 O O . VAL D 1 353 ? 117.07987 98.84978 23.14254 1.000 49.22018 353 VAL D O 1
ATOM 11471 N N . ARG D 1 354 ? 116.94705 96.81147 22.17359 1.000 39.07807 354 ARG D N 1
ATOM 11472 C CA . ARG D 1 354 ? 117.09460 97.31199 20.81301 1.000 43.02625 354 ARG D CA 1
ATOM 11473 C C . ARG D 1 354 ? 116.21997 96.51296 19.86114 1.000 44.95652 354 ARG D C 1
ATOM 11474 O O . ARG D 1 354 ? 115.82813 95.37633 20.13833 1.000 37.40910 354 ARG D O 1
ATOM 11482 N N . ARG D 1 355 ? 115.92094 97.13926 18.72832 1.000 48.26773 355 ARG D N 1
ATOM 11483 C CA . ARG D 1 355 ? 115.27871 96.45217 17.62499 1.000 38.53700 355 ARG D CA 1
ATOM 11484 C C . ARG D 1 355 ? 116.29606 95.54362 16.96412 1.000 42.99425 355 ARG D C 1
ATOM 11485 O O . ARG D 1 355 ? 117.46441 95.90615 16.81279 1.000 48.62093 355 ARG D O 1
ATOM 11493 N N . THR D 1 356 ? 115.84294 94.35933 16.56846 1.000 44.39283 356 THR D N 1
ATOM 11494 C CA . THR D 1 356 ? 116.71637 93.34318 16.00880 1.000 48.10116 356 THR D CA 1
ATOM 11495 C C . THR D 1 356 ? 116.02477 92.70824 14.81508 1.000 43.72301 356 THR D C 1
ATOM 11496 O O . THR D 1 356 ? 114.80269 92.79352 14.65874 1.000 42.17356 356 THR D O 1
ATOM 11500 N N . GLN D 1 357 ? 116.83441 92.08308 13.96204 1.000 43.70519 357 GLN D N 1
ATOM 11501 C CA . GLN D 1 357 ? 116.34718 91.23730 12.88549 1.000 44.65370 357 GLN D CA 1
ATOM 11502 C C . GLN D 1 357 ? 116.55754 89.75896 13.18018 1.000 48.71353 357 GLN D C 1
ATOM 11503 O O . GLN D 1 357 ? 116.21846 88.91753 12.34299 1.000 52.94348 357 GLN D O 1
ATOM 11509 N N . HIS D 1 358 ? 117.09695 89.42581 14.35296 1.000 50.59545 358 HIS D N 1
ATOM 11510 C CA . HIS D 1 358 ? 117.27055 88.03921 14.76110 1.000 53.52684 358 HIS D CA 1
ATOM 11511 C C . HIS D 1 358 ? 115.91697 87.34070 14.81460 1.000 49.65581 358 HIS D C 1
ATOM 11512 O O . HIS D 1 358 ? 114.88307 87.96424 15.07499 1.000 46.00821 358 HIS D O 1
ATOM 11519 N N . THR D 1 359 ? 115.92704 86.03444 14.56175 1.000 49.73227 359 THR D N 1
ATOM 11520 C CA . THR D 1 359 ? 114.69002 85.26569 14.62271 1.000 52.31468 359 THR D CA 1
ATOM 11521 C C . THR D 1 359 ? 114.13012 85.30101 16.04589 1.000 50.40601 359 THR D C 1
ATOM 11522 O O . THR D 1 359 ? 114.87070 85.04343 17.00807 1.000 53.79569 359 THR D O 1
ATOM 11526 N N . PRO D 1 360 ? 112.84001 85.57027 16.22606 1.000 41.99452 360 PRO D N 1
ATOM 11527 C CA . PRO D 1 360 ? 112.32267 85.78954 17.57948 1.000 38.81956 360 PRO D CA 1
ATOM 11528 C C . PRO D 1 360 ? 112.24584 84.50137 18.38131 1.000 39.69146 360 PRO D C 1
ATOM 11529 O O . PRO D 1 360 ? 112.15085 83.39583 17.84362 1.000 39.55378 360 PRO D O 1
ATOM 11533 N N . ASP D 1 361 ? 112.30443 84.66866 19.70249 1.000 40.97315 361 ASP D N 1
ATOM 11534 C CA . ASP D 1 361 ? 112.04872 83.57454 20.63034 1.000 38.96781 361 ASP D CA 1
ATOM 11535 C C . ASP D 1 361 ? 110.58345 83.48907 21.02727 1.000 37.11093 361 ASP D C 1
ATOM 11536 O O . ASP D 1 361 ? 110.10720 82.40425 21.38359 1.000 32.32215 361 ASP D O 1
ATOM 11541 N N . ILE D 1 362 ? 109.86407 84.60783 20.95660 1.000 41.06351 362 ILE D N 1
ATOM 11542 C CA . ILE D 1 362 ? 108.47063 84.70030 21.38120 1.000 40.40011 362 ILE D CA 1
ATOM 11543 C C . ILE D 1 362 ? 107.75442 85.67878 20.46177 1.000 40.37295 362 ILE D C 1
ATOM 11544 O O . ILE D 1 362 ? 108.30033 86.72689 20.10799 1.000 49.47658 362 ILE D O 1
ATOM 11549 N N . SER D 1 363 ? 106.52542 85.33552 20.07993 1.000 34.73445 363 SER D N 1
ATOM 11550 C CA . SER D 1 363 ? 105.68492 86.18035 19.24077 1.000 35.14263 363 SER D CA 1
ATOM 11551 C C . SER D 1 363 ? 104.39282 86.49079 19.98873 1.000 32.96579 363 SER D C 1
ATOM 11552 O O . SER D 1 363 ? 103.73062 85.57378 20.48701 1.000 32.14000 363 SER D O 1
ATOM 11555 N N . VAL D 1 364 ? 104.01807 87.77587 20.03635 1.000 31.34033 364 VAL D N 1
ATOM 11556 C CA . VAL D 1 364 ? 102.85882 88.24044 20.79989 1.000 25.08361 364 VAL D CA 1
ATOM 11557 C C . VAL D 1 364 ? 102.29153 89.48307 20.13430 1.000 27.31885 364 VAL D C 1
ATOM 11558 O O . VAL D 1 364 ? 103.01630 90.24848 19.49399 1.000 39.26815 364 VAL D O 1
ATOM 11562 N N . ASP D 1 365 ? 100.98205 89.68217 20.28201 1.000 23.77496 365 ASP D N 1
ATOM 11563 C CA . ASP D 1 365 ? 100.39074 90.94371 19.85690 1.000 30.06038 365 ASP D CA 1
ATOM 11564 C C . ASP D 1 365 ? 100.56619 91.99225 20.95470 1.000 28.90302 365 ASP D C 1
ATOM 11565 O O . ASP D 1 365 ? 100.77081 91.66828 22.12762 1.000 29.31641 365 ASP D O 1
ATOM 11570 N N . VAL D 1 366 ? 100.49294 93.26649 20.56032 1.000 24.65403 366 VAL D N 1
ATOM 11571 C CA . VAL D 1 366 ? 100.80833 94.33636 21.50446 1.000 26.05277 366 VAL D CA 1
ATOM 11572 C C . VAL D 1 366 ? 99.85078 94.33125 22.68764 1.000 30.56987 366 VAL D C 1
ATOM 11573 O O . VAL D 1 366 ? 100.22153 94.73284 23.79750 1.000 38.43547 366 VAL D O 1
ATOM 11577 N N . ALA D 1 367 ? 98.61878 93.86235 22.48574 1.000 26.63570 367 ALA D N 1
ATOM 11578 C CA . ALA D 1 367 ? 97.65931 93.83268 23.58445 1.000 21.64848 367 ALA D CA 1
ATOM 11579 C C . ALA D 1 367 ? 98.12694 92.89923 24.69713 1.000 23.75587 367 ALA D C 1
ATOM 11580 O O . ALA D 1 367 ? 98.08627 93.25772 25.87974 1.000 28.38469 367 ALA D O 1
ATOM 11582 N N . ALA D 1 368 ? 98.58929 91.69685 24.33636 1.000 20.73903 368 ALA D N 1
ATOM 11583 C CA . ALA D 1 368 ? 99.04088 90.75129 25.35250 1.000 20.47088 368 ALA D CA 1
ATOM 11584 C C . ALA D 1 368 ? 100.34916 91.18637 25.99905 1.000 25.02243 368 ALA D C 1
ATOM 11585 O O . ALA D 1 368 ? 100.56157 90.92928 27.18993 1.000 27.38052 368 ALA D O 1
ATOM 11587 N N . LEU D 1 369 ? 101.22881 91.85026 25.24344 1.000 23.68207 369 LEU D N 1
ATOM 11588 C CA . LEU D 1 369 ? 102.46333 92.36445 25.82824 1.000 20.65021 369 LEU D CA 1
ATOM 11589 C C . LEU D 1 369 ? 102.16442 93.37442 26.92445 1.000 23.43761 369 LEU D C 1
ATOM 11590 O O . LEU D 1 369 ? 102.87413 93.43762 27.93526 1.000 28.80608 369 LEU D O 1
ATOM 11595 N N . GLY D 1 370 ? 101.12487 94.18507 26.73686 1.000 24.58929 370 GLY D N 1
ATOM 11596 C CA . GLY D 1 370 ? 100.70703 95.07520 27.80105 1.000 27.19375 370 GLY D CA 1
ATOM 11597 C C . GLY D 1 370 ? 100.25010 94.32852 29.03734 1.000 29.80824 370 GLY D C 1
ATOM 11598 O O . GLY D 1 370 ? 100.50371 94.77061 30.16068 1.000 35.27154 370 GLY D O 1
ATOM 11599 N N . SER D 1 371 ? 99.61204 93.16838 28.85197 1.000 27.50506 371 SER D N 1
ATOM 11600 C CA . SER D 1 371 ? 99.13962 92.38959 29.99304 1.000 29.70767 371 SER D CA 1
ATOM 11601 C C . SER D 1 371 ? 100.29486 91.93619 30.87441 1.000 39.28915 371 SER D C 1
ATOM 11602 O O . SER D 1 371 ? 100.16584 91.89478 32.10414 1.000 49.40904 371 SER D O 1
ATOM 11605 N N . VAL D 1 372 ? 101.43157 91.59007 30.26488 1.000 34.25218 372 VAL D N 1
ATOM 11606 C CA . VAL D 1 372 ? 102.59623 91.16057 31.03130 1.000 30.25002 372 VAL D CA 1
ATOM 11607 C C . VAL D 1 372 ? 103.41861 92.33844 31.52928 1.000 30.33153 372 VAL D C 1
ATOM 11608 O O . VAL D 1 372 ? 104.11967 92.21067 32.54110 1.000 33.53619 372 VAL D O 1
ATOM 11612 N N . TYR D 1 373 ? 103.31404 93.49491 30.86816 1.000 26.84913 373 TYR D N 1
ATOM 11613 C CA . TYR D 1 373 ? 104.32326 94.54056 31.01736 1.000 22.67301 373 TYR D CA 1
ATOM 11614 C C . TYR D 1 373 ? 104.46878 95.02158 32.45647 1.000 21.52805 373 TYR D C 1
ATOM 11615 O O . TYR D 1 373 ? 105.57370 95.36816 32.88601 1.000 27.52911 373 TYR D O 1
ATOM 11624 N N . LEU D 1 374 ? 103.37553 95.07731 33.21021 1.000 19.95316 374 LEU D N 1
ATOM 11625 C CA . LEU D 1 374 ? 103.43830 95.59353 34.57331 1.000 21.43776 374 LEU D CA 1
ATOM 11626 C C . LEU D 1 374 ? 103.69338 94.50990 35.61185 1.000 28.66237 374 LEU D C 1
ATOM 11627 O O . LEU D 1 374 ? 103.73712 94.81381 36.80819 1.000 31.95588 374 LEU D O 1
ATOM 11632 N N . GLY D 1 375 ? 103.86307 93.26134 35.19007 1.000 29.98278 375 GLY D N 1
ATOM 11633 C CA . GLY D 1 375 ? 104.04317 92.16771 36.11450 1.000 26.09804 375 GLY D CA 1
ATOM 11634 C C . GLY D 1 375 ? 102.76075 91.50300 36.55926 1.000 26.38341 375 GLY D C 1
ATOM 11635 O O . GLY D 1 375 ? 102.81156 90.60851 37.41179 1.000 29.18420 375 GLY D O 1
ATOM 11636 N N . GLY D 1 376 ? 101.61207 91.91281 36.01827 1.000 24.68570 376 GLY D N 1
ATOM 11637 C CA . GLY D 1 376 ? 100.34416 91.31857 36.39631 1.000 25.47746 376 GLY D CA 1
ATOM 11638 C C . GLY D 1 376 ? 100.02551 89.99708 35.74243 1.000 25.30748 376 GLY D C 1
ATOM 11639 O O . GLY D 1 376 ? 99.00257 89.39183 36.07594 1.000 23.68410 376 GLY D O 1
ATOM 11640 N N . ASN D 1 377 ? 100.86174 89.55156 34.80683 1.000 26.17281 377 ASN D N 1
ATOM 11641 C CA . ASN D 1 377 ? 100.70042 88.26479 34.14626 1.000 25.55375 377 ASN D CA 1
ATOM 11642 C C . ASN D 1 377 ? 102.07361 87.72955 33.78163 1.000 28.84346 377 ASN D C 1
ATOM 11643 O O . ASN D 1 377 ? 103.04660 88.48017 33.67719 1.000 34.28477 377 ASN D O 1
ATOM 11648 N N . THR D 1 378 ? 102.14194 86.41887 33.58746 1.000 25.98813 378 THR D N 1
ATOM 11649 C CA . THR D 1 378 ? 103.36954 85.75634 33.18374 1.000 24.45816 378 THR D CA 1
ATOM 11650 C C . THR D 1 378 ? 103.23264 85.23093 31.76168 1.000 32.10728 378 THR D C 1
ATOM 11651 O O . THR D 1 378 ? 102.13112 85.12101 31.21456 1.000 37.95637 378 THR D O 1
ATOM 11655 N N . TRP D 1 379 ? 104.38007 84.91838 31.15852 1.000 31.37568 379 TRP D N 1
ATOM 11656 C CA . TRP D 1 379 ? 104.36851 84.39359 29.80011 1.000 28.41573 379 TRP D CA 1
ATOM 11657 C C . TRP D 1 379 ? 103.77523 82.98838 29.74040 1.000 30.47101 379 TRP D C 1
ATOM 11658 O O . TRP D 1 379 ? 103.12508 82.63750 28.74845 1.000 32.82956 379 TRP D O 1
ATOM 11669 N N . THR D 1 380 ? 103.97872 82.17499 30.78487 1.000 28.32603 380 THR D N 1
ATOM 11670 C CA . THR D 1 380 ? 103.45148 80.81269 30.77216 1.000 30.69023 380 THR D CA 1
ATOM 11671 C C . THR D 1 380 ? 101.92752 80.80605 30.76831 1.000 35.54764 380 THR D C 1
ATOM 11672 O O . THR D 1 380 ? 101.30845 80.02677 30.03535 1.000 41.13129 380 THR D O 1
ATOM 11676 N N . ARG D 1 381 ? 101.30360 81.65627 31.58851 1.000 34.68189 381 ARG D N 1
ATOM 11677 C CA . ARG D 1 381 ? 99.84740 81.64616 31.67986 1.000 30.96206 381 ARG D CA 1
ATOM 11678 C C . ARG D 1 381 ? 99.19869 82.23049 30.43379 1.000 30.59335 381 ARG D C 1
ATOM 11679 O O . ARG D 1 381 ? 98.13271 81.76210 30.01485 1.000 28.06535 381 ARG D O 1
ATOM 11687 N N . LEU D 1 382 ? 99.82010 83.24640 29.82962 1.000 33.16277 382 LEU D N 1
ATOM 11688 C CA . LEU D 1 382 ? 99.29891 83.78542 28.57704 1.000 26.66806 382 LEU D CA 1
ATOM 11689 C C . LEU D 1 382 ? 99.52361 82.81745 27.42401 1.000 23.55611 382 LEU D C 1
ATOM 11690 O O . LEU D 1 382 ? 98.67992 82.70896 26.52625 1.000 22.80356 382 LEU D O 1
ATOM 11695 N N . GLU D 1 383 ? 100.65871 82.11172 27.42442 1.000 24.39823 383 GLU D N 1
ATOM 11696 C CA . GLU D 1 383 ? 100.84925 81.04200 26.45137 1.000 25.02917 383 GLU D CA 1
ATOM 11697 C C . GLU D 1 383 ? 99.79776 79.95609 26.64004 1.000 27.62561 383 GLU D C 1
ATOM 11698 O O . GLU D 1 383 ? 99.29583 79.38538 25.66335 1.000 32.49233 383 GLU D O 1
ATOM 11704 N N . ARG D 1 384 ? 99.44121 79.66581 27.89382 1.000 23.46521 384 ARG D N 1
ATOM 11705 C CA . ARG D 1 384 ? 98.42334 78.65502 28.14326 1.000 22.86564 384 ARG D CA 1
ATOM 11706 C C . ARG D 1 384 ? 97.07612 79.07870 27.57706 1.000 22.91595 384 ARG D C 1
ATOM 11707 O O . ARG D 1 384 ? 96.29740 78.23248 27.12103 1.000 21.24109 384 ARG D O 1
ATOM 11715 N N . ALA D 1 385 ? 96.77940 80.37616 27.60959 1.000 26.50189 385 ALA D N 1
ATOM 11716 C CA . ALA D 1 385 ? 95.55147 80.90461 27.03179 1.000 28.44154 385 ALA D CA 1
ATOM 11717 C C . ALA D 1 385 ? 95.61043 81.04477 25.51628 1.000 26.73855 385 ALA D C 1
ATOM 11718 O O . ALA D 1 385 ? 94.60623 81.42975 24.91180 1.000 30.54033 385 ALA D O 1
ATOM 11720 N N . GLY D 1 386 ? 96.74986 80.76570 24.89164 1.000 24.32387 386 GLY D N 1
ATOM 11721 C CA . GLY D 1 386 ? 96.85579 80.84978 23.45012 1.000 25.79856 386 GLY D CA 1
ATOM 11722 C C . GLY D 1 386 ? 97.16829 82.22127 22.90066 1.000 30.22662 386 GLY D C 1
ATOM 11723 O O . GLY D 1 386 ? 96.88682 82.47798 21.72412 1.000 32.85424 386 GLY D O 1
ATOM 11724 N N . LEU D 1 387 ? 97.72808 83.11724 23.71188 1.000 27.89403 387 LEU D N 1
ATOM 11725 C CA . LEU D 1 387 ? 98.05642 84.46373 23.27437 1.000 24.65916 387 LEU D CA 1
ATOM 11726 C C . LEU D 1 387 ? 99.55149 84.68220 23.07873 1.000 28.07557 387 LEU D C 1
ATOM 11727 O O . LEU D 1 387 ? 99.96100 85.78980 22.70961 1.000 30.84380 387 LEU D O 1
ATOM 11732 N N . VAL D 1 388 ? 100.37554 83.66316 23.31568 1.000 28.77990 388 VAL D N 1
ATOM 11733 C CA . VAL D 1 388 ? 101.82175 83.75135 23.14511 1.000 27.95243 388 VAL D CA 1
ATOM 11734 C C . VAL D 1 388 ? 102.28778 82.46666 22.47349 1.000 30.85733 388 VAL D C 1
ATOM 11735 O O . VAL D 1 388 ? 101.90066 81.36834 22.88778 1.000 35.10466 388 VAL D O 1
ATOM 11739 N N . SER D 1 389 ? 103.09662 82.60132 21.42786 1.000 27.32716 389 SER D N 1
ATOM 11740 C CA . SER D 1 389 ? 103.67601 81.47137 20.71658 1.000 29.12427 389 SER D CA 1
ATOM 11741 C C . SER D 1 389 ? 105.18763 81.51798 20.87722 1.000 40.40187 389 SER D C 1
ATOM 11742 O O . SER D 1 389 ? 105.79714 82.57253 20.66843 1.000 42.29192 389 SER D O 1
ATOM 11745 N N . ALA D 1 390 ? 105.79268 80.39582 21.27128 1.000 45.89069 390 ALA D N 1
ATOM 11746 C CA . ALA D 1 390 ? 107.23641 80.34695 21.46303 1.000 43.46642 390 ALA D CA 1
ATOM 11747 C C . ALA D 1 390 ? 107.88899 79.66734 20.26671 1.000 39.95384 390 ALA D C 1
ATOM 11748 O O . ALA D 1 390 ? 107.42045 78.62553 19.80016 1.000 41.29648 390 ALA D O 1
ATOM 11750 N N . GLN D 1 391 ? 108.99732 80.25129 19.79673 1.000 37.92931 391 GLN D N 1
ATOM 11751 C CA . GLN D 1 391 ? 109.73278 79.74945 18.64139 1.000 41.65898 391 GLN D CA 1
ATOM 11752 C C . GLN D 1 391 ? 111.04337 79.05106 18.96802 1.000 41.64290 391 GLN D C 1
ATOM 11753 O O . GLN D 1 391 ? 111.63595 78.44539 18.06839 1.000 44.62175 391 GLN D O 1
ATOM 11759 N N . SER D 1 392 ? 111.52566 79.13144 20.20140 1.000 39.85942 392 SER D N 1
ATOM 11760 C CA . SER D 1 392 ? 112.74843 78.43526 20.56412 1.000 40.43604 392 SER D CA 1
ATOM 11761 C C . SER D 1 392 ? 112.52897 77.69659 21.87432 1.000 39.63204 392 SER D C 1
ATOM 11762 O O . SER D 1 392 ? 111.71182 78.11695 22.69712 1.000 40.95571 392 SER D O 1
ATOM 11765 N N . PRO D 1 393 ? 113.21775 76.57582 22.07995 1.000 41.12643 393 PRO D N 1
ATOM 11766 C CA . PRO D 1 393 ? 113.06436 75.84362 23.34418 1.000 39.23814 393 PRO D CA 1
ATOM 11767 C C . PRO D 1 393 ? 113.47501 76.69291 24.53917 1.000 38.16566 393 PRO D C 1
ATOM 11768 O O . PRO D 1 393 ? 114.46310 77.42897 24.49271 1.000 40.34501 393 PRO D O 1
ATOM 11772 N N . GLY D 1 394 ? 112.69083 76.59491 25.61521 1.000 34.94529 394 GLY D N 1
ATOM 11773 C CA . GLY D 1 394 ? 112.98116 77.31529 26.83818 1.000 32.95699 394 GLY D CA 1
ATOM 11774 C C . GLY D 1 394 ? 112.69518 78.80019 26.80735 1.000 32.73805 394 GLY D C 1
ATOM 11775 O O . GLY D 1 394 ? 112.91238 79.47186 27.82196 1.000 38.89443 394 GLY D O 1
ATOM 11776 N N . ALA D 1 395 ? 112.22695 79.33400 25.67646 1.000 30.56221 395 ALA D N 1
ATOM 11777 C CA . ALA D 1 395 ? 111.97562 80.76812 25.55355 1.000 29.67233 395 ALA D CA 1
ATOM 11778 C C . ALA D 1 395 ? 110.93972 81.27756 26.55201 1.000 28.87286 395 ALA D C 1
ATOM 11779 O O . ALA D 1 395 ? 111.10861 82.36323 27.12129 1.000 27.99149 395 ALA D O 1
ATOM 11781 N N . ILE D 1 396 ? 109.86660 80.51538 26.78498 1.000 29.84940 396 ILE D N 1
ATOM 11782 C CA . ILE D 1 396 ? 108.83053 80.97019 27.71362 1.000 27.08278 396 ILE D CA 1
ATOM 11783 C C . ILE D 1 396 ? 109.37465 81.08599 29.13202 1.000 28.18838 396 ILE D C 1
ATOM 11784 O O . ILE D 1 396 ? 109.17520 82.10231 29.80784 1.000 37.59048 396 ILE D O 1
ATOM 11789 N N . ARG D 1 397 ? 110.07369 80.05750 29.60642 1.000 28.59496 397 ARG D N 1
ATOM 11790 C CA . ARG D 1 397 ? 110.62779 80.14328 30.95512 1.000 35.09424 397 ARG D CA 1
ATOM 11791 C C . ARG D 1 397 ? 111.72822 81.19031 31.04364 1.000 32.95940 397 ARG D C 1
ATOM 11792 O O . ARG D 1 397 ? 111.86176 81.87250 32.06744 1.000 31.75499 397 ARG D O 1
ATOM 11800 N N . ALA D 1 398 ? 112.53893 81.31621 29.99232 1.000 32.58030 398 ALA D N 1
ATOM 11801 C CA . ALA D 1 398 ? 113.58505 82.33484 29.98258 1.000 34.93178 398 ALA D CA 1
ATOM 11802 C C . ALA D 1 398 ? 112.99239 83.73637 30.03894 1.000 39.35382 398 ALA D C 1
ATOM 11803 O O . ALA D 1 398 ? 113.51956 84.61728 30.73089 1.000 43.40012 398 ALA D O 1
ATOM 11805 N N . ALA D 1 399 ? 111.89482 83.96023 29.31421 1.000 38.39922 399 ALA D N 1
ATOM 11806 C CA . ALA D 1 399 ? 111.24785 85.26788 29.33068 1.000 31.90156 399 ALA D CA 1
ATOM 11807 C C . ALA D 1 399 ? 110.67623 85.58170 30.70601 1.000 32.28589 399 ALA D C 1
ATOM 11808 O O . ALA D 1 399 ? 110.81249 86.70665 31.20369 1.000 35.28441 399 ALA D O 1
ATOM 11810 N N . ASP D 1 400 ? 110.04235 84.59280 31.34052 1.000 30.09194 400 ASP D N 1
ATOM 11811 C CA . ASP D 1 400 ? 109.51215 84.79137 32.68473 1.000 27.52511 400 ASP D CA 1
ATOM 11812 C C . ASP D 1 400 ? 110.62222 85.07258 33.68895 1.000 26.69051 400 ASP D C 1
ATOM 11813 O O . ASP D 1 400 ? 110.41852 85.83409 34.63984 1.000 26.35606 400 ASP D O 1
ATOM 11818 N N . ALA D 1 401 ? 111.80536 84.49089 33.48654 1.000 28.27270 401 ALA D N 1
ATOM 11819 C CA . ALA D 1 401 ? 112.92105 84.77695 34.38030 1.000 35.65092 401 ALA D CA 1
ATOM 11820 C C . ALA D 1 401 ? 113.30818 86.24904 34.31768 1.000 43.50160 401 ALA D C 1
ATOM 11821 O O . ALA D 1 401 ? 113.66793 86.84679 35.33850 1.000 52.10419 401 ALA D O 1
ATOM 11823 N N . LEU D 1 402 ? 113.25025 86.84831 33.12419 1.000 39.91392 402 LEU D N 1
ATOM 11824 C CA . LEU D 1 402 ? 113.58226 88.26287 32.98395 1.000 37.43399 402 LEU D CA 1
ATOM 11825 C C . LEU D 1 402 ? 112.47453 89.15068 33.53932 1.000 39.62784 402 LEU D C 1
ATOM 11826 O O . LEU D 1 402 ? 112.73895 90.08584 34.30345 1.000 50.59798 402 LEU D O 1
ATOM 11831 N N . PHE D 1 403 ? 111.22342 88.86599 33.17496 1.000 31.83726 403 PHE D N 1
ATOM 11832 C CA . PHE D 1 403 ? 110.11640 89.77222 33.45807 1.000 28.56837 403 PHE D CA 1
ATOM 11833 C C . PHE D 1 403 ? 109.52718 89.61679 34.85665 1.000 29.38363 403 PHE D C 1
ATOM 11834 O O . PHE D 1 403 ? 108.67338 90.42874 35.23110 1.000 30.97958 403 PHE D O 1
ATOM 11842 N N . SER D 1 404 ? 109.93114 88.60128 35.62114 1.000 30.32685 404 SER D N 1
ATOM 11843 C CA . SER D 1 404 ? 109.29985 88.33622 36.91091 1.000 34.89584 404 SER D CA 1
ATOM 11844 C C . SER D 1 404 ? 109.47564 89.51160 37.86853 1.000 35.42070 404 SER D C 1
ATOM 11845 O O . SER D 1 404 ? 110.51237 90.18258 37.87155 1.000 31.32556 404 SER D O 1
ATOM 11848 N N . THR D 1 405 ? 108.44224 89.76334 38.67721 1.000 24.01873 405 THR D N 1
ATOM 11849 C CA . THR D 1 405 ? 108.46626 90.79110 39.70995 1.000 25.47432 405 THR D CA 1
ATOM 11850 C C . THR D 1 405 ? 107.93986 90.20332 41.01376 1.000 24.53572 405 THR D C 1
ATOM 11851 O O . THR D 1 405 ? 107.25098 89.18080 41.02354 1.000 24.12116 405 THR D O 1
ATOM 11855 N N . GLY D 1 406 ? 108.26859 90.86674 42.12131 1.000 26.31415 406 GLY D N 1
ATOM 11856 C CA . GLY D 1 406 ? 107.88506 90.38807 43.43645 1.000 27.04353 406 GLY D CA 1
ATOM 11857 C C . GLY D 1 406 ? 106.49788 90.79372 43.89828 1.000 29.52946 406 GLY D C 1
ATOM 11858 O O . GLY D 1 406 ? 105.90816 90.12152 44.75015 1.000 32.29983 406 GLY D O 1
ATOM 11859 N N . THR D 1 407 ? 105.96126 91.88579 43.35542 1.000 29.89024 407 THR D N 1
ATOM 11860 C CA . THR D 1 407 ? 104.65310 92.39591 43.74844 1.000 27.53225 407 THR D CA 1
ATOM 11861 C C . THR D 1 407 ? 103.74672 92.49191 42.53019 1.000 26.45225 407 THR D C 1
ATOM 11862 O O . THR D 1 407 ? 104.20194 92.82166 41.43087 1.000 30.64215 407 THR D O 1
ATOM 11866 N N . GLN D 1 408 ? 102.46551 92.19956 42.72734 1.000 23.55898 408 GLN D N 1
ATOM 11867 C CA . GLN D 1 408 ? 101.49847 92.40239 41.66011 1.000 23.50037 408 GLN D CA 1
ATOM 11868 C C . GLN D 1 408 ? 101.25625 93.89618 41.46682 1.000 29.11608 408 GLN D C 1
ATOM 11869 O O . GLN D 1 408 ? 101.14368 94.63772 42.44681 1.000 36.39495 408 GLN D O 1
ATOM 11875 N N . PRO D 1 409 ? 101.18946 94.36978 40.22654 1.000 24.59055 409 PRO D N 1
ATOM 11876 C CA . PRO D 1 409 ? 100.93140 95.79215 39.99756 1.000 19.10115 409 PRO D CA 1
ATOM 11877 C C . PRO D 1 409 ? 99.51093 96.14633 40.40219 1.000 22.06270 409 PRO D C 1
ATOM 11878 O O . PRO D 1 409 ? 98.61613 95.29945 40.45531 1.000 24.79799 409 PRO D O 1
ATOM 11882 N N . PHE D 1 410 ? 99.32048 97.42218 40.72485 1.000 24.81102 410 PHE D N 1
ATOM 11883 C CA . PHE D 1 410 ? 98.04268 97.88070 41.24716 1.000 22.83351 410 PHE D CA 1
ATOM 11884 C C . PHE D 1 410 ? 97.99798 99.39406 41.13604 1.000 32.83750 410 PHE D C 1
ATOM 11885 O O . PHE D 1 410 ? 98.93828 100.07615 41.55213 1.000 42.04336 410 PHE D O 1
ATOM 11893 N N . ALA D 1 411 ? 96.91292 99.91189 40.57898 1.000 32.81623 411 ALA D N 1
ATOM 11894 C CA . ALA D 1 411 ? 96.70139 101.34944 40.44058 1.000 33.87607 411 ALA D CA 1
ATOM 11895 C C . ALA D 1 411 ? 95.58453 101.73991 41.39804 1.000 35.42809 411 ALA D C 1
ATOM 11896 O O . ALA D 1 411 ? 94.40403 101.62107 41.06374 1.000 43.36865 411 ALA D O 1
ATOM 11898 N N . GLY D 1 412 ? 95.94362 102.23241 42.57516 1.000 28.27660 412 GLY D N 1
ATOM 11899 C CA . GLY D 1 412 ? 94.92191 102.58090 43.54535 1.000 27.41408 412 GLY D CA 1
ATOM 11900 C C . GLY D 1 412 ? 93.99757 103.71462 43.14137 1.000 27.64537 412 GLY D C 1
ATOM 11901 O O . GLY D 1 412 ? 93.25127 104.22556 43.98106 1.000 30.56153 412 GLY D O 1
ATOM 11902 N N . THR D 1 413 ? 93.99678 104.08631 41.85778 1.000 23.95934 413 THR D N 1
ATOM 11903 C CA . THR D 1 413 ? 93.30030 105.26862 41.37210 1.000 19.69875 413 THR D CA 1
ATOM 11904 C C . THR D 1 413 ? 92.50625 104.93896 40.11770 1.000 20.34036 413 THR D C 1
ATOM 11905 O O . THR D 1 413 ? 92.98131 104.21740 39.23567 1.000 24.54399 413 THR D O 1
ATOM 11909 N N . ASN D 1 414 ? 91.30319 105.49506 40.03451 1.000 19.55056 414 ASN D N 1
ATOM 11910 C CA . ASN D 1 414 ? 90.44306 105.34127 38.87615 1.000 19.77902 414 ASN D CA 1
ATOM 11911 C C . ASN D 1 414 ? 90.17412 106.71311 38.27404 1.000 25.84703 414 ASN D C 1
ATOM 11912 O O . ASN D 1 414 ? 90.20885 107.73338 38.96875 1.000 30.52763 414 ASN D O 1
ATOM 11917 N N . PHE D 1 415 ? 89.89574 106.72787 36.97720 1.000 21.54047 415 PHE D N 1
ATOM 11918 C CA . PHE D 1 415 ? 89.65196 107.97210 36.27024 1.000 22.93868 415 PHE D CA 1
ATOM 11919 C C . PHE D 1 415 ? 88.84099 107.68722 35.02076 1.000 24.82228 415 PHE D C 1
ATOM 11920 O O . PHE D 1 415 ? 88.38070 108.61042 34.33943 1.000 24.69848 415 PHE D O 1
ATOM 11929 N N . VAL E 1 23 ? 22.49432 113.01743 60.18497 1.000 69.01373 23 VAL E N 1
ATOM 11930 C CA . VAL E 1 23 ? 23.79103 113.01717 60.85310 1.000 68.68008 23 VAL E CA 1
ATOM 11931 C C . VAL E 1 23 ? 24.91606 113.22353 59.84279 1.000 60.38418 23 VAL E C 1
ATOM 11932 O O . VAL E 1 23 ? 25.69906 114.16942 59.96050 1.000 58.01088 23 VAL E O 1
ATOM 11936 N N . THR E 1 24 ? 24.98822 112.33758 58.84973 1.000 55.47253 24 THR E N 1
ATOM 11937 C CA . THR E 1 24 ? 25.97905 112.42656 57.78310 1.000 51.69305 24 THR E CA 1
ATOM 11938 C C . THR E 1 24 ? 25.36312 113.07707 56.54902 1.000 53.77870 24 THR E C 1
ATOM 11939 O O . THR E 1 24 ? 24.32249 112.62981 56.05526 1.000 55.47687 24 THR E O 1
ATOM 11943 N N . ASP E 1 25 ? 26.00770 114.13046 56.05731 1.000 54.16927 25 ASP E N 1
ATOM 11944 C CA . ASP E 1 25 ? 25.53296 114.89510 54.91227 1.000 44.40324 25 ASP E CA 1
ATOM 11945 C C . ASP E 1 25 ? 26.53702 114.74449 53.77546 1.000 40.25096 25 ASP E C 1
ATOM 11946 O O . ASP E 1 25 ? 27.74766 114.86001 53.99521 1.000 37.43427 25 ASP E O 1
ATOM 11951 N N . ILE E 1 26 ? 26.03878 114.46159 52.57345 1.000 40.38801 26 ILE E N 1
ATOM 11952 C CA . ILE E 1 26 ? 26.86810 114.29335 51.38082 1.000 37.33657 26 ILE E CA 1
ATOM 11953 C C . ILE E 1 26 ? 26.52052 115.41582 50.41448 1.000 38.76341 26 ILE E C 1
ATOM 11954 O O . ILE E 1 26 ? 25.42307 115.43650 49.84398 1.000 44.89568 26 ILE E O 1
ATOM 11959 N N . ARG E 1 27 ? 27.44408 116.35317 50.23356 1.000 37.26526 27 ARG E N 1
ATOM 11960 C CA . ARG E 1 27 ? 27.23423 117.46457 49.32102 1.000 43.37072 27 ARG E CA 1
ATOM 11961 C C . ARG E 1 27 ? 28.52576 117.75167 48.57160 1.000 39.84560 27 ARG E C 1
ATOM 11962 O O . ARG E 1 27 ? 29.60606 117.30340 48.95908 1.000 33.40856 27 ARG E O 1
ATOM 11970 N N . PHE E 1 28 ? 28.40057 118.51404 47.48956 1.000 43.49690 28 PHE E N 1
ATOM 11971 C CA . PHE E 1 28 ? 29.57466 118.91053 46.72993 1.000 38.38030 28 PHE E CA 1
ATOM 11972 C C . PHE E 1 28 ? 30.36376 119.96588 47.48437 1.000 35.29582 28 PHE E C 1
ATOM 11973 O O . PHE E 1 28 ? 29.79825 120.83187 48.15731 1.000 37.32346 28 PHE E O 1
ATOM 11981 N N . LEU E 1 29 ? 31.68371 119.87022 47.38271 1.000 35.30650 29 LEU E N 1
ATOM 11982 C CA . LEU E 1 29 ? 32.55415 120.87284 47.97009 1.000 39.88677 29 LEU E CA 1
ATOM 11983 C C . LEU E 1 29 ? 32.42485 122.17169 47.19791 1.000 43.12882 29 LEU E C 1
ATOM 11984 O O . LEU E 1 29 ? 32.20754 122.17962 45.98526 1.000 45.89224 29 LEU E O 1
ATOM 11989 N N . GLN E 1 30 ? 32.56817 123.28009 47.91157 1.000 41.29415 30 GLN E N 1
ATOM 11990 C CA . GLN E 1 30 ? 32.24629 124.55045 47.29372 1.000 43.07012 30 GLN E CA 1
ATOM 11991 C C . GLN E 1 30 ? 33.21206 125.69413 47.57498 1.000 43.49470 30 GLN E C 1
ATOM 11992 O O . GLN E 1 30 ? 33.12826 126.70799 46.87670 1.000 47.59408 30 GLN E O 1
ATOM 11998 N N . SER E 1 31 ? 34.14170 125.56805 48.51875 1.000 39.47298 31 SER E N 1
ATOM 11999 C CA . SER E 1 31 ? 35.08597 126.62733 48.84719 1.000 46.71808 31 SER E CA 1
ATOM 12000 C C . SER E 1 31 ? 36.51834 126.11687 48.74637 1.000 39.20025 31 SER E C 1
ATOM 12001 O O . SER E 1 31 ? 36.76444 124.90981 48.73312 1.000 36.76912 31 SER E O 1
ATOM 12004 N N . ARG E 1 32 ? 37.47265 127.04850 48.62580 1.000 40.99868 32 ARG E N 1
ATOM 12005 C CA . ARG E 1 32 ? 38.87211 126.63273 48.64067 1.000 40.52301 32 ARG E CA 1
ATOM 12006 C C . ARG E 1 32 ? 39.24495 126.01225 49.97645 1.000 42.29128 32 ARG E C 1
ATOM 12007 O O . ARG E 1 32 ? 40.07996 125.10065 50.02781 1.000 48.06613 32 ARG E O 1
ATOM 12015 N N . ALA E 1 33 ? 38.63741 126.48550 51.06554 1.000 40.51130 33 ALA E N 1
ATOM 12016 C CA . ALA E 1 33 ? 38.89708 125.87989 52.36542 1.000 39.93022 33 ALA E CA 1
ATOM 12017 C C . ALA E 1 33 ? 38.42571 124.43343 52.39675 1.000 36.46789 33 ALA E C 1
ATOM 12018 O O . ALA E 1 33 ? 39.12630 123.55360 52.90806 1.000 35.84502 33 ALA E O 1
ATOM 12020 N N . GLU E 1 34 ? 37.24943 124.16411 51.83096 1.000 35.88925 34 GLU E N 1
ATOM 12021 C CA . GLU E 1 34 ? 36.75745 122.79295 51.77138 1.000 33.52582 34 GLU E CA 1
ATOM 12022 C C . GLU E 1 34 ? 37.59598 121.93992 50.83014 1.000 32.69431 34 GLU E C 1
ATOM 12023 O O . GLU E 1 34 ? 37.79854 120.74824 51.08413 1.000 31.61020 34 GLU E O 1
ATOM 12029 N N . HIS E 1 35 ? 38.05062 122.51613 49.71521 1.000 38.07760 35 HIS E N 1
ATOM 12030 C CA . HIS E 1 35 ? 38.90372 121.76690 48.80023 1.000 36.73234 35 HIS E CA 1
ATOM 12031 C C . HIS E 1 35 ? 40.22890 121.39238 49.46105 1.000 35.18132 35 HIS E C 1
ATOM 12032 O O . HIS E 1 35 ? 40.68473 120.24889 49.34636 1.000 36.34310 35 HIS E O 1
ATOM 12039 N N . GLU E 1 36 ? 40.83995 122.32582 50.19860 1.000 32.32848 36 GLU E N 1
ATOM 12040 C CA . GLU E 1 36 ? 42.11447 122.02645 50.84973 1.000 32.53979 36 GLU E CA 1
ATOM 12041 C C . GLU E 1 36 ? 41.95295 120.97462 51.93988 1.000 31.07560 36 GLU E C 1
ATOM 12042 O O . GLU E 1 36 ? 42.83018 120.12192 52.12316 1.000 32.01260 36 GLU E O 1
ATOM 12048 N N . ARG E 1 37 ? 40.83260 121.00677 52.66413 1.000 30.61893 37 ARG E N 1
ATOM 12049 C CA . ARG E 1 37 ? 40.62442 120.03979 53.73533 1.000 29.51367 37 ARG E CA 1
ATOM 12050 C C . ARG E 1 37 ? 40.41551 118.64067 53.16747 1.000 26.99328 37 ARG E C 1
ATOM 12051 O O . ARG E 1 37 ? 40.87197 117.65219 53.75204 1.000 26.97950 37 ARG E O 1
ATOM 12059 N N . ALA E 1 38 ? 39.72082 118.54037 52.02983 1.000 26.31911 38 ALA E N 1
ATOM 12060 C CA . ALA E 1 38 ? 39.52585 117.25078 51.37834 1.000 26.29765 38 ALA E CA 1
ATOM 12061 C C . ALA E 1 38 ? 40.84523 116.62642 50.94592 1.000 30.90049 38 ALA E C 1
ATOM 12062 O O . ALA E 1 38 ? 40.98307 115.39743 50.96120 1.000 41.00862 38 ALA E O 1
ATOM 12064 N N . PHE E 1 39 ? 41.82210 117.44748 50.55458 1.000 31.37805 39 PHE E N 1
ATOM 12065 C CA . PHE E 1 39 ? 43.14491 116.91490 50.24619 1.000 32.04965 39 PHE E CA 1
ATOM 12066 C C . PHE E 1 39 ? 43.81416 116.35805 51.49172 1.000 31.06231 39 PHE E C 1
ATOM 12067 O O . PHE E 1 39 ? 44.48125 115.31831 51.43473 1.000 31.33979 39 PHE E O 1
ATOM 12075 N N . THR E 1 40 ? 43.68195 117.05863 52.61741 1.000 31.75425 40 THR E N 1
ATOM 12076 C CA . THR E 1 40 ? 44.22836 116.54098 53.86474 1.000 30.57585 40 THR E CA 1
ATOM 12077 C C . THR E 1 40 ? 43.50565 115.26913 54.29056 1.000 26.96542 40 THR E C 1
ATOM 12078 O O . THR E 1 40 ? 44.13381 114.32878 54.79213 1.000 32.95342 40 THR E O 1
ATOM 12082 N N . VAL E 1 41 ? 42.19088 115.20840 54.07451 1.000 23.41056 41 VAL E N 1
ATOM 12083 C CA . VAL E 1 41 ? 41.44649 114.00423 54.43204 1.000 24.78830 41 VAL E CA 1
ATOM 12084 C C . VAL E 1 41 ? 41.80553 112.84171 53.51456 1.000 21.07204 41 VAL E C 1
ATOM 12085 O O . VAL E 1 41 ? 41.99624 111.70962 53.97261 1.000 19.66370 41 VAL E O 1
ATOM 12089 N N . PHE E 1 42 ? 41.91840 113.09662 52.21287 1.000 20.46134 42 PHE E N 1
ATOM 12090 C CA . PHE E 1 42 ? 42.26579 112.01285 51.30495 1.000 19.65704 42 PHE E CA 1
ATOM 12091 C C . PHE E 1 42 ? 43.66471 111.48683 51.58185 1.000 25.18938 42 PHE E C 1
ATOM 12092 O O . PHE E 1 42 ? 43.88006 110.26923 51.61821 1.000 27.71887 42 PHE E O 1
ATOM 12100 N N . TRP E 1 43 ? 44.62210 112.38885 51.79812 1.000 24.99533 43 TRP E N 1
ATOM 12101 C CA . TRP E 1 43 ? 45.98539 111.96888 52.09952 1.000 24.31871 43 TRP E CA 1
ATOM 12102 C C . TRP E 1 43 ? 46.03646 111.15629 53.38466 1.000 23.30639 43 TRP E C 1
ATOM 12103 O O . TRP E 1 43 ? 46.81871 110.20527 53.49719 1.000 22.37754 43 TRP E O 1
ATOM 12114 N N . ARG E 1 44 ? 45.21272 111.52512 54.36927 1.000 27.41583 44 ARG E N 1
ATOM 12115 C CA . ARG E 1 44 ? 45.20513 110.82108 55.64547 1.000 21.77367 44 ARG E CA 1
ATOM 12116 C C . ARG E 1 44 ? 44.67166 109.40298 55.47918 1.000 34.93845 44 ARG E C 1
ATOM 12117 O O . ARG E 1 44 ? 45.20858 108.45653 56.06796 1.000 36.11170 44 ARG E O 1
ATOM 12125 N N . ALA E 1 45 ? 43.62117 109.23569 54.67159 1.000 18.82882 45 ALA E N 1
ATOM 12126 C CA . ALA E 1 45 ? 43.05306 107.90860 54.45946 1.000 20.31923 45 ALA E CA 1
ATOM 12127 C C . ALA E 1 45 ? 44.02403 106.99485 53.71672 1.000 20.14637 45 ALA E C 1
ATOM 12128 O O . ALA E 1 45 ? 44.10871 105.79835 54.01533 1.000 20.58853 45 ALA E O 1
ATOM 12130 N N . MET E 1 46 ? 44.77069 107.53925 52.75297 1.000 21.06533 46 MET E N 1
ATOM 12131 C CA . MET E 1 46 ? 45.75709 106.74241 52.03095 1.000 20.31042 46 MET E CA 1
ATOM 12132 C C . MET E 1 46 ? 46.95184 106.37192 52.89684 1.000 20.40664 46 MET E C 1
ATOM 12133 O O . MET E 1 46 ? 47.70839 105.46604 52.52915 1.000 21.42183 46 MET E O 1
ATOM 12138 N N . VAL E 1 47 ? 47.14661 107.06168 54.01964 1.000 21.69830 47 VAL E N 1
ATOM 12139 C CA . VAL E 1 47 ? 48.22639 106.77300 54.95974 1.000 23.36504 47 VAL E CA 1
ATOM 12140 C C . VAL E 1 47 ? 49.60451 107.03642 54.36129 1.000 25.99736 47 VAL E C 1
ATOM 12141 O O . VAL E 1 47 ? 50.31798 107.94322 54.80452 1.000 30.85900 47 VAL E O 1
ATOM 12145 N N . GLY E 1 48 ? 49.98910 106.25599 53.35348 1.000 23.70248 48 GLY E N 1
ATOM 12146 C CA . GLY E 1 48 ? 51.36767 106.26757 52.89599 1.000 29.35541 48 GLY E CA 1
ATOM 12147 C C . GLY E 1 48 ? 51.64375 106.84396 51.52199 1.000 32.70676 48 GLY E C 1
ATOM 12148 O O . GLY E 1 48 ? 52.57706 106.41120 50.83826 1.000 33.38948 48 GLY E O 1
ATOM 12149 N N . LEU E 1 49 ? 50.86286 107.82500 51.11352 1.000 35.78439 49 LEU E N 1
ATOM 12150 C CA . LEU E 1 49 ? 51.16121 108.48459 49.85369 1.000 33.25044 49 LEU E CA 1
ATOM 12151 C C . LEU E 1 49 ? 52.28180 109.50221 50.07054 1.000 40.17991 49 LEU E C 1
ATOM 12152 O O . LEU E 1 49 ? 52.32184 110.17005 51.10755 1.000 51.53262 49 LEU E O 1
ATOM 12157 N N . PRO E 1 50 ? 53.22669 109.61793 49.13014 1.000 33.45599 50 PRO E N 1
ATOM 12158 C CA . PRO E 1 50 ? 54.31712 110.59325 49.26162 1.000 37.52744 50 PRO E CA 1
ATOM 12159 C C . PRO E 1 50 ? 53.82133 112.03879 49.25840 1.000 42.03402 50 PRO E C 1
ATOM 12160 O O . PRO E 1 50 ? 54.49006 112.89744 49.83626 1.000 48.04435 50 PRO E O 1
ATOM 12164 N N . ALA E 1 56 ? 52.47287 123.14739 46.01855 1.000 51.92748 56 ALA E N 1
ATOM 12165 C CA . ALA E 1 56 ? 51.39893 122.50334 45.26931 1.000 55.60858 56 ALA E CA 1
ATOM 12166 C C . ALA E 1 56 ? 50.10975 122.50576 46.08004 1.000 61.98682 56 ALA E C 1
ATOM 12167 O O . ALA E 1 56 ? 50.03517 121.87335 47.13181 1.000 61.41343 56 ALA E O 1
ATOM 12169 N N . ALA E 1 57 ? 49.09178 123.21273 45.58803 1.000 67.35040 57 ALA E N 1
ATOM 12170 C CA . ALA E 1 57 ? 47.84264 123.34576 46.33527 1.000 65.15211 57 ALA E CA 1
ATOM 12171 C C . ALA E 1 57 ? 46.71225 123.67699 45.36839 1.000 68.22128 57 ALA E C 1
ATOM 12172 O O . ALA E 1 57 ? 46.63134 124.80803 44.87711 1.000 74.20705 57 ALA E O 1
ATOM 12174 N N . ASP E 1 58 ? 45.85184 122.69400 45.09835 1.000 64.15872 58 ASP E N 1
ATOM 12175 C CA . ASP E 1 58 ? 44.56310 122.86538 44.42602 1.000 68.39700 58 ASP E CA 1
ATOM 12176 C C . ASP E 1 58 ? 44.66040 123.39168 42.99818 1.000 67.47770 58 ASP E C 1
ATOM 12177 O O . ASP E 1 58 ? 43.63444 123.73787 42.39869 1.000 66.65199 58 ASP E O 1
ATOM 12182 N N . GLU E 1 59 ? 45.86300 123.48498 42.44601 1.000 64.80758 59 GLU E N 1
ATOM 12183 C CA . GLU E 1 59 ? 46.03820 123.52652 41.00167 1.000 57.97215 59 GLU E CA 1
ATOM 12184 C C . GLU E 1 59 ? 46.00333 122.13320 40.38491 1.000 48.48466 59 GLU E C 1
ATOM 12185 O O . GLU E 1 59 ? 46.21402 121.99102 39.17506 1.000 45.19412 59 GLU E O 1
ATOM 12191 N N . LEU E 1 60 ? 45.73990 121.11315 41.20301 1.000 44.34497 60 LEU E N 1
ATOM 12192 C CA . LEU E 1 60 ? 45.63190 119.72527 40.78250 1.000 44.46967 60 LEU E CA 1
ATOM 12193 C C . LEU E 1 60 ? 44.18520 119.25842 40.67975 1.000 45.28005 60 LEU E C 1
ATOM 12194 O O . LEU E 1 60 ? 43.94895 118.07721 40.40807 1.000 41.16307 60 LEU E O 1
ATOM 12199 N N . LEU E 1 61 ? 43.21476 120.14762 40.88645 1.000 49.22749 61 LEU E N 1
ATOM 12200 C CA . LEU E 1 61 ? 41.81105 119.76955 40.94152 1.000 45.47048 61 LEU E CA 1
ATOM 12201 C C . LEU E 1 61 ? 41.01885 120.44425 39.83303 1.000 46.25801 61 LEU E C 1
ATOM 12202 O O . LEU E 1 61 ? 41.40878 121.48509 39.29264 1.000 48.58212 61 LEU E O 1
ATOM 12207 N N . GLU E 1 62 ? 39.88696 119.82618 39.51029 1.000 44.01069 62 GLU E N 1
ATOM 12208 C CA . GLU E 1 62 ? 38.90346 120.38542 38.59536 1.000 44.44893 62 GLU E CA 1
ATOM 12209 C C . GLU E 1 62 ? 37.70195 120.83367 39.41377 1.000 49.70818 62 GLU E C 1
ATOM 12210 O O . GLU E 1 62 ? 37.07621 120.02173 40.10726 1.000 53.92942 62 GLU E O 1
ATOM 12216 N N . LEU E 1 63 ? 37.39235 122.12285 39.33647 1.000 50.88316 63 LEU E N 1
ATOM 12217 C CA . LEU E 1 63 ? 36.36352 122.70321 40.18358 1.000 50.17958 63 LEU E CA 1
ATOM 12218 C C . LEU E 1 63 ? 34.98440 122.20935 39.77371 1.000 45.42728 63 LEU E C 1
ATOM 12219 O O . LEU E 1 63 ? 34.63692 122.19953 38.59214 1.000 47.47625 63 LEU E O 1
ATOM 12224 N N . GLY E 1 64 ? 34.21969 121.75451 40.75893 1.000 40.96830 64 GLY E N 1
ATOM 12225 C CA . GLY E 1 64 ? 32.82409 121.42443 40.56695 1.000 37.49937 64 GLY E CA 1
ATOM 12226 C C . GLY E 1 64 ? 32.47685 119.95939 40.52644 1.000 38.20265 64 GLY E C 1
ATOM 12227 O O . GLY E 1 64 ? 31.36423 119.62227 40.10517 1.000 46.30122 64 GLY E O 1
ATOM 12228 N N . ARG E 1 65 ? 33.36897 119.07574 40.98567 1.000 34.12876 65 ARG E N 1
ATOM 12229 C CA . ARG E 1 65 ? 33.11635 117.64097 40.91350 1.000 28.97608 65 ARG E CA 1
ATOM 12230 C C . ARG E 1 65 ? 33.51841 116.90014 42.18429 1.000 29.80414 65 ARG E C 1
ATOM 12231 O O . ARG E 1 65 ? 33.56968 115.66301 42.16855 1.000 31.41177 65 ARG E O 1
ATOM 12239 N N . TYR E 1 66 ? 33.82727 117.59738 43.27173 1.000 26.56624 66 TYR E N 1
ATOM 12240 C CA . TYR E 1 66 ? 34.34495 116.96171 44.47516 1.000 25.22700 66 TYR E CA 1
ATOM 12241 C C . TYR E 1 66 ? 33.21729 116.84925 45.48792 1.000 27.57168 66 TYR E C 1
ATOM 12242 O O . TYR E 1 66 ? 32.64964 117.86249 45.90727 1.000 29.80997 66 TYR E O 1
ATOM 12251 N N . LEU E 1 67 ? 32.89294 115.61685 45.86479 1.000 30.34382 67 LEU E N 1
ATOM 12252 C CA . LEU E 1 67 ? 31.86715 115.33586 46.85573 1.000 30.94857 67 LEU E CA 1
ATOM 12253 C C . LEU E 1 67 ? 32.49770 115.21416 48.23427 1.000 33.10272 67 LEU E C 1
ATOM 12254 O O . LEU E 1 67 ? 33.62310 114.73219 48.38071 1.000 37.28393 67 LEU E O 1
ATOM 12259 N N . GLY E 1 68 ? 31.76631 115.66609 49.24483 1.000 29.94845 68 GLY E N 1
ATOM 12260 C CA . GLY E 1 68 ? 32.25274 115.62811 50.60843 1.000 26.77622 68 GLY E CA 1
ATOM 12261 C C . GLY E 1 68 ? 31.26461 114.95990 51.54059 1.000 27.33490 68 GLY E C 1
ATOM 12262 O O . GLY E 1 68 ? 30.05200 115.01786 51.34242 1.000 28.37009 68 GLY E O 1
ATOM 12263 N N . ALA E 1 69 ? 31.81137 114.31401 52.56831 1.000 28.90502 69 ALA E N 1
ATOM 12264 C CA . ALA E 1 69 ? 31.03018 113.65226 53.60547 1.000 27.44815 69 ALA E CA 1
ATOM 12265 C C . ALA E 1 69 ? 31.23407 114.39217 54.92021 1.000 37.86879 69 ALA E C 1
ATOM 12266 O O . ALA E 1 69 ? 32.35040 114.42458 55.45277 1.000 41.41493 69 ALA E O 1
ATOM 12268 N N . PHE E 1 70 ? 30.15594 114.96834 55.44593 1.000 32.81473 70 PHE E N 1
ATOM 12269 C CA . PHE E 1 70 ? 30.19290 115.77614 56.65642 1.000 35.29753 70 PHE E CA 1
ATOM 12270 C C . PHE E 1 70 ? 29.38374 115.08431 57.74428 1.000 39.63216 70 PHE E C 1
ATOM 12271 O O . PHE E 1 70 ? 28.22216 114.72590 57.52502 1.000 42.65239 70 PHE E O 1
ATOM 12279 N N . VAL E 1 71 ? 30.00776 114.87181 58.90018 1.000 38.62160 71 VAL E N 1
ATOM 12280 C CA . VAL E 1 71 ? 29.33074 114.40906 60.10921 1.000 41.33177 71 VAL E CA 1
ATOM 12281 C C . VAL E 1 71 ? 29.49282 115.46804 61.18761 1.000 43.59802 71 VAL E C 1
ATOM 12282 O O . VAL E 1 71 ? 30.61915 115.86821 61.50605 1.000 44.49268 71 VAL E O 1
ATOM 12286 N N . GLN E 1 72 ? 28.36902 115.93358 61.73209 1.000 45.34118 72 GLN E N 1
ATOM 12287 C CA . GLN E 1 72 ? 28.35576 116.99445 62.74137 1.000 46.83108 72 GLN E CA 1
ATOM 12288 C C . GLN E 1 72 ? 29.12456 118.23831 62.29731 1.000 49.51620 72 GLN E C 1
ATOM 12289 O O . GLN E 1 72 ? 29.65209 118.98629 63.12433 1.000 56.64583 72 GLN E O 1
ATOM 12295 N N . GLY E 1 73 ? 29.20426 118.47149 60.99000 1.000 44.91200 73 GLY E N 1
ATOM 12296 C CA . GLY E 1 73 ? 29.85509 119.67052 60.50186 1.000 42.71182 73 GLY E CA 1
ATOM 12297 C C . GLY E 1 73 ? 31.21328 119.48682 59.85657 1.000 44.09745 73 GLY E C 1
ATOM 12298 O O . GLY E 1 73 ? 31.51018 120.13801 58.85039 1.000 40.21039 73 GLY E O 1
ATOM 12299 N N . GLU E 1 74 ? 32.05504 118.62115 60.41249 1.000 42.38700 74 GLU E N 1
ATOM 12300 C CA . GLU E 1 74 ? 33.40574 118.48909 59.88646 1.000 42.53689 74 GLU E CA 1
ATOM 12301 C C . GLU E 1 74 ? 33.44837 117.54236 58.69039 1.000 39.16723 74 GLU E C 1
ATOM 12302 O O . GLU E 1 74 ? 32.69362 116.57005 58.60363 1.000 36.70729 74 GLU E O 1
ATOM 12308 N N . LEU E 1 75 ? 34.33830 117.85520 57.75450 1.000 33.45531 75 LEU E N 1
ATOM 12309 C CA . LEU E 1 75 ? 34.51563 117.06128 56.54775 1.000 31.18154 75 LEU E CA 1
ATOM 12310 C C . LEU E 1 75 ? 35.41362 115.87754 56.87705 1.000 29.38321 75 LEU E C 1
ATOM 12311 O O . LEU E 1 75 ? 36.53771 116.05996 57.35651 1.000 29.56100 75 LEU E O 1
ATOM 12316 N N . ILE E 1 76 ? 34.91679 114.66100 56.64784 1.000 27.95681 76 ILE E N 1
ATOM 12317 C CA . ILE E 1 76 ? 35.63403 113.45709 57.04361 1.000 29.08190 76 ILE E CA 1
ATOM 12318 C C . ILE E 1 76 ? 35.83728 112.47029 55.90428 1.000 26.36428 76 ILE E C 1
ATOM 12319 O O . ILE E 1 76 ? 36.35065 111.37596 56.13500 1.000 27.35143 76 ILE E O 1
ATOM 12324 N N . GLY E 1 77 ? 35.42848 112.80481 54.68868 1.000 24.28827 77 GLY E N 1
ATOM 12325 C CA . GLY E 1 77 ? 35.63230 111.91170 53.56327 1.000 22.64893 77 GLY E CA 1
ATOM 12326 C C . GLY E 1 77 ? 35.19804 112.59063 52.28595 1.000 24.62401 77 GLY E C 1
ATOM 12327 O O . GLY E 1 77 ? 34.56680 113.65175 52.30221 1.000 29.78580 77 GLY E O 1
ATOM 12328 N N . GLY E 1 78 ? 35.53461 111.95805 51.16953 1.000 21.35526 78 GLY E N 1
ATOM 12329 C CA . GLY E 1 78 ? 35.18674 112.56241 49.89811 1.000 22.23654 78 GLY E CA 1
ATOM 12330 C C . GLY E 1 78 ? 35.47915 111.65056 48.72919 1.000 25.82767 78 GLY E C 1
ATOM 12331 O O . GLY E 1 78 ? 36.08806 110.58572 48.86818 1.000 25.94115 78 GLY E O 1
ATOM 12332 N N . ALA E 1 79 ? 35.02763 112.10219 47.56254 1.000 25.74694 79 ALA E N 1
ATOM 12333 C CA . ALA E 1 79 ? 35.23619 111.41047 46.30157 1.000 23.18862 79 ALA E CA 1
ATOM 12334 C C . ALA E 1 79 ? 35.19860 112.45876 45.20076 1.000 30.59393 79 ALA E C 1
ATOM 12335 O O . ALA E 1 79 ? 34.30012 113.30524 45.18116 1.000 36.67659 79 ALA E O 1
ATOM 12337 N N . ASP E 1 80 ? 36.18211 112.41311 44.30618 1.000 32.56850 80 ASP E N 1
ATOM 12338 C CA . ASP E 1 80 ? 36.35428 113.40109 43.24878 1.000 36.54758 80 ASP E CA 1
ATOM 12339 C C . ASP E 1 80 ? 36.41371 112.68758 41.90620 1.000 33.44757 80 ASP E C 1
ATOM 12340 O O . ASP E 1 80 ? 36.51113 111.45976 41.83103 1.000 33.32463 80 ASP E O 1
ATOM 12345 N N . SER E 1 81 ? 36.34538 113.47357 40.83833 1.000 28.73163 81 SER E N 1
ATOM 12346 C CA . SER E 1 81 ? 36.45491 112.93767 39.49072 1.000 26.38438 81 SER E CA 1
ATOM 12347 C C . SER E 1 81 ? 36.90808 114.05785 38.56952 1.000 29.40662 81 SER E C 1
ATOM 12348 O O . SER E 1 81 ? 36.86212 115.23646 38.92552 1.000 30.88718 81 SER E O 1
ATOM 12351 N N . TYR E 1 82 ? 37.35564 113.67090 37.37866 1.000 29.66061 82 TYR E N 1
ATOM 12352 C CA . TYR E 1 82 ? 37.79678 114.60787 36.35898 1.000 25.75120 82 TYR E CA 1
ATOM 12353 C C . TYR E 1 82 ? 37.02296 114.35932 35.07395 1.000 26.27820 82 TYR E C 1
ATOM 12354 O O . TYR E 1 82 ? 36.65765 113.22404 34.75652 1.000 30.94896 82 TYR E O 1
ATOM 12363 N N . THR E 1 83 ? 36.78634 115.43126 34.32926 1.000 26.81454 83 THR E N 1
ATOM 12364 C CA . THR E 1 83 ? 36.20829 115.29849 33.00165 1.000 26.86976 83 THR E CA 1
ATOM 12365 C C . THR E 1 83 ? 37.25155 114.67103 32.09204 1.000 25.22780 83 THR E C 1
ATOM 12366 O O . THR E 1 83 ? 38.34634 115.21884 31.92922 1.000 30.54166 83 THR E O 1
ATOM 12370 N N . SER E 1 84 ? 36.93015 113.51175 31.52139 1.000 22.81761 84 SER E N 1
ATOM 12371 C CA . SER E 1 84 ? 37.89240 112.74354 30.74693 1.000 22.54316 84 SER E CA 1
ATOM 12372 C C . SER E 1 84 ? 37.16713 112.06823 29.58971 1.000 22.54322 84 SER E C 1
ATOM 12373 O O . SER E 1 84 ? 35.95882 112.23544 29.39980 1.000 22.81863 84 SER E O 1
ATOM 12376 N N . TRP E 1 85 ? 37.92444 111.32844 28.78774 1.000 22.51697 85 TRP E N 1
ATOM 12377 C CA . TRP E 1 85 ? 37.36833 110.45621 27.76801 1.000 22.50463 85 TRP E CA 1
ATOM 12378 C C . TRP E 1 85 ? 38.00565 109.08134 27.89465 1.000 26.15942 85 TRP E C 1
ATOM 12379 O O . TRP E 1 85 ? 39.02316 108.90874 28.56869 1.000 29.99669 85 TRP E O 1
ATOM 12390 N N . LEU E 1 86 ? 37.38505 108.09409 27.25424 1.000 21.51640 86 LEU E N 1
ATOM 12391 C CA . LEU E 1 86 ? 37.90018 106.73379 27.27522 1.000 21.04412 86 LEU E CA 1
ATOM 12392 C C . LEU E 1 86 ? 37.72619 106.13143 25.89228 1.000 26.14757 86 LEU E C 1
ATOM 12393 O O . LEU E 1 86 ? 36.64162 106.22403 25.30870 1.000 31.48153 86 LEU E O 1
ATOM 12398 N N . THR E 1 87 ? 38.78986 105.51608 25.37372 1.000 25.55635 87 THR E N 1
ATOM 12399 C CA . THR E 1 87 ? 38.75388 104.91953 24.04120 1.000 31.41902 87 THR E CA 1
ATOM 12400 C C . THR E 1 87 ? 38.17204 103.51028 24.12513 1.000 29.37497 87 THR E C 1
ATOM 12401 O O . THR E 1 87 ? 38.77085 102.61708 24.73562 1.000 24.60099 87 THR E O 1
ATOM 12405 N N . VAL E 1 88 ? 37.01768 103.31010 23.49577 1.000 29.15089 88 VAL E N 1
ATOM 12406 C CA . VAL E 1 88 ? 36.32263 102.02485 23.51557 1.000 30.33557 88 VAL E CA 1
ATOM 12407 C C . VAL E 1 88 ? 36.64345 101.26878 22.23018 1.000 25.66922 88 VAL E C 1
ATOM 12408 O O . VAL E 1 88 ? 37.11812 101.88517 21.26612 1.000 27.63016 88 VAL E O 1
ATOM 12412 N N . PRO E 1 89 ? 36.40915 99.95663 22.16354 1.000 26.32723 89 PRO E N 1
ATOM 12413 C CA . PRO E 1 89 ? 36.73743 99.20734 20.94395 1.000 27.99480 89 PRO E CA 1
ATOM 12414 C C . PRO E 1 89 ? 36.12212 99.82599 19.69813 1.000 41.64255 89 PRO E C 1
ATOM 12415 O O . PRO E 1 89 ? 34.92788 100.13544 19.65257 1.000 42.89272 89 PRO E O 1
ATOM 12419 N N . GLY E 1 90 ? 36.95747 99.99641 18.67489 1.000 38.76932 90 GLY E N 1
ATOM 12420 C CA . GLY E 1 90 ? 36.58662 100.70184 17.47142 1.000 34.74050 90 GLY E CA 1
ATOM 12421 C C . GLY E 1 90 ? 37.16065 102.09749 17.36684 1.000 34.87106 90 GLY E C 1
ATOM 12422 O O . GLY E 1 90 ? 37.06132 102.71176 16.29715 1.000 39.73389 90 GLY E O 1
ATOM 12423 N N . GLY E 1 91 ? 37.75987 102.61240 18.44059 1.000 31.63095 91 GLY E N 1
ATOM 12424 C CA . GLY E 1 91 ? 38.41365 103.90142 18.42816 1.000 29.60818 91 GLY E CA 1
ATOM 12425 C C . GLY E 1 91 ? 37.58050 105.04874 18.95552 1.000 34.32163 91 GLY E C 1
ATOM 12426 O O . GLY E 1 91 ? 38.12703 106.13785 19.17425 1.000 29.84032 91 GLY E O 1
ATOM 12427 N N . SER E 1 92 ? 36.28295 104.84159 19.16315 1.000 35.08687 92 SER E N 1
ATOM 12428 C CA . SER E 1 92 ? 35.42211 105.91667 19.63205 1.000 32.08915 92 SER E CA 1
ATOM 12429 C C . SER E 1 92 ? 35.87094 106.38640 21.01185 1.000 35.00412 92 SER E C 1
ATOM 12430 O O . SER E 1 92 ? 36.30936 105.59212 21.84912 1.000 39.60375 92 SER E O 1
ATOM 12433 N N . ARG E 1 93 ? 35.76619 107.68909 21.24333 1.000 31.54391 93 ARG E N 1
ATOM 12434 C CA . ARG E 1 93 ? 36.24959 108.32392 22.46513 1.000 25.79091 93 ARG E CA 1
ATOM 12435 C C . ARG E 1 93 ? 35.01833 108.76064 23.25297 1.000 26.28911 93 ARG E C 1
ATOM 12436 O O . ARG E 1 93 ? 34.38506 109.76722 22.92383 1.000 33.19386 93 ARG E O 1
ATOM 12444 N N . VAL E 1 94 ? 34.68414 108.01167 24.29795 1.000 25.23806 94 VAL E N 1
ATOM 12445 C CA . VAL E 1 94 ? 33.41943 108.20734 25.00625 1.000 29.15186 94 VAL E CA 1
ATOM 12446 C C . VAL E 1 94 ? 33.59216 109.12940 26.20856 1.000 31.19423 94 VAL E C 1
ATOM 12447 O O . VAL E 1 94 ? 34.68868 109.19977 26.78150 1.000 33.32864 94 VAL E O 1
ATOM 12451 N N . PRO E 1 95 ? 32.54349 109.84108 26.62697 1.000 26.73182 95 PRO E N 1
ATOM 12452 C CA . PRO E 1 95 ? 32.63753 110.65602 27.84582 1.000 23.71982 95 PRO E CA 1
ATOM 12453 C C . PRO E 1 95 ? 32.88374 109.78198 29.06962 1.000 26.26922 95 PRO E C 1
ATOM 12454 O O . PRO E 1 95 ? 32.12577 108.85295 29.35906 1.000 24.74368 95 PRO E O 1
ATOM 12458 N N . HIS E 1 96 ? 33.94562 110.10292 29.80089 1.000 26.43863 96 HIS E N 1
ATOM 12459 C CA . HIS E 1 96 ? 34.43619 109.27179 30.88763 1.000 23.48641 96 HIS E CA 1
ATOM 12460 C C . HIS E 1 96 ? 34.69890 110.13558 32.11167 1.000 23.30381 96 HIS E C 1
ATOM 12461 O O . HIS E 1 96 ? 35.24585 111.23625 31.99978 1.000 31.89619 96 HIS E O 1
ATOM 12468 N N . ALA E 1 97 ? 34.31498 109.63166 33.27997 1.000 19.20647 97 ALA E N 1
ATOM 12469 C CA . ALA E 1 97 ? 34.55485 110.31044 34.54730 1.000 19.07160 97 ALA E CA 1
ATOM 12470 C C . ALA E 1 97 ? 35.68264 109.57114 35.24555 1.000 24.41123 97 ALA E C 1
ATOM 12471 O O . ALA E 1 97 ? 35.50103 108.43501 35.69500 1.000 33.21468 97 ALA E O 1
ATOM 12473 N N . ALA E 1 98 ? 36.84501 110.20962 35.32831 1.000 22.50382 98 ALA E N 1
ATOM 12474 C CA . ALA E 1 98 ? 38.01315 109.61061 35.96876 1.000 20.82977 98 ALA E CA 1
ATOM 12475 C C . ALA E 1 98 ? 37.89290 109.82257 37.47412 1.000 23.17894 98 ALA E C 1
ATOM 12476 O O . ALA E 1 98 ? 38.25991 110.87169 38.00532 1.000 24.18681 98 ALA E O 1
ATOM 12478 N N . VAL E 1 99 ? 37.35393 108.81085 38.16966 1.000 19.32806 99 VAL E N 1
ATOM 12479 C CA . VAL E 1 99 ? 37.10662 108.89625 39.60798 1.000 19.06064 99 VAL E CA 1
ATOM 12480 C C . VAL E 1 99 ? 38.40614 108.67060 40.37124 1.000 22.14724 99 VAL E C 1
ATOM 12481 O O . VAL E 1 99 ? 39.19088 107.77189 40.04050 1.000 28.48369 99 VAL E O 1
ATOM 12485 N N . THR E 1 100 ? 38.62844 109.47944 41.40691 1.000 18.17303 100 THR E N 1
ATOM 12486 C CA . THR E 1 100 ? 39.82206 109.39589 42.24743 1.000 20.82175 100 THR E CA 1
ATOM 12487 C C . THR E 1 100 ? 39.55834 110.15415 43.54859 1.000 25.15605 100 THR E C 1
ATOM 12488 O O . THR E 1 100 ? 38.44047 110.61668 43.80201 1.000 24.33927 100 THR E O 1
ATOM 12492 N N . HIS E 1 101 ? 40.59207 110.25741 44.39016 1.000 24.78254 101 HIS E N 1
ATOM 12493 C CA . HIS E 1 101 ? 40.54747 111.00061 45.65373 1.000 24.01379 101 HIS E CA 1
ATOM 12494 C C . HIS E 1 101 ? 39.54336 110.42458 46.65314 1.000 24.26574 101 HIS E C 1
ATOM 12495 O O . HIS E 1 101 ? 39.15455 111.10663 47.60554 1.000 26.11801 101 HIS E O 1
ATOM 12502 N N . ILE E 1 102 ? 39.13984 109.16884 46.47074 1.000 24.66433 102 ILE E N 1
ATOM 12503 C CA . ILE E 1 102 ? 38.16981 108.52780 47.35409 1.000 24.36079 102 ILE E CA 1
ATOM 12504 C C . ILE E 1 102 ? 38.84723 108.13182 48.65907 1.000 25.32088 102 ILE E C 1
ATOM 12505 O O . ILE E 1 102 ? 39.91893 107.51399 48.65658 1.000 23.08458 102 ILE E O 1
ATOM 12510 N N . GLY E 1 103 ? 38.22060 108.48264 49.78063 1.000 26.72920 103 GLY E N 1
ATOM 12511 C CA . GLY E 1 103 ? 38.76331 108.13965 51.08022 1.000 24.04397 103 GLY E CA 1
ATOM 12512 C C . GLY E 1 103 ? 37.91411 108.62470 52.23717 1.000 25.83313 103 GLY E C 1
ATOM 12513 O O . GLY E 1 103 ? 37.25861 109.66622 52.13980 1.000 28.13244 103 GLY E O 1
ATOM 12514 N N . VAL E 1 104 ? 37.90817 107.86561 53.33226 1.000 24.95128 104 VAL E N 1
ATOM 12515 C CA . VAL E 1 104 ? 37.19693 108.21791 54.55632 1.000 24.07127 104 VAL E CA 1
ATOM 12516 C C . VAL E 1 104 ? 38.16416 108.09542 55.72737 1.000 25.80299 104 VAL E C 1
ATOM 12517 O O . VAL E 1 104 ? 38.97828 107.16583 55.77726 1.000 21.28465 104 VAL E O 1
ATOM 12521 N N . LEU E 1 105 ? 38.08957 109.04361 56.65629 1.000 21.98997 105 LEU E N 1
ATOM 12522 C CA . LEU E 1 105 ? 38.95991 108.99342 57.81727 1.000 24.17557 105 LEU E CA 1
ATOM 12523 C C . LEU E 1 105 ? 38.66629 107.73264 58.62625 1.000 26.22250 105 LEU E C 1
ATOM 12524 O O . LEU E 1 105 ? 37.51008 107.29642 58.69815 1.000 23.26337 105 LEU E O 1
ATOM 12529 N N . PRO E 1 106 ? 39.68248 107.11713 59.23994 1.000 28.23635 106 PRO E N 1
ATOM 12530 C CA . PRO E 1 106 ? 39.43592 105.89251 60.01735 1.000 25.03070 106 PRO E CA 1
ATOM 12531 C C . PRO E 1 106 ? 38.50320 106.07978 61.20148 1.000 28.37053 106 PRO E C 1
ATOM 12532 O O . PRO E 1 106 ? 37.99248 105.08043 61.72095 1.000 31.61810 106 PRO E O 1
ATOM 12536 N N . THR E 1 107 ? 38.26138 107.31310 61.65022 1.000 30.33581 107 THR E N 1
ATOM 12537 C CA . THR E 1 107 ? 37.30775 107.53816 62.73279 1.000 31.35962 107 THR E CA 1
ATOM 12538 C C . THR E 1 107 ? 35.85668 107.49353 62.26888 1.000 31.96946 107 THR E C 1
ATOM 12539 O O . THR E 1 107 ? 34.95760 107.61321 63.10676 1.000 35.60328 107 THR E O 1
ATOM 12543 N N . HIS E 1 108 ? 35.60243 107.29404 60.96962 1.000 32.97238 108 HIS E N 1
ATOM 12544 C CA . HIS E 1 108 ? 34.24112 107.29412 60.44083 1.000 35.36256 108 HIS E CA 1
ATOM 12545 C C . HIS E 1 108 ? 34.02847 106.20212 59.39279 1.000 39.28103 108 HIS E C 1
ATOM 12546 O O . HIS E 1 108 ? 33.17429 106.34279 58.50879 1.000 43.67337 108 HIS E O 1
ATOM 12553 N N . THR E 1 109 ? 34.77831 105.10783 59.48312 1.000 37.58524 109 THR E N 1
ATOM 12554 C CA . THR E 1 109 ? 34.66153 104.01076 58.53555 1.000 37.18061 109 THR E CA 1
ATOM 12555 C C . THR E 1 109 ? 33.58675 103.02237 58.97719 1.000 37.36757 109 THR E C 1
ATOM 12556 O O . THR E 1 109 ? 33.14238 103.01500 60.12939 1.000 35.52703 109 THR E O 1
ATOM 12560 N N . ARG E 1 110 ? 33.18112 102.17576 58.02844 1.000 35.56867 110 ARG E N 1
ATOM 12561 C CA . ARG E 1 110 ? 32.20051 101.11399 58.25917 1.000 37.20940 110 ARG E CA 1
ATOM 12562 C C . ARG E 1 110 ? 30.85621 101.67684 58.72125 1.000 36.77027 110 ARG E C 1
ATOM 12563 O O . ARG E 1 110 ? 30.16892 101.09328 59.56272 1.000 35.43085 110 ARG E O 1
ATOM 12571 N N . ARG E 1 111 ? 30.47834 102.82693 58.16482 1.000 34.88174 111 ARG E N 1
ATOM 12572 C CA . ARG E 1 111 ? 29.20631 103.46196 58.48224 1.000 30.94039 111 ARG E CA 1
ATOM 12573 C C . ARG E 1 111 ? 28.37265 103.78434 57.24874 1.000 29.79325 111 ARG E C 1
ATOM 12574 O O . ARG E 1 111 ? 27.41624 104.55815 57.34884 1.000 31.15714 111 ARG E O 1
ATOM 12582 N N . GLY E 1 112 ? 28.71800 103.23578 56.09009 1.000 28.39382 112 GLY E N 1
ATOM 12583 C CA . GLY E 1 112 ? 27.95984 103.49992 54.88682 1.000 28.58886 112 GLY E CA 1
ATOM 12584 C C . GLY E 1 112 ? 28.29915 104.79443 54.19114 1.000 28.46382 112 GLY E C 1
ATOM 12585 O O . GLY E 1 112 ? 27.56834 105.19625 53.27738 1.000 28.15495 112 GLY E O 1
ATOM 12586 N N . ILE E 1 113 ? 29.39310 105.45126 54.58426 1.000 28.40606 113 ILE E N 1
ATOM 12587 C CA . ILE E 1 113 ? 29.72024 106.76422 54.03746 1.000 25.23646 113 ILE E CA 1
ATOM 12588 C C . ILE E 1 113 ? 30.22801 106.64749 52.60526 1.000 23.62155 113 ILE E C 1
ATOM 12589 O O . ILE E 1 113 ? 29.80931 107.40985 51.72325 1.000 23.66731 113 ILE E O 1
ATOM 12594 N N . LEU E 1 114 ? 31.12339 105.68680 52.34337 1.000 22.40120 114 LEU E N 1
ATOM 12595 C CA . LEU E 1 114 ? 31.59024 105.47375 50.97449 1.000 21.10707 114 LEU E CA 1
ATOM 12596 C C . LEU E 1 114 ? 30.43750 105.09017 50.05835 1.000 22.23715 114 LEU E C 1
ATOM 12597 O O . LEU E 1 114 ? 30.36472 105.54725 48.91117 1.000 23.26106 114 LEU E O 1
ATOM 12602 N N . THR E 1 115 ? 29.54172 104.22905 50.54075 1.000 23.11951 115 THR E N 1
ATOM 12603 C CA . THR E 1 115 ? 28.35771 103.88542 49.76645 1.000 26.77955 115 THR E CA 1
ATOM 12604 C C . THR E 1 115 ? 27.52637 105.12610 49.46100 1.000 30.61146 115 THR E C 1
ATOM 12605 O O . THR E 1 115 ? 27.01472 105.28359 48.34523 1.000 33.31848 115 THR E O 1
ATOM 12609 N N . ALA E 1 116 ? 27.39445 106.02820 50.43494 1.000 27.51824 116 ALA E N 1
ATOM 12610 C CA . ALA E 1 116 ? 26.68207 107.27440 50.18197 1.000 30.22714 116 ALA E CA 1
ATOM 12611 C C . ALA E 1 116 ? 27.41582 108.12626 49.15548 1.000 33.04398 116 ALA E C 1
ATOM 12612 O O . ALA E 1 116 ? 26.78678 108.76279 48.30143 1.000 34.91198 116 ALA E O 1
ATOM 12614 N N . LEU E 1 117 ? 28.74699 108.14755 49.22240 1.000 30.80079 117 LEU E N 1
ATOM 12615 C CA . LEU E 1 117 ? 29.52721 108.91946 48.26290 1.000 29.52943 117 LEU E CA 1
ATOM 12616 C C . LEU E 1 117 ? 29.41447 108.33215 46.86019 1.000 32.57748 117 LEU E C 1
ATOM 12617 O O . LEU E 1 117 ? 29.14400 109.05578 45.89481 1.000 38.50662 117 LEU E O 1
ATOM 12622 N N . VAL E 1 118 ? 29.58743 107.01332 46.73328 1.000 30.68861 118 VAL E N 1
ATOM 12623 C CA . VAL E 1 118 ? 29.58996 106.38047 45.41469 1.000 26.47185 118 VAL E CA 1
ATOM 12624 C C . VAL E 1 118 ? 28.21885 106.47811 44.75453 1.000 25.38403 118 VAL E C 1
ATOM 12625 O O . VAL E 1 118 ? 28.11527 106.75782 43.55353 1.000 25.62536 118 VAL E O 1
ATOM 12629 N N . THR E 1 119 ? 27.14692 106.24952 45.51769 1.000 23.96224 119 THR E N 1
ATOM 12630 C CA . THR E 1 119 ? 25.80759 106.35551 44.94653 1.000 25.54514 119 THR E CA 1
ATOM 12631 C C . THR E 1 119 ? 25.54434 107.76283 44.43064 1.000 32.74580 119 THR E C 1
ATOM 12632 O O . THR E 1 119 ? 25.06915 107.94724 43.30463 1.000 34.93779 119 THR E O 1
ATOM 12636 N N . ARG E 1 120 ? 25.87462 108.77191 45.23427 1.000 31.28382 120 ARG E N 1
ATOM 12637 C CA . ARG E 1 120 ? 25.68395 110.14926 44.80056 1.000 31.69219 120 ARG E CA 1
ATOM 12638 C C . ARG E 1 120 ? 26.58734 110.48150 43.62023 1.000 25.34558 120 ARG E C 1
ATOM 12639 O O . ARG E 1 120 ? 26.17334 111.18189 42.68950 1.000 34.13490 120 ARG E O 1
ATOM 12647 N N . GLN E 1 121 ? 27.81694 109.97322 43.63176 1.000 23.50866 121 GLN E N 1
ATOM 12648 C CA . GLN E 1 121 ? 28.76231 110.30177 42.57213 1.000 22.39926 121 GLN E CA 1
ATOM 12649 C C . GLN E 1 121 ? 28.28931 109.75558 41.22607 1.000 30.05083 121 GLN E C 1
ATOM 12650 O O . GLN E 1 121 ? 28.27567 110.47201 40.21832 1.000 29.37303 121 GLN E O 1
ATOM 12656 N N . LEU E 1 122 ? 27.88615 108.48322 41.19638 1.000 27.30952 122 LEU E N 1
ATOM 12657 C CA . LEU E 1 122 ? 27.45819 107.86039 39.94801 1.000 25.89390 122 LEU E CA 1
ATOM 12658 C C . LEU E 1 122 ? 26.21387 108.53876 39.38216 1.000 34.58338 122 LEU E C 1
ATOM 12659 O O . LEU E 1 122 ? 26.10155 108.73002 38.16455 1.000 35.53420 122 LEU E O 1
ATOM 12664 N N . THR E 1 123 ? 25.26752 108.91115 40.25005 1.000 38.91973 123 THR E N 1
ATOM 12665 C CA . THR E 1 123 ? 24.08656 109.63426 39.78722 1.000 35.24731 123 THR E CA 1
ATOM 12666 C C . THR E 1 123 ? 24.47236 110.98479 39.19842 1.000 38.11081 123 THR E C 1
ATOM 12667 O O . THR E 1 123 ? 23.90976 111.41386 38.18310 1.000 41.01028 123 THR E O 1
ATOM 12671 N N . ASP E 1 124 ? 25.43686 111.66830 39.81974 1.000 35.78644 124 ASP E N 1
ATOM 12672 C CA . ASP E 1 124 ? 25.89440 112.94296 39.27936 1.000 31.96970 124 ASP E CA 1
ATOM 12673 C C . ASP E 1 124 ? 26.64745 112.74721 37.97011 1.000 30.89111 124 ASP E C 1
ATOM 12674 O O . ASP E 1 124 ? 26.49529 113.54383 37.03549 1.000 32.88860 124 ASP E O 1
ATOM 12679 N N . ILE E 1 125 ? 27.47191 111.69874 37.89001 1.000 24.65476 125 ILE E N 1
ATOM 12680 C CA . ILE E 1 125 ? 28.16479 111.38314 36.64318 1.000 23.67969 125 ILE E CA 1
ATOM 12681 C C . ILE E 1 125 ? 27.16355 111.11189 35.52516 1.000 27.63961 125 ILE E C 1
ATOM 12682 O O . ILE E 1 125 ? 27.37038 111.51373 34.37197 1.000 29.50647 125 ILE E O 1
ATOM 12687 N N . ALA E 1 126 ? 26.06289 110.42875 35.84684 1.000 27.32021 126 ALA E N 1
ATOM 12688 C CA . ALA E 1 126 ? 25.03647 110.16119 34.84444 1.000 29.54548 126 ALA E CA 1
ATOM 12689 C C . ALA E 1 126 ? 24.41056 111.45417 34.32854 1.000 37.62132 126 ALA E C 1
ATOM 12690 O O . ALA E 1 126 ? 24.24711 111.63813 33.11677 1.000 37.66802 126 ALA E O 1
ATOM 12692 N N . GLY E 1 127 ? 24.06572 112.36929 35.23809 1.000 40.26734 127 GLY E N 1
ATOM 12693 C CA . GLY E 1 127 ? 23.43335 113.62173 34.85823 1.000 35.47240 127 GLY E CA 1
ATOM 12694 C C . GLY E 1 127 ? 24.31032 114.52488 34.02053 1.000 31.59009 127 GLY E C 1
ATOM 12695 O O . GLY E 1 127 ? 23.79202 115.38227 33.29838 1.000 33.41485 127 GLY E O 1
ATOM 12696 N N . ARG E 1 128 ? 25.62891 114.36658 34.11487 1.000 29.65042 128 ARG E N 1
ATOM 12697 C CA . ARG E 1 128 ? 26.57625 115.13350 33.31566 1.000 33.68668 128 ARG E CA 1
ATOM 12698 C C . ARG E 1 128 ? 26.69874 114.63247 31.87868 1.000 33.48473 128 ARG E C 1
ATOM 12699 O O . ARG E 1 128 ? 27.42304 115.24710 31.08804 1.000 30.63549 128 ARG E O 1
ATOM 12707 N N . GLY E 1 129 ? 26.00926 113.55201 31.51468 1.000 37.29401 129 GLY E N 1
ATOM 12708 C CA . GLY E 1 129 ? 26.12908 112.98590 30.18623 1.000 35.82008 129 GLY E CA 1
ATOM 12709 C C . GLY E 1 129 ? 27.29550 112.04473 29.98554 1.000 35.40075 129 GLY E C 1
ATOM 12710 O O . GLY E 1 129 ? 27.57295 111.66097 28.84274 1.000 38.34483 129 GLY E O 1
ATOM 12711 N N . GLU E 1 130 ? 27.98804 111.65921 31.05195 1.000 33.43386 130 GLU E N 1
ATOM 12712 C CA . GLU E 1 130 ? 29.12107 110.74979 30.95176 1.000 34.32262 130 GLU E CA 1
ATOM 12713 C C . GLU E 1 130 ? 28.65085 109.30082 30.99534 1.000 35.21092 130 GLU E C 1
ATOM 12714 O O . GLU E 1 130 ? 27.69721 108.96429 31.70164 1.000 42.32372 130 GLU E O 1
ATOM 12720 N N . ILE E 1 131 ? 29.31573 108.44806 30.21743 1.000 28.12663 131 ILE E N 1
ATOM 12721 C CA . ILE E 1 131 ? 28.80819 107.10653 29.95369 1.000 28.00102 131 ILE E CA 1
ATOM 12722 C C . ILE E 1 131 ? 29.55214 106.05187 30.76705 1.000 29.49635 131 ILE E C 1
ATOM 12723 O O . ILE E 1 131 ? 28.99648 104.99322 31.08461 1.000 31.05897 131 ILE E O 1
ATOM 12728 N N . VAL E 1 132 ? 30.80229 106.33612 31.13517 1.000 24.59417 132 VAL E N 1
ATOM 12729 C CA . VAL E 1 132 ? 31.60150 105.42463 31.94296 1.000 20.94555 132 VAL E CA 1
ATOM 12730 C C . VAL E 1 132 ? 32.34420 106.20316 33.01740 1.000 24.55693 132 VAL E C 1
ATOM 12731 O O . VAL E 1 132 ? 32.57402 107.40817 32.90245 1.000 28.30894 132 VAL E O 1
ATOM 12735 N N . ALA E 1 133 ? 32.70902 105.49280 34.07941 1.000 23.28719 133 ALA E N 1
ATOM 12736 C CA . ALA E 1 133 ? 33.59713 106.01024 35.10741 1.000 17.57041 133 ALA E CA 1
ATOM 12737 C C . ALA E 1 133 ? 34.61422 104.92804 35.41896 1.000 19.67725 133 ALA E C 1
ATOM 12738 O O . ALA E 1 133 ? 34.27541 103.74155 35.43012 1.000 28.60232 133 ALA E O 1
ATOM 12740 N N . SER E 1 134 ? 35.85850 105.32949 35.66748 1.000 16.47083 134 SER E N 1
ATOM 12741 C CA . SER E 1 134 ? 36.91030 104.36635 35.96524 1.000 21.28181 134 SER E CA 1
ATOM 12742 C C . SER E 1 134 ? 37.80314 104.89932 37.07528 1.000 26.90738 134 SER E C 1
ATOM 12743 O O . SER E 1 134 ? 37.86038 106.10420 37.33633 1.000 38.56323 134 SER E O 1
ATOM 12746 N N . LEU E 1 135 ? 38.49564 103.97541 37.73575 1.000 21.17744 135 LEU E N 1
ATOM 12747 C CA . LEU E 1 135 ? 39.38898 104.32059 38.83036 1.000 22.32518 135 LEU E CA 1
ATOM 12748 C C . LEU E 1 135 ? 40.50966 103.29210 38.90516 1.000 20.58416 135 LEU E C 1
ATOM 12749 O O . LEU E 1 135 ? 40.53159 102.30793 38.16344 1.000 23.71881 135 LEU E O 1
ATOM 12754 N N . ARG E 1 136 ? 41.46479 103.55603 39.79217 1.000 18.48846 136 ARG E N 1
ATOM 12755 C CA . ARG E 1 136 ? 42.51600 102.61090 40.14521 1.000 18.96842 136 ARG E CA 1
ATOM 12756 C C . ARG E 1 136 ? 42.32388 102.26483 41.61286 1.000 22.30932 136 ARG E C 1
ATOM 12757 O O . ARG E 1 136 ? 42.42799 103.14092 42.47493 1.000 30.80361 136 ARG E O 1
ATOM 12765 N N . ALA E 1 137 ? 42.02615 101.00410 41.89680 1.000 22.35982 137 ALA E N 1
ATOM 12766 C CA . ALA E 1 137 ? 41.64583 100.60972 43.24620 1.000 22.20250 137 ALA E CA 1
ATOM 12767 C C . ALA E 1 137 ? 42.87749 100.45022 44.12895 1.000 23.33137 137 ALA E C 1
ATOM 12768 O O . ALA E 1 137 ? 43.84647 99.78746 43.74794 1.000 25.20743 137 ALA E O 1
ATOM 12770 N N . SER E 1 138 ? 42.82967 101.04618 45.32202 1.000 20.79938 138 SER E N 1
ATOM 12771 C CA . SER E 1 138 ? 43.89271 100.82010 46.29300 1.000 22.73489 138 SER E CA 1
ATOM 12772 C C . SER E 1 138 ? 43.79364 99.43036 46.90471 1.000 25.58864 138 SER E C 1
ATOM 12773 O O . SER E 1 138 ? 44.81771 98.83882 47.26615 1.000 24.28073 138 SER E O 1
ATOM 12776 N N . GLU E 1 139 ? 42.57144 98.91634 47.05331 1.000 29.65816 139 GLU E N 1
ATOM 12777 C CA . GLU E 1 139 ? 42.29255 97.54923 47.47023 1.000 25.79597 139 GLU E CA 1
ATOM 12778 C C . GLU E 1 139 ? 41.27387 96.95468 46.50841 1.000 23.44899 139 GLU E C 1
ATOM 12779 O O . GLU E 1 139 ? 40.35125 97.64574 46.06777 1.000 24.43672 139 GLU E O 1
ATOM 12785 N N . ALA E 1 140 ? 41.43247 95.67283 46.18919 1.000 25.74688 140 ALA E N 1
ATOM 12786 C CA . ALA E 1 140 ? 40.58230 95.02993 45.19270 1.000 26.12144 140 ALA E CA 1
ATOM 12787 C C . ALA E 1 140 ? 39.25081 94.52650 45.74633 1.000 29.31969 140 ALA E C 1
ATOM 12788 O O . ALA E 1 140 ? 38.54306 93.81002 45.03412 1.000 29.80852 140 ALA E O 1
ATOM 12790 N N . VAL E 1 141 ? 38.87506 94.89563 46.96875 1.000 32.23527 141 VAL E N 1
ATOM 12791 C CA . VAL E 1 141 ? 37.68684 94.35144 47.61298 1.000 30.79835 141 VAL E CA 1
ATOM 12792 C C . VAL E 1 141 ? 36.63877 95.42561 47.88050 1.000 35.57271 141 VAL E C 1
ATOM 12793 O O . VAL E 1 141 ? 35.71407 95.20710 48.65031 1.000 47.04557 141 VAL E O 1
ATOM 12797 N N . ILE E 1 142 ? 36.76063 96.57851 47.23956 1.000 31.33027 142 ILE E N 1
ATOM 12798 C CA . ILE E 1 142 ? 35.96584 97.74504 47.58872 1.000 27.71676 142 ILE E CA 1
ATOM 12799 C C . ILE E 1 142 ? 34.84042 97.99081 46.59247 1.000 25.29193 142 ILE E C 1
ATOM 12800 O O . ILE E 1 142 ? 33.67392 98.08107 46.97495 1.000 25.67295 142 ILE E O 1
ATOM 12805 N N . TYR E 1 143 ? 35.17112 98.07583 45.30379 1.000 20.22868 143 TYR E N 1
ATOM 12806 C CA . TYR E 1 143 ? 34.31943 98.74266 44.33072 1.000 19.83503 143 TYR E CA 1
ATOM 12807 C C . TYR E 1 143 ? 33.43734 97.81661 43.50880 1.000 30.22131 143 TYR E C 1
ATOM 12808 O O . TYR E 1 143 ? 32.57451 98.31551 42.77838 1.000 35.87197 143 TYR E O 1
ATOM 12817 N N . ARG E 1 144 ? 33.62180 96.49744 43.58571 1.000 31.39187 144 ARG E N 1
ATOM 12818 C CA . ARG E 1 144 ? 32.79199 95.63428 42.75286 1.000 26.94523 144 ARG E CA 1
ATOM 12819 C C . ARG E 1 144 ? 31.33488 95.65084 43.19996 1.000 32.48379 144 ARG E C 1
ATOM 12820 O O . ARG E 1 144 ? 30.43232 95.46383 42.37509 1.000 38.14361 144 ARG E O 1
ATOM 12828 N N . ARG E 1 145 ? 31.08604 95.86780 44.49404 1.000 31.07542 145 ARG E N 1
ATOM 12829 C CA . ARG E 1 145 ? 29.72304 95.96936 45.00321 1.000 29.11575 145 ARG E CA 1
ATOM 12830 C C . ARG E 1 145 ? 28.97952 97.16887 44.43609 1.000 27.11814 145 ARG E C 1
ATOM 12831 O O . ARG E 1 145 ? 27.75567 97.24576 44.58138 1.000 34.93485 145 ARG E O 1
ATOM 12839 N N . PHE E 1 146 ? 29.68400 98.10742 43.81198 1.000 23.30526 146 PHE E N 1
ATOM 12840 C CA . PHE E 1 146 ? 29.07802 99.29523 43.23259 1.000 22.97040 146 PHE E CA 1
ATOM 12841 C C . PHE E 1 146 ? 28.98296 99.24236 41.71273 1.000 24.49835 146 PHE E C 1
ATOM 12842 O O . PHE E 1 146 ? 28.66930 100.26186 41.09060 1.000 30.05169 146 PHE E O 1
ATOM 12850 N N . GLY E 1 147 ? 29.27897 98.10062 41.09796 1.000 23.36235 147 GLY E N 1
ATOM 12851 C CA . GLY E 1 147 ? 29.19316 97.96392 39.65858 1.000 23.50809 147 GLY E CA 1
ATOM 12852 C C . GLY E 1 147 ? 30.49732 98.13975 38.90869 1.000 23.25995 147 GLY E C 1
ATOM 12853 O O . GLY E 1 147 ? 30.49832 98.04828 37.67311 1.000 25.52985 147 GLY E O 1
ATOM 12854 N N . TYR E 1 148 ? 31.59892 98.40760 39.60606 1.000 20.67592 148 TYR E N 1
ATOM 12855 C CA . TYR E 1 148 ? 32.90016 98.52273 38.96176 1.000 23.52626 148 TYR E CA 1
ATOM 12856 C C . TYR E 1 148 ? 33.45943 97.12955 38.69576 1.000 22.91277 148 TYR E C 1
ATOM 12857 O O . TYR E 1 148 ? 33.45181 96.27054 39.58311 1.000 28.34611 148 TYR E O 1
ATOM 12866 N N . GLY E 1 149 ? 33.95720 96.90733 37.48473 1.000 19.81604 149 GLY E N 1
ATOM 12867 C CA . GLY E 1 149 ? 34.57212 95.64423 37.12469 1.000 19.73436 149 GLY E CA 1
ATOM 12868 C C . GLY E 1 149 ? 35.97826 95.85257 36.60486 1.000 19.31067 149 GLY E C 1
ATOM 12869 O O . GLY E 1 149 ? 36.29487 96.88920 36.01855 1.000 21.49582 149 GLY E O 1
ATOM 12870 N N . ILE E 1 150 ? 36.83867 94.86325 36.84375 1.000 19.15161 150 ILE E N 1
ATOM 12871 C CA . ILE E 1 150 ? 38.20800 94.93017 36.34504 1.000 18.85664 150 ILE E CA 1
ATOM 12872 C C . ILE E 1 150 ? 38.16279 94.75112 34.83110 1.000 19.24514 150 ILE E C 1
ATOM 12873 O O . ILE E 1 150 ? 37.90613 93.64995 34.33706 1.000 19.75887 150 ILE E O 1
ATOM 12878 N N . ALA E 1 151 ? 38.41456 95.83193 34.09107 1.000 20.57400 151 ALA E N 1
ATOM 12879 C CA . ALA E 1 151 ? 38.25952 95.82593 32.64079 1.000 21.23561 151 ALA E CA 1
ATOM 12880 C C . ALA E 1 151 ? 39.57116 95.73033 31.87765 1.000 24.33881 151 ALA E C 1
ATOM 12881 O O . ALA E 1 151 ? 39.57613 95.22930 30.74791 1.000 25.13474 151 ALA E O 1
ATOM 12883 N N . THR E 1 152 ? 40.67353 96.21837 32.44560 1.000 25.00177 152 THR E N 1
ATOM 12884 C CA . THR E 1 152 ? 41.98951 96.09451 31.83506 1.000 23.57657 152 THR E CA 1
ATOM 12885 C C . THR E 1 152 ? 42.98240 95.67268 32.90486 1.000 18.45843 152 THR E C 1
ATOM 12886 O O . THR E 1 152 ? 42.78505 95.92362 34.09435 1.000 18.15688 152 THR E O 1
ATOM 12890 N N . SER E 1 153 ? 44.06173 95.03573 32.46260 1.000 18.60349 153 SER E N 1
ATOM 12891 C CA . SER E 1 153 ? 45.16709 94.66823 33.33130 1.000 23.70709 153 SER E CA 1
ATOM 12892 C C . SER E 1 153 ? 46.47032 95.13712 32.70090 1.000 27.84763 153 SER E C 1
ATOM 12893 O O . SER E 1 153 ? 46.54015 95.41348 31.49933 1.000 31.91342 153 SER E O 1
ATOM 12896 N N . SER E 1 154 ? 47.50177 95.24043 33.53472 1.000 26.51232 154 SER E N 1
ATOM 12897 C CA . SER E 1 154 ? 48.81822 95.69422 33.11792 1.000 23.94974 154 SER E CA 1
ATOM 12898 C C . SER E 1 154 ? 49.86610 94.64766 33.47104 1.000 20.68734 154 SER E C 1
ATOM 12899 O O . SER E 1 154 ? 49.67784 93.82897 34.37224 1.000 22.84959 154 SER E O 1
ATOM 12902 N N . ALA E 1 155 ? 50.97998 94.67828 32.74514 1.000 22.57664 155 ALA E N 1
ATOM 12903 C CA . ALA E 1 155 ? 52.06668 93.73188 32.95135 1.000 26.07835 155 ALA E CA 1
ATOM 12904 C C . ALA E 1 155 ? 53.37982 94.47705 33.15632 1.000 30.08252 155 ALA E C 1
ATOM 12905 O O . ALA E 1 155 ? 53.51753 95.65380 32.80793 1.000 39.84038 155 ALA E O 1
ATOM 12907 N N . THR E 1 156 ? 54.34530 93.77316 33.74138 1.000 25.16436 156 THR E N 1
ATOM 12908 C CA . THR E 1 156 ? 55.69733 94.28014 33.93896 1.000 25.23761 156 THR E CA 1
ATOM 12909 C C . THR E 1 156 ? 56.65740 93.29660 33.28892 1.000 22.98673 156 THR E C 1
ATOM 12910 O O . THR E 1 156 ? 56.67769 92.11672 33.65317 1.000 23.70389 156 THR E O 1
ATOM 12914 N N . TYR E 1 157 ? 57.46685 93.78351 32.35451 1.000 21.54114 157 TYR E N 1
ATOM 12915 C CA . TYR E 1 157 ? 58.38666 92.94715 31.59717 1.000 23.84103 157 TYR E CA 1
ATOM 12916 C C . TYR E 1 157 ? 59.81991 93.27927 31.98186 1.000 23.65649 157 TYR E C 1
ATOM 12917 O O . TYR E 1 157 ? 60.17012 94.44870 32.15693 1.000 29.75682 157 TYR E O 1
ATOM 12926 N N . ARG E 1 158 ? 60.64624 92.24789 32.11330 1.000 23.58751 158 ARG E N 1
ATOM 12927 C CA . ARG E 1 158 ? 62.07991 92.41167 32.31445 1.000 25.47327 158 ARG E CA 1
ATOM 12928 C C . ARG E 1 158 ? 62.79280 91.78372 31.12496 1.000 25.08680 158 ARG E C 1
ATOM 12929 O O . ARG E 1 158 ? 62.67279 90.57677 30.89150 1.000 27.74524 158 ARG E O 1
ATOM 12937 N N . ILE E 1 159 ? 63.53249 92.59386 30.37685 1.000 24.86939 159 ILE E N 1
ATOM 12938 C CA . ILE E 1 159 ? 64.23262 92.13781 29.18509 1.000 25.60705 159 ILE E CA 1
ATOM 12939 C C . ILE E 1 159 ? 65.71451 92.04579 29.51136 1.000 39.84153 159 ILE E C 1
ATOM 12940 O O . ILE E 1 159 ? 66.31856 93.02984 29.95319 1.000 41.74117 159 ILE E O 1
ATOM 12945 N N . GLN E 1 160 ? 66.30297 90.87336 29.28322 1.000 28.04612 160 GLN E N 1
ATOM 12946 C CA . GLN E 1 160 ? 67.74533 90.69490 29.42043 1.000 29.29098 160 GLN E CA 1
ATOM 12947 C C . GLN E 1 160 ? 68.36670 91.11276 28.09469 1.000 29.30060 160 GLN E C 1
ATOM 12948 O O . GLN E 1 160 ? 68.37366 90.34126 27.13388 1.000 30.03057 160 GLN E O 1
ATOM 12954 N N . ARG E 1 161 ? 68.90197 92.33993 28.04584 1.000 28.62885 161 ARG E N 1
ATOM 12955 C CA . ARG E 1 161 ? 69.25380 92.95634 26.76577 1.000 33.53783 161 ARG E CA 1
ATOM 12956 C C . ARG E 1 161 ? 70.27463 92.13644 25.98681 1.000 36.14546 161 ARG E C 1
ATOM 12957 O O . ARG E 1 161 ? 70.21904 92.09270 24.75211 1.000 37.57369 161 ARG E O 1
ATOM 12965 N N . ARG E 1 162 ? 71.20617 91.48136 26.68267 1.000 35.69228 162 ARG E N 1
ATOM 12966 C CA . ARG E 1 162 ? 72.22347 90.69746 25.99390 1.000 38.78894 162 ARG E CA 1
ATOM 12967 C C . ARG E 1 162 ? 71.60263 89.58342 25.15396 1.000 41.28548 162 ARG E C 1
ATOM 12968 O O . ARG E 1 162 ? 72.14905 89.22098 24.10693 1.000 41.46940 162 ARG E O 1
ATOM 12976 N N . ARG E 1 163 ? 70.46649 89.03452 25.58564 1.000 43.03683 163 ARG E N 1
ATOM 12977 C CA . ARG E 1 163 ? 69.77821 87.97344 24.85697 1.000 41.00756 163 ARG E CA 1
ATOM 12978 C C . ARG E 1 163 ? 68.73880 88.48039 23.85898 1.000 45.32959 163 ARG E C 1
ATOM 12979 O O . ARG E 1 163 ? 68.10961 87.66075 23.18061 1.000 50.73205 163 ARG E O 1
ATOM 12987 N N . ALA E 1 164 ? 68.52763 89.78880 23.75355 1.000 37.72794 164 ALA E N 1
ATOM 12988 C CA . ALA E 1 164 ? 67.40639 90.32040 22.97590 1.000 30.07780 164 ALA E CA 1
ATOM 12989 C C . ALA E 1 164 ? 67.85981 90.88749 21.62906 1.000 38.99916 164 ALA E C 1
ATOM 12990 O O . ALA E 1 164 ? 67.66075 92.06000 21.31711 1.000 35.85939 164 ALA E O 1
ATOM 12992 N N . ALA E 1 165 ? 68.43694 90.03150 20.80005 1.000 43.81926 165 ALA E N 1
ATOM 12993 C CA . ALA E 1 165 ? 68.69958 90.50105 19.44796 1.000 32.03700 165 ALA E CA 1
ATOM 12994 C C . ALA E 1 165 ? 67.42255 90.39803 18.61631 1.000 43.13008 165 ALA E C 1
ATOM 12995 O O . ALA E 1 165 ? 66.69045 89.40730 18.72460 1.000 32.47273 165 ALA E O 1
ATOM 12997 N N . PRO E 1 166 ? 67.13437 91.39759 17.78001 1.000 38.77888 166 PRO E N 1
ATOM 12998 C CA . PRO E 1 166 ? 65.85613 91.40370 17.05395 1.000 37.21922 166 PRO E CA 1
ATOM 12999 C C . PRO E 1 166 ? 65.75394 90.26110 16.05129 1.000 41.87902 166 PRO E C 1
ATOM 13000 O O . PRO E 1 166 ? 66.70257 89.94787 15.32830 1.000 41.16035 166 PRO E O 1
ATOM 13004 N N . LEU E 1 167 ? 64.56908 89.64965 16.00892 1.000 42.51505 167 LEU E N 1
ATOM 13005 C CA . LEU E 1 167 ? 64.30687 88.57088 15.06286 1.000 39.82368 167 LEU E CA 1
ATOM 13006 C C . LEU E 1 167 ? 64.30420 89.10000 13.63266 1.000 43.79528 167 LEU E C 1
ATOM 13007 O O . LEU E 1 167 ? 64.90386 88.49926 12.73447 1.000 48.90960 167 LEU E O 1
ATOM 13012 N N . ARG E 1 168 ? 63.63379 90.23127 13.40479 1.000 45.30714 168 ARG E N 1
ATOM 13013 C CA . ARG E 1 168 ? 63.62559 90.95767 12.14454 1.000 43.28722 168 ARG E CA 1
ATOM 13014 C C . ARG E 1 168 ? 64.30292 92.31308 12.32554 1.000 37.73310 168 ARG E C 1
ATOM 13015 O O . ARG E 1 168 ? 64.32029 92.85839 13.43348 1.000 36.81704 168 ARG E O 1
ATOM 13023 N N . PRO E 1 169 ? 64.88245 92.87566 11.26502 1.000 37.39371 169 PRO E N 1
ATOM 13024 C CA . PRO E 1 169 ? 65.56797 94.16875 11.40075 1.000 34.59388 169 PRO E CA 1
ATOM 13025 C C . PRO E 1 169 ? 64.63178 95.28450 11.84854 1.000 37.20388 169 PRO E C 1
ATOM 13026 O O . PRO E 1 169 ? 63.48827 95.38809 11.39894 1.000 39.71654 169 PRO E O 1
ATOM 13030 N N . ILE E 1 170 ? 65.14122 96.11657 12.75420 1.000 37.98899 170 ILE E N 1
ATOM 13031 C CA . ILE E 1 170 ? 64.42623 97.25098 13.33283 1.000 33.45048 170 ILE E CA 1
ATOM 13032 C C . ILE E 1 170 ? 65.14012 98.52192 12.89312 1.000 36.05466 170 ILE E C 1
ATOM 13033 O O . ILE E 1 170 ? 66.36660 98.62446 13.01859 1.000 35.70068 170 ILE E O 1
ATOM 13038 N N . ASP E 1 171 ? 64.37545 99.49455 12.39575 1.000 42.51484 171 ASP E N 1
ATOM 13039 C CA . ASP E 1 171 ? 64.95240 100.69170 11.78755 1.000 47.55982 171 ASP E CA 1
ATOM 13040 C C . ASP E 1 171 ? 65.57863 101.67010 12.77934 1.000 41.51801 171 ASP E C 1
ATOM 13041 O O . ASP E 1 171 ? 66.80103 101.85189 12.77129 1.000 43.51484 171 ASP E O 1
ATOM 13046 N N . THR E 1 172 ? 64.77041 102.31813 13.61430 1.000 33.40377 172 THR E N 1
ATOM 13047 C CA . THR E 1 172 ? 65.23611 103.32223 14.57808 1.000 36.78858 172 THR E CA 1
ATOM 13048 C C . THR E 1 172 ? 65.92957 104.51750 13.91904 1.000 37.48609 172 THR E C 1
ATOM 13049 O O . THR E 1 172 ? 66.64195 105.26873 14.59379 1.000 37.48426 172 THR E O 1
ATOM 13053 N N . GLY E 1 173 ? 65.76182 104.70899 12.60849 1.000 36.38170 173 GLY E N 1
ATOM 13054 C CA . GLY E 1 173 ? 66.37994 105.85176 11.95647 1.000 33.23794 173 GLY E CA 1
ATOM 13055 C C . GLY E 1 173 ? 65.75588 107.17292 12.35583 1.000 32.03735 173 GLY E C 1
ATOM 13056 O O . GLY E 1 173 ? 66.44041 108.19968 12.40707 1.000 31.80997 173 GLY E O 1
ATOM 13057 N N . ALA E 1 174 ? 64.45164 107.16987 12.62213 1.000 32.08261 174 ALA E N 1
ATOM 13058 C CA . ALA E 1 174 ? 63.70502 108.34602 13.04610 1.000 31.14703 174 ALA E CA 1
ATOM 13059 C C . ALA E 1 174 ? 63.87504 108.66418 14.52577 1.000 28.98938 174 ALA E C 1
ATOM 13060 O O . ALA E 1 174 ? 63.25750 109.61546 15.01422 1.000 28.86291 174 ALA E O 1
ATOM 13062 N N . ILE E 1 175 ? 64.68449 107.89526 15.24865 1.000 29.58388 175 ILE E N 1
ATOM 13063 C CA . ILE E 1 175 ? 64.86593 108.12915 16.67346 1.000 31.66024 175 ILE E CA 1
ATOM 13064 C C . ILE E 1 175 ? 65.67451 109.39935 16.89436 1.000 37.48087 175 ILE E C 1
ATOM 13065 O O . ILE E 1 175 ? 66.70320 109.62660 16.24295 1.000 43.23162 175 ILE E O 1
ATOM 13070 N N . ALA E 1 176 ? 65.20959 110.23129 17.82630 1.000 33.25465 176 ALA E N 1
ATOM 13071 C CA . ALA E 1 176 ? 65.85892 111.48349 18.18348 1.000 28.08409 176 ALA E CA 1
ATOM 13072 C C . ALA E 1 176 ? 65.93048 111.56434 19.70030 1.000 26.85430 176 ALA E C 1
ATOM 13073 O O . ALA E 1 176 ? 64.94857 111.26737 20.38831 1.000 24.65558 176 ALA E O 1
ATOM 13075 N N . LEU E 1 177 ? 67.09646 111.93070 20.21863 1.000 24.34724 177 LEU E N 1
ATOM 13076 C CA . LEU E 1 177 ? 67.26046 112.11333 21.65175 1.000 29.76478 177 LEU E CA 1
ATOM 13077 C C . LEU E 1 177 ? 66.78433 113.50525 22.05565 1.000 34.66781 177 LEU E C 1
ATOM 13078 O O . LEU E 1 177 ? 67.17604 114.50703 21.44910 1.000 39.13600 177 LEU E O 1
ATOM 13083 N N . LEU E 1 178 ? 65.94048 113.56306 23.08679 1.000 37.22380 178 LEU E N 1
ATOM 13084 C CA . LEU E 1 178 ? 65.32751 114.80107 23.55178 1.000 38.54152 178 LEU E CA 1
ATOM 13085 C C . LEU E 1 178 ? 65.40478 114.89071 25.06954 1.000 48.92693 178 LEU E C 1
ATOM 13086 O O . LEU E 1 178 ? 64.54768 115.50357 25.70727 1.000 64.02903 178 LEU E O 1
ATOM 13091 N N . ASP E 1 179 ? 66.43058 114.27469 25.65532 1.000 43.63002 179 ASP E N 1
ATOM 13092 C CA . ASP E 1 179 ? 66.49597 114.02097 27.08966 1.000 39.83092 179 ASP E CA 1
ATOM 13093 C C . ASP E 1 179 ? 66.12788 115.23880 27.93403 1.000 40.48192 179 ASP E C 1
ATOM 13094 O O . ASP E 1 179 ? 65.03499 115.29506 28.50867 1.000 43.49463 179 ASP E O 1
ATOM 13099 N N . ALA E 1 180 ? 66.99887 116.24042 27.98297 1.000 33.13773 180 ALA E N 1
ATOM 13100 C CA . ALA E 1 180 ? 66.73203 117.37798 28.84834 1.000 29.23846 180 ALA E CA 1
ATOM 13101 C C . ALA E 1 180 ? 65.86155 118.43104 28.18724 1.000 34.34715 180 ALA E C 1
ATOM 13102 O O . ALA E 1 180 ? 65.23213 119.22514 28.89484 1.000 38.57895 180 ALA E O 1
ATOM 13104 N N . ALA E 1 181 ? 65.79032 118.43856 26.85678 1.000 34.82577 181 ALA E N 1
ATOM 13105 C CA . ALA E 1 181 ? 64.97778 119.39821 26.12047 1.000 30.81692 181 ALA E CA 1
ATOM 13106 C C . ALA E 1 181 ? 63.51108 119.00896 26.03342 1.000 34.55913 181 ALA E C 1
ATOM 13107 O O . ALA E 1 181 ? 62.73691 119.73502 25.40392 1.000 44.28783 181 ALA E O 1
ATOM 13109 N N . ALA E 1 182 ? 63.10691 117.88677 26.61710 1.000 32.83494 182 ALA E N 1
ATOM 13110 C CA . ALA E 1 182 ? 61.70666 117.50045 26.57350 1.000 33.88194 182 ALA E CA 1
ATOM 13111 C C . ALA E 1 182 ? 60.91732 118.35645 27.55119 1.000 35.08014 182 ALA E C 1
ATOM 13112 O O . ALA E 1 182 ? 61.40149 118.69216 28.63575 1.000 36.43331 182 ALA E O 1
ATOM 13114 N N . SER E 1 183 ? 59.69660 118.71032 27.16143 1.000 34.15932 183 SER E N 1
ATOM 13115 C CA . SER E 1 183 ? 58.83926 119.50686 28.01937 1.000 36.67666 183 SER E CA 1
ATOM 13116 C C . SER E 1 183 ? 57.52461 118.77958 28.26172 1.000 36.93841 183 SER E C 1
ATOM 13117 O O . SER E 1 183 ? 57.10285 117.95881 27.44051 1.000 40.79571 183 SER E O 1
ATOM 13120 N N . PRO E 1 184 ? 56.86326 119.04746 29.38772 1.000 31.04116 184 PRO E N 1
ATOM 13121 C CA . PRO E 1 184 ? 55.52197 118.48122 29.59116 1.000 30.40128 184 PRO E CA 1
ATOM 13122 C C . PRO E 1 184 ? 54.53737 118.86414 28.49953 1.000 31.41733 184 PRO E C 1
ATOM 13123 O O . PRO E 1 184 ? 53.63480 118.07795 28.18853 1.000 31.28582 184 PRO E O 1
ATOM 13127 N N . GLU E 1 185 ? 54.68757 120.04655 27.89914 1.000 34.33969 185 GLU E N 1
ATOM 13128 C CA . GLU E 1 185 ? 53.77907 120.45546 26.83245 1.000 35.91527 185 GLU E CA 1
ATOM 13129 C C . GLU E 1 185 ? 54.02820 119.67147 25.55260 1.000 33.01194 185 GLU E C 1
ATOM 13130 O O . GLU E 1 185 ? 53.08397 119.39592 24.80243 1.000 30.90003 185 GLU E O 1
ATOM 13136 N N . GLY E 1 186 ? 55.28445 119.31455 25.28097 1.000 29.50719 186 GLY E N 1
ATOM 13137 C CA . GLY E 1 186 ? 55.57664 118.55368 24.08020 1.000 27.26337 186 GLY E CA 1
ATOM 13138 C C . GLY E 1 186 ? 55.12681 117.10996 24.18132 1.000 30.56203 186 GLY E C 1
ATOM 13139 O O . GLY E 1 186 ? 54.56467 116.55961 23.23071 1.000 38.76447 186 GLY E O 1
ATOM 13140 N N . LEU E 1 187 ? 55.35168 116.47809 25.33637 1.000 24.98876 187 LEU E N 1
ATOM 13141 C CA . LEU E 1 187 ? 54.88663 115.10498 25.51224 1.000 24.02691 187 LEU E CA 1
ATOM 13142 C C . LEU E 1 187 ? 53.36619 115.02209 25.57037 1.000 25.50835 187 LEU E C 1
ATOM 13143 O O . LEU E 1 187 ? 52.78308 114.03789 25.10314 1.000 25.70885 187 LEU E O 1
ATOM 13148 N N . ALA E 1 188 ? 52.70763 116.04351 26.12021 1.000 27.70494 188 ALA E N 1
ATOM 13149 C CA . ALA E 1 188 ? 51.25041 116.06334 26.10909 1.000 25.25161 188 ALA E CA 1
ATOM 13150 C C . ALA E 1 188 ? 50.70069 116.14929 24.69119 1.000 26.05505 188 ALA E C 1
ATOM 13151 O O . ALA E 1 188 ? 49.64543 115.57396 24.40155 1.000 27.38691 188 ALA E O 1
ATOM 13153 N N . ALA E 1 189 ? 51.39719 116.85712 23.79584 1.000 26.87661 189 ALA E N 1
ATOM 13154 C CA . ALA E 1 189 ? 50.95451 116.93645 22.40601 1.000 27.83522 189 ALA E CA 1
ATOM 13155 C C . ALA E 1 189 ? 51.07778 115.59025 21.70055 1.000 29.03407 189 ALA E C 1
ATOM 13156 O O . ALA E 1 189 ? 50.21916 115.22744 20.88556 1.000 27.82401 189 ALA E O 1
ATOM 13158 N N . ILE E 1 190 ? 52.13780 114.83601 21.99868 1.000 25.84606 190 ILE E N 1
ATOM 13159 C CA . ILE E 1 190 ? 52.29568 113.52002 21.39076 1.000 25.19042 190 ILE E CA 1
ATOM 13160 C C . ILE E 1 190 ? 51.27012 112.54425 21.94566 1.000 29.27560 190 ILE E C 1
ATOM 13161 O O . ILE E 1 190 ? 50.69956 111.73663 21.20250 1.000 32.51941 190 ILE E O 1
ATOM 13166 N N . TYR E 1 191 ? 51.02548 112.58849 23.25809 1.000 23.88122 191 TYR E N 1
ATOM 13167 C CA . TYR E 1 191 ? 50.07945 111.64290 23.83752 1.000 24.67961 191 TYR E CA 1
ATOM 13168 C C . TYR E 1 191 ? 48.65436 111.88588 23.36003 1.000 26.41766 191 TYR E C 1
ATOM 13169 O O . TYR E 1 191 ? 47.88279 110.92875 23.23245 1.000 29.20211 191 TYR E O 1
ATOM 13178 N N . GLU E 1 192 ? 48.29759 113.14304 23.07196 1.000 25.37649 192 GLU E N 1
ATOM 13179 C CA . GLU E 1 192 ? 46.90485 113.48126 22.78775 1.000 26.44935 192 GLU E CA 1
ATOM 13180 C C . GLU E 1 192 ? 46.30900 112.64936 21.65820 1.000 27.73726 192 GLU E C 1
ATOM 13181 O O . GLU E 1 192 ? 45.10461 112.37066 21.67156 1.000 36.42690 192 GLU E O 1
ATOM 13187 N N . ARG E 1 193 ? 47.11228 112.22721 20.68393 1.000 26.96784 193 ARG E N 1
ATOM 13188 C CA . ARG E 1 193 ? 46.56346 111.42980 19.59693 1.000 32.53506 193 ARG E CA 1
ATOM 13189 C C . ARG E 1 193 ? 46.49600 109.93638 19.91220 1.000 36.81848 193 ARG E C 1
ATOM 13190 O O . ARG E 1 193 ? 46.46770 109.11831 18.98514 1.000 41.95838 193 ARG E O 1
ATOM 13198 N N . ALA E 1 194 ? 46.47340 109.56945 21.19308 1.000 33.61301 194 ALA E N 1
ATOM 13199 C CA . ALA E 1 194 ? 46.43322 108.16608 21.57960 1.000 27.86037 194 ALA E CA 1
ATOM 13200 C C . ALA E 1 194 ? 45.13947 107.52784 21.09499 1.000 30.71545 194 ALA E C 1
ATOM 13201 O O . ALA E 1 194 ? 44.04944 108.06850 21.30183 1.000 31.17912 194 ALA E O 1
ATOM 13203 N N . ALA E 1 195 ? 45.26563 106.37024 20.44256 1.000 33.37660 195 ALA E N 1
ATOM 13204 C CA . ALA E 1 195 ? 44.12767 105.68368 19.85113 1.000 29.78274 195 ALA E CA 1
ATOM 13205 C C . ALA E 1 195 ? 43.95644 104.24025 20.31143 1.000 28.05216 195 ALA E C 1
ATOM 13206 O O . ALA E 1 195 ? 43.04820 103.55564 19.82398 1.000 26.29837 195 ALA E O 1
ATOM 13208 N N . TRP E 1 196 ? 44.79469 103.74889 21.21767 1.000 30.77590 196 TRP E N 1
ATOM 13209 C CA . TRP E 1 196 ? 44.65807 102.36980 21.66619 1.000 34.82611 196 TRP E CA 1
ATOM 13210 C C . TRP E 1 196 ? 43.49159 102.23113 22.63919 1.000 33.79331 196 TRP E C 1
ATOM 13211 O O . TRP E 1 196 ? 43.18452 103.14527 23.40911 1.000 35.57020 196 TRP E O 1
ATOM 13222 N N . THR E 1 197 ? 42.83155 101.07424 22.58480 1.000 31.28051 197 THR E N 1
ATOM 13223 C CA . THR E 1 197 ? 41.65608 100.83622 23.41411 1.000 31.18817 197 THR E CA 1
ATOM 13224 C C . THR E 1 197 ? 42.03660 100.77310 24.89059 1.000 27.07255 197 THR E C 1
ATOM 13225 O O . THR E 1 197 ? 42.98451 100.07899 25.27680 1.000 24.82109 197 THR E O 1
ATOM 13229 N N . GLY E 1 198 ? 41.29235 101.50354 25.71559 1.000 21.98273 198 GLY E N 1
ATOM 13230 C CA . GLY E 1 198 ? 41.58225 101.62848 27.11969 1.000 20.95341 198 GLY E CA 1
ATOM 13231 C C . GLY E 1 198 ? 42.29845 102.91054 27.48037 1.000 21.46029 198 GLY E C 1
ATOM 13232 O O . GLY E 1 198 ? 42.31920 103.28705 28.65845 1.000 22.70963 198 GLY E O 1
ATOM 13233 N N . SER E 1 199 ? 42.86166 103.59900 26.49184 1.000 21.80883 199 SER E N 1
ATOM 13234 C CA . SER E 1 199 ? 43.56243 104.84227 26.75793 1.000 23.11127 199 SER E CA 1
ATOM 13235 C C . SER E 1 199 ? 42.59183 105.86527 27.32643 1.000 29.86473 199 SER E C 1
ATOM 13236 O O . SER E 1 199 ? 41.40693 105.89994 26.98183 1.000 30.11148 199 SER E O 1
ATOM 13239 N N . VAL E 1 200 ? 43.11050 106.69921 28.21807 1.000 31.24899 200 VAL E N 1
ATOM 13240 C CA . VAL E 1 200 ? 42.30917 107.67867 28.92398 1.000 25.81364 200 VAL E CA 1
ATOM 13241 C C . VAL E 1 200 ? 42.94266 109.04757 28.70771 1.000 24.06533 200 VAL E C 1
ATOM 13242 O O . VAL E 1 200 ? 44.12081 109.16503 28.36280 1.000 21.79758 200 VAL E O 1
ATOM 13246 N N . ALA E 1 201 ? 42.13037 110.08926 28.87224 1.000 25.98022 201 ALA E N 1
ATOM 13247 C CA . ALA E 1 201 ? 42.62338 111.45058 28.71174 1.000 29.64468 201 ALA E CA 1
ATOM 13248 C C . ALA E 1 201 ? 43.63619 111.78348 29.79913 1.000 35.38508 201 ALA E C 1
ATOM 13249 O O . ALA E 1 201 ? 43.51310 111.33788 30.94543 1.000 38.57971 201 ALA E O 1
ATOM 13251 N N . ARG E 1 202 ? 44.65062 112.56659 29.42719 1.000 35.53162 202 ARG E N 1
ATOM 13252 C CA . ARG E 1 202 ? 45.60392 113.13694 30.37407 1.000 23.29210 202 ARG E CA 1
ATOM 13253 C C . ARG E 1 202 ? 45.39851 114.64689 30.41892 1.000 24.65445 202 ARG E C 1
ATOM 13254 O O . ARG E 1 202 ? 45.98568 115.38773 29.61639 1.000 25.31653 202 ARG E O 1
ATOM 13262 N N . PRO E 1 203 ? 44.55395 115.14825 31.31407 1.000 25.25605 203 PRO E N 1
ATOM 13263 C CA . PRO E 1 203 ? 44.26718 116.58729 31.36127 1.000 27.23597 203 PRO E CA 1
ATOM 13264 C C . PRO E 1 203 ? 45.49575 117.36525 31.79347 1.000 29.75163 203 PRO E C 1
ATOM 13265 O O . PRO E 1 203 ? 46.49639 116.77102 32.22108 1.000 32.26477 203 PRO E O 1
ATOM 13269 N N . PRO E 1 204 ? 45.46851 118.69755 31.69208 1.000 33.03714 204 PRO E N 1
ATOM 13270 C CA . PRO E 1 204 ? 46.60494 119.47950 32.20804 1.000 34.18778 204 PRO E CA 1
ATOM 13271 C C . PRO E 1 204 ? 46.92333 119.19663 33.66648 1.000 33.58743 204 PRO E C 1
ATOM 13272 O O . PRO E 1 204 ? 48.09993 119.20160 34.04960 1.000 30.66144 204 PRO E O 1
ATOM 13276 N N . GLN E 1 205 ? 45.90501 118.94221 34.49436 1.000 35.79410 205 GLN E N 1
ATOM 13277 C CA . GLN E 1 205 ? 46.15892 118.64063 35.90004 1.000 35.40926 205 GLN E CA 1
ATOM 13278 C C . GLN E 1 205 ? 46.97828 117.36921 36.07774 1.000 29.14539 205 GLN E C 1
ATOM 13279 O O . GLN E 1 205 ? 47.79005 117.28298 37.00499 1.000 28.48989 205 GLN E O 1
ATOM 13285 N N . TRP E 1 206 ? 46.80755 116.38795 35.19115 1.000 26.34594 206 TRP E N 1
ATOM 13286 C CA . TRP E 1 206 ? 47.60185 115.16864 35.29211 1.000 24.19760 206 TRP E CA 1
ATOM 13287 C C . TRP E 1 206 ? 49.07556 115.44145 35.01606 1.000 26.63328 206 TRP E C 1
ATOM 13288 O O . TRP E 1 206 ? 49.94877 114.90593 35.70744 1.000 32.14354 206 TRP E O 1
ATOM 13299 N N . TRP E 1 207 ? 49.37461 116.28546 34.02526 1.000 25.03187 207 TRP E N 1
ATOM 13300 C CA . TRP E 1 207 ? 50.76904 116.58855 33.72018 1.000 24.90776 207 TRP E CA 1
ATOM 13301 C C . TRP E 1 207 ? 51.40117 117.44712 34.80494 1.000 28.40814 207 TRP E C 1
ATOM 13302 O O . TRP E 1 207 ? 52.60454 117.32575 35.06364 1.000 30.37831 207 TRP E O 1
ATOM 13313 N N . ARG E 1 208 ? 50.62031 118.33460 35.42856 1.000 32.31073 208 ARG E N 1
ATOM 13314 C CA . ARG E 1 208 ? 51.14389 119.10557 36.55163 1.000 38.49211 208 ARG E CA 1
ATOM 13315 C C . ARG E 1 208 ? 51.53431 118.18898 37.70624 1.000 32.35120 208 ARG E C 1
ATOM 13316 O O . ARG E 1 208 ? 52.56713 118.39735 38.35478 1.000 30.09546 208 ARG E O 1
ATOM 13324 N N . LEU E 1 209 ? 50.72980 117.15251 37.96124 1.000 27.18756 209 LEU E N 1
ATOM 13325 C CA . LEU E 1 209 ? 51.04625 116.21432 39.03273 1.000 25.90526 209 LEU E CA 1
ATOM 13326 C C . LEU E 1 209 ? 52.33452 115.45610 38.74374 1.000 31.44174 209 LEU E C 1
ATOM 13327 O O . LEU E 1 209 ? 53.12944 115.19654 39.65470 1.000 34.53574 209 LEU E O 1
ATOM 13332 N N . HIS E 1 210 ? 52.55228 115.07665 37.48624 1.000 30.24228 210 HIS E N 1
ATOM 13333 C CA . HIS E 1 210 ? 53.78548 114.39019 37.12888 1.000 31.54181 210 HIS E CA 1
ATOM 13334 C C . HIS E 1 210 ? 54.97311 115.33646 36.98988 1.000 35.35718 210 HIS E C 1
ATOM 13335 O O . HIS E 1 210 ? 56.12103 114.87842 37.03251 1.000 35.68971 210 HIS E O 1
ATOM 13342 N N . GLU E 1 211 ? 54.72990 116.63948 36.81922 1.000 38.14424 211 GLU E N 1
ATOM 13343 C CA . GLU E 1 211 ? 55.81385 117.60278 36.98346 1.000 42.37603 211 GLU E CA 1
ATOM 13344 C C . GLU E 1 211 ? 56.36691 117.54997 38.40098 1.000 41.77202 211 GLU E C 1
ATOM 13345 O O . GLU E 1 211 ? 57.57996 117.67076 38.60887 1.000 46.06763 211 GLU E O 1
ATOM 13351 N N . LEU E 1 212 ? 55.48737 117.37011 39.39153 1.000 36.95922 212 LEU E N 1
ATOM 13352 C CA . LEU E 1 212 ? 55.93789 117.29332 40.77670 1.000 36.46313 212 LEU E CA 1
ATOM 13353 C C . LEU E 1 212 ? 56.65722 115.97983 41.05772 1.000 41.51494 212 LEU E C 1
ATOM 13354 O O . LEU E 1 212 ? 57.67369 115.96920 41.76184 1.000 50.28495 212 LEU E O 1
ATOM 13359 N N . PHE E 1 213 ? 56.14586 114.86117 40.52438 1.000 36.36232 213 PHE E N 1
ATOM 13360 C CA . PHE E 1 213 ? 56.83341 113.58351 40.69907 1.000 31.93270 213 PHE E CA 1
ATOM 13361 C C . PHE E 1 213 ? 58.22506 113.63260 40.08749 1.000 36.11430 213 PHE E C 1
ATOM 13362 O O . PHE E 1 213 ? 59.18830 113.12098 40.67143 1.000 40.42676 213 PHE E O 1
ATOM 13370 N N . ASP E 1 214 ? 58.35380 114.26429 38.91838 1.000 34.70149 214 ASP E N 1
ATOM 13371 C CA . ASP E 1 214 ? 59.65636 114.35532 38.27172 1.000 36.12167 214 ASP E CA 1
ATOM 13372 C C . ASP E 1 214 ? 60.62057 115.20199 39.09142 1.000 39.47825 214 ASP E C 1
ATOM 13373 O O . ASP E 1 214 ? 61.82621 114.92600 39.11011 1.000 41.49504 214 ASP E O 1
ATOM 13378 N N . ALA E 1 215 ? 60.11187 116.23971 39.76074 1.000 39.96657 215 ALA E N 1
ATOM 13379 C CA . ALA E 1 215 ? 60.96165 117.06791 40.60793 1.000 39.09948 215 ALA E CA 1
ATOM 13380 C C . ALA E 1 215 ? 61.37665 116.33468 41.87767 1.000 40.23540 215 ALA E C 1
ATOM 13381 O O . ALA E 1 215 ? 62.46885 116.57743 42.40211 1.000 40.92241 215 ALA E O 1
ATOM 13383 N N . ALA E 1 216 ? 60.52713 115.43524 42.38182 1.000 40.84249 216 ALA E N 1
ATOM 13384 C CA . ALA E 1 216 ? 60.84745 114.72271 43.61518 1.000 45.01526 216 ALA E CA 1
ATOM 13385 C C . ALA E 1 216 ? 61.94409 113.68550 43.41092 1.000 46.85338 216 ALA E C 1
ATOM 13386 O O . ALA E 1 216 ? 62.69745 113.39689 44.34539 1.000 53.37072 216 ALA E O 1
ATOM 13388 N N . ASP E 1 217 ? 62.03831 113.10136 42.21848 1.000 44.99988 217 ASP E N 1
ATOM 13389 C CA . ASP E 1 217 ? 63.06842 112.11092 41.93208 1.000 43.55227 217 ASP E CA 1
ATOM 13390 C C . ASP E 1 217 ? 64.33840 112.82361 41.48483 1.000 45.81990 217 ASP E C 1
ATOM 13391 O O . ASP E 1 217 ? 64.30277 113.55753 40.48694 1.000 46.88205 217 ASP E O 1
ATOM 13396 N N . PRO E 1 218 ? 65.47034 112.64160 42.17160 1.000 48.85677 218 PRO E N 1
ATOM 13397 C CA . PRO E 1 218 ? 66.69854 113.31624 41.72266 1.000 47.94921 218 PRO E CA 1
ATOM 13398 C C . PRO E 1 218 ? 67.19554 112.83525 40.37228 1.000 45.05766 218 PRO E C 1
ATOM 13399 O O . PRO E 1 218 ? 67.82535 113.61751 39.65115 1.000 47.47335 218 PRO E O 1
ATOM 13403 N N . VAL E 1 219 ? 66.91470 111.58912 39.99762 1.000 42.38488 219 VAL E N 1
ATOM 13404 C CA . VAL E 1 219 ? 67.32540 111.05689 38.70084 1.000 38.56074 219 VAL E CA 1
ATOM 13405 C C . VAL E 1 219 ? 66.35584 111.56165 37.63890 1.000 35.25041 219 VAL E C 1
ATOM 13406 O O . VAL E 1 219 ? 65.17132 111.22108 37.65126 1.000 34.88213 219 VAL E O 1
ATOM 13410 N N . LYS E 1 220 ? 66.85485 112.37029 36.72540 1.000 33.46109 220 LYS E N 1
ATOM 13411 C CA . LYS E 1 220 ? 65.93760 112.86017 35.71286 1.000 32.24241 220 LYS E CA 1
ATOM 13412 C C . LYS E 1 220 ? 65.83306 111.84854 34.57575 1.000 34.82513 220 LYS E C 1
ATOM 13413 O O . LYS E 1 220 ? 66.80295 111.15111 34.26386 1.000 43.82463 220 LYS E O 1
ATOM 13419 N N . PRO E 1 221 ? 64.67112 111.73501 33.94251 1.000 28.09711 221 PRO E N 1
ATOM 13420 C CA . PRO E 1 221 ? 64.47426 110.69064 32.93488 1.000 32.32739 221 PRO E CA 1
ATOM 13421 C C . PRO E 1 221 ? 64.95094 111.09693 31.55132 1.000 34.70247 221 PRO E C 1
ATOM 13422 O O . PRO E 1 221 ? 64.89355 112.26089 31.15132 1.000 45.02892 221 PRO E O 1
ATOM 13426 N N . TYR E 1 222 ? 65.44233 110.10012 30.82158 1.000 27.15510 222 TYR E N 1
ATOM 13427 C CA . TYR E 1 222 ? 65.73647 110.27153 29.40777 1.000 25.17328 222 TYR E CA 1
ATOM 13428 C C . TYR E 1 222 ? 64.44023 110.21435 28.61682 1.000 25.16130 222 TYR E C 1
ATOM 13429 O O . TYR E 1 222 ? 63.53139 109.44591 28.94091 1.000 24.68377 222 TYR E O 1
ATOM 13438 N N . VAL E 1 223 ? 64.35689 111.03177 27.57389 1.000 28.34897 223 VAL E N 1
ATOM 13439 C CA . VAL E 1 223 ? 63.19224 111.07207 26.70013 1.000 29.36010 223 VAL E CA 1
ATOM 13440 C C . VAL E 1 223 ? 63.67983 110.89250 25.27023 1.000 28.08831 223 VAL E C 1
ATOM 13441 O O . VAL E 1 223 ? 64.41664 111.73893 24.74783 1.000 28.09276 223 VAL E O 1
ATOM 13445 N N . VAL E 1 224 ? 63.30372 109.77921 24.65151 1.000 23.81398 224 VAL E N 1
ATOM 13446 C CA . VAL E 1 224 ? 63.62944 109.49739 23.26083 1.000 21.82096 224 VAL E CA 1
ATOM 13447 C C . VAL E 1 224 ? 62.32586 109.51514 22.47839 1.000 21.82166 224 VAL E C 1
ATOM 13448 O O . VAL E 1 224 ? 61.34168 108.89114 22.89134 1.000 21.36419 224 VAL E O 1
ATOM 13452 N N . THR E 1 225 ? 62.32112 110.20963 21.34495 1.000 22.46236 225 THR E N 1
ATOM 13453 C CA . THR E 1 225 ? 61.09913 110.45780 20.59783 1.000 26.17831 225 THR E CA 1
ATOM 13454 C C . THR E 1 225 ? 61.16964 109.80443 19.22688 1.000 27.95361 225 THR E C 1
ATOM 13455 O O . THR E 1 225 ? 62.24560 109.50734 18.70141 1.000 34.93727 225 THR E O 1
ATOM 13459 N N . HIS E 1 226 ? 59.99687 109.60105 18.65597 1.000 24.65772 226 HIS E N 1
ATOM 13460 C CA . HIS E 1 226 ? 59.80313 109.14118 17.29106 1.000 28.40253 226 HIS E CA 1
ATOM 13461 C C . HIS E 1 226 ? 58.72222 110.02372 16.70191 1.000 28.41543 226 HIS E C 1
ATOM 13462 O O . HIS E 1 226 ? 57.93305 110.62693 17.44079 1.000 28.84375 226 HIS E O 1
ATOM 13469 N N . PRO E 1 227 ? 58.67992 110.17272 15.37487 1.000 26.26043 227 PRO E N 1
ATOM 13470 C CA . PRO E 1 227 ? 57.60334 110.95662 14.76206 1.000 27.31551 227 PRO E CA 1
ATOM 13471 C C . PRO E 1 227 ? 56.21127 110.55841 15.23147 1.000 27.08504 227 PRO E C 1
ATOM 13472 O O . PRO E 1 227 ? 55.28413 111.37149 15.17362 1.000 30.91592 227 PRO E O 1
ATOM 13476 N N . ASP E 1 228 ? 56.05457 109.33060 15.73075 1.000 26.21877 228 ASP E N 1
ATOM 13477 C CA . ASP E 1 228 ? 54.75687 108.83931 16.18100 1.000 26.77733 228 ASP E CA 1
ATOM 13478 C C . ASP E 1 228 ? 54.80442 108.29256 17.60173 1.000 24.60655 228 ASP E C 1
ATOM 13479 O O . ASP E 1 228 ? 54.04528 107.38328 17.94049 1.000 30.20908 228 ASP E O 1
ATOM 13484 N N . GLY E 1 229 ? 55.67127 108.82769 18.45009 1.000 28.05843 229 GLY E N 1
ATOM 13485 C CA . GLY E 1 229 ? 55.68412 108.37374 19.82532 1.000 32.19938 229 GLY E CA 1
ATOM 13486 C C . GLY E 1 229 ? 56.92537 108.82333 20.56091 1.000 31.91092 229 GLY E C 1
ATOM 13487 O O . GLY E 1 229 ? 57.75591 109.57393 20.04008 1.000 38.97635 229 GLY E O 1
ATOM 13488 N N . TYR E 1 230 ? 57.01842 108.36050 21.80674 1.000 28.95887 230 TYR E N 1
ATOM 13489 C CA . TYR E 1 230 ? 58.16656 108.64446 22.65567 1.000 29.99574 230 TYR E CA 1
ATOM 13490 C C . TYR E 1 230 ? 58.34009 107.52776 23.67531 1.000 30.34028 230 TYR E C 1
ATOM 13491 O O . TYR E 1 230 ? 57.49899 106.63286 23.80306 1.000 35.27294 230 TYR E O 1
ATOM 13500 N N . VAL E 1 231 ? 59.44983 107.59076 24.40647 1.000 22.48967 231 VAL E N 1
ATOM 13501 C CA . VAL E 1 231 ? 59.71830 106.63624 25.47812 1.000 21.73497 231 VAL E CA 1
ATOM 13502 C C . VAL E 1 231 ? 60.54839 107.33273 26.54937 1.000 24.66339 231 VAL E C 1
ATOM 13503 O O . VAL E 1 231 ? 61.53056 108.01629 26.24315 1.000 32.68010 231 VAL E O 1
ATOM 13507 N N . ARG E 1 232 ? 60.12969 107.18412 27.80315 1.000 19.08835 232 ARG E N 1
ATOM 13508 C CA . ARG E 1 232 ? 60.83216 107.72673 28.95792 1.000 19.47477 232 ARG E CA 1
ATOM 13509 C C . ARG E 1 232 ? 61.48254 106.58685 29.72426 1.000 20.65606 232 ARG E C 1
ATOM 13510 O O . ARG E 1 232 ? 60.82929 105.57799 30.01278 1.000 26.91705 232 ARG E O 1
ATOM 13518 N N . TYR E 1 233 ? 62.75312 106.75507 30.08047 1.000 19.30951 233 TYR E N 1
ATOM 13519 C CA . TYR E 1 233 ? 63.42618 105.74327 30.88233 1.000 21.46590 233 TYR E CA 1
ATOM 13520 C C . TYR E 1 233 ? 64.43234 106.39082 31.82312 1.000 22.86987 233 TYR E C 1
ATOM 13521 O O . TYR E 1 233 ? 64.98245 107.45651 31.53552 1.000 29.97983 233 TYR E O 1
ATOM 13530 N N . ARG E 1 234 ? 64.65630 105.72914 32.95781 1.000 19.30228 234 ARG E N 1
ATOM 13531 C CA . ARG E 1 234 ? 65.48100 106.22409 34.04233 1.000 18.91662 234 ARG E CA 1
ATOM 13532 C C . ARG E 1 234 ? 66.43763 105.12795 34.48998 1.000 31.45898 234 ARG E C 1
ATOM 13533 O O . ARG E 1 234 ? 66.05147 103.95465 34.55602 1.000 35.46314 234 ARG E O 1
ATOM 13541 N N . PRO E 1 235 ? 67.69032 105.46760 34.78196 1.000 24.61283 235 PRO E N 1
ATOM 13542 C CA . PRO E 1 235 ? 68.61791 104.46038 35.30724 1.000 19.95824 235 PRO E CA 1
ATOM 13543 C C . PRO E 1 235 ? 68.30690 104.12911 36.75784 1.000 21.73272 235 PRO E C 1
ATOM 13544 O O . PRO E 1 235 ? 67.86453 104.98047 37.53583 1.000 22.58741 235 PRO E O 1
ATOM 13548 N N . GLN E 1 236 ? 68.53605 102.86728 37.12007 1.000 22.06002 236 GLN E N 1
ATOM 13549 C CA . GLN E 1 236 ? 68.36469 102.45458 38.50388 1.000 24.26621 236 GLN E CA 1
ATOM 13550 C C . GLN E 1 236 ? 69.70081 102.63484 39.22548 1.000 28.58765 236 GLN E C 1
ATOM 13551 O O . GLN E 1 236 ? 70.63592 103.22171 38.67954 1.000 29.85582 236 GLN E O 1
ATOM 13557 N N . ASP E 1 237 ? 69.82956 102.03816 40.41169 1.000 28.13523 237 ASP E N 1
ATOM 13558 C CA . ASP E 1 237 ? 70.91847 102.25481 41.36648 1.000 30.17960 237 ASP E CA 1
ATOM 13559 C C . ASP E 1 237 ? 72.18646 102.88212 40.78729 1.000 29.20862 237 ASP E C 1
ATOM 13560 O O . ASP E 1 237 ? 73.20241 102.20320 40.61826 1.000 35.05421 237 ASP E O 1
ATOM 13565 N N . THR E 1 238 ? 72.13397 104.18794 40.49529 1.000 30.02590 238 THR E N 1
ATOM 13566 C CA . THR E 1 238 ? 73.23031 104.85547 39.78894 1.000 29.77104 238 THR E CA 1
ATOM 13567 C C . THR E 1 238 ? 74.50778 104.93809 40.61821 1.000 29.93685 238 THR E C 1
ATOM 13568 O O . THR E 1 238 ? 75.60452 104.99852 40.05047 1.000 30.02467 238 THR E O 1
ATOM 13572 N N . ALA E 1 239 ? 74.39947 104.96380 41.94599 1.000 32.16759 239 ALA E N 1
ATOM 13573 C CA . ALA E 1 239 ? 75.60533 105.01837 42.76316 1.000 37.58953 239 ALA E CA 1
ATOM 13574 C C . ALA E 1 239 ? 76.47130 103.77922 42.58396 1.000 41.03509 239 ALA E C 1
ATOM 13575 O O . ALA E 1 239 ? 77.68395 103.84630 42.80730 1.000 45.19028 239 ALA E O 1
ATOM 13577 N N . GLU E 1 240 ? 75.87978 102.65970 42.17478 1.000 40.75504 240 GLU E N 1
ATOM 13578 C CA . GLU E 1 240 ? 76.58385 101.40302 41.96167 1.000 46.05755 240 GLU E CA 1
ATOM 13579 C C . GLU E 1 240 ? 76.43477 100.93426 40.51863 1.000 43.03647 240 GLU E C 1
ATOM 13580 O O . GLU E 1 240 ? 76.20578 99.75428 40.24853 1.000 53.44370 240 GLU E O 1
ATOM 13586 N N . TRP E 1 241 ? 76.56667 101.86173 39.57014 1.000 34.42820 241 TRP E N 1
ATOM 13587 C CA . TRP E 1 241 ? 76.35966 101.52706 38.16338 1.000 34.16944 241 TRP E CA 1
ATOM 13588 C C . TRP E 1 241 ? 77.47987 100.62799 37.64984 1.000 44.75060 241 TRP E C 1
ATOM 13589 O O . TRP E 1 241 ? 77.22441 99.61975 36.98105 1.000 53.24538 241 TRP E O 1
ATOM 13600 N N . PHE E 1 242 ? 78.72968 100.98776 37.93566 1.000 44.77454 242 PHE E N 1
ATOM 13601 C CA . PHE E 1 242 ? 79.89776 100.24067 37.47421 1.000 48.84501 242 PHE E CA 1
ATOM 13602 C C . PHE E 1 242 ? 80.14988 98.94736 38.24719 1.000 56.38376 242 PHE E C 1
ATOM 13603 O O . PHE E 1 242 ? 81.22056 98.34994 38.09856 1.000 63.59488 242 PHE E O 1
ATOM 13611 N N . SER E 1 243 ? 79.21962 98.52818 39.09391 1.000 56.76142 243 SER E N 1
ATOM 13612 C CA . SER E 1 243 ? 79.35837 97.29216 39.84063 1.000 55.72014 243 SER E CA 1
ATOM 13613 C C . SER E 1 243 ? 79.14716 96.09819 38.91724 1.000 50.69654 243 SER E C 1
ATOM 13614 O O . SER E 1 243 ? 78.60549 96.21799 37.81378 1.000 38.84057 243 SER E O 1
ATOM 13617 N N . SER E 1 244 ? 79.54940 94.92433 39.41164 1.000 61.13056 244 SER E N 1
ATOM 13618 C CA . SER E 1 244 ? 79.47516 93.65447 38.68674 1.000 64.99621 244 SER E CA 1
ATOM 13619 C C . SER E 1 244 ? 78.07550 93.05825 38.70036 1.000 67.90203 244 SER E C 1
ATOM 13620 O O . SER E 1 244 ? 77.90339 91.83503 38.73937 1.000 76.14468 244 SER E O 1
ATOM 13623 N N . SER E 1 245 ? 77.06342 93.91334 38.66965 1.000 62.79323 245 SER E N 1
ATOM 13624 C CA . SER E 1 245 ? 75.66648 93.52503 38.69207 1.000 60.20111 245 SER E CA 1
ATOM 13625 C C . SER E 1 245 ? 75.01299 93.94086 37.37655 1.000 58.79114 245 SER E C 1
ATOM 13626 O O . SER E 1 245 ? 75.68276 94.30061 36.40270 1.000 63.02569 245 SER E O 1
ATOM 13629 N N . ALA E 1 246 ? 73.68872 93.86474 37.35811 1.000 50.18941 246 ALA E N 1
ATOM 13630 C CA . ALA E 1 246 ? 72.87661 94.14712 36.17910 1.000 38.20641 246 ALA E CA 1
ATOM 13631 C C . ALA E 1 246 ? 72.52977 95.63100 36.15482 1.000 37.27721 246 ALA E C 1
ATOM 13632 O O . ALA E 1 246 ? 71.64230 96.08432 36.88115 1.000 43.68638 246 ALA E O 1
ATOM 13634 N N . ARG E 1 247 ? 73.24617 96.40029 35.33587 1.000 32.05644 247 ARG E N 1
ATOM 13635 C CA . ARG E 1 247 ? 72.86071 97.78885 35.12390 1.000 27.74504 247 ARG E CA 1
ATOM 13636 C C . ARG E 1 247 ? 71.49089 97.78648 34.46808 1.000 29.13617 247 ARG E C 1
ATOM 13637 O O . ARG E 1 247 ? 71.33932 97.33383 33.32930 1.000 27.07966 247 ARG E O 1
ATOM 13645 N N . THR E 1 248 ? 70.48900 98.28683 35.17988 1.000 33.36526 248 THR E N 1
ATOM 13646 C CA . THR E 1 248 ? 69.10467 98.22275 34.73866 1.000 30.19690 248 THR E CA 1
ATOM 13647 C C . THR E 1 248 ? 68.53927 99.62622 34.54866 1.000 20.29942 248 THR E C 1
ATOM 13648 O O . THR E 1 248 ? 68.90177 100.55444 35.27326 1.000 20.60933 248 THR E O 1
ATOM 13652 N N . ILE E 1 249 ? 67.69918 99.78568 33.53028 1.000 21.84418 249 ILE E N 1
ATOM 13653 C CA . ILE E 1 249 ? 66.90670 100.99344 33.33479 1.000 26.81992 249 ILE E CA 1
ATOM 13654 C C . ILE E 1 249 ? 65.43217 100.65901 33.54410 1.000 32.37102 249 ILE E C 1
ATOM 13655 O O . ILE E 1 249 ? 65.00885 99.50144 33.46634 1.000 32.54500 249 ILE E O 1
ATOM 13660 N N . SER E 1 250 ? 64.64317 101.69308 33.83441 1.000 35.08194 250 SER E N 1
ATOM 13661 C CA . SER E 1 250 ? 63.21144 101.54473 34.07312 1.000 31.91036 250 SER E CA 1
ATOM 13662 C C . SER E 1 250 ? 62.44842 102.48358 33.14780 1.000 30.58642 250 SER E C 1
ATOM 13663 O O . SER E 1 250 ? 62.66313 103.69928 33.18206 1.000 29.08345 250 SER E O 1
ATOM 13666 N N . VAL E 1 251 ? 61.55506 101.92279 32.33471 1.000 29.75269 251 VAL E N 1
ATOM 13667 C CA . VAL E 1 251 ? 60.71833 102.68238 31.40761 1.000 26.79289 251 VAL E CA 1
ATOM 13668 C C . VAL E 1 251 ? 59.36881 102.91686 32.07734 1.000 27.91440 251 VAL E C 1
ATOM 13669 O O . VAL E 1 251 ? 58.62578 101.96363 32.33818 1.000 36.08099 251 VAL E O 1
ATOM 13673 N N . ASP E 1 252 ? 59.04013 104.18060 32.36796 1.000 22.23926 252 ASP E N 1
ATOM 13674 C CA . ASP E 1 252 ? 57.76262 104.49135 33.01098 1.000 26.02180 252 ASP E CA 1
ATOM 13675 C C . ASP E 1 252 ? 56.64435 104.84239 32.03336 1.000 27.69913 252 ASP E C 1
ATOM 13676 O O . ASP E 1 252 ? 55.47557 104.84346 32.43432 1.000 37.48185 252 ASP E O 1
ATOM 13681 N N . ASP E 1 253 ? 56.96701 105.16935 30.78250 1.000 21.45256 253 ASP E N 1
ATOM 13682 C CA . ASP E 1 253 ? 55.95445 105.51281 29.79226 1.000 21.23441 253 ASP E CA 1
ATOM 13683 C C . ASP E 1 253 ? 56.46454 105.15364 28.40469 1.000 21.86572 253 ASP E C 1
ATOM 13684 O O . ASP E 1 253 ? 57.56971 105.55412 28.02807 1.000 30.25253 253 ASP E O 1
ATOM 13689 N N . LEU E 1 254 ? 55.67559 104.37790 27.66159 1.000 19.27354 254 LEU E N 1
ATOM 13690 C CA . LEU E 1 254 ? 55.97296 104.04855 26.26936 1.000 18.16158 254 LEU E CA 1
ATOM 13691 C C . LEU E 1 254 ? 54.72997 104.35045 25.44610 1.000 19.51596 254 LEU E C 1
ATOM 13692 O O . LEU E 1 254 ? 53.74627 103.60684 25.50962 1.000 21.93824 254 LEU E O 1
ATOM 13697 N N . VAL E 1 255 ? 54.77469 105.43357 24.67667 1.000 20.30319 255 VAL E N 1
ATOM 13698 C CA . VAL E 1 255 ? 53.66860 105.85076 23.82247 1.000 22.05955 255 VAL E CA 1
ATOM 13699 C C . VAL E 1 255 ? 54.06822 105.60043 22.37508 1.000 21.88333 255 VAL E C 1
ATOM 13700 O O . VAL E 1 255 ? 55.07653 106.13728 21.90147 1.000 24.02222 255 VAL E O 1
ATOM 13704 N N . ALA E 1 256 ? 53.28245 104.78809 21.67109 1.000 22.27782 256 ALA E N 1
ATOM 13705 C CA . ALA E 1 256 ? 53.56489 104.45740 20.27632 1.000 29.85977 256 ALA E CA 1
ATOM 13706 C C . ALA E 1 256 ? 52.24954 104.41744 19.51059 1.000 29.03017 256 ALA E C 1
ATOM 13707 O O . ALA E 1 256 ? 51.39578 103.56930 19.78503 1.000 29.98212 256 ALA E O 1
ATOM 13709 N N . HIS E 1 257 ? 52.08122 105.33234 18.55985 1.000 27.97591 257 HIS E N 1
ATOM 13710 C CA . HIS E 1 257 ? 50.85816 105.41438 17.77358 1.000 30.33822 257 HIS E CA 1
ATOM 13711 C C . HIS E 1 257 ? 50.93962 104.66194 16.45537 1.000 31.74589 257 HIS E C 1
ATOM 13712 O O . HIS E 1 257 ? 50.00031 104.73834 15.66008 1.000 41.79613 257 HIS E O 1
ATOM 13719 N N . SER E 1 258 ? 52.03039 103.94608 16.20142 1.000 26.62697 258 SER E N 1
ATOM 13720 C CA . SER E 1 258 ? 52.19104 103.22356 14.95003 1.000 27.39691 258 SER E CA 1
ATOM 13721 C C . SER E 1 258 ? 53.11282 102.04314 15.19693 1.000 25.37054 258 SER E C 1
ATOM 13722 O O . SER E 1 258 ? 53.94952 102.07591 16.10269 1.000 23.60334 258 SER E O 1
ATOM 13725 N N . ASP E 1 259 ? 52.95103 100.99871 14.37877 1.000 28.27579 259 ASP E N 1
ATOM 13726 C CA . ASP E 1 259 ? 53.82401 99.83335 14.48639 1.000 24.94645 259 ASP E CA 1
ATOM 13727 C C . ASP E 1 259 ? 55.28266 100.22060 14.28879 1.000 24.99512 259 ASP E C 1
ATOM 13728 O O . ASP E 1 259 ? 56.17045 99.69946 14.97740 1.000 23.24263 259 ASP E O 1
ATOM 13733 N N . GLU E 1 260 ? 55.54929 101.14250 13.35740 1.000 29.12490 260 GLU E N 1
ATOM 13734 C CA . GLU E 1 260 ? 56.92177 101.57971 13.13030 1.000 28.62126 260 GLU E CA 1
ATOM 13735 C C . GLU E 1 260 ? 57.46934 102.28975 14.35944 1.000 26.69040 260 GLU E C 1
ATOM 13736 O O . GLU E 1 260 ? 58.61909 102.06667 14.75205 1.000 30.56472 260 GLU E O 1
ATOM 13742 N N . ALA E 1 261 ? 56.65148 103.13230 14.99494 1.000 24.75447 261 ALA E N 1
ATOM 13743 C CA . ALA E 1 261 ? 57.08897 103.80302 16.21481 1.000 26.91281 261 ALA E CA 1
ATOM 13744 C C . ALA E 1 261 ? 57.29700 102.81263 17.35511 1.000 20.88461 261 ALA E C 1
ATOM 13745 O O . ALA E 1 261 ? 58.27748 102.91539 18.10134 1.000 21.89909 261 ALA E O 1
ATOM 13747 N N . TYR E 1 262 ? 56.40340 101.83209 17.49404 1.000 21.53718 262 TYR E N 1
ATOM 13748 C CA . TYR E 1 262 ? 56.56311 100.84326 18.55559 1.000 21.27706 262 TYR E CA 1
ATOM 13749 C C . TYR E 1 262 ? 57.87380 100.08748 18.38785 1.000 21.85102 262 TYR E C 1
ATOM 13750 O O . TYR E 1 262 ? 58.66350 99.97090 19.33167 1.000 19.45720 262 TYR E O 1
ATOM 13759 N N . ARG E 1 263 ? 58.12863 99.57709 17.18084 1.000 21.58472 263 ARG E N 1
ATOM 13760 C CA . ARG E 1 263 ? 59.35385 98.82120 16.95765 1.000 24.72597 263 ARG E CA 1
ATOM 13761 C C . ARG E 1 263 ? 60.58033 99.71628 17.09087 1.000 26.85797 263 ARG E C 1
ATOM 13762 O O . ARG E 1 263 ? 61.58535 99.31533 17.69248 1.000 21.82934 263 ARG E O 1
ATOM 13770 N N . ALA E 1 264 ? 60.50405 100.94278 16.55967 1.000 27.11789 264 ALA E N 1
ATOM 13771 C CA . ALA E 1 264 ? 61.64231 101.85256 16.62780 1.000 23.62634 264 ALA E CA 1
ATOM 13772 C C . ALA E 1 264 ? 61.95799 102.23134 18.06512 1.000 26.06076 264 ALA E C 1
ATOM 13773 O O . ALA E 1 264 ? 63.12589 102.24719 18.46880 1.000 34.38246 264 ALA E O 1
ATOM 13775 N N . LEU E 1 265 ? 60.93213 102.52857 18.85954 1.000 18.61792 265 LEU E N 1
ATOM 13776 C CA . LEU E 1 265 ? 61.18433 102.90591 20.24220 1.000 17.29585 265 LEU E CA 1
ATOM 13777 C C . LEU E 1 265 ? 61.72960 101.72674 21.03745 1.000 20.62077 265 LEU E C 1
ATOM 13778 O O . LEU E 1 265 ? 62.74076 101.85316 21.73488 1.000 24.24129 265 LEU E O 1
ATOM 13783 N N . VAL E 1 266 ? 61.10191 100.55728 20.90709 1.000 24.36831 266 VAL E N 1
ATOM 13784 C CA . VAL E 1 266 ? 61.60340 99.36752 21.59051 1.000 24.15943 266 VAL E CA 1
ATOM 13785 C C . VAL E 1 266 ? 62.98553 99.00552 21.07374 1.000 24.32390 266 VAL E C 1
ATOM 13786 O O . VAL E 1 266 ? 63.87118 98.61250 21.84381 1.000 27.62650 266 VAL E O 1
ATOM 13790 N N . GLY E 1 267 ? 63.19494 99.13630 19.76280 1.000 21.56017 267 GLY E N 1
ATOM 13791 C CA . GLY E 1 267 ? 64.51045 98.87325 19.21064 1.000 20.86029 267 GLY E CA 1
ATOM 13792 C C . GLY E 1 267 ? 65.58016 99.76580 19.80227 1.000 20.42240 267 GLY E C 1
ATOM 13793 O O . GLY E 1 267 ? 66.72219 99.33539 19.98443 1.000 20.19873 267 GLY E O 1
ATOM 13794 N N . HIS E 1 268 ? 65.22302 101.00821 20.13619 1.000 22.54769 268 HIS E N 1
ATOM 13795 C CA . HIS E 1 268 ? 66.17593 101.89524 20.79299 1.000 24.65996 268 HIS E CA 1
ATOM 13796 C C . HIS E 1 268 ? 66.65155 101.32143 22.12277 1.000 24.90190 268 HIS E C 1
ATOM 13797 O O . HIS E 1 268 ? 67.85049 101.35993 22.42812 1.000 27.32079 268 HIS E O 1
ATOM 13804 N N . LEU E 1 269 ? 65.73214 100.78005 22.92753 1.000 19.24408 269 LEU E N 1
ATOM 13805 C CA . LEU E 1 269 ? 66.14639 100.19265 24.19747 1.000 19.20867 269 LEU E CA 1
ATOM 13806 C C . LEU E 1 269 ? 67.02182 98.96086 23.98723 1.000 24.33575 269 LEU E C 1
ATOM 13807 O O . LEU E 1 269 ? 68.03599 98.79258 24.67545 1.000 26.69228 269 LEU E O 1
ATOM 13812 N N . LEU E 1 270 ? 66.66510 98.09960 23.02848 1.000 19.77200 270 LEU E N 1
ATOM 13813 C CA . LEU E 1 270 ? 67.43770 96.88085 22.82091 1.000 19.56935 270 LEU E CA 1
ATOM 13814 C C . LEU E 1 270 ? 68.85862 97.16871 22.35458 1.000 27.52522 270 LEU E C 1
ATOM 13815 O O . LEU E 1 270 ? 69.72768 96.29823 22.47914 1.000 33.48716 270 LEU E O 1
ATOM 13820 N N . ASP E 1 271 ? 69.11366 98.36689 21.83012 1.000 29.24692 271 ASP E N 1
ATOM 13821 C CA . ASP E 1 271 ? 70.41707 98.74138 21.29987 1.000 30.78150 271 ASP E CA 1
ATOM 13822 C C . ASP E 1 271 ? 71.14887 99.71461 22.21817 1.000 30.44220 271 ASP E C 1
ATOM 13823 O O . ASP E 1 271 ? 72.23104 100.19153 21.86876 1.000 41.04098 271 ASP E O 1
ATOM 13828 N N . LEU E 1 272 ? 70.60263 99.99926 23.39688 1.000 24.66338 272 LEU E N 1
ATOM 13829 C CA . LEU E 1 272 ? 71.22762 100.94465 24.31482 1.000 23.27741 272 LEU E CA 1
ATOM 13830 C C . LEU E 1 272 ? 72.41683 100.29045 24.99763 1.000 24.10075 272 LEU E C 1
ATOM 13831 O O . LEU E 1 272 ? 72.25359 99.31786 25.74099 1.000 25.06986 272 LEU E O 1
ATOM 13836 N N . ASP E 1 273 ? 73.60357 100.84593 24.78622 1.000 27.92086 273 ASP E N 1
ATOM 13837 C CA . ASP E 1 273 ? 74.79384 100.21876 25.32922 1.000 31.69495 273 ASP E CA 1
ATOM 13838 C C . ASP E 1 273 ? 74.84594 100.40856 26.84258 1.000 34.81857 273 ASP E C 1
ATOM 13839 O O . ASP E 1 273 ? 74.20078 101.29562 27.40830 1.000 32.79944 273 ASP E O 1
ATOM 13844 N N . LEU E 1 274 ? 75.60816 99.52883 27.49359 1.000 38.28806 274 LEU E N 1
ATOM 13845 C CA . LEU E 1 274 ? 75.79185 99.49750 28.94158 1.000 32.29768 274 LEU E CA 1
ATOM 13846 C C . LEU E 1 274 ? 74.56295 99.03913 29.71985 1.000 27.62528 274 LEU E C 1
ATOM 13847 O O . LEU E 1 274 ? 74.66000 98.80356 30.92787 1.000 35.47384 274 LEU E O 1
ATOM 13852 N N . VAL E 1 275 ? 73.41790 98.87833 29.06222 1.000 22.37894 275 VAL E N 1
ATOM 13853 C CA . VAL E 1 275 ? 72.20105 98.45660 29.75074 1.000 21.17277 275 VAL E CA 1
ATOM 13854 C C . VAL E 1 275 ? 72.13694 96.93646 29.73156 1.000 24.70531 275 VAL E C 1
ATOM 13855 O O . VAL E 1 275 ? 72.23569 96.31015 28.66865 1.000 23.55927 275 VAL E O 1
ATOM 13859 N N . ASP E 1 276 ? 71.94404 96.34348 30.90534 1.000 27.92888 276 ASP E N 1
ATOM 13860 C CA . ASP E 1 276 ? 71.85563 94.89925 31.04839 1.000 25.84913 276 ASP E CA 1
ATOM 13861 C C . ASP E 1 276 ? 70.41890 94.41039 31.09706 1.000 25.24741 276 ASP E C 1
ATOM 13862 O O . ASP E 1 276 ? 70.08242 93.41810 30.44784 1.000 29.40479 276 ASP E O 1
ATOM 13867 N N . VAL E 1 277 ? 69.56129 95.10894 31.83210 1.000 23.83211 277 VAL E N 1
ATOM 13868 C CA . VAL E 1 277 ? 68.16956 94.72963 32.02771 1.000 23.73225 277 VAL E CA 1
ATOM 13869 C C . VAL E 1 277 ? 67.30598 95.93986 31.70705 1.000 39.34631 277 VAL E C 1
ATOM 13870 O O . VAL E 1 277 ? 67.62753 97.06295 32.11359 1.000 40.58097 277 VAL E O 1
ATOM 13874 N N . ILE E 1 278 ? 66.23683 95.71839 30.94810 1.000 33.72140 278 ILE E N 1
ATOM 13875 C CA . ILE E 1 278 ? 65.25963 96.75074 30.62128 1.000 25.34367 278 ILE E CA 1
ATOM 13876 C C . ILE E 1 278 ? 63.94621 96.35826 31.28296 1.000 26.12451 278 ILE E C 1
ATOM 13877 O O . ILE E 1 278 ? 63.44831 95.24614 31.07341 1.000 31.31199 278 ILE E O 1
ATOM 13882 N N . GLU E 1 279 ? 63.39362 97.24993 32.09576 1.000 25.46713 279 GLU E N 1
ATOM 13883 C CA . GLU E 1 279 ? 62.12439 97.00381 32.76643 1.000 25.41677 279 GLU E CA 1
ATOM 13884 C C . GLU E 1 279 ? 61.06368 97.90521 32.16020 1.000 25.62497 279 GLU E C 1
ATOM 13885 O O . GLU E 1 279 ? 61.20761 99.13250 32.16853 1.000 29.43261 279 GLU E O 1
ATOM 13891 N N . LEU E 1 280 ? 60.02868 97.29373 31.59894 1.000 25.91367 280 LEU E N 1
ATOM 13892 C CA . LEU E 1 280 ? 58.88373 98.00972 31.06420 1.000 25.60679 280 LEU E CA 1
ATOM 13893 C C . LEU E 1 280 ? 57.69451 97.75725 31.97656 1.000 27.12998 280 LEU E C 1
ATOM 13894 O O . LEU E 1 280 ? 57.39642 96.60533 32.30453 1.000 35.07989 280 LEU E O 1
ATOM 13899 N N . GLY E 1 281 ? 57.02867 98.82969 32.39352 1.000 28.97305 281 GLY E N 1
ATOM 13900 C CA . GLY E 1 281 ? 55.85381 98.71494 33.22057 1.000 26.81912 281 GLY E CA 1
ATOM 13901 C C . GLY E 1 281 ? 55.29928 100.06804 33.60364 1.000 29.32351 281 GLY E C 1
ATOM 13902 O O . GLY E 1 281 ? 56.04426 101.00133 33.91632 1.000 35.26680 281 GLY E O 1
ATOM 13903 N N . PRO E 1 282 ? 53.96451 100.20283 33.59309 1.000 28.99711 282 PRO E N 1
ATOM 13904 C CA . PRO E 1 282 ? 53.01356 99.17690 33.15284 1.000 32.19086 282 PRO E CA 1
ATOM 13905 C C . PRO E 1 282 ? 52.88574 99.10747 31.63549 1.000 36.06362 282 PRO E C 1
ATOM 13906 O O . PRO E 1 282 ? 52.96447 100.13646 30.96976 1.000 42.53299 282 PRO E O 1
ATOM 13910 N N . ARG E 1 283 ? 52.68797 97.90815 31.10615 1.000 31.67803 283 ARG E N 1
ATOM 13911 C CA . ARG E 1 283 ? 52.52670 97.66198 29.68257 1.000 27.47299 283 ARG E CA 1
ATOM 13912 C C . ARG E 1 283 ? 51.33799 96.73755 29.46243 1.000 26.73965 283 ARG E C 1
ATOM 13913 O O . ARG E 1 283 ? 50.86871 96.08773 30.40186 1.000 26.60645 283 ARG E O 1
ATOM 13921 N N . PRO E 1 284 ? 50.81957 96.66729 28.23125 1.000 25.55558 284 PRO E N 1
ATOM 13922 C CA . PRO E 1 284 ? 49.71007 95.74650 27.95346 1.000 25.20322 284 PRO E CA 1
ATOM 13923 C C . PRO E 1 284 ? 50.10151 94.30633 28.23337 1.000 22.00351 284 PRO E C 1
ATOM 13924 O O . PRO E 1 284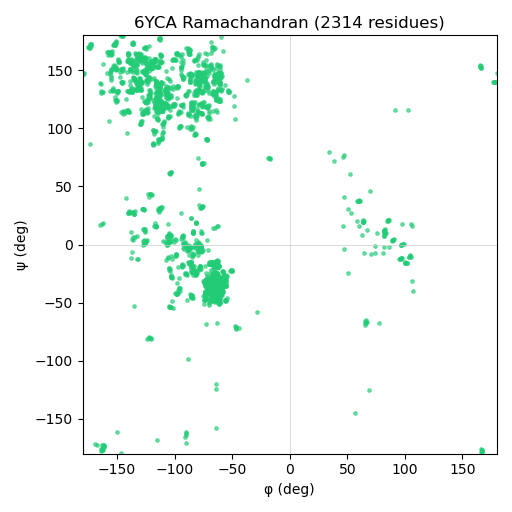 ? 51.25719 93.91087 28.06994 1.000 20.94740 284 PRO E O 1
ATOM 13928 N N . ILE E 1 285 ? 49.11610 93.51584 28.66814 1.000 21.96547 285 ILE E N 1
ATOM 13929 C CA . ILE E 1 285 ? 49.38719 92.11347 28.96686 1.000 19.22076 285 ILE E CA 1
ATOM 13930 C C . ILE E 1 285 ? 49.69625 91.31848 27.70650 1.000 17.96352 285 ILE E C 1
ATOM 13931 O O . ILE E 1 285 ? 50.25520 90.22132 27.79645 1.000 25.37041 285 ILE E O 1
ATOM 13936 N N . ASP E 1 286 ? 49.36837 91.85248 26.52856 1.000 17.38446 286 ASP E N 1
ATOM 13937 C CA . ASP E 1 286 ? 49.67236 91.21090 25.25492 1.000 17.82813 286 ASP E CA 1
ATOM 13938 C C . ASP E 1 286 ? 50.68536 92.00644 24.43648 1.000 20.59943 286 ASP E C 1
ATOM 13939 O O . ASP E 1 286 ? 50.63241 92.00648 23.20478 1.000 25.50794 286 ASP E O 1
ATOM 13944 N N . ASP E 1 287 ? 51.58170 92.71768 25.10678 1.000 25.97711 287 ASP E N 1
ATOM 13945 C CA . ASP E 1 287 ? 52.60929 93.47223 24.40606 1.000 27.66417 287 ASP E CA 1
ATOM 13946 C C . ASP E 1 287 ? 53.46620 92.49804 23.60675 1.000 26.27093 287 ASP E C 1
ATOM 13947 O O . ASP E 1 287 ? 53.99730 91.53541 24.17887 1.000 34.26073 287 ASP E O 1
ATOM 13952 N N . PRO E 1 288 ? 53.61718 92.69473 22.30058 1.000 22.17427 288 PRO E N 1
ATOM 13953 C CA . PRO E 1 288 ? 54.31777 91.69542 21.48476 1.000 20.89101 288 PRO E CA 1
ATOM 13954 C C . PRO E 1 288 ? 55.82748 91.73109 21.65893 1.000 21.84816 288 PRO E C 1
ATOM 13955 O O . PRO E 1 288 ? 56.56365 91.45546 20.70862 1.000 30.89059 288 PRO E O 1
ATOM 13959 N N . LEU E 1 289 ? 56.30500 92.07026 22.85425 1.000 20.61730 289 LEU E N 1
ATOM 13960 C CA . LEU E 1 289 ? 57.74366 92.02090 23.10829 1.000 24.89491 289 LEU E CA 1
ATOM 13961 C C . LEU E 1 289 ? 58.35224 90.65579 22.82109 1.000 21.31320 289 LEU E C 1
ATOM 13962 O O . LEU E 1 289 ? 59.38180 90.60292 22.12609 1.000 20.41590 289 LEU E O 1
ATOM 13967 N N . PRO E 1 290 ? 57.79362 89.53332 23.29481 1.000 22.76761 290 PRO E N 1
ATOM 13968 C CA . PRO E 1 290 ? 58.40831 88.22920 22.98813 1.000 23.47640 290 PRO E CA 1
ATOM 13969 C C . PRO E 1 290 ? 58.52622 87.92356 21.50659 1.000 22.83261 290 PRO E C 1
ATOM 13970 O O . PRO E 1 290 ? 59.37694 87.10913 21.13250 1.000 28.60330 290 PRO E O 1
ATOM 13974 N N . HIS E 1 291 ? 57.71432 88.54864 20.65360 1.000 20.25525 291 HIS E N 1
ATOM 13975 C CA . HIS E 1 291 ? 57.75570 88.30337 19.21837 1.000 21.59779 291 HIS E CA 1
ATOM 13976 C C . HIS E 1 291 ? 58.75004 89.18563 18.47854 1.000 29.26153 291 HIS E C 1
ATOM 13977 O O . HIS E 1 291 ? 58.93045 89.00338 17.26975 1.000 36.17732 291 HIS E O 1
ATOM 13984 N N . LEU E 1 292 ? 59.39175 90.13371 19.16117 1.000 29.15279 292 LEU E N 1
ATOM 13985 C CA . LEU E 1 292 ? 60.38290 90.99535 18.52712 1.000 32.39476 292 LEU E CA 1
ATOM 13986 C C . LEU E 1 292 ? 61.79137 90.41866 18.54621 1.000 31.79882 292 LEU E C 1
ATOM 13987 O O . LEU E 1 292 ? 62.65488 90.90656 17.80712 1.000 32.80422 292 LEU E O 1
ATOM 13992 N N . VAL E 1 293 ? 62.04562 89.40152 19.36110 1.000 27.57517 293 VAL E N 1
ATOM 13993 C CA . VAL E 1 293 ? 63.40099 88.93679 19.61780 1.000 28.50534 293 VAL E CA 1
ATOM 13994 C C . VAL E 1 293 ? 63.55197 87.48498 19.18387 1.000 32.78895 293 VAL E C 1
ATOM 13995 O O . VAL E 1 293 ? 62.58811 86.71164 19.16233 1.000 32.70829 293 VAL E O 1
ATOM 13999 N N . THR E 1 294 ? 64.78656 87.12191 18.82314 1.000 33.66232 294 THR E N 1
ATOM 14000 C CA . THR E 1 294 ? 65.07257 85.74180 18.44639 1.000 31.51891 294 THR E CA 1
ATOM 14001 C C . THR E 1 294 ? 64.92079 84.80450 19.63420 1.000 28.12250 294 THR E C 1
ATOM 14002 O O . THR E 1 294 ? 64.64640 83.61409 19.45422 1.000 31.72522 294 THR E O 1
ATOM 14006 N N . ASP E 1 295 ? 65.09064 85.32343 20.85004 1.000 25.78800 295 ASP E N 1
ATOM 14007 C CA . ASP E 1 295 ? 64.97900 84.55096 22.08234 1.000 26.11980 295 ASP E CA 1
ATOM 14008 C C . ASP E 1 295 ? 63.78456 85.07417 22.86998 1.000 28.86531 295 ASP E C 1
ATOM 14009 O O . ASP E 1 295 ? 63.92830 86.00035 23.68358 1.000 26.17312 295 ASP E O 1
ATOM 14014 N N . PRO E 1 296 ? 62.58514 84.51836 22.66987 1.000 29.30125 296 PRO E N 1
ATOM 14015 C CA . PRO E 1 296 ? 61.41640 85.01672 23.41579 1.000 27.21841 296 PRO E CA 1
ATOM 14016 C C . PRO E 1 296 ? 61.60466 84.99200 24.91971 1.000 33.18756 296 PRO E C 1
ATOM 14017 O O . PRO E 1 296 ? 60.99911 85.80959 25.62666 1.000 38.50170 296 PRO E O 1
ATOM 14021 N N . ARG E 1 297 ? 62.43697 84.08475 25.43232 1.000 29.16913 297 ARG E N 1
ATOM 14022 C CA . ARG E 1 297 ? 62.66131 83.99088 26.86780 1.000 25.70771 297 ARG E CA 1
ATOM 14023 C C . ARG E 1 297 ? 63.58457 85.07817 27.40245 1.000 27.95110 297 ARG E C 1
ATOM 14024 O O . ARG E 1 297 ? 63.75724 85.17684 28.62218 1.000 31.05694 297 ARG E O 1
ATOM 14032 N N . ALA E 1 298 ? 64.16740 85.90336 26.52977 1.000 26.29462 298 ALA E N 1
ATOM 14033 C CA . ALA E 1 298 ? 64.84021 87.10695 27.00151 1.000 23.23156 298 ALA E CA 1
ATOM 14034 C C . ALA E 1 298 ? 63.85541 88.10283 27.59443 1.000 23.89085 298 ALA E C 1
ATOM 14035 O O . ALA E 1 298 ? 64.27446 89.03759 28.28225 1.000 20.98474 298 ALA E O 1
ATOM 14037 N N . VAL E 1 299 ? 62.56260 87.91889 27.33788 1.000 23.76654 299 VAL E N 1
ATOM 14038 C CA . VAL E 1 299 ? 61.49875 88.76638 27.86160 1.000 23.53373 299 VAL E CA 1
ATOM 14039 C C . VAL E 1 299 ? 60.71174 87.94372 28.87135 1.000 30.39456 299 VAL E C 1
ATOM 14040 O O . VAL E 1 299 ? 60.08613 86.93947 28.51015 1.000 35.73287 299 VAL E O 1
ATOM 14044 N N . ALA E 1 300 ? 60.75790 88.35322 30.13543 1.000 19.57532 300 ALA E N 1
ATOM 14045 C CA . ALA E 1 300 ? 60.07181 87.66086 31.21469 1.000 19.77415 300 ALA E CA 1
ATOM 14046 C C . ALA E 1 300 ? 59.02046 88.57622 31.82284 1.000 41.82470 300 ALA E C 1
ATOM 14047 O O . ALA E 1 300 ? 59.28218 89.75859 32.07176 1.000 37.40451 300 ALA E O 1
ATOM 14049 N N . VAL E 1 301 ? 57.83838 88.02433 32.08433 1.000 34.16421 301 VAL E N 1
ATOM 14050 C CA . VAL E 1 301 ? 56.78145 88.77653 32.75245 1.000 27.86189 301 VAL E CA 1
ATOM 14051 C C . VAL E 1 301 ? 57.06030 88.74006 34.25138 1.000 32.90090 301 VAL E C 1
ATOM 14052 O O . VAL E 1 301 ? 56.91526 87.70028 34.89611 1.000 38.34023 301 VAL E O 1
ATOM 14056 N N . ALA E 1 302 ? 57.45719 89.88028 34.80661 1.000 31.38719 302 ALA E N 1
ATOM 14057 C CA . ALA E 1 302 ? 57.79927 90.00188 36.21651 1.000 31.28111 302 ALA E CA 1
ATOM 14058 C C . ALA E 1 302 ? 56.59318 90.28523 37.10450 1.000 37.40459 302 ALA E C 1
ATOM 14059 O O . ALA E 1 302 ? 56.75671 90.41248 38.32325 1.000 45.31432 302 ALA E O 1
ATOM 14061 N N . GLY E 1 303 ? 55.39804 90.40753 36.53027 1.000 30.76376 303 GLY E N 1
ATOM 14062 C CA . GLY E 1 303 ? 54.20428 90.63723 37.32023 1.000 29.65567 303 GLY E CA 1
ATOM 14063 C C . GLY E 1 303 ? 53.01311 91.08310 36.50021 1.000 34.04312 303 GLY E C 1
ATOM 14064 O O . GLY E 1 303 ? 53.17222 91.71258 35.45125 1.000 38.42812 303 GLY E O 1
ATOM 14065 N N . ILE E 1 304 ? 51.81228 90.76735 36.97345 1.000 22.55599 304 ILE E N 1
ATOM 14066 C CA . ILE E 1 304 ? 50.57410 91.15587 36.31169 1.000 21.33858 304 ILE E CA 1
ATOM 14067 C C . ILE E 1 304 ? 49.61830 91.67128 37.37481 1.000 28.18602 304 ILE E C 1
ATOM 14068 O O . ILE E 1 304 ? 49.46990 91.06200 38.43671 1.000 43.65438 304 ILE E O 1
ATOM 14073 N N . ARG E 1 305 ? 48.98855 92.80931 37.10017 1.000 26.34095 305 ARG E N 1
ATOM 14074 C CA . ARG E 1 305 ? 48.15682 93.49580 38.07540 1.000 27.29284 305 ARG E CA 1
ATOM 14075 C C . ARG E 1 305 ? 46.88151 93.99400 37.40976 1.000 33.04655 305 ARG E C 1
ATOM 14076 O O . ARG E 1 305 ? 46.85587 94.27248 36.20631 1.000 32.26959 305 ARG E O 1
ATOM 14084 N N . ASP E 1 306 ? 45.80979 94.06119 38.19963 1.000 32.86432 306 ASP E N 1
ATOM 14085 C CA . ASP E 1 306 ? 44.58136 94.69182 37.74076 1.000 26.56460 306 ASP E CA 1
ATOM 14086 C C . ASP E 1 306 ? 44.81927 96.18210 37.53721 1.000 21.45767 306 ASP E C 1
ATOM 14087 O O . ASP E 1 306 ? 45.60610 96.80920 38.24927 1.000 22.96992 306 ASP E O 1
ATOM 14092 N N . GLU E 1 307 ? 44.14292 96.74967 36.54348 1.000 20.43262 307 GLU E N 1
ATOM 14093 C CA . GLU E 1 307 ? 44.35704 98.15700 36.22492 1.000 29.33709 307 GLU E CA 1
ATOM 14094 C C . GLU E 1 307 ? 43.06699 98.97325 36.25839 1.000 27.24392 307 GLU E C 1
ATOM 14095 O O . GLU E 1 307 ? 42.77375 99.64521 37.25374 1.000 21.84401 307 GLU E O 1
ATOM 14101 N N . THR E 1 308 ? 42.28758 98.91141 35.17679 1.000 21.70268 308 THR E N 1
ATOM 14102 C CA . THR E 1 308 ? 41.09605 99.74086 35.03577 1.000 23.31638 308 THR E CA 1
ATOM 14103 C C . THR E 1 308 ? 39.91582 99.07574 35.73261 1.000 21.57206 308 THR E C 1
ATOM 14104 O O . THR E 1 308 ? 39.49650 97.97706 35.34815 1.000 19.39358 308 THR E O 1
ATOM 14108 N N . TRP E 1 309 ? 39.36921 99.74790 36.74045 1.000 20.26394 309 TRP E N 1
ATOM 14109 C CA . TRP E 1 309 ? 38.10043 99.35680 37.34648 1.000 20.29553 309 TRP E CA 1
ATOM 14110 C C . TRP E 1 309 ? 37.01788 100.20027 36.68714 1.000 19.88822 309 TRP E C 1
ATOM 14111 O O . TRP E 1 309 ? 36.81284 101.36326 37.04407 1.000 24.75661 309 TRP E O 1
ATOM 14122 N N . LEU E 1 310 ? 36.31559 99.60106 35.73432 1.000 19.12780 310 LEU E N 1
ATOM 14123 C CA . LEU E 1 310 ? 35.38314 100.31404 34.87820 1.000 22.10804 310 LEU E CA 1
ATOM 14124 C C . LEU E 1 310 ? 33.96928 100.15809 35.42143 1.000 24.48943 310 LEU E C 1
ATOM 14125 O O . LEU E 1 310 ? 33.56280 99.06672 35.83269 1.000 25.69625 310 LEU E O 1
ATOM 14130 N N . ARG E 1 311 ? 33.22754 101.25964 35.43254 1.000 23.87199 311 ARG E N 1
ATOM 14131 C CA . ARG E 1 311 ? 31.84095 101.27460 35.88116 1.000 24.56620 311 ARG E CA 1
ATOM 14132 C C . ARG E 1 311 ? 31.00216 101.83469 34.74174 1.000 25.84666 311 ARG E C 1
ATOM 14133 O O . ARG E 1 311 ? 31.12766 103.01420 34.39404 1.000 28.77495 311 ARG E O 1
ATOM 14141 N N . LEU E 1 312 ? 30.14620 100.99343 34.16532 1.000 24.21411 312 LEU E N 1
ATOM 14142 C CA . LEU E 1 312 ? 29.26357 101.42887 33.09122 1.000 27.25998 312 LEU E CA 1
ATOM 14143 C C . LEU E 1 312 ? 28.13705 102.23912 33.71642 1.000 34.55553 312 LEU E C 1
ATOM 14144 O O . LEU E 1 312 ? 27.30908 101.69849 34.45737 1.000 40.68885 312 LEU E O 1
ATOM 14149 N N . VAL E 1 313 ? 28.11554 103.53769 33.43281 1.000 32.02553 313 VAL E N 1
ATOM 14150 C CA . VAL E 1 313 ? 27.10470 104.42792 33.99024 1.000 28.03435 313 VAL E CA 1
ATOM 14151 C C . VAL E 1 313 ? 25.83736 104.42554 33.14352 1.000 34.66332 313 VAL E C 1
ATOM 14152 O O . VAL E 1 313 ? 24.72318 104.35345 33.67012 1.000 35.02788 313 VAL E O 1
ATOM 14156 N N . ASP E 1 314 ? 25.98272 104.50735 31.82105 1.000 35.19891 314 ASP E N 1
ATOM 14157 C CA . ASP E 1 314 ? 24.86371 104.37099 30.88925 1.000 30.58653 314 ASP E CA 1
ATOM 14158 C C . ASP E 1 314 ? 25.16238 103.15341 30.02154 1.000 24.99291 314 ASP E C 1
ATOM 14159 O O . ASP E 1 314 ? 25.88867 103.25525 29.02841 1.000 23.33323 314 ASP E O 1
ATOM 14164 N N . VAL E 1 315 ? 24.59056 102.00589 30.39387 1.000 28.11831 315 VAL E N 1
ATOM 14165 C CA . VAL E 1 315 ? 24.91048 100.75657 29.70750 1.000 31.99696 315 VAL E CA 1
ATOM 14166 C C . VAL E 1 315 ? 24.48187 100.81149 28.24714 1.000 35.79676 315 VAL E C 1
ATOM 14167 O O . VAL E 1 315 ? 25.23122 100.40465 27.34896 1.000 38.16641 315 VAL E O 1
ATOM 14171 N N . GLU E 1 316 ? 23.27585 101.31792 27.98369 1.000 32.78842 316 GLU E N 1
ATOM 14172 C CA . GLU E 1 316 ? 22.78612 101.35865 26.61121 1.000 33.16116 316 GLU E CA 1
ATOM 14173 C C . GLU E 1 316 ? 23.68315 102.22910 25.74283 1.000 33.29432 316 GLU E C 1
ATOM 14174 O O . GLU E 1 316 ? 24.05937 101.83946 24.63221 1.000 34.73954 316 GLU E O 1
ATOM 14180 N N . ALA E 1 317 ? 24.04604 103.41252 26.24146 1.000 36.59265 317 ALA E N 1
ATOM 14181 C CA . ALA E 1 317 ? 24.90833 104.30857 25.47821 1.000 38.59385 317 ALA E CA 1
ATOM 14182 C C . ALA E 1 317 ? 26.31433 103.74573 25.31698 1.000 37.00720 317 ALA E C 1
ATOM 14183 O O . ALA E 1 317 ? 26.96129 103.98126 24.28860 1.000 37.41229 317 ALA E O 1
ATOM 14185 N N . ALA E 1 318 ? 26.80607 103.01533 26.31985 1.000 33.06123 318 ALA E N 1
ATOM 14186 C CA . ALA E 1 318 ? 28.13034 102.41084 26.21972 1.000 32.80802 318 ALA E CA 1
ATOM 14187 C C . ALA E 1 318 ? 28.16385 101.31979 25.15638 1.000 36.67291 318 ALA E C 1
ATOM 14188 O O . ALA E 1 318 ? 29.07337 101.28225 24.31831 1.000 38.19746 318 ALA E O 1
ATOM 14190 N N . LEU E 1 319 ? 27.17982 100.41772 25.17748 1.000 34.38990 319 LEU E N 1
ATOM 14191 C CA . LEU E 1 319 ? 27.13996 99.34461 24.18874 1.000 32.55371 319 LEU E CA 1
ATOM 14192 C C . LEU E 1 319 ? 27.00405 99.88307 22.76841 1.000 34.10499 319 LEU E C 1
ATOM 14193 O O . LEU E 1 319 ? 27.48010 99.25042 21.81742 1.000 31.14733 319 LEU E O 1
ATOM 14198 N N . ALA E 1 320 ? 26.35935 101.04269 22.60464 1.000 32.95844 320 ALA E N 1
ATOM 14199 C CA . ALA E 1 320 ? 26.15044 101.60666 21.27638 1.000 34.47656 320 ALA E CA 1
ATOM 14200 C C . ALA E 1 320 ? 27.37626 102.35280 20.76883 1.000 34.77134 320 ALA E C 1
ATOM 14201 O O . ALA E 1 320 ? 27.55915 102.48287 19.55174 1.000 37.67259 320 ALA E O 1
ATOM 14203 N N . ALA E 1 321 ? 28.21472 102.85156 21.67709 1.000 32.09862 321 ALA E N 1
ATOM 14204 C CA . ALA E 1 321 ? 29.39055 103.61284 21.28306 1.000 31.79855 321 ALA E CA 1
ATOM 14205 C C . ALA E 1 321 ? 30.52315 102.72027 20.80157 1.000 35.96294 321 ALA E C 1
ATOM 14206 O O . ALA E 1 321 ? 31.42974 103.19932 20.11087 1.000 37.48040 321 ALA E O 1
ATOM 14208 N N . ARG E 1 322 ? 30.49659 101.44629 21.16028 1.000 31.68831 322 ARG E N 1
ATOM 14209 C CA . ARG E 1 322 ? 31.51826 100.49769 20.76388 1.000 28.81452 322 ARG E CA 1
ATOM 14210 C C . ARG E 1 322 ? 31.07566 99.75902 19.50030 1.000 30.64902 322 ARG E C 1
ATOM 14211 O O . ARG E 1 322 ? 29.88633 99.66541 19.19047 1.000 40.07170 322 ARG E O 1
ATOM 14219 N N . THR E 1 323 ? 32.05118 99.23586 18.76597 1.000 30.67606 323 THR E N 1
ATOM 14220 C CA . THR E 1 323 ? 31.80036 98.47747 17.54950 1.000 32.51054 323 THR E CA 1
ATOM 14221 C C . THR E 1 323 ? 31.91808 96.97362 17.78733 1.000 32.68140 323 THR E C 1
ATOM 14222 O O . THR E 1 323 ? 32.54230 96.51521 18.74734 1.000 29.73660 323 THR E O 1
ATOM 14226 N N . TYR E 1 324 ? 31.30385 96.20636 16.88571 1.000 36.67588 324 TYR E N 1
ATOM 14227 C CA . TYR E 1 324 ? 31.27134 94.75419 16.98271 1.000 37.99957 324 TYR E CA 1
ATOM 14228 C C . TYR E 1 324 ? 31.54857 94.14571 15.61500 1.000 41.12518 324 TYR E C 1
ATOM 14229 O O . TYR E 1 324 ? 31.65613 94.84901 14.60678 1.000 44.61924 324 TYR E O 1
ATOM 14238 N N . THR E 1 325 ? 31.66634 92.81948 15.59218 1.000 40.32229 325 THR E N 1
ATOM 14239 C CA . THR E 1 325 ? 31.88805 92.07738 14.36098 1.000 43.32170 325 THR E CA 1
ATOM 14240 C C . THR E 1 325 ? 30.55474 91.75684 13.68561 1.000 47.95006 325 THR E C 1
ATOM 14241 O O . THR E 1 325 ? 29.47738 91.89906 14.26976 1.000 49.30400 325 THR E O 1
ATOM 14245 N N . ASP E 1 326 ? 30.63753 91.31213 12.43024 1.000 51.52460 326 ASP E N 1
ATOM 14246 C CA . ASP E 1 326 ? 29.44491 91.02076 11.63190 1.000 60.14721 326 ASP E CA 1
ATOM 14247 C C . ASP E 1 326 ? 28.82744 89.69289 12.07526 1.000 64.93501 326 ASP E C 1
ATOM 14248 O O . ASP E 1 326 ? 28.84920 88.68299 11.36924 1.000 70.74491 326 ASP E O 1
ATOM 14253 N N . GLY E 1 327 ? 28.26129 89.70989 13.28210 1.000 62.00079 327 GLY E N 1
ATOM 14254 C CA . GLY E 1 327 ? 27.58606 88.56278 13.83992 1.000 60.07316 327 GLY E CA 1
ATOM 14255 C C . GLY E 1 327 ? 26.09033 88.78879 14.00501 1.000 59.78501 327 GLY E C 1
ATOM 14256 O O . GLY E 1 327 ? 25.55042 89.86138 13.74262 1.000 61.99929 327 GLY E O 1
ATOM 14257 N N . ALA E 1 328 ? 25.42070 87.72880 14.45404 1.000 55.34957 328 ALA E N 1
ATOM 14258 C CA . ALA E 1 328 ? 23.99891 87.83547 14.72628 1.000 52.03166 328 ALA E CA 1
ATOM 14259 C C . ALA E 1 328 ? 23.78185 88.49835 16.08424 1.000 45.99409 328 ALA E C 1
ATOM 14260 O O . ALA E 1 328 ? 24.57199 88.29974 17.01067 1.000 42.47822 328 ALA E O 1
ATOM 14262 N N . PRO E 1 329 ? 22.71336 89.28268 16.22957 1.000 47.78298 329 PRO E N 1
ATOM 14263 C CA . PRO E 1 329 ? 22.49413 89.99879 17.49174 1.000 46.42635 329 PRO E CA 1
ATOM 14264 C C . PRO E 1 329 ? 22.26724 89.04746 18.65876 1.000 49.18159 329 PRO E C 1
ATOM 14265 O O . PRO E 1 329 ? 21.67935 87.97381 18.51222 1.000 51.13321 329 PRO E O 1
ATOM 14269 N N . VAL E 1 330 ? 22.74740 89.46136 19.83184 1.000 47.46412 330 VAL E N 1
ATOM 14270 C CA . VAL E 1 330 ? 22.54087 88.74700 21.08689 1.000 42.19272 330 VAL E CA 1
ATOM 14271 C C . VAL E 1 330 ? 21.89551 89.70189 22.07917 1.000 44.58189 330 VAL E C 1
ATOM 14272 O O . VAL E 1 330 ? 22.20467 90.89868 22.09586 1.000 50.66856 330 VAL E O 1
ATOM 14276 N N . VAL E 1 331 ? 20.98258 89.17840 22.88780 1.000 42.40744 331 VAL E N 1
ATOM 14277 C CA . VAL E 1 331 ? 20.25962 89.97181 23.87337 1.000 39.78668 331 VAL E CA 1
ATOM 14278 C C . VAL E 1 331 ? 20.90692 89.76908 25.23452 1.000 38.82901 331 VAL E C 1
ATOM 14279 O O . VAL E 1 331 ? 20.97887 88.64154 25.73608 1.000 40.28078 331 VAL E O 1
ATOM 14283 N N . ILE E 1 332 ? 21.37493 90.86042 25.83469 1.000 41.90048 332 ILE E N 1
ATOM 14284 C CA . ILE E 1 332 ? 22.04869 90.83029 27.12860 1.000 40.80006 332 ILE E CA 1
ATOM 14285 C C . ILE E 1 332 ? 21.13159 91.48939 28.14949 1.000 38.24105 332 ILE E C 1
ATOM 14286 O O . ILE E 1 332 ? 20.72860 92.64782 27.97966 1.000 34.08817 332 ILE E O 1
ATOM 14291 N N . GLU E 1 333 ? 20.78778 90.74472 29.19608 1.000 36.63585 333 GLU E N 1
ATOM 14292 C CA . GLU E 1 333 ? 20.04041 91.28070 30.32355 1.000 34.04375 333 GLU E CA 1
ATOM 14293 C C . GLU E 1 333 ? 21.04264 91.71103 31.38793 1.000 32.18112 333 GLU E C 1
ATOM 14294 O O . GLU E 1 333 ? 21.83769 90.89417 31.86442 1.000 37.32054 333 GLU E O 1
ATOM 14300 N N . VAL E 1 334 ? 21.02762 92.99298 31.73424 1.000 31.29988 334 VAL E N 1
ATOM 14301 C CA . VAL E 1 334 ? 21.98551 93.57501 32.66400 1.000 29.31488 334 VAL E CA 1
ATOM 14302 C C . VAL E 1 334 ? 21.28416 93.86303 33.98450 1.000 33.34835 334 VAL E C 1
ATOM 14303 O O . VAL E 1 334 ? 20.14762 94.35120 34.00424 1.000 35.95834 334 VAL E O 1
ATOM 14307 N N . GLN E 1 335 ? 21.95476 93.53517 35.08556 1.000 35.82393 335 GLN E N 1
ATOM 14308 C CA . GLN E 1 335 ? 21.47769 93.83158 36.42978 1.000 39.02210 335 GLN E CA 1
ATOM 14309 C C . GLN E 1 335 ? 22.25876 95.01526 36.98609 1.000 42.37078 335 GLN E C 1
ATOM 14310 O O . GLN E 1 335 ? 23.49419 94.99831 36.99733 1.000 42.97860 335 GLN E O 1
ATOM 14316 N N . ASP E 1 336 ? 21.53992 96.03466 37.45353 1.000 42.98424 336 ASP E N 1
ATOM 14317 C CA . ASP E 1 336 ? 22.17209 97.23017 38.00715 1.000 34.78614 336 ASP E CA 1
ATOM 14318 C C . ASP E 1 336 ? 21.28642 97.72190 39.14294 1.000 31.33660 336 ASP E C 1
ATOM 14319 O O . ASP E 1 336 ? 20.16990 98.18930 38.89742 1.000 31.33087 336 ASP E O 1
ATOM 14324 N N . THR E 1 337 ? 21.78221 97.63482 40.37740 1.000 33.18108 337 THR E N 1
ATOM 14325 C CA . THR E 1 337 ? 20.98742 98.05583 41.52731 1.000 35.69600 337 THR E CA 1
ATOM 14326 C C . THR E 1 337 ? 21.11984 99.54809 41.81758 1.000 39.80400 337 THR E C 1
ATOM 14327 O O . THR E 1 337 ? 20.11686 100.21108 42.10751 1.000 51.39656 337 THR E O 1
ATOM 14331 N N . LEU E 1 338 ? 22.33699 100.09407 41.75090 1.000 29.04267 338 LEU E N 1
ATOM 14332 C CA . LEU E 1 338 ? 22.51799 101.51271 42.04495 1.000 34.22758 338 LEU E CA 1
ATOM 14333 C C . LEU E 1 338 ? 21.87176 102.38360 40.97602 1.000 38.52080 338 LEU E C 1
ATOM 14334 O O . LEU E 1 338 ? 21.27909 103.42342 41.28781 1.000 41.91559 338 LEU E O 1
ATOM 14339 N N . LEU E 1 339 ? 21.96987 101.96989 39.71237 1.000 35.47538 339 LEU E N 1
ATOM 14340 C CA . LEU E 1 339 ? 21.43920 102.70856 38.56895 1.000 30.85364 339 LEU E CA 1
ATOM 14341 C C . LEU E 1 339 ? 20.37930 101.83532 37.91438 1.000 32.13919 339 LEU E C 1
ATOM 14342 O O . LEU E 1 339 ? 20.67816 101.08478 36.97371 1.000 32.47545 339 LEU E O 1
ATOM 14347 N N . PRO E 1 340 ? 19.12788 101.89710 38.37654 1.000 35.50514 340 PRO E N 1
ATOM 14348 C CA . PRO E 1 340 ? 18.08459 101.03864 37.78708 1.000 39.13447 340 PRO E CA 1
ATOM 14349 C C . PRO E 1 340 ? 17.80456 101.32017 36.31955 1.000 40.95656 340 PRO E C 1
ATOM 14350 O O . PRO E 1 340 ? 17.17278 100.48843 35.65477 1.000 44.95215 340 PRO E O 1
ATOM 14354 N N . HIS E 1 341 ? 18.24930 102.46372 35.79457 1.000 39.82992 341 HIS E N 1
ATOM 14355 C CA . HIS E 1 341 ? 18.07001 102.75289 34.37579 1.000 44.51243 341 HIS E CA 1
ATOM 14356 C C . HIS E 1 341 ? 18.79062 101.73848 33.49361 1.000 45.81253 341 HIS E C 1
ATOM 14357 O O . HIS E 1 341 ? 18.37253 101.49639 32.35530 1.000 49.35709 341 HIS E O 1
ATOM 14364 N N . ASN E 1 342 ? 19.87460 101.14453 33.99099 1.000 41.53164 342 ASN E N 1
ATOM 14365 C CA . ASN E 1 342 ? 20.62520 100.16040 33.22283 1.000 39.13724 342 ASN E CA 1
ATOM 14366 C C . ASN E 1 342 ? 20.07329 98.74651 33.35255 1.000 37.94248 342 ASN E C 1
ATOM 14367 O O . ASN E 1 342 ? 20.43345 97.88134 32.54632 1.000 31.91568 342 ASN E O 1
ATOM 14372 N N . ALA E 1 343 ? 19.22749 98.48536 34.34924 1.000 38.92588 343 ALA E N 1
ATOM 14373 C CA . ALA E 1 343 ? 18.64430 97.16076 34.52067 1.000 36.35269 343 ALA E CA 1
ATOM 14374 C C . ALA E 1 343 ? 17.58932 96.90141 33.45546 1.000 36.41031 343 ALA E C 1
ATOM 14375 O O . ALA E 1 343 ? 16.41125 97.21596 33.65210 1.000 38.61603 343 ALA E O 1
ATOM 14377 N N . ALA E 1 344 ? 17.99891 96.32619 32.33098 1.000 36.03354 344 ALA E N 1
ATOM 14378 C CA . ALA E 1 344 ? 17.09527 96.08189 31.21351 1.000 38.21369 344 ALA E CA 1
ATOM 14379 C C . ALA E 1 344 ? 17.72351 95.02875 30.30631 1.000 37.50999 344 ALA E C 1
ATOM 14380 O O . ALA E 1 344 ? 18.77818 94.46571 30.61712 1.000 35.45803 344 ALA E O 1
ATOM 14382 N N . ARG E 1 345 ? 17.08050 94.77314 29.17171 1.000 39.41325 345 ARG E N 1
ATOM 14383 C CA . ARG E 1 345 ? 17.57768 93.84101 28.17018 1.000 39.24100 345 ARG E CA 1
ATOM 14384 C C . ARG E 1 345 ? 17.95510 94.62220 26.92130 1.000 39.90096 345 ARG E C 1
ATOM 14385 O O . ARG E 1 345 ? 17.16857 95.44297 26.43742 1.000 42.19478 345 ARG E O 1
ATOM 14393 N N . PHE E 1 346 ? 19.15337 94.36691 26.40271 1.000 39.80446 346 PHE E N 1
ATOM 14394 C CA . PHE E 1 346 ? 19.67903 95.09224 25.25540 1.000 39.76768 346 PHE E CA 1
ATOM 14395 C C . PHE E 1 346 ? 20.02599 94.11437 24.14528 1.000 38.46288 346 PHE E C 1
ATOM 14396 O O . PHE E 1 346 ? 20.73455 93.13064 24.37821 1.000 39.12227 346 PHE E O 1
ATOM 14404 N N . SER E 1 347 ? 19.51753 94.38048 22.94698 1.000 40.61088 347 SER E N 1
ATOM 14405 C CA . SER E 1 347 ? 19.89800 93.63086 21.75675 1.000 42.02235 347 SER E CA 1
ATOM 14406 C C . SER E 1 347 ? 21.12964 94.30440 21.16796 1.000 41.66893 347 SER E C 1
ATOM 14407 O O . SER E 1 347 ? 21.05430 95.43994 20.68864 1.000 46.79285 347 SER E O 1
ATOM 14410 N N . VAL E 1 348 ? 22.26363 93.61406 21.21153 1.000 38.29584 348 VAL E N 1
ATOM 14411 C CA . VAL E 1 348 ? 23.53974 94.16584 20.77571 1.000 38.46206 348 VAL E CA 1
ATOM 14412 C C . VAL E 1 348 ? 23.90974 93.55241 19.43374 1.000 43.29364 348 VAL E C 1
ATOM 14413 O O . VAL E 1 348 ? 23.91962 92.32441 19.28458 1.000 47.83420 348 VAL E O 1
ATOM 14417 N N . SER E 1 349 ? 24.22302 94.40717 18.46337 1.000 42.44771 349 SER E N 1
ATOM 14418 C CA . SER E 1 349 ? 24.67703 93.95095 17.15893 1.000 44.63089 349 SER E CA 1
ATOM 14419 C C . SER E 1 349 ? 25.50280 95.05434 16.51933 1.000 48.56044 349 SER E C 1
ATOM 14420 O O . SER E 1 349 ? 25.43658 96.21884 16.92286 1.000 47.82745 349 SER E O 1
ATOM 14423 N N . SER E 1 350 ? 26.26837 94.67117 15.49378 1.000 52.45452 350 SER E N 1
ATOM 14424 C CA . SER E 1 350 ? 27.07482 95.64057 14.76349 1.000 49.52780 350 SER E CA 1
ATOM 14425 C C . SER E 1 350 ? 26.21306 96.67908 14.06481 1.000 48.42380 350 SER E C 1
ATOM 14426 O O . SER E 1 350 ? 26.71232 97.75680 13.72725 1.000 50.28350 350 SER E O 1
ATOM 14429 N N . ASP E 1 351 ? 24.93002 96.38464 13.85674 1.000 51.49206 351 ASP E N 1
ATOM 14430 C CA . ASP E 1 351 ? 24.01515 97.26875 13.14830 1.000 57.08207 351 ASP E CA 1
ATOM 14431 C C . ASP E 1 351 ? 23.19616 98.15381 14.07932 1.000 56.16906 351 ASP E C 1
ATOM 14432 O O . ASP E 1 351 ? 22.96081 99.32406 13.75739 1.000 54.75718 351 ASP E O 1
ATOM 14437 N N . LYS E 1 352 ? 22.76818 97.63531 15.23210 1.000 56.68213 352 LYS E N 1
ATOM 14438 C CA . LYS E 1 352 ? 21.81871 98.35940 16.06330 1.000 56.24779 352 LYS E CA 1
ATOM 14439 C C . LYS E 1 352 ? 21.96064 97.89669 17.50638 1.000 45.29012 352 LYS E C 1
ATOM 14440 O O . LYS E 1 352 ? 22.17785 96.71008 17.76505 1.000 44.60118 352 LYS E O 1
ATOM 14446 N N . VAL E 1 353 ? 21.80972 98.83628 18.43736 1.000 43.35144 353 VAL E N 1
ATOM 14447 C CA . VAL E 1 353 ? 21.75729 98.54950 19.86779 1.000 41.29631 353 VAL E CA 1
ATOM 14448 C C . VAL E 1 353 ? 20.47635 99.17440 20.39981 1.000 42.83151 353 VAL E C 1
ATOM 14449 O O . VAL E 1 353 ? 20.32913 100.40395 20.38350 1.000 43.56151 353 VAL E O 1
ATOM 14453 N N . ARG E 1 354 ? 19.56236 98.33581 20.88350 1.000 43.48909 354 ARG E N 1
ATOM 14454 C CA . ARG E 1 354 ? 18.24458 98.78581 21.29801 1.000 46.29190 354 ARG E CA 1
ATOM 14455 C C . ARG E 1 354 ? 17.83035 98.09158 22.58740 1.000 50.57419 354 ARG E C 1
ATOM 14456 O O . ARG E 1 354 ? 18.30468 97.00013 22.91520 1.000 54.71349 354 ARG E O 1
ATOM 14464 N N . ARG E 1 355 ? 16.92393 98.73587 23.31875 1.000 51.20324 355 ARG E N 1
ATOM 14465 C CA . ARG E 1 355 ? 16.26875 98.07681 24.43694 1.000 48.87162 355 ARG E CA 1
ATOM 14466 C C . ARG E 1 355 ? 15.24290 97.09584 23.89931 1.000 54.27878 355 ARG E C 1
ATOM 14467 O O . ARG E 1 355 ? 14.55985 97.36559 22.90585 1.000 50.29126 355 ARG E O 1
ATOM 14475 N N . THR E 1 356 ? 15.14672 95.94468 24.55073 1.000 58.87601 356 THR E N 1
ATOM 14476 C CA . THR E 1 356 ? 14.28426 94.88900 24.05899 1.000 64.92486 356 THR E CA 1
ATOM 14477 C C . THR E 1 356 ? 13.55171 94.25091 25.22636 1.000 65.46334 356 THR E C 1
ATOM 14478 O O . THR E 1 356 ? 13.99801 94.30372 26.37557 1.000 66.01278 356 THR E O 1
ATOM 14482 N N . GLN E 1 357 ? 12.41123 93.64400 24.91238 1.000 63.86403 357 GLN E N 1
ATOM 14483 C CA . GLN E 1 357 ? 11.70937 92.78563 25.84924 1.000 61.51212 357 GLN E CA 1
ATOM 14484 C C . GLN E 1 357 ? 11.80726 91.31848 25.46483 1.000 65.23469 357 GLN E C 1
ATOM 14485 O O . GLN E 1 357 ? 11.23465 90.46862 26.15539 1.000 67.91517 357 GLN E O 1
ATOM 14491 N N . HIS E 1 358 ? 12.52619 91.00734 24.38584 1.000 65.63800 358 HIS E N 1
ATOM 14492 C CA . HIS E 1 358 ? 12.74061 89.62666 23.97798 1.000 65.79208 358 HIS E CA 1
ATOM 14493 C C . HIS E 1 358 ? 13.48080 88.86120 25.06531 1.000 61.33489 358 HIS E C 1
ATOM 14494 O O . HIS E 1 358 ? 14.22723 89.43511 25.86147 1.000 56.29153 358 HIS E O 1
ATOM 14501 N N . THR E 1 359 ? 13.26473 87.55079 25.09156 1.000 63.76189 359 THR E N 1
ATOM 14502 C CA . THR E 1 359 ? 13.91859 86.71142 26.08189 1.000 56.47790 359 THR E CA 1
ATOM 14503 C C . THR E 1 359 ? 15.42867 86.82615 25.91643 1.000 47.68140 359 THR E C 1
ATOM 14504 O O . THR E 1 359 ? 15.93122 86.75554 24.78655 1.000 47.77666 359 THR E O 1
ATOM 14508 N N . PRO E 1 360 ? 16.17874 87.02959 26.99450 1.000 45.18401 360 PRO E N 1
ATOM 14509 C CA . PRO E 1 360 ? 17.61427 87.26981 26.85081 1.000 42.45373 360 PRO E CA 1
ATOM 14510 C C . PRO E 1 360 ? 18.36855 85.99526 26.51753 1.000 42.18209 360 PRO E C 1
ATOM 14511 O O . PRO E 1 360 ? 17.94281 84.88175 26.83591 1.000 43.49840 360 PRO E O 1
ATOM 14515 N N . ASP E 1 361 ? 19.51139 86.17882 25.86481 1.000 40.63128 361 ASP E N 1
ATOM 14516 C CA . ASP E 1 361 ? 20.44662 85.08893 25.64142 1.000 43.26716 361 ASP E CA 1
ATOM 14517 C C . ASP E 1 361 ? 21.45361 84.98130 26.77451 1.000 40.89169 361 ASP E C 1
ATOM 14518 O O . ASP E 1 361 ? 21.99451 83.89652 27.02171 1.000 43.04280 361 ASP E O 1
ATOM 14523 N N . ILE E 1 362 ? 21.69727 86.08476 27.47489 1.000 38.68699 362 ILE E N 1
ATOM 14524 C CA . ILE E 1 362 ? 22.69129 86.15047 28.53809 1.000 39.89908 362 ILE E CA 1
ATOM 14525 C C . ILE E 1 362 ? 22.17475 87.10076 29.60862 1.000 43.57943 362 ILE E C 1
ATOM 14526 O O . ILE E 1 362 ? 21.59795 88.14764 29.30039 1.000 46.47547 362 ILE E O 1
ATOM 14531 N N . SER E 1 363 ? 22.36531 86.72148 30.87008 1.000 44.33162 363 SER E N 1
ATOM 14532 C CA . SER E 1 363 ? 22.02812 87.56300 32.00890 1.000 44.42944 363 SER E CA 1
ATOM 14533 C C . SER E 1 363 ? 23.30028 87.77015 32.81757 1.000 37.45844 363 SER E C 1
ATOM 14534 O O . SER E 1 363 ? 24.00101 86.80401 33.13670 1.000 37.58775 363 SER E O 1
ATOM 14537 N N . VAL E 1 364 ? 23.60213 89.02590 33.13955 1.000 32.46907 364 VAL E N 1
ATOM 14538 C CA . VAL E 1 364 ? 24.85403 89.36792 33.80262 1.000 29.31065 364 VAL E CA 1
ATOM 14539 C C . VAL E 1 364 ? 24.66257 90.66736 34.57311 1.000 29.42695 364 VAL E C 1
ATOM 14540 O O . VAL E 1 364 ? 23.85378 91.51915 34.19474 1.000 32.02230 364 VAL E O 1
ATOM 14544 N N . ASP E 1 365 ? 25.41701 90.82250 35.65904 1.000 27.70166 365 ASP E N 1
ATOM 14545 C CA . ASP E 1 365 ? 25.41851 92.09195 36.37312 1.000 33.63683 365 ASP E CA 1
ATOM 14546 C C . ASP E 1 365 ? 26.33344 93.10635 35.68622 1.000 30.18941 365 ASP E C 1
ATOM 14547 O O . ASP E 1 365 ? 27.22921 92.75804 34.91131 1.000 30.97730 365 ASP E O 1
ATOM 14552 N N . VAL E 1 366 ? 26.07983 94.38568 35.97378 1.000 27.71832 366 VAL E N 1
ATOM 14553 C CA . VAL E 1 366 ? 26.77503 95.46821 35.27927 1.000 27.20497 366 VAL E CA 1
ATOM 14554 C C . VAL E 1 366 ? 28.27776 95.43638 35.53914 1.000 33.31513 366 VAL E C 1
ATOM 14555 O O . VAL E 1 366 ? 29.07084 95.86314 34.68921 1.000 37.20375 366 VAL E O 1
ATOM 14559 N N . ALA E 1 367 ? 28.69761 94.93504 36.70411 1.000 30.42722 367 ALA E N 1
ATOM 14560 C CA . ALA E 1 367 ? 30.12436 94.86217 37.00416 1.000 20.50893 367 ALA E CA 1
ATOM 14561 C C . ALA E 1 367 ? 30.83224 93.90898 36.05088 1.000 20.17411 367 ALA E C 1
ATOM 14562 O O . ALA E 1 367 ? 31.90001 94.22541 35.51437 1.000 22.24601 367 ALA E O 1
ATOM 14564 N N . ALA E 1 368 ? 30.25205 92.72768 35.82976 1.000 19.75311 368 ALA E N 1
ATOM 14565 C CA . ALA E 1 368 ? 30.87667 91.77615 34.92016 1.000 19.04725 368 ALA E CA 1
ATOM 14566 C C . ALA E 1 368 ? 30.76690 92.23411 33.47348 1.000 23.92214 368 ALA E C 1
ATOM 14567 O O . ALA E 1 368 ? 31.66798 91.96509 32.67151 1.000 24.50665 368 ALA E O 1
ATOM 14569 N N . LEU E 1 369 ? 29.68043 92.92585 33.12023 1.000 30.26168 369 LEU E N 1
ATOM 14570 C CA . LEU E 1 369 ? 29.58424 93.49633 31.78132 1.000 29.82596 369 LEU E CA 1
ATOM 14571 C C . LEU E 1 369 ? 30.68626 94.51821 31.54631 1.000 30.45526 369 LEU E C 1
ATOM 14572 O O . LEU E 1 369 ? 31.24524 94.60011 30.44550 1.000 34.72236 369 LEU E O 1
ATOM 14577 N N . GLY E 1 370 ? 31.02108 95.30111 32.57388 1.000 23.49574 370 GLY E N 1
ATOM 14578 C CA . GLY E 1 370 ? 32.14046 96.21527 32.44753 1.000 18.85642 370 GLY E CA 1
ATOM 14579 C C . GLY E 1 370 ? 33.45332 95.50097 32.20600 1.000 16.43415 370 GLY E C 1
ATOM 14580 O O . GLY E 1 370 ? 34.29772 95.98761 31.45336 1.000 18.86005 370 GLY E O 1
ATOM 14581 N N . SER E 1 371 ? 33.62972 94.32552 32.81116 1.000 16.51481 371 SER E N 1
ATOM 14582 C CA . SER E 1 371 ? 34.85400 93.55649 32.61097 1.000 17.76162 371 SER E CA 1
ATOM 14583 C C . SER E 1 371 ? 35.01026 93.13146 31.15435 1.000 23.59601 371 SER E C 1
ATOM 14584 O O . SER E 1 371 ? 36.13131 93.06804 30.63577 1.000 29.82312 371 SER E O 1
ATOM 14587 N N . VAL E 1 372 ? 33.89695 92.82215 30.48386 1.000 22.76525 372 VAL E N 1
ATOM 14588 C CA . VAL E 1 372 ? 33.93516 92.42077 29.07877 1.000 24.33496 372 VAL E CA 1
ATOM 14589 C C . VAL E 1 372 ? 33.96625 93.61287 28.12792 1.000 29.57106 372 VAL E C 1
ATOM 14590 O O . VAL E 1 372 ? 34.40945 93.47084 26.97903 1.000 33.71022 372 VAL E O 1
ATOM 14594 N N . TYR E 1 373 ? 33.51239 94.78568 28.57501 1.000 30.37626 373 TYR E N 1
ATOM 14595 C CA . TYR E 1 373 ? 33.19878 95.86313 27.64064 1.000 29.55851 373 TYR E CA 1
ATOM 14596 C C . TYR E 1 373 ? 34.40729 96.29147 26.80957 1.000 28.61787 373 TYR E C 1
ATOM 14597 O O . TYR E 1 373 ? 34.26584 96.58974 25.61758 1.000 33.88690 373 TYR E O 1
ATOM 14606 N N . LEU E 1 374 ? 35.60062 96.32538 27.40640 1.000 20.96225 374 LEU E N 1
ATOM 14607 C CA . LEU E 1 374 ? 36.78270 96.79052 26.68601 1.000 19.21142 374 LEU E CA 1
ATOM 14608 C C . LEU E 1 374 ? 37.55487 95.67632 25.99608 1.000 20.94656 374 LEU E C 1
ATOM 14609 O O . LEU E 1 374 ? 38.56157 95.96002 25.33678 1.000 18.34417 374 LEU E O 1
ATOM 14614 N N . GLY E 1 375 ? 37.09978 94.43118 26.10666 1.000 25.62975 375 GLY E N 1
ATOM 14615 C CA . GLY E 1 375 ? 37.78572 93.30658 25.51044 1.000 28.42284 375 GLY E CA 1
ATOM 14616 C C . GLY E 1 375 ? 38.82220 92.64175 26.38661 1.000 28.21275 375 GLY E C 1
ATOM 14617 O O . GLY E 1 375 ? 39.48801 91.70623 25.92670 1.000 32.06575 375 GLY E O 1
ATOM 14618 N N . GLY E 1 376 ? 38.97471 93.07875 27.63109 1.000 26.64251 376 GLY E N 1
ATOM 14619 C CA . GLY E 1 376 ? 39.93296 92.46841 28.52667 1.000 26.33137 376 GLY E CA 1
ATOM 14620 C C . GLY E 1 376 ? 39.48877 91.16587 29.13167 1.000 25.73879 376 GLY E C 1
ATOM 14621 O O . GLY E 1 376 ? 40.25974 90.53981 29.86534 1.000 26.28792 376 GLY E O 1
ATOM 14622 N N . ASN E 1 377 ? 38.24783 90.76096 28.86402 1.000 20.76554 377 ASN E N 1
ATOM 14623 C CA . ASN E 1 377 ? 37.71492 89.48923 29.32061 1.000 24.29205 377 ASN E CA 1
ATOM 14624 C C . ASN E 1 377 ? 36.70564 89.00536 28.29686 1.000 27.72684 377 ASN E C 1
ATOM 14625 O O . ASN E 1 377 ? 36.12865 89.79657 27.54663 1.000 36.19444 377 ASN E O 1
ATOM 14630 N N . THR E 1 378 ? 36.48152 87.69699 28.28623 1.000 21.10150 378 THR E N 1
ATOM 14631 C CA . THR E 1 378 ? 35.52986 87.08943 27.37181 1.000 20.79786 378 THR E CA 1
ATOM 14632 C C . THR E 1 378 ? 34.33306 86.54699 28.13717 1.000 21.32052 378 THR E C 1
ATOM 14633 O O . THR E 1 378 ? 34.37497 86.35260 29.35476 1.000 22.71074 378 THR E O 1
ATOM 14637 N N . TRP E 1 379 ? 33.25260 86.30506 27.39789 1.000 22.75327 379 TRP E N 1
ATOM 14638 C CA . TRP E 1 379 ? 32.05049 85.77511 28.02575 1.000 28.82128 379 TRP E CA 1
ATOM 14639 C C . TRP E 1 379 ? 32.24263 84.34386 28.50529 1.000 28.38231 379 TRP E C 1
ATOM 14640 O O . TRP E 1 379 ? 31.64958 83.95225 29.51687 1.000 32.56156 379 TRP E O 1
ATOM 14651 N N . THR E 1 380 ? 33.05866 83.55233 27.80228 1.000 24.82761 380 THR E N 1
ATOM 14652 C CA . THR E 1 380 ? 33.28036 82.17451 28.22524 1.000 26.77902 380 THR E CA 1
ATOM 14653 C C . THR E 1 380 ? 33.98635 82.12519 29.57239 1.000 30.35487 380 THR E C 1
ATOM 14654 O O . THR E 1 380 ? 33.60917 81.33689 30.44796 1.000 36.20937 380 THR E O 1
ATOM 14658 N N . ARG E 1 381 ? 35.01146 82.96117 29.76230 1.000 29.18237 381 ARG E N 1
ATOM 14659 C CA . ARG E 1 381 ? 35.77023 82.89291 31.00633 1.000 29.94405 381 ARG E CA 1
ATOM 14660 C C . ARG E 1 381 ? 34.98889 83.44656 32.19034 1.000 29.70816 381 ARG E C 1
ATOM 14661 O O . ARG E 1 381 ? 35.09981 82.91580 33.30064 1.000 33.25924 381 ARG E O 1
ATOM 14669 N N . LEU E 1 382 ? 34.17843 84.48409 31.98065 1.000 27.69044 382 LEU E N 1
ATOM 14670 C CA . LEU E 1 382 ? 33.36346 84.98500 33.08179 1.000 25.92261 382 LEU E CA 1
ATOM 14671 C C . LEU E 1 382 ? 32.25144 84.00887 33.43638 1.000 32.39825 382 LEU E C 1
ATOM 14672 O O . LEU E 1 382 ? 31.89607 83.86532 34.61244 1.000 39.13364 382 LEU E O 1
ATOM 14677 N N . GLU E 1 383 ? 31.68803 83.33081 32.43612 1.000 29.74839 383 GLU E N 1
ATOM 14678 C CA . GLU E 1 383 ? 30.72446 82.27718 32.72408 1.000 30.68242 383 GLU E CA 1
ATOM 14679 C C . GLU E 1 383 ? 31.36634 81.15297 33.52759 1.000 37.40823 383 GLU E C 1
ATOM 14680 O O . GLU E 1 383 ? 30.73688 80.58988 34.43212 1.000 42.22419 383 GLU E O 1
ATOM 14686 N N . ARG E 1 384 ? 32.62769 80.82434 33.22077 1.000 34.54102 384 ARG E N 1
ATOM 14687 C CA . ARG E 1 384 ? 33.32495 79.76831 33.95109 1.000 31.46071 384 ARG E CA 1
ATOM 14688 C C . ARG E 1 384 ? 33.47855 80.12005 35.42327 1.000 28.84389 384 ARG E C 1
ATOM 14689 O O . ARG E 1 384 ? 33.39922 79.24291 36.29246 1.000 30.62036 384 ARG E O 1
ATOM 14697 N N . ALA E 1 385 ? 33.68679 81.39631 35.72460 1.000 23.38555 385 ALA E N 1
ATOM 14698 C CA . ALA E 1 385 ? 33.77531 81.83905 37.10572 1.000 23.22721 385 ALA E CA 1
ATOM 14699 C C . ALA E 1 385 ? 32.41562 81.94542 37.77706 1.000 28.00707 385 ALA E C 1
ATOM 14700 O O . ALA E 1 385 ? 32.36142 82.22333 38.97879 1.000 31.81126 385 ALA E O 1
ATOM 14702 N N . GLY E 1 386 ? 31.32768 81.72162 37.04358 1.000 29.63559 386 GLY E N 1
ATOM 14703 C CA . GLY E 1 386 ? 29.99890 81.79512 37.61487 1.000 32.16596 386 GLY E CA 1
ATOM 14704 C C . GLY E 1 386 ? 29.38021 83.17380 37.64167 1.000 34.59908 386 GLY E C 1
ATOM 14705 O O . GLY E 1 386 ? 28.46377 83.40753 38.43706 1.000 35.98375 386 GLY E O 1
ATOM 14706 N N . LEU E 1 387 ? 29.84425 84.09459 36.79840 1.000 32.60156 387 LEU E N 1
ATOM 14707 C CA . LEU E 1 387 ? 29.33269 85.45687 36.76031 1.000 27.82813 387 LEU E CA 1
ATOM 14708 C C . LEU E 1 387 ? 28.43067 85.72714 35.56501 1.000 36.25956 387 LEU E C 1
ATOM 14709 O O . LEU E 1 387 ? 27.97187 86.86311 35.39984 1.000 43.55875 387 LEU E O 1
ATOM 14714 N N . VAL E 1 388 ? 28.17095 84.72576 34.72720 1.000 32.75369 388 VAL E N 1
ATOM 14715 C CA . VAL E 1 388 ? 27.33845 84.88974 33.54071 1.000 32.39883 388 VAL E CA 1
ATOM 14716 C C . VAL E 1 388 ? 26.39822 83.69815 33.43802 1.000 32.73837 388 VAL E C 1
ATOM 14717 O O . VAL E 1 388 ? 26.82514 82.55067 33.60365 1.000 35.52562 388 VAL E O 1
ATOM 14721 N N . SER E 1 389 ? 25.12205 83.96711 33.16394 1.000 29.67942 389 SER E N 1
ATOM 14722 C CA . SER E 1 389 ? 24.11884 82.92775 32.98340 1.000 32.01665 389 SER E CA 1
ATOM 14723 C C . SER E 1 389 ? 23.71533 82.91710 31.51463 1.000 36.37121 389 SER E C 1
ATOM 14724 O O . SER E 1 389 ? 23.20711 83.91651 30.99652 1.000 38.72771 389 SER E O 1
ATOM 14727 N N . ALA E 1 390 ? 23.92125 81.77799 30.86263 1.000 37.90451 390 ALA E N 1
ATOM 14728 C CA . ALA E 1 390 ? 23.65664 81.57098 29.44705 1.000 35.60601 390 ALA E CA 1
ATOM 14729 C C . ALA E 1 390 ? 22.43687 80.68513 29.24526 1.000 38.42252 390 ALA E C 1
ATOM 14730 O O . ALA E 1 390 ? 22.15135 79.79925 30.05484 1.000 39.40410 390 ALA E O 1
ATOM 14732 N N . GLN E 1 391 ? 21.72997 80.91369 28.14058 1.000 45.12785 391 GLN E N 1
ATOM 14733 C CA . GLN E 1 391 ? 20.56274 80.10519 27.82890 1.000 51.07695 391 GLN E CA 1
ATOM 14734 C C . GLN E 1 391 ? 20.88490 78.97960 26.85219 1.000 56.35950 391 GLN E C 1
ATOM 14735 O O . GLN E 1 391 ? 20.14531 77.98984 26.80231 1.000 57.10338 391 GLN E O 1
ATOM 14741 N N . SER E 1 392 ? 21.98670 79.08777 26.11613 1.000 58.63462 392 SER E N 1
ATOM 14742 C CA . SER E 1 392 ? 22.49468 78.05674 25.22584 1.000 62.15760 392 SER E CA 1
ATOM 14743 C C . SER E 1 392 ? 24.01147 78.06164 25.34219 1.000 61.81266 392 SER E C 1
ATOM 14744 O O . SER E 1 392 ? 24.60558 79.11393 25.60882 1.000 61.36470 392 SER E O 1
ATOM 14747 N N . PRO E 1 393 ? 24.66679 76.91004 25.17220 1.000 61.81779 393 PRO E N 1
ATOM 14748 C CA . PRO E 1 393 ? 26.13751 76.93502 25.13891 1.000 53.69096 393 PRO E CA 1
ATOM 14749 C C . PRO E 1 393 ? 26.67093 77.75340 23.97877 1.000 49.96949 393 PRO E C 1
ATOM 14750 O O . PRO E 1 393 ? 27.79056 78.27587 24.06006 1.000 44.68430 393 PRO E O 1
ATOM 14754 N N . GLY E 1 394 ? 25.89469 77.88653 22.89564 1.000 51.63109 394 GLY E N 1
ATOM 14755 C CA . GLY E 1 394 ? 26.32478 78.69523 21.77517 1.000 51.33642 394 GLY E CA 1
ATOM 14756 C C . GLY E 1 394 ? 25.96430 80.15402 21.88371 1.000 51.30467 394 GLY E C 1
ATOM 14757 O O . GLY E 1 394 ? 26.42236 80.96390 21.07198 1.000 53.23278 394 GLY E O 1
ATOM 14758 N N . ALA E 1 395 ? 25.14513 80.51505 22.87255 1.000 46.68318 395 ALA E N 1
ATOM 14759 C CA . ALA E 1 395 ? 24.90576 81.92603 23.14111 1.000 41.44814 395 ALA E CA 1
ATOM 14760 C C . ALA E 1 395 ? 26.19933 82.58507 23.59373 1.000 45.40956 395 ALA E C 1
ATOM 14761 O O . ALA E 1 395 ? 26.49658 83.72713 23.22541 1.000 52.56731 395 ALA E O 1
ATOM 14763 N N . ILE E 1 396 ? 26.98309 81.86603 24.39827 1.000 42.29652 396 ILE E N 1
ATOM 14764 C CA . ILE E 1 396 ? 28.27658 82.36975 24.84176 1.000 37.56124 396 ILE E CA 1
ATOM 14765 C C . ILE E 1 396 ? 29.19258 82.56048 23.63807 1.000 35.75985 396 ILE E C 1
ATOM 14766 O O . ILE E 1 396 ? 29.88921 83.57383 23.51852 1.000 35.68454 396 ILE E O 1
ATOM 14771 N N . ARG E 1 397 ? 29.18596 81.59342 22.71219 1.000 37.23318 397 ARG E N 1
ATOM 14772 C CA . ARG E 1 397 ? 30.02213 81.69445 21.51913 1.000 37.95391 397 ARG E CA 1
ATOM 14773 C C . ARG E 1 397 ? 29.59293 82.87183 20.65315 1.000 40.05766 397 ARG E C 1
ATOM 14774 O O . ARG E 1 397 ? 30.43534 83.64237 20.17665 1.000 36.47931 397 ARG E O 1
ATOM 14782 N N . ALA E 1 398 ? 28.28087 83.05807 20.47990 1.000 44.13947 398 ALA E N 1
ATOM 14783 C CA . ALA E 1 398 ? 27.80352 84.17440 19.67551 1.000 39.74416 398 ALA E CA 1
ATOM 14784 C C . ALA E 1 398 ? 28.18189 85.50166 20.31192 1.000 37.17765 398 ALA E C 1
ATOM 14785 O O . ALA E 1 398 ? 28.65698 86.41588 19.62720 1.000 39.87437 398 ALA E O 1
ATOM 14787 N N . ALA E 1 399 ? 28.02752 85.60943 21.63071 1.000 33.55968 399 ALA E N 1
ATOM 14788 C CA . ALA E 1 399 ? 28.36028 86.85867 22.29975 1.000 31.57289 399 ALA E CA 1
ATOM 14789 C C . ALA E 1 399 ? 29.84774 87.15207 22.19498 1.000 30.00084 399 ALA E C 1
ATOM 14790 O O . ALA E 1 399 ? 30.24438 88.29356 21.93434 1.000 30.12837 399 ALA E O 1
ATOM 14792 N N . ASP E 1 400 ? 30.68621 86.13412 22.38814 1.000 29.66366 400 ASP E N 1
ATOM 14793 C CA . ASP E 1 400 ? 32.12131 86.33265 22.23690 1.000 30.39246 400 ASP E CA 1
ATOM 14794 C C . ASP E 1 400 ? 32.49718 86.65433 20.79926 1.000 37.72791 400 ASP E C 1
ATOM 14795 O O . ASP E 1 400 ? 33.44512 87.40913 20.56889 1.000 46.41900 400 ASP E O 1
ATOM 14800 N N . ALA E 1 401 ? 31.77072 86.10136 19.82377 1.000 40.72506 401 ALA E N 1
ATOM 14801 C CA . ALA E 1 401 ? 32.04675 86.42583 18.42726 1.000 44.02034 401 ALA E CA 1
ATOM 14802 C C . ALA E 1 401 ? 31.80546 87.90598 18.14574 1.000 43.84870 401 ALA E C 1
ATOM 14803 O O . ALA E 1 401 ? 32.55183 88.53135 17.38406 1.000 45.56765 401 ALA E O 1
ATOM 14805 N N . LEU E 1 402 ? 30.77218 88.48625 18.75987 1.000 42.33105 402 LEU E N 1
ATOM 14806 C CA . LEU E 1 402 ? 30.48532 89.90367 18.55976 1.000 39.28771 402 LEU E CA 1
ATOM 14807 C C . LEU E 1 402 ? 31.51218 90.77677 19.27268 1.000 40.10035 402 LEU E C 1
ATOM 14808 O O . LEU E 1 402 ? 32.04153 91.73474 18.69317 1.000 30.58556 402 LEU E O 1
ATOM 14813 N N . PHE E 1 403 ? 31.80760 90.45263 20.53492 1.000 32.53928 403 PHE E N 1
ATOM 14814 C CA . PHE E 1 403 ? 32.60066 91.30963 21.40399 1.000 27.86268 403 PHE E CA 1
ATOM 14815 C C . PHE E 1 403 ? 34.10589 91.13963 21.24195 1.000 29.11162 403 PHE E C 1
ATOM 14816 O O . PHE E 1 403 ? 34.85388 91.94477 21.80483 1.000 30.22179 403 PHE E O 1
ATOM 14824 N N . SER E 1 404 ? 34.57425 90.13658 20.50246 1.000 30.92714 404 SER E N 1
ATOM 14825 C CA . SER E 1 404 ? 36.00901 89.88877 20.43814 1.000 36.63614 404 SER E CA 1
ATOM 14826 C C . SER E 1 404 ? 36.74725 91.08868 19.86363 1.000 40.27244 404 SER E C 1
ATOM 14827 O O . SER E 1 404 ? 36.24356 91.78887 18.98163 1.000 43.05364 404 SER E O 1
ATOM 14830 N N . THR E 1 405 ? 37.94444 91.33259 20.39251 1.000 36.28927 405 THR E N 1
ATOM 14831 C CA . THR E 1 405 ? 38.81610 92.39002 19.91379 1.000 30.47813 405 THR E CA 1
ATOM 14832 C C . THR E 1 405 ? 40.20223 91.80524 19.69414 1.000 26.00664 405 THR E C 1
ATOM 14833 O O . THR E 1 405 ? 40.55752 90.77067 20.26398 1.000 24.34404 405 THR E O 1
ATOM 14837 N N . GLY E 1 406 ? 40.99273 92.49120 18.86360 1.000 27.84043 406 GLY E N 1
ATOM 14838 C CA . GLY E 1 406 ? 42.30147 91.97748 18.50176 1.000 31.80220 406 GLY E CA 1
ATOM 14839 C C . GLY E 1 406 ? 43.39688 92.29332 19.49134 1.000 35.13541 406 GLY E C 1
ATOM 14840 O O . GLY E 1 406 ? 44.40258 91.57840 19.53528 1.000 41.68960 406 GLY E O 1
ATOM 14841 N N . THR E 1 407 ? 43.22540 93.34027 20.28893 1.000 29.39062 407 THR E N 1
ATOM 14842 C CA . THR E 1 407 ? 44.22392 93.76213 21.25491 1.000 25.06832 407 THR E CA 1
ATOM 14843 C C . THR E 1 407 ? 43.59843 93.76158 22.63881 1.000 28.20603 407 THR E C 1
ATOM 14844 O O . THR E 1 407 ? 42.41755 94.08815 22.79869 1.000 31.25268 407 THR E O 1
ATOM 14848 N N . GLN E 1 408 ? 44.38854 93.38399 23.63313 1.000 26.80919 408 GLN E N 1
ATOM 14849 C CA . GLN E 1 408 ? 43.93031 93.50496 25.00074 1.000 20.94262 408 GLN E CA 1
ATOM 14850 C C . GLN E 1 408 ? 43.89047 94.98357 25.36945 1.000 21.74046 408 GLN E C 1
ATOM 14851 O O . GLN E 1 408 ? 44.81089 95.73132 25.02298 1.000 23.68310 408 GLN E O 1
ATOM 14857 N N . PRO E 1 409 ? 42.83503 95.44003 26.04129 1.000 20.95769 409 PRO E N 1
ATOM 14858 C CA . PRO E 1 409 ? 42.76122 96.85400 26.41418 1.000 16.52853 409 PRO E CA 1
ATOM 14859 C C . PRO E 1 409 ? 43.79643 97.17927 27.46965 1.000 15.77045 409 PRO E C 1
ATOM 14860 O O . PRO E 1 409 ? 44.22977 96.31903 28.23971 1.000 22.48259 409 PRO E O 1
ATOM 14864 N N . PHE E 1 410 ? 44.18963 98.44662 27.49936 1.000 19.16454 410 PHE E N 1
ATOM 14865 C CA . PHE E 1 410 ? 45.27411 98.88303 28.36508 1.000 17.81403 410 PHE E CA 1
ATOM 14866 C C . PHE E 1 410 ? 45.20457 100.39610 28.48766 1.000 19.25490 410 PHE E C 1
ATOM 14867 O O . PHE E 1 410 ? 45.08268 101.09753 27.48072 1.000 20.76474 410 PHE E O 1
ATOM 14875 N N . ALA E 1 411 ? 45.26171 100.88817 29.71502 1.000 20.50459 411 ALA E N 1
ATOM 14876 C CA . ALA E 1 411 ? 45.27157 102.31795 30.00356 1.000 25.46211 411 ALA E CA 1
ATOM 14877 C C . ALA E 1 411 ? 46.66340 102.66952 30.51382 1.000 27.49749 411 ALA E C 1
ATOM 14878 O O . ALA E 1 411 ? 46.94973 102.52380 31.70415 1.000 34.29706 411 ALA E O 1
ATOM 14880 N N . GLY E 1 412 ? 47.52151 103.15934 29.63021 1.000 24.08073 412 GLY E N 1
ATOM 14881 C CA . GLY E 1 412 ? 48.88021 103.48115 30.03271 1.000 28.90564 412 GLY E CA 1
ATOM 14882 C C . GLY E 1 412 ? 49.02566 104.56119 31.09078 1.000 29.68008 412 GLY E C 1
ATOM 14883 O O . GLY E 1 412 ? 50.12412 105.08454 31.29373 1.000 38.65362 412 GLY E O 1
ATOM 14884 N N . THR E 1 413 ? 47.94004 104.89113 31.78553 1.000 21.61435 413 THR E N 1
ATOM 14885 C CA . THR E 1 413 ? 47.90028 106.03852 32.67639 1.000 21.81770 413 THR E CA 1
ATOM 14886 C C . THR E 1 413 ? 47.23900 105.65759 33.98998 1.000 19.83750 413 THR E C 1
ATOM 14887 O O . THR E 1 413 ? 46.31182 104.84213 34.01511 1.000 22.80116 413 THR E O 1
ATOM 14891 N N . ASN E 1 414 ? 47.74531 106.22416 35.08207 1.000 16.16535 414 ASN E N 1
ATOM 14892 C CA . ASN E 1 414 ? 47.15413 106.05130 36.39890 1.000 19.83442 414 ASN E CA 1
ATOM 14893 C C . ASN E 1 414 ? 46.72688 107.41109 36.93904 1.000 21.34904 414 ASN E C 1
ATOM 14894 O O . ASN E 1 414 ? 47.28625 108.44863 36.57104 1.000 23.40375 414 ASN E O 1
ATOM 14899 N N . PHE E 1 415 ? 45.72987 107.40226 37.81493 1.000 19.47398 415 PHE E N 1
ATOM 14900 C CA . PHE E 1 415 ? 45.23609 108.64338 38.40287 1.000 19.98807 415 PHE E CA 1
ATOM 14901 C C . PHE E 1 415 ? 44.51934 108.35940 39.72301 1.000 21.58388 415 PHE E C 1
ATOM 14902 O O . PHE E 1 415 ? 44.20557 109.26776 40.49568 1.000 19.27594 415 PHE E O 1
ATOM 14911 N N . VAL F 1 23 ? 22.60822 61.32236 62.29864 1.000 44.17456 23 VAL F N 1
ATOM 14912 C CA . VAL F 1 23 ? 23.49970 61.45542 61.15219 1.000 45.83813 23 VAL F CA 1
ATOM 14913 C C . VAL F 1 23 ? 24.94718 61.17201 61.55518 1.000 47.01620 23 VAL F C 1
ATOM 14914 O O . VAL F 1 23 ? 25.49665 60.11930 61.22316 1.000 50.16601 23 VAL F O 1
ATOM 14918 N N . THR F 1 24 ? 25.55784 62.11476 62.27228 1.000 43.58517 24 THR F N 1
ATOM 14919 C CA . THR F 1 24 ? 26.93364 61.97639 62.73752 1.000 43.03446 24 THR F CA 1
ATOM 14920 C C . THR F 1 24 ? 26.95696 61.32720 64.11516 1.000 38.90436 24 THR F C 1
ATOM 14921 O O . THR F 1 24 ? 26.26342 61.77341 65.03301 1.000 42.61433 24 THR F O 1
ATOM 14925 N N . ASP F 1 25 ? 27.75333 60.27409 64.25191 1.000 37.15464 25 ASP F N 1
ATOM 14926 C CA . ASP F 1 25 ? 27.86202 59.51434 65.48754 1.000 39.08510 25 ASP F CA 1
ATOM 14927 C C . ASP F 1 25 ? 29.26298 59.71862 66.04811 1.000 38.89019 25 ASP F C 1
ATOM 14928 O O . ASP F 1 25 ? 30.25339 59.58224 65.32105 1.000 41.45935 25 ASP F O 1
ATOM 14933 N N . ILE F 1 26 ? 29.34338 60.05719 67.33177 1.000 33.89025 26 ILE F N 1
ATOM 14934 C CA . ILE F 1 26 ? 30.61213 60.28684 68.01220 1.000 27.61685 26 ILE F CA 1
ATOM 14935 C C . ILE F 1 26 ? 30.74882 59.21778 69.08367 1.000 30.11925 26 ILE F C 1
ATOM 14936 O O . ILE F 1 26 ? 30.04403 59.25352 70.10150 1.000 35.17988 26 ILE F O 1
ATOM 14941 N N . ARG F 1 27 ? 31.64931 58.26700 68.85876 1.000 28.14876 27 ARG F N 1
ATOM 14942 C CA . ARG F 1 27 ? 31.90817 57.20335 69.81364 1.000 29.45417 27 ARG F CA 1
ATOM 14943 C C . ARG F 1 27 ? 33.40033 56.91579 69.85513 1.000 29.23586 27 ARG F C 1
ATOM 14944 O O . ARG F 1 27 ? 34.15662 57.30587 68.96333 1.000 30.41804 27 ARG F O 1
ATOM 14952 N N . PHE F 1 28 ? 33.81730 56.22699 70.90970 1.000 29.35056 28 PHE F N 1
ATOM 14953 C CA . PHE F 1 28 ? 35.20376 55.80475 71.01394 1.000 28.83469 28 PHE F CA 1
ATOM 14954 C C . PHE F 1 28 ? 35.45874 54.64126 70.06646 1.000 32.88683 28 PHE F C 1
ATOM 14955 O O . PHE F 1 28 ? 34.60000 53.77530 69.87126 1.000 38.91536 28 PHE F O 1
ATOM 14963 N N . LEU F 1 29 ? 36.64998 54.62407 69.47968 1.000 32.82419 29 LEU F N 1
ATOM 14964 C CA . LEU F 1 29 ? 37.04838 53.52779 68.61053 1.000 33.30211 29 LEU F CA 1
ATOM 14965 C C . LEU F 1 29 ? 37.21041 52.25551 69.43333 1.000 35.51598 29 LEU F C 1
ATOM 14966 O O . LEU F 1 29 ? 37.50971 52.29969 70.62993 1.000 40.00474 29 LEU F O 1
ATOM 14971 N N . GLN F 1 30 ? 37.00308 51.10584 68.78766 1.000 35.57832 30 GLN F N 1
ATOM 14972 C CA . GLN F 1 30 ? 36.95573 49.84945 69.52118 1.000 41.73826 30 GLN F CA 1
ATOM 14973 C C . GLN F 1 30 ? 37.79248 48.72789 68.92452 1.000 44.85653 30 GLN F C 1
ATOM 14974 O O . GLN F 1 30 ? 37.98929 47.71145 69.59899 1.000 49.37667 30 GLN F O 1
ATOM 14980 N N . SER F 1 31 ? 38.28646 48.86818 67.70238 1.000 42.49273 31 SER F N 1
ATOM 14981 C CA . SER F 1 31 ? 39.16555 47.88311 67.09614 1.000 43.58904 31 SER F CA 1
ATOM 14982 C C . SER F 1 31 ? 40.40076 48.60536 66.58393 1.000 37.08267 31 SER F C 1
ATOM 14983 O O . SER F 1 31 ? 40.35405 49.80187 66.29938 1.000 34.77827 31 SER F O 1
ATOM 14986 N N . ARG F 1 32 ? 41.51226 47.87476 66.45171 1.000 38.51519 32 ARG F N 1
ATOM 14987 C CA . ARG F 1 32 ? 42.70558 48.50605 65.89289 1.000 42.36588 32 ARG F CA 1
ATOM 14988 C C . ARG F 1 32 ? 42.48051 48.94336 64.45475 1.000 43.18300 32 ARG F C 1
ATOM 14989 O O . ARG F 1 32 ? 43.10511 49.90626 63.99923 1.000 51.39679 32 ARG F O 1
ATOM 14997 N N . ALA F 1 33 ? 41.58819 48.26459 63.73015 1.000 39.32632 33 ALA F N 1
ATOM 14998 C CA . ALA F 1 33 ? 41.27582 48.69390 62.37180 1.000 36.60926 33 ALA F CA 1
ATOM 14999 C C . ALA F 1 33 ? 40.71409 50.10807 62.36562 1.000 33.96498 33 ALA F C 1
ATOM 15000 O O . ALA F 1 33 ? 41.04907 50.90978 61.48623 1.000 34.40828 33 ALA F O 1
ATOM 15002 N N . GLU F 1 34 ? 39.86147 50.43615 63.34274 1.000 33.40321 34 GLU F N 1
ATOM 15003 C CA . GLU F 1 34 ? 39.33403 51.79468 63.43202 1.000 32.31006 34 GLU F CA 1
ATOM 15004 C C . GLU F 1 34 ? 40.41257 52.78868 63.84065 1.000 33.72085 34 GLU F C 1
ATOM 15005 O O . GLU F 1 34 ? 40.46838 53.90121 63.30481 1.000 39.95918 34 GLU F O 1
ATOM 15011 N N . HIS F 1 35 ? 41.28455 52.40659 64.77895 1.000 34.40462 35 HIS F N 1
ATOM 15012 C CA . HIS F 1 35 ? 42.36073 53.30548 65.18652 1.000 34.96327 35 HIS F CA 1
ATOM 15013 C C . HIS F 1 35 ? 43.27869 53.62595 64.01605 1.000 32.99186 35 HIS F C 1
ATOM 15014 O O . HIS F 1 35 ? 43.69079 54.77819 63.83793 1.000 33.18863 35 HIS F O 1
ATOM 15021 N N . GLU F 1 36 ? 43.57728 52.62370 63.18627 1.000 31.58629 36 GLU F N 1
ATOM 15022 C CA . GLU F 1 36 ? 44.49818 52.82063 62.07277 1.000 30.57874 36 GLU F CA 1
ATOM 15023 C C . GLU F 1 36 ? 43.91949 53.76661 61.02807 1.000 29.16102 36 GLU F C 1
ATOM 15024 O O . GLU F 1 36 ? 44.65081 54.57262 60.44211 1.000 29.31305 36 GLU F O 1
ATOM 15030 N N . ARG F 1 37 ? 42.61488 53.68321 60.76799 1.000 28.87109 37 ARG F N 1
ATOM 15031 C CA . ARG F 1 37 ? 42.02070 54.62041 59.82307 1.000 27.63282 37 ARG F CA 1
ATOM 15032 C C . ARG F 1 37 ? 41.94278 56.01465 60.42013 1.000 28.74564 37 ARG F C 1
ATOM 15033 O O . ARG F 1 37 ? 42.10344 57.01587 59.71022 1.000 24.81986 37 ARG F O 1
ATOM 15041 N N . ALA F 1 38 ? 41.70181 56.09790 61.72562 1.000 25.34173 38 ALA F N 1
ATOM 15042 C CA . ALA F 1 38 ? 41.71868 57.39655 62.37506 1.000 23.76449 38 ALA F CA 1
ATOM 15043 C C . ALA F 1 38 ? 43.07576 58.07348 62.20481 1.000 24.01677 38 ALA F C 1
ATOM 15044 O O . ALA F 1 38 ? 43.14687 59.30177 62.08826 1.000 22.20402 38 ALA F O 1
ATOM 15046 N N . PHE F 1 39 ? 44.15384 57.28694 62.14328 1.000 26.06503 39 PHE F N 1
ATOM 15047 C CA . PHE F 1 39 ? 45.47063 57.83615 61.82873 1.000 28.97782 39 PHE F CA 1
ATOM 15048 C C . PHE F 1 39 ? 45.53352 58.38297 60.40657 1.000 29.41940 39 PHE F C 1
ATOM 15049 O O . PHE F 1 39 ? 46.02551 59.49455 60.18209 1.000 30.64693 39 PHE F O 1
ATOM 15057 N N . THR F 1 40 ? 45.03346 57.62322 59.43054 1.000 26.01301 40 THR F N 1
ATOM 15058 C CA . THR F 1 40 ? 45.04660 58.11366 58.05650 1.000 25.73927 40 THR F CA 1
ATOM 15059 C C . THR F 1 40 ? 44.13439 59.32375 57.89555 1.000 23.98391 40 THR F C 1
ATOM 15060 O O . THR F 1 40 ? 44.44966 60.24978 57.13885 1.000 23.74824 40 THR F O 1
ATOM 15064 N N . VAL F 1 41 ? 43.00780 59.34357 58.60990 1.000 23.19586 41 VAL F N 1
ATOM 15065 C CA . VAL F 1 41 ? 42.13042 60.50807 58.55702 1.000 24.91199 41 VAL F CA 1
ATOM 15066 C C . VAL F 1 41 ? 42.82393 61.71371 59.17526 1.000 25.70917 41 VAL F C 1
ATOM 15067 O O . VAL F 1 41 ? 42.75959 62.82814 58.64313 1.000 27.04362 41 VAL F O 1
ATOM 15071 N N . PHE F 1 42 ? 43.52748 61.50206 60.28794 1.000 24.67414 42 PHE F N 1
ATOM 15072 C CA . PHE F 1 42 ? 44.27092 62.58872 60.91087 1.000 22.44502 42 PHE F CA 1
ATOM 15073 C C . PHE F 1 42 ? 45.36865 63.08992 59.98364 1.000 24.92290 42 PHE F C 1
ATOM 15074 O O . PHE F 1 42 ? 45.56587 64.30222 59.83909 1.000 33.26062 42 PHE F O 1
ATOM 15082 N N . TRP F 1 43 ? 46.09043 62.17090 59.33980 1.000 22.24634 43 TRP F N 1
ATOM 15083 C CA . TRP F 1 43 ? 47.11956 62.58103 58.39294 1.000 23.17179 43 TRP F CA 1
ATOM 15084 C C . TRP F 1 43 ? 46.51548 63.35468 57.22947 1.000 23.00291 43 TRP F C 1
ATOM 15085 O O . TRP F 1 43 ? 47.10549 64.33144 56.75309 1.000 24.77731 43 TRP F O 1
ATOM 15096 N N . ARG F 1 44 ? 45.32460 62.94842 56.77726 1.000 23.41651 44 ARG F N 1
ATOM 15097 C CA . ARG F 1 44 ? 44.65384 63.66682 55.69805 1.000 22.70916 44 ARG F CA 1
ATOM 15098 C C . ARG F 1 44 ? 44.27913 65.07668 56.12716 1.000 22.96079 44 ARG F C 1
ATOM 15099 O O . ARG F 1 44 ? 44.49772 66.04111 55.38266 1.000 21.96769 44 ARG F O 1
ATOM 15107 N N . ALA F 1 45 ? 43.74626 65.22047 57.34026 1.000 20.64587 45 ALA F N 1
ATOM 15108 C CA . ALA F 1 45 ? 43.36174 66.54144 57.81386 1.000 19.92162 45 ALA F CA 1
ATOM 15109 C C . ALA F 1 45 ? 44.58524 67.42587 57.99174 1.000 25.99681 45 ALA F C 1
ATOM 15110 O O . ALA F 1 45 ? 44.54586 68.62398 57.69013 1.000 29.11220 45 ALA F O 1
ATOM 15112 N N . MET F 1 46 ? 45.68979 66.83891 58.44915 1.000 23.21713 46 MET F N 1
ATOM 15113 C CA . MET F 1 46 ? 46.93026 67.57418 58.63301 1.000 22.51465 46 MET F CA 1
ATOM 15114 C C . MET F 1 46 ? 47.55107 67.98516 57.30338 1.000 27.33032 46 MET F C 1
ATOM 15115 O O . MET F 1 46 ? 48.42408 68.86022 57.28247 1.000 29.54328 46 MET F O 1
ATOM 15120 N N . VAL F 1 47 ? 47.12050 67.36602 56.20336 1.000 27.44494 47 VAL F N 1
ATOM 15121 C CA . VAL F 1 47 ? 47.54803 67.69365 54.84407 1.000 29.37916 47 VAL F CA 1
ATOM 15122 C C . VAL F 1 47 ? 49.02889 67.40938 54.60698 1.000 31.91276 47 VAL F C 1
ATOM 15123 O O . VAL F 1 47 ? 49.38102 66.49036 53.85767 1.000 34.33925 47 VAL F O 1
ATOM 15127 N N . GLY F 1 48 ? 49.90537 68.18840 55.23991 1.000 30.66083 48 GLY F N 1
ATOM 15128 C CA . GLY F 1 48 ? 51.31743 68.13070 54.90567 1.000 34.95408 48 GLY F CA 1
ATOM 15129 C C . GLY F 1 48 ? 52.22318 67.59472 55.99380 1.000 36.36817 48 GLY F C 1
ATOM 15130 O O . GLY F 1 48 ? 53.39127 67.98698 56.09708 1.000 30.65066 48 GLY F O 1
ATOM 15131 N N . LEU F 1 49 ? 51.70247 66.70137 56.79924 1.000 41.83068 49 LEU F N 1
ATOM 15132 C CA . LEU F 1 49 ? 52.52090 66.07077 57.82000 1.000 45.07318 49 LEU F CA 1
ATOM 15133 C C . LEU F 1 49 ? 53.31708 64.92281 57.19455 1.000 48.48365 49 LEU F C 1
ATOM 15134 O O . LEU F 1 49 ? 52.80786 64.22818 56.30993 1.000 57.96389 49 LEU F O 1
ATOM 15139 N N . PRO F 1 50 ? 54.57610 64.72899 57.59413 1.000 42.45161 50 PRO F N 1
ATOM 15140 C CA . PRO F 1 50 ? 55.36701 63.62795 57.02405 1.000 42.68149 50 PRO F CA 1
ATOM 15141 C C . PRO F 1 50 ? 54.76615 62.26649 57.35341 1.000 51.88449 50 PRO F C 1
ATOM 15142 O O . PRO F 1 50 ? 54.05404 62.09682 58.34645 1.000 55.10745 50 PRO F O 1
ATOM 15146 N N . ALA F 1 51 ? 55.07018 61.28617 56.50527 1.000 55.60844 51 ALA F N 1
ATOM 15147 C CA . ALA F 1 51 ? 54.51830 59.93748 56.65158 1.000 53.47747 51 ALA F CA 1
ATOM 15148 C C . ALA F 1 51 ? 55.12912 59.17749 57.83027 1.000 50.07723 51 ALA F C 1
ATOM 15149 O O . ALA F 1 51 ? 56.32375 58.88004 57.84246 1.000 46.38292 51 ALA F O 1
ATOM 15151 N N . GLU F 1 59 ? 50.74133 50.34704 68.51840 1.000 47.77857 59 GLU F N 1
ATOM 15152 C CA . GLU F 1 59 ? 52.11806 50.74566 68.24091 1.000 48.39137 59 GLU F CA 1
ATOM 15153 C C . GLU F 1 59 ? 52.43788 52.16926 68.73613 1.000 47.02464 59 GLU F C 1
ATOM 15154 O O . GLU F 1 59 ? 53.23905 52.34563 69.65188 1.000 49.51848 59 GLU F O 1
ATOM 15160 N N . LEU F 1 60 ? 51.82816 53.17723 68.11744 1.000 47.69037 60 LEU F N 1
ATOM 15161 C CA . LEU F 1 60 ? 51.99883 54.57135 68.50887 1.000 51.74359 60 LEU F CA 1
ATOM 15162 C C . LEU F 1 60 ? 50.80246 55.12588 69.27356 1.000 47.78007 60 LEU F C 1
ATOM 15163 O O . LEU F 1 60 ? 50.78068 56.32147 69.58069 1.000 37.22833 60 LEU F O 1
ATOM 15168 N N . LEU F 1 61 ? 49.79950 54.30184 69.55951 1.000 54.88052 61 LEU F N 1
ATOM 15169 C CA . LEU F 1 61 ? 48.55841 54.75838 70.16214 1.000 55.78885 61 LEU F CA 1
ATOM 15170 C C . LEU F 1 61 ? 48.30737 54.05181 71.48723 1.000 61.32289 61 LEU F C 1
ATOM 15171 O O . LEU F 1 61 ? 48.82946 52.96411 71.75151 1.000 69.67035 61 LEU F O 1
ATOM 15176 N N . GLU F 1 62 ? 47.48681 54.68812 72.31668 1.000 59.21260 62 GLU F N 1
ATOM 15177 C CA . GLU F 1 62 ? 46.98449 54.09605 73.54773 1.000 56.49948 62 GLU F CA 1
ATOM 15178 C C . GLU F 1 62 ? 45.51312 53.76346 73.32432 1.000 56.48383 62 GLU F C 1
ATOM 15179 O O . GLU F 1 62 ? 44.70590 54.65744 73.03528 1.000 61.32111 62 GLU F O 1
ATOM 15185 N N . LEU F 1 63 ? 45.17241 52.48229 73.43332 1.000 50.47277 63 LEU F N 1
ATOM 15186 C CA . LEU F 1 63 ? 43.82428 52.03975 73.11098 1.000 48.37175 63 LEU F CA 1
ATOM 15187 C C . LEU F 1 63 ? 42.82734 52.50305 74.16432 1.000 45.01025 63 LEU F C 1
ATOM 15188 O O . LEU F 1 63 ? 43.11999 52.52636 75.36131 1.000 45.70213 63 LEU F O 1
ATOM 15193 N N . GLY F 1 64 ? 41.66470 52.94725 73.69996 1.000 42.11381 64 GLY F N 1
ATOM 15194 C CA . GLY F 1 64 ? 40.60283 53.30502 74.61652 1.000 41.98804 64 GLY F CA 1
ATOM 15195 C C . GLY F 1 64 ? 40.50703 54.77800 74.91564 1.000 39.63798 64 GLY F C 1
ATOM 15196 O O . GLY F 1 64 ? 39.89409 55.15783 75.91862 1.000 45.65198 64 GLY F O 1
ATOM 15197 N N . ARG F 1 65 ? 41.11696 55.62176 74.08600 1.000 30.78112 65 ARG F N 1
ATOM 15198 C CA . ARG F 1 65 ? 41.12426 57.05602 74.32907 1.000 25.54990 65 ARG F CA 1
ATOM 15199 C C . ARG F 1 65 ? 40.86501 57.84645 73.05927 1.000 30.96838 65 ARG F C 1
ATOM 15200 O O . ARG F 1 65 ? 40.90082 59.08211 73.10206 1.000 30.27499 65 ARG F O 1
ATOM 15208 N N . TYR F 1 66 ? 40.57519 57.18065 71.94934 1.000 29.77456 66 TYR F N 1
ATOM 15209 C CA . TYR F 1 66 ? 40.46185 57.82133 70.64888 1.000 23.87597 66 TYR F CA 1
ATOM 15210 C C . TYR F 1 66 ? 38.98570 57.94323 70.29375 1.000 25.91711 66 TYR F C 1
ATOM 15211 O O . TYR F 1 66 ? 38.28372 56.92980 70.18595 1.000 30.33201 66 TYR F O 1
ATOM 15220 N N . LEU F 1 67 ? 38.51548 59.17744 70.12129 1.000 22.75282 67 LEU F N 1
ATOM 15221 C CA . LEU F 1 67 ? 37.13993 59.41321 69.71007 1.000 23.07256 67 LEU F CA 1
ATOM 15222 C C . LEU F 1 67 ? 37.07435 59.52031 68.19540 1.000 28.07246 67 LEU F C 1
ATOM 15223 O O . LEU F 1 67 ? 37.96591 60.09349 67.56364 1.000 27.82054 67 LEU F O 1
ATOM 15228 N N . GLY F 1 68 ? 36.00371 58.98564 67.62286 1.000 23.58832 68 GLY F N 1
ATOM 15229 C CA . GLY F 1 68 ? 35.82169 59.00272 66.18708 1.000 23.38538 68 GLY F CA 1
ATOM 15230 C C . GLY F 1 68 ? 34.47208 59.56583 65.80687 1.000 23.62067 68 GLY F C 1
ATOM 15231 O O . GLY F 1 68 ? 33.49007 59.43403 66.53587 1.000 24.60520 68 GLY F O 1
ATOM 15232 N N . ALA F 1 69 ? 34.43705 60.20215 64.63933 1.000 22.92245 69 ALA F N 1
ATOM 15233 C CA . ALA F 1 69 ? 33.22210 60.76774 64.06685 1.000 23.24284 69 ALA F CA 1
ATOM 15234 C C . ALA F 1 69 ? 32.86913 59.96671 62.82256 1.000 26.47071 69 ALA F C 1
ATOM 15235 O O . ALA F 1 69 ? 33.64890 59.93118 61.86385 1.000 29.90358 69 ALA F O 1
ATOM 15237 N N . PHE F 1 70 ? 31.70797 59.31609 62.84546 1.000 27.14128 70 PHE F N 1
ATOM 15238 C CA . PHE F 1 70 ? 31.27325 58.42814 61.77593 1.000 30.31689 70 PHE F CA 1
ATOM 15239 C C . PHE F 1 70 ? 30.01228 58.97427 61.12191 1.000 36.28527 70 PHE F C 1
ATOM 15240 O O . PHE F 1 70 ? 29.03071 59.26354 61.81303 1.000 42.64497 70 PHE F O 1
ATOM 15248 N N . VAL F 1 71 ? 30.03641 59.12263 59.79867 1.000 32.96888 71 VAL F N 1
ATOM 15249 C CA . VAL F 1 71 ? 28.82530 59.37106 59.01917 1.000 30.09309 71 VAL F CA 1
ATOM 15250 C C . VAL F 1 71 ? 28.64611 58.19825 58.07191 1.000 32.18276 71 VAL F C 1
ATOM 15251 O O . VAL F 1 71 ? 29.48373 57.97394 57.18947 1.000 34.46678 71 VAL F O 1
ATOM 15255 N N . GLN F 1 72 ? 27.54354 57.46962 58.24310 1.000 38.89578 72 GLN F N 1
ATOM 15256 C CA . GLN F 1 72 ? 27.28470 56.24369 57.49862 1.000 46.24380 72 GLN F CA 1
ATOM 15257 C C . GLN F 1 72 ? 28.52143 55.35438 57.51905 1.000 52.79998 72 GLN F C 1
ATOM 15258 O O . GLN F 1 72 ? 29.24400 55.25532 56.52155 1.000 56.15626 72 GLN F O 1
ATOM 15264 N N . GLY F 1 73 ? 28.74845 54.68618 58.64687 1.000 51.22996 73 GLY F N 1
ATOM 15265 C CA . GLY F 1 73 ? 29.86584 53.78095 58.84191 1.000 43.46539 73 GLY F CA 1
ATOM 15266 C C . GLY F 1 73 ? 31.26615 54.20932 58.43494 1.000 34.41943 73 GLY F C 1
ATOM 15267 O O . GLY F 1 73 ? 32.21239 53.45541 58.67521 1.000 36.27535 73 GLY F O 1
ATOM 15268 N N . GLU F 1 74 ? 31.44567 55.38262 57.83210 1.000 28.99007 74 GLU F N 1
ATOM 15269 C CA . GLU F 1 74 ? 32.77616 55.83698 57.44127 1.000 29.67819 74 GLU F CA 1
ATOM 15270 C C . GLU F 1 74 ? 33.29762 56.85737 58.44475 1.000 26.31858 74 GLU F C 1
ATOM 15271 O O . GLU F 1 74 ? 32.56853 57.76615 58.85960 1.000 25.83355 74 GLU F O 1
ATOM 15277 N N . LEU F 1 75 ? 34.54757 56.68059 58.85711 1.000 25.89773 75 LEU F N 1
ATOM 15278 C CA . LEU F 1 75 ? 35.16095 57.54258 59.85446 1.000 24.71906 75 LEU F CA 1
ATOM 15279 C C . LEU F 1 75 ? 35.73285 58.76353 59.14975 1.000 23.44733 75 LEU F C 1
ATOM 15280 O O . LEU F 1 75 ? 36.57076 58.62999 58.25314 1.000 23.46778 75 LEU F O 1
ATOM 15285 N N . ILE F 1 76 ? 35.28491 59.94996 59.55884 1.000 22.60279 76 ILE F N 1
ATOM 15286 C CA . ILE F 1 76 ? 35.62995 61.18892 58.87817 1.000 21.70416 76 ILE F CA 1
ATOM 15287 C C . ILE F 1 76 ? 36.27198 62.21428 59.79434 1.000 20.73278 76 ILE F C 1
ATOM 15288 O O . ILE F 1 76 ? 36.54545 63.33334 59.35400 1.000 20.16313 76 ILE F O 1
ATOM 15293 N N . GLY F 1 77 ? 36.51954 61.87152 61.04881 1.000 20.68588 77 GLY F N 1
ATOM 15294 C CA . GLY F 1 77 ? 37.18756 62.78428 61.95770 1.000 19.84946 77 GLY F CA 1
ATOM 15295 C C . GLY F 1 77 ? 37.47577 62.07439 63.25841 1.000 20.07695 77 GLY F C 1
ATOM 15296 O O . GLY F 1 77 ? 36.99394 60.96523 63.50283 1.000 21.76750 77 GLY F O 1
ATOM 15297 N N . GLY F 1 78 ? 38.28308 62.72157 64.09134 1.000 19.40442 78 GLY F N 1
ATOM 15298 C CA . GLY F 1 78 ? 38.61935 62.11049 65.36339 1.000 19.66661 78 GLY F CA 1
ATOM 15299 C C . GLY F 1 78 ? 39.42131 63.03968 66.24323 1.000 25.52171 78 GLY F C 1
ATOM 15300 O O . GLY F 1 78 ? 39.89459 64.09385 65.81152 1.000 26.56662 78 GLY F O 1
ATOM 15301 N N . ALA F 1 79 ? 39.58793 62.60418 67.49132 1.000 24.94838 79 ALA F N 1
ATOM 15302 C CA . ALA F 1 79 ? 40.36530 63.31183 68.50018 1.000 23.94232 79 ALA F CA 1
ATOM 15303 C C . ALA F 1 79 ? 40.86171 62.26915 69.48820 1.000 31.08168 79 ALA F C 1
ATOM 15304 O O . ALA F 1 79 ? 40.08956 61.40275 69.91220 1.000 35.01226 79 ALA F O 1
ATOM 15306 N N . ASP F 1 80 ? 42.14717 62.33153 69.82509 1.000 29.51604 80 ASP F N 1
ATOM 15307 C CA . ASP F 1 80 ? 42.78159 61.32216 70.65986 1.000 26.65066 80 ASP F CA 1
ATOM 15308 C C . ASP F 1 80 ? 43.46770 62.00336 71.83990 1.000 23.56842 80 ASP F C 1
ATOM 15309 O O . ASP F 1 80 ? 43.61669 63.22823 71.87282 1.000 18.49215 80 ASP F O 1
ATOM 15314 N N . SER F 1 81 ? 43.90158 61.19493 72.80966 1.000 24.18359 81 SER F N 1
ATOM 15315 C CA . SER F 1 81 ? 44.60707 61.70379 73.98086 1.000 22.69787 81 SER F CA 1
ATOM 15316 C C . SER F 1 81 ? 45.44242 60.59582 74.61164 1.000 25.56831 81 SER F C 1
ATOM 15317 O O . SER F 1 81 ? 45.22253 59.41054 74.35994 1.000 31.87051 81 SER F O 1
ATOM 15320 N N . TYR F 1 82 ? 46.39096 61.00026 75.46198 1.000 24.31781 82 TYR F N 1
ATOM 15321 C CA . TYR F 1 82 ? 47.27389 60.07793 76.16726 1.000 22.81996 82 TYR F CA 1
ATOM 15322 C C . TYR F 1 82 ? 47.20874 60.32774 77.66723 1.000 29.71611 82 TYR F C 1
ATOM 15323 O O . TYR F 1 82 ? 47.06632 61.46561 78.12209 1.000 34.02651 82 TYR F O 1
ATOM 15332 N N . THR F 1 83 ? 47.34759 59.25092 78.43387 1.000 30.96297 83 THR F N 1
ATOM 15333 C CA . THR F 1 83 ? 47.47809 59.36708 79.87863 1.000 26.53725 83 THR F CA 1
ATOM 15334 C C . THR F 1 83 ? 48.84523 59.95627 80.19137 1.000 27.17094 83 THR F C 1
ATOM 15335 O O . THR F 1 83 ? 49.87507 59.37506 79.83603 1.000 32.13756 83 THR F O 1
ATOM 15339 N N . SER F 1 84 ? 48.86499 61.11525 80.83594 1.000 26.58963 84 SER F N 1
ATOM 15340 C CA . SER F 1 84 ? 50.11236 61.83514 81.03522 1.000 27.46201 84 SER F CA 1
ATOM 15341 C C . SER F 1 84 ? 50.05217 62.55930 82.37196 1.000 23.81417 84 SER F C 1
ATOM 15342 O O . SER F 1 84 ? 49.05308 62.49416 83.09214 1.000 23.83836 84 SER F O 1
ATOM 15345 N N . TRP F 1 85 ? 51.13823 63.25216 82.70152 1.000 23.44487 85 TRP F N 1
ATOM 15346 C CA . TRP F 1 85 ? 51.16448 64.15833 83.83751 1.000 24.41232 85 TRP F CA 1
ATOM 15347 C C . TRP F 1 85 ? 51.72954 65.50718 83.40602 1.000 24.05031 85 TRP F C 1
ATOM 15348 O O . TRP F 1 85 ? 52.37840 65.63024 82.36448 1.000 21.94913 85 TRP F O 1
ATOM 15359 N N . LEU F 1 86 ? 51.47965 66.52217 84.22975 1.000 25.76989 86 LEU F N 1
ATOM 15360 C CA . LEU F 1 86 ? 51.92938 67.88172 83.96152 1.000 24.43908 86 LEU F CA 1
ATOM 15361 C C . LEU F 1 86 ? 52.40054 68.49246 85.27116 1.000 26.75283 86 LEU F C 1
ATOM 15362 O O . LEU F 1 86 ? 51.70401 68.39459 86.28633 1.000 34.89615 86 LEU F O 1
ATOM 15367 N N . THR F 1 87 ? 53.58173 69.10807 85.25050 1.000 19.77504 87 THR F N 1
ATOM 15368 C CA . THR F 1 87 ? 54.16950 69.69538 86.44837 1.000 20.55431 87 THR F CA 1
ATOM 15369 C C . THR F 1 87 ? 53.62247 71.10526 86.63993 1.000 21.72463 87 THR F C 1
ATOM 15370 O O . THR F 1 87 ? 53.87407 71.99292 85.81994 1.000 27.39770 87 THR F O 1
ATOM 15374 N N . VAL F 1 88 ? 52.89378 71.31120 87.72992 1.000 19.65511 88 VAL F N 1
ATOM 15375 C CA . VAL F 1 88 ? 52.29182 72.60304 88.03964 1.000 19.42292 88 VAL F CA 1
ATOM 15376 C C . VAL F 1 88 ? 53.19827 73.31629 89.03945 1.000 19.93826 88 VAL F C 1
ATOM 15377 O O . VAL F 1 88 ? 54.07923 72.67276 89.63032 1.000 20.46862 88 VAL F O 1
ATOM 15381 N N . PRO F 1 89 ? 53.05135 74.62814 89.23894 1.000 24.02626 89 PRO F N 1
ATOM 15382 C CA . PRO F 1 89 ? 53.90371 75.32979 90.20967 1.000 25.71001 89 PRO F CA 1
ATOM 15383 C C . PRO F 1 89 ? 53.86022 74.67419 91.58356 1.000 28.06828 89 PRO F C 1
ATOM 15384 O O . PRO F 1 89 ? 52.79557 74.32018 92.09436 1.000 30.17169 89 PRO F O 1
ATOM 15388 N N . GLY F 1 90 ? 55.03841 74.48034 92.16717 1.000 21.69168 90 GLY F N 1
ATOM 15389 C CA . GLY F 1 90 ? 55.18024 73.73832 93.39754 1.000 23.45956 90 GLY F CA 1
ATOM 15390 C C . GLY F 1 90 ? 55.72257 72.33761 93.21058 1.000 27.78366 90 GLY F C 1
ATOM 15391 O O . GLY F 1 90 ? 56.05505 71.67678 94.20593 1.000 31.70333 90 GLY F O 1
ATOM 15392 N N . GLY F 1 91 ? 55.80537 71.86151 91.96809 1.000 22.21978 91 GLY F N 1
ATOM 15393 C CA . GLY F 1 91 ? 56.39518 70.57881 91.66465 1.000 22.74475 91 GLY F CA 1
ATOM 15394 C C . GLY F 1 91 ? 55.40525 69.44459 91.56522 1.000 22.76449 91 GLY F C 1
ATOM 15395 O O . GLY F 1 91 ? 55.77132 68.36525 91.08813 1.000 23.25346 91 GLY F O 1
ATOM 15396 N N . SER F 1 92 ? 54.16646 69.66175 91.99534 1.000 24.50137 92 SER F N 1
ATOM 15397 C CA . SER F 1 92 ? 53.17409 68.60123 91.98580 1.000 22.80045 92 SER F CA 1
ATOM 15398 C C . SER F 1 92 ? 52.90281 68.14756 90.55637 1.000 30.34397 92 SER F C 1
ATOM 15399 O O . SER F 1 92 ? 52.86329 68.95183 89.62074 1.000 21.29456 92 SER F O 1
ATOM 15402 N N . ARG F 1 93 ? 52.70037 66.84873 90.39804 1.000 31.12163 93 ARG F N 1
ATOM 15403 C CA . ARG F 1 93 ? 52.55672 66.20798 89.09637 1.000 27.19901 93 ARG F CA 1
ATOM 15404 C C . ARG F 1 93 ? 51.09825 65.76792 88.96735 1.000 26.39643 93 ARG F C 1
ATOM 15405 O O . ARG F 1 93 ? 50.68273 64.77931 89.57779 1.000 27.20908 93 ARG F O 1
ATOM 15413 N N . VAL F 1 94 ? 50.32338 66.49985 88.17243 1.000 26.49165 94 VAL F N 1
ATOM 15414 C CA . VAL F 1 94 ? 48.87123 66.31653 88.11219 1.000 28.34878 94 VAL F CA 1
ATOM 15415 C C . VAL F 1 94 ? 48.47118 65.37071 86.98272 1.000 29.92444 94 VAL F C 1
ATOM 15416 O O . VAL F 1 94 ? 49.20099 65.25804 85.98747 1.000 25.89852 94 VAL F O 1
ATOM 15420 N N . PRO F 1 95 ? 47.33896 64.66866 87.09437 1.000 33.14536 95 PRO F N 1
ATOM 15421 C CA . PRO F 1 95 ? 46.86942 63.83198 85.97981 1.000 22.63118 95 PRO F CA 1
ATOM 15422 C C . PRO F 1 95 ? 46.52722 64.69853 84.77949 1.000 31.97499 95 PRO F C 1
ATOM 15423 O O . PRO F 1 95 ? 45.69983 65.60808 84.86414 1.000 33.62487 95 PRO F O 1
ATOM 15427 N N . HIS F 1 96 ? 47.13640 64.38140 83.64528 1.000 30.02005 96 HIS F N 1
ATOM 15428 C CA . HIS F 1 96 ? 47.08449 65.23341 82.46889 1.000 25.13485 96 HIS F CA 1
ATOM 15429 C C . HIS F 1 96 ? 46.70291 64.41255 81.25072 1.000 24.85559 96 HIS F C 1
ATOM 15430 O O . HIS F 1 96 ? 47.16969 63.28294 81.07844 1.000 25.08260 96 HIS F O 1
ATOM 15437 N N . ALA F 1 97 ? 45.85348 64.99438 80.40650 1.000 27.54432 97 ALA F N 1
ATOM 15438 C CA . ALA F 1 97 ? 45.42291 64.37266 79.16049 1.000 25.74461 97 ALA F CA 1
ATOM 15439 C C . ALA F 1 97 ? 46.16890 65.04988 78.01794 1.000 23.69017 97 ALA F C 1
ATOM 15440 O O . ALA F 1 97 ? 45.93810 66.22808 77.72562 1.000 26.52379 97 ALA F O 1
ATOM 15442 N N . ALA F 1 98 ? 47.07967 64.31153 77.39231 1.000 20.27613 98 ALA F N 1
ATOM 15443 C CA . ALA F 1 98 ? 47.86492 64.82635 76.27543 1.000 23.03155 98 ALA F CA 1
ATOM 15444 C C . ALA F 1 98 ? 47.02407 64.70259 75.00971 1.000 21.19679 98 ALA F C 1
ATOM 15445 O O . ALA F 1 98 ? 46.99172 63.64929 74.37302 1.000 22.21138 98 ALA F O 1
ATOM 15447 N N . VAL F 1 99 ? 46.33592 65.78065 74.64095 1.000 19.87526 99 VAL F N 1
ATOM 15448 C CA . VAL F 1 99 ? 45.42822 65.75949 73.49704 1.000 22.61213 99 VAL F CA 1
ATOM 15449 C C . VAL F 1 99 ? 46.21891 65.85465 72.19925 1.000 24.01106 99 VAL F C 1
ATOM 15450 O O . VAL F 1 99 ? 47.15112 66.65744 72.07447 1.000 25.82312 99 VAL F O 1
ATOM 15454 N N . THR F 1 100 ? 45.83795 65.03754 71.22165 1.000 26.63782 100 THR F N 1
ATOM 15455 C CA . THR F 1 100 ? 46.47184 65.05002 69.91030 1.000 26.26609 100 THR F CA 1
ATOM 15456 C C . THR F 1 100 ? 45.57098 64.30529 68.92955 1.000 21.04603 100 THR F C 1
ATOM 15457 O O . THR F 1 100 ? 44.46200 63.88068 69.27032 1.000 18.01496 100 THR F O 1
ATOM 15461 N N . HIS F 1 101 ? 46.06241 64.16450 67.69515 1.000 20.34350 101 HIS F N 1
ATOM 15462 C CA . HIS F 1 101 ? 45.39871 63.42921 66.61837 1.000 20.43200 101 HIS F CA 1
ATOM 15463 C C . HIS F 1 101 ? 44.06330 64.03951 66.21152 1.000 20.75473 101 HIS F C 1
ATOM 15464 O O . HIS F 1 101 ? 43.23909 63.36695 65.58733 1.000 30.88851 101 HIS F O 1
ATOM 15471 N N . ILE F 1 102 ? 43.83419 65.30541 66.53360 1.000 17.90263 102 ILE F N 1
ATOM 15472 C CA . ILE F 1 102 ? 42.57817 65.95973 66.18833 1.000 20.20628 102 ILE F CA 1
ATOM 15473 C C . ILE F 1 102 ? 42.58026 66.29215 64.70367 1.000 21.65532 102 ILE F C 1
ATOM 15474 O O . ILE 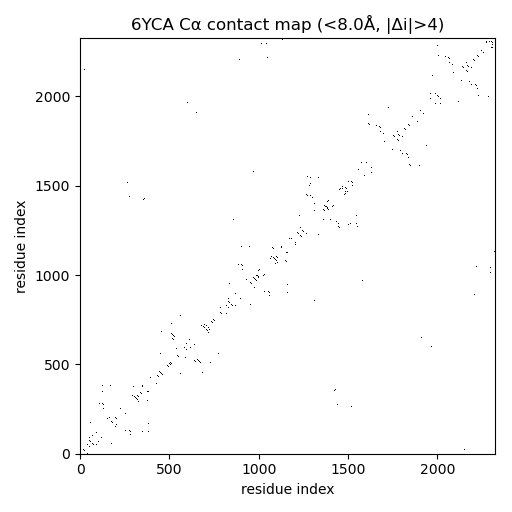F 1 102 ? 43.56695 66.81222 64.17141 1.000 26.57127 102 ILE F O 1
ATOM 15479 N N . GLY F 1 103 ? 41.48648 65.96547 64.02486 1.000 17.50571 103 GLY F N 1
ATOM 15480 C CA . GLY F 1 103 ? 41.36644 66.27276 62.61628 1.000 17.73195 103 GLY F CA 1
ATOM 15481 C C . GLY F 1 103 ? 40.04423 65.82412 62.03517 1.000 23.59335 103 GLY F C 1
ATOM 15482 O O . GLY F 1 103 ? 39.48492 64.80904 62.45900 1.000 25.88441 103 GLY F O 1
ATOM 15483 N N . VAL F 1 104 ? 39.53293 66.58359 61.06988 1.000 23.91647 104 VAL F N 1
ATOM 15484 C CA . VAL F 1 104 ? 38.30142 66.26653 60.35731 1.000 22.28928 104 VAL F CA 1
ATOM 15485 C C . VAL F 1 104 ? 38.58472 66.35978 58.86599 1.000 19.29773 104 VAL F C 1
ATOM 15486 O O . VAL F 1 104 ? 39.32574 67.24337 58.42222 1.000 21.76298 104 VAL F O 1
ATOM 15490 N N . LEU F 1 105 ? 38.02465 65.43263 58.09738 1.000 19.44238 105 LEU F N 1
ATOM 15491 C CA . LEU F 1 105 ? 38.23052 65.45796 56.66000 1.000 33.68701 105 LEU F CA 1
ATOM 15492 C C . LEU F 1 105 ? 37.66291 66.75167 56.07660 1.000 28.23112 105 LEU F C 1
ATOM 15493 O O . LEU F 1 105 ? 36.65425 67.26969 56.56666 1.000 28.51672 105 LEU F O 1
ATOM 15498 N N . PRO F 1 106 ? 38.29983 67.30376 55.03692 1.000 23.78404 106 PRO F N 1
ATOM 15499 C CA . PRO F 1 106 ? 37.79934 68.56058 54.45508 1.000 22.49489 106 PRO F CA 1
ATOM 15500 C C . PRO F 1 106 ? 36.40077 68.45640 53.87423 1.000 22.24768 106 PRO F C 1
ATOM 15501 O O . PRO F 1 106 ? 35.73188 69.48517 53.72116 1.000 24.10977 106 PRO F O 1
ATOM 15505 N N . THR F 1 107 ? 35.92371 67.25181 53.57986 1.000 21.62074 107 THR F N 1
ATOM 15506 C CA . THR F 1 107 ? 34.57057 67.06231 53.08083 1.000 22.86875 107 THR F CA 1
ATOM 15507 C C . THR F 1 107 ? 33.51653 67.12181 54.18025 1.000 25.82054 107 THR F C 1
ATOM 15508 O O . THR F 1 107 ? 32.32361 66.99612 53.87628 1.000 28.99222 107 THR F O 1
ATOM 15512 N N . HIS F 1 108 ? 33.91475 67.31269 55.44378 1.000 23.92225 108 HIS F N 1
ATOM 15513 C CA . HIS F 1 108 ? 32.95719 67.32785 56.54533 1.000 26.25165 108 HIS F CA 1
ATOM 15514 C C . HIS F 1 108 ? 33.27607 68.41718 57.55905 1.000 30.00158 108 HIS F C 1
ATOM 15515 O O . HIS F 1 108 ? 32.93839 68.28844 58.74071 1.000 34.01090 108 HIS F O 1
ATOM 15522 N N . THR F 1 109 ? 33.90893 69.49584 57.11720 1.000 30.56142 109 THR F N 1
ATOM 15523 C CA . THR F 1 109 ? 34.26553 70.58831 58.00480 1.000 27.88727 109 THR F CA 1
ATOM 15524 C C . THR F 1 109 ? 33.12131 71.58961 58.11666 1.000 32.67368 109 THR F C 1
ATOM 15525 O O . THR F 1 109 ? 32.18886 71.60202 57.30799 1.000 32.79217 109 THR F O 1
ATOM 15529 N N . ARG F 1 110 ? 33.20664 72.43112 59.15073 1.000 34.86220 110 ARG F N 1
ATOM 15530 C CA . ARG F 1 110 ? 32.22547 73.49270 59.40775 1.000 30.03464 110 ARG F CA 1
ATOM 15531 C C . ARG F 1 110 ? 30.81428 72.94179 59.60574 1.000 33.80160 110 ARG F C 1
ATOM 15532 O O . ARG F 1 110 ? 29.82518 73.54709 59.18793 1.000 34.96636 110 ARG F O 1
ATOM 15540 N N . ARG F 1 111 ? 30.72501 71.78424 60.26705 1.000 30.94124 111 ARG F N 1
ATOM 15541 C CA . ARG F 1 111 ? 29.44853 71.16155 60.58551 1.000 25.49125 111 ARG F CA 1
ATOM 15542 C C . ARG F 1 111 ? 29.30407 70.84557 62.07035 1.000 25.92490 111 ARG F C 1
ATOM 15543 O O . ARG F 1 111 ? 28.39030 70.10203 62.44542 1.000 25.27783 111 ARG F O 1
ATOM 15551 N N . GLY F 1 112 ? 30.17984 71.38008 62.92090 1.000 28.07332 112 GLY F N 1
ATOM 15552 C CA . GLY F 1 112 ? 30.11548 71.13030 64.34614 1.000 27.52739 112 GLY F CA 1
ATOM 15553 C C . GLY F 1 112 ? 30.74374 69.83443 64.80041 1.000 30.86079 112 GLY F C 1
ATOM 15554 O O . GLY F 1 112 ? 30.55019 69.44250 65.95788 1.000 33.78419 112 GLY F O 1
ATOM 15555 N N . ILE F 1 113 ? 31.49835 69.15947 63.93199 1.000 29.97119 113 ILE F N 1
ATOM 15556 C CA . ILE F 1 113 ? 32.02881 67.84580 64.27798 1.000 27.52871 113 ILE F CA 1
ATOM 15557 C C . ILE F 1 113 ? 33.16730 67.96636 65.28369 1.000 28.55731 113 ILE F C 1
ATOM 15558 O O . ILE F 1 113 ? 33.24959 67.18770 66.24180 1.000 34.73371 113 ILE F O 1
ATOM 15563 N N . LEU F 1 114 ? 34.06790 68.93207 65.08174 1.000 22.10306 114 LEU F N 1
ATOM 15564 C CA . LEU F 1 114 ? 35.12101 69.16511 66.06509 1.000 22.54010 114 LEU F CA 1
ATOM 15565 C C . LEU F 1 114 ? 34.53353 69.56676 67.41240 1.000 26.99865 114 LEU F C 1
ATOM 15566 O O . LEU F 1 114 ? 34.99065 69.09838 68.46332 1.000 31.34801 114 LEU F O 1
ATOM 15571 N N . THR F 1 115 ? 33.52406 70.44139 67.40204 1.000 23.32142 115 THR F N 1
ATOM 15572 C CA . THR F 1 115 ? 32.86542 70.81978 68.64786 1.000 28.77423 115 THR F CA 1
ATOM 15573 C C . THR F 1 115 ? 32.27402 69.59929 69.34510 1.000 32.58820 115 THR F C 1
ATOM 15574 O O . THR F 1 115 ? 32.37206 69.46463 70.57115 1.000 31.21151 115 THR F O 1
ATOM 15578 N N . ALA F 1 116 ? 31.66866 68.69101 68.57465 1.000 35.25063 116 ALA F N 1
ATOM 15579 C CA . ALA F 1 116 ? 31.14577 67.45669 69.15140 1.000 34.94527 116 ALA F CA 1
ATOM 15580 C C . ALA F 1 116 ? 32.26693 66.57717 69.68659 1.000 35.40551 116 ALA F C 1
ATOM 15581 O O . ALA F 1 116 ? 32.11829 65.94560 70.73805 1.000 36.79227 116 ALA F O 1
ATOM 15583 N N . LEU F 1 117 ? 33.39522 66.52234 68.97588 1.000 35.22719 117 LEU F N 1
ATOM 15584 C CA . LEU F 1 117 ? 34.52926 65.73115 69.44096 1.000 32.30836 117 LEU F CA 1
ATOM 15585 C C . LEU F 1 117 ? 35.11100 66.31607 70.72500 1.000 31.41083 117 LEU F C 1
ATOM 15586 O O . LEU F 1 117 ? 35.36298 65.58782 71.69182 1.000 31.30084 117 LEU F O 1
ATOM 15591 N N . VAL F 1 118 ? 35.32100 67.63646 70.75441 1.000 28.05562 118 VAL F N 1
ATOM 15592 C CA . VAL F 1 118 ? 35.93544 68.27770 71.91491 1.000 22.71238 118 VAL F CA 1
ATOM 15593 C C . VAL F 1 118 ? 35.02402 68.19718 73.13727 1.000 21.66139 118 VAL F C 1
ATOM 15594 O O . VAL F 1 118 ? 35.49054 67.96025 74.25838 1.000 20.77593 118 VAL F O 1
ATOM 15598 N N . THR F 1 119 ? 33.71833 68.40851 72.94969 1.000 26.71765 119 THR F N 1
ATOM 15599 C CA . THR F 1 119 ? 32.78213 68.31402 74.06893 1.000 31.76596 119 THR F CA 1
ATOM 15600 C C . THR F 1 119 ? 32.78898 66.91539 74.67288 1.000 35.21697 119 THR F C 1
ATOM 15601 O O . THR F 1 119 ? 32.83696 66.75478 75.89711 1.000 39.04518 119 THR F O 1
ATOM 15605 N N . ARG F 1 120 ? 32.73406 65.88711 73.82493 1.000 33.37774 120 ARG F N 1
ATOM 15606 C CA . ARG F 1 120 ? 32.77909 64.51666 74.32313 1.000 31.72436 120 ARG F CA 1
ATOM 15607 C C . ARG F 1 120 ? 34.12915 64.20693 74.95632 1.000 32.20970 120 ARG F C 1
ATOM 15608 O O . ARG F 1 120 ? 34.19769 63.51196 75.97674 1.000 39.53136 120 ARG F O 1
ATOM 15616 N N . GLN F 1 121 ? 35.21420 64.70680 74.36130 1.000 24.85801 121 GLN F N 1
ATOM 15617 C CA . GLN F 1 121 ? 36.54553 64.42074 74.88762 1.000 25.21449 121 GLN F CA 1
ATOM 15618 C C . GLN F 1 121 ? 36.74619 65.03636 76.26569 1.000 35.16372 121 GLN F C 1
ATOM 15619 O O . GLN F 1 121 ? 37.23497 64.36961 77.18435 1.000 45.32917 121 GLN F O 1
ATOM 15625 N N . LEU F 1 122 ? 36.39519 66.31651 76.42496 1.000 31.16730 122 LEU F N 1
ATOM 15626 C CA . LEU F 1 122 ? 36.61065 66.98110 77.70817 1.000 26.66924 122 LEU F CA 1
ATOM 15627 C C . LEU F 1 122 ? 35.76774 66.35606 78.81418 1.000 27.91581 122 LEU F C 1
ATOM 15628 O O . LEU F 1 122 ? 36.25395 66.16034 79.93327 1.000 33.46705 122 LEU F O 1
ATOM 15633 N N . THR F 1 123 ? 34.50850 66.01891 78.52069 1.000 27.85461 123 THR F N 1
ATOM 15634 C CA . THR F 1 123 ? 33.68647 65.33835 79.51829 1.000 31.86172 123 THR F CA 1
ATOM 15635 C C . THR F 1 123 ? 34.26647 63.96977 79.86219 1.000 31.88613 123 THR F C 1
ATOM 15636 O O . THR F 1 123 ? 34.19729 63.52680 81.01597 1.000 32.07500 123 THR F O 1
ATOM 15640 N N . ASP F 1 124 ? 34.82952 63.27677 78.86902 1.000 29.32430 124 ASP F N 1
ATOM 15641 C CA . ASP F 1 124 ? 35.49344 62.00907 79.15116 1.000 27.86832 124 ASP F CA 1
ATOM 15642 C C . ASP F 1 124 ? 36.75909 62.22106 79.97364 1.000 29.74105 124 ASP F C 1
ATOM 15643 O O . ASP F 1 124 ? 37.03065 61.45503 80.90484 1.000 38.20288 124 ASP F O 1
ATOM 15648 N N . ILE F 1 125 ? 37.53593 63.26443 79.65808 1.000 27.31935 125 ILE F N 1
ATOM 15649 C CA . ILE F 1 125 ? 38.72780 63.57162 80.44798 1.000 29.66100 125 ILE F CA 1
ATOM 15650 C C . ILE F 1 125 ? 38.34899 63.83586 81.89831 1.000 31.56090 125 ILE F C 1
ATOM 15651 O O . ILE F 1 125 ? 39.04188 63.40442 82.82870 1.000 33.32740 125 ILE F O 1
ATOM 15656 N N . ALA F 1 126 ? 37.23268 64.53275 82.11298 1.000 32.01492 126 ALA F N 1
ATOM 15657 C CA . ALA F 1 126 ? 36.77709 64.79690 83.47140 1.000 31.05500 126 ALA F CA 1
ATOM 15658 C C . ALA F 1 126 ? 36.46632 63.50230 84.20679 1.000 35.48892 126 ALA F C 1
ATOM 15659 O O . ALA F 1 126 ? 36.82368 63.34857 85.38001 1.000 38.96627 126 ALA F O 1
ATOM 15661 N N . GLY F 1 127 ? 35.79658 62.56166 83.53254 1.000 32.53853 127 GLY F N 1
ATOM 15662 C CA . GLY F 1 127 ? 35.41804 61.31305 84.17392 1.000 32.01179 127 GLY F CA 1
ATOM 15663 C C . GLY F 1 127 ? 36.58745 60.43413 84.57068 1.000 32.56495 127 GLY F C 1
ATOM 15664 O O . GLY F 1 127 ? 36.47399 59.63304 85.50289 1.000 33.15124 127 GLY F O 1
ATOM 15665 N N . ARG F 1 128 ? 37.72276 60.57332 83.88912 1.000 32.39849 128 ARG F N 1
ATOM 15666 C CA . ARG F 1 128 ? 38.91018 59.79583 84.22137 1.000 29.45895 128 ARG F CA 1
ATOM 15667 C C . ARG F 1 128 ? 39.64514 60.31956 85.45001 1.000 30.22788 128 ARG F C 1
ATOM 15668 O O . ARG F 1 128 ? 40.64134 59.71315 85.85794 1.000 29.57006 128 ARG F O 1
ATOM 15676 N N . GLY F 1 129 ? 39.18980 61.42064 86.04659 1.000 33.00048 129 GLY F N 1
ATOM 15677 C CA . GLY F 1 129 ? 39.87671 62.00416 87.18121 1.000 32.25787 129 GLY F CA 1
ATOM 15678 C C . GLY F 1 129 ? 41.05164 62.89277 86.83586 1.000 32.86458 129 GLY F C 1
ATOM 15679 O O . GLY F 1 129 ? 41.79557 63.28917 87.73947 1.000 35.14028 129 GLY F O 1
ATOM 15680 N N . GLU F 1 130 ? 41.25081 63.21205 85.56187 1.000 28.36591 130 GLU F N 1
ATOM 15681 C CA . GLU F 1 130 ? 42.34447 64.07280 85.14171 1.000 29.11017 130 GLU F CA 1
ATOM 15682 C C . GLU F 1 130 ? 41.90524 65.52689 85.23180 1.000 27.40949 130 GLU F C 1
ATOM 15683 O O . GLU F 1 130 ? 40.75264 65.85603 84.93844 1.000 31.39254 130 GLU F O 1
ATOM 15689 N N . ILE F 1 131 ? 42.82237 66.39734 85.65428 1.000 24.10620 131 ILE F N 1
ATOM 15690 C CA . ILE F 1 131 ? 42.44161 67.76624 85.98784 1.000 25.91192 131 ILE F CA 1
ATOM 15691 C C . ILE F 1 131 ? 42.84671 68.78831 84.92986 1.000 22.98892 131 ILE F C 1
ATOM 15692 O O . ILE F 1 131 ? 42.29309 69.89973 84.91965 1.000 22.88052 131 ILE F O 1
ATOM 15697 N N . VAL F 1 132 ? 43.80581 68.46480 84.06497 1.000 19.67779 132 VAL F N 1
ATOM 15698 C CA . VAL F 1 132 ? 44.21784 69.36474 82.99959 1.000 18.67097 132 VAL F CA 1
ATOM 15699 C C . VAL F 1 132 ? 44.30153 68.58979 81.69675 1.000 18.28585 132 VAL F C 1
ATOM 15700 O O . VAL F 1 132 ? 44.51145 67.37352 81.68052 1.000 29.31425 132 VAL F O 1
ATOM 15704 N N . ALA F 1 133 ? 44.13707 69.31081 80.59491 1.000 20.71200 133 ALA F N 1
ATOM 15705 C CA . ALA F 1 133 ? 44.37590 68.77750 79.26534 1.000 17.29406 133 ALA F CA 1
ATOM 15706 C C . ALA F 1 133 ? 45.15646 69.82921 78.50108 1.000 18.84026 133 ALA F C 1
ATOM 15707 O O . ALA F 1 133 ? 44.89097 71.02493 78.64028 1.000 27.85135 133 ALA F O 1
ATOM 15709 N N . SER F 1 134 ? 46.11198 69.38611 77.69186 1.000 17.88296 134 SER F N 1
ATOM 15710 C CA . SER F 1 134 ? 46.94451 70.30389 76.93449 1.000 16.93234 134 SER F CA 1
ATOM 15711 C C . SER F 1 134 ? 47.19187 69.74063 75.54201 1.000 22.49368 134 SER F C 1
ATOM 15712 O O . SER F 1 134 ? 47.08056 68.53305 75.30702 1.000 24.35497 134 SER F O 1
ATOM 15715 N N . LEU F 1 135 ? 47.52736 70.63884 74.61550 1.000 19.55908 135 LEU F N 1
ATOM 15716 C CA . LEU F 1 135 ? 47.81652 70.25151 73.24431 1.000 16.29522 135 LEU F CA 1
ATOM 15717 C C . LEU F 1 135 ? 48.80216 71.23916 72.63212 1.000 17.53398 135 LEU F C 1
ATOM 15718 O O . LEU F 1 135 ? 49.15703 72.25423 73.23312 1.000 16.67243 135 LEU F O 1
ATOM 15723 N N . ARG F 1 136 ? 49.24562 70.91679 71.41980 1.000 20.57573 136 ARG F N 1
ATOM 15724 C CA . ARG F 1 136 ? 50.04714 71.80421 70.58959 1.000 17.56304 136 ARG F CA 1
ATOM 15725 C C . ARG F 1 136 ? 49.17721 72.13278 69.38648 1.000 18.20482 136 ARG F C 1
ATOM 15726 O O . ARG F 1 136 ? 48.84760 71.24146 68.59763 1.000 17.48293 136 ARG F O 1
ATOM 15734 N N . ALA F 1 137 ? 48.79109 73.40037 69.25617 1.000 19.64145 137 ALA F N 1
ATOM 15735 C CA . ALA F 1 137 ? 47.81720 73.79789 68.24821 1.000 23.04164 137 ALA F CA 1
ATOM 15736 C C . ALA F 1 137 ? 48.47148 73.98912 66.88250 1.000 22.63124 137 ALA F C 1
ATOM 15737 O O . ALA F 1 137 ? 49.49851 74.66382 66.75769 1.000 23.50456 137 ALA F O 1
ATOM 15739 N N . SER F 1 138 ? 47.85762 73.40739 65.85147 1.000 21.55108 138 SER F N 1
ATOM 15740 C CA . SER F 1 138 ? 48.32078 73.64676 64.49048 1.000 22.99622 138 SER F CA 1
ATOM 15741 C C . SER F 1 138 ? 47.93692 75.03615 64.01365 1.000 26.00132 138 SER F C 1
ATOM 15742 O O . SER F 1 138 ? 48.66881 75.64789 63.22847 1.000 24.20457 138 SER F O 1
ATOM 15745 N N . GLU F 1 139 ? 46.79152 75.53667 64.46040 1.000 32.06989 139 GLU F N 1
ATOM 15746 C CA . GLU F 1 139 ? 46.36652 76.90211 64.20569 1.000 33.82347 139 GLU F CA 1
ATOM 15747 C C . GLU F 1 139 ? 45.94762 77.50604 65.53550 1.000 33.30553 139 GLU F C 1
ATOM 15748 O O . GLU F 1 139 ? 45.33774 76.82889 66.36965 1.000 36.44589 139 GLU F O 1
ATOM 15754 N N . ALA F 1 140 ? 46.28214 78.77403 65.73796 1.000 31.58872 140 ALA F N 1
ATOM 15755 C CA . ALA F 1 140 ? 46.01985 79.40992 67.01991 1.000 29.10683 140 ALA F CA 1
ATOM 15756 C C . ALA F 1 140 ? 44.60079 79.94027 67.13689 1.000 24.85216 140 ALA F C 1
ATOM 15757 O O . ALA F 1 140 ? 44.27896 80.59871 68.13109 1.000 21.30630 140 ALA F O 1
ATOM 15759 N N . VAL F 1 141 ? 43.73226 79.60819 66.18752 1.000 25.17681 141 VAL F N 1
ATOM 15760 C CA . VAL F 1 141 ? 42.40067 80.18690 66.10591 1.000 24.01370 141 VAL F CA 1
ATOM 15761 C C . VAL F 1 141 ? 41.30933 79.12959 66.30036 1.000 25.39072 141 VAL F C 1
ATOM 15762 O O . VAL F 1 141 ? 40.14367 79.36860 66.00187 1.000 24.93389 141 VAL F O 1
ATOM 15766 N N . ILE F 1 142 ? 41.67423 77.96577 66.82790 1.000 27.00114 142 ILE F N 1
ATOM 15767 C CA . ILE F 1 142 ? 40.77280 76.81926 66.90383 1.000 23.59512 142 ILE F CA 1
ATOM 15768 C C . ILE F 1 142 ? 40.24662 76.59888 68.31450 1.000 22.35614 142 ILE F C 1
ATOM 15769 O O . ILE F 1 142 ? 39.03873 76.48580 68.52220 1.000 23.39475 142 ILE F O 1
ATOM 15774 N N . TYR F 1 143 ? 41.14605 76.51320 69.29826 1.000 20.04906 143 TYR F N 1
ATOM 15775 C CA . TYR F 1 143 ? 40.83276 75.86496 70.56596 1.000 18.56112 143 TYR F CA 1
ATOM 15776 C C . TYR F 1 143 ? 40.45231 76.80933 71.69891 1.000 19.12463 143 TYR F C 1
ATOM 15777 O O . TYR F 1 143 ? 40.02016 76.32975 72.75235 1.000 24.71379 143 TYR F O 1
ATOM 15786 N N . ARG F 1 144 ? 40.59973 78.12280 71.53586 1.000 19.43101 144 ARG F N 1
ATOM 15787 C CA . ARG F 1 144 ? 40.26961 78.99228 72.65890 1.000 20.25024 144 ARG F CA 1
ATOM 15788 C C . ARG F 1 144 ? 38.77417 78.99450 72.94974 1.000 24.39189 144 ARG F C 1
ATOM 15789 O O . ARG F 1 144 ? 38.37063 79.16091 74.10493 1.000 33.19446 144 ARG F O 1
ATOM 15797 N N . ARG F 1 145 ? 37.94011 78.79335 71.92856 1.000 21.43154 145 ARG F N 1
ATOM 15798 C CA . ARG F 1 145 ? 36.50052 78.71473 72.14445 1.000 22.48193 145 ARG F CA 1
ATOM 15799 C C . ARG F 1 145 ? 36.09945 77.53490 73.01869 1.000 27.81630 145 ARG F C 1
ATOM 15800 O O . ARG F 1 145 ? 34.95621 77.49201 73.48728 1.000 35.11097 145 ARG F O 1
ATOM 15808 N N . PHE F 1 146 ? 37.00153 76.58279 73.24435 1.000 24.32423 146 PHE F N 1
ATOM 15809 C CA . PHE F 1 146 ? 36.72647 75.40872 74.05452 1.000 20.56533 146 PHE F CA 1
ATOM 15810 C C . PHE F 1 146 ? 37.35863 75.48174 75.43542 1.000 20.44633 146 PHE F C 1
ATOM 15811 O O . PHE F 1 146 ? 37.34157 74.48672 76.16453 1.000 20.29165 146 PHE F O 1
ATOM 15819 N N . GLY F 1 147 ? 37.92148 76.62667 75.80899 1.000 20.66511 147 GLY F N 1
ATOM 15820 C CA . GLY F 1 147 ? 38.51777 76.79683 77.11509 1.000 20.66473 147 GLY F CA 1
ATOM 15821 C C . GLY F 1 147 ? 40.01482 76.60757 77.16600 1.000 19.51215 147 GLY F C 1
ATOM 15822 O O . GLY F 1 147 ? 40.59865 76.73178 78.24925 1.000 24.43349 147 GLY F O 1
ATOM 15823 N N . TYR F 1 148 ? 40.65321 76.31095 76.03779 1.000 27.55653 148 TYR F N 1
ATOM 15824 C CA . TYR F 1 148 ? 42.09814 76.14816 75.99720 1.000 26.19895 148 TYR F CA 1
ATOM 15825 C C . TYR F 1 148 ? 42.76281 77.52070 75.99260 1.000 25.56742 148 TYR F C 1
ATOM 15826 O O . TYR F 1 148 ? 42.36052 78.41126 75.23954 1.000 29.38665 148 TYR F O 1
ATOM 15835 N N . GLY F 1 149 ? 43.77349 77.69407 76.83236 1.000 24.28114 149 GLY F N 1
ATOM 15836 C CA . GLY F 1 149 ? 44.52508 78.93201 76.86812 1.000 24.11808 149 GLY F CA 1
ATOM 15837 C C . GLY F 1 149 ? 46.00569 78.67735 76.68136 1.000 24.81866 149 GLY F C 1
ATOM 15838 O O . GLY F 1 149 ? 46.52984 77.63077 77.05929 1.000 30.93468 149 GLY F O 1
ATOM 15839 N N . ILE F 1 150 ? 46.67825 79.65235 76.07301 1.000 22.64104 150 ILE F N 1
ATOM 15840 C CA . ILE F 1 150 ? 48.12057 79.55227 75.86822 1.000 21.63486 150 ILE F CA 1
ATOM 15841 C C . ILE F 1 150 ? 48.80103 79.71135 77.22414 1.000 20.70462 150 ILE F C 1
ATOM 15842 O O . ILE F 1 150 ? 48.79080 80.79432 77.81203 1.000 20.80839 150 ILE F O 1
ATOM 15847 N N . ALA F 1 151 ? 49.36715 78.62663 77.74039 1.000 22.54646 151 ALA F N 1
ATOM 15848 C CA . ALA F 1 151 ? 49.94164 78.63256 79.07822 1.000 19.37383 151 ALA F CA 1
ATOM 15849 C C . ALA F 1 151 ? 51.45865 78.70093 79.08907 1.000 20.56749 151 ALA F C 1
ATOM 15850 O O . ALA F 1 151 ? 52.03447 79.17732 80.07320 1.000 23.29600 151 ALA F O 1
ATOM 15852 N N . THR F 1 152 ? 52.12155 78.19662 78.04874 1.000 20.56240 152 THR F N 1
ATOM 15853 C CA . THR F 1 152 ? 53.56956 78.29498 77.93548 1.000 23.88994 152 THR F CA 1
ATOM 15854 C C . THR F 1 152 ? 53.93493 78.68634 76.51175 1.000 22.47651 152 THR F C 1
ATOM 15855 O O . THR F 1 152 ? 53.17735 78.45742 75.56561 1.000 22.16390 152 THR F O 1
ATOM 15859 N N . SER F 1 153 ? 55.10809 79.29619 76.37529 1.000 19.37526 153 SER F N 1
ATOM 15860 C CA . SER F 1 153 ? 55.68193 79.60779 75.07807 1.000 19.80102 153 SER F CA 1
ATOM 15861 C C . SER F 1 153 ? 57.12967 79.13936 75.05629 1.000 19.00216 153 SER F C 1
ATOM 15862 O O . SER F 1 153 ? 57.76159 78.95708 76.10034 1.000 22.63949 153 SER F O 1
ATOM 15865 N N . SER F 1 154 ? 57.65207 78.94659 73.85013 1.000 19.24826 154 SER F N 1
ATOM 15866 C CA . SER F 1 154 ? 59.01438 78.47961 73.65507 1.000 22.55371 154 SER F CA 1
ATOM 15867 C C . SER F 1 154 ? 59.78400 79.45584 72.77562 1.000 21.82419 154 SER F C 1
ATOM 15868 O O . SER F 1 154 ? 59.20052 80.18006 71.96069 1.000 21.48203 154 SER F O 1
ATOM 15871 N N . ALA F 1 155 ? 61.10584 79.45743 72.93945 1.000 19.47905 155 ALA F N 1
ATOM 15872 C CA . ALA F 1 155 ? 61.98064 80.35686 72.20579 1.000 22.00666 155 ALA F CA 1
ATOM 15873 C C . ALA F 1 155 ? 63.06675 79.55642 71.50643 1.000 24.49930 155 ALA F C 1
ATOM 15874 O O . ALA F 1 155 ? 63.35236 78.41078 71.86015 1.000 27.60711 155 ALA F O 1
ATOM 15876 N N . THR F 1 156 ? 63.66997 80.18072 70.50031 1.000 26.05494 156 THR F N 1
ATOM 15877 C CA . THR F 1 156 ? 64.77205 79.59749 69.74900 1.000 23.59024 156 THR F CA 1
ATOM 15878 C C . THR F 1 156 ? 65.94628 80.55862 69.82674 1.000 20.47910 156 THR F C 1
ATOM 15879 O O . THR F 1 156 ? 65.82525 81.72113 69.42741 1.000 18.45946 156 THR F O 1
ATOM 15883 N N . TYR F 1 157 ? 67.08358 80.06809 70.30883 1.000 20.33874 157 TYR F N 1
ATOM 15884 C CA . TYR F 1 157 ? 68.26958 80.88420 70.50782 1.000 18.16217 157 TYR F CA 1
ATOM 15885 C C . TYR F 1 157 ? 69.33249 80.48334 69.50002 1.000 23.60674 157 TYR F C 1
ATOM 15886 O O . TYR F 1 157 ? 69.50073 79.29900 69.20003 1.000 26.38241 157 TYR F O 1
ATOM 15895 N N . ARG F 1 158 ? 70.02374 81.47829 68.95436 1.000 23.78716 158 ARG F N 1
ATOM 15896 C CA . ARG F 1 158 ? 71.19756 81.25494 68.12378 1.000 21.59877 158 ARG F CA 1
ATOM 15897 C C . ARG F 1 158 ? 72.38455 81.88904 68.82438 1.000 20.69210 158 ARG F C 1
ATOM 15898 O O . ARG F 1 158 ? 72.39544 83.10184 69.05409 1.000 25.61584 158 ARG F O 1
ATOM 15906 N N . ILE F 1 159 ? 73.37335 81.07204 69.16251 1.000 18.91764 159 ILE F N 1
ATOM 15907 C CA . ILE F 1 159 ? 74.55138 81.52023 69.89006 1.000 20.63803 159 ILE F CA 1
ATOM 15908 C C . ILE F 1 159 ? 75.71480 81.60981 68.91817 1.000 22.63330 159 ILE F C 1
ATOM 15909 O O . ILE F 1 159 ? 76.02459 80.63960 68.21222 1.000 19.37801 159 ILE F O 1
ATOM 15914 N N . GLN F 1 160 ? 76.36342 82.76874 68.88248 1.000 22.51677 160 GLN F N 1
ATOM 15915 C CA . GLN F 1 160 ? 77.58260 82.92881 68.09926 1.000 23.20648 160 GLN F CA 1
ATOM 15916 C C . GLN F 1 160 ? 78.72508 82.43695 68.97428 1.000 21.00299 160 GLN F C 1
ATOM 15917 O O . GLN F 1 160 ? 79.20362 83.16043 69.84858 1.000 21.45479 160 GLN F O 1
ATOM 15923 N N . ARG F 1 161 ? 79.16815 81.19700 68.73154 1.000 22.55474 161 ARG F N 1
ATOM 15924 C CA . ARG F 1 161 ? 80.02770 80.50757 69.69324 1.000 23.63047 161 ARG F CA 1
ATOM 15925 C C . ARG F 1 161 ? 81.33344 81.24978 69.94081 1.000 28.86537 161 ARG F C 1
ATOM 15926 O O . ARG F 1 161 ? 81.86059 81.22481 71.06030 1.000 30.13235 161 ARG F O 1
ATOM 15934 N N . ARG F 1 162 ? 81.88061 81.90327 68.91108 1.000 31.28186 162 ARG F N 1
ATOM 15935 C CA . ARG F 1 162 ? 83.15758 82.58379 69.09251 1.000 32.57457 162 ARG F CA 1
ATOM 15936 C C . ARG F 1 162 ? 83.05977 83.67455 70.15163 1.000 31.23904 162 ARG F C 1
ATOM 15937 O O . ARG F 1 162 ? 84.02429 83.91044 70.88434 1.000 38.12251 162 ARG F O 1
ATOM 15945 N N . ARG F 1 163 ? 81.90093 84.32044 70.26981 1.000 27.44676 163 ARG F N 1
ATOM 15946 C CA . ARG F 1 163 ? 81.67184 85.39413 71.22938 1.000 28.96784 163 ARG F CA 1
ATOM 15947 C C . ARG F 1 163 ? 81.16204 84.90466 72.57921 1.000 33.39939 163 ARG F C 1
ATOM 15948 O O . ARG F 1 163 ? 80.93824 85.72906 73.47386 1.000 43.99147 163 ARG F O 1
ATOM 15956 N N . ALA F 1 164 ? 80.96160 83.60240 72.75126 1.000 25.85014 164 ALA F N 1
ATOM 15957 C CA . ALA F 1 164 ? 80.28896 83.07848 73.94100 1.000 23.57503 164 ALA F CA 1
ATOM 15958 C C . ALA F 1 164 ? 81.28475 82.46964 74.92691 1.000 27.42700 164 ALA F C 1
ATOM 15959 O O . ALA F 1 164 ? 81.24517 81.28389 75.24395 1.000 35.83838 164 ALA F O 1
ATOM 15961 N N . ALA F 1 165 ? 82.18198 83.30439 75.41925 1.000 25.35848 165 ALA F N 1
ATOM 15962 C CA . ALA F 1 165 ? 83.03260 82.85322 76.50762 1.000 26.30547 165 ALA F CA 1
ATOM 15963 C C . ALA F 1 165 ? 82.27552 82.97956 77.82812 1.000 37.92591 165 ALA F C 1
ATOM 15964 O O . ALA F 1 165 ? 81.54052 83.95088 78.03163 1.000 45.14971 165 ALA F O 1
ATOM 15966 N N . PRO F 1 166 ? 82.42290 82.00813 78.72778 1.000 36.92278 166 PRO F N 1
ATOM 15967 C CA . PRO F 1 166 ? 81.63958 82.02523 79.97011 1.000 30.52925 166 PRO F CA 1
ATOM 15968 C C . PRO F 1 166 ? 82.01248 83.19788 80.86210 1.000 30.35294 166 PRO F C 1
ATOM 15969 O O . PRO F 1 166 ? 83.18730 83.53874 81.01314 1.000 27.78052 166 PRO F O 1
ATOM 15973 N N . LEU F 1 167 ? 80.98657 83.79930 81.47309 1.000 36.97162 167 LEU F N 1
ATOM 15974 C CA . LEU F 1 167 ? 81.19580 84.90996 82.39981 1.000 38.50835 167 LEU F CA 1
ATOM 15975 C C . LEU F 1 167 ? 81.95366 84.45432 83.63844 1.000 44.16812 167 LEU F C 1
ATOM 15976 O O . LEU F 1 167 ? 82.89001 85.12444 84.09013 1.000 48.89797 167 LEU F O 1
ATOM 15981 N N . ARG F 1 168 ? 81.55544 83.32594 84.20298 1.000 45.93891 168 ARG F N 1
ATOM 15982 C CA . ARG F 1 168 ? 82.23514 82.65798 85.29346 1.000 47.00896 168 ARG F CA 1
ATOM 15983 C C . ARG F 1 168 ? 82.76440 81.31808 84.79658 1.000 47.65491 168 ARG F C 1
ATOM 15984 O O . ARG F 1 168 ? 82.22134 80.75986 83.83797 1.000 49.53557 168 ARG F O 1
ATOM 15992 N N . PRO F 1 169 ? 83.82717 80.78119 85.39925 1.000 46.33880 169 PRO F N 1
ATOM 15993 C CA . PRO F 1 169 ? 84.34636 79.48553 84.93767 1.000 40.45271 169 PRO F CA 1
ATOM 15994 C C . PRO F 1 169 ? 83.28033 78.40669 85.07248 1.000 37.53869 169 PRO F C 1
ATOM 15995 O O . PRO F 1 169 ? 82.54174 78.35730 86.06019 1.000 36.48439 169 PRO F O 1
ATOM 15999 N N . ILE F 1 170 ? 83.18800 77.55271 84.05462 1.000 34.76392 170 ILE F N 1
ATOM 16000 C CA . ILE F 1 170 ? 82.18247 76.49543 84.00056 1.000 33.95320 170 ILE F CA 1
ATOM 16001 C C . ILE F 1 170 ? 82.88855 75.15067 84.05374 1.000 37.26089 170 ILE F C 1
ATOM 16002 O O . ILE F 1 170 ? 83.73421 74.85285 83.20175 1.000 39.81698 170 ILE F O 1
ATOM 16007 N N . ASP F 1 171 ? 82.52231 74.32511 85.02992 1.000 40.55332 171 ASP F N 1
ATOM 16008 C CA . ASP F 1 171 ? 83.14496 73.01784 85.12604 1.000 44.07671 171 ASP F CA 1
ATOM 16009 C C . ASP F 1 171 ? 82.49414 72.07852 84.11568 1.000 43.78723 171 ASP F C 1
ATOM 16010 O O . ASP F 1 171 ? 81.35067 72.27667 83.69929 1.000 46.59525 171 ASP F O 1
ATOM 16015 N N . THR F 1 172 ? 83.19930 70.98272 83.80895 1.000 43.39891 172 THR F N 1
ATOM 16016 C CA . THR F 1 172 ? 82.73973 70.03175 82.78569 1.000 40.50861 172 THR F CA 1
ATOM 16017 C C . THR F 1 172 ? 83.44149 68.69207 82.91657 1.000 43.82759 172 THR F C 1
ATOM 16018 O O . THR F 1 172 ? 83.45011 67.92927 81.94009 1.000 51.53253 172 THR F O 1
ATOM 16022 N N . GLY F 1 173 ? 84.04807 68.37674 84.06004 1.000 38.91282 173 GLY F N 1
ATOM 16023 C CA . GLY F 1 173 ? 84.68951 67.08652 84.21281 1.000 40.06669 173 GLY F CA 1
ATOM 16024 C C . GLY F 1 173 ? 83.69777 65.94483 84.18774 1.000 43.01726 173 GLY F C 1
ATOM 16025 O O . GLY F 1 173 ? 84.03001 64.84102 83.74750 1.000 50.60176 173 GLY F O 1
ATOM 16026 N N . ALA F 1 174 ? 82.47592 66.18870 84.66260 1.000 37.88035 174 ALA F N 1
ATOM 16027 C CA . ALA F 1 174 ? 81.41390 65.19330 84.64938 1.000 34.18718 174 ALA F CA 1
ATOM 16028 C C . ALA F 1 174 ? 80.76216 65.03308 83.27918 1.000 32.66712 174 ALA F C 1
ATOM 16029 O O . ALA F 1 174 ? 79.86478 64.19520 83.13471 1.000 36.66538 174 ALA F O 1
ATOM 16031 N N . ILE F 1 175 ? 81.17920 65.80312 82.27376 1.000 28.42348 175 ILE F N 1
ATOM 16032 C CA . ILE F 1 175 ? 80.63205 65.63077 80.93456 1.000 29.89575 175 ILE F CA 1
ATOM 16033 C C . ILE F 1 175 ? 81.20346 64.35094 80.34006 1.000 32.44724 175 ILE F C 1
ATOM 16034 O O . ILE F 1 175 ? 82.41599 64.10432 80.39981 1.000 36.08357 175 ILE F O 1
ATOM 16039 N N . ALA F 1 176 ? 80.33601 63.53413 79.75270 1.000 31.41915 176 ALA F N 1
ATOM 16040 C CA . ALA F 1 176 ? 80.74492 62.27739 79.14759 1.000 27.96029 176 ALA F CA 1
ATOM 16041 C C . ALA F 1 176 ? 80.10529 62.15425 77.77820 1.000 26.98302 176 ALA F C 1
ATOM 16042 O O . ALA F 1 176 ? 78.89763 62.36169 77.62855 1.000 26.03964 176 ALA F O 1
ATOM 16044 N N . LEU F 1 177 ? 80.90907 61.78606 76.79070 1.000 27.38670 177 LEU F N 1
ATOM 16045 C CA . LEU F 1 177 ? 80.39200 61.56003 75.45236 1.000 26.82935 177 LEU F CA 1
ATOM 16046 C C . LEU F 1 177 ? 79.76728 60.17093 75.40178 1.000 28.02643 177 LEU F C 1
ATOM 16047 O O . LEU F 1 177 ? 80.39083 59.19192 75.81141 1.000 29.66563 177 LEU F O 1
ATOM 16052 N N . LEU F 1 178 ? 78.51707 60.09829 74.92505 1.000 28.32034 178 LEU F N 1
ATOM 16053 C CA . LEU F 1 178 ? 77.74101 58.86208 74.88392 1.000 35.05673 178 LEU F CA 1
ATOM 16054 C C . LEU F 1 178 ? 77.03260 58.69077 73.54182 1.000 50.05800 178 LEU F C 1
ATOM 16055 O O . LEU F 1 178 ? 76.04189 57.95509 73.45192 1.000 63.46376 178 LEU F O 1
ATOM 16060 N N . ASP F 1 179 ? 77.58964 59.28496 72.48466 1.000 47.15405 179 ASP F N 1
ATOM 16061 C CA . ASP F 1 179 ? 76.91498 59.49669 71.20723 1.000 39.92011 179 ASP F CA 1
ATOM 16062 C C . ASP F 1 179 ? 76.12262 58.28929 70.71499 1.000 37.93888 179 ASP F C 1
ATOM 16063 O O . ASP F 1 179 ? 74.88426 58.27264 70.78268 1.000 35.67794 179 ASP F O 1
ATOM 16068 N N . ALA F 1 180 ? 76.82846 57.24908 70.28587 1.000 36.72741 180 ALA F N 1
ATOM 16069 C CA . ALA F 1 180 ? 76.18382 56.08227 69.71655 1.000 35.76700 180 ALA F CA 1
ATOM 16070 C C . ALA F 1 180 ? 75.74788 55.08213 70.77219 1.000 40.72096 180 ALA F C 1
ATOM 16071 O O . ALA F 1 180 ? 74.91002 54.22615 70.47963 1.000 41.63688 180 ALA F O 1
ATOM 16073 N N . ALA F 1 181 ? 76.29162 55.16701 71.98350 1.000 41.75042 181 ALA F N 1
ATOM 16074 C CA . ALA F 1 181 ? 75.90218 54.26064 73.05270 1.000 42.89464 181 ALA F CA 1
ATOM 16075 C C . ALA F 1 181 ? 74.60086 54.67009 73.71832 1.000 47.10749 181 ALA F C 1
ATOM 16076 O O . ALA F 1 181 ? 74.14827 53.98015 74.63783 1.000 54.60594 181 ALA F O 1
ATOM 16078 N N . ALA F 1 182 ? 73.97935 55.75102 73.26085 1.000 44.30457 182 ALA F N 1
ATOM 16079 C CA . ALA F 1 182 ? 72.73759 56.20566 73.86230 1.000 41.62964 182 ALA F CA 1
ATOM 16080 C C . ALA F 1 182 ? 71.59671 55.28424 73.46133 1.000 41.47327 182 ALA F C 1
ATOM 16081 O O . ALA F 1 182 ? 71.55869 54.76241 72.34383 1.000 45.88205 182 ALA F O 1
ATOM 16083 N N . SER F 1 183 ? 70.67529 55.06811 74.39137 1.000 35.69205 183 SER F N 1
ATOM 16084 C CA . SER F 1 183 ? 69.51377 54.24601 74.11970 1.000 41.14541 183 SER F CA 1
ATOM 16085 C C . SER F 1 183 ? 68.24741 55.04195 74.39833 1.000 40.49431 183 SER F C 1
ATOM 16086 O O . SER F 1 183 ? 68.26378 55.97086 75.21089 1.000 39.58832 183 SER F O 1
ATOM 16089 N N . PRO F 1 184 ? 67.14420 54.73209 73.71494 1.000 40.58440 184 PRO F N 1
ATOM 16090 C CA . PRO F 1 184 ? 65.87026 55.35829 74.09524 1.000 36.56533 184 PRO F CA 1
ATOM 16091 C C . PRO F 1 184 ? 65.47615 55.04059 75.52323 1.000 39.56229 184 PRO F C 1
ATOM 16092 O O . PRO F 1 184 ? 64.88312 55.88759 76.20213 1.000 42.84930 184 PRO F O 1
ATOM 16096 N N . GLU F 1 185 ? 65.81719 53.84436 76.00764 1.000 38.24736 185 GLU F N 1
ATOM 16097 C CA . GLU F 1 185 ? 65.46192 53.46112 77.36868 1.000 38.22750 185 GLU F CA 1
ATOM 16098 C C . GLU F 1 185 ? 66.32427 54.19224 78.38819 1.000 36.40359 185 GLU F C 1
ATOM 16099 O O . GLU F 1 185 ? 65.84613 54.55285 79.46998 1.000 37.06636 185 GLU F O 1
ATOM 16105 N N . GLY F 1 186 ? 67.59732 54.42101 78.05933 1.000 34.52699 186 GLY F N 1
ATOM 16106 C CA . GLY F 1 186 ? 68.47864 55.11170 78.98644 1.000 33.25448 186 GLY F CA 1
ATOM 16107 C C . GLY F 1 186 ? 68.18273 56.59470 79.08149 1.000 33.11335 186 GLY F C 1
ATOM 16108 O O . GLY F 1 186 ? 68.19875 57.17067 80.17264 1.000 39.60752 186 GLY F O 1
ATOM 16109 N N . LEU F 1 187 ? 67.90490 57.23213 77.94175 1.000 29.33704 187 LEU F N 1
ATOM 16110 C CA . LEU F 1 187 ? 67.55594 58.64722 77.94524 1.000 27.17354 187 LEU F CA 1
ATOM 16111 C C . LEU F 1 187 ? 66.20392 58.88738 78.60120 1.000 26.95477 187 LEU F C 1
ATOM 16112 O O . LEU F 1 187 ? 66.01450 59.91088 79.26745 1.000 25.80479 187 LEU F O 1
ATOM 16117 N N . ALA F 1 188 ? 65.26412 57.95044 78.44667 1.000 31.42003 188 ALA F N 1
ATOM 16118 C CA . ALA F 1 188 ? 63.97033 58.08408 79.10977 1.000 32.25265 188 ALA F CA 1
ATOM 16119 C C . ALA F 1 188 ? 64.11111 58.05095 80.62458 1.000 35.32986 188 ALA F C 1
ATOM 16120 O O . ALA F 1 188 ? 63.35168 58.72189 81.33360 1.000 36.21853 188 ALA F O 1
ATOM 16122 N N . ALA F 1 189 ? 65.07655 57.28392 81.13636 1.000 34.81619 189 ALA F N 1
ATOM 16123 C CA . ALA F 1 189 ? 65.30949 57.24528 82.57543 1.000 35.68084 189 ALA F CA 1
ATOM 16124 C C . ALA F 1 189 ? 65.81524 58.58789 83.08827 1.000 36.08245 189 ALA F C 1
ATOM 16125 O O . ALA F 1 189 ? 65.47046 59.00637 84.20070 1.000 34.37527 189 ALA F O 1
ATOM 16127 N N . ILE F 1 190 ? 66.63490 59.27705 82.29282 1.000 35.83082 190 ILE F N 1
ATOM 16128 C CA . ILE F 1 190 ? 67.12659 60.58586 82.70480 1.000 29.57727 190 ILE F CA 1
ATOM 16129 C C . ILE F 1 190 ? 66.00270 61.61309 82.68331 1.000 27.04365 190 ILE F C 1
ATOM 16130 O O . ILE F 1 190 ? 65.88617 62.43969 83.59678 1.000 25.22649 190 ILE F O 1
ATOM 16135 N N . TYR F 1 191 ? 65.14982 61.57393 81.65241 1.000 26.53137 191 TYR F N 1
ATOM 16136 C CA . TYR F 1 191 ? 64.06500 62.54841 81.56968 1.000 28.69074 191 TYR F CA 1
ATOM 16137 C C . TYR F 1 191 ? 63.05739 62.37125 82.69808 1.000 32.92893 191 TYR F C 1
ATOM 16138 O O . TYR F 1 191 ? 62.46404 63.35583 83.15127 1.000 35.63031 191 TYR F O 1
ATOM 16147 N N . GLU F 1 192 ? 62.87421 61.13765 83.17864 1.000 35.09355 192 GLU F N 1
ATOM 16148 C CA . GLU F 1 192 ? 61.82829 60.84857 84.15691 1.000 39.02356 192 GLU F CA 1
ATOM 16149 C C . GLU F 1 192 ? 61.92029 61.74243 85.38909 1.000 37.08498 192 GLU F C 1
ATOM 16150 O O . GLU F 1 192 ? 60.90167 62.02453 86.02920 1.000 41.47640 192 GLU F O 1
ATOM 16156 N N . ARG F 1 193 ? 63.11641 62.22060 85.72090 1.000 31.42167 193 ARG F N 1
ATOM 16157 C CA . ARG F 1 193 ? 63.32068 63.07350 86.88266 1.000 27.72471 193 ARG F CA 1
ATOM 16158 C C . ARG F 1 193 ? 62.97506 64.53676 86.61527 1.000 27.54926 193 ARG F C 1
ATOM 16159 O O . ARG F 1 193 ? 63.37789 65.40819 87.39905 1.000 27.64856 193 ARG F O 1
ATOM 16167 N N . ALA F 1 194 ? 62.21163 64.81740 85.55987 1.000 26.51213 194 ALA F N 1
ATOM 16168 C CA . ALA F 1 194 ? 61.87786 66.19034 85.20566 1.000 21.99901 194 ALA F CA 1
ATOM 16169 C C . ALA F 1 194 ? 60.99737 66.82947 86.27404 1.000 24.96315 194 ALA F C 1
ATOM 16170 O O . ALA F 1 194 ? 59.95660 66.27973 86.65215 1.000 26.22397 194 ALA F O 1
ATOM 16172 N N . ALA F 1 195 ? 61.40780 68.00900 86.74765 1.000 23.30485 195 ALA F N 1
ATOM 16173 C CA . ALA F 1 195 ? 60.67234 68.71417 87.78627 1.000 21.38204 195 ALA F CA 1
ATOM 16174 C C . ALA F 1 195 ? 60.32798 70.15505 87.43449 1.000 20.28850 195 ALA F C 1
ATOM 16175 O O . ALA F 1 195 ? 59.68705 70.83120 88.24617 1.000 20.47157 195 ALA F O 1
ATOM 16177 N N . TRP F 1 196 ? 60.71169 70.64019 86.25761 1.000 19.32878 196 TRP F N 1
ATOM 16178 C CA . TRP F 1 196 ? 60.43479 72.02219 85.90599 1.000 18.53227 196 TRP F CA 1
ATOM 16179 C C . TRP F 1 196 ? 58.96788 72.18262 85.52782 1.000 18.33573 196 TRP F C 1
ATOM 16180 O O . TRP F 1 196 ? 58.35049 71.27962 84.95772 1.000 21.72972 196 TRP F O 1
ATOM 16191 N N . THR F 1 197 ? 58.40945 73.34595 85.85914 1.000 18.15442 197 THR F N 1
ATOM 16192 C CA . THR F 1 197 ? 56.98982 73.58982 85.63070 1.000 18.14143 197 THR F CA 1
ATOM 16193 C C . THR F 1 197 ? 56.67815 73.64157 84.14093 1.000 23.00588 197 THR F C 1
ATOM 16194 O O . THR F 1 197 ? 57.35719 74.33135 83.37372 1.000 29.75752 197 THR F O 1
ATOM 16198 N N . GLY F 1 198 ? 55.63299 72.91814 83.73956 1.000 20.16195 198 GLY F N 1
ATOM 16199 C CA . GLY F 1 198 ? 55.24759 72.77979 82.35958 1.000 17.73892 198 GLY F CA 1
ATOM 16200 C C . GLY F 1 198 ? 55.66297 71.46919 81.72843 1.000 22.62362 198 GLY F C 1
ATOM 16201 O O . GLY F 1 198 ? 55.13919 71.11732 80.66511 1.000 23.94627 198 GLY F O 1
ATOM 16202 N N . SER F 1 199 ? 56.58433 70.74153 82.35837 1.000 21.00232 199 SER F N 1
ATOM 16203 C CA . SER F 1 199 ? 57.03594 69.45860 81.83671 1.000 19.78010 199 SER F CA 1
ATOM 16204 C C . SER F 1 199 ? 55.90284 68.43553 81.83527 1.000 19.56287 199 SER F C 1
ATOM 16205 O O . SER F 1 199 ? 55.03961 68.42043 82.71510 1.000 20.05311 199 SER F O 1
ATOM 16208 N N . VAL F 1 200 ? 55.91137 67.57105 80.82521 1.000 19.98704 200 VAL F N 1
ATOM 16209 C CA . VAL F 1 200 ? 54.88720 66.55254 80.66166 1.000 21.07599 200 VAL F CA 1
ATOM 16210 C C . VAL F 1 200 ? 55.55853 65.19319 80.52205 1.000 21.97313 200 VAL F C 1
ATOM 16211 O O . VAL F 1 200 ? 56.72879 65.08052 80.15323 1.000 21.65665 200 VAL F O 1
ATOM 16215 N N . ALA F 1 201 ? 54.78937 64.15157 80.80720 1.000 28.25713 201 ALA F N 1
ATOM 16216 C CA . ALA F 1 201 ? 55.30736 62.79867 80.69901 1.000 30.19366 201 ALA F CA 1
ATOM 16217 C C . ALA F 1 201 ? 55.66599 62.49477 79.25143 1.000 38.10716 201 ALA F C 1
ATOM 16218 O O . ALA F 1 201 ? 55.03146 62.98605 78.31181 1.000 40.85074 201 ALA F O 1
ATOM 16220 N N . ARG F 1 202 ? 56.72172 61.69840 79.07714 1.000 36.68013 202 ARG F N 1
ATOM 16221 C CA . ARG F 1 202 ? 57.09544 61.16078 77.77316 1.000 30.45305 202 ARG F CA 1
ATOM 16222 C C . ARG F 1 202 ? 56.83256 59.66031 77.78293 1.000 29.91833 202 ARG F C 1
ATOM 16223 O O . ARG F 1 202 ? 57.70071 58.86818 78.18141 1.000 30.40604 202 ARG F O 1
ATOM 16231 N N . PRO F 1 203 ? 55.65053 59.22039 77.36502 1.000 28.60407 203 PRO F N 1
ATOM 16232 C CA . PRO F 1 203 ? 55.30828 57.80008 77.44798 1.000 36.25574 203 PRO F CA 1
ATOM 16233 C C . PRO F 1 203 ? 56.19011 56.98112 76.52388 1.000 39.86599 203 PRO F C 1
ATOM 16234 O O . PRO F 1 203 ? 56.91208 57.54264 75.68541 1.000 37.07057 203 PRO F O 1
ATOM 16238 N N . PRO F 1 204 ? 56.17372 55.64916 76.65522 1.000 39.49168 204 PRO F N 1
ATOM 16239 C CA . PRO F 1 204 ? 56.93092 54.82614 75.70100 1.000 41.43070 204 PRO F CA 1
ATOM 16240 C C . PRO F 1 204 ? 56.53660 55.08114 74.25830 1.000 47.46111 204 PRO F C 1
ATOM 16241 O O . PRO F 1 204 ? 57.40065 55.05757 73.37269 1.000 52.66260 204 PRO F O 1
ATOM 16245 N N . GLN F 1 205 ? 55.25091 55.34865 74.00022 1.000 45.17479 205 GLN F N 1
ATOM 16246 C CA . GLN F 1 205 ? 54.81663 55.64515 72.63904 1.000 41.28728 205 GLN F CA 1
ATOM 16247 C C . GLN F 1 205 ? 55.49890 56.89386 72.09990 1.000 43.92656 205 GLN F C 1
ATOM 16248 O O . GLN F 1 205 ? 55.75046 56.99331 70.89460 1.000 48.48995 205 GLN F O 1
ATOM 16254 N N . TRP F 1 206 ? 55.80450 57.85584 72.97065 1.000 42.73987 206 TRP F N 1
ATOM 16255 C CA . TRP F 1 206 ? 56.50859 59.05078 72.52091 1.000 40.65370 206 TRP F CA 1
ATOM 16256 C C . TRP F 1 206 ? 57.93381 58.72343 72.09551 1.000 42.15362 206 TRP F C 1
ATOM 16257 O O . TRP F 1 206 ? 58.42483 59.25174 71.09011 1.000 47.37271 206 TRP F O 1
ATOM 16268 N N . TRP F 1 207 ? 58.61493 57.85368 72.84521 1.000 36.92375 207 TRP F N 1
ATOM 16269 C CA . TRP F 1 207 ? 59.99081 57.51733 72.49694 1.000 34.65501 207 TRP F CA 1
ATOM 16270 C C . TRP F 1 207 ? 60.04576 56.63912 71.25478 1.000 40.78227 207 TRP F C 1
ATOM 16271 O O . TRP F 1 207 ? 60.96691 56.77083 70.43940 1.000 40.48422 207 TRP F O 1
ATOM 16282 N N . ARG F 1 208 ? 59.05957 55.74671 71.08983 1.000 44.37128 208 ARG F N 1
ATOM 16283 C CA . ARG F 1 208 ? 58.96860 54.94721 69.87031 1.000 41.51309 208 ARG F CA 1
ATOM 16284 C C . ARG F 1 208 ? 58.77727 55.84127 68.65549 1.000 40.92528 208 ARG F C 1
ATOM 16285 O O . ARG F 1 208 ? 59.34363 55.58204 67.58823 1.000 46.54369 208 ARG F O 1
ATOM 16293 N N . LEU F 1 209 ? 57.97689 56.90178 68.80105 1.000 36.56323 209 LEU F N 1
ATOM 16294 C CA . LEU F 1 209 ? 57.76657 57.84108 67.70484 1.000 36.65572 209 LEU F CA 1
ATOM 16295 C C . LEU F 1 209 ? 59.05680 58.58078 67.36277 1.000 42.80720 209 LEU F C 1
ATOM 16296 O O . LEU F 1 209 ? 59.34862 58.82117 66.18567 1.000 46.26458 209 LEU F O 1
ATOM 16301 N N . HIS F 1 210 ? 59.83668 58.96078 68.37626 1.000 40.65452 210 HIS F N 1
ATOM 16302 C CA . HIS F 1 210 ? 61.11578 59.60814 68.11635 1.000 37.26194 210 HIS F CA 1
ATOM 16303 C C . HIS F 1 210 ? 62.21210 58.62505 67.72492 1.000 38.15967 210 HIS F C 1
ATOM 16304 O O . HIS F 1 210 ? 63.20252 59.03592 67.11213 1.000 39.47563 210 HIS F O 1
ATOM 16311 N N . GLU F 1 211 ? 62.05890 57.34027 68.04717 1.000 40.86212 211 GLU F N 1
ATOM 16312 C CA . GLU F 1 211 ? 62.92963 56.33930 67.44301 1.000 46.41707 211 GLU F CA 1
ATOM 16313 C C . GLU F 1 211 ? 62.76626 56.34571 65.93296 1.000 49.12407 211 GLU F C 1
ATOM 16314 O O . GLU F 1 211 ? 63.74535 56.20973 65.18907 1.000 50.09639 211 GLU F O 1
ATOM 16320 N N . LEU F 1 212 ? 61.53148 56.53935 65.46517 1.000 48.62046 212 LEU F N 1
ATOM 16321 C CA . LEU F 1 212 ? 61.26270 56.53762 64.03355 1.000 45.67169 212 LEU F CA 1
ATOM 16322 C C . LEU F 1 212 ? 61.83547 57.77912 63.36175 1.000 44.08550 212 LEU F C 1
ATOM 16323 O O . LEU F 1 212 ? 62.39993 57.68932 62.26511 1.000 46.69941 212 LEU F O 1
ATOM 16328 N N . PHE F 1 213 ? 61.70226 58.94570 64.00137 1.000 41.30842 213 PHE F N 1
ATOM 16329 C CA . PHE F 1 213 ? 62.26932 60.16428 63.43113 1.000 43.92476 213 PHE F CA 1
ATOM 16330 C C . PHE F 1 213 ? 63.78876 60.07200 63.32787 1.000 45.13393 213 PHE F C 1
ATOM 16331 O O . PHE F 1 213 ? 64.37497 60.47093 62.31373 1.000 49.03494 213 PHE F O 1
ATOM 16339 N N . ASP F 1 214 ? 64.44184 59.52233 64.35720 1.000 40.82491 214 ASP F N 1
ATOM 16340 C CA . ASP F 1 214 ? 65.89853 59.42145 64.34485 1.000 39.68571 214 ASP F CA 1
ATOM 16341 C C . ASP F 1 214 ? 66.39271 58.45022 63.28207 1.000 45.30433 214 ASP F C 1
ATOM 16342 O O . ASP F 1 214 ? 67.45695 58.66832 62.69227 1.000 52.03777 214 ASP F O 1
ATOM 16347 N N . ALA F 1 215 ? 65.64567 57.37544 63.02797 1.000 44.72162 215 ALA F N 1
ATOM 16348 C CA . ALA F 1 215 ? 66.05765 56.42283 62.00443 1.000 45.76168 215 ALA F CA 1
ATOM 16349 C C . ALA F 1 215 ? 65.92625 57.01099 60.60646 1.000 46.25886 215 ALA F C 1
ATOM 16350 O O . ALA F 1 215 ? 66.70562 56.66091 59.71294 1.000 45.43827 215 ALA F O 1
ATOM 16352 N N . ALA F 1 216 ? 64.95421 57.90473 60.40156 1.000 48.62571 216 ALA F N 1
ATOM 16353 C CA . ALA F 1 216 ? 64.74405 58.49610 59.08355 1.000 49.85144 216 ALA F CA 1
ATOM 16354 C C . ALA F 1 216 ? 65.82786 59.50471 58.73124 1.000 55.40119 216 ALA F C 1
ATOM 16355 O O . ALA F 1 216 ? 66.15945 59.66650 57.55008 1.000 56.78108 216 ALA F O 1
ATOM 16357 N N . ASP F 1 217 ? 66.39521 60.17348 59.73151 1.000 54.10080 217 ASP F N 1
ATOM 16358 C CA . ASP F 1 217 ? 67.40259 61.19963 59.49143 1.000 49.01582 217 ASP F CA 1
ATOM 16359 C C . ASP F 1 217 ? 68.77688 60.55734 59.33640 1.000 45.59648 217 ASP F C 1
ATOM 16360 O O . ASP F 1 217 ? 69.23954 59.88238 60.26274 1.000 52.84651 217 ASP F O 1
ATOM 16365 N N . PRO F 1 218 ? 69.45925 60.74665 58.20267 1.000 36.40231 218 PRO F N 1
ATOM 16366 C CA . PRO F 1 218 ? 70.79924 60.15211 58.05380 1.000 34.28696 218 PRO F CA 1
ATOM 16367 C C . PRO F 1 218 ? 71.82001 60.73150 59.00901 1.000 31.39265 218 PRO F C 1
ATOM 16368 O O . PRO F 1 218 ? 72.79066 60.04542 59.35239 1.000 31.38604 218 PRO F O 1
ATOM 16372 N N . VAL F 1 219 ? 71.64180 61.97564 59.43962 1.000 32.44487 219 VAL F N 1
ATOM 16373 C CA . VAL F 1 219 ? 72.53893 62.57493 60.41807 1.000 36.23283 219 VAL F CA 1
ATOM 16374 C C . VAL F 1 219 ? 72.12110 62.05669 61.78665 1.000 42.88519 219 VAL F C 1
ATOM 16375 O O . VAL F 1 219 ? 71.01957 62.34373 62.26098 1.000 48.51000 219 VAL F O 1
ATOM 16379 N N . LYS F 1 220 ? 72.96562 61.28997 62.39245 1.000 41.66054 220 LYS F N 1
ATOM 16380 C CA . LYS F 1 220 ? 72.59974 60.78909 63.70357 1.000 38.23266 220 LYS F CA 1
ATOM 16381 C C . LYS F 1 220 ? 73.00109 61.80658 64.76729 1.000 40.44335 220 LYS F C 1
ATOM 16382 O O . LYS F 1 220 ? 74.00131 62.51562 64.61098 1.000 42.22772 220 LYS F O 1
ATOM 16388 N N . PRO F 1 221 ? 72.25185 61.91469 65.86021 1.000 37.17850 221 PRO F N 1
ATOM 16389 C CA . PRO F 1 221 ? 72.53501 62.96945 66.83431 1.000 31.21988 221 PRO F CA 1
ATOM 16390 C C . PRO F 1 221 ? 73.61415 62.55785 67.81637 1.000 28.05149 221 PRO F C 1
ATOM 16391 O O . PRO F 1 221 ? 73.74851 61.39063 68.18673 1.000 31.52961 221 PRO F O 1
ATOM 16395 N N . TYR F 1 222 ? 74.40316 63.54374 68.22235 1.000 27.41031 222 TYR F N 1
ATOM 16396 C CA . TYR F 1 222 ? 75.32372 63.35593 69.33028 1.000 24.91728 222 TYR F CA 1
ATOM 16397 C C . TYR F 1 222 ? 74.54883 63.42782 70.63667 1.000 22.34839 222 TYR F C 1
ATOM 16398 O O . TYR F 1 222 ? 73.59566 64.19835 70.76851 1.000 24.77370 222 TYR F O 1
ATOM 16407 N N . VAL F 1 223 ? 74.94549 62.60382 71.59719 1.000 24.04080 223 VAL F N 1
ATOM 16408 C CA . VAL F 1 223 ? 74.32149 62.57442 72.91271 1.000 30.56587 223 VAL F CA 1
ATOM 16409 C C . VAL F 1 223 ? 75.42967 62.71673 73.94288 1.000 32.72536 223 VAL F C 1
ATOM 16410 O O . VAL F 1 223 ? 76.27586 61.82494 74.08021 1.000 39.48344 223 VAL F O 1
ATOM 16414 N N . VAL F 1 224 ? 75.43739 63.83623 74.65101 1.000 28.71535 224 VAL F N 1
ATOM 16415 C CA . VAL F 1 224 ? 76.40045 64.10372 75.70838 1.000 27.51713 224 VAL F CA 1
ATOM 16416 C C . VAL F 1 224 ? 75.64565 64.13563 77.02603 1.000 29.55735 224 VAL F C 1
ATOM 16417 O O . VAL F 1 224 ? 74.57419 64.74591 77.12321 1.000 32.24207 224 VAL F O 1
ATOM 16421 N N . THR F 1 225 ? 76.20486 63.48591 78.04007 1.000 27.81070 225 THR F N 1
ATOM 16422 C CA . THR F 1 225 ? 75.50160 63.27219 79.29031 1.000 29.45758 225 THR F CA 1
ATOM 16423 C C . THR F 1 225 ? 76.20299 63.98399 80.44098 1.000 32.83420 225 THR F C 1
ATOM 16424 O O . THR F 1 225 ? 77.37397 64.36264 80.35209 1.000 39.43900 225 THR F O 1
ATOM 16428 N N . HIS F 1 226 ? 75.43596 64.20585 81.50397 1.000 28.97581 226 HIS F N 1
ATOM 16429 C CA . HIS F 1 226 ? 75.87030 64.68168 82.80902 1.000 29.13501 226 HIS F CA 1
ATOM 16430 C C . HIS F 1 226 ? 75.13965 63.83585 83.84241 1.000 28.21703 226 HIS F C 1
ATOM 16431 O O . HIS F 1 226 ? 74.07849 63.27786 83.53919 1.000 29.06748 226 HIS F O 1
ATOM 16438 N N . PRO F 1 227 ? 75.69554 63.68525 85.05445 1.000 27.77416 227 PRO F N 1
ATOM 16439 C CA . PRO F 1 227 ? 74.97403 62.93810 86.09471 1.000 29.03468 227 PRO F CA 1
ATOM 16440 C C . PRO F 1 227 ? 73.53835 63.39828 86.31149 1.000 30.46132 227 PRO F C 1
ATOM 16441 O O . PRO F 1 227 ? 72.71578 62.62737 86.81433 1.000 28.86192 227 PRO F O 1
ATOM 16445 N N . ASP F 1 228 ? 73.21346 64.63660 85.92320 1.000 27.87317 228 ASP F N 1
ATOM 16446 C CA . ASP F 1 228 ? 71.87608 65.18183 86.13292 1.000 28.52673 228 ASP F CA 1
ATOM 16447 C C . ASP F 1 228 ? 71.26520 65.74465 84.85120 1.000 29.90843 228 ASP F C 1
ATOM 16448 O O . ASP F 1 228 ? 70.46887 66.68819 84.90448 1.000 28.41449 228 ASP F O 1
ATOM 16453 N N . GLY F 1 229 ? 71.60836 65.18561 83.69629 1.000 31.31577 229 GLY F N 1
ATOM 16454 C CA . GLY F 1 229 ? 70.98266 65.63176 82.46640 1.000 27.95159 229 GLY F CA 1
ATOM 16455 C C . GLY F 1 229 ? 71.70729 65.12896 81.23664 1.000 26.32238 229 GLY F C 1
ATOM 16456 O O . GLY F 1 229 ? 72.66915 64.35897 81.31509 1.000 30.66138 229 GLY F O 1
ATOM 16457 N N . TYR F 1 230 ? 71.20347 65.56889 80.08493 1.000 23.45558 230 TYR F N 1
ATOM 16458 C CA . TYR F 1 230 ? 71.80854 65.23495 78.80171 1.000 25.05291 230 TYR F CA 1
ATOM 16459 C C . TYR F 1 230 ? 71.49713 66.33847 77.79562 1.000 21.75729 230 TYR F C 1
ATOM 16460 O O . TYR F 1 230 ? 70.70417 67.24705 78.05726 1.000 19.03092 230 TYR F O 1
ATOM 16469 N N . VAL F 1 231 ? 72.12745 66.24286 76.62865 1.000 20.57884 231 VAL F N 1
ATOM 16470 C CA . VAL F 1 231 ? 71.89354 67.18771 75.54053 1.000 19.33752 231 VAL F CA 1
ATOM 16471 C C . VAL F 1 231 ? 72.10420 66.45526 74.22067 1.000 22.16792 231 VAL F C 1
ATOM 16472 O O . VAL F 1 231 ? 73.09137 65.73391 74.05255 1.000 25.18448 231 VAL F O 1
ATOM 16476 N N . ARG F 1 232 ? 71.16078 66.60953 73.29652 1.000 19.42737 232 ARG F N 1
ATOM 16477 C CA . ARG F 1 232 ? 71.25904 66.02202 71.96813 1.000 20.64343 232 ARG F CA 1
ATOM 16478 C C . ARG F 1 232 ? 71.51397 67.12934 70.95992 1.000 18.99044 232 ARG F C 1
ATOM 16479 O O . ARG F 1 232 ? 70.80679 68.14191 70.95606 1.000 18.32665 232 ARG F O 1
ATOM 16487 N N . TYR F 1 233 ? 72.49190 66.92488 70.08290 1.000 19.41580 233 TYR F N 1
ATOM 16488 C CA . TYR F 1 233 ? 72.74177 67.90963 69.04438 1.000 19.13230 233 TYR F CA 1
ATOM 16489 C C . TYR F 1 233 ? 73.18340 67.22556 67.76359 1.000 19.99950 233 TYR F C 1
ATOM 16490 O O . TYR F 1 233 ? 73.81536 66.16788 67.78594 1.000 20.73779 233 TYR F O 1
ATOM 16499 N N . ARG F 1 234 ? 72.84879 67.86505 66.64754 1.000 20.06363 234 ARG F N 1
ATOM 16500 C CA . ARG F 1 234 ? 73.06512 67.39554 65.29560 1.000 21.00418 234 ARG F CA 1
ATOM 16501 C C . ARG F 1 234 ? 73.70470 68.50997 64.48285 1.000 24.35484 234 ARG F C 1
ATOM 16502 O O . ARG F 1 234 ? 73.33207 69.68069 64.63128 1.000 21.14366 234 ARG F O 1
ATOM 16510 N N . PRO F 1 235 ? 74.68197 68.19218 63.63725 1.000 24.84020 235 PRO F N 1
ATOM 16511 C CA . PRO F 1 235 ? 75.24453 69.22243 62.76240 1.000 23.35840 235 PRO F CA 1
ATOM 16512 C C . PRO F 1 235 ? 74.27989 69.53151 61.63158 1.000 23.86124 235 PRO F C 1
ATOM 16513 O O . PRO F 1 235 ? 73.61162 68.64671 61.09325 1.000 23.80046 235 PRO F O 1
ATOM 16517 N N . GLN F 1 236 ? 74.20671 70.80499 61.27851 1.000 27.77275 236 GLN F N 1
ATOM 16518 C CA . GLN F 1 236 ? 73.37839 71.25454 60.17410 1.000 30.89946 236 GLN F CA 1
ATOM 16519 C C . GLN F 1 236 ? 74.20962 71.33992 58.89999 1.000 32.00913 236 GLN F C 1
ATOM 16520 O O . GLN F 1 236 ? 75.40207 71.65272 58.93649 1.000 31.67645 236 GLN F O 1
ATOM 16526 N N . ASP F 1 237 ? 73.55873 71.05034 57.77313 1.000 37.23469 237 ASP F N 1
ATOM 16527 C CA . ASP F 1 237 ? 74.16949 70.98249 56.44588 1.000 43.12452 237 ASP F CA 1
ATOM 16528 C C . ASP F 1 237 ? 75.57068 70.37716 56.41751 1.000 41.31464 237 ASP F C 1
ATOM 16529 O O . ASP F 1 237 ? 76.56116 71.08526 56.20643 1.000 37.99176 237 ASP F O 1
ATOM 16534 N N . THR F 1 238 ? 75.65437 69.06073 56.61418 1.000 41.61100 238 THR F N 1
ATOM 16535 C CA . THR F 1 238 ? 76.94109 68.37935 56.69439 1.000 39.27539 238 THR F CA 1
ATOM 16536 C C . THR F 1 238 ? 77.67522 68.34213 55.36049 1.000 39.51879 238 THR F C 1
ATOM 16537 O O . THR F 1 238 ? 78.90363 68.21050 55.34695 1.000 42.58771 238 THR F O 1
ATOM 16541 N N . ALA F 1 239 ? 76.95226 68.43573 54.24314 1.000 36.99633 239 ALA F N 1
ATOM 16542 C CA . ALA F 1 239 ? 77.58771 68.32249 52.93464 1.000 34.95422 239 ALA F CA 1
ATOM 16543 C C . ALA F 1 239 ? 78.60371 69.42569 52.67693 1.000 40.21975 239 ALA F C 1
ATOM 16544 O O . ALA F 1 239 ? 79.54596 69.22451 51.90456 1.000 45.07866 239 ALA F O 1
ATOM 16546 N N . GLU F 1 240 ? 78.44320 70.58535 53.30285 1.000 45.08170 240 GLU F N 1
ATOM 16547 C CA . GLU F 1 240 ? 79.35795 71.70373 53.11293 1.000 51.59112 240 GLU F CA 1
ATOM 16548 C C . GLU F 1 240 ? 79.96430 72.14946 54.44008 1.000 52.16708 240 GLU F C 1
ATOM 16549 O O . GLU F 1 240 ? 80.13025 73.34127 54.70644 1.000 55.25339 240 GLU F O 1
ATOM 16555 N N . TRP F 1 241 ? 80.31379 71.17839 55.28327 1.000 47.74603 241 TRP F N 1
ATOM 16556 C CA . TRP F 1 241 ? 80.80624 71.48182 56.62215 1.000 41.92904 241 TRP F CA 1
ATOM 16557 C C . TRP F 1 241 ? 82.23125 72.01672 56.60457 1.000 48.07493 241 TRP F C 1
ATOM 16558 O O . TRP F 1 241 ? 82.51411 73.07791 57.17365 1.000 49.25606 241 TRP F O 1
ATOM 16569 N N . PHE F 1 242 ? 83.13855 71.30717 55.92907 1.000 53.13764 242 PHE F N 1
ATOM 16570 C CA . PHE F 1 242 ? 84.57317 71.55083 56.06049 1.000 54.91686 242 PHE F CA 1
ATOM 16571 C C . PHE F 1 242 ? 85.03834 72.84000 55.39907 1.000 63.45216 242 PHE F C 1
ATOM 16572 O O . PHE F 1 242 ? 86.23194 73.15716 55.47781 1.000 71.11924 242 PHE F O 1
ATOM 16580 N N . SER F 1 243 ? 84.12752 73.63710 54.84730 1.000 60.49058 243 SER F N 1
ATOM 16581 C CA . SER F 1 243 ? 84.50618 74.88636 54.20300 1.000 58.10498 243 SER F CA 1
ATOM 16582 C C . SER F 1 243 ? 83.26584 75.67086 53.80950 1.000 58.70425 243 SER F C 1
ATOM 16583 O O . SER F 1 243 ? 82.77319 75.54525 52.68537 1.000 64.33976 243 SER F O 1
ATOM 16586 N N . SER F 1 244 ? 82.73674 76.46283 54.73042 1.000 58.50896 244 SER F N 1
ATOM 16587 C CA . SER F 1 244 ? 81.56544 77.26714 54.41891 1.000 64.94875 244 SER F CA 1
ATOM 16588 C C . SER F 1 244 ? 81.61895 78.53340 55.26451 1.000 66.27303 244 SER F C 1
ATOM 16589 O O . SER F 1 244 ? 82.67376 78.90177 55.79105 1.000 69.74068 244 SER F O 1
ATOM 16592 N N . SER F 1 245 ? 80.47692 79.19423 55.40712 1.000 62.28272 245 SER F N 1
ATOM 16593 C CA . SER F 1 245 ? 80.42099 80.42871 56.17204 1.000 63.27656 245 SER F CA 1
ATOM 16594 C C . SER F 1 245 ? 80.13713 80.18056 57.65140 1.000 60.43897 245 SER F C 1
ATOM 16595 O O . SER F 1 245 ? 80.84185 80.71057 58.51712 1.000 65.69832 245 SER F O 1
ATOM 16598 N N . ALA F 1 246 ? 79.13178 79.35984 57.96200 1.000 45.81318 246 ALA F N 1
ATOM 16599 C CA . ALA F 1 246 ? 78.69128 79.17740 59.34622 1.000 33.67049 246 ALA F CA 1
ATOM 16600 C C . ALA F 1 246 ? 78.33465 77.71405 59.59615 1.000 32.19559 246 ALA F C 1
ATOM 16601 O O . ALA F 1 246 ? 77.23159 77.26969 59.27386 1.000 31.75767 246 ALA F O 1
ATOM 16603 N N . ARG F 1 247 ? 79.28710 76.96189 60.13886 1.000 30.73194 247 ARG F N 1
ATOM 16604 C CA . ARG F 1 247 ? 79.00446 75.61289 60.61499 1.000 29.05346 247 ARG F CA 1
ATOM 16605 C C . ARG F 1 247 ? 78.12889 75.69766 61.86014 1.000 27.58587 247 ARG F C 1
ATOM 16606 O O . ARG F 1 247 ? 78.57444 76.18424 62.90307 1.000 25.77146 247 ARG F O 1
ATOM 16614 N N . THR F 1 248 ? 76.88486 75.23232 61.76591 1.000 27.81007 248 THR F N 1
ATOM 16615 C CA . THR F 1 248 ? 75.93884 75.32830 62.87093 1.000 25.70368 248 THR F CA 1
ATOM 16616 C C . THR F 1 248 ? 75.48458 73.93912 63.30636 1.000 25.68496 248 THR F C 1
ATOM 16617 O O . THR F 1 248 ? 75.29179 73.04704 62.47541 1.000 24.55536 248 THR F O 1
ATOM 16621 N N . ILE F 1 249 ? 75.31636 73.75902 64.61172 1.000 24.69721 249 ILE F N 1
ATOM 16622 C CA . ILE F 1 249 ? 74.68614 72.56540 65.15540 1.000 25.24785 249 ILE F CA 1
ATOM 16623 C C . ILE F 1 249 ? 73.34631 72.95287 65.76810 1.000 28.68220 249 ILE F C 1
ATOM 16624 O O . ILE F 1 249 ? 73.12253 74.09651 66.17432 1.000 24.93621 249 ILE F O 1
ATOM 16629 N N . SER F 1 250 ? 72.45857 71.96620 65.87402 1.000 33.21121 250 SER F N 1
ATOM 16630 C CA . SER F 1 250 ? 71.10032 72.17553 66.35985 1.000 25.58681 250 SER F CA 1
ATOM 16631 C C . SER F 1 250 ? 70.84421 71.27316 67.55583 1.000 21.59564 250 SER F C 1
ATOM 16632 O O . SER F 1 250 ? 70.98737 70.05120 67.45699 1.000 26.77776 250 SER F O 1
ATOM 16635 N N . VAL F 1 251 ? 70.47879 71.87772 68.68089 1.000 18.50596 251 VAL F N 1
ATOM 16636 C CA . VAL F 1 251 ? 70.14333 71.15475 69.90151 1.000 19.55315 251 VAL F CA 1
ATOM 16637 C C . VAL F 1 251 ? 68.62872 71.02466 69.94538 1.000 24.61086 251 VAL F C 1
ATOM 16638 O O . VAL F 1 251 ? 67.91570 72.02138 70.10507 1.000 29.71497 251 VAL F O 1
ATOM 16642 N N . ASP F 1 252 ? 68.13212 69.79604 69.81699 1.000 26.80586 252 ASP F N 1
ATOM 16643 C CA . ASP F 1 252 ? 66.69724 69.55486 69.85342 1.000 30.97627 252 ASP F CA 1
ATOM 16644 C C . ASP F 1 252 ? 66.18318 69.21908 71.24353 1.000 32.33114 252 ASP F C 1
ATOM 16645 O O . ASP F 1 252 ? 64.97762 69.33963 71.48480 1.000 45.46549 252 ASP F O 1
ATOM 16650 N N . ASP F 1 253 ? 67.05539 68.80886 72.16044 1.000 19.62247 253 ASP F N 1
ATOM 16651 C CA . ASP F 1 253 ? 66.62032 68.46709 73.50976 1.000 19.44664 253 ASP F CA 1
ATOM 16652 C C . ASP F 1 253 ? 67.74874 68.72952 74.49472 1.000 21.16357 253 ASP F C 1
ATOM 16653 O O . ASP F 1 253 ? 68.85001 68.19016 74.34584 1.000 24.59922 253 ASP F O 1
ATOM 16658 N N . LEU F 1 254 ? 67.45695 69.54156 75.50674 1.000 19.54302 254 LEU F N 1
ATOM 16659 C CA . LEU F 1 254 ? 68.36461 69.81821 76.61339 1.000 18.59431 254 LEU F CA 1
ATOM 16660 C C . LEU F 1 254 ? 67.58104 69.56800 77.89358 1.000 18.06001 254 LEU F C 1
ATOM 16661 O O . LEU F 1 254 ? 66.70384 70.36166 78.25222 1.000 19.38798 254 LEU F O 1
ATOM 16666 N N . VAL F 1 255 ? 67.87724 68.46016 78.56534 1.000 17.90347 255 VAL F N 1
ATOM 16667 C CA . VAL F 1 255 ? 67.24326 68.10424 79.82700 1.000 18.37170 255 VAL F CA 1
ATOM 16668 C C . VAL F 1 255 ? 68.28628 68.28057 80.91694 1.000 18.80557 255 VAL F C 1
ATOM 16669 O O . VAL F 1 255 ? 69.33343 67.62599 80.88429 1.000 23.97248 255 VAL F O 1
ATOM 16673 N N . ALA F 1 256 ? 68.00512 69.15473 81.88349 1.000 18.64769 256 ALA F N 1
ATOM 16674 C CA . ALA F 1 256 ? 68.93476 69.43394 82.97633 1.000 23.80612 256 ALA F CA 1
ATOM 16675 C C . ALA F 1 256 ? 68.14618 69.58857 84.26928 1.000 30.21237 256 ALA F C 1
ATOM 16676 O O . ALA F 1 256 ? 67.35239 70.52487 84.40588 1.000 36.67041 256 ALA F O 1
ATOM 16678 N N . HIS F 1 257 ? 68.36713 68.67925 85.21833 1.000 27.28598 257 HIS F N 1
ATOM 16679 C CA . HIS F 1 257 ? 67.62566 68.67723 86.47228 1.000 26.81970 257 HIS F CA 1
ATOM 16680 C C . HIS F 1 257 ? 68.32248 69.44863 87.58473 1.000 29.55750 257 HIS F C 1
ATOM 16681 O O . HIS F 1 257 ? 67.84358 69.43450 88.72338 1.000 33.20639 257 HIS F O 1
ATOM 16688 N N . SER F 1 258 ? 69.42936 70.12194 87.28678 1.000 25.84070 258 SER F N 1
ATOM 16689 C CA . SER F 1 258 ? 70.17396 70.84596 88.30358 1.000 25.82731 258 SER F CA 1
ATOM 16690 C C . SER F 1 258 ? 70.90108 72.00850 87.64450 1.000 27.60060 258 SER F C 1
ATOM 16691 O O . SER F 1 258 ? 71.21971 71.96420 86.45262 1.000 23.06463 258 SER F O 1
ATOM 16694 N N . ASP F 1 259 ? 71.15766 73.05473 88.43454 1.000 30.91250 259 ASP F N 1
ATOM 16695 C CA . ASP F 1 259 ? 71.90093 74.19713 87.91502 1.000 28.57593 259 ASP F CA 1
ATOM 16696 C C . ASP F 1 259 ? 73.27132 73.76643 87.41457 1.000 31.98854 259 ASP F C 1
ATOM 16697 O O . ASP F 1 259 ? 73.72972 74.22574 86.36190 1.000 32.39826 259 ASP F O 1
ATOM 16702 N N . GLU F 1 260 ? 73.92531 72.85697 88.14170 1.000 33.07619 260 GLU F N 1
ATOM 16703 C CA . GLU F 1 260 ? 75.24769 72.39019 87.74088 1.000 30.99028 260 GLU F CA 1
ATOM 16704 C C . GLU F 1 260 ? 75.18942 71.61895 86.42912 1.000 26.82358 260 GLU F C 1
ATOM 16705 O O . GLU F 1 260 ? 76.05583 71.78993 85.56582 1.000 32.66877 260 GLU F O 1
ATOM 16711 N N . ALA F 1 261 ? 74.17360 70.77209 86.25469 1.000 23.02124 261 ALA F N 1
ATOM 16712 C CA . ALA F 1 261 ? 74.03418 70.04607 84.99670 1.000 22.25117 261 ALA F CA 1
ATOM 16713 C C . ALA F 1 261 ? 73.74632 70.99568 83.84030 1.000 20.84714 261 ALA F C 1
ATOM 16714 O O . ALA F 1 261 ? 74.25481 70.80410 82.72926 1.000 20.44041 261 ALA F O 1
ATOM 16716 N N . TYR F 1 262 ? 72.92933 72.02278 84.08293 1.000 23.68461 262 TYR F N 1
ATOM 16717 C CA . TYR F 1 262 ? 72.61209 72.99217 83.03877 1.000 20.31527 262 TYR F CA 1
ATOM 16718 C C . TYR F 1 262 ? 73.86473 73.71315 82.55652 1.000 20.69120 262 TYR F C 1
ATOM 16719 O O . TYR F 1 262 ? 74.14341 73.75768 81.35278 1.000 23.84115 262 TYR F O 1
ATOM 16728 N N . ARG F 1 263 ? 74.65227 74.25857 83.48594 1.000 20.18089 263 ARG F N 1
ATOM 16729 C CA . ARG F 1 263 ? 75.85208 74.98735 83.08548 1.000 23.72021 263 ARG F CA 1
ATOM 16730 C C . ARG F 1 263 ? 76.87099 74.06180 82.43304 1.000 24.84856 263 ARG F C 1
ATOM 16731 O O . ARG F 1 263 ? 77.53152 74.44676 81.46118 1.000 28.47572 263 ARG F O 1
ATOM 16739 N N . ALA F 1 264 ? 77.01980 72.84211 82.95700 1.000 23.27205 264 ALA F N 1
ATOM 16740 C CA . ALA F 1 264 ? 77.97968 71.90551 82.38032 1.000 22.07072 264 ALA F CA 1
ATOM 16741 C C . ALA F 1 264 ? 77.58839 71.51940 80.96011 1.000 22.23382 264 ALA F C 1
ATOM 16742 O O . ALA F 1 264 ? 78.44310 71.45983 80.07021 1.000 24.46253 264 ALA F O 1
ATOM 16744 N N . LEU F 1 265 ? 76.30041 71.25773 80.72482 1.000 20.12980 265 LEU F N 1
ATOM 16745 C CA . LEU F 1 265 ? 75.86572 70.88463 79.38337 1.000 19.83255 265 LEU F CA 1
ATOM 16746 C C . LEU F 1 265 ? 76.01380 72.04914 78.41416 1.000 23.33179 265 LEU F C 1
ATOM 16747 O O . LEU F 1 265 ? 76.53933 71.88417 77.30677 1.000 28.33259 265 LEU F O 1
ATOM 16752 N N . VAL F 1 266 ? 75.57025 73.24065 78.81680 1.000 24.45115 266 VAL F N 1
ATOM 16753 C CA . VAL F 1 266 ? 75.73137 74.40742 77.95385 1.000 26.32683 266 VAL F CA 1
ATOM 16754 C C . VAL F 1 266 ? 77.20648 74.71942 77.74600 1.000 23.86581 266 VAL F C 1
ATOM 16755 O O . VAL F 1 266 ? 77.63909 75.03423 76.62992 1.000 25.11965 266 VAL F O 1
ATOM 16759 N N . GLY F 1 267 ? 78.00450 74.61884 78.81025 1.000 20.67458 267 GLY F N 1
ATOM 16760 C CA . GLY F 1 267 ? 79.43276 74.83686 78.67245 1.000 24.87808 267 GLY F CA 1
ATOM 16761 C C . GLY F 1 267 ? 80.08509 73.86875 77.70786 1.000 28.27964 267 GLY F C 1
ATOM 16762 O O . GLY F 1 267 ? 81.04703 74.22383 77.02045 1.000 30.28907 267 GLY F O 1
ATOM 16763 N N . HIS F 1 268 ? 79.58376 72.63263 77.65339 1.000 30.37406 268 HIS F N 1
ATOM 16764 C CA . HIS F 1 268 ? 80.07131 71.67464 76.66752 1.000 33.14782 268 HIS F CA 1
ATOM 16765 C C . HIS F 1 268 ? 79.82911 72.17565 75.25115 1.000 38.20137 268 HIS F C 1
ATOM 16766 O O . HIS F 1 268 ? 80.70590 72.06621 74.38452 1.000 40.46040 268 HIS F O 1
ATOM 16773 N N . LEU F 1 269 ? 78.63890 72.72711 74.99916 1.000 36.69745 269 LEU F N 1
ATOM 16774 C CA . LEU F 1 269 ? 78.31832 73.23236 73.66995 1.000 30.33782 269 LEU F CA 1
ATOM 16775 C C . LEU F 1 269 ? 79.19482 74.42269 73.30838 1.000 31.69906 269 LEU F C 1
ATOM 16776 O O . LEU F 1 269 ? 79.67679 74.52457 72.17552 1.000 40.71098 269 LEU F O 1
ATOM 16781 N N . LEU F 1 270 ? 79.41542 75.33130 74.25735 1.000 26.97738 270 LEU F N 1
ATOM 16782 C CA . LEU F 1 270 ? 80.22265 76.51408 73.98662 1.000 26.81850 270 LEU F CA 1
ATOM 16783 C C . LEU F 1 270 ? 81.68424 76.17627 73.70576 1.000 30.55536 270 LEU F C 1
ATOM 16784 O O . LEU F 1 270 ? 82.39445 76.99859 73.11989 1.000 36.74310 270 LEU F O 1
ATOM 16789 N N . ASP F 1 271 ? 82.14621 74.98671 74.08749 1.000 27.43114 271 ASP F N 1
ATOM 16790 C CA . ASP F 1 271 ? 83.55206 74.62524 73.96476 1.000 27.33316 271 ASP F CA 1
ATOM 16791 C C . ASP F 1 271 ? 83.82793 73.65386 72.81740 1.000 29.02032 271 ASP F C 1
ATOM 16792 O O . ASP F 1 271 ? 84.94538 73.13589 72.71081 1.000 34.30174 271 ASP F O 1
ATOM 16797 N N . LEU F 1 272 ? 82.84014 73.38805 71.96456 1.000 25.60652 272 LEU F N 1
ATOM 16798 C CA . LEU F 1 272 ? 83.01279 72.48906 70.82748 1.000 27.19081 272 LEU F CA 1
ATOM 16799 C C . LEU F 1 272 ? 83.80659 73.22762 69.75035 1.000 28.58174 272 LEU F C 1
ATOM 16800 O O . LEU F 1 272 ? 83.36805 74.27451 69.26537 1.000 32.57362 272 LEU F O 1
ATOM 16805 N N . ASP F 1 273 ? 84.94540 72.65603 69.33947 1.000 30.34041 273 ASP F N 1
ATOM 16806 C CA . ASP F 1 273 ? 85.96576 73.42495 68.61889 1.000 40.81428 273 ASP F CA 1
ATOM 16807 C C . ASP F 1 273 ? 85.57062 73.82817 67.19668 1.000 52.38052 273 ASP F C 1
ATOM 16808 O O . ASP F 1 273 ? 85.94981 74.91513 66.73980 1.000 57.64407 273 ASP F O 1
ATOM 16813 N N . LEU F 1 274 ? 84.84200 72.98765 66.46846 1.000 46.01079 274 LEU F N 1
ATOM 16814 C CA . LEU F 1 274 ? 84.53765 73.31630 65.07696 1.000 38.12093 274 LEU F CA 1
ATOM 16815 C C . LEU F 1 274 ? 83.22676 74.06613 64.87209 1.000 31.31593 274 LEU F C 1
ATOM 16816 O O . LEU F 1 274 ? 82.93259 74.46314 63.73947 1.000 33.67686 274 LEU F O 1
ATOM 16821 N N . VAL F 1 275 ? 82.44686 74.28941 65.91677 1.000 25.51161 275 VAL F N 1
ATOM 16822 C CA . VAL F 1 275 ? 81.12413 74.88626 65.77327 1.000 24.60103 275 VAL F CA 1
ATOM 16823 C C . VAL F 1 275 ? 81.22076 76.40599 65.82901 1.000 24.30218 275 VAL F C 1
ATOM 16824 O O . VAL F 1 275 ? 81.88875 76.97174 66.70222 1.000 24.49686 275 VAL F O 1
ATOM 16828 N N . ASP F 1 276 ? 80.57140 77.06557 64.87515 1.000 24.86419 276 ASP F N 1
ATOM 16829 C CA . ASP F 1 276 ? 80.50719 78.51871 64.80068 1.000 26.53445 276 ASP F CA 1
ATOM 16830 C C . ASP F 1 276 ? 79.22835 79.06912 65.40181 1.000 25.00494 276 ASP F C 1
ATOM 16831 O O . ASP F 1 276 ? 79.26245 80.09357 66.08810 1.000 28.82979 276 ASP F O 1
ATOM 16836 N N . VAL F 1 277 ? 78.09979 78.41514 65.14242 1.000 24.65102 277 VAL F N 1
ATOM 16837 C CA . VAL F 1 277 ? 76.79445 78.85356 65.61540 1.000 23.68903 277 VAL F CA 1
ATOM 16838 C C . VAL F 1 277 ? 76.11270 77.66911 66.28163 1.000 24.15486 277 VAL F C 1
ATOM 16839 O O . VAL F 1 277 ? 76.10117 76.56506 65.72878 1.000 23.94173 277 VAL F O 1
ATOM 16843 N N . ILE F 1 278 ? 75.54749 77.89858 67.46305 1.000 25.74513 278 ILE F N 1
ATOM 16844 C CA . ILE F 1 278 ? 74.80004 76.89028 68.20591 1.000 20.75860 278 ILE F CA 1
ATOM 16845 C C . ILE F 1 278 ? 73.34876 77.34430 68.23017 1.000 23.18754 278 ILE F C 1
ATOM 16846 O O . ILE F 1 278 ? 73.04686 78.44843 68.69802 1.000 29.05809 278 ILE F O 1
ATOM 16851 N N . GLU F 1 279 ? 72.44886 76.50205 67.73661 1.000 23.19177 279 GLU F N 1
ATOM 16852 C CA . GLU F 1 279 ? 71.03095 76.82981 67.67771 1.000 21.50911 279 GLU F CA 1
ATOM 16853 C C . GLU F 1 279 ? 70.28271 75.95751 68.67876 1.000 21.87447 279 GLU F C 1
ATOM 16854 O O . GLU F 1 279 ? 70.27503 74.72752 68.55704 1.000 23.20961 279 GLU F O 1
ATOM 16860 N N . LEU F 1 280 ? 69.66299 76.59770 69.66646 1.000 22.19560 280 LEU F N 1
ATOM 16861 C CA . LEU F 1 280 ? 68.88994 75.92454 70.70113 1.000 21.14902 280 LEU F CA 1
ATOM 16862 C C . LEU F 1 280 ? 67.41586 76.19383 70.44494 1.000 26.40252 280 LEU F C 1
ATOM 16863 O O . LEU F 1 280 ? 67.02128 77.34716 70.24752 1.000 35.44949 280 LEU F O 1
ATOM 16868 N N . GLY F 1 281 ? 66.60642 75.13914 70.44145 1.000 26.31689 281 GLY F N 1
ATOM 16869 C CA . GLY F 1 281 ? 65.18397 75.29267 70.25402 1.000 21.01356 281 GLY F CA 1
ATOM 16870 C C . GLY F 1 281 ? 64.45455 73.96780 70.22956 1.000 23.30138 281 GLY F C 1
ATOM 16871 O O . GLY F 1 281 ? 64.94040 72.97707 69.67402 1.000 31.97663 281 GLY F O 1
ATOM 16872 N N . PRO F 1 282 ? 63.27017 73.91317 70.85783 1.000 20.87054 282 PRO F N 1
ATOM 16873 C CA . PRO F 1 282 ? 62.67220 74.98258 71.66105 1.000 20.99509 282 PRO F CA 1
ATOM 16874 C C . PRO F 1 282 ? 63.26303 75.03226 73.07188 1.000 20.35397 282 PRO F C 1
ATOM 16875 O O . PRO F 1 282 ? 63.65672 73.99720 73.60702 1.000 20.76340 282 PRO F O 1
ATOM 16879 N N . ARG F 1 283 ? 63.35498 76.22362 73.64441 1.000 18.44814 283 ARG F N 1
ATOM 16880 C CA . ARG F 1 283 ? 63.87627 76.43612 74.98397 1.000 18.24065 283 ARG F CA 1
ATOM 16881 C C . ARG F 1 283 ? 62.95243 77.37698 75.73996 1.000 17.47463 283 ARG F C 1
ATOM 16882 O O . ARG F 1 283 ? 62.09608 78.03202 75.13369 1.000 17.08889 283 ARG F O 1
ATOM 16890 N N . PRO F 1 284 ? 63.07513 77.45058 77.07228 1.000 17.45995 284 PRO F N 1
ATOM 16891 C CA . PRO F 1 284 ? 62.25882 78.40559 77.83794 1.000 21.43471 284 PRO F CA 1
ATOM 16892 C C . PRO F 1 284 ? 62.52638 79.84034 77.40917 1.000 23.36960 284 PRO F C 1
ATOM 16893 O O . PRO F 1 284 ? 63.65028 80.20724 77.05821 1.000 25.41412 284 PRO F O 1
ATOM 16897 N N . ILE F 1 285 ? 61.47664 80.66637 77.46659 1.000 24.30666 285 ILE F N 1
ATOM 16898 C CA . ILE F 1 285 ? 61.61761 82.06183 77.05557 1.000 20.59346 285 ILE F CA 1
ATOM 16899 C C . ILE F 1 285 ? 62.49902 82.84761 78.01328 1.000 18.16392 285 ILE F C 1
ATOM 16900 O O . ILE F 1 285 ? 62.97990 83.92926 77.66020 1.000 20.85805 285 ILE F O 1
ATOM 16905 N N . ASP F 1 286 ? 62.74036 82.32973 79.21474 1.000 16.98831 286 ASP F N 1
ATOM 16906 C CA . ASP F 1 286 ? 63.61978 82.97685 80.17876 1.000 18.17980 286 ASP F CA 1
ATOM 16907 C C . ASP F 1 286 ? 64.88822 82.17017 80.43845 1.000 24.11245 286 ASP F C 1
ATOM 16908 O O . ASP F 1 286 ? 65.44232 82.21300 81.53944 1.000 33.30348 286 ASP F O 1
ATOM 16913 N N . ASP F 1 287 ? 65.35063 81.43011 79.44052 1.000 19.04578 287 ASP F N 1
ATOM 16914 C CA . ASP F 1 287 ? 66.56130 80.63819 79.58853 1.000 22.16399 287 ASP F CA 1
ATOM 16915 C C . ASP F 1 287 ? 67.74112 81.55520 79.89436 1.000 27.50990 287 ASP F C 1
ATOM 16916 O O . ASP F 1 287 ? 68.01827 82.47877 79.11198 1.000 32.85887 287 ASP F O 1
ATOM 16921 N N . PRO F 1 288 ? 68.45769 81.34464 81.00018 1.000 23.66700 288 PRO F N 1
ATOM 16922 C CA . PRO F 1 288 ? 69.50256 82.30081 81.39391 1.000 24.67472 288 PRO F CA 1
ATOM 16923 C C . PRO F 1 288 ? 70.78209 82.16929 80.58483 1.000 29.30874 288 PRO F C 1
ATOM 16924 O O . PRO F 1 288 ? 71.87455 82.43344 81.09848 1.000 32.05506 288 PRO F O 1
ATOM 16928 N N . LEU F 1 289 ? 70.66004 81.77167 79.31949 1.000 27.93682 289 LEU F N 1
ATOM 16929 C CA . LEU F 1 289 ? 71.82973 81.74460 78.44382 1.000 27.12241 289 LEU F CA 1
ATOM 16930 C C . LEU F 1 289 ? 72.53005 83.09535 78.37108 1.000 25.11209 289 LEU F C 1
ATOM 16931 O O . LEU F 1 289 ? 73.76221 83.13066 78.53174 1.000 27.2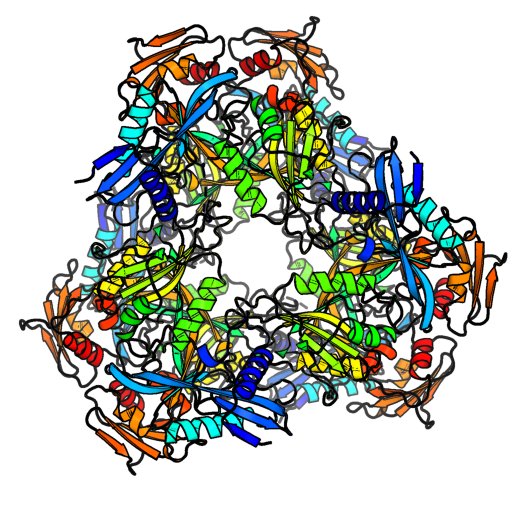2074 289 LEU F O 1
ATOM 16936 N N . PRO F 1 290 ? 71.83899 84.22593 78.15986 1.000 23.48646 290 PRO F N 1
ATOM 16937 C CA . PRO F 1 290 ? 72.54997 85.51546 78.10792 1.000 22.40370 290 PRO F CA 1
ATOM 16938 C C . PRO F 1 290 ? 73.33673 85.84280 79.35964 1.000 23.57143 290 PRO F C 1
ATOM 16939 O O . PRO F 1 290 ? 74.29516 86.62264 79.27970 1.000 27.57559 290 PRO F O 1
ATOM 16943 N N . HIS F 1 291 ? 72.98097 85.27161 80.50699 1.000 22.76954 291 HIS F N 1
ATOM 16944 C CA . HIS F 1 291 ? 73.69577 85.54785 81.74643 1.000 27.42955 291 HIS F CA 1
ATOM 16945 C C . HIS F 1 291 ? 74.88795 84.62133 81.97002 1.000 33.81961 291 HIS F C 1
ATOM 16946 O O . HIS F 1 291 ? 75.63611 84.82276 82.93362 1.000 41.72607 291 HIS F O 1
ATOM 16953 N N . LEU F 1 292 ? 75.08779 83.62291 81.10011 1.000 29.27017 292 LEU F N 1
ATOM 16954 C CA . LEU F 1 292 ? 76.22837 82.71895 81.19709 1.000 28.37933 292 LEU F CA 1
ATOM 16955 C C . LEU F 1 292 ? 77.46807 83.23822 80.48838 1.000 35.05825 292 LEU F C 1
ATOM 16956 O O . LEU F 1 292 ? 78.55876 82.69824 80.70370 1.000 40.00518 292 LEU F O 1
ATOM 16961 N N . VAL F 1 293 ? 77.32928 84.24069 79.63204 1.000 35.50797 293 VAL F N 1
ATOM 16962 C CA . VAL F 1 293 ? 78.42052 84.67706 78.77584 1.000 34.00590 293 VAL F CA 1
ATOM 16963 C C . VAL F 1 293 ? 78.73327 86.13596 79.06685 1.000 36.44293 293 VAL F C 1
ATOM 16964 O O . VAL F 1 293 ? 77.85893 86.91346 79.46462 1.000 40.21761 293 VAL F O 1
ATOM 16968 N N . THR F 1 294 ? 80.00051 86.50589 78.86072 1.000 35.89204 294 THR F N 1
ATOM 16969 C CA . THR F 1 294 ? 80.40509 87.89489 79.03991 1.000 35.91535 294 THR F CA 1
ATOM 16970 C C . THR F 1 294 ? 79.76103 88.80521 78.00791 1.000 36.45525 294 THR F C 1
ATOM 16971 O O . THR F 1 294 ? 79.61699 90.00499 78.26056 1.000 42.46301 294 THR F O 1
ATOM 16975 N N . ASP F 1 295 ? 79.37408 88.25818 76.85512 1.000 32.68199 295 ASP F N 1
ATOM 16976 C CA . ASP F 1 295 ? 78.75352 89.01031 75.77125 1.000 31.50011 295 ASP F CA 1
ATOM 16977 C C . ASP F 1 295 ? 77.31584 88.53563 75.62665 1.000 28.07569 295 ASP F C 1
ATOM 16978 O O . ASP F 1 295 ? 77.04080 87.59033 74.87255 1.000 30.00148 295 ASP F O 1
ATOM 16983 N N . PRO F 1 296 ? 76.36401 89.14834 76.33318 1.000 24.91712 296 PRO F N 1
ATOM 16984 C CA . PRO F 1 296 ? 74.96207 88.71578 76.20580 1.000 23.49900 296 PRO F CA 1
ATOM 16985 C C . PRO F 1 296 ? 74.43108 88.76860 74.78477 1.000 23.06288 296 PRO F C 1
ATOM 16986 O O . PRO F 1 296 ? 73.50796 88.01432 74.45327 1.000 31.45527 296 PRO F O 1
ATOM 16990 N N . ARG F 1 297 ? 74.97372 89.64232 73.93524 1.000 23.79072 297 ARG F N 1
ATOM 16991 C CA . ARG F 1 297 ? 74.50712 89.74121 72.55706 1.000 30.42409 297 ARG F CA 1
ATOM 16992 C C . ARG F 1 297 ? 75.01230 88.61930 71.65917 1.000 28.70736 297 ARG F C 1
ATOM 16993 O O . ARG F 1 297 ? 74.59781 88.54826 70.49625 1.000 23.89224 297 ARG F O 1
ATOM 17001 N N . ALA F 1 298 ? 75.89351 87.75042 72.16380 1.000 27.12080 298 ALA F N 1
ATOM 17002 C CA . ALA F 1 298 ? 76.21151 86.51675 71.45588 1.000 24.15959 298 ALA F CA 1
ATOM 17003 C C . ALA F 1 298 ? 75.02444 85.56601 71.42635 1.000 23.21298 298 ALA F C 1
ATOM 17004 O O . ALA F 1 298 ? 75.01382 84.62132 70.63024 1.000 23.43270 298 ALA F O 1
ATOM 17006 N N . VAL F 1 299 ? 74.02897 85.79862 72.27205 1.000 24.54715 299 VAL F N 1
ATOM 17007 C CA . VAL F 1 299 ? 72.82580 84.98375 72.33542 1.000 29.21756 299 VAL F CA 1
ATOM 17008 C C . VAL F 1 299 ? 71.67862 85.84021 71.82427 1.000 31.06092 299 VAL F C 1
ATOM 17009 O O . VAL F 1 299 ? 71.32018 86.85093 72.44043 1.000 37.13161 299 VAL F O 1
ATOM 17013 N N . ALA F 1 300 ? 71.10696 85.43861 70.69635 1.000 26.42101 300 ALA F N 1
ATOM 17014 C CA . ALA F 1 300 ? 70.02580 86.16077 70.04937 1.000 22.70390 300 ALA F CA 1
ATOM 17015 C C . ALA F 1 300 ? 68.77799 85.29509 70.03719 1.000 22.72843 300 ALA F C 1
ATOM 17016 O O . ALA F 1 300 ? 68.85126 84.08982 69.77882 1.000 25.25863 300 ALA F O 1
ATOM 17018 N N . VAL F 1 301 ? 67.63302 85.91314 70.30761 1.000 21.94138 301 VAL F N 1
ATOM 17019 C CA . VAL F 1 301 ? 66.35272 85.21738 70.22531 1.000 22.27835 301 VAL F CA 1
ATOM 17020 C C . VAL F 1 301 ? 65.93378 85.17620 68.75968 1.000 26.92460 301 VAL F C 1
ATOM 17021 O O . VAL F 1 301 ? 65.61375 86.20839 68.16642 1.000 35.26892 301 VAL F O 1
ATOM 17025 N N . ALA F 1 302 ? 65.95429 83.98455 68.16844 1.000 29.14637 302 ALA F N 1
ATOM 17026 C CA . ALA F 1 302 ? 65.60053 83.79885 66.76578 1.000 32.54460 302 ALA F CA 1
ATOM 17027 C C . ALA F 1 302 ? 64.10539 83.59089 66.54093 1.000 32.28711 302 ALA F C 1
ATOM 17028 O O . ALA F 1 302 ? 63.67669 83.46658 65.38760 1.000 34.13583 302 ALA F O 1
ATOM 17030 N N . GLY F 1 303 ? 63.30506 83.55299 67.60084 1.000 27.93854 303 GLY F N 1
ATOM 17031 C CA . GLY F 1 303 ? 61.88018 83.36821 67.43699 1.000 30.55791 303 GLY F CA 1
ATOM 17032 C C . GLY F 1 303 ? 61.17358 82.99599 68.72301 1.000 30.35909 303 GLY F C 1
ATOM 17033 O O . GLY F 1 303 ? 61.78697 82.44973 69.64623 1.000 30.30104 303 GLY F O 1
ATOM 17034 N N . ILE F 1 304 ? 59.88565 83.31867 68.80496 1.000 22.64053 304 ILE F N 1
ATOM 17035 C CA . ILE F 1 304 ? 59.05960 82.96983 69.95188 1.000 20.36470 304 ILE F CA 1
ATOM 17036 C C . ILE F 1 304 ? 57.71708 82.47506 69.43199 1.000 24.95864 304 ILE F C 1
ATOM 17037 O O . ILE F 1 304 ? 57.10852 83.11506 68.56898 1.000 34.43001 304 ILE F O 1
ATOM 17042 N N . ARG F 1 305 ? 57.25844 81.33509 69.94695 1.000 22.20545 305 ARG F N 1
ATOM 17043 C CA . ARG F 1 305 ? 56.03630 80.70288 69.46988 1.000 24.92693 305 ARG F CA 1
ATOM 17044 C C . ARG F 1 305 ? 55.24562 80.18321 70.65867 1.000 22.73455 305 ARG F C 1
ATOM 17045 O O . ARG F 1 305 ? 55.82027 79.79849 71.68019 1.000 22.33058 305 ARG F O 1
ATOM 17053 N N . ASP F 1 306 ? 53.92114 80.16467 70.51510 1.000 21.66890 306 ASP F N 1
ATOM 17054 C CA . ASP F 1 306 ? 53.08557 79.57363 71.54755 1.000 17.69825 306 ASP F CA 1
ATOM 17055 C C . ASP F 1 306 ? 53.36071 78.08118 71.63778 1.000 21.23680 306 ASP F C 1
ATOM 17056 O O . ASP F 1 306 ? 53.63831 77.41672 70.63616 1.000 20.79669 306 ASP F O 1
ATOM 17061 N N . GLU F 1 307 ? 53.27866 77.55150 72.85661 1.000 23.41859 307 GLU F N 1
ATOM 17062 C CA . GLU F 1 307 ? 53.58376 76.14231 73.07065 1.000 20.01303 307 GLU F CA 1
ATOM 17063 C C . GLU F 1 307 ? 52.40037 75.39991 73.68413 1.000 20.65534 307 GLU F C 1
ATOM 17064 O O . GLU F 1 307 ? 51.64236 74.73463 72.96942 1.000 21.48174 307 GLU F O 1
ATOM 17070 N N . THR F 1 308 ? 52.22016 75.52390 74.99759 1.000 19.63228 308 THR F N 1
ATOM 17071 C CA . THR F 1 308 ? 51.20183 74.75787 75.70479 1.000 22.50668 308 THR F CA 1
ATOM 17072 C C . THR F 1 308 ? 49.85218 75.45649 75.61350 1.000 25.60130 308 THR F C 1
ATOM 17073 O O . THR F 1 308 ? 49.68255 76.56780 76.12609 1.000 30.03968 308 THR F O 1
ATOM 17077 N N . TRP F 1 309 ? 48.88550 74.78909 74.99750 1.000 19.68779 309 TRP F N 1
ATOM 17078 C CA . TRP F 1 309 ? 47.49132 75.21244 75.03529 1.000 19.36065 309 TRP F CA 1
ATOM 17079 C C . TRP F 1 309 ? 46.82441 74.42448 76.15272 1.000 21.28148 309 TRP F C 1
ATOM 17080 O O . TRP F 1 309 ? 46.48636 73.25262 75.98335 1.000 28.94465 309 TRP F O 1
ATOM 17091 N N . LEU F 1 310 ? 46.64819 75.07167 77.30055 1.000 22.07515 310 LEU F N 1
ATOM 17092 C CA . LEU F 1 310 ? 46.18662 74.41670 78.51692 1.000 19.48937 310 LEU F CA 1
ATOM 17093 C C . LEU F 1 310 ? 44.69127 74.61656 78.69366 1.000 19.46209 310 LEU F C 1
ATOM 17094 O O . LEU F 1 310 ? 44.18543 75.73575 78.56418 1.000 23.13291 310 LEU F O 1
ATOM 17099 N N . ARG F 1 311 ? 44.00090 73.53832 79.03741 1.000 20.15265 311 ARG F N 1
ATOM 17100 C CA . ARG F 1 311 ? 42.56692 73.54976 79.29425 1.000 20.83478 311 ARG F CA 1
ATOM 17101 C C . ARG F 1 311 ? 42.36084 72.99397 80.69630 1.000 21.84182 311 ARG F C 1
ATOM 17102 O O . ARG F 1 311 ? 42.68494 71.83202 80.96212 1.000 25.07970 311 ARG F O 1
ATOM 17110 N N . LEU F 1 312 ? 41.86384 73.82905 81.60366 1.000 21.43342 312 LEU F N 1
ATOM 17111 C CA . LEU F 1 312 ? 41.58116 73.37673 82.96096 1.000 24.86944 312 LEU F CA 1
ATOM 17112 C C . LEU F 1 312 ? 40.28865 72.57167 82.94307 1.000 31.19524 312 LEU F C 1
ATOM 17113 O O . LEU F 1 312 ? 39.21130 73.11466 82.67166 1.000 28.66329 312 LEU F O 1
ATOM 17118 N N . VAL F 1 313 ? 40.39851 71.27010 83.21144 1.000 31.20462 313 VAL F N 1
ATOM 17119 C CA . VAL F 1 313 ? 39.21837 70.41549 83.22776 1.000 26.31530 313 VAL F CA 1
ATOM 17120 C C . VAL F 1 313 ? 38.53031 70.46172 84.58719 1.000 29.43882 313 VAL F C 1
ATOM 17121 O O . VAL F 1 313 ? 37.30129 70.55524 84.66648 1.000 33.53113 313 VAL F O 1
ATOM 17125 N N . ASP F 1 314 ? 39.30042 70.38520 85.67143 1.000 28.97896 314 ASP F N 1
ATOM 17126 C CA . ASP F 1 314 ? 38.79695 70.58138 87.03273 1.000 28.21911 314 ASP F CA 1
ATOM 17127 C C . ASP F 1 314 ? 39.52494 71.78264 87.63572 1.000 30.50377 314 ASP F C 1
ATOM 17128 O O . ASP F 1 314 ? 40.64654 71.65010 88.13623 1.000 29.58668 314 ASP F O 1
ATOM 17133 N N . VAL F 1 315 ? 38.87712 72.94991 87.60140 1.000 30.62710 315 VAL F N 1
ATOM 17134 C CA . VAL F 1 315 ? 39.52466 74.18411 88.04345 1.000 26.02578 315 VAL F CA 1
ATOM 17135 C C . VAL F 1 315 ? 39.87870 74.12082 89.52428 1.000 27.14883 315 VAL F C 1
ATOM 17136 O O . VAL F 1 315 ? 40.98215 74.50576 89.92919 1.000 26.89129 315 VAL F O 1
ATOM 17140 N N . GLU F 1 316 ? 38.95193 73.64199 90.35841 1.000 28.68304 316 GLU F N 1
ATOM 17141 C CA . GLU F 1 316 ? 39.21676 73.62069 91.79530 1.000 30.71553 316 GLU F CA 1
ATOM 17142 C C . GLU F 1 316 ? 40.40379 72.72265 92.12440 1.000 34.84983 316 GLU F C 1
ATOM 17143 O O . GLU F 1 316 ? 41.30076 73.11219 92.88022 1.000 41.08009 316 GLU F O 1
ATOM 17149 N N . ALA F 1 317 ? 40.43158 71.51507 91.55821 1.000 33.99896 317 ALA F N 1
ATOM 17150 C CA . ALA F 1 317 ? 41.53211 70.59831 91.84282 1.000 33.26340 317 ALA F CA 1
ATOM 17151 C C . ALA F 1 317 ? 42.85311 71.10283 91.27572 1.000 29.62845 317 ALA F C 1
ATOM 17152 O O . ALA F 1 317 ? 43.91346 70.84899 91.85853 1.000 29.11666 317 ALA F O 1
ATOM 17154 N N . ALA F 1 318 ? 42.81241 71.79513 90.13607 1.000 27.24026 318 ALA F N 1
ATOM 17155 C CA . ALA F 1 318 ? 44.02435 72.39589 89.58976 1.000 27.00138 318 ALA F CA 1
ATOM 17156 C C . ALA F 1 318 ? 44.52838 73.50953 90.49797 1.000 32.18438 318 ALA F C 1
ATOM 17157 O O . ALA F 1 318 ? 45.72606 73.58956 90.79405 1.000 40.59338 318 ALA F O 1
ATOM 17159 N N . LEU F 1 319 ? 43.62508 74.38803 90.94279 1.000 26.84438 319 LEU F N 1
ATOM 17160 C CA . LEU F 1 319 ? 44.02633 75.45614 91.84970 1.000 27.53951 319 LEU F CA 1
ATOM 17161 C C . LEU F 1 319 ? 44.59207 74.90151 93.14716 1.000 32.31768 319 LEU F C 1
ATOM 17162 O O . LEU F 1 319 ? 45.43346 75.54696 93.78001 1.000 39.04814 319 LEU F O 1
ATOM 17167 N N . ALA F 1 320 ? 44.14189 73.71661 93.56450 1.000 30.06319 320 ALA F N 1
ATOM 17168 C CA . ALA F 1 320 ? 44.62067 73.14044 94.81578 1.000 31.85042 320 ALA F CA 1
ATOM 17169 C C . ALA F 1 320 ? 45.95419 72.42239 94.65771 1.000 31.54980 320 ALA F C 1
ATOM 17170 O O . ALA F 1 320 ? 46.71088 72.31910 95.62753 1.000 48.39268 320 ALA F O 1
ATOM 17172 N N . ALA F 1 321 ? 46.26467 71.92905 93.45979 1.000 30.01785 321 ALA F N 1
ATOM 17173 C CA . ALA F 1 321 ? 47.49414 71.17320 93.25063 1.000 29.89229 321 ALA F CA 1
ATOM 17174 C C . ALA F 1 321 ? 48.72381 72.06365 93.14959 1.000 35.58341 321 ALA F C 1
ATOM 17175 O O . ALA F 1 321 ? 49.84871 71.57293 93.29822 1.000 36.86233 321 ALA F O 1
ATOM 17177 N N . ARG F 1 322 ? 48.53117 73.34711 92.88724 1.000 37.06585 322 ARG F N 1
ATOM 17178 C CA . ARG F 1 322 ? 49.59743 74.32028 92.73538 1.000 32.83658 322 ARG F CA 1
ATOM 17179 C C . ARG F 1 322 ? 49.86859 75.00341 94.07755 1.000 32.51327 322 ARG F C 1
ATOM 17180 O O . ARG F 1 322 ? 49.03276 74.99157 94.98268 1.000 33.06171 322 ARG F O 1
ATOM 17188 N N . THR F 1 323 ? 51.06504 75.57518 94.21199 1.000 33.28688 323 THR F N 1
ATOM 17189 C CA . THR F 1 323 ? 51.44328 76.31061 95.41167 1.000 37.12157 323 THR F CA 1
ATOM 17190 C C . THR F 1 323 ? 51.32934 77.81117 95.17230 1.000 35.87013 323 THR F C 1
ATOM 17191 O O . THR F 1 323 ? 51.36911 78.29011 94.03560 1.000 33.17302 323 THR F O 1
ATOM 17195 N N . TYR F 1 324 ? 51.20776 78.55235 96.27348 1.000 37.23038 324 TYR F N 1
ATOM 17196 C CA . TYR F 1 324 ? 51.07193 80.00085 96.24068 1.000 37.18605 324 TYR F CA 1
ATOM 17197 C C . TYR F 1 324 ? 51.96119 80.59628 97.32104 1.000 40.18841 324 TYR F C 1
ATOM 17198 O O . TYR F 1 324 ? 52.54194 79.87964 98.13993 1.000 44.24846 324 TYR F O 1
ATOM 17207 N N . THR F 1 325 ? 52.06515 81.92175 97.31963 1.000 39.57998 325 THR F N 1
ATOM 17208 C CA . THR F 1 325 ? 52.84266 82.62316 98.32840 1.000 41.28349 325 THR F CA 1
ATOM 17209 C C . THR F 1 325 ? 51.97353 82.92156 99.55029 1.000 45.60990 325 THR F C 1
ATOM 17210 O O . THR F 1 325 ? 50.75087 82.76217 99.53153 1.000 46.47140 325 THR F O 1
ATOM 17214 N N . ASP F 1 326 ? 52.62520 83.34270 100.63567 1.000 48.09067 326 ASP F N 1
ATOM 17215 C CA . ASP F 1 326 ? 51.93092 83.62811 101.89403 1.000 54.94793 326 ASP F CA 1
ATOM 17216 C C . ASP F 1 326 ? 51.19806 84.96714 101.79452 1.000 62.73941 326 ASP F C 1
ATOM 17217 O O . ASP F 1 326 ? 51.55379 85.96462 102.42468 1.000 72.60982 326 ASP F O 1
ATOM 17222 N N . GLY F 1 327 ? 50.13811 84.97167 100.98595 1.000 57.49898 327 GLY F N 1
ATOM 17223 C CA . GLY F 1 327 ? 49.30852 86.13770 100.79902 1.000 54.91815 327 GLY F CA 1
ATOM 17224 C C . GLY F 1 327 ? 47.90560 85.96509 101.36424 1.000 54.97510 327 GLY F C 1
ATOM 17225 O O . GLY F 1 327 ? 47.52687 84.91982 101.88795 1.000 57.13863 327 GLY F O 1
ATOM 17226 N N . ALA F 1 328 ? 47.13208 87.05064 101.25459 1.000 51.53884 328 ALA F N 1
ATOM 17227 C CA . ALA F 1 328 ? 45.73991 87.05465 101.66990 1.000 49.35863 328 ALA F CA 1
ATOM 17228 C C . ALA F 1 328 ? 44.86813 86.40405 100.59587 1.000 45.87168 328 ALA F C 1
ATOM 17229 O O . ALA F 1 328 ? 45.16106 86.50865 99.40121 1.000 42.71839 328 ALA F O 1
ATOM 17231 N N . PRO F 1 329 ? 43.78862 85.73146 100.99620 1.000 45.68952 329 PRO F N 1
ATOM 17232 C CA . PRO F 1 329 ? 42.96679 85.00983 100.01738 1.000 44.00402 329 PRO F CA 1
ATOM 17233 C C . PRO F 1 329 ? 42.32314 85.94637 99.00653 1.000 46.48199 329 PRO F C 1
ATOM 17234 O O . PRO F 1 329 ? 41.95694 87.08227 99.31851 1.000 50.57316 329 PRO F O 1
ATOM 17238 N N . VAL F 1 330 ? 42.19028 85.44881 97.77860 1.000 39.91907 330 VAL F N 1
ATOM 17239 C CA . VAL F 1 330 ? 41.47633 86.13579 96.70997 1.000 40.69929 330 VAL F CA 1
ATOM 17240 C C . VAL F 1 330 ? 40.39808 85.20334 96.17659 1.000 40.93115 330 VAL F C 1
ATOM 17241 O O . VAL F 1 330 ? 40.60955 83.99090 96.06046 1.000 41.31735 330 VAL F O 1
ATOM 17245 N N . VAL F 1 331 ? 39.23750 85.76691 95.86996 1.000 39.32670 331 VAL F N 1
ATOM 17246 C CA . VAL F 1 331 ? 38.11393 85.00591 95.34226 1.000 39.71068 331 VAL F CA 1
ATOM 17247 C C . VAL F 1 331 ? 38.06509 85.23013 93.83723 1.000 41.24067 331 VAL F C 1
ATOM 17248 O O . VAL F 1 331 ? 37.95537 86.37306 93.37625 1.000 42.34012 331 VAL F O 1
ATOM 17252 N N . ILE F 1 332 ? 38.16404 84.14455 93.07219 1.000 41.72656 332 ILE F N 1
ATOM 17253 C CA . ILE F 1 332 ? 38.19095 84.18772 91.61238 1.000 39.92474 332 ILE F CA 1
ATOM 17254 C C . ILE F 1 332 ? 36.89525 83.57532 91.09247 1.000 41.98054 332 ILE F C 1
ATOM 17255 O O . ILE F 1 332 ? 36.58391 82.41617 91.39599 1.000 40.21893 332 ILE F O 1
ATOM 17260 N N . GLU F 1 333 ? 36.14463 84.34406 90.30382 1.000 41.78474 333 GLU F N 1
ATOM 17261 C CA . GLU F 1 333 ? 34.94619 83.83818 89.64256 1.000 37.54480 333 GLU F CA 1
ATOM 17262 C C . GLU F 1 333 ? 35.31667 83.35531 88.24584 1.000 33.11596 333 GLU F C 1
ATOM 17263 O O . GLU F 1 333 ? 35.80086 84.13947 87.42300 1.000 36.38115 333 GLU F O 1
ATOM 17269 N N . VAL F 1 334 ? 35.08639 82.07387 87.97598 1.000 30.05977 334 VAL F N 1
ATOM 17270 C CA . VAL F 1 334 ? 35.48118 81.45504 86.71728 1.000 28.49564 334 VAL F CA 1
ATOM 17271 C C . VAL F 1 334 ? 34.24696 81.21801 85.85823 1.000 28.91569 334 VAL F C 1
ATOM 17272 O O . VAL F 1 334 ? 33.21701 80.73254 86.34395 1.000 29.99601 334 VAL F O 1
ATOM 17276 N N . GLN F 1 335 ? 34.35760 81.56132 84.57845 1.000 28.22633 335 GLN F N 1
ATOM 17277 C CA . GLN F 1 335 ? 33.31465 81.31340 83.59431 1.000 32.30606 335 GLN F CA 1
ATOM 17278 C C . GLN F 1 335 ? 33.73878 80.14212 82.71385 1.000 30.95543 335 GLN F C 1
ATOM 17279 O O . GLN F 1 335 ? 34.84630 80.14198 82.16588 1.000 29.41943 335 GLN F O 1
ATOM 17285 N N . ASP F 1 336 ? 32.86737 79.13939 82.59703 1.000 30.91282 336 ASP F N 1
ATOM 17286 C CA . ASP F 1 336 ? 33.15842 77.94929 81.79758 1.000 31.59341 336 ASP F CA 1
ATOM 17287 C C . ASP F 1 336 ? 31.85322 77.46401 81.18226 1.000 41.11194 336 ASP F C 1
ATOM 17288 O O . ASP F 1 336 ? 30.95632 77.02095 81.90630 1.000 52.05425 336 ASP F O 1
ATOM 17293 N N . THR F 1 337 ? 31.74957 77.52593 79.85343 1.000 36.98758 337 THR F N 1
ATOM 17294 C CA . THR F 1 337 ? 30.51186 77.10816 79.20216 1.000 33.88574 337 THR F CA 1
ATOM 17295 C C . THR F 1 337 ? 30.46653 75.60114 78.95982 1.000 39.43634 337 THR F C 1
ATOM 17296 O O . THR F 1 337 ? 29.43575 74.96709 79.21301 1.000 45.52591 337 THR F O 1
ATOM 17300 N N . LEU F 1 338 ? 31.56781 75.00771 78.48378 1.000 34.84912 338 LEU F N 1
ATOM 17301 C CA . LEU F 1 338 ? 31.56812 73.57469 78.19173 1.000 32.20087 338 LEU F CA 1
ATOM 17302 C C . LEU F 1 338 ? 31.48891 72.73153 79.45703 1.000 34.76985 338 LEU F C 1
ATOM 17303 O O . LEU F 1 338 ? 30.80642 71.70009 79.47638 1.000 38.51901 338 LEU F O 1
ATOM 17308 N N . LEU F 1 339 ? 32.19575 73.13232 80.51409 1.000 32.62211 339 LEU F N 1
ATOM 17309 C CA . LEU F 1 339 ? 32.23136 72.38654 81.77236 1.000 35.72860 339 LEU F CA 1
ATOM 17310 C C . LEU F 1 339 ? 31.67042 73.26149 82.88502 1.000 41.97470 339 LEU F C 1
ATOM 17311 O O . LEU F 1 339 ? 32.42422 73.96861 83.57267 1.000 42.54398 339 LEU F O 1
ATOM 17316 N N . PRO F 1 340 ? 30.35020 73.24654 83.09800 1.000 40.89675 340 PRO F N 1
ATOM 17317 C CA . PRO F 1 340 ? 29.75720 74.10280 84.13784 1.000 34.52390 340 PRO F CA 1
ATOM 17318 C C . PRO F 1 340 ? 30.23384 73.78448 85.54477 1.000 32.51744 340 PRO F C 1
ATOM 17319 O O . PRO F 1 340 ? 29.99765 74.59335 86.45197 1.000 35.44637 340 PRO F O 1
ATOM 17323 N N . HIS F 1 341 ? 30.88216 72.63587 85.75904 1.000 31.39081 341 HIS F N 1
ATOM 17324 C CA . HIS F 1 341 ? 31.41923 72.32790 87.07900 1.000 31.74624 341 HIS F CA 1
ATOM 17325 C C . HIS F 1 341 ? 32.44072 73.36932 87.51742 1.000 36.69021 341 HIS F C 1
ATOM 17326 O O . HIS F 1 341 ? 32.59791 73.62235 88.71690 1.000 40.16265 341 HIS F O 1
ATOM 17333 N N . ASN F 1 342 ? 33.13336 73.98854 86.56446 1.000 34.10200 342 ASN F N 1
ATOM 17334 C CA . ASN F 1 342 ? 34.12164 75.01230 86.86756 1.000 28.78594 342 ASN F CA 1
ATOM 17335 C C . ASN F 1 342 ? 33.50424 76.39538 86.99603 1.000 32.12282 342 ASN F C 1
ATOM 17336 O O . ASN F 1 342 ? 34.16147 77.31077 87.50294 1.000 36.52582 342 ASN F O 1
ATOM 17341 N N . ALA F 1 343 ? 32.26999 76.57476 86.53338 1.000 30.15281 343 ALA F N 1
ATOM 17342 C CA . ALA F 1 343 ? 31.59929 77.85828 86.66450 1.000 31.00601 343 ALA F CA 1
ATOM 17343 C C . ALA F 1 343 ? 31.20893 78.07179 88.11982 1.000 32.74242 343 ALA F C 1
ATOM 17344 O O . ALA F 1 343 ? 30.12279 77.66226 88.54389 1.000 34.92612 343 ALA F O 1
ATOM 17346 N N . ALA F 1 344 ? 32.09385 78.69409 88.89307 1.000 32.37619 344 ALA F N 1
ATOM 17347 C CA . ALA F 1 344 ? 31.85874 78.92043 90.31263 1.000 33.96459 344 ALA F CA 1
ATOM 17348 C C . ALA F 1 344 ? 32.80741 80.01441 90.78702 1.000 35.34519 344 ALA F C 1
ATOM 17349 O O . ALA F 1 344 ? 33.53829 80.61450 89.99439 1.000 37.60424 344 ALA F O 1
ATOM 17351 N N . ARG F 1 345 ? 32.79086 80.26940 92.09400 1.000 36.93911 345 ARG F N 1
ATOM 17352 C CA . ARG F 1 345 ? 33.69394 81.21957 92.73334 1.000 37.97510 345 ARG F CA 1
ATOM 17353 C C . ARG F 1 345 ? 34.62069 80.45840 93.67011 1.000 38.90882 345 ARG F C 1
ATOM 17354 O O . ARG F 1 345 ? 34.15704 79.67198 94.50225 1.000 47.60506 345 ARG F O 1
ATOM 17362 N N . PHE F 1 346 ? 35.92110 80.70825 93.55373 1.000 34.81778 346 PHE F N 1
ATOM 17363 C CA . PHE F 1 346 ? 36.92052 79.96289 94.30367 1.000 34.85284 346 PHE F CA 1
ATOM 17364 C C . PHE F 1 346 ? 37.76787 80.90645 95.14107 1.000 35.79950 346 PHE F C 1
ATOM 17365 O O . PHE F 1 346 ? 38.29444 81.89995 94.62903 1.000 35.10130 346 PHE F O 1
ATOM 17373 N N . SER F 1 347 ? 37.87700 80.60086 96.43075 1.000 37.90384 347 SER F N 1
ATOM 17374 C CA . SER F 1 347 ? 38.77279 81.31132 97.33391 1.000 40.56586 347 SER F CA 1
ATOM 17375 C C . SER F 1 347 ? 40.12889 80.62640 97.27235 1.000 44.24027 347 SER F C 1
ATOM 17376 O O . SER F 1 347 ? 40.27190 79.48398 97.71453 1.000 54.05415 347 SER F O 1
ATOM 17379 N N . VAL F 1 348 ? 41.12257 81.31779 96.72604 1.000 40.50485 348 VAL F N 1
ATOM 17380 C CA . VAL F 1 348 ? 42.45678 80.76563 96.52999 1.000 35.28516 348 VAL F CA 1
ATOM 17381 C C . VAL F 1 348 ? 43.38557 81.36924 97.57022 1.000 44.39955 348 VAL F C 1
ATOM 17382 O O . VAL F 1 348 ? 43.45665 82.59582 97.71390 1.000 43.84545 348 VAL F O 1
ATOM 17386 N N . SER F 1 349 ? 44.10618 80.50719 98.28181 1.000 37.57022 349 SER F N 1
ATOM 17387 C CA . SER F 1 349 ? 45.08547 80.94125 99.26278 1.000 44.23683 349 SER F CA 1
ATOM 17388 C C . SER F 1 349 ? 46.13724 79.85880 99.41561 1.000 46.84998 349 SER F C 1
ATOM 17389 O O . SER F 1 349 ? 45.93855 78.70924 99.01629 1.000 49.64614 349 SER F O 1
ATOM 17392 N N . SER F 1 350 ? 47.26459 80.24266 100.01359 1.000 47.28529 350 SER F N 1
ATOM 17393 C CA . SER F 1 350 ? 48.33612 79.28558 100.25111 1.000 49.88411 350 SER F CA 1
ATOM 17394 C C . SER F 1 350 ? 47.91527 78.17543 101.19956 1.000 54.74736 350 SER F C 1
ATOM 17395 O O . SER F 1 350 ? 48.54216 77.11308 101.21285 1.000 60.08292 350 SER F O 1
ATOM 17398 N N . ASP F 1 351 ? 46.87013 78.39069 101.98911 1.000 53.98560 351 ASP F N 1
ATOM 17399 C CA . ASP F 1 351 ? 46.42939 77.40049 102.96319 1.000 59.86260 351 ASP F CA 1
ATOM 17400 C C . ASP F 1 351 ? 45.30323 76.51946 102.45568 1.000 61.08118 351 ASP F C 1
ATOM 17401 O O . ASP F 1 351 ? 45.27014 75.32555 102.76401 1.000 68.45178 351 ASP F O 1
ATOM 17406 N N . LYS F 1 352 ? 44.38005 77.08264 101.68784 1.000 54.50236 352 LYS F N 1
ATOM 17407 C CA . LYS F 1 352 ? 43.17347 76.36537 101.31857 1.000 50.93346 352 LYS F CA 1
ATOM 17408 C C . LYS F 1 352 ? 42.62099 76.94050 100.02743 1.000 46.64805 352 LYS F C 1
ATOM 17409 O O . LYS F 1 352 ? 42.74389 78.13851 99.76190 1.000 48.74262 352 LYS F O 1
ATOM 17415 N N . VAL F 1 353 ? 42.05114 76.05737 99.21254 1.000 42.40588 353 VAL F N 1
ATOM 17416 C CA . VAL F 1 353 ? 41.30739 76.43468 98.02019 1.000 37.64672 353 VAL F CA 1
ATOM 17417 C C . VAL F 1 353 ? 39.95550 75.74545 98.10364 1.000 44.10332 353 VAL F C 1
ATOM 17418 O O . VAL F 1 353 ? 39.88573 74.51226 98.05350 1.000 45.99659 353 VAL F O 1
ATOM 17422 N N . ARG F 1 354 ? 38.88738 76.52680 98.23781 1.000 43.62655 354 ARG F N 1
ATOM 17423 C CA . ARG F 1 354 ? 37.55175 75.96252 98.36144 1.000 44.45458 354 ARG F CA 1
ATOM 17424 C C . ARG F 1 354 ? 36.58294 76.82291 97.56445 1.000 45.08280 354 ARG F C 1
ATOM 17425 O O . ARG F 1 354 ? 36.86279 77.98426 97.25459 1.000 38.91282 354 ARG F O 1
ATOM 17433 N N . ARG F 1 355 ? 35.43637 76.23677 97.22925 1.000 49.14582 355 ARG F N 1
ATOM 17434 C CA . ARG F 1 355 ? 34.35479 77.02001 96.65121 1.000 48.92045 355 ARG F CA 1
ATOM 17435 C C . ARG F 1 355 ? 33.68811 77.89062 97.70814 1.000 49.95678 355 ARG F C 1
ATOM 17436 O O . ARG F 1 355 ? 33.52310 77.48531 98.86275 1.000 51.48788 355 ARG F O 1
ATOM 17444 N N . THR F 1 356 ? 33.32992 79.10844 97.30532 1.000 47.08362 356 THR F N 1
ATOM 17445 C CA . THR F 1 356 ? 32.71947 80.09204 98.18593 1.000 52.85690 356 THR F CA 1
ATOM 17446 C C . THR F 1 356 ? 31.60293 80.78372 97.41958 1.000 53.51371 356 THR F C 1
ATOM 17447 O O . THR F 1 356 ? 31.57180 80.77250 96.18607 1.000 53.28351 356 THR F O 1
ATOM 17451 N N . GLN F 1 357 ? 30.67426 81.37894 98.16559 1.000 53.77701 357 GLN F N 1
ATOM 17452 C CA . GLN F 1 357 ? 29.65494 82.24552 97.59192 1.000 51.92888 357 GLN F CA 1
ATOM 17453 C C . GLN F 1 357 ? 29.90368 83.72097 97.87308 1.000 53.33667 357 GLN F C 1
ATOM 17454 O O . GLN F 1 357 ? 29.06550 84.55706 97.51687 1.000 52.33501 357 GLN F O 1
ATOM 17460 N N . HIS F 1 358 ? 31.02218 84.05688 98.51528 1.000 51.94756 358 HIS F N 1
ATOM 17461 C CA . HIS F 1 358 ? 31.38632 85.44997 98.72149 1.000 51.47948 358 HIS F CA 1
ATOM 17462 C C . HIS F 1 358 ? 31.54765 86.14815 97.37426 1.000 51.84742 358 HIS F C 1
ATOM 17463 O O . HIS F 1 358 ? 31.85656 85.52148 96.35546 1.000 51.07487 358 HIS F O 1
ATOM 17470 N N . THR F 1 359 ? 31.31353 87.45686 97.37415 1.000 56.33830 359 THR F N 1
ATOM 17471 C CA . THR F 1 359 ? 31.44686 88.24772 96.15792 1.000 56.78181 359 THR F CA 1
ATOM 17472 C C . THR F 1 359 ? 32.88330 88.17303 95.64502 1.000 55.18661 359 THR F C 1
ATOM 17473 O O . THR F 1 359 ? 33.82757 88.30923 96.43570 1.000 59.25275 359 THR F O 1
ATOM 17477 N N . PRO F 1 360 ? 33.09178 87.95333 94.34873 1.000 49.86181 360 PRO F N 1
ATOM 17478 C CA . PRO F 1 360 ? 34.44995 87.72200 93.84930 1.000 44.99314 360 PRO F CA 1
ATOM 17479 C C . PRO F 1 360 ? 35.28191 88.99135 93.81147 1.000 46.11774 360 PRO F C 1
ATOM 17480 O O . PRO F 1 360 ? 34.76530 90.10808 93.71830 1.000 53.39092 360 PRO F O 1
ATOM 17484 N N . ASP F 1 361 ? 36.59710 88.79753 93.88798 1.000 42.32716 361 ASP F N 1
ATOM 17485 C CA . ASP F 1 361 ? 37.55475 89.86716 93.65278 1.000 45.71944 361 ASP F CA 1
ATOM 17486 C C . ASP F 1 361 ? 37.97936 89.95391 92.19490 1.000 44.99102 361 ASP F C 1
ATOM 17487 O O . ASP F 1 361 ? 38.40229 91.02725 91.74963 1.000 47.14141 361 ASP F O 1
ATOM 17492 N N . ILE F 1 362 ? 37.87658 88.85296 91.45191 1.000 41.06912 362 ILE F N 1
ATOM 17493 C CA . ILE F 1 362 ? 38.35053 88.76958 90.07446 1.000 38.78580 362 ILE F CA 1
ATOM 17494 C C . ILE F 1 362 ? 37.41837 87.84498 89.29644 1.000 40.72134 362 ILE F C 1
ATOM 17495 O O . ILE F 1 362 ? 36.96910 86.81956 89.81652 1.000 47.64368 362 ILE F O 1
ATOM 17500 N N . SER F 1 363 ? 37.11588 88.21569 88.05093 1.000 35.78334 363 SER F N 1
ATOM 17501 C CA . SER F 1 363 ? 36.31221 87.39980 87.14613 1.000 35.09460 363 SER F CA 1
ATOM 17502 C C . SER F 1 363 ? 37.10762 87.10013 85.88378 1.000 36.02109 363 SER F C 1
ATOM 17503 O O . SER F 1 363 ? 37.72245 88.00427 85.30869 1.000 44.69225 363 SER F O 1
ATOM 17506 N N . VAL F 1 364 ? 37.10940 85.82947 85.46594 1.000 29.05908 364 VAL F N 1
ATOM 17507 C CA . VAL F 1 364 ? 37.86672 85.37683 84.30090 1.000 27.62811 364 VAL F CA 1
ATOM 17508 C C . VAL F 1 364 ? 37.15437 84.17782 83.69305 1.000 28.58864 364 VAL F C 1
ATOM 17509 O O . VAL F 1 364 ? 36.47745 83.41955 84.39050 1.000 31.04191 364 VAL F O 1
ATOM 17513 N N . ASP F 1 365 ? 37.30370 84.01164 82.37881 1.000 26.31241 365 ASP F N 1
ATOM 17514 C CA . ASP F 1 365 ? 36.86687 82.77912 81.73916 1.000 25.40416 365 ASP F CA 1
ATOM 17515 C C . ASP F 1 365 ? 37.95044 81.71609 81.90182 1.000 24.14925 365 ASP F C 1
ATOM 17516 O O . ASP F 1 365 ? 39.12373 82.02194 82.13538 1.000 23.43709 365 ASP F O 1
ATOM 17521 N N . VAL F 1 366 ? 37.54578 80.45071 81.76963 1.000 24.05300 366 VAL F N 1
ATOM 17522 C CA . VAL F 1 366 ? 38.46006 79.34974 82.07025 1.000 24.49617 366 VAL F CA 1
ATOM 17523 C C . VAL F 1 366 ? 39.67880 79.36050 81.15310 1.000 28.24132 366 VAL F C 1
ATOM 17524 O O . VAL F 1 366 ? 40.76878 78.92984 81.55188 1.000 30.71637 366 VAL F O 1
ATOM 17528 N N . ALA F 1 367 ? 39.53088 79.86681 79.92776 1.000 26.59467 367 ALA F N 1
ATOM 17529 C CA . ALA F 1 367 ? 40.66365 79.89807 79.00651 1.000 23.21199 367 ALA F CA 1
ATOM 17530 C C . ALA F 1 367 ? 41.77469 80.81373 79.51784 1.000 21.57918 367 ALA F C 1
ATOM 17531 O O . ALA F 1 367 ? 42.95061 80.43025 79.54147 1.000 19.94131 367 ALA F O 1
ATOM 17533 N N . ALA F 1 368 ? 41.41716 82.02755 79.94815 1.000 22.49224 368 ALA F N 1
ATOM 17534 C CA . ALA F 1 368 ? 42.42522 82.95852 80.44247 1.000 21.08259 368 ALA F CA 1
ATOM 17535 C C . ALA F 1 368 ? 42.98709 82.52354 81.78964 1.000 20.95791 368 ALA F C 1
ATOM 17536 O O . ALA F 1 368 ? 44.15789 82.79088 82.08676 1.000 20.50779 368 ALA F O 1
ATOM 17538 N N . LEU F 1 369 ? 42.17435 81.86806 82.62041 1.000 21.52743 369 LEU F N 1
ATOM 17539 C CA . LEU F 1 369 ? 42.69956 81.31662 83.86342 1.000 21.63107 369 LEU F CA 1
ATOM 17540 C C . LEU F 1 369 ? 43.77282 80.27337 83.58123 1.000 24.46989 369 LEU F C 1
ATOM 17541 O O . LEU F 1 369 ? 44.78012 80.19586 84.29493 1.000 28.27612 369 LEU F O 1
ATOM 17546 N N . GLY F 1 370 ? 43.57908 79.46981 82.53188 1.000 24.96471 370 GLY F N 1
ATOM 17547 C CA . GLY F 1 370 ? 44.60162 78.51717 82.13331 1.000 25.55883 370 GLY F CA 1
ATOM 17548 C C . GLY F 1 370 ? 45.89958 79.17238 81.70784 1.000 23.99620 370 GLY F C 1
ATOM 17549 O O . GLY F 1 370 ? 46.97806 78.61848 81.92942 1.000 26.78207 370 GLY F O 1
ATOM 17550 N N . SER F 1 371 ? 45.81602 80.35090 81.08631 1.000 25.29091 371 SER F N 1
ATOM 17551 C CA . SER F 1 371 ? 47.01937 81.06674 80.67415 1.000 25.51327 371 SER F CA 1
ATOM 17552 C C . SER F 1 371 ? 47.86987 81.45450 81.87871 1.000 33.30428 371 SER F C 1
ATOM 17553 O O . SER F 1 371 ? 49.10435 81.40180 81.81958 1.000 43.40863 371 SER F O 1
ATOM 17556 N N . VAL F 1 372 ? 47.22786 81.82833 82.98867 1.000 28.74850 372 VAL F N 1
ATOM 17557 C CA . VAL F 1 372 ? 47.96809 82.22014 84.18493 1.000 28.40125 372 VAL F CA 1
ATOM 17558 C C . VAL F 1 372 ? 48.40197 81.01451 85.00320 1.000 24.02098 372 VAL F C 1
ATOM 17559 O O . VAL F 1 372 ? 49.37605 81.10717 85.76198 1.000 27.31555 372 VAL F O 1
ATOM 17563 N N . TYR F 1 373 ? 47.72048 79.87754 84.84441 1.000 20.21259 373 TYR F N 1
ATOM 17564 C CA . TYR F 1 373 ? 47.83526 78.79059 85.81285 1.000 20.86024 373 TYR F CA 1
ATOM 17565 C C . TYR F 1 373 ? 49.26993 78.29471 85.95911 1.000 24.33014 373 TYR F C 1
ATOM 17566 O O . TYR F 1 373 ? 49.69511 77.93261 87.06017 1.000 29.86029 373 TYR F O 1
ATOM 17575 N N . LEU F 1 374 ? 50.02820 78.26055 84.87003 1.000 25.94899 374 LEU F N 1
ATOM 17576 C CA . LEU F 1 374 ? 51.39538 77.76006 84.91699 1.000 23.75867 374 LEU F CA 1
ATOM 17577 C C . LEU F 1 374 ? 52.42380 78.85420 85.17815 1.000 25.38999 374 LEU F C 1
ATOM 17578 O O . LEU F 1 374 ? 53.62244 78.56016 85.23563 1.000 25.09357 374 LEU F O 1
ATOM 17583 N N . GLY F 1 375 ? 51.99110 80.10011 85.34759 1.000 25.11242 375 GLY F N 1
ATOM 17584 C CA . GLY F 1 375 ? 52.90678 81.19964 85.54608 1.000 20.35151 375 GLY F CA 1
ATOM 17585 C C . GLY F 1 375 ? 53.37808 81.86103 84.27256 1.000 23.16025 375 GLY F C 1
ATOM 17586 O O . GLY F 1 375 ? 54.20988 82.77394 84.33760 1.000 26.41762 375 GLY F O 1
ATOM 17587 N N . GLY F 1 376 ? 52.87114 81.44019 83.11625 1.000 26.69993 376 GLY F N 1
ATOM 17588 C CA . GLY F 1 376 ? 53.29232 82.04263 81.86859 1.000 26.86034 376 GLY F CA 1
ATOM 17589 C C . GLY F 1 376 ? 52.66349 83.37445 81.56980 1.000 26.93375 376 GLY F C 1
ATOM 17590 O O . GLY F 1 376 ? 53.02384 84.00353 80.57253 1.000 32.70398 376 GLY F O 1
ATOM 17591 N N . ASN F 1 377 ? 51.72638 83.80941 82.40764 1.000 24.03612 377 ASN F N 1
ATOM 17592 C CA . ASN F 1 377 ? 51.08667 85.10692 82.27217 1.000 28.11186 377 ASN F CA 1
ATOM 17593 C C . ASN F 1 377 ? 50.72773 85.60531 83.66221 1.000 33.25014 377 ASN F C 1
ATOM 17594 O O . ASN F 1 377 ? 50.61420 84.82714 84.61191 1.000 43.42948 377 ASN F O 1
ATOM 17599 N N . THR F 1 378 ? 50.55994 86.91485 83.77463 1.000 26.96036 378 THR F N 1
ATOM 17600 C CA . THR F 1 378 ? 50.19152 87.55248 85.02638 1.000 23.53547 378 THR F CA 1
ATOM 17601 C C . THR F 1 378 ? 48.78642 88.12922 84.92649 1.000 24.25913 378 THR F C 1
ATOM 17602 O O . THR F 1 378 ? 48.22613 88.28467 83.83815 1.000 26.54054 378 THR F O 1
ATOM 17606 N N . TRP F 1 379 ? 48.21537 88.43981 86.08947 1.000 24.15926 379 TRP F N 1
ATOM 17607 C CA . TRP F 1 379 ? 46.87298 89.00222 86.11321 1.000 25.19670 379 TRP F CA 1
ATOM 17608 C C . TRP F 1 379 ? 46.84126 90.41494 85.53964 1.000 35.76671 379 TRP F C 1
ATOM 17609 O O . TRP F 1 379 ? 45.84636 90.80717 84.91880 1.000 37.58158 379 TRP F O 1
ATOM 17620 N N . THR F 1 380 ? 47.91551 91.18836 85.72324 1.000 37.36848 380 THR F N 1
ATOM 17621 C CA . THR F 1 380 ? 47.93930 92.55058 85.19879 1.000 33.56078 380 THR F CA 1
ATOM 17622 C C . THR F 1 380 ? 47.90336 92.56035 83.67694 1.000 30.79871 380 THR F C 1
ATOM 17623 O O . THR F 1 380 ? 47.15060 93.33260 83.07434 1.000 37.53583 380 THR F O 1
ATOM 17627 N N . ARG F 1 381 ? 48.69662 91.69949 83.03723 1.000 26.33366 381 ARG F N 1
ATOM 17628 C CA . ARG F 1 381 ? 48.79794 91.74487 81.58343 1.000 29.02354 381 ARG F CA 1
ATOM 17629 C C . ARG F 1 381 ? 47.53398 91.22520 80.90937 1.000 33.37112 381 ARG F C 1
ATOM 17630 O O . ARG F 1 381 ? 47.11491 91.75689 79.87412 1.000 39.39045 381 ARG F O 1
ATOM 17638 N N . LEU F 1 382 ? 46.89859 90.20444 81.48469 1.000 26.86902 382 LEU F N 1
ATOM 17639 C CA . LEU F 1 382 ? 45.64633 89.72686 80.91218 1.000 23.49722 382 LEU F CA 1
ATOM 17640 C C . LEU F 1 382 ? 44.51639 90.72297 81.14126 1.000 26.11560 382 LEU F C 1
ATOM 17641 O O . LEU F 1 382 ? 43.65445 90.89856 80.27226 1.000 29.86622 382 LEU F O 1
ATOM 17646 N N . GLU F 1 383 ? 44.49997 91.38651 82.30185 1.000 27.07783 383 GLU F N 1
ATOM 17647 C CA . GLU F 1 383 ? 43.53643 92.46283 82.51051 1.000 28.35184 383 GLU F CA 1
ATOM 17648 C C . GLU F 1 383 ? 43.76562 93.59476 81.52108 1.000 28.87611 383 GLU F C 1
ATOM 17649 O O . GLU F 1 383 ? 42.80904 94.20957 81.03440 1.000 30.13290 383 GLU F O 1
ATOM 17655 N N . ARG F 1 384 ? 45.03245 93.89253 81.22227 1.000 28.27511 384 ARG F N 1
ATOM 17656 C CA . ARG F 1 384 ? 45.33596 94.94740 80.26272 1.000 33.21776 384 ARG F CA 1
ATOM 17657 C C . ARG F 1 384 ? 44.82898 94.58970 78.87576 1.000 34.62053 384 ARG F C 1
ATOM 17658 O O . ARG F 1 384 ? 44.39402 95.47110 78.12528 1.000 33.50810 384 ARG F O 1
ATOM 17666 N N . ALA F 1 385 ? 44.86679 93.30396 78.52773 1.000 33.12301 385 ALA F N 1
ATOM 17667 C CA . ALA F 1 385 ? 44.32085 92.80905 77.27331 1.000 31.16556 385 ALA F CA 1
ATOM 17668 C C . ALA F 1 385 ? 42.80456 92.68899 77.30069 1.000 27.70207 385 ALA F C 1
ATOM 17669 O O . ALA F 1 385 ? 42.21332 92.31554 76.28362 1.000 29.95187 385 ALA F O 1
ATOM 17671 N N . GLY F 1 386 ? 42.16947 92.97203 78.43397 1.000 28.56016 386 GLY F N 1
ATOM 17672 C CA . GLY F 1 386 ? 40.72557 92.92704 78.53123 1.000 33.38656 386 GLY F CA 1
ATOM 17673 C C . GLY F 1 386 ? 40.14098 91.56938 78.83320 1.000 33.98571 386 GLY F C 1
ATOM 17674 O O . GLY F 1 386 ? 38.95295 91.34943 78.56644 1.000 35.55966 386 GLY F O 1
ATOM 17675 N N . LEU F 1 387 ? 40.93180 90.65359 79.38802 1.000 31.18125 387 LEU F N 1
ATOM 17676 C CA . LEU F 1 387 ? 40.48375 89.30477 79.69282 1.000 28.59358 387 LEU F CA 1
ATOM 17677 C C . LEU F 1 387 ? 40.25951 89.06730 81.17955 1.000 30.56837 387 LEU F C 1
ATOM 17678 O O . LEU F 1 387 ? 39.90095 87.94823 81.56379 1.000 32.48441 387 LEU F O 1
ATOM 17683 N N . VAL F 1 388 ? 40.46881 90.07781 82.02403 1.000 28.04666 388 VAL F N 1
ATOM 17684 C CA . VAL F 1 388 ? 40.26334 89.96909 83.46657 1.000 28.40393 388 VAL F CA 1
ATOM 17685 C C . VAL F 1 388 ? 39.56996 91.23138 83.95631 1.000 31.54729 388 VAL F C 1
ATOM 17686 O O . VAL F 1 388 ? 39.99435 92.34406 83.62938 1.000 36.46187 388 VAL F O 1
ATOM 17690 N N . SER F 1 389 ? 38.51469 91.06347 84.74729 1.000 32.70049 389 SER F N 1
ATOM 17691 C CA . SER F 1 389 ? 37.78196 92.17754 85.33465 1.000 39.22123 389 SER F CA 1
ATOM 17692 C C . SER F 1 389 ? 37.98246 92.14391 86.84235 1.000 42.69829 389 SER F C 1
ATOM 17693 O O . SER F 1 389 ? 37.77622 91.10216 87.47493 1.000 39.46696 389 SER F O 1
ATOM 17696 N N . ALA F 1 390 ? 38.41076 93.27033 87.40817 1.000 45.53272 390 ALA F N 1
ATOM 17697 C CA . ALA F 1 390 ? 38.69895 93.37228 88.83246 1.000 44.52102 390 ALA F CA 1
ATOM 17698 C C . ALA F 1 390 ? 37.60190 94.13065 89.56567 1.000 40.34487 390 ALA F C 1
ATOM 17699 O O . ALA F 1 390 ? 37.05387 95.10535 89.04674 1.000 41.67717 390 ALA F O 1
ATOM 17701 N N . GLN F 1 391 ? 37.29540 93.67605 90.78298 1.000 42.81890 391 GLN F N 1
ATOM 17702 C CA . GLN F 1 391 ? 36.30657 94.30523 91.65356 1.000 52.01334 391 GLN F CA 1
ATOM 17703 C C . GLN F 1 391 ? 36.92533 95.12907 92.77751 1.000 57.54049 391 GLN F C 1
ATOM 17704 O O . GLN F 1 391 ? 36.19564 95.84953 93.46636 1.000 62.13138 391 GLN F O 1
ATOM 17710 N N . SER F 1 392 ? 38.23674 95.03415 92.98219 1.000 58.81988 392 SER F N 1
ATOM 17711 C CA . SER F 1 392 ? 38.97976 95.79828 93.97241 1.000 63.39664 392 SER F CA 1
ATOM 17712 C C . SER F 1 392 ? 40.23085 96.36874 93.32037 1.000 66.27584 392 SER F C 1
ATOM 17713 O O . SER F 1 392 ? 40.74291 95.79701 92.35005 1.000 66.55695 392 SER F O 1
ATOM 17716 N N . PRO F 1 393 ? 40.72442 97.51605 93.80421 1.000 66.29040 393 PRO F N 1
ATOM 17717 C CA . PRO F 1 393 ? 41.97388 98.05931 93.23087 1.000 66.46357 393 PRO F CA 1
ATOM 17718 C C . PRO F 1 393 ? 43.16539 97.12606 93.38486 1.000 67.12183 393 PRO F C 1
ATOM 17719 O O . PRO F 1 393 ? 43.87983 96.85589 92.40608 1.000 66.65678 393 PRO F O 1
ATOM 17723 N N . GLY F 1 394 ? 43.39450 96.61752 94.59444 1.000 63.04656 394 GLY F N 1
ATOM 17724 C CA . GLY F 1 394 ? 44.48672 95.71026 94.86949 1.000 57.02534 394 GLY F CA 1
ATOM 17725 C C . GLY F 1 394 ? 44.24304 94.26012 94.53091 1.000 52.32540 394 GLY F C 1
ATOM 17726 O O . GLY F 1 394 ? 45.16599 93.45252 94.66643 1.000 49.16498 394 GLY F O 1
ATOM 17727 N N . ALA F 1 395 ? 43.03873 93.90805 94.06648 1.000 41.76798 395 ALA F N 1
ATOM 17728 C CA . ALA F 1 395 ? 42.74353 92.51387 93.74329 1.000 46.11512 395 ALA F CA 1
ATOM 17729 C C . ALA F 1 395 ? 43.68239 91.97250 92.66777 1.000 39.04519 395 ALA F C 1
ATOM 17730 O O . ALA F 1 395 ? 44.13405 90.82404 92.74975 1.000 35.56217 395 ALA F O 1
ATOM 17732 N N . ILE F 1 396 ? 43.97857 92.77594 91.64587 1.000 36.35662 396 ILE F N 1
ATOM 17733 C CA . ILE F 1 396 ? 44.93786 92.34567 90.63529 1.000 34.03529 396 ILE F CA 1
ATOM 17734 C C . ILE F 1 396 ? 46.32982 92.22189 91.24038 1.000 37.75282 396 ILE F C 1
ATOM 17735 O O . ILE F 1 396 ? 47.05818 91.25841 90.97224 1.000 43.35316 396 ILE F O 1
ATOM 17740 N N . ARG F 1 397 ? 46.72683 93.20259 92.05283 1.000 36.32047 397 ARG F N 1
ATOM 17741 C CA . ARG F 1 397 ? 48.04701 93.16632 92.67116 1.000 36.21173 397 ARG F CA 1
ATOM 17742 C C . ARG F 1 397 ? 48.15496 92.04181 93.69701 1.000 37.66805 397 ARG F C 1
ATOM 17743 O O . ARG F 1 397 ? 49.19410 91.37693 93.78604 1.000 37.53838 397 ARG F O 1
ATOM 17751 N N . ALA F 1 398 ? 47.09580 91.81402 94.48174 1.000 37.97418 398 ALA F N 1
ATOM 17752 C CA . ALA F 1 398 ? 47.10413 90.70322 95.43348 1.000 38.14227 398 ALA F CA 1
ATOM 17753 C C . ALA F 1 398 ? 47.15583 89.35678 94.72065 1.000 38.33592 398 ALA F C 1
ATOM 17754 O O . ALA F 1 398 ? 47.84162 88.43200 95.17411 1.000 35.34193 398 ALA F O 1
ATOM 17756 N N . ALA F 1 399 ? 46.41755 89.22101 93.61488 1.000 38.24249 399 ALA F N 1
ATOM 17757 C CA . ALA F 1 399 ? 46.41672 87.96385 92.87771 1.000 32.00876 399 ALA F CA 1
ATOM 17758 C C . ALA F 1 399 ? 47.79027 87.67240 92.29246 1.000 43.10805 399 ALA F C 1
ATOM 17759 O O . ALA F 1 399 ? 48.26112 86.52896 92.33589 1.000 45.53412 399 ALA F O 1
ATOM 17761 N N . ASP F 1 400 ? 48.45035 88.69188 91.73489 1.000 37.48088 400 ASP F N 1
ATOM 17762 C CA . ASP F 1 400 ? 49.80425 88.48606 91.23005 1.000 36.15468 400 ASP F CA 1
ATOM 17763 C C . ASP F 1 400 ? 50.77972 88.15198 92.35023 1.000 34.80496 400 ASP F C 1
ATOM 17764 O O . ASP F 1 400 ? 51.74617 87.41641 92.12863 1.000 33.18360 400 ASP F O 1
ATOM 17769 N N . ALA F 1 401 ? 50.55429 88.68543 93.55212 1.000 39.22308 401 ALA F N 1
ATOM 17770 C CA . ALA F 1 401 ? 51.41151 88.33002 94.67703 1.000 41.46462 401 ALA F CA 1
ATOM 17771 C C . ALA F 1 401 ? 51.29191 86.84683 95.00561 1.000 44.65848 401 ALA F C 1
ATOM 17772 O O . ALA F 1 401 ? 52.29099 86.18718 95.31794 1.000 47.72863 401 ALA F O 1
ATOM 17774 N N . LEU F 1 402 ? 50.07867 86.29865 94.91757 1.000 40.68150 402 LEU F N 1
ATOM 17775 C CA . LEU F 1 402 ? 49.88674 84.88300 95.20636 1.000 33.79619 402 LEU F CA 1
ATOM 17776 C C . LEU F 1 402 ? 50.44152 84.01655 94.08651 1.000 33.75536 402 LEU F C 1
ATOM 17777 O O . LEU F 1 402 ? 51.18507 83.06014 94.33432 1.000 36.02033 402 LEU F O 1
ATOM 17782 N N . PHE F 1 403 ? 50.10995 84.35446 92.84312 1.000 33.77458 403 PHE F N 1
ATOM 17783 C CA . PHE F 1 403 ? 50.38468 83.48507 91.70896 1.000 28.87093 403 PHE F CA 1
ATOM 17784 C C . PHE F 1 403 ? 51.79644 83.61939 91.15414 1.000 28.57156 403 PHE F C 1
ATOM 17785 O O . PHE F 1 403 ? 52.18500 82.79989 90.31629 1.000 25.28939 403 PHE F O 1
ATOM 17793 N N . SER F 1 404 ? 52.57607 84.59955 91.60141 1.000 35.19692 404 SER F N 1
ATOM 17794 C CA . SER F 1 404 ? 53.87769 84.83582 90.99103 1.000 39.65312 404 SER F CA 1
ATOM 17795 C C . SER F 1 404 ? 54.77891 83.61646 91.13321 1.000 36.89672 404 SER F C 1
ATOM 17796 O O . SER F 1 404 ? 54.77569 82.93309 92.16055 1.000 36.60129 404 SER F O 1
ATOM 17799 N N . THR F 1 405 ? 55.55812 83.35158 90.08671 1.000 33.39670 405 THR F N 1
ATOM 17800 C CA . THR F 1 405 ? 56.53345 82.27253 90.07608 1.000 27.58564 405 THR F CA 1
ATOM 17801 C C . THR F 1 405 ? 57.85903 82.81985 89.57229 1.000 28.22196 405 THR F C 1
ATOM 17802 O O . THR F 1 405 ? 57.91391 83.84747 88.89169 1.000 32.80385 405 THR F O 1
ATOM 17806 N N . GLY F 1 406 ? 58.93064 82.11205 89.90906 1.000 23.94734 406 GLY F N 1
ATOM 17807 C CA . GLY F 1 406 ? 60.26791 82.54807 89.56006 1.000 34.41135 406 GLY F CA 1
ATOM 17808 C C . GLY F 1 406 ? 60.71078 82.12817 88.17514 1.000 34.36369 406 GLY F C 1
ATOM 17809 O O . GLY F 1 406 ? 61.61442 82.73799 87.59505 1.000 35.37659 406 GLY F O 1
ATOM 17810 N N . THR F 1 407 ? 60.09394 81.07852 87.63703 1.000 31.08893 407 THR F N 1
ATOM 17811 C CA . THR F 1 407 ? 60.46407 80.53833 86.33792 1.000 23.64453 407 THR F CA 1
ATOM 17812 C C . THR F 1 407 ? 59.26561 80.54227 85.40309 1.000 22.02726 407 THR F C 1
ATOM 17813 O O . THR F 1 407 ? 58.13610 80.25940 85.81665 1.000 28.27161 407 THR F O 1
ATOM 17817 N N . GLN F 1 408 ? 59.52495 80.85040 84.14004 1.000 20.09850 408 GLN F N 1
ATOM 17818 C CA . GLN F 1 408 ? 58.49565 80.73082 83.12709 1.000 18.25884 408 GLN F CA 1
ATOM 17819 C C . GLN F 1 408 ? 58.24089 79.25045 82.85583 1.000 19.62232 408 GLN F C 1
ATOM 17820 O O . GLN F 1 408 ? 59.18723 78.46148 82.78281 1.000 23.20736 408 GLN F O 1
ATOM 17826 N N . PRO F 1 409 ? 56.98473 78.83485 82.73931 1.000 17.62300 409 PRO F N 1
ATOM 17827 C CA . PRO F 1 409 ? 56.70988 77.42322 82.46157 1.000 19.62086 409 PRO F CA 1
ATOM 17828 C C . PRO F 1 409 ? 57.13773 77.06689 81.04832 1.000 23.70479 409 PRO F C 1
ATOM 17829 O O . PRO F 1 409 ? 57.17301 77.91181 80.14948 1.000 27.19381 409 PRO F O 1
ATOM 17833 N N . PHE F 1 410 ? 57.44674 75.78779 80.85349 1.000 25.37105 410 PHE F N 1
ATOM 17834 C CA . PHE F 1 410 ? 58.01150 75.33388 79.59131 1.000 23.05788 410 PHE F CA 1
ATOM 17835 C C . PHE F 1 410 ? 57.85316 73.82645 79.50515 1.000 30.86712 410 PHE F C 1
ATOM 17836 O O . PHE F 1 410 ? 58.15675 73.11403 80.46456 1.000 38.86638 410 PHE F O 1
ATOM 17844 N N . ALA F 1 411 ? 57.34880 73.35132 78.37461 1.000 36.16861 411 ALA F N 1
ATOM 17845 C CA . ALA F 1 411 ? 57.18111 71.92455 78.10883 1.000 37.74696 411 ALA F CA 1
ATOM 17846 C C . ALA F 1 411 ? 58.16870 71.53256 77.01881 1.000 42.59166 411 ALA F C 1
ATOM 17847 O O . ALA F 1 411 ? 57.86987 71.66256 75.83029 1.000 48.14888 411 ALA F O 1
ATOM 17849 N N . GLY F 1 412 ? 59.33013 71.02528 77.40881 1.000 41.08706 412 GLY F N 1
ATOM 17850 C CA . GLY F 1 412 ? 60.33219 70.65632 76.42166 1.000 42.83974 412 GLY F CA 1
ATOM 17851 C C . GLY F 1 412 ? 59.92937 69.54297 75.46815 1.000 36.17641 412 GLY F C 1
ATOM 17852 O O . GLY F 1 412 ? 60.78245 68.96790 74.78487 1.000 36.21407 412 GLY F O 1
ATOM 17853 N N . THR F 1 413 ? 58.63247 69.24097 75.40606 1.000 26.14601 413 THR F N 1
ATOM 17854 C CA . THR F 1 413 ? 58.10828 68.09169 74.68897 1.000 24.90532 413 THR F CA 1
ATOM 17855 C C . THR F 1 413 ? 56.88838 68.49390 73.87704 1.000 28.30908 413 THR F C 1
ATOM 17856 O O . THR F 1 413 ? 56.06884 69.30150 74.32655 1.000 24.99379 413 THR F O 1
ATOM 17860 N N . ASN F 1 414 ? 56.77855 67.92910 72.67663 1.000 34.29924 414 ASN F N 1
ATOM 17861 C CA . ASN F 1 414 ? 55.61504 68.11278 71.82632 1.000 23.70954 414 ASN F CA 1
ATOM 17862 C C . ASN F 1 414 ? 54.96801 66.76170 71.56117 1.000 25.25731 414 ASN F C 1
ATOM 17863 O O . ASN F 1 414 ? 55.62518 65.71923 71.61227 1.000 26.48477 414 ASN F O 1
ATOM 17868 N N . PHE F 1 415 ? 53.67232 66.78977 71.27928 1.000 25.36328 415 PHE F N 1
ATOM 17869 C CA . PHE F 1 415 ? 52.92258 65.57073 71.01631 1.000 31.66626 415 PHE F CA 1
ATOM 17870 C C . PHE F 1 415 ? 51.68182 65.89009 70.20006 1.000 32.25834 415 PHE F C 1
ATOM 17871 O O . PHE F 1 415 ? 51.00509 64.98880 69.69697 1.000 28.72982 415 PHE F O 1
#

Sequence (2326 aa):
TDIRFLQSRAEHERAFTVFWRAMVGLPALVAADELLELGRYLGAFVQGELIGGADSYTSWLTVPGGSRVPHAAVTHIGVLPTHTRRGILTALVTRQLTDIAGRGEIVASLRASEAVIYRRFGYGIATSSATYRIQRRRAAPLRPIDTGAIALLDAAASPEGLAAIYERAAWTGSVARPPQWWRLHELFDAADPVKPYVVTHPDGYVRYRPQDTAEWFSSSARTISVDDLVAHSDEAYRALVGHLLDLDLVDVIELGPRPIDDPLPHLVTDPRAVAVAGIRDETWLRLVDVEAALAARTYTDGAPVVIEVQDTLLPHNAARFSVSSDKVRRTQHTPDISVDVAALGSVYLGGNTWTRLERAGLVSAQSPGAIRAADALFSTGTQPFAGTNFTDIRFLQSRAEHERAFTVFWRAMVGLPAVAADELLELGRYLGAFVQGELIGGADSYTSWLTVPGGSRVPHAAVTHIGVLPTHTRRGILTALVTRQLTDIAGRGEIVASLRASEAVIYRRFGYGIATSSATYRIQRRRAAPLRPIDTGAIALLDAAASPEGLAAIYERAAWTGSVARPPQWWRLHELFDAADPVKPYVVTHPDGYVRYRPQDTAEWFSSSARTISVDDLVAHSDEAYRALVGHLLDLDLVDVIELGPRPIDDPLPHLVTDPRAVAVAGIRDETWLRLVDVEAALAARTYTDGAPVVIEVQDTLLPHNAARFSVSSDKVRRTQHTPDISVDVAALGSVYLGGNTWTRLERAGLVSAQSPGAIRAADALFSTGTQPFAGTNFVTDIRFLQSRAEHERAFTVFWRAMVGLPAADELLELGRYLGAFVQGELIGGADSYTSWLTVPGGSRVPHAAVTHIGVLPTHTRRGILTALVTRQLTDIAGRGEIVASLRASEAVIYRRFGYGIATSSATYRIQRRRAAPLRPIDTGAIALLDAAASPEGLAAIYERAAWTGSVARPPQWWRLHELFDAADPVKPYVVTHPDGYVRYRPQDTAEWFSSSARTISVDDLVAHSDEAYRALVGHLLDLDLVDVIELGPRPIDDPLPHLVTDPRAVAVAGIRDETWLRLVDVEAALAARTYTDGAPVVIEVQDTLLPHNAARFSVSSDKVRRTQHTPDISVDVAALGSVYLGGNTWTRLERAGLVSAQSPGAIRAADALFSTGTQPFAGTNFVTDIRFLQSRAEHERAFTVFWRAMVGLPELLELGRYLGAFVQGELIGGADSYTSWLTVPGGSRVPHAAVTHIGVLPTHTRRGILTALVTRQLTDIAGRGEIVASLRASEAVIYRRFGYGIATSSATYRIQRRRAAPLRPIDTGAIALLDAAASPEGLAAIYERAAWTGSVARPPQWWRLHELFDAADPVKPYVVTHPDGYVRYRPQDTAEWFSSSARTISVDDLVAHSDEAYRALVGHLLDLDLVDVIELGPRPIDDPLPHLVTDPRAVAVAGIRDETWLRLVDVEAALAARTYTDGAPVVIEVQDTLLPHNAARFSVSSDKVRRTQHTPDISVDVAALGSVYLGGNTWTRLERAGLVSAQSPGAIRAADALFSTGTQPFAGTNFVTDIRFLQSRAEHERAFTVFWRAMVGLPAADELLELGRYLGAFVQGELIGGADSYTSWLTVPGGSRVPHAAVTHIGVLPTHTRRGILTALVTRQLTDIAGRGEIVASLRASEAVIYRRFGYGIATSSATYRIQRRRAAPLRPIDTGAIALLDAAASPEGLAAIYERAAWTGSVARPPQWWRLHELFDAADPVKPYVVTHPDGYVRYRPQDTAEWFSSSARTISVDDLVAHSDEAYRALVGHLLDLDLVDVIELGPRPIDDPLPHLVTDPRAVAVAGIRDETWLRLVDVEAALAARTYTDGAPVVIEVQDTLLPHNAARFSVSSDKVRRTQHTPDISVDVAALGSVYLGGNTWTRLERAGLVSAQSPGAIRAADALFSTGTQPFAGTNFVTDIRFLQSRAEHERAFTVFWRAMVGLPAELLELGRYLGAFVQGELIGGADSYTSWLTVPGGSRVPHAAVTHIGVLPTHTRRGILTALVTRQLTDIAGRGEIVASLRASEAVIYRRFGYGIATSSATYRIQRRRAAPLRPIDTGAIALLDAAASPEGLAAIYERAAWTGSVARPPQWWRLHELFDAADPVKPYVVTHPDGYVRYRPQDTAEWFSSSARTISVDDLVAHSDEAYRALVGHLLDLDLVDVIELGPRPIDDPLPHLVTDPRAVAVAGIRDETWLRLVDVEAALAARTYTDGAPVVIEVQDTLLPHNAARFSVSSDKVRRTQHTPDISVDVAALGSVYLGGNTWTRLERAGLVSAQSPGAIRAADALFSTGTQPFAGTNF